Protein 2M4L (pdb70)

Organism: Bacteroides thetaiotaomicron (strain ATCC 29148 / DSM 2079 / JCM 5827 / CCUG 10774 / NCTC 10582 / VPI-5482 / E50) (NCBI:txid226186)

Solvent-accessible surface area: 6222 Å² total; per-residue (Å²): 105,156,122,79,74,149,11,59,55,102,34,0,40,10,98,0,9,82,32,150,133,41,100,20,65,41,4,7,1,71,100,150,46,43,0,28,4,9,49,66,48,98,92,70,91,117,46,117,44,68,6,46,21,106,25,132,94,39,85,2,61,0,79,72,9,104,104,117,139,139,96,74,85,90,7,58,11,62,0,58,33,90,43,0,81,5,81,57,41,68,6,48,40,91,15,125,51,92,195

InterPro domains:
  IPR040984 Domain of unknown function DUF5640 [PF18692] (30-118)

Structure (mmCIF, N/CA/C/O backbone):
data_2M4L
#
_entry.id   2M4L
#
loop_
_atom_site.group_PDB
_atom_site.id
_atom_site.type_symbol
_atom_site.label_atom_id
_atom_site.label_alt_id
_atom_site.label_comp_id
_atom_site.label_asym_id
_atom_site.label_entity_id
_atom_site.label_seq_id
_atom_site.pdbx_PDB_ins_code
_atom_site.Cartn_x
_atom_site.Cartn_y
_atom_site.Cartn_z
_atom_site.occupancy
_atom_site.B_iso_or_equiv
_atom_site.auth_seq_id
_atom_site.auth_comp_id
_atom_site.auth_asym_id
_atom_site.auth_atom_id
_atom_site.pdbx_PDB_model_num
ATOM 1 N N . GLY A 1 1 ? -12.340 -10.769 13.000 1.00 51.32 1 GLY A N 1
ATOM 2 C CA . GLY A 1 1 ? -12.535 -9.349 13.320 1.00 23.54 1 GLY A CA 1
ATOM 3 C C . GLY A 1 1 ? -12.056 -8.491 12.168 1.00 51.10 1 GLY A C 1
ATOM 4 O O . GLY A 1 1 ? -12.702 -8.474 11.120 1.00 11.15 1 GLY A O 1
ATOM 8 N N . GLU A 1 2 ? -10.942 -7.773 12.323 1.00 42.01 2 GLU A N 1
ATOM 9 C CA . GLU A 1 2 ? -10.227 -7.192 11.195 1.00 0.03 2 GLU A CA 1
ATOM 10 C C . GLU A 1 2 ? -9.289 -8.266 10.670 1.00 22.43 2 GLU A C 1
ATOM 11 O O . GLU A 1 2 ? -8.249 -8.548 11.268 1.00 0.32 2 GLU A O 1
ATOM 21 N N . ASP A 1 3 ? -9.707 -8.918 9.593 1.00 4.34 3 ASP A N 1
ATOM 22 C CA . ASP A 1 3 ? -9.016 -10.034 8.972 1.00 23.43 3 ASP A CA 1
ATOM 23 C C . ASP A 1 3 ? -8.378 -9.460 7.719 1.00 12.02 3 ASP A C 1
ATOM 24 O O . ASP A 1 3 ? -9.048 -9.205 6.714 1.00 24.45 3 ASP A O 1
ATOM 32 N N . TRP A 1 4 ? -7.110 -9.092 7.842 1.00 55.33 4 TRP A N 1
ATOM 33 C CA . TRP A 1 4 ? -6.325 -8.467 6.788 1.00 41.22 4 TRP A CA 1
ATOM 34 C C . TRP A 1 4 ? -5.556 -9.542 6.003 1.00 62.32 4 TRP A C 1
ATOM 35 O O . TRP A 1 4 ? -5.379 -10.656 6.504 1.00 2.11 4 TRP A O 1
ATOM 55 N N . THR A 1 5 ? -5.105 -9.241 4.781 1.00 22.53 5 THR A N 1
ATOM 56 C CA . THR A 1 5 ? -4.266 -10.164 4.018 1.00 13.05 5 THR A CA 1
ATOM 57 C C . THR A 1 5 ? -2.795 -9.892 4.296 1.00 72.10 5 THR A C 1
ATOM 58 O O . THR A 1 5 ? -2.440 -8.823 4.798 1.00 3.33 5 THR A O 1
ATOM 69 N N . GLU A 1 6 ? -1.944 -10.820 3.865 1.00 42.43 6 GLU A N 1
ATOM 70 C CA . GLU A 1 6 ? -0.534 -10.550 3.671 1.00 0.03 6 GLU A CA 1
ATOM 71 C C . GLU A 1 6 ? -0.362 -9.417 2.663 1.00 42.10 6 GLU A C 1
ATOM 72 O O . GLU A 1 6 ? -0.671 -9.549 1.473 1.00 63.40 6 GLU A O 1
ATOM 82 N N . LEU A 1 7 ? 0.214 -8.321 3.141 1.00 71.23 7 LEU A N 1
ATOM 83 C CA . LEU A 1 7 ? 0.890 -7.333 2.325 1.00 1.01 7 LEU A CA 1
ATOM 84 C C . LEU A 1 7 ? 1.939 -8.058 1.498 1.00 44.41 7 LEU A C 1
ATOM 85 O O . LEU A 1 7 ? 2.773 -8.785 2.045 1.00 34.21 7 LEU A O 1
ATOM 100 N N . ASN A 1 8 ? 1.893 -7.882 0.185 1.00 74.53 8 ASN A N 1
ATOM 101 C CA . ASN A 1 8 ? 2.861 -8.463 -0.730 1.00 63.53 8 ASN A CA 1
ATOM 102 C C . ASN A 1 8 ? 3.111 -7.521 -1.889 1.00 11.31 8 ASN A C 1
ATOM 103 O O . ASN A 1 8 ? 2.424 -6.515 -2.077 1.00 54.44 8 ASN A O 1
ATOM 113 N N . SER A 1 9 ? 4.092 -7.893 -2.693 1.00 41.22 9 SER A N 1
ATOM 114 C CA . SER A 1 9 ? 4.566 -7.197 -3.855 1.00 0.14 9 SER A CA 1
ATOM 115 C C . SER A 1 9 ? 3.548 -7.036 -4.980 1.00 34.43 9 SER A C 1
ATOM 116 O O . SER A 1 9 ? 3.891 -6.428 -5.987 1.00 43.44 9 SER A O 1
ATOM 123 N N . ASN A 1 10 ? 2.319 -7.546 -4.852 1.00 44.02 10 ASN A N 1
ATOM 124 C CA . ASN A 1 10 ? 1.351 -7.532 -5.938 1.00 71.52 10 ASN A CA 1
ATOM 125 C C . ASN A 1 10 ? 0.050 -6.826 -5.558 1.00 63.44 10 ASN A C 1
ATOM 126 O O . ASN A 1 10 ? -0.510 -6.108 -6.388 1.00 3.12 10 ASN A O 1
ATOM 136 N N . ASN A 1 11 ? -0.432 -6.962 -4.317 1.00 53.21 11 ASN A N 1
ATOM 137 C CA . ASN A 1 11 ? -1.664 -6.276 -3.906 1.00 43.33 11 ASN A CA 1
ATOM 138 C C . ASN A 1 11 ? -1.466 -4.770 -3.695 1.00 40.03 11 ASN A C 1
ATOM 139 O O . ASN A 1 11 ? -2.400 -4.003 -3.954 1.00 2.31 11 ASN A O 1
ATOM 149 N N . ILE A 1 12 ? -0.278 -4.310 -3.279 1.00 23.15 12 ILE A N 1
ATOM 150 C CA . ILE A 1 12 ? -0.029 -2.884 -3.025 1.00 41.34 12 ILE A CA 1
ATOM 151 C C . ILE A 1 12 ? -0.086 -2.028 -4.305 1.00 60.41 12 ILE A C 1
ATOM 152 O O . ILE A 1 12 ? -0.346 -0.822 -4.250 1.00 24.44 12 ILE A O 1
ATOM 167 N N . ILE A 1 13 ? 0.125 -2.651 -5.460 1.00 63.22 13 ILE A N 1
ATOM 168 C CA . ILE A 1 13 ? 0.419 -1.995 -6.722 1.00 23.13 13 ILE A CA 1
ATOM 169 C C . ILE A 1 13 ? -0.771 -1.158 -7.192 1.00 42.13 13 ILE A C 1
ATOM 170 O O . ILE A 1 13 ? -1.884 -1.682 -7.322 1.00 31.23 13 ILE A O 1
ATOM 185 N N . GLY A 1 14 ? -0.508 0.122 -7.468 1.00 25.55 14 GLY A N 1
ATOM 186 C CA . GLY A 1 14 ? -1.453 1.124 -7.944 1.00 42.22 14 GLY A CA 1
ATOM 187 C C . GLY A 1 14 ? -1.341 2.408 -7.114 1.00 32.32 14 GLY A C 1
ATOM 188 O O . GLY A 1 14 ? -0.445 2.540 -6.275 1.00 0.44 14 GLY A O 1
ATOM 192 N N . TYR A 1 15 ? -2.252 3.360 -7.343 1.00 20.11 15 TYR A N 1
ATOM 193 C CA . TYR A 1 15 ? -2.315 4.638 -6.625 1.00 3.33 15 TYR A CA 1
ATOM 194 C C . TYR A 1 15 ? -3.223 4.547 -5.388 1.00 75.41 15 TYR A C 1
ATOM 195 O O . TYR A 1 15 ? -4.046 3.631 -5.301 1.00 0.42 15 TYR A O 1
ATOM 212 N N . TRP A 1 16 ? -3.119 5.495 -4.443 1.00 23.31 16 TRP A N 1
ATOM 213 C CA . TRP A 1 16 ? -3.868 5.467 -3.182 1.00 40.11 16 TRP A CA 1
ATOM 214 C C . TRP A 1 16 ? -4.174 6.895 -2.688 1.00 12.14 16 TRP A C 1
ATOM 215 O O . TRP A 1 16 ? -3.236 7.666 -2.461 1.00 62.42 16 TRP A O 1
ATOM 235 N N . SER A 1 17 ? -5.453 7.253 -2.483 1.00 35.11 17 SER A N 1
ATOM 236 C CA . SER A 1 17 ? -5.903 8.610 -2.126 1.00 32.52 17 SER A CA 1
ATOM 237 C C . SER A 1 17 ? -6.793 8.623 -0.876 1.00 43.13 17 SER A C 1
ATOM 238 O O . SER A 1 17 ? -7.356 7.598 -0.478 1.00 75.23 17 SER A O 1
ATOM 245 N N . THR A 1 18 ? -6.915 9.800 -0.255 1.00 2.33 18 THR A N 1
ATOM 246 C CA . THR A 1 18 ? -7.812 10.109 0.860 1.00 55.43 18 THR A CA 1
ATOM 247 C C . THR A 1 18 ? -9.100 10.682 0.257 1.00 12.25 18 THR A C 1
ATOM 248 O O . THR A 1 18 ? -10.159 10.051 0.340 1.00 35.53 18 THR A O 1
ATOM 259 N N . GLY A 1 19 ? -8.981 11.857 -0.356 1.00 12.41 19 GLY A N 1
ATOM 260 C CA . GLY A 1 19 ? -10.013 12.744 -0.849 1.00 64.53 19 GLY A CA 1
ATOM 261 C C . GLY A 1 19 ? -9.301 13.980 -1.395 1.00 60.43 19 GLY A C 1
ATOM 262 O O . GLY A 1 19 ? -8.072 14.042 -1.351 1.00 22.43 19 GLY A O 1
ATOM 266 N N . ILE A 1 20 ? -10.046 14.958 -1.900 1.00 35.41 20 ILE A N 1
ATOM 267 C CA . ILE A 1 20 ? -9.519 15.950 -2.845 1.00 20.11 20 ILE A CA 1
ATOM 268 C C . ILE A 1 20 ? -9.424 17.373 -2.262 1.00 24.44 20 ILE A C 1
ATOM 269 O O . ILE A 1 20 ? -9.292 18.332 -3.019 1.00 3.12 20 ILE A O 1
ATOM 284 N N . GLU A 1 21 ? -9.490 17.532 -0.937 1.00 13.00 21 GLU A N 1
ATOM 285 C CA . GLU A 1 21 ? -9.699 18.816 -0.260 1.00 43.01 21 GLU A CA 1
ATOM 286 C C . GLU A 1 21 ? -8.507 19.242 0.601 1.00 21.21 21 GLU A C 1
ATOM 287 O O . GLU A 1 21 ? -7.500 18.540 0.679 1.00 0.42 21 GLU A O 1
ATOM 297 N N . GLY A 1 22 ? -8.654 20.398 1.263 1.00 73.23 22 GLY A N 1
ATOM 298 C CA . GLY A 1 22 ? -7.944 20.833 2.458 1.00 52.33 22 GLY A CA 1
ATOM 299 C C . GLY A 1 22 ? -6.433 20.623 2.422 1.00 22.42 22 GLY A C 1
ATOM 300 O O . GLY A 1 22 ? -5.706 21.490 1.940 1.00 53.45 22 GLY A O 1
ATOM 304 N N . THR A 1 23 ? -5.950 19.499 2.943 1.00 21.43 23 THR A N 1
ATOM 305 C CA . THR A 1 23 ? -4.564 19.075 2.831 1.00 41.11 23 THR A CA 1
ATOM 306 C C . THR A 1 23 ? -4.606 17.565 2.611 1.00 3.11 23 THR A C 1
ATOM 307 O O . THR A 1 23 ? -4.696 16.810 3.583 1.00 54.22 23 THR A O 1
ATOM 318 N N . HIS A 1 24 ? -4.606 17.126 1.350 1.00 12.42 24 HIS A N 1
ATOM 319 C CA . HIS A 1 24 ? -4.638 15.715 1.010 1.00 22.34 24 HIS A CA 1
ATOM 320 C C . HIS A 1 24 ? -3.241 15.221 0.652 1.00 3.43 24 HIS A C 1
ATOM 321 O O . HIS A 1 24 ? -2.297 15.995 0.464 1.00 61.42 24 HIS A O 1
ATOM 334 N N . LYS A 1 25 ? -3.119 13.901 0.560 1.00 20.52 25 LYS A N 1
ATOM 335 C CA . LYS A 1 25 ? -1.894 13.171 0.309 1.00 44.43 25 LYS A CA 1
ATOM 336 C C . LYS A 1 25 ? -2.217 12.116 -0.740 1.00 54.12 25 LYS A C 1
ATOM 337 O O . LYS A 1 25 ? -3.330 11.582 -0.736 1.00 52.22 25 LYS A O 1
ATOM 352 N N . LEU A 1 26 ? -1.263 11.824 -1.619 1.00 33.32 26 LEU A N 1
ATOM 353 C CA . LEU A 1 26 ? -1.431 10.880 -2.716 1.00 31.45 26 LEU A CA 1
ATOM 354 C C . LEU A 1 26 ? -0.219 9.953 -2.759 1.00 71.13 26 LEU A C 1
ATOM 355 O O . LEU A 1 26 ? 0.899 10.386 -2.486 1.00 61.23 26 LEU A O 1
ATOM 370 N N . LEU A 1 27 ? -0.408 8.690 -3.138 1.00 62.13 27 LEU A N 1
ATOM 371 C CA . LEU A 1 27 ? 0.639 7.676 -3.228 1.00 72.44 27 LEU A CA 1
ATOM 372 C C . LEU A 1 27 ? 0.502 6.906 -4.532 1.00 4.02 27 LEU A C 1
ATOM 373 O O . LEU A 1 27 ? -0.604 6.794 -5.061 1.00 41.22 27 LEU A O 1
ATOM 388 N N . SER A 1 28 ? 1.595 6.276 -4.958 1.00 22.52 28 SER A N 1
ATOM 389 C CA . SER A 1 28 ? 1.663 5.242 -5.973 1.00 22.51 28 SER A CA 1
ATOM 390 C C . SER A 1 28 ? 2.736 4.238 -5.571 1.00 12.12 28 SER A C 1
ATOM 391 O O . SER A 1 28 ? 3.682 4.595 -4.866 1.00 61.31 28 SER A O 1
ATOM 398 N N . PHE A 1 29 ? 2.594 3.014 -6.077 1.00 64.12 29 PHE A N 1
ATOM 399 C CA . PHE A 1 29 ? 3.567 1.931 -6.046 1.00 55.14 29 PHE A CA 1
ATOM 400 C C . PHE A 1 29 ? 3.434 1.152 -7.355 1.00 51.41 29 PHE A C 1
ATOM 401 O O . PHE A 1 29 ? 2.319 0.759 -7.715 1.00 4.03 29 PHE A O 1
ATOM 417 N N . ASP A 1 30 ? 4.537 0.961 -8.081 1.00 62.52 30 ASP A N 1
ATOM 418 C CA . ASP A 1 30 ? 4.638 0.150 -9.281 1.00 23.11 30 ASP A CA 1
ATOM 419 C C . ASP A 1 30 ? 5.277 -1.180 -8.912 1.00 61.11 30 ASP A C 1
ATOM 420 O O . ASP A 1 30 ? 5.950 -1.285 -7.881 1.00 22.23 30 ASP A O 1
ATOM 428 N N . GLU A 1 31 ? 5.077 -2.197 -9.751 1.00 51.01 31 GLU A N 1
ATOM 429 C CA . GLU A 1 31 ? 5.553 -3.547 -9.458 1.00 14.24 31 GLU A CA 1
ATOM 430 C C . GLU A 1 31 ? 7.033 -3.681 -9.800 1.00 33.45 31 GLU A C 1
ATOM 431 O O . GLU A 1 31 ? 7.784 -4.296 -9.049 1.00 4.33 31 GLU A O 1
ATOM 441 N N . ASP A 1 32 ? 7.464 -3.052 -10.893 1.00 1.44 32 ASP A N 1
ATOM 442 C CA . ASP A 1 32 ? 8.803 -3.245 -11.455 1.00 1.22 32 ASP A CA 1
ATOM 443 C C . ASP A 1 32 ? 9.493 -1.897 -11.694 1.00 32.32 32 ASP A C 1
ATOM 444 O O . ASP A 1 32 ? 10.440 -1.787 -12.479 1.00 21.24 32 ASP A O 1
ATOM 452 N N . GLY A 1 33 ? 9.029 -0.865 -10.981 1.00 25.14 33 GLY A N 1
ATOM 453 C CA . GLY A 1 33 ? 9.613 0.464 -10.933 1.00 44.42 33 GLY A CA 1
ATOM 454 C C . GLY A 1 33 ? 9.789 0.888 -9.479 1.00 24.31 33 GLY A C 1
ATOM 455 O O . GLY A 1 33 ? 10.596 0.302 -8.752 1.00 25.35 33 GLY A O 1
ATOM 459 N N . THR A 1 34 ? 9.035 1.896 -9.055 1.00 73.12 34 THR A N 1
ATOM 460 C CA . THR A 1 34 ? 9.242 2.673 -7.838 1.00 11.14 34 THR A CA 1
ATOM 461 C C . THR A 1 34 ? 7.885 2.989 -7.193 1.00 55.20 34 THR A C 1
ATOM 462 O O . THR A 1 34 ? 6.824 2.685 -7.756 1.00 14.15 34 THR A O 1
ATOM 473 N N . GLY A 1 35 ? 7.892 3.623 -6.022 1.00 40.32 35 GLY A N 1
ATOM 474 C CA . GLY A 1 35 ? 6.747 4.330 -5.476 1.00 51.00 35 GLY A CA 1
ATOM 475 C C . GLY A 1 35 ? 6.864 5.829 -5.742 1.00 22.12 35 GLY A C 1
ATOM 476 O O . GLY A 1 35 ? 7.906 6.325 -6.187 1.00 20.53 35 GLY A O 1
ATOM 480 N N . SER A 1 36 ? 5.793 6.570 -5.479 1.00 1.02 36 SER A N 1
ATOM 481 C CA . SER A 1 36 ? 5.812 8.028 -5.433 1.00 24.12 36 SER A CA 1
ATOM 482 C C . SER A 1 36 ? 4.846 8.509 -4.350 1.00 1.42 36 SER A C 1
ATOM 483 O O . SER A 1 36 ? 3.773 7.926 -4.195 1.00 42.33 36 SER A O 1
ATOM 490 N N . PHE A 1 37 ? 5.181 9.591 -3.643 1.00 54.34 37 PHE A N 1
ATOM 491 C CA . PHE A 1 37 ? 4.379 10.175 -2.571 1.00 40.14 37 PHE A CA 1
ATOM 492 C C . PHE A 1 37 ? 4.269 11.675 -2.838 1.00 12.32 37 PHE A C 1
ATOM 493 O O . PHE A 1 37 ? 5.288 12.348 -3.009 1.00 41.42 37 PHE A O 1
ATOM 509 N N . GLY A 1 38 ? 3.044 12.203 -2.881 1.00 42.23 38 GLY A N 1
ATOM 510 C CA . GLY A 1 38 ? 2.775 13.624 -3.025 1.00 13.32 38 GLY A CA 1
ATOM 511 C C . GLY A 1 38 ? 1.928 14.149 -1.867 1.00 72.23 38 GLY A C 1
ATOM 512 O O . GLY A 1 38 ? 1.217 13.392 -1.199 1.00 64.32 38 GLY A O 1
ATOM 516 N N . ILE A 1 39 ? 1.977 15.463 -1.651 1.00 41.14 39 ILE A N 1
ATOM 517 C CA . ILE A 1 39 ? 1.226 16.183 -0.628 1.00 63.34 39 ILE A CA 1
ATOM 518 C C . ILE A 1 39 ? 0.709 17.440 -1.317 1.00 42.05 39 ILE A C 1
ATOM 519 O O . ILE A 1 39 ? 1.456 18.104 -2.045 1.00 24.24 39 ILE A O 1
ATOM 534 N N . TYR A 1 40 ? -0.555 17.761 -1.071 1.00 31.33 40 TYR A N 1
ATOM 535 C CA . TYR A 1 40 ? -1.276 18.843 -1.707 1.00 72.25 40 TYR A CA 1
ATOM 536 C C . TYR A 1 40 ? -1.809 19.782 -0.633 1.00 44.05 40 TYR A C 1
ATOM 537 O O . TYR A 1 40 ? -1.870 19.437 0.550 1.00 12.22 40 TYR A O 1
ATOM 554 N N . SER A 1 41 ? -2.265 20.956 -1.047 1.00 31.14 41 SER A N 1
ATOM 555 C CA . SER A 1 41 ? -3.163 21.782 -0.264 1.00 73.15 41 SER A CA 1
ATOM 556 C C . SER A 1 41 ? -4.271 22.239 -1.191 1.00 75.35 41 SER A C 1
ATOM 557 O O . SER A 1 41 ? -3.983 22.788 -2.249 1.00 3.24 41 SER A O 1
ATOM 564 N N . ASN A 1 42 ? -5.512 22.011 -0.764 1.00 4.00 42 ASN A N 1
ATOM 565 C CA . ASN A 1 42 ? -6.807 22.247 -1.391 1.00 41.04 42 ASN A CA 1
ATOM 566 C C . ASN A 1 42 ? -6.875 21.815 -2.844 1.00 74.15 42 ASN A C 1
ATOM 567 O O . ASN A 1 42 ? -7.518 20.811 -3.136 1.00 54.32 42 ASN A O 1
ATOM 577 N N . ALA A 1 43 ? -6.231 22.567 -3.729 1.00 4.32 43 ALA A N 1
ATOM 578 C CA . ALA A 1 43 ? -6.105 22.273 -5.149 1.00 42.31 43 ALA A CA 1
ATOM 579 C C . ALA A 1 43 ? -4.737 22.695 -5.721 1.00 3.33 43 ALA A C 1
ATOM 580 O O . ALA A 1 43 ? -4.683 23.307 -6.787 1.00 40.33 43 ALA A O 1
ATOM 587 N N . THR A 1 44 ? -3.634 22.421 -5.016 1.00 11.01 44 THR A N 1
ATOM 588 C CA . THR A 1 44 ? -2.266 22.691 -5.465 1.00 21.44 44 THR A CA 1
ATOM 589 C C . THR A 1 44 ? -1.327 21.573 -4.964 1.00 60.43 44 THR A C 1
ATOM 590 O O . THR A 1 44 ? -1.438 21.210 -3.790 1.00 1.34 44 THR A O 1
ATOM 601 N N . PRO A 1 45 ? -0.406 21.030 -5.788 1.00 60.23 45 PRO A N 1
ATOM 602 C CA . PRO A 1 45 ? 0.679 20.146 -5.347 1.00 34.33 45 PRO A CA 1
ATOM 603 C C . PRO A 1 45 ? 1.783 20.938 -4.629 1.00 73.31 45 PRO A C 1
ATOM 604 O O . PRO A 1 45 ? 2.291 21.918 -5.175 1.00 51.13 45 PRO A O 1
ATOM 612 N N . ILE A 1 46 ? 2.189 20.499 -3.432 1.00 21.21 46 ILE A N 1
ATOM 613 C CA . ILE A 1 46 ? 3.133 21.223 -2.571 1.00 1.23 46 ILE A CA 1
ATOM 614 C C . ILE A 1 46 ? 4.374 20.378 -2.234 1.00 4.11 46 ILE A C 1
ATOM 615 O O . ILE A 1 46 ? 5.436 20.935 -1.936 1.00 12.11 46 ILE A O 1
ATOM 630 N N . SER A 1 47 ? 4.305 19.047 -2.314 1.00 52.32 47 SER A N 1
ATOM 631 C CA . SER A 1 47 ? 5.477 18.176 -2.231 1.00 62.23 47 SER A CA 1
ATOM 632 C C . SER A 1 47 ? 5.446 17.192 -3.387 1.00 15.22 47 SER A C 1
ATOM 633 O O . SER A 1 47 ? 4.441 17.052 -4.080 1.00 43.45 47 SER A O 1
ATOM 640 N N . PHE A 1 48 ? 6.555 16.489 -3.534 1.00 54.05 48 PHE A N 1
ATOM 641 C CA . PHE A 1 48 ? 6.750 15.293 -4.333 1.00 20.52 48 PHE A CA 1
ATOM 642 C C . PHE A 1 48 ? 7.991 14.625 -3.760 1.00 4.41 48 PHE A C 1
ATOM 643 O O . PHE A 1 48 ? 8.919 15.328 -3.339 1.00 32.21 48 PHE A O 1
ATOM 659 N N . GLN A 1 49 ? 8.016 13.299 -3.738 1.00 72.31 49 GLN A N 1
ATOM 660 C CA . GLN A 1 49 ? 9.203 12.474 -3.569 1.00 60.43 49 GLN A CA 1
ATOM 661 C C . GLN A 1 49 ? 8.923 11.152 -4.278 1.00 24.24 49 GLN A C 1
ATOM 662 O O . GLN A 1 49 ? 7.758 10.784 -4.482 1.00 21.43 49 GLN A O 1
ATOM 674 N N . MET A 1 50 ? 9.974 10.391 -4.562 1.00 21.31 50 MET A N 1
ATOM 675 C CA . MET A 1 50 ? 9.874 9.004 -4.995 1.00 34.32 50 MET A CA 1
ATOM 676 C C . MET A 1 50 ? 10.812 8.179 -4.133 1.00 22.52 50 MET A C 1
ATOM 677 O O . MET A 1 50 ? 11.693 8.736 -3.467 1.00 73.13 50 MET A O 1
ATOM 689 N N . PHE A 1 51 ? 10.603 6.865 -4.135 1.00 15.04 51 PHE A N 1
ATOM 690 C CA . PHE A 1 51 ? 11.479 5.918 -3.479 1.00 42.20 51 PHE A CA 1
ATOM 691 C C . PHE A 1 51 ? 11.305 4.544 -4.119 1.00 35.42 51 PHE A C 1
ATOM 692 O O . PHE A 1 51 ? 10.190 4.191 -4.510 1.00 60.22 51 PHE A O 1
ATOM 708 N N . ASP A 1 52 ? 12.382 3.761 -4.201 1.00 75.21 52 ASP A N 1
ATOM 709 C CA . ASP A 1 52 ? 12.274 2.315 -4.412 1.00 13.11 52 ASP A CA 1
ATOM 710 C C . ASP A 1 52 ? 11.672 1.717 -3.140 1.00 35.35 52 ASP A C 1
ATOM 711 O O . ASP A 1 52 ? 11.768 2.301 -2.052 1.00 22.15 52 ASP A O 1
ATOM 719 N N . TYR A 1 53 ? 11.104 0.518 -3.241 1.00 34.33 53 TYR A N 1
ATOM 720 C CA . TYR A 1 53 ? 10.760 -0.263 -2.069 1.00 32.44 53 TYR A CA 1
ATOM 721 C C . TYR A 1 53 ? 10.872 -1.752 -2.376 1.00 31.54 53 TYR A C 1
ATOM 722 O O . TYR A 1 53 ? 10.924 -2.161 -3.536 1.00 0.21 53 TYR A O 1
ATOM 739 N N . LYS A 1 54 ? 10.849 -2.573 -1.324 1.00 34.54 54 LYS A N 1
ATOM 740 C CA . LYS A 1 54 ? 10.675 -4.022 -1.408 1.00 12.35 54 LYS A CA 1
ATOM 741 C C . LYS A 1 54 ? 9.660 -4.449 -0.361 1.00 4.43 54 LYS A C 1
ATOM 742 O O . LYS A 1 54 ? 9.348 -3.672 0.545 1.00 24.35 54 LYS A O 1
ATOM 757 N N . ILE A 1 55 ? 9.176 -5.685 -0.459 1.00 11.33 55 ILE A N 1
ATOM 758 C CA . ILE A 1 55 ? 8.292 -6.311 0.510 1.00 12.21 55 ILE A CA 1
ATOM 759 C C . ILE A 1 55 ? 9.002 -7.576 0.986 1.00 75.44 55 ILE A C 1
ATOM 760 O O . ILE A 1 55 ? 8.832 -8.653 0.420 1.00 14.35 55 ILE A O 1
ATOM 775 N N . GLU A 1 56 ? 9.849 -7.445 2.004 1.00 52.34 56 GLU A N 1
ATOM 776 C CA . GLU A 1 56 ? 10.734 -8.521 2.460 1.00 22.35 56 GLU A CA 1
ATOM 777 C C . GLU A 1 56 ? 10.495 -8.805 3.942 1.00 55.22 56 GLU A C 1
ATOM 778 O O . GLU A 1 56 ? 11.340 -9.375 4.629 1.00 54.32 56 GLU A O 1
ATOM 788 N N . GLU A 1 57 ? 9.303 -8.453 4.421 1.00 61.42 57 GLU A N 1
ATOM 789 C CA . GLU A 1 57 ? 8.902 -8.589 5.805 1.00 53.22 57 GLU A CA 1
ATOM 790 C C . GLU A 1 57 ? 7.398 -8.444 6.052 1.00 34.33 57 GLU A C 1
ATOM 791 O O . GLU A 1 57 ? 6.966 -8.288 7.194 1.00 54.00 57 GLU A O 1
ATOM 801 N N . GLY A 1 58 ? 6.570 -8.496 5.008 1.00 35.22 58 GLY A N 1
ATOM 802 C CA . GLY A 1 58 ? 5.158 -8.115 5.120 1.00 75.14 58 GLY A CA 1
ATOM 803 C C . GLY A 1 58 ? 5.009 -6.659 5.554 1.00 52.33 58 GLY A C 1
ATOM 804 O O . GLY A 1 58 ? 4.029 -6.282 6.189 1.00 71.13 58 GLY A O 1
ATOM 808 N N . ARG A 1 59 ? 6.007 -5.842 5.221 1.00 72.53 59 ARG A N 1
ATOM 809 C CA . ARG A 1 59 ? 6.078 -4.410 5.439 1.00 15.44 59 ARG A CA 1
ATOM 810 C C . ARG A 1 59 ? 6.693 -3.829 4.185 1.00 0.23 59 ARG A C 1
ATOM 811 O O . ARG A 1 59 ? 7.375 -4.544 3.444 1.00 4.02 59 ARG A O 1
ATOM 829 N N . ILE A 1 60 ? 6.516 -2.530 3.981 1.00 43.02 60 ILE A N 1
ATOM 830 C CA . ILE A 1 60 ? 7.319 -1.811 3.007 1.00 23.33 60 ILE A CA 1
ATOM 831 C C . ILE A 1 60 ? 8.724 -1.726 3.608 1.00 75.51 60 ILE A C 1
ATOM 832 O O . ILE A 1 60 ? 8.844 -1.379 4.783 1.00 33.51 60 ILE A O 1
ATOM 847 N N . TYR A 1 61 ? 9.760 -2.029 2.830 1.00 42.13 61 TYR A N 1
ATOM 848 C CA . TYR A 1 61 ? 11.150 -1.691 3.109 1.00 0.11 61 TYR A CA 1
ATOM 849 C C . TYR A 1 61 ? 11.481 -0.483 2.245 1.00 14.42 61 TYR A C 1
ATOM 850 O O . TYR A 1 61 ? 11.357 -0.579 1.023 1.00 73.30 61 TYR A O 1
ATOM 867 N N . ILE A 1 62 ? 11.868 0.633 2.857 1.00 44.32 62 ILE A N 1
ATOM 868 C CA . ILE A 1 62 ? 12.329 1.850 2.202 1.00 1.01 62 ILE A CA 1
ATOM 869 C C . ILE A 1 62 ? 13.844 1.893 2.394 1.00 11.14 62 ILE A C 1
ATOM 870 O O . ILE A 1 62 ? 14.314 1.584 3.489 1.00 24.35 62 ILE A O 1
ATOM 885 N N . TYR A 1 63 ? 14.605 2.256 1.358 1.00 21.52 63 TYR A N 1
ATOM 886 C CA . TYR A 1 63 ? 16.070 2.282 1.402 1.00 75.12 63 TYR A CA 1
ATOM 887 C C . TYR A 1 63 ? 16.698 3.154 0.306 1.00 12.23 63 TYR A C 1
ATOM 888 O O . TYR A 1 63 ? 17.923 3.259 0.231 1.00 12.14 63 TYR A O 1
ATOM 905 N N . ASP A 1 64 ? 15.898 3.805 -0.536 1.00 54.21 64 ASP A N 1
ATOM 906 C CA . ASP A 1 64 ? 16.361 4.796 -1.486 1.00 31.23 64 ASP A CA 1
ATOM 907 C C . ASP A 1 64 ? 15.216 5.774 -1.618 1.00 14.23 64 ASP A C 1
ATOM 908 O O . ASP A 1 64 ? 14.114 5.362 -1.965 1.00 51.32 64 ASP A O 1
ATOM 916 N N . VAL A 1 65 ? 15.445 7.024 -1.245 1.00 14.15 65 VAL A N 1
ATOM 917 C CA . VAL A 1 65 ? 14.505 8.133 -1.333 1.00 13.33 65 VAL A CA 1
ATOM 918 C C . VAL A 1 65 ? 15.253 9.258 -2.055 1.00 51.41 65 VAL A C 1
ATOM 919 O O . VAL A 1 65 ? 16.483 9.308 -2.004 1.00 33.42 65 VAL A O 1
ATOM 932 N N . TYR A 1 66 ? 14.537 10.171 -2.702 1.00 22.44 66 TYR A N 1
ATOM 933 C CA . TYR A 1 66 ? 15.114 11.351 -3.332 1.00 62.24 66 TYR A CA 1
ATOM 934 C C . TYR A 1 66 ? 14.126 12.521 -3.179 1.00 41.13 66 TYR A C 1
ATOM 935 O O . TYR A 1 66 ? 12.942 12.289 -2.905 1.00 74.53 66 TYR A O 1
ATOM 952 N N . PRO A 1 67 ? 14.577 13.777 -3.354 1.00 22.45 67 PRO A N 1
ATOM 953 C CA . PRO A 1 67 ? 15.969 14.198 -3.514 1.00 24.44 67 PRO A CA 1
ATOM 954 C C . PRO A 1 67 ? 16.773 14.196 -2.206 1.00 40.20 67 PRO A C 1
ATOM 955 O O . PRO A 1 67 ? 18.003 14.168 -2.247 1.00 2.03 67 PRO A O 1
ATOM 963 N N . ASP A 1 68 ? 16.112 14.264 -1.051 1.00 3.22 68 ASP A N 1
ATOM 964 C CA . ASP A 1 68 ? 16.779 14.147 0.240 1.00 55.10 68 ASP A CA 1
ATOM 965 C C . ASP A 1 68 ? 16.619 12.692 0.632 1.00 43.44 68 ASP A C 1
ATOM 966 O O . ASP A 1 68 ? 15.579 12.281 1.155 1.00 53.40 68 ASP A O 1
ATOM 974 N N . GLU A 1 69 ? 17.623 11.898 0.288 1.00 4.05 69 GLU A N 1
ATOM 975 C CA . GLU A 1 69 ? 17.710 10.495 0.647 1.00 32.44 69 GLU A CA 1
ATOM 976 C C . GLU A 1 69 ? 17.792 10.359 2.169 1.00 3.31 69 GLU A C 1
ATOM 977 O O . GLU A 1 69 ? 18.476 11.143 2.838 1.00 31.13 69 GLU A O 1
ATOM 987 N N . LYS A 1 70 ? 17.118 9.356 2.723 1.00 72.11 70 LYS A N 1
ATOM 988 C CA . LYS A 1 70 ? 16.978 9.138 4.162 1.00 41.44 70 LYS A CA 1
ATOM 989 C C . LYS A 1 70 ? 17.391 7.713 4.519 1.00 54.02 70 LYS A C 1
ATOM 990 O O . LYS A 1 70 ? 17.541 6.880 3.625 1.00 32.51 70 LYS A O 1
ATOM 1005 N N . THR A 1 71 ? 17.550 7.447 5.817 1.00 75.41 71 THR A N 1
ATOM 1006 C CA . THR A 1 71 ? 17.936 6.134 6.316 1.00 31.31 71 THR A CA 1
ATOM 1007 C C . THR A 1 71 ? 16.948 5.068 5.808 1.00 71.43 71 THR A C 1
ATOM 1008 O O . THR A 1 71 ? 15.753 5.357 5.682 1.00 33.53 71 THR A O 1
ATOM 1019 N N . PRO A 1 72 ? 17.394 3.824 5.571 1.00 33.32 72 PRO A N 1
ATOM 1020 C CA . PRO A 1 72 ? 16.493 2.716 5.314 1.00 51.31 72 PRO A CA 1
ATOM 1021 C C . PRO A 1 72 ? 15.708 2.337 6.570 1.00 62.30 72 PRO A C 1
ATOM 1022 O O . PRO A 1 72 ? 16.285 2.224 7.657 1.00 32.41 72 PRO A O 1
ATOM 1030 N N . TYR A 1 73 ? 14.420 2.022 6.429 1.00 52.23 73 TYR A N 1
ATOM 1031 C CA . TYR A 1 73 ? 13.550 1.553 7.507 1.00 64.21 73 TYR A CA 1
ATOM 1032 C C . TYR A 1 73 ? 12.437 0.673 6.932 1.00 44.41 73 TYR A C 1
ATOM 1033 O O . TYR A 1 73 ? 12.285 0.563 5.713 1.00 4.02 73 TYR A O 1
ATOM 1050 N N . TYR A 1 74 ? 11.630 0.069 7.811 1.00 44.14 74 TYR A N 1
ATOM 1051 C CA . TYR A 1 74 ? 10.434 -0.679 7.428 1.00 74.40 74 TYR A CA 1
ATOM 1052 C C . TYR A 1 74 ? 9.191 0.058 7.928 1.00 33.55 74 TYR A C 1
ATOM 1053 O O . TYR A 1 74 ? 9.286 0.858 8.864 1.00 4.15 74 TYR A O 1
ATOM 1070 N N . LEU A 1 75 ? 8.030 -0.220 7.326 1.00 12.02 75 LEU A N 1
ATOM 1071 C CA . LEU A 1 75 ? 6.758 0.449 7.599 1.00 0.41 75 LEU A CA 1
ATOM 1072 C C . LEU A 1 75 ? 5.669 -0.594 7.835 1.00 14.03 75 LEU A C 1
ATOM 1073 O O . LEU A 1 75 ? 5.288 -1.316 6.910 1.00 32.54 75 LEU A O 1
ATOM 1088 N N . ASP A 1 76 ? 5.175 -0.669 9.073 1.00 13.15 76 ASP A N 1
ATOM 1089 C CA . ASP A 1 76 ? 4.043 -1.503 9.472 1.00 72.10 76 ASP A CA 1
ATOM 1090 C C . ASP A 1 76 ? 2.812 -1.025 8.710 1.00 13.23 76 ASP A C 1
ATOM 1091 O O . ASP A 1 76 ? 2.434 0.152 8.800 1.00 60.51 76 ASP A O 1
ATOM 1099 N N . CYS A 1 77 ? 2.184 -1.913 7.947 1.00 33.25 77 CYS A N 1
ATOM 1100 C CA . CYS A 1 77 ? 0.942 -1.614 7.261 1.00 13.12 77 CYS A CA 1
ATOM 1101 C C . CYS A 1 77 ? 0.151 -2.885 7.002 1.00 11.03 77 CYS A C 1
ATOM 1102 O O . CYS A 1 77 ? 0.693 -3.990 7.065 1.00 14.14 77 CYS A O 1
ATOM 1109 N N . LYS A 1 78 ? -1.135 -2.714 6.692 1.00 14.21 78 LYS A N 1
ATOM 1110 C CA . LYS A 1 78 ? -2.040 -3.800 6.333 1.00 75.51 78 LYS A CA 1
ATOM 1111 C C . LYS A 1 78 ? -2.709 -3.479 5.000 1.00 24.34 78 LYS A C 1
ATOM 1112 O O . LYS A 1 78 ? -2.832 -2.303 4.635 1.00 43.13 78 LYS A O 1
ATOM 1127 N N . ILE A 1 79 ? -3.208 -4.499 4.304 1.00 41.12 79 ILE A N 1
ATOM 1128 C CA . ILE A 1 79 ? -3.938 -4.350 3.051 1.00 52.23 79 ILE A CA 1
ATOM 1129 C C . ILE A 1 79 ? -4.920 -5.522 2.928 1.00 51.10 79 ILE A C 1
ATOM 1130 O O . ILE A 1 79 ? -4.661 -6.591 3.487 1.00 72.51 79 ILE A O 1
ATOM 1145 N N . SER A 1 80 ? -6.014 -5.337 2.187 1.00 23.44 80 SER A N 1
ATOM 1146 C CA . SER A 1 80 ? -6.939 -6.433 1.825 1.00 32.51 80 SER A CA 1
ATOM 1147 C C . SER A 1 80 ? -7.517 -6.379 0.403 1.00 4.45 80 SER A C 1
ATOM 1148 O O . SER A 1 80 ? -8.103 -7.365 -0.052 1.00 33.25 80 SER A O 1
ATOM 1155 N N . GLY A 1 81 ? -7.322 -5.295 -0.339 1.00 75.31 81 GLY A N 1
ATOM 1156 C CA . GLY A 1 81 ? -7.775 -5.106 -1.707 1.00 31.33 81 GLY A CA 1
ATOM 1157 C C . GLY A 1 81 ? -7.777 -3.615 -2.010 1.00 0.31 81 GLY A C 1
ATOM 1158 O O . GLY A 1 81 ? -6.890 -3.118 -2.704 1.00 44.24 81 GLY A O 1
ATOM 1162 N N . THR A 1 82 ? -8.742 -2.883 -1.454 1.00 23.24 82 THR A N 1
ATOM 1163 C CA . THR A 1 82 ? -9.011 -1.496 -1.819 1.00 1.43 82 THR A CA 1
ATOM 1164 C C . THR A 1 82 ? -8.812 -0.498 -0.663 1.00 72.34 82 THR A C 1
ATOM 1165 O O . THR A 1 82 ? -8.944 0.697 -0.906 1.00 0.31 82 THR A O 1
ATOM 1176 N N . THR A 1 83 ? -8.394 -0.933 0.532 1.00 32.41 83 THR A N 1
ATOM 1177 C CA . THR A 1 83 ? -8.074 -0.110 1.707 1.00 33.25 83 THR A CA 1
ATOM 1178 C C . THR A 1 83 ? -6.611 -0.312 2.121 1.00 3.24 83 THR A C 1
ATOM 1179 O O . THR A 1 83 ? -6.252 -1.370 2.645 1.00 44.44 83 THR A O 1
ATOM 1190 N N . LEU A 1 84 ? -5.736 0.653 1.880 1.00 74.44 84 LEU A N 1
ATOM 1191 C CA . LEU A 1 84 ? -4.425 0.686 2.516 1.00 43.03 84 LEU A CA 1
ATOM 1192 C C . LEU A 1 84 ? -4.605 1.126 3.960 1.00 1.13 84 LEU A C 1
ATOM 1193 O O . LEU A 1 84 ? -5.208 2.176 4.195 1.00 72.24 84 LEU A O 1
ATOM 1208 N N . LYS A 1 85 ? -4.060 0.372 4.918 1.00 22.21 85 LYS A N 1
ATOM 1209 C CA . LYS A 1 85 ? -3.889 0.880 6.285 1.00 64.10 85 LYS A CA 1
ATOM 1210 C C . LYS A 1 85 ? -2.413 0.937 6.657 1.00 33.54 85 LYS A C 1
ATOM 1211 O O . LYS A 1 85 ? -1.873 -0.069 7.110 1.00 14.25 85 LYS A O 1
ATOM 1226 N N . VAL A 1 86 ? -1.750 2.081 6.498 1.00 72.34 86 VAL A N 1
ATOM 1227 C CA . VAL A 1 86 ? -0.402 2.243 7.041 1.00 40.24 86 VAL A CA 1
ATOM 1228 C C . VAL A 1 86 ? -0.492 2.699 8.490 1.00 11.11 86 VAL A C 1
ATOM 1229 O O . VAL A 1 86 ? -1.253 3.613 8.822 1.00 23.11 86 VAL A O 1
ATOM 1242 N N . GLU A 1 87 ? 0.274 2.043 9.357 1.00 0.05 87 GLU A N 1
ATOM 1243 C CA . GLU A 1 87 ? 0.270 2.288 10.793 1.00 24.23 87 GLU A CA 1
ATOM 1244 C C . GLU A 1 87 ? 1.316 3.339 11.207 1.00 34.15 87 GLU A C 1
ATOM 1245 O O . GLU A 1 87 ? 1.063 4.084 12.158 1.00 12.31 87 GLU A O 1
ATOM 1255 N N . THR A 1 88 ? 2.455 3.439 10.513 1.00 60.20 88 THR A N 1
ATOM 1256 C CA . THR A 1 88 ? 3.592 4.316 10.847 1.00 31.22 88 THR A CA 1
ATOM 1257 C C . THR A 1 88 ? 4.176 4.948 9.577 1.00 61.43 88 THR A C 1
ATOM 1258 O O . THR A 1 88 ? 3.893 4.475 8.484 1.00 71.42 88 THR A O 1
ATOM 1269 N N . GLY A 1 89 ? 4.979 6.005 9.703 1.00 44.00 89 GLY A N 1
ATOM 1270 C CA . GLY A 1 89 ? 5.571 6.710 8.578 1.00 31.25 89 GLY A CA 1
ATOM 1271 C C . GLY A 1 89 ? 4.815 7.985 8.220 1.00 20.11 89 GLY A C 1
ATOM 1272 O O . GLY A 1 89 ? 3.824 8.370 8.848 1.00 14.35 89 GLY A O 1
ATOM 1276 N N . SER A 1 90 ? 5.308 8.672 7.196 1.00 42.03 90 SER A N 1
ATOM 1277 C CA . SER A 1 90 ? 4.692 9.840 6.581 1.00 34.24 90 SER A CA 1
ATOM 1278 C C . SER A 1 90 ? 3.294 9.553 6.057 1.00 31.15 90 SER A C 1
ATOM 1279 O O . SER A 1 90 ? 2.437 10.444 6.050 1.00 54.23 90 SER A O 1
ATOM 1286 N N . GLU A 1 91 ? 3.044 8.326 5.627 1.00 31.52 91 GLU A N 1
ATOM 1287 C CA . GLU A 1 91 ? 1.852 7.975 4.874 1.00 22.44 91 GLU A CA 1
ATOM 1288 C C . GLU A 1 91 ? 0.851 7.238 5.789 1.00 33.42 91 GLU A C 1
ATOM 1289 O O . GLU A 1 91 ? -0.132 6.658 5.323 1.00 35.13 91 GLU A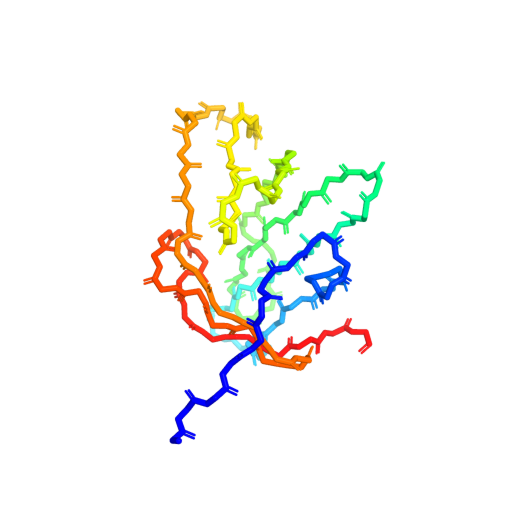 O 1
ATOM 1299 N N . ALA A 1 92 ? 1.100 7.264 7.104 1.00 63.54 92 ALA A N 1
ATOM 1300 C CA . ALA A 1 92 ? 0.314 6.657 8.162 1.00 42.30 92 ALA A CA 1
ATOM 1301 C C . ALA A 1 92 ? -1.093 7.244 8.189 1.00 71.43 92 ALA A C 1
ATOM 1302 O O . ALA A 1 92 ? -1.274 8.435 8.466 1.00 1.44 92 ALA A O 1
ATOM 1309 N N . GLY A 1 93 ? -2.088 6.399 7.946 1.00 74.43 93 GLY A N 1
ATOM 1310 C CA . GLY A 1 93 ? -3.500 6.755 7.994 1.00 3.34 93 GLY A CA 1
ATOM 1311 C C . GLY A 1 93 ? -4.372 5.666 7.393 1.00 62.44 93 GLY A C 1
ATOM 1312 O O . GLY A 1 93 ? -4.383 4.514 7.844 1.00 33.23 93 GLY A O 1
ATOM 1316 N N . THR A 1 94 ? -5.148 6.071 6.400 1.00 63.31 94 THR A N 1
ATOM 1317 C CA . THR A 1 94 ? -6.008 5.229 5.586 1.00 73.54 94 THR A CA 1
ATOM 1318 C C . THR A 1 94 ? -6.007 5.796 4.167 1.00 3.44 94 THR A C 1
ATOM 1319 O O . THR A 1 94 ? -6.021 7.025 4.014 1.00 43.02 94 THR A O 1
ATOM 1330 N N . TYR A 1 95 ? -6.024 4.936 3.144 1.00 55.02 95 TYR A N 1
ATOM 1331 C CA . TYR A 1 95 ? -6.299 5.353 1.768 1.00 24.51 95 TYR A CA 1
ATOM 1332 C C . TYR A 1 95 ? -7.120 4.313 1.016 1.00 75.43 95 TYR A C 1
ATOM 1333 O O . TYR A 1 95 ? -6.978 3.112 1.257 1.00 3.44 95 TYR A O 1
ATOM 1350 N N . LYS A 1 96 ? -7.904 4.751 0.025 1.00 1.23 96 LYS A N 1
ATOM 1351 C CA . LYS A 1 96 ? -8.540 3.859 -0.944 1.00 1.02 96 LYS A CA 1
ATOM 1352 C C . LYS A 1 96 ? -7.627 3.690 -2.156 1.00 24.12 96 LYS A C 1
ATOM 1353 O O . LYS A 1 96 ? -6.936 4.640 -2.528 1.00 44.10 96 LYS A O 1
ATOM 1368 N N . LYS A 1 97 ? -7.649 2.519 -2.804 1.00 11.41 97 LYS A N 1
ATOM 1369 C CA . LYS A 1 97 ? -6.995 2.284 -4.103 1.00 13.15 97 LYS A CA 1
ATOM 1370 C C . LYS A 1 97 ? -7.573 3.267 -5.128 1.00 0.45 97 LYS A C 1
ATOM 1371 O O . LYS A 1 97 ? -8.753 3.613 -5.033 1.00 32.12 97 LYS A O 1
ATOM 1386 N N . GLN A 1 98 ? -6.777 3.711 -6.100 1.00 33.54 98 GLN A N 1
ATOM 1387 C CA . GLN A 1 98 ? -7.162 4.643 -7.165 1.00 72.33 98 GLN A CA 1
ATOM 1388 C C . GLN A 1 98 ? -6.636 4.120 -8.496 1.00 42.42 98 GLN A C 1
ATOM 1389 O O . GLN A 1 98 ? -5.906 4.799 -9.216 1.00 14.04 98 GLN A O 1
ATOM 1401 N N . LYS A 1 99 ? -6.965 2.872 -8.778 1.00 11.11 99 LYS A N 1
ATOM 1402 C CA . LYS A 1 99 ? -7.115 2.340 -10.122 1.00 4.11 99 LYS A CA 1
ATOM 1403 C C . LYS A 1 99 ? -8.252 1.331 -10.047 1.00 11.14 99 LYS A C 1
ATOM 1404 O O . LYS A 1 99 ? -8.903 1.212 -8.980 1.00 34.23 99 LYS A O 1
ATOM 1419 N N . GLY A 1 1 ? -10.416 -6.767 16.178 1.00 51.32 1 GLY A N 2
ATOM 1420 C CA . GLY A 1 1 ? -10.767 -7.601 15.031 1.00 71.01 1 GLY A CA 2
ATOM 1421 C C . GLY A 1 1 ? -10.429 -6.880 13.755 1.00 41.50 1 GLY A C 2
ATOM 1422 O O . GLY A 1 1 ? -11.127 -5.935 13.392 1.00 41.43 1 GLY A O 2
ATOM 1426 N N . GLU A 1 2 ? -9.352 -7.283 13.088 1.00 12.53 2 GLU A N 2
ATOM 1427 C CA . GLU A 1 2 ? -8.975 -6.733 11.799 1.00 4.34 2 GLU A CA 2
ATOM 1428 C C . GLU A 1 2 ? -8.160 -7.785 11.046 1.00 64.02 2 GLU A C 2
ATOM 1429 O O . GLU A 1 2 ? -6.943 -7.873 11.160 1.00 31.04 2 GLU A O 2
ATOM 1439 N N . ASP A 1 3 ? -8.870 -8.650 10.332 1.00 65.00 3 ASP A N 2
ATOM 1440 C CA . ASP A 1 3 ? -8.343 -9.731 9.521 1.00 10.42 3 ASP A CA 2
ATOM 1441 C C . ASP A 1 3 ? -7.854 -9.079 8.236 1.00 31.44 3 ASP A C 2
ATOM 1442 O O . ASP A 1 3 ? -8.652 -8.598 7.424 1.00 44.43 3 ASP A O 2
ATOM 1450 N N . TRP A 1 4 ? -6.546 -8.946 8.111 1.00 41.52 4 TRP A N 2
ATOM 1451 C CA . TRP A 1 4 ? -5.880 -8.373 6.949 1.00 34.04 4 TRP A CA 2
ATOM 1452 C C . TRP A 1 4 ? -5.308 -9.475 6.042 1.00 33.45 4 TRP A C 2
ATOM 1453 O O . TRP A 1 4 ? -5.170 -10.625 6.466 1.00 42.12 4 TRP A O 2
ATOM 1473 N N . THR A 1 5 ? -4.979 -9.135 4.791 1.00 50.53 5 THR A N 2
ATOM 1474 C CA . THR A 1 5 ? -4.269 -10.045 3.894 1.00 24.11 5 THR A CA 2
ATOM 1475 C C . THR A 1 5 ? -2.795 -9.666 3.844 1.00 42.10 5 THR A C 2
ATOM 1476 O O . THR A 1 5 ? -2.420 -8.542 4.186 1.00 21.03 5 THR A O 2
ATOM 1487 N N . GLU A 1 6 ? -1.984 -10.611 3.376 1.00 12.21 6 GLU A N 2
ATOM 1488 C CA . GLU A 1 6 ? -0.556 -10.464 3.192 1.00 71.23 6 GLU A CA 2
ATOM 1489 C C . GLU A 1 6 ? -0.255 -9.305 2.254 1.00 23.04 6 GLU A C 2
ATOM 1490 O O . GLU A 1 6 ? -0.611 -9.307 1.071 1.00 70.22 6 GLU A O 2
ATOM 1500 N N . LEU A 1 7 ? 0.437 -8.317 2.797 1.00 1.43 7 LEU A N 2
ATOM 1501 C CA . LEU A 1 7 ? 1.087 -7.284 2.035 1.00 70.44 7 LEU A CA 2
ATOM 1502 C C . LEU A 1 7 ? 2.211 -7.937 1.236 1.00 11.34 7 LEU A C 2
ATOM 1503 O O . LEU A 1 7 ? 3.271 -8.293 1.756 1.00 61.10 7 LEU A O 2
ATOM 1518 N N . ASN A 1 8 ? 1.970 -8.074 -0.054 1.00 62.11 8 ASN A N 2
ATOM 1519 C CA . ASN A 1 8 ? 2.942 -8.576 -1.008 1.00 13.12 8 ASN A CA 2
ATOM 1520 C C . ASN A 1 8 ? 3.114 -7.617 -2.168 1.00 5.53 8 ASN A C 2
ATOM 1521 O O . ASN A 1 8 ? 2.393 -6.625 -2.315 1.00 14.51 8 ASN A O 2
ATOM 1531 N N . SER A 1 9 ? 4.099 -7.959 -2.985 1.00 50.21 9 SER A N 2
ATOM 1532 C CA . SER A 1 9 ? 4.669 -7.183 -4.060 1.00 65.13 9 SER A CA 2
ATOM 1533 C C . SER A 1 9 ? 3.705 -7.003 -5.237 1.00 13.35 9 SER A C 2
ATOM 1534 O O . SER A 1 9 ? 4.018 -6.248 -6.149 1.00 73.31 9 SER A O 2
ATOM 1541 N N . ASN A 1 10 ? 2.529 -7.644 -5.223 1.00 10.34 10 ASN A N 2
ATOM 1542 C CA . ASN A 1 10 ? 1.474 -7.403 -6.201 1.00 61.00 10 ASN A CA 2
ATOM 1543 C C . ASN A 1 10 ? 0.295 -6.684 -5.545 1.00 2.13 10 ASN A C 2
ATOM 1544 O O . ASN A 1 10 ? -0.428 -5.960 -6.225 1.00 10.35 10 ASN A O 2
ATOM 1554 N N . ASN A 1 11 ? 0.063 -6.876 -4.243 1.00 65.04 11 ASN A N 2
ATOM 1555 C CA . ASN A 1 11 ? -1.144 -6.423 -3.555 1.00 3.55 11 ASN A CA 2
ATOM 1556 C C . ASN A 1 11 ? -1.251 -4.897 -3.492 1.00 30.03 11 ASN A C 2
ATOM 1557 O O . ASN A 1 11 ? -2.348 -4.345 -3.538 1.00 5.35 11 ASN A O 2
ATOM 1567 N N . ILE A 1 12 ? -0.115 -4.205 -3.346 1.00 53.33 12 ILE A N 2
ATOM 1568 C CA . ILE A 1 12 ? -0.080 -2.754 -3.138 1.00 63.31 12 ILE A CA 2
ATOM 1569 C C . ILE A 1 12 ? -0.161 -1.951 -4.453 1.00 33.04 12 ILE A C 2
ATOM 1570 O O . ILE A 1 12 ? -0.440 -0.748 -4.445 1.00 14.41 12 ILE A O 2
ATOM 1585 N N . ILE A 1 13 ? 0.060 -2.603 -5.588 1.00 21.33 13 ILE A N 2
ATOM 1586 C CA . ILE A 1 13 ? 0.406 -1.959 -6.844 1.00 12.13 13 ILE A CA 2
ATOM 1587 C C . ILE A 1 13 ? -0.777 -1.154 -7.400 1.00 5.44 13 ILE A C 2
ATOM 1588 O O . ILE A 1 13 ? -1.846 -1.722 -7.641 1.00 1.24 13 ILE A O 2
ATOM 1603 N N . GLY A 1 14 ? -0.579 0.152 -7.616 1.00 64.23 14 GLY A N 2
ATOM 1604 C CA . GLY A 1 14 ? -1.587 1.099 -8.083 1.00 11.43 14 GLY A CA 2
ATOM 1605 C C . GLY A 1 14 ? -1.501 2.426 -7.320 1.00 4.33 14 GLY A C 2
ATOM 1606 O O . GLY A 1 14 ? -0.524 2.689 -6.606 1.00 1.51 14 GLY A O 2
ATOM 1610 N N . TYR A 1 15 ? -2.507 3.288 -7.492 1.00 70.23 15 TYR A N 2
ATOM 1611 C CA . TYR A 1 15 ? -2.632 4.567 -6.789 1.00 5.41 15 TYR A CA 2
ATOM 1612 C C . TYR A 1 15 ? -3.387 4.375 -5.463 1.00 34.33 15 TYR A C 2
ATOM 1613 O O . TYR A 1 15 ? -4.162 3.427 -5.319 1.00 1.22 15 TYR A O 2
ATOM 1630 N N . TRP A 1 16 ? -3.239 5.317 -4.520 1.00 22.12 16 TRP A N 2
ATOM 1631 C CA . TRP A 1 16 ? -3.930 5.342 -3.229 1.00 44.11 16 TRP A CA 2
ATOM 1632 C C . TRP A 1 16 ? -4.292 6.783 -2.864 1.00 21.33 16 TRP A C 2
ATOM 1633 O O . TRP A 1 16 ? -3.403 7.635 -2.831 1.00 41.41 16 TRP A O 2
ATOM 1653 N N . SER A 1 17 ? -5.571 7.061 -2.570 1.00 50.41 17 SER A N 2
ATOM 1654 C CA . SER A 1 17 ? -6.083 8.411 -2.314 1.00 73.11 17 SER A CA 2
ATOM 1655 C C . SER A 1 17 ? -6.772 8.527 -0.940 1.00 73.22 17 SER A C 2
ATOM 1656 O O . SER A 1 17 ? -7.116 7.522 -0.299 1.00 63.32 17 SER A O 2
ATOM 1663 N N . THR A 1 18 ? -6.971 9.770 -0.481 1.00 1.43 18 THR A N 2
ATOM 1664 C CA . THR A 1 18 ? -7.535 10.122 0.821 1.00 50.14 18 THR A CA 2
ATOM 1665 C C . THR A 1 18 ? -8.684 11.139 0.722 1.00 45.40 18 THR A C 2
ATOM 1666 O O . THR A 1 18 ? -9.326 11.415 1.736 1.00 32.53 18 THR A O 2
ATOM 1677 N N . GLY A 1 19 ? -8.969 11.679 -0.462 1.00 3.33 19 GLY A N 2
ATOM 1678 C CA . GLY A 1 19 ? -9.836 12.831 -0.660 1.00 73.42 19 GLY A CA 2
ATOM 1679 C C . GLY A 1 19 ? -9.042 13.899 -1.401 1.00 25.24 19 GLY A C 2
ATOM 1680 O O . GLY A 1 19 ? -7.856 13.698 -1.671 1.00 25.10 19 GLY A O 2
ATOM 1684 N N . ILE A 1 20 ? -9.695 15.007 -1.749 1.00 53.15 20 ILE A N 2
ATOM 1685 C CA . ILE A 1 20 ? -9.217 15.908 -2.800 1.00 53.43 20 ILE A CA 2
ATOM 1686 C C . ILE A 1 20 ? -9.304 17.391 -2.419 1.00 14.31 20 ILE A C 2
ATOM 1687 O O . ILE A 1 20 ? -9.022 18.251 -3.251 1.00 71.13 20 ILE A O 2
ATOM 1702 N N . GLU A 1 21 ? -9.640 17.729 -1.175 1.00 63.32 21 GLU A N 2
ATOM 1703 C CA . GLU A 1 21 ? -9.869 19.093 -0.687 1.00 22.53 21 GLU A CA 2
ATOM 1704 C C . GLU A 1 21 ? -8.899 19.415 0.441 1.00 22.52 21 GLU A C 2
ATOM 1705 O O . GLU A 1 21 ? -8.293 18.511 1.022 1.00 74.13 21 GLU A O 2
ATOM 1715 N N . GLY A 1 22 ? -8.798 20.710 0.751 1.00 52.22 22 GLY A N 2
ATOM 1716 C CA . GLY A 1 22 ? -8.117 21.236 1.916 1.00 12.10 22 GLY A CA 2
ATOM 1717 C C . GLY A 1 22 ? -6.631 20.890 1.950 1.00 73.24 22 GLY A C 2
ATOM 1718 O O . GLY A 1 22 ? -5.801 21.707 1.550 1.00 54.45 22 GLY A O 2
ATOM 1722 N N . THR A 1 23 ? -6.294 19.705 2.455 1.00 23.50 23 THR A N 2
ATOM 1723 C CA . THR A 1 23 ? -4.934 19.212 2.601 1.00 30.43 23 THR A CA 2
ATOM 1724 C C . THR A 1 23 ? -4.960 17.685 2.435 1.00 74.53 23 THR A C 2
ATOM 1725 O O . THR A 1 23 ? -5.236 16.961 3.401 1.00 14.21 23 THR A O 2
ATOM 1736 N N . HIS A 1 24 ? -4.694 17.163 1.233 1.00 14.40 24 HIS A N 2
ATOM 1737 C CA . HIS A 1 24 ? -4.666 15.737 0.985 1.00 64.42 24 HIS A CA 2
ATOM 1738 C C . HIS A 1 24 ? -3.250 15.295 0.621 1.00 3.33 24 HIS A C 2
ATOM 1739 O O . HIS A 1 24 ? -2.320 16.103 0.546 1.00 23.44 24 HIS A O 2
ATOM 1752 N N . LYS A 1 25 ? -3.078 13.992 0.418 1.00 72.44 25 LYS A N 2
ATOM 1753 C CA . LYS A 1 25 ? -1.831 13.363 0.005 1.00 24.42 25 LYS A CA 2
ATOM 1754 C C . LYS A 1 25 ? -2.159 12.409 -1.135 1.00 2.02 25 LYS A C 2
ATOM 1755 O O . LYS A 1 25 ? -3.341 12.174 -1.393 1.00 52.41 25 LYS A O 2
ATOM 1770 N N . LEU A 1 26 ? -1.166 11.818 -1.790 1.00 51.10 26 LEU A N 2
ATOM 1771 C CA . LEU A 1 26 ? -1.358 10.789 -2.810 1.00 74.23 26 LEU A CA 2
ATOM 1772 C C . LEU A 1 26 ? -0.164 9.838 -2.709 1.00 30.15 26 LEU A C 2
ATOM 1773 O O . LEU A 1 26 ? 0.956 10.321 -2.545 1.00 13.02 26 LEU A O 2
ATOM 1788 N N . LEU A 1 27 ? -0.372 8.516 -2.766 1.00 33.05 27 LEU A N 2
ATOM 1789 C CA . LEU A 1 27 ? 0.703 7.541 -2.984 1.00 43.24 27 LEU A CA 2
ATOM 1790 C C . LEU A 1 27 ? 0.450 6.838 -4.311 1.00 54.41 27 LEU A C 2
ATOM 1791 O O . LEU A 1 27 ? -0.703 6.646 -4.707 1.00 11.23 27 LEU A O 2
ATOM 1806 N N . SER A 1 28 ? 1.518 6.370 -4.939 1.00 45.53 28 SER A N 2
ATOM 1807 C CA . SER A 1 28 ? 1.478 5.556 -6.139 1.00 61.20 28 SER A CA 2
ATOM 1808 C C . SER A 1 28 ? 2.615 4.543 -6.076 1.00 1.23 28 SER A C 2
ATOM 1809 O O . SER A 1 28 ? 3.676 4.883 -5.560 1.00 31.44 28 SER A O 2
ATOM 1816 N N . PHE A 1 29 ? 2.396 3.322 -6.564 1.00 3.55 29 PHE A N 2
ATOM 1817 C CA . PHE A 1 29 ? 3.383 2.249 -6.550 1.00 41.13 29 PHE A CA 2
ATOM 1818 C C . PHE A 1 29 ? 3.321 1.509 -7.880 1.00 52.24 29 PHE A C 2
ATOM 1819 O O . PHE A 1 29 ? 2.241 1.045 -8.260 1.00 1.35 29 PHE A O 2
ATOM 1835 N N . ASP A 1 30 ? 4.450 1.403 -8.583 1.00 14.32 30 ASP A N 2
ATOM 1836 C CA . ASP A 1 30 ? 4.646 0.479 -9.693 1.00 34.05 30 ASP A CA 2
ATOM 1837 C C . ASP A 1 30 ? 5.075 -0.850 -9.099 1.00 71.23 30 ASP A C 2
ATOM 1838 O O . ASP A 1 30 ? 5.688 -0.889 -8.027 1.00 22.42 30 ASP A O 2
ATOM 1846 N N . GLU A 1 31 ? 4.857 -1.939 -9.828 1.00 42.51 31 GLU A N 2
ATOM 1847 C CA . GLU A 1 31 ? 5.492 -3.204 -9.517 1.00 52.32 31 GLU A CA 2
ATOM 1848 C C . GLU A 1 31 ? 6.973 -3.124 -9.877 1.00 4.41 31 GLU A C 2
ATOM 1849 O O . GLU A 1 31 ? 7.852 -3.473 -9.091 1.00 70.02 31 GLU A O 2
ATOM 1859 N N . ASP A 1 32 ? 7.225 -2.627 -11.081 1.00 30.01 32 ASP A N 2
ATOM 1860 C CA . ASP A 1 32 ? 8.455 -2.775 -11.848 1.00 1.15 32 ASP A CA 2
ATOM 1861 C C . ASP A 1 32 ? 9.266 -1.483 -11.856 1.00 61.13 32 ASP A C 2
ATOM 1862 O O . ASP A 1 32 ? 10.370 -1.463 -12.401 1.00 4.21 32 ASP A O 2
ATOM 1870 N N . GLY A 1 33 ? 8.753 -0.435 -11.219 1.00 13.42 33 GLY A N 2
ATOM 1871 C CA . GLY A 1 33 ? 9.401 0.855 -11.059 1.00 34.04 33 GLY A CA 2
ATOM 1872 C C . GLY A 1 33 ? 9.680 1.069 -9.579 1.00 51.40 33 GLY A C 2
ATOM 1873 O O . GLY A 1 33 ? 10.334 0.236 -8.947 1.00 70.11 33 GLY A O 2
ATOM 1877 N N . THR A 1 34 ? 9.154 2.152 -9.026 1.00 22.04 34 THR A N 2
ATOM 1878 C CA . THR A 1 34 ? 9.360 2.644 -7.675 1.00 70.30 34 THR A CA 2
ATOM 1879 C C . THR A 1 34 ? 7.981 2.994 -7.088 1.00 74.14 34 THR A C 2
ATOM 1880 O O . THR A 1 34 ? 6.942 2.759 -7.720 1.00 4.11 34 THR A O 2
ATOM 1891 N N . GLY A 1 35 ? 7.948 3.554 -5.881 1.00 43.43 35 GLY A N 2
ATOM 1892 C CA . GLY A 1 35 ? 6.787 4.230 -5.338 1.00 70.04 35 GLY A CA 2
ATOM 1893 C C . GLY A 1 35 ? 7.017 5.738 -5.323 1.00 11.55 35 GLY A C 2
ATOM 1894 O O . GLY A 1 35 ? 8.143 6.225 -5.475 1.00 30.05 35 GLY A O 2
ATOM 1898 N N . SER A 1 36 ? 5.933 6.487 -5.160 1.00 11.23 36 SER A N 2
ATOM 1899 C CA . SER A 1 36 ? 5.918 7.935 -5.203 1.00 32.12 36 SER A CA 2
ATOM 1900 C C . SER A 1 36 ? 4.925 8.445 -4.166 1.00 31.13 36 SER A C 2
ATOM 1901 O O . SER A 1 36 ? 3.899 7.807 -3.919 1.00 45.24 36 SER A O 2
ATOM 1908 N N . PHE A 1 37 ? 5.207 9.611 -3.582 1.00 23.02 37 PHE A N 2
ATOM 1909 C CA . PHE A 1 37 ? 4.376 10.259 -2.576 1.00 44.12 37 PHE A CA 2
ATOM 1910 C C . PHE A 1 37 ? 4.274 11.735 -2.951 1.00 62.54 37 PHE A C 2
ATOM 1911 O O . PHE A 1 37 ? 5.263 12.343 -3.366 1.00 2.35 37 PHE A O 2
ATOM 1927 N N . GLY A 1 38 ? 3.100 12.341 -2.784 1.00 23.53 38 GLY A N 2
ATOM 1928 C CA . GLY A 1 38 ? 2.980 13.791 -2.802 1.00 63.31 38 GLY A CA 2
ATOM 1929 C C . GLY A 1 38 ? 2.022 14.278 -1.728 1.00 2.02 38 GLY A C 2
ATOM 1930 O O . GLY A 1 38 ? 1.164 13.531 -1.249 1.00 74.20 38 GLY A O 2
ATOM 1934 N N . ILE A 1 39 ? 2.145 15.559 -1.390 1.00 30.30 39 ILE A N 2
ATOM 1935 C CA . ILE A 1 39 ? 1.292 16.278 -0.446 1.00 3.03 39 ILE A CA 2
ATOM 1936 C C . ILE A 1 39 ? 0.726 17.454 -1.231 1.00 71.43 39 ILE A C 2
ATOM 1937 O O . ILE A 1 39 ? 1.409 18.000 -2.105 1.00 43.32 39 ILE A O 2
ATOM 1952 N N . TYR A 1 40 ? -0.512 17.835 -0.940 1.00 24.41 40 TYR A N 2
ATOM 1953 C CA . TYR A 1 40 ? -1.269 18.832 -1.672 1.00 70.21 40 TYR A CA 2
ATOM 1954 C C . TYR A 1 40 ? -1.924 19.782 -0.682 1.00 51.12 40 TYR A C 2
ATOM 1955 O O . TYR A 1 40 ? -2.053 19.471 0.507 1.00 71.12 40 TYR A O 2
ATOM 1972 N N . SER A 1 41 ? -2.417 20.907 -1.186 1.00 3.21 41 SER A N 2
ATOM 1973 C CA . SER A 1 41 ? -3.450 21.684 -0.536 1.00 41.14 41 SER A CA 2
ATOM 1974 C C . SER A 1 41 ? -4.440 22.143 -1.595 1.00 2.00 41 SER A C 2
ATOM 1975 O O . SER A 1 41 ? -4.026 22.551 -2.670 1.00 12.44 41 SER A O 2
ATOM 1982 N N . ASN A 1 42 ? -5.727 22.098 -1.260 1.00 53.11 42 ASN A N 2
ATOM 1983 C CA . ASN A 1 42 ? -6.914 22.539 -1.995 1.00 73.54 42 ASN A CA 2
ATOM 1984 C C . ASN A 1 42 ? -6.962 22.165 -3.471 1.00 54.25 42 ASN A C 2
ATOM 1985 O O . ASN A 1 42 ? -7.680 21.225 -3.817 1.00 72.24 42 ASN A O 2
ATOM 1995 N N . ALA A 1 43 ? -6.200 22.842 -4.324 1.00 61.33 43 ALA A N 2
ATOM 1996 C CA . ALA A 1 43 ? -5.969 22.413 -5.701 1.00 42.13 43 ALA A CA 2
ATOM 1997 C C . ALA A 1 43 ? -4.550 22.755 -6.182 1.00 33.31 43 ALA A C 2
ATOM 1998 O O . ALA A 1 43 ? -4.382 23.319 -7.266 1.00 52.34 43 ALA A O 2
ATOM 2005 N N . THR A 1 44 ? -3.544 22.436 -5.371 1.00 74.35 44 THR A N 2
ATOM 2006 C CA . THR A 1 44 ? -2.140 22.704 -5.625 1.00 65.15 44 THR A CA 2
ATOM 2007 C C . THR A 1 44 ? -1.290 21.539 -5.075 1.00 11.20 44 THR A C 2
ATOM 2008 O O . THR A 1 44 ? -1.489 21.139 -3.922 1.00 31.32 44 THR A O 2
ATOM 2019 N N . PRO A 1 45 ? -0.322 20.995 -5.838 1.00 44.11 45 PRO A N 2
ATOM 2020 C CA . PRO A 1 45 ? 0.720 20.117 -5.316 1.00 65.35 45 PRO A CA 2
ATOM 2021 C C . PRO A 1 45 ? 1.755 20.928 -4.530 1.00 14.43 45 PRO A C 2
ATOM 2022 O O . PRO A 1 45 ? 2.234 21.946 -5.020 1.00 74.32 45 PRO A O 2
ATOM 2030 N N . ILE A 1 46 ? 2.122 20.480 -3.323 1.00 4.11 46 ILE A N 2
ATOM 2031 C CA . ILE A 1 46 ? 3.020 21.210 -2.420 1.00 65.32 46 ILE A CA 2
ATOM 2032 C C . ILE A 1 46 ? 4.246 20.366 -2.026 1.00 5.32 46 ILE A C 2
ATOM 2033 O O . ILE A 1 46 ? 5.299 20.923 -1.696 1.00 25.33 46 ILE A O 2
ATOM 2048 N N . SER A 1 47 ? 4.184 19.032 -2.085 1.00 72.25 47 SER A N 2
ATOM 2049 C CA . SER A 1 47 ? 5.365 18.187 -1.943 1.00 31.13 47 SER A CA 2
ATOM 2050 C C . SER A 1 47 ? 5.277 17.017 -2.896 1.00 12.44 47 SER A C 2
ATOM 2051 O O . SER A 1 47 ? 4.207 16.680 -3.407 1.00 64.45 47 SER A O 2
ATOM 2058 N N . PHE A 1 48 ? 6.443 16.424 -3.086 1.00 23.24 48 PHE A N 2
ATOM 2059 C CA . PHE A 1 48 ? 6.768 15.427 -4.081 1.00 13.00 48 PHE A CA 2
ATOM 2060 C C . PHE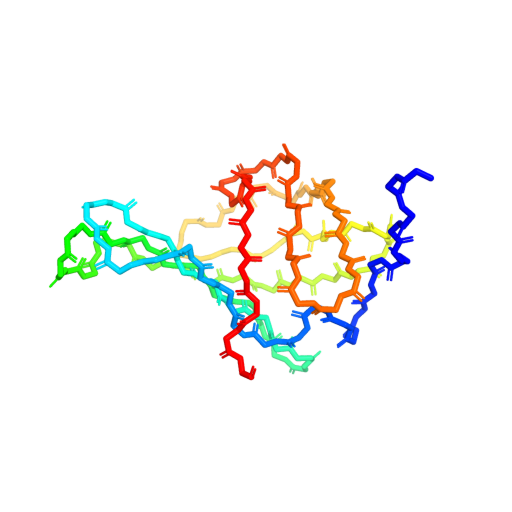 A 1 48 ? 8.032 14.713 -3.616 1.00 30.21 48 PHE A C 2
ATOM 2061 O O . PHE A 1 48 ? 8.968 15.372 -3.146 1.00 64.13 48 PHE A O 2
ATOM 2077 N N . GLN A 1 49 ? 8.067 13.394 -3.754 1.00 14.13 49 GLN A N 2
ATOM 2078 C CA . GLN A 1 49 ? 9.250 12.558 -3.602 1.00 65.50 49 GLN A CA 2
ATOM 2079 C C . GLN A 1 49 ? 8.965 11.222 -4.288 1.00 12.42 49 GLN A C 2
ATOM 2080 O O . GLN A 1 49 ? 7.801 10.874 -4.533 1.00 72.30 49 GLN A O 2
ATOM 2092 N N . MET A 1 50 ? 10.012 10.439 -4.519 1.00 14.31 50 MET A N 2
ATOM 2093 C CA . MET A 1 50 ? 9.921 9.061 -4.971 1.00 3.55 50 MET A CA 2
ATOM 2094 C C . MET A 1 50 ? 10.881 8.226 -4.127 1.00 62.14 50 MET A C 2
ATOM 2095 O O . MET A 1 50 ? 11.723 8.787 -3.414 1.00 31.05 50 MET A O 2
ATOM 2107 N N . PHE A 1 51 ? 10.696 6.908 -4.151 1.00 22.04 51 PHE A N 2
ATOM 2108 C CA . PHE A 1 51 ? 11.545 5.961 -3.453 1.00 54.31 51 PHE A CA 2
ATOM 2109 C C . PHE A 1 51 ? 11.333 4.557 -4.005 1.00 70.22 51 PHE A C 2
ATOM 2110 O O . PHE A 1 51 ? 10.209 4.181 -4.348 1.00 61.43 51 PHE A O 2
ATOM 2126 N N . ASP A 1 52 ? 12.380 3.737 -4.023 1.00 5.24 52 ASP A N 2
ATOM 2127 C CA . ASP A 1 52 ? 12.219 2.292 -4.163 1.00 63.13 52 ASP A CA 2
ATOM 2128 C C . ASP A 1 52 ? 11.655 1.746 -2.854 1.00 65.03 52 ASP A C 2
ATOM 2129 O O . ASP A 1 52 ? 11.820 2.334 -1.779 1.00 24.23 52 ASP A O 2
ATOM 2137 N N . TYR A 1 53 ? 11.083 0.546 -2.916 1.00 65.44 53 TYR A N 2
ATOM 2138 C CA . TYR A 1 53 ? 10.780 -0.249 -1.742 1.00 71.00 53 TYR A CA 2
ATOM 2139 C C . TYR A 1 53 ? 10.997 -1.728 -2.055 1.00 22.45 53 TYR A C 2
ATOM 2140 O O . TYR A 1 53 ? 11.195 -2.102 -3.214 1.00 1.25 53 TYR A O 2
ATOM 2157 N N . LYS A 1 54 ? 10.933 -2.583 -1.031 1.00 45.30 54 LYS A N 2
ATOM 2158 C CA . LYS A 1 54 ? 10.860 -4.031 -1.185 1.00 34.32 54 LYS A CA 2
ATOM 2159 C C . LYS A 1 54 ? 9.836 -4.598 -0.218 1.00 5.35 54 LYS A C 2
ATOM 2160 O O . LYS A 1 54 ? 9.516 -3.958 0.791 1.00 65.13 54 LYS A O 2
ATOM 2175 N N . ILE A 1 55 ? 9.385 -5.823 -0.486 1.00 70.44 55 ILE A N 2
ATOM 2176 C CA . ILE A 1 55 ? 8.644 -6.645 0.454 1.00 43.41 55 ILE A CA 2
ATOM 2177 C C . ILE A 1 55 ? 9.606 -7.727 0.955 1.00 10.21 55 ILE A C 2
ATOM 2178 O O . ILE A 1 55 ? 9.879 -8.696 0.246 1.00 61.11 55 ILE A O 2
ATOM 2193 N N . GLU A 1 56 ? 10.125 -7.593 2.175 1.00 13.14 56 GLU A N 2
ATOM 2194 C CA . GLU A 1 56 ? 10.913 -8.642 2.826 1.00 73.31 56 GLU A CA 2
ATOM 2195 C C . GLU A 1 56 ? 10.513 -8.878 4.295 1.00 50.54 56 GLU A C 2
ATOM 2196 O O . GLU A 1 56 ? 11.294 -9.404 5.077 1.00 30.04 56 GLU A O 2
ATOM 2206 N N . GLU A 1 57 ? 9.278 -8.543 4.669 1.00 4.12 57 GLU A N 2
ATOM 2207 C CA . GLU A 1 57 ? 8.720 -8.636 6.017 1.00 33.34 57 GLU A CA 2
ATOM 2208 C C . GLU A 1 57 ? 7.176 -8.561 6.121 1.00 1.24 57 GLU A C 2
ATOM 2209 O O . GLU A 1 57 ? 6.635 -8.389 7.215 1.00 65.44 57 GLU A O 2
ATOM 2219 N N . GLY A 1 58 ? 6.432 -8.704 5.020 1.00 42.54 58 GLY A N 2
ATOM 2220 C CA . GLY A 1 58 ? 4.985 -8.400 5.011 1.00 44.42 58 GLY A CA 2
ATOM 2221 C C . GLY A 1 58 ? 4.677 -6.924 5.319 1.00 13.25 58 GLY A C 2
ATOM 2222 O O . GLY A 1 58 ? 3.576 -6.567 5.725 1.00 72.31 58 GLY A O 2
ATOM 2226 N N . ARG A 1 59 ? 5.680 -6.057 5.181 1.00 12.11 59 ARG A N 2
ATOM 2227 C CA . ARG A 1 59 ? 5.725 -4.629 5.502 1.00 45.44 59 ARG A CA 2
ATOM 2228 C C . ARG A 1 59 ? 6.377 -3.914 4.306 1.00 10.14 59 ARG A C 2
ATOM 2229 O O . ARG A 1 59 ? 6.581 -4.557 3.273 1.00 54.40 59 ARG A O 2
ATOM 2247 N N . ILE A 1 60 ? 6.710 -2.626 4.369 1.00 3.55 60 ILE A N 2
ATOM 2248 C CA . ILE A 1 60 ? 7.396 -1.958 3.248 1.00 2.22 60 ILE A CA 2
ATOM 2249 C C . ILE A 1 60 ? 8.784 -1.571 3.727 1.00 21.11 60 ILE A C 2
ATOM 2250 O O . ILE A 1 60 ? 8.902 -0.727 4.613 1.00 4.34 60 ILE A O 2
ATOM 2265 N N . TYR A 1 61 ? 9.812 -2.191 3.156 1.00 73.40 61 TYR A N 2
ATOM 2266 C CA . TYR A 1 61 ? 11.202 -1.810 3.359 1.00 52.31 61 TYR A CA 2
ATOM 2267 C C . TYR A 1 61 ? 11.511 -0.654 2.412 1.00 44.22 61 TYR A C 2
ATOM 2268 O O . TYR A 1 61 ? 11.648 -0.882 1.210 1.00 11.44 61 TYR A O 2
ATOM 2285 N N . ILE A 1 62 ? 11.554 0.576 2.921 1.00 4.15 62 ILE A N 2
ATOM 2286 C CA . ILE A 1 62 ? 12.074 1.736 2.200 1.00 50.13 62 ILE A CA 2
ATOM 2287 C C . ILE A 1 62 ? 13.595 1.674 2.348 1.00 12.23 62 ILE A C 2
ATOM 2288 O O . ILE A 1 62 ? 14.070 1.383 3.448 1.00 3.21 62 ILE A O 2
ATOM 2303 N N . TYR A 1 63 ? 14.355 1.941 1.279 1.00 11.34 63 TYR A N 2
ATOM 2304 C CA . TYR A 1 63 ? 15.819 1.921 1.340 1.00 2.52 63 TYR A CA 2
ATOM 2305 C C . TYR A 1 63 ? 16.523 2.860 0.351 1.00 25.24 63 TYR A C 2
ATOM 2306 O O . TYR A 1 63 ? 17.739 3.045 0.456 1.00 71.30 63 TYR A O 2
ATOM 2323 N N . ASP A 1 64 ? 15.799 3.468 -0.587 1.00 73.33 64 ASP A N 2
ATOM 2324 C CA . ASP A 1 64 ? 16.359 4.438 -1.512 1.00 1.24 64 ASP A CA 2
ATOM 2325 C C . ASP A 1 64 ? 15.299 5.481 -1.767 1.00 41.54 64 ASP A C 2
ATOM 2326 O O . ASP A 1 64 ? 14.239 5.146 -2.290 1.00 51.23 64 ASP A O 2
ATOM 2334 N N . VAL A 1 65 ? 15.550 6.699 -1.302 1.00 44.51 65 VAL A N 2
ATOM 2335 C CA . VAL A 1 65 ? 14.659 7.846 -1.396 1.00 50.44 65 VAL A CA 2
ATOM 2336 C C . VAL A 1 65 ? 15.410 8.962 -2.130 1.00 23.05 65 VAL A C 2
ATOM 2337 O O . VAL A 1 65 ? 16.641 9.037 -2.077 1.00 23.22 65 VAL A O 2
ATOM 2350 N N . TYR A 1 66 ? 14.670 9.859 -2.776 1.00 21.42 66 TYR A N 2
ATOM 2351 C CA . TYR A 1 66 ? 15.194 11.069 -3.390 1.00 34.31 66 TYR A CA 2
ATOM 2352 C C . TYR A 1 66 ? 14.210 12.217 -3.116 1.00 23.22 66 TYR A C 2
ATOM 2353 O O . TYR A 1 66 ? 13.042 11.970 -2.789 1.00 1.11 66 TYR A O 2
ATOM 2370 N N . PRO A 1 67 ? 14.636 13.483 -3.262 1.00 30.14 67 PRO A N 2
ATOM 2371 C CA . PRO A 1 67 ? 16.015 13.919 -3.485 1.00 5.02 67 PRO A CA 2
ATOM 2372 C C . PRO A 1 67 ? 16.839 14.052 -2.195 1.00 53.42 67 PRO A C 2
ATOM 2373 O O . PRO A 1 67 ? 18.061 14.204 -2.261 1.00 30.22 67 PRO A O 2
ATOM 2381 N N . ASP A 1 68 ? 16.196 14.054 -1.030 1.00 22.31 68 ASP A N 2
ATOM 2382 C CA . ASP A 1 68 ? 16.889 13.979 0.259 1.00 2.01 68 ASP A CA 2
ATOM 2383 C C . ASP A 1 68 ? 16.738 12.528 0.664 1.00 14.33 68 ASP A C 2
ATOM 2384 O O . ASP A 1 68 ? 15.597 12.067 0.790 1.00 50.22 68 ASP A O 2
ATOM 2392 N N . GLU A 1 69 ? 17.845 11.804 0.759 1.00 21.33 69 GLU A N 2
ATOM 2393 C CA . GLU A 1 69 ? 17.841 10.388 1.085 1.00 61.44 69 GLU A CA 2
ATOM 2394 C C . GLU A 1 69 ? 18.017 10.210 2.586 1.00 70.10 69 GLU A C 2
ATOM 2395 O O . GLU A 1 69 ? 18.755 10.955 3.232 1.00 52.01 69 GLU A O 2
ATOM 2405 N N . LYS A 1 70 ? 17.345 9.208 3.143 1.00 64.03 70 LYS A N 2
ATOM 2406 C CA . LYS A 1 70 ? 17.224 8.969 4.577 1.00 4.11 70 LYS A CA 2
ATOM 2407 C C . LYS A 1 70 ? 17.501 7.502 4.883 1.00 5.34 70 LYS A C 2
ATOM 2408 O O . LYS A 1 70 ? 17.628 6.696 3.956 1.00 13.54 70 LYS A O 2
ATOM 2423 N N . THR A 1 71 ? 17.581 7.164 6.173 1.00 1.13 71 THR A N 2
ATOM 2424 C CA . THR A 1 71 ? 17.860 5.801 6.600 1.00 34.22 71 THR A CA 2
ATOM 2425 C C . THR A 1 71 ? 16.845 4.841 5.955 1.00 23.01 71 THR A C 2
ATOM 2426 O O . THR A 1 71 ? 15.673 5.201 5.813 1.00 62.10 71 THR A O 2
ATOM 2437 N N . PRO A 1 72 ? 17.237 3.605 5.623 1.00 45.51 72 PRO A N 2
ATOM 2438 C CA . PRO A 1 72 ? 16.283 2.554 5.309 1.00 3.42 72 PRO A CA 2
ATOM 2439 C C . PRO A 1 72 ? 15.468 2.202 6.559 1.00 41.42 72 PRO A C 2
ATOM 2440 O O . PRO A 1 72 ? 16.018 2.158 7.666 1.00 52.30 72 PRO A O 2
ATOM 2448 N N . TYR A 1 73 ? 14.186 1.868 6.407 1.00 53.41 73 TYR A N 2
ATOM 2449 C CA . TYR A 1 73 ? 13.315 1.452 7.503 1.00 61.11 73 TYR A CA 2
ATOM 2450 C C . TYR A 1 73 ? 12.175 0.579 6.979 1.00 4.21 73 TYR A C 2
ATOM 2451 O O . TYR A 1 73 ? 11.861 0.581 5.788 1.00 22.42 73 TYR A O 2
ATOM 2468 N N . TYR A 1 74 ? 11.502 -0.125 7.892 1.00 2.51 74 TYR A N 2
ATOM 2469 C CA . TYR A 1 74 ? 10.303 -0.900 7.594 1.00 72.30 74 TYR A CA 2
ATOM 2470 C C . TYR A 1 74 ? 9.073 -0.129 8.065 1.00 32.14 74 TYR A C 2
ATOM 2471 O O . TYR A 1 74 ? 9.004 0.284 9.226 1.00 32.13 74 TYR A O 2
ATOM 2488 N N . LEU A 1 75 ? 8.099 0.060 7.180 1.00 51.44 75 LEU A N 2
ATOM 2489 C CA . LEU A 1 75 ? 6.793 0.627 7.472 1.00 13.13 75 LEU A CA 2
ATOM 2490 C C . LEU A 1 75 ? 5.805 -0.509 7.697 1.00 30.12 75 LEU A C 2
ATOM 2491 O O . LEU A 1 75 ? 5.485 -1.246 6.760 1.00 72.43 75 LEU A O 2
ATOM 2506 N N . ASP A 1 76 ? 5.322 -0.648 8.933 1.00 11.11 76 ASP A N 2
ATOM 2507 C CA . ASP A 1 76 ? 4.203 -1.523 9.266 1.00 61.43 76 ASP A CA 2
ATOM 2508 C C . ASP A 1 76 ? 2.977 -1.018 8.513 1.00 41.12 76 ASP A C 2
ATOM 2509 O O . ASP A 1 76 ? 2.609 0.157 8.635 1.00 34.02 76 ASP A O 2
ATOM 2517 N N . CYS A 1 77 ? 2.356 -1.874 7.703 1.00 73.33 77 CYS A N 2
ATOM 2518 C CA . CYS A 1 77 ? 1.121 -1.557 7.005 1.00 74.02 77 CYS A CA 2
ATOM 2519 C C . CYS A 1 77 ? 0.378 -2.828 6.638 1.00 63.13 77 CYS A C 2
ATOM 2520 O O . CYS A 1 77 ? 0.987 -3.888 6.486 1.00 12.21 77 CYS A O 2
ATOM 2527 N N . LYS A 1 78 ? -0.934 -2.688 6.446 1.00 24.04 78 LYS A N 2
ATOM 2528 C CA . LYS A 1 78 ? -1.856 -3.783 6.169 1.00 45.32 78 LYS A CA 2
ATOM 2529 C C . LYS A 1 78 ? -2.717 -3.478 4.953 1.00 74.20 78 LYS A C 2
ATOM 2530 O O . LYS A 1 78 ? -2.913 -2.303 4.613 1.00 50.13 78 LYS A O 2
ATOM 2545 N N . ILE A 1 79 ? -3.238 -4.519 4.291 1.00 72.34 79 ILE A N 2
ATOM 2546 C CA . ILE A 1 79 ? -3.934 -4.369 3.017 1.00 63.10 79 ILE A CA 2
ATOM 2547 C C . ILE A 1 79 ? -4.991 -5.471 2.838 1.00 52.12 79 ILE A C 2
ATOM 2548 O O . ILE A 1 79 ? -4.807 -6.595 3.308 1.00 10.11 79 ILE A O 2
ATOM 2563 N N . SER A 1 80 ? -6.106 -5.159 2.177 1.00 73.23 80 SER A N 2
ATOM 2564 C CA . SER A 1 80 ? -7.262 -6.041 1.954 1.00 4.22 80 SER A CA 2
ATOM 2565 C C . SER A 1 80 ? -7.970 -5.716 0.625 1.00 1.22 80 SER A C 2
ATOM 2566 O O . SER A 1 80 ? -9.197 -5.604 0.563 1.00 61.23 80 SER A O 2
ATOM 2573 N N . GLY A 1 81 ? -7.211 -5.496 -0.436 1.00 23.05 81 GLY A N 2
ATOM 2574 C CA . GLY A 1 81 ? -7.717 -5.077 -1.736 1.00 72.01 81 GLY A CA 2
ATOM 2575 C C . GLY A 1 81 ? -7.814 -3.562 -1.803 1.00 30.22 81 GLY A C 2
ATOM 2576 O O . GLY A 1 81 ? -6.833 -2.893 -2.141 1.00 42.31 81 GLY A O 2
ATOM 2580 N N . THR A 1 82 ? -8.951 -2.987 -1.415 1.00 50.13 82 THR A N 2
ATOM 2581 C CA . THR A 1 82 ? -9.181 -1.564 -1.616 1.00 21.43 82 THR A CA 2
ATOM 2582 C C . THR A 1 82 ? -8.699 -0.665 -0.469 1.00 72.21 82 THR A C 2
ATOM 2583 O O . THR A 1 82 ? -8.463 0.504 -0.739 1.00 3.35 82 THR A O 2
ATOM 2594 N N . THR A 1 83 ? -8.488 -1.139 0.761 1.00 62.20 83 THR A N 2
ATOM 2595 C CA . THR A 1 83 ? -8.132 -0.328 1.936 1.00 12.54 83 THR A CA 2
ATOM 2596 C C . THR A 1 83 ? -6.635 -0.447 2.263 1.00 21.04 83 THR A C 2
ATOM 2597 O O . THR A 1 83 ? -6.191 -1.508 2.697 1.00 63.00 83 THR A O 2
ATOM 2608 N N . LEU A 1 84 ? -5.817 0.580 2.029 1.00 1.54 84 LEU A N 2
ATOM 2609 C CA . LEU A 1 84 ? -4.438 0.616 2.533 1.00 44.32 84 LEU A CA 2
ATOM 2610 C C . LEU A 1 84 ? -4.450 1.214 3.933 1.00 14.22 84 LEU A C 2
ATOM 2611 O O . LEU A 1 84 ? -4.934 2.337 4.124 1.00 51.53 84 LEU A O 2
ATOM 2626 N N . LYS A 1 85 ? -3.911 0.467 4.899 1.00 61.43 85 LYS A N 2
ATOM 2627 C CA . LYS A 1 85 ? -3.770 0.902 6.285 1.00 2.34 85 LYS A CA 2
ATOM 2628 C C . LYS A 1 85 ? -2.298 0.930 6.673 1.00 50.40 85 LYS A C 2
ATOM 2629 O O . LYS A 1 85 ? -1.773 -0.090 7.114 1.00 30.33 85 LYS A O 2
ATOM 2644 N N . VAL A 1 86 ? -1.620 2.063 6.496 1.00 21.01 86 VAL A N 2
ATOM 2645 C CA . VAL A 1 86 ? -0.243 2.201 6.988 1.00 62.33 86 VAL A CA 2
ATOM 2646 C C . VAL A 1 86 ? -0.307 2.648 8.436 1.00 2.14 86 VAL A C 2
ATOM 2647 O O . VAL A 1 86 ? -1.033 3.589 8.767 1.00 72.03 86 VAL A O 2
ATOM 2660 N N . GLU A 1 87 ? 0.439 1.965 9.298 1.00 10.54 87 GLU A N 2
ATOM 2661 C CA . GLU A 1 87 ? 0.422 2.211 10.728 1.00 42.40 87 GLU A CA 2
ATOM 2662 C C . GLU A 1 87 ? 1.381 3.340 11.127 1.00 70.23 87 GLU A C 2
ATOM 2663 O O . GLU A 1 87 ? 1.082 4.070 12.073 1.00 34.15 87 GLU A O 2
ATOM 2673 N N . THR A 1 88 ? 2.508 3.506 10.430 1.00 51.42 88 THR A N 2
ATOM 2674 C CA . THR A 1 88 ? 3.613 4.385 10.827 1.00 21.12 88 THR A CA 2
ATOM 2675 C C . THR A 1 88 ? 4.244 5.057 9.597 1.00 3.23 88 THR A C 2
ATOM 2676 O O . THR A 1 88 ? 3.959 4.672 8.464 1.00 22.12 88 THR A O 2
ATOM 2687 N N . GLY A 1 89 ? 5.089 6.064 9.810 1.00 62.14 89 GLY A N 2
ATOM 2688 C CA . GLY A 1 89 ? 5.728 6.817 8.752 1.00 52.23 89 GLY A CA 2
ATOM 2689 C C . GLY A 1 89 ? 4.920 8.034 8.330 1.00 13.21 89 GLY A C 2
ATOM 2690 O O . GLY A 1 89 ? 3.819 8.302 8.823 1.00 24.02 89 GLY A O 2
ATOM 2694 N N . SER A 1 90 ? 5.471 8.778 7.376 1.00 14.35 90 SER A N 2
ATOM 2695 C CA . SER A 1 90 ? 4.852 9.928 6.730 1.00 70.53 90 SER A CA 2
ATOM 2696 C C . SER A 1 90 ? 3.453 9.618 6.188 1.00 10.04 90 SER A C 2
ATOM 2697 O O . SER A 1 90 ? 2.606 10.518 6.160 1.00 5.15 90 SER A O 2
ATOM 2704 N N . GLU A 1 91 ? 3.172 8.364 5.827 1.00 64.34 91 GLU A N 2
ATOM 2705 C CA . GLU A 1 91 ? 1.897 7.962 5.222 1.00 54.40 91 GLU A CA 2
ATOM 2706 C C . GLU A 1 91 ? 0.942 7.294 6.215 1.00 22.13 91 GLU A C 2
ATOM 2707 O O . GLU A 1 91 ? -0.073 6.729 5.811 1.00 21.02 91 GLU A O 2
ATOM 2717 N N . ALA A 1 92 ? 1.239 7.342 7.512 1.00 23.13 92 ALA A N 2
ATOM 2718 C CA . ALA A 1 92 ? 0.418 6.735 8.554 1.00 5.22 92 ALA A CA 2
ATOM 2719 C C . ALA A 1 92 ? -0.995 7.328 8.523 1.00 11.55 92 ALA A C 2
ATOM 2720 O O . ALA A 1 92 ? -1.195 8.482 8.918 1.00 5.13 92 ALA A O 2
ATOM 2727 N N . GLY A 1 93 ? -1.982 6.591 8.024 1.00 45.52 93 GLY A N 2
ATOM 2728 C CA . GLY A 1 93 ? -3.317 7.132 7.801 1.00 65.34 93 GLY A CA 2
ATOM 2729 C C . GLY A 1 93 ? -4.294 6.084 7.297 1.00 70.23 93 GLY A C 2
ATOM 2730 O O . GLY A 1 93 ? -4.379 4.988 7.860 1.00 21.21 93 GLY A O 2
ATOM 2734 N N . THR A 1 94 ? -5.102 6.459 6.303 1.00 62.42 94 THR A N 2
ATOM 2735 C CA . THR A 1 94 ? -6.221 5.671 5.815 1.00 3.21 94 THR A CA 2
ATOM 2736 C C . THR A 1 94 ? -6.488 6.022 4.346 1.00 11.23 94 THR A C 2
ATOM 2737 O O . THR A 1 94 ? -6.781 7.180 4.007 1.00 1.42 94 THR A O 2
ATOM 2748 N N . TYR A 1 95 ? -6.329 5.050 3.443 1.00 43.53 95 TYR A N 2
ATOM 2749 C CA . TYR A 1 95 ? -6.295 5.313 2.008 1.00 1.41 95 TYR A CA 2
ATOM 2750 C C . TYR A 1 95 ? -7.057 4.238 1.250 1.00 14.42 95 TYR A C 2
ATOM 2751 O O . TYR A 1 95 ? -7.134 3.099 1.712 1.00 43.22 95 TYR A O 2
ATOM 2768 N N . LYS A 1 96 ? -7.603 4.581 0.076 1.00 30.44 96 LYS A N 2
ATOM 2769 C CA . LYS A 1 96 ? -8.248 3.598 -0.791 1.00 24.12 96 LYS A CA 2
ATOM 2770 C C . LYS A 1 96 ? -7.505 3.486 -2.106 1.00 53.31 96 LYS A C 2
ATOM 2771 O O . LYS A 1 96 ? -7.014 4.505 -2.596 1.00 12.24 96 LYS A O 2
ATOM 2786 N N . LYS A 1 97 ? -7.474 2.280 -2.684 1.00 61.24 97 LYS A N 2
ATOM 2787 C CA . LYS A 1 97 ? -6.928 2.026 -4.015 1.00 45.33 97 LYS A CA 2
ATOM 2788 C C . LYS A 1 97 ? -7.628 2.955 -4.993 1.00 31.44 97 LYS A C 2
ATOM 2789 O O . LYS A 1 97 ? -8.814 3.270 -4.807 1.00 31.25 97 LYS A O 2
ATOM 2804 N N . GLN A 1 98 ? -6.928 3.374 -6.033 1.00 45.53 98 GLN A N 2
ATOM 2805 C CA . GLN A 1 98 ? -7.486 4.024 -7.199 1.00 32.14 98 GLN A CA 2
ATOM 2806 C C . GLN A 1 98 ? -6.939 3.282 -8.407 1.00 11.44 98 GLN A C 2
ATOM 2807 O O . GLN A 1 98 ? -5.781 2.858 -8.393 1.00 12.24 98 GLN A O 2
ATOM 2819 N N . LYS A 1 99 ? -7.759 3.256 -9.455 1.00 23.05 99 LYS A N 2
ATOM 2820 C CA . LYS A 1 99 ? -7.502 2.613 -10.731 1.00 4.32 99 LYS A CA 2
ATOM 2821 C C . LYS A 1 99 ? -7.187 1.137 -10.526 1.00 24.35 99 LYS A C 2
ATOM 2822 O O . LYS A 1 99 ? -7.795 0.523 -9.613 1.00 41.30 99 LYS A O 2
ATOM 2837 N N . GLY A 1 1 ? -11.389 -7.348 16.455 1.00 30.13 1 GLY A N 3
ATOM 2838 C CA . GLY A 1 1 ? -10.845 -8.119 15.337 1.00 42.14 1 GLY A CA 3
ATOM 2839 C C . GLY A 1 1 ? -10.564 -7.225 14.149 1.00 32.51 1 GLY A C 3
ATOM 2840 O O . GLY A 1 1 ? -11.336 -6.312 13.854 1.00 43.42 1 GLY A O 3
ATOM 2844 N N . GLU A 1 2 ? -9.455 -7.467 13.459 1.00 4.03 2 GLU A N 3
ATOM 2845 C CA . GLU A 1 2 ? -9.050 -6.779 12.246 1.00 51.03 2 GLU A CA 3
ATOM 2846 C C . GLU A 1 2 ? -8.602 -7.882 11.289 1.00 44.45 2 GLU A C 3
ATOM 2847 O O . GLU A 1 2 ? -8.036 -8.889 11.730 1.00 31.22 2 GLU A O 3
ATOM 2857 N N . ASP A 1 3 ? -8.888 -7.739 9.997 1.00 53.01 3 ASP A N 3
ATOM 2858 C CA . ASP A 1 3 ? -8.996 -8.872 9.080 1.00 44.44 3 ASP A CA 3
ATOM 2859 C C . ASP A 1 3 ? -8.184 -8.557 7.838 1.00 65.41 3 ASP A C 3
ATOM 2860 O O . ASP A 1 3 ? -8.729 -8.105 6.830 1.00 72.32 3 ASP A O 3
ATOM 2868 N N . TRP A 1 4 ? -6.876 -8.765 7.907 1.00 74.23 4 TRP A N 3
ATOM 2869 C CA . TRP A 1 4 ? -5.955 -8.314 6.868 1.00 54.21 4 TRP A CA 3
ATOM 2870 C C . TRP A 1 4 ? -5.226 -9.487 6.207 1.00 31.11 4 TRP A C 3
ATOM 2871 O O . TRP A 1 4 ? -4.955 -10.498 6.865 1.00 43.02 4 TRP A O 3
ATOM 2891 N N . THR A 1 5 ? -4.910 -9.348 4.917 1.00 3.21 5 THR A N 3
ATOM 2892 C CA . THR A 1 5 ? -4.129 -10.325 4.172 1.00 62.22 5 THR A CA 3
ATOM 2893 C C . THR A 1 5 ? -2.637 -10.097 4.402 1.00 21.40 5 THR A C 3
ATOM 2894 O O . THR A 1 5 ? -2.220 -9.038 4.883 1.00 24.12 5 THR A O 3
ATOM 2905 N N . GLU A 1 6 ? -1.836 -11.044 3.920 1.00 22.52 6 GLU A N 3
ATOM 2906 C CA . GLU A 1 6 ? -0.451 -10.803 3.577 1.00 61.43 6 GLU A CA 3
ATOM 2907 C C . GLU A 1 6 ? -0.362 -9.680 2.558 1.00 70.41 6 GLU A C 3
ATOM 2908 O O . GLU A 1 6 ? -0.895 -9.762 1.451 1.00 71.33 6 GLU A O 3
ATOM 2918 N N . LEU A 1 7 ? 0.392 -8.654 2.909 1.00 14.10 7 LEU A N 3
ATOM 2919 C CA . LEU A 1 7 ? 0.996 -7.735 1.998 1.00 72.31 7 LEU A CA 3
ATOM 2920 C C . LEU A 1 7 ? 2.009 -8.441 1.127 1.00 70.15 7 LEU A C 3
ATOM 2921 O O . LEU A 1 7 ? 2.886 -9.143 1.648 1.00 41.01 7 LEU A O 3
ATOM 2936 N N . ASN A 1 8 ? 1.955 -8.168 -0.175 1.00 64.43 8 ASN A N 3
ATOM 2937 C CA . ASN A 1 8 ? 3.048 -8.472 -1.082 1.00 3.04 8 ASN A CA 3
ATOM 2938 C C . ASN A 1 8 ? 3.186 -7.324 -2.073 1.00 64.14 8 ASN A C 3
ATOM 2939 O O . ASN A 1 8 ? 2.330 -6.438 -2.109 1.00 30.34 8 ASN A O 3
ATOM 2949 N N . SER A 1 9 ? 4.204 -7.355 -2.930 1.00 74.34 9 SER A N 3
ATOM 2950 C CA . SER A 1 9 ? 4.382 -6.469 -4.078 1.00 74.14 9 SER A CA 3
ATOM 2951 C C . SER A 1 9 ? 3.326 -6.779 -5.163 1.00 12.42 9 SER A C 3
ATOM 2952 O O . SER A 1 9 ? 3.630 -6.874 -6.343 1.00 21.53 9 SER A O 3
ATOM 2959 N N . ASN A 1 10 ? 2.067 -7.038 -4.813 1.00 61.45 10 ASN A N 3
ATOM 2960 C CA . ASN A 1 10 ? 1.011 -7.400 -5.764 1.00 23.30 10 ASN A CA 3
ATOM 2961 C C . ASN A 1 10 ? -0.231 -6.585 -5.429 1.00 45.45 10 ASN A C 3
ATOM 2962 O O . ASN A 1 10 ? -0.729 -5.814 -6.248 1.00 32.44 10 ASN A O 3
ATOM 2972 N N . ASN A 1 11 ? -0.734 -6.751 -4.207 1.00 31.30 11 ASN A N 3
ATOM 2973 C CA . ASN A 1 11 ? -1.902 -6.030 -3.710 1.00 44.23 11 ASN A CA 3
ATOM 2974 C C . ASN A 1 11 ? -1.571 -4.565 -3.411 1.00 51.44 11 ASN A C 3
ATOM 2975 O O . ASN A 1 11 ? -2.462 -3.723 -3.495 1.00 10.10 11 ASN A O 3
ATOM 2985 N N . ILE A 1 12 ? -0.314 -4.224 -3.101 1.00 44.05 12 ILE A N 3
ATOM 2986 C CA . ILE A 1 12 ? 0.111 -2.845 -2.842 1.00 1.13 12 ILE A CA 3
ATOM 2987 C C . ILE A 1 12 ? 0.200 -2.004 -4.129 1.00 53.34 12 ILE A C 3
ATOM 2988 O O . ILE A 1 12 ? 0.148 -0.774 -4.074 1.00 2.32 12 ILE A O 3
ATOM 3003 N N . ILE A 1 13 ? 0.301 -2.641 -5.298 1.00 25.42 13 ILE A N 3
ATOM 3004 C CA . ILE A 1 13 ? 0.614 -1.977 -6.556 1.00 10.30 13 ILE A CA 3
ATOM 3005 C C . ILE A 1 13 ? -0.556 -1.087 -6.968 1.00 73.51 13 ILE A C 3
ATOM 3006 O O . ILE A 1 13 ? -1.724 -1.455 -6.794 1.00 11.41 13 ILE A O 3
ATOM 3021 N N . GLY A 1 14 ? -0.262 0.060 -7.575 1.00 64.15 14 GLY A N 3
ATOM 3022 C CA . GLY A 1 14 ? -1.240 1.005 -8.088 1.00 24.31 14 GLY A CA 3
ATOM 3023 C C . GLY A 1 14 ? -1.174 2.309 -7.307 1.00 63.31 14 GLY A C 3
ATOM 3024 O O . GLY A 1 14 ? -0.112 2.683 -6.818 1.00 30.13 14 GLY A O 3
ATOM 3028 N N . TYR A 1 15 ? -2.286 3.041 -7.264 1.00 73.55 15 TYR A N 3
ATOM 3029 C CA . TYR A 1 15 ? -2.372 4.414 -6.782 1.00 50.12 15 TYR A CA 3
ATOM 3030 C C . TYR A 1 15 ? -3.358 4.484 -5.610 1.00 43.21 15 TYR A C 3
ATOM 3031 O O . TYR A 1 15 ? -4.270 3.662 -5.497 1.00 44.43 15 TYR A O 3
ATOM 3048 N N . TRP A 1 16 ? -3.189 5.470 -4.725 1.00 74.42 16 TRP A N 3
ATOM 3049 C CA . TRP A 1 16 ? -3.765 5.471 -3.385 1.00 14.00 16 TRP A CA 3
ATOM 3050 C C . TRP A 1 16 ? -3.986 6.922 -2.919 1.00 74.45 16 TRP A C 3
ATOM 3051 O O . TRP A 1 16 ? -3.012 7.650 -2.759 1.00 24.24 16 TRP A O 3
ATOM 3071 N N . SER A 1 17 ? -5.226 7.368 -2.664 1.00 42.21 17 SER A N 3
ATOM 3072 C CA . SER A 1 17 ? -5.503 8.732 -2.188 1.00 64.14 17 SER A CA 3
ATOM 3073 C C . SER A 1 17 ? -6.266 8.733 -0.861 1.00 13.40 17 SER A C 3
ATOM 3074 O O . SER A 1 17 ? -6.773 7.700 -0.416 1.00 42.33 17 SER A O 3
ATOM 3081 N N . THR A 1 18 ? -6.322 9.900 -0.218 1.00 63.55 18 THR A N 3
ATOM 3082 C CA . THR A 1 18 ? -7.076 10.163 0.999 1.00 3.42 18 THR A CA 3
ATOM 3083 C C . THR A 1 18 ? -8.033 11.352 0.832 1.00 72.55 18 THR A C 3
ATOM 3084 O O . THR A 1 18 ? -8.705 11.697 1.805 1.00 22.11 18 THR A O 3
ATOM 3095 N N . GLY A 1 19 ? -8.141 11.977 -0.347 1.00 10.20 19 GLY A N 3
ATOM 3096 C CA . GLY A 1 19 ? -9.094 13.056 -0.582 1.00 21.54 19 GLY A CA 3
ATOM 3097 C C . GLY A 1 19 ? -8.701 13.901 -1.787 1.00 61.32 19 GLY A C 3
ATOM 3098 O O . GLY A 1 19 ? -7.708 13.617 -2.454 1.00 43.23 19 GLY A O 3
ATOM 3102 N N . ILE A 1 20 ? -9.487 14.946 -2.045 1.00 12.11 20 ILE A N 3
ATOM 3103 C CA . ILE A 1 20 ? -9.362 15.837 -3.202 1.00 34.23 20 ILE A CA 3
ATOM 3104 C C . ILE A 1 20 ? -9.331 17.314 -2.772 1.00 14.34 20 ILE A C 3
ATOM 3105 O O . ILE A 1 20 ? -9.378 18.211 -3.614 1.00 2.30 20 ILE A O 3
ATOM 3120 N N . GLU A 1 21 ? -9.308 17.585 -1.466 1.00 42.14 21 GLU A N 3
ATOM 3121 C CA . GLU A 1 21 ? -9.596 18.881 -0.865 1.00 25.30 21 GLU A CA 3
ATOM 3122 C C . GLU A 1 21 ? -8.752 19.079 0.396 1.00 1.34 21 GLU A C 3
ATOM 3123 O O . GLU A 1 21 ? -7.895 18.239 0.688 1.00 71.11 21 GLU A O 3
ATOM 3133 N N . GLY A 1 22 ? -9.007 20.165 1.137 1.00 4.32 22 GLY A N 3
ATOM 3134 C CA . GLY A 1 22 ? -8.452 20.461 2.452 1.00 24.43 22 GLY A CA 3
ATOM 3135 C C . GLY A 1 22 ? -6.943 20.275 2.482 1.00 14.11 22 GLY A C 3
ATOM 3136 O O . GLY A 1 22 ? -6.212 21.092 1.931 1.00 11.22 22 GLY A O 3
ATOM 3140 N N . THR A 1 23 ? -6.465 19.186 3.077 1.00 1.30 23 THR A N 3
ATOM 3141 C CA . THR A 1 23 ? -5.061 18.816 3.038 1.00 70.31 23 THR A CA 3
ATOM 3142 C C . THR A 1 23 ? -5.014 17.305 2.818 1.00 70.33 23 THR A C 3
ATOM 3143 O O . THR A 1 23 ? -5.198 16.528 3.762 1.00 32.31 23 THR A O 3
ATOM 3154 N N . HIS A 1 24 ? -4.825 16.865 1.572 1.00 10.05 24 HIS A N 3
ATOM 3155 C CA . HIS A 1 24 ? -4.811 15.454 1.204 1.00 71.24 24 HIS A CA 3
ATOM 3156 C C . HIS A 1 24 ? -3.409 15.021 0.775 1.00 13.32 24 HIS A C 3
ATOM 3157 O O . HIS A 1 24 ? -2.473 15.823 0.795 1.00 72.51 24 HIS A O 3
ATOM 3170 N N . LYS A 1 25 ? -3.237 13.736 0.453 1.00 32.52 25 LYS A N 3
ATOM 3171 C CA . LYS A 1 25 ? -1.948 13.145 0.121 1.00 74.41 25 LYS A CA 3
ATOM 3172 C C . LYS A 1 25 ? -2.177 11.923 -0.770 1.00 13.25 25 LYS A C 3
ATOM 3173 O O . LYS A 1 25 ? -3.261 11.331 -0.720 1.00 54.11 25 LYS A O 3
ATOM 3188 N N . LEU A 1 26 ? -1.172 11.558 -1.560 1.00 5.05 26 LEU A N 3
ATOM 3189 C CA . LEU A 1 26 ? -1.250 10.592 -2.651 1.00 50.22 26 LEU A CA 3
ATOM 3190 C C . LEU A 1 26 ? -0.042 9.663 -2.556 1.00 10.04 26 LEU A C 3
ATOM 3191 O O . LEU A 1 26 ? 1.083 10.152 -2.451 1.00 22.51 26 LEU A O 3
ATOM 3206 N N . LEU A 1 27 ? -0.250 8.348 -2.620 1.00 71.12 27 LEU A N 3
ATOM 3207 C CA . LEU A 1 27 ? 0.786 7.324 -2.749 1.00 61.53 27 LEU A CA 3
ATOM 3208 C C . LEU A 1 27 ? 0.615 6.613 -4.092 1.00 50.10 27 LEU A C 3
ATOM 3209 O O . LEU A 1 27 ? -0.509 6.476 -4.584 1.00 53.31 27 LEU A O 3
ATOM 3224 N N . SER A 1 28 ? 1.697 6.066 -4.631 1.00 42.32 28 SER A N 3
ATOM 3225 C CA . SER A 1 28 ? 1.670 5.144 -5.754 1.00 41.33 28 SER A CA 3
ATOM 3226 C C . SER A 1 28 ? 2.814 4.155 -5.588 1.00 63.41 28 SER A C 3
ATOM 3227 O O . SER A 1 28 ? 3.812 4.496 -4.950 1.00 33.43 28 SER A O 3
ATOM 3234 N N . PHE A 1 29 ? 2.667 2.956 -6.149 1.00 25.51 29 PHE A N 3
ATOM 3235 C CA . PHE A 1 29 ? 3.667 1.899 -6.131 1.00 42.21 29 PHE A CA 3
ATOM 3236 C C . PHE A 1 29 ? 3.605 1.139 -7.453 1.00 33.42 29 PHE A C 3
ATOM 3237 O O . PHE A 1 29 ? 2.509 0.894 -7.976 1.00 73.31 29 PHE A O 3
ATOM 3253 N N . ASP A 1 30 ? 4.758 0.736 -7.981 1.00 41.31 30 ASP A N 3
ATOM 3254 C CA . ASP A 1 30 ? 4.893 -0.118 -9.148 1.00 71.34 30 ASP A CA 3
ATOM 3255 C C . ASP A 1 30 ? 5.427 -1.461 -8.691 1.00 45.41 30 ASP A C 3
ATOM 3256 O O . ASP A 1 30 ? 6.017 -1.559 -7.614 1.00 65.34 30 ASP A O 3
ATOM 3264 N N . GLU A 1 31 ? 5.220 -2.500 -9.501 1.00 52.40 31 GLU A N 3
ATOM 3265 C CA . GLU A 1 31 ? 5.655 -3.843 -9.125 1.00 12.12 31 GLU A CA 3
ATOM 3266 C C . GLU A 1 31 ? 7.143 -4.042 -9.373 1.00 32.15 31 GLU A C 3
ATOM 3267 O O . GLU A 1 31 ? 7.799 -4.821 -8.679 1.00 52.12 31 GLU A O 3
ATOM 3277 N N . ASP A 1 32 ? 7.660 -3.329 -10.368 1.00 3.01 32 ASP A N 3
ATOM 3278 C CA . ASP A 1 32 ? 8.957 -3.572 -10.988 1.00 65.30 32 ASP A CA 3
ATOM 3279 C C . ASP A 1 32 ? 9.708 -2.252 -11.173 1.00 5.14 32 ASP A C 3
ATOM 3280 O O . ASP A 1 32 ? 10.708 -2.206 -11.889 1.00 62.44 32 ASP A O 3
ATOM 3288 N N . GLY A 1 33 ? 9.198 -1.173 -10.570 1.00 43.42 33 GLY A N 3
ATOM 3289 C CA . GLY A 1 33 ? 9.636 0.195 -10.797 1.00 10.24 33 GLY A CA 3
ATOM 3290 C C . GLY A 1 33 ? 10.040 0.839 -9.483 1.00 73.43 33 GLY A C 3
ATOM 3291 O O . GLY A 1 33 ? 10.903 0.303 -8.795 1.00 2.05 33 GLY A O 3
ATOM 3295 N N . THR A 1 34 ? 9.431 1.975 -9.145 1.00 13.45 34 THR A N 3
ATOM 3296 C CA . THR A 1 34 ? 9.514 2.597 -7.828 1.00 14.41 34 THR A CA 3
ATOM 3297 C C . THR A 1 34 ? 8.128 3.146 -7.481 1.00 23.24 34 THR A C 3
ATOM 3298 O O . THR A 1 34 ? 7.278 3.296 -8.370 1.00 22.34 34 THR A O 3
ATOM 3309 N N . GLY A 1 35 ? 7.897 3.524 -6.227 1.00 21.31 35 GLY A N 3
ATOM 3310 C CA . GLY A 1 35 ? 6.695 4.242 -5.832 1.00 70.50 35 GLY A CA 3
ATOM 3311 C C . GLY A 1 35 ? 6.899 5.751 -5.848 1.00 44.40 35 GLY A C 3
ATOM 3312 O O . GLY A 1 35 ? 8.010 6.242 -6.086 1.00 33.52 35 GLY A O 3
ATOM 3316 N N . SER A 1 36 ? 5.820 6.482 -5.573 1.00 21.42 36 SER A N 3
ATOM 3317 C CA . SER A 1 36 ? 5.840 7.929 -5.373 1.00 12.25 36 SER A CA 3
ATOM 3318 C C . SER A 1 36 ? 5.048 8.289 -4.121 1.00 63.24 36 SER A C 3
ATOM 3319 O O . SER A 1 36 ? 4.212 7.500 -3.676 1.00 42.34 36 SER A O 3
ATOM 3326 N N . PHE A 1 37 ? 5.259 9.487 -3.574 1.00 53.43 37 PHE A N 3
ATOM 3327 C CA . PHE A 1 37 ? 4.418 10.063 -2.533 1.00 2.41 37 PHE A CA 3
ATOM 3328 C C . PHE A 1 37 ? 4.285 11.569 -2.800 1.00 42.24 37 PHE A C 3
ATOM 3329 O O . PHE A 1 37 ? 5.224 12.190 -3.310 1.00 13.33 37 PHE A O 3
ATOM 3345 N N . GLY A 1 38 ? 3.175 12.190 -2.397 1.00 63.11 38 GLY A N 3
ATOM 3346 C CA . GLY A 1 38 ? 3.090 13.638 -2.281 1.00 1.14 38 GLY A CA 3
ATOM 3347 C C . GLY A 1 38 ? 1.949 14.062 -1.363 1.00 33.42 38 GLY A C 3
ATOM 3348 O O . GLY A 1 38 ? 1.022 13.294 -1.104 1.00 33.15 38 GLY A O 3
ATOM 3352 N N . ILE A 1 39 ? 1.999 15.304 -0.885 1.00 52.21 39 ILE A N 3
ATOM 3353 C CA . ILE A 1 39 ? 1.055 15.931 0.040 1.00 13.05 39 ILE A CA 3
ATOM 3354 C C . ILE A 1 39 ? 0.580 17.210 -0.668 1.00 71.40 39 ILE A C 3
ATOM 3355 O O . ILE A 1 39 ? 1.329 17.818 -1.440 1.00 73.51 39 ILE A O 3
ATOM 3370 N N . TYR A 1 40 ? -0.656 17.630 -0.400 1.00 74.14 40 TYR A N 3
ATOM 3371 C CA . TYR A 1 40 ? -1.357 18.689 -1.112 1.00 21.44 40 TYR A CA 3
ATOM 3372 C C . TYR A 1 40 ? -2.023 19.639 -0.119 1.00 64.52 40 TYR A C 3
ATOM 3373 O O . TYR A 1 40 ? -2.231 19.300 1.048 1.00 74.21 40 TYR A O 3
ATOM 3390 N N . SER A 1 41 ? -2.426 20.808 -0.604 1.00 25.24 41 SER A N 3
ATOM 3391 C CA . SER A 1 41 ? -3.252 21.791 0.066 1.00 54.41 41 SER A CA 3
ATOM 3392 C C . SER A 1 41 ? -4.308 22.216 -0.950 1.00 54.33 41 SER A C 3
ATOM 3393 O O . SER A 1 41 ? -3.973 22.721 -2.016 1.00 42.24 41 SER A O 3
ATOM 3400 N N . ASN A 1 42 ? -5.573 22.010 -0.605 1.00 65.52 42 ASN A N 3
ATOM 3401 C CA . ASN A 1 42 ? -6.795 22.172 -1.383 1.00 50.40 42 ASN A CA 3
ATOM 3402 C C . ASN A 1 42 ? -6.728 21.604 -2.791 1.00 10.24 42 ASN A C 3
ATOM 3403 O O . ASN A 1 42 ? -7.244 20.507 -3.000 1.00 65.32 42 ASN A O 3
ATOM 3413 N N . ALA A 1 43 ? -6.151 22.342 -3.737 1.00 1.12 43 ALA A N 3
ATOM 3414 C CA . ALA A 1 43 ? -5.955 21.947 -5.121 1.00 10.52 43 ALA A CA 3
ATOM 3415 C C . ALA A 1 43 ? -4.593 22.456 -5.606 1.00 42.33 43 ALA A C 3
ATOM 3416 O O . ALA A 1 43 ? -4.488 23.009 -6.703 1.00 74.10 43 ALA A O 3
ATOM 3423 N N . THR A 1 44 ? -3.570 22.303 -4.768 1.00 42.14 44 THR A N 3
ATOM 3424 C CA . THR A 1 44 ? -2.186 22.640 -5.040 1.00 62.34 44 THR A CA 3
ATOM 3425 C C . THR A 1 44 ? -1.313 21.499 -4.494 1.00 24.43 44 THR A C 3
ATOM 3426 O O . THR A 1 44 ? -1.484 21.129 -3.325 1.00 64.40 44 THR A O 3
ATOM 3437 N N . PRO A 1 45 ? -0.380 20.930 -5.277 1.00 11.34 45 PRO A N 3
ATOM 3438 C CA . PRO A 1 45 ? 0.640 20.027 -4.759 1.00 24.05 45 PRO A CA 3
ATOM 3439 C C . PRO A 1 45 ? 1.640 20.819 -3.916 1.00 21.45 45 PRO A C 3
ATOM 3440 O O . PRO A 1 45 ? 2.068 21.900 -4.318 1.00 32.13 45 PRO A O 3
ATOM 3448 N N . ILE A 1 46 ? 2.033 20.279 -2.761 1.00 1.04 46 ILE A N 3
ATOM 3449 C CA . ILE A 1 46 ? 2.928 20.952 -1.821 1.00 1.41 46 ILE A CA 3
ATOM 3450 C C . ILE A 1 46 ? 4.197 20.137 -1.584 1.00 5.01 46 ILE A C 3
ATOM 3451 O O . ILE A 1 46 ? 5.209 20.720 -1.188 1.00 44.33 46 ILE A O 3
ATOM 3466 N N . SER A 1 47 ? 4.198 18.823 -1.822 1.00 12.02 47 SER A N 3
ATOM 3467 C CA . SER A 1 47 ? 5.413 18.028 -1.737 1.00 24.33 47 SER A CA 3
ATOM 3468 C C . SER A 1 47 ? 5.477 17.021 -2.868 1.00 33.43 47 SER A C 3
ATOM 3469 O O . SER A 1 47 ? 4.503 16.805 -3.595 1.00 4.31 47 SER A O 3
ATOM 3476 N N . PHE A 1 48 ? 6.641 16.400 -2.995 1.00 30.24 48 PHE A N 3
ATOM 3477 C CA . PHE A 1 48 ? 6.884 15.294 -3.906 1.00 52.20 48 PHE A CA 3
ATOM 3478 C C . PHE A 1 48 ? 8.107 14.533 -3.418 1.00 45.11 48 PHE A C 3
ATOM 3479 O O . PHE A 1 48 ? 8.995 15.111 -2.780 1.00 1.15 48 PHE A O 3
ATOM 3495 N N . GLN A 1 49 ? 8.160 13.254 -3.750 1.00 74.43 49 GLN A N 3
ATOM 3496 C CA . GLN A 1 49 ? 9.323 12.396 -3.681 1.00 42.23 49 GLN A CA 3
ATOM 3497 C C . GLN A 1 49 ? 8.959 11.143 -4.478 1.00 1.41 49 GLN A C 3
ATOM 3498 O O . GLN A 1 49 ? 7.774 10.837 -4.679 1.00 11.25 49 GLN A O 3
ATOM 3510 N N . MET A 1 50 ? 9.970 10.385 -4.878 1.00 11.01 50 MET A N 3
ATOM 3511 C CA . MET A 1 50 ? 9.812 8.992 -5.258 1.00 13.34 50 MET A CA 3
ATOM 3512 C C . MET A 1 50 ? 10.738 8.195 -4.358 1.00 32.15 50 MET A C 3
ATOM 3513 O O . MET A 1 50 ? 11.635 8.773 -3.728 1.00 74.24 50 MET A O 3
ATOM 3525 N N . PHE A 1 51 ? 10.451 6.907 -4.226 1.00 43.42 51 PHE A N 3
ATOM 3526 C CA . PHE A 1 51 ? 11.293 6.005 -3.475 1.00 61.11 51 PHE A CA 3
ATOM 3527 C C . PHE A 1 51 ? 11.077 4.587 -3.963 1.00 41.30 51 PHE A C 3
ATOM 3528 O O . PHE A 1 51 ? 9.932 4.202 -4.229 1.00 50.30 51 PHE A O 3
ATOM 3544 N N . ASP A 1 52 ? 12.150 3.799 -4.049 1.00 64.54 52 ASP A N 3
ATOM 3545 C CA . ASP A 1 52 ? 11.996 2.359 -4.213 1.00 5.41 52 ASP A CA 3
ATOM 3546 C C . ASP A 1 52 ? 11.659 1.754 -2.856 1.00 65.51 52 ASP A C 3
ATOM 3547 O O . ASP A 1 52 ? 11.953 2.298 -1.780 1.00 72.33 52 ASP A O 3
ATOM 3555 N N . TYR A 1 53 ? 11.029 0.595 -2.922 1.00 22.42 53 TYR A N 3
ATOM 3556 C CA . TYR A 1 53 ? 10.542 -0.135 -1.774 1.00 44.04 53 TYR A CA 3
ATOM 3557 C C . TYR A 1 53 ? 10.519 -1.630 -2.077 1.00 10.25 53 TYR A C 3
ATOM 3558 O O . TYR A 1 53 ? 10.672 -2.034 -3.232 1.00 4.23 53 TYR A O 3
ATOM 3575 N N . LYS A 1 54 ? 10.308 -2.453 -1.043 1.00 65.13 54 LYS A N 3
ATOM 3576 C CA . LYS A 1 54 ? 10.000 -3.874 -1.177 1.00 14.34 54 LYS A CA 3
ATOM 3577 C C . LYS A 1 54 ? 8.966 -4.270 -0.132 1.00 32.34 54 LYS A C 3
ATOM 3578 O O . LYS A 1 54 ? 8.844 -3.576 0.884 1.00 14.13 54 LYS A O 3
ATOM 3593 N N . ILE A 1 55 ? 8.310 -5.419 -0.307 1.00 10.01 55 ILE A N 3
ATOM 3594 C CA . ILE A 1 55 ? 7.435 -6.037 0.686 1.00 1.42 55 ILE A CA 3
ATOM 3595 C C . ILE A 1 55 ? 8.025 -7.415 0.999 1.00 53.21 55 ILE A C 3
ATOM 3596 O O . ILE A 1 55 ? 7.690 -8.408 0.360 1.00 3.10 55 ILE A O 3
ATOM 3611 N N . GLU A 1 56 ? 8.920 -7.483 1.984 1.00 42.01 56 GLU A N 3
ATOM 3612 C CA . GLU A 1 56 ? 9.585 -8.713 2.420 1.00 21.51 56 GLU A CA 3
ATOM 3613 C C . GLU A 1 56 ? 9.345 -8.953 3.915 1.00 65.23 56 GLU A C 3
ATOM 3614 O O . GLU A 1 56 ? 10.130 -9.598 4.601 1.00 12.32 56 GLU A O 3
ATOM 3624 N N . GLU A 1 57 ? 8.250 -8.427 4.447 1.00 65.23 57 GLU A N 3
ATOM 3625 C CA . GLU A 1 57 ? 7.912 -8.471 5.855 1.00 11.11 57 GLU A CA 3
ATOM 3626 C C . GLU A 1 57 ? 6.445 -8.131 6.118 1.00 42.34 57 GLU A C 3
ATOM 3627 O O . GLU A 1 57 ? 6.052 -7.868 7.252 1.00 54.12 57 GLU A O 3
ATOM 3637 N N . GLY A 1 58 ? 5.609 -8.132 5.076 1.00 71.54 58 GLY A N 3
ATOM 3638 C CA . GLY A 1 58 ? 4.239 -7.665 5.229 1.00 72.31 58 GLY A CA 3
ATOM 3639 C C . GLY A 1 58 ? 4.198 -6.181 5.605 1.00 11.14 58 GLY A C 3
ATOM 3640 O O . GLY A 1 58 ? 3.296 -5.735 6.317 1.00 3.23 58 GLY A O 3
ATOM 3644 N N . ARG A 1 59 ? 5.239 -5.441 5.210 1.00 45.45 59 ARG A N 3
ATOM 3645 C CA . ARG A 1 59 ? 5.612 -4.085 5.596 1.00 24.41 59 ARG A CA 3
ATOM 3646 C C . ARG A 1 59 ? 6.358 -3.484 4.421 1.00 62.55 59 ARG A C 3
ATOM 3647 O O . ARG A 1 59 ? 6.823 -4.235 3.557 1.00 5.44 59 ARG A O 3
ATOM 3665 N N . ILE A 1 60 ? 6.529 -2.172 4.395 1.00 52.35 60 ILE A N 3
ATOM 3666 C CA . ILE A 1 60 ? 7.176 -1.489 3.280 1.00 24.53 60 ILE A CA 3
ATOM 3667 C C . ILE A 1 60 ? 8.606 -1.213 3.717 1.00 2.02 60 ILE A C 3
ATOM 3668 O O . ILE A 1 60 ? 8.826 -0.423 4.631 1.00 13.14 60 ILE A O 3
ATOM 3683 N N . TYR A 1 61 ? 9.560 -1.914 3.113 1.00 65.21 61 TYR A N 3
ATOM 3684 C CA . TYR A 1 61 ? 10.987 -1.646 3.274 1.00 10.24 61 TYR A CA 3
ATOM 3685 C C . TYR A 1 61 ? 11.331 -0.487 2.349 1.00 64.33 61 TYR A C 3
ATOM 3686 O O . TYR A 1 61 ? 11.344 -0.699 1.139 1.00 13.25 61 TYR A O 3
ATOM 3703 N N . ILE A 1 62 ? 11.556 0.710 2.879 1.00 30.45 62 ILE A N 3
ATOM 3704 C CA . ILE A 1 62 ? 12.056 1.867 2.139 1.00 51.02 62 ILE A CA 3
ATOM 3705 C C . ILE A 1 62 ? 13.578 1.764 2.127 1.00 30.23 62 ILE A C 3
ATOM 3706 O O . ILE A 1 62 ? 14.147 1.393 3.157 1.00 53.21 62 ILE A O 3
ATOM 3721 N N . TYR A 1 63 ? 14.241 2.090 1.010 1.00 72.14 63 TYR A N 3
ATOM 3722 C CA . TYR A 1 63 ? 15.704 2.021 0.943 1.00 30.32 63 TYR A CA 3
ATOM 3723 C C . TYR A 1 63 ? 16.367 2.907 -0.116 1.00 10.35 63 TYR A C 3
ATOM 3724 O O . TYR A 1 63 ? 17.596 2.955 -0.180 1.00 41.02 63 TYR A O 3
ATOM 3741 N N . ASP A 1 64 ? 15.604 3.627 -0.930 1.00 14.45 64 ASP A N 3
ATOM 3742 C CA . ASP A 1 64 ? 16.104 4.562 -1.914 1.00 10.43 64 ASP A CA 3
ATOM 3743 C C . ASP A 1 64 ? 15.035 5.624 -1.970 1.00 50.34 64 ASP A C 3
ATOM 3744 O O . ASP A 1 64 ? 13.878 5.272 -2.163 1.00 71.32 64 ASP A O 3
ATOM 3752 N N . VAL A 1 65 ? 15.389 6.868 -1.684 1.00 54.00 65 VAL A N 3
ATOM 3753 C CA . VAL A 1 65 ? 14.500 8.024 -1.707 1.00 3.32 65 VAL A CA 3
ATOM 3754 C C . VAL A 1 65 ? 15.226 9.147 -2.457 1.00 61.23 65 VAL A C 3
ATOM 3755 O O . VAL A 1 65 ? 16.460 9.193 -2.447 1.00 12.15 65 VAL A O 3
ATOM 3768 N N . TYR A 1 66 ? 14.484 10.075 -3.060 1.00 72.43 66 TYR A N 3
ATOM 3769 C CA . TYR A 1 66 ? 15.012 11.285 -3.680 1.00 41.02 66 TYR A CA 3
ATOM 3770 C C . TYR A 1 66 ? 14.033 12.446 -3.430 1.00 24.23 66 TYR A C 3
ATOM 3771 O O . TYR A 1 66 ? 12.876 12.205 -3.069 1.00 21.14 66 TYR A O 3
ATOM 3788 N N . PRO A 1 67 ? 14.461 13.708 -3.613 1.00 33.32 67 PRO A N 3
ATOM 3789 C CA . PRO A 1 67 ? 15.836 14.118 -3.893 1.00 45.04 67 PRO A CA 3
ATOM 3790 C C . PRO A 1 67 ? 16.770 14.018 -2.690 1.00 21.44 67 PRO A C 3
ATOM 3791 O O . PRO A 1 67 ? 17.987 13.974 -2.866 1.00 34.34 67 PRO A O 3
ATOM 3799 N N . ASP A 1 68 ? 16.227 14.012 -1.475 1.00 22.55 68 ASP A N 3
ATOM 3800 C CA . ASP A 1 68 ? 16.992 13.873 -0.246 1.00 23.42 68 ASP A CA 3
ATOM 3801 C C . ASP A 1 68 ? 16.827 12.419 0.168 1.00 64.41 68 ASP A C 3
ATOM 3802 O O . ASP A 1 68 ? 15.760 12.033 0.657 1.00 53.32 68 ASP A O 3
ATOM 3810 N N . GLU A 1 69 ? 17.846 11.606 -0.112 1.00 32.51 69 GLU A N 3
ATOM 3811 C CA . GLU A 1 69 ? 17.909 10.198 0.252 1.00 45.02 69 GLU A CA 3
ATOM 3812 C C . GLU A 1 69 ? 17.865 10.037 1.777 1.00 4.34 69 GLU A C 3
ATOM 3813 O O . GLU A 1 69 ? 18.514 10.783 2.520 1.00 61.53 69 GLU A O 3
ATOM 3823 N N . LYS A 1 70 ? 17.121 9.040 2.246 1.00 24.35 70 LYS A N 3
ATOM 3824 C CA . LYS A 1 70 ? 16.890 8.729 3.651 1.00 24.55 70 LYS A CA 3
ATOM 3825 C C . LYS A 1 70 ? 17.516 7.375 3.972 1.00 14.33 70 LYS A C 3
ATOM 3826 O O . LYS A 1 70 ? 17.706 6.561 3.069 1.00 50.44 70 LYS A O 3
ATOM 3841 N N . THR A 1 71 ? 17.797 7.126 5.251 1.00 74.22 71 THR A N 3
ATOM 3842 C CA . THR A 1 71 ? 18.246 5.811 5.690 1.00 63.10 71 THR A CA 3
ATOM 3843 C C . THR A 1 71 ? 17.105 4.800 5.465 1.00 12.42 71 THR A C 3
ATOM 3844 O O . THR A 1 71 ? 15.937 5.185 5.563 1.00 61.22 71 THR A O 3
ATOM 3855 N N . PRO A 1 72 ? 17.402 3.522 5.181 1.00 1.22 72 PRO A N 3
ATOM 3856 C CA . PRO A 1 72 ? 16.378 2.501 4.995 1.00 5.33 72 PRO A CA 3
ATOM 3857 C C . PRO A 1 72 ? 15.675 2.131 6.305 1.00 1.25 72 PRO A C 3
ATOM 3858 O O . PRO A 1 72 ? 16.315 2.020 7.357 1.00 63.52 72 PRO A O 3
ATOM 3866 N N . TYR A 1 73 ? 14.379 1.817 6.240 1.00 4.43 73 TYR A N 3
ATOM 3867 C CA . TYR A 1 73 ? 13.570 1.361 7.372 1.00 11.15 73 TYR A CA 3
ATOM 3868 C C . TYR A 1 73 ? 12.368 0.554 6.875 1.00 24.51 73 TYR A C 3
ATOM 3869 O O . TYR A 1 73 ? 12.057 0.563 5.686 1.00 41.23 73 TYR A O 3
ATOM 3886 N N . TYR A 1 74 ? 11.675 -0.138 7.787 1.00 11.41 74 TYR A N 3
ATOM 3887 C CA . TYR A 1 74 ? 10.446 -0.878 7.507 1.00 30.54 74 TYR A CA 3
ATOM 3888 C C . TYR A 1 74 ? 9.277 -0.093 8.106 1.00 2.34 74 TYR A C 3
ATOM 3889 O O . TYR A 1 74 ? 9.343 0.303 9.273 1.00 73.21 74 TYR A O 3
ATOM 3906 N N . LEU A 1 75 ? 8.224 0.135 7.323 1.00 23.42 75 LEU A N 3
ATOM 3907 C CA . LEU A 1 75 ? 6.992 0.808 7.719 1.00 14.22 75 LEU A CA 3
ATOM 3908 C C . LEU A 1 75 ? 5.890 -0.217 7.854 1.00 21.30 75 LEU A C 3
ATOM 3909 O O . LEU A 1 75 ? 5.672 -1.046 6.968 1.00 1.22 75 LEU A O 3
ATOM 3924 N N . ASP A 1 76 ? 5.171 -0.124 8.961 1.00 70.34 76 ASP A N 3
ATOM 3925 C CA . ASP A 1 76 ? 4.010 -0.929 9.256 1.00 22.50 76 ASP A CA 3
ATOM 3926 C C . ASP A 1 76 ? 2.837 -0.518 8.385 1.00 3.41 76 ASP A C 3
ATOM 3927 O O . ASP A 1 76 ? 2.450 0.651 8.336 1.00 42.02 76 ASP A O 3
ATOM 3935 N N . CYS A 1 77 ? 2.243 -1.510 7.725 1.00 3.22 77 CYS A N 3
ATOM 3936 C CA . CYS A 1 77 ? 0.984 -1.413 7.016 1.00 41.25 77 CYS A CA 3
ATOM 3937 C C . CYS A 1 77 ? 0.285 -2.765 7.036 1.00 31.22 77 CYS A C 3
ATOM 3938 O O . CYS A 1 77 ? 0.936 -3.797 7.199 1.00 62.43 77 CYS A O 3
ATOM 3945 N N . LYS A 1 78 ? -1.001 -2.741 6.700 1.00 51.03 78 LYS A N 3
ATOM 3946 C CA . LYS A 1 78 ? -1.800 -3.856 6.244 1.00 13.21 78 LYS A CA 3
ATOM 3947 C C . LYS A 1 78 ? -2.526 -3.550 4.940 1.00 4.40 78 LYS A C 3
ATOM 3948 O O . LYS A 1 78 ? -2.681 -2.382 4.565 1.00 21.13 78 LYS A O 3
ATOM 3963 N N . ILE A 1 79 ? -3.020 -4.590 4.264 1.00 4.33 79 ILE A N 3
ATOM 3964 C CA . ILE A 1 79 ? -3.836 -4.457 3.066 1.00 14.12 79 ILE A CA 3
ATOM 3965 C C . ILE A 1 79 ? -4.699 -5.728 2.948 1.00 71.31 79 ILE A C 3
ATOM 3966 O O . ILE A 1 79 ? -4.371 -6.760 3.537 1.00 52.12 79 ILE A O 3
ATOM 3981 N N . SER A 1 80 ? -5.785 -5.658 2.183 1.00 41.11 80 SER A N 3
ATOM 3982 C CA . SER A 1 80 ? -6.649 -6.766 1.753 1.00 23.14 80 SER A CA 3
ATOM 3983 C C . SER A 1 80 ? -6.834 -6.724 0.229 1.00 2.11 80 SER A C 3
ATOM 3984 O O . SER A 1 80 ? -6.343 -7.585 -0.505 1.00 55.41 80 SER A O 3
ATOM 3991 N N . GLY A 1 81 ? -7.500 -5.683 -0.264 1.00 22.44 81 GLY A N 3
ATOM 3992 C CA . GLY A 1 81 ? -7.628 -5.330 -1.664 1.00 73.33 81 GLY A CA 3
ATOM 3993 C C . GLY A 1 81 ? -7.532 -3.815 -1.751 1.00 52.44 81 GLY A C 3
ATOM 3994 O O . GLY A 1 81 ? -6.442 -3.268 -1.915 1.00 52.25 81 GLY A O 3
ATOM 3998 N N . THR A 1 82 ? -8.639 -3.112 -1.533 1.00 54.33 82 THR A N 3
ATOM 3999 C CA . THR A 1 82 ? -8.746 -1.690 -1.842 1.00 1.32 82 THR A CA 3
ATOM 4000 C C . THR A 1 82 ? -8.466 -0.722 -0.679 1.00 53.45 82 THR A C 3
ATOM 4001 O O . THR A 1 82 ? -8.346 0.467 -0.934 1.00 24.33 82 THR A O 3
ATOM 4012 N N . THR A 1 83 ? -8.311 -1.163 0.566 1.00 31.23 83 THR A N 3
ATOM 4013 C CA . THR A 1 83 ? -7.949 -0.319 1.704 1.00 14.12 83 THR A CA 3
ATOM 4014 C C . THR A 1 83 ? -6.454 -0.502 2.019 1.00 73.51 83 THR A C 3
ATOM 4015 O O . THR A 1 83 ? -6.081 -1.494 2.645 1.00 5.44 83 THR A O 3
ATOM 4026 N N . LEU A 1 84 ? -5.559 0.381 1.581 1.00 62.54 84 LEU A N 3
ATOM 4027 C CA . LEU A 1 84 ? -4.203 0.392 2.118 1.00 50.44 84 LEU A CA 3
ATOM 4028 C C . LEU A 1 84 ? -4.301 1.035 3.488 1.00 52.03 84 LEU A C 3
ATOM 4029 O O . LEU A 1 84 ? -4.723 2.191 3.594 1.00 1.21 84 LEU A O 3
ATOM 4044 N N . LYS A 1 85 ? -3.932 0.292 4.524 1.00 54.45 85 LYS A N 3
ATOM 4045 C CA . LYS A 1 85 ? -3.838 0.822 5.874 1.00 30.44 85 LYS A CA 3
ATOM 4046 C C . LYS A 1 85 ? -2.371 0.936 6.249 1.00 13.14 85 LYS A C 3
ATOM 4047 O O . LYS A 1 85 ? -1.813 -0.010 6.791 1.00 51.32 85 LYS A O 3
ATOM 4062 N N . VAL A 1 86 ? -1.719 2.053 5.963 1.00 23.31 86 VAL A N 3
ATOM 4063 C CA . VAL A 1 86 ? -0.382 2.323 6.496 1.00 30.32 86 VAL A CA 3
ATOM 4064 C C . VAL A 1 86 ? -0.543 2.830 7.938 1.00 25.12 86 VAL A C 3
ATOM 4065 O O . VAL A 1 86 ? -1.351 3.730 8.192 1.00 52.05 86 VAL A O 3
ATOM 4078 N N . GLU A 1 87 ? 0.171 2.228 8.894 1.00 53.41 87 GLU A N 3
ATOM 4079 C CA . GLU A 1 87 ? 0.202 2.681 10.284 1.00 73.25 87 GLU A CA 3
ATOM 4080 C C . GLU A 1 87 ? 1.143 3.875 10.480 1.00 22.52 87 GLU A C 3
ATOM 4081 O O . GLU A 1 87 ? 0.746 4.829 11.145 1.00 1.31 87 GLU A O 3
ATOM 4091 N N . THR A 1 88 ? 2.368 3.845 9.944 1.00 45.15 88 THR A N 3
ATOM 4092 C CA . THR A 1 88 ? 3.417 4.835 10.238 1.00 64.11 88 THR A CA 3
ATOM 4093 C C . THR A 1 88 ? 3.980 5.466 8.947 1.00 14.24 88 THR A C 3
ATOM 4094 O O . THR A 1 88 ? 3.427 5.272 7.865 1.00 21.52 88 THR A O 3
ATOM 4105 N N . GLY A 1 89 ? 5.039 6.275 9.050 1.00 22.54 89 GLY A N 3
ATOM 4106 C CA . GLY A 1 89 ? 5.581 7.070 7.969 1.00 11.04 89 GLY A CA 3
ATOM 4107 C C . GLY A 1 89 ? 4.765 8.341 7.799 1.00 30.24 89 GLY A C 3
ATOM 4108 O O . GLY A 1 89 ? 3.744 8.553 8.462 1.00 30.34 89 GLY A O 3
ATOM 4112 N N . SER A 1 90 ? 5.178 9.190 6.863 1.00 13.43 90 SER A N 3
ATOM 4113 C CA . SER A 1 90 ? 4.317 10.268 6.378 1.00 65.33 90 SER A CA 3
ATOM 4114 C C . SER A 1 90 ? 3.032 9.729 5.749 1.00 22.53 90 SER A C 3
ATOM 4115 O O . SER A 1 90 ? 2.050 10.466 5.630 1.00 61.10 90 SER A O 3
ATOM 4122 N N . GLU A 1 91 ? 3.020 8.457 5.364 1.00 43.42 91 GLU A N 3
ATOM 4123 C CA . GLU A 1 91 ? 1.950 7.873 4.580 1.00 33.52 91 GLU A CA 3
ATOM 4124 C C . GLU A 1 91 ? 0.836 7.288 5.457 1.00 30.10 91 GLU A C 3
ATOM 4125 O O . GLU A 1 91 ? -0.160 6.775 4.937 1.00 43.21 91 GLU A O 3
ATOM 4135 N N . ALA A 1 92 ? 0.986 7.401 6.775 1.00 70.53 92 ALA A N 3
ATOM 4136 C CA . ALA A 1 92 ? 0.056 6.964 7.804 1.00 41.31 92 ALA A CA 3
ATOM 4137 C C . ALA A 1 92 ? -1.324 7.580 7.567 1.00 34.52 92 ALA A C 3
ATOM 4138 O O . ALA A 1 92 ? -1.512 8.789 7.747 1.00 50.44 92 ALA A O 3
ATOM 4145 N N . GLY A 1 93 ? -2.280 6.755 7.144 1.00 65.33 93 GLY A N 3
ATOM 4146 C CA . GLY A 1 93 ? -3.567 7.207 6.631 1.00 24.50 93 GLY A CA 3
ATOM 4147 C C . GLY A 1 93 ? -4.569 6.066 6.474 1.00 14.33 93 GLY A C 3
ATOM 4148 O O . GLY A 1 93 ? -4.558 5.080 7.222 1.00 72.53 93 GLY A O 3
ATOM 4152 N N . THR A 1 94 ? -5.457 6.235 5.501 1.00 30.54 94 THR A N 3
ATOM 4153 C CA . THR A 1 94 ? -6.316 5.210 4.934 1.00 73.15 94 THR A CA 3
ATOM 4154 C C . THR A 1 94 ? -6.444 5.548 3.444 1.00 64.23 94 THR A C 3
ATOM 4155 O O . THR A 1 94 ? -6.788 6.684 3.099 1.00 74.14 94 THR A O 3
ATOM 4166 N N . TYR A 1 95 ? -6.138 4.604 2.546 1.00 10.00 95 TYR A N 3
ATOM 4167 C CA . TYR A 1 95 ? -6.210 4.843 1.108 1.00 31.52 95 TYR A CA 3
ATOM 4168 C C . TYR A 1 95 ? -7.142 3.839 0.444 1.00 74.44 95 TYR A C 3
ATOM 4169 O O . TYR A 1 95 ? -6.923 2.639 0.565 1.00 11.24 95 TYR A O 3
ATOM 4186 N N . LYS A 1 96 ? -8.155 4.309 -0.288 1.00 43.44 96 LYS A N 3
ATOM 4187 C CA . LYS A 1 96 ? -9.214 3.472 -0.871 1.00 21.51 96 LYS A CA 3
ATOM 4188 C C . LYS A 1 96 ? -8.909 2.902 -2.265 1.00 0.12 96 LYS A C 3
ATOM 4189 O O . LYS A 1 96 ? -9.834 2.447 -2.940 1.00 35.50 96 LYS A O 3
ATOM 4204 N N . LYS A 1 97 ? -7.638 2.874 -2.683 1.00 72.12 97 LYS A N 3
ATOM 4205 C CA . LYS A 1 97 ? -7.155 2.548 -4.028 1.00 24.51 97 LYS A CA 3
ATOM 4206 C C . LYS A 1 97 ? -7.682 3.559 -5.052 1.00 64.13 97 LYS A C 3
ATOM 4207 O O . LYS A 1 97 ? -8.650 4.274 -4.782 1.00 61.43 97 LYS A O 3
ATOM 4222 N N . GLN A 1 98 ? -6.985 3.710 -6.172 1.00 71.45 98 GLN A N 3
ATOM 4223 C CA . GLN A 1 98 ? -7.237 4.674 -7.245 1.00 54.32 98 GLN A CA 3
ATOM 4224 C C . GLN A 1 98 ? -6.910 3.965 -8.563 1.00 1.44 98 GLN A C 3
ATOM 4225 O O . GLN A 1 98 ? -6.105 4.423 -9.374 1.00 40.13 98 GLN A O 3
ATOM 4237 N N . LYS A 1 99 ? -7.423 2.746 -8.696 1.00 42.13 99 LYS A N 3
ATOM 4238 C CA . LYS A 1 99 ? -7.305 1.932 -9.902 1.00 21.33 99 LYS A CA 3
ATOM 4239 C C . LYS A 1 99 ? -8.462 0.956 -10.004 1.00 11.32 99 LYS A C 3
ATOM 4240 O O . LYS A 1 99 ? -9.043 0.585 -8.956 1.00 43.52 99 LYS A O 3
ATOM 4255 N N . GLY A 1 1 ? -11.839 -9.503 14.275 1.00 25.04 1 GLY A N 4
ATOM 4256 C CA . GLY A 1 1 ? -11.041 -8.594 15.107 1.00 12.33 1 GLY A CA 4
ATOM 4257 C C . GLY A 1 1 ? -10.579 -7.423 14.267 1.00 21.23 1 GLY A C 4
ATOM 4258 O O . GLY A 1 1 ? -11.253 -6.394 14.180 1.00 50.12 1 GLY A O 4
ATOM 4262 N N . GLU A 1 2 ? -9.424 -7.562 13.632 1.00 64.03 2 GLU A N 4
ATOM 4263 C CA . GLU A 1 2 ? -8.911 -6.607 12.665 1.00 54.14 2 GLU A CA 4
ATOM 4264 C C . GLU A 1 2 ? -8.254 -7.411 11.552 1.00 14.23 2 GLU A C 4
ATOM 4265 O O . GLU A 1 2 ? -7.042 -7.598 11.516 1.00 10.43 2 GLU A O 4
ATOM 4275 N N . ASP A 1 3 ? -9.089 -7.990 10.699 1.00 45.22 3 ASP A N 4
ATOM 4276 C CA . ASP A 1 3 ? -8.723 -9.080 9.812 1.00 72.15 3 ASP A CA 4
ATOM 4277 C C . ASP A 1 3 ? -8.209 -8.467 8.525 1.00 10.34 3 ASP A C 4
ATOM 4278 O O . ASP A 1 3 ? -8.974 -7.917 7.724 1.00 71.05 3 ASP A O 4
ATOM 4286 N N . TRP A 1 4 ? -6.892 -8.489 8.398 1.00 3.21 4 TRP A N 4
ATOM 4287 C CA . TRP A 1 4 ? -6.115 -7.988 7.277 1.00 33.34 4 TRP A CA 4
ATOM 4288 C C . TRP A 1 4 ? -5.530 -9.164 6.475 1.00 14.52 4 TRP A C 4
ATOM 4289 O O . TRP A 1 4 ? -5.464 -10.278 7.001 1.00 11.40 4 TRP A O 4
ATOM 4309 N N . THR A 1 5 ? -5.116 -8.941 5.221 1.00 54.34 5 THR A N 4
ATOM 4310 C CA . THR A 1 5 ? -4.395 -9.956 4.449 1.00 30.23 5 THR A CA 4
ATOM 4311 C C . THR A 1 5 ? -2.890 -9.805 4.669 1.00 61.13 5 THR A C 4
ATOM 4312 O O . THR A 1 5 ? -2.426 -8.766 5.146 1.00 34.04 5 THR A O 4
ATOM 4323 N N . GLU A 1 6 ? -2.137 -10.816 4.233 1.00 72.05 6 GLU A N 4
ATOM 4324 C CA . GLU A 1 6 ? -0.717 -10.707 3.951 1.00 23.04 6 GLU A CA 4
ATOM 4325 C C . GLU A 1 6 ? -0.491 -9.519 3.022 1.00 43.32 6 GLU A C 4
ATOM 4326 O O . GLU A 1 6 ? -1.069 -9.415 1.938 1.00 54.11 6 GLU A O 4
ATOM 4336 N N . LEU A 1 7 ? 0.377 -8.610 3.439 1.00 14.34 7 LEU A N 4
ATOM 4337 C CA . LEU A 1 7 ? 0.994 -7.655 2.552 1.00 13.22 7 LEU A CA 4
ATOM 4338 C C . LEU A 1 7 ? 1.920 -8.433 1.621 1.00 62.42 7 LEU A C 4
ATOM 4339 O O . LEU A 1 7 ? 2.868 -9.079 2.067 1.00 12.43 7 LEU A O 4
ATOM 4354 N N . ASN A 1 8 ? 1.641 -8.361 0.327 1.00 60.12 8 ASN A N 4
ATOM 4355 C CA . ASN A 1 8 ? 2.502 -8.824 -0.752 1.00 1.31 8 ASN A CA 4
ATOM 4356 C C . ASN A 1 8 ? 2.797 -7.592 -1.584 1.00 4.22 8 ASN A C 4
ATOM 4357 O O . ASN A 1 8 ? 2.014 -6.636 -1.535 1.00 23.02 8 ASN A O 4
ATOM 4367 N N . SER A 1 9 ? 3.827 -7.647 -2.421 1.00 53.25 9 SER A N 4
ATOM 4368 C CA . SER A 1 9 ? 4.104 -6.587 -3.388 1.00 2.32 9 SER A CA 4
ATOM 4369 C C . SER A 1 9 ? 2.908 -6.478 -4.330 1.00 3.23 9 SER A C 4
ATOM 4370 O O . SER A 1 9 ? 2.331 -5.413 -4.522 1.00 13.22 9 SER A O 4
ATOM 4377 N N . ASN A 1 10 ? 2.429 -7.635 -4.782 1.00 75.54 10 ASN A N 4
ATOM 4378 C CA . ASN A 1 10 ? 1.272 -7.796 -5.649 1.00 60.45 10 ASN A CA 4
ATOM 4379 C C . ASN A 1 10 ? 0.000 -7.122 -5.120 1.00 71.22 10 ASN A C 4
ATOM 4380 O O . ASN A 1 10 ? -0.897 -6.838 -5.911 1.00 40.23 10 ASN A O 4
ATOM 4390 N N . ASN A 1 11 ? -0.105 -6.856 -3.810 1.00 22.13 11 ASN A N 4
ATOM 4391 C CA . ASN A 1 11 ? -1.296 -6.239 -3.226 1.00 73.24 11 ASN A CA 4
ATOM 4392 C C . ASN A 1 11 ? -1.226 -4.709 -3.195 1.00 1.32 11 ASN A C 4
ATOM 4393 O O . ASN A 1 11 ? -2.278 -4.066 -3.193 1.00 1.21 11 ASN A O 4
ATOM 4403 N N . ILE A 1 12 ? -0.031 -4.114 -3.088 1.00 64.02 12 ILE A N 4
ATOM 4404 C CA . ILE A 1 12 ? 0.159 -2.679 -2.812 1.00 13.13 12 ILE A CA 4
ATOM 4405 C C . ILE A 1 12 ? 0.166 -1.841 -4.104 1.00 64.52 12 ILE A C 4
ATOM 4406 O O . ILE A 1 12 ? 0.029 -0.621 -4.051 1.00 0.35 12 ILE A O 4
ATOM 4421 N N . ILE A 1 13 ? 0.231 -2.484 -5.269 1.00 51.31 13 ILE A N 4
ATOM 4422 C CA . ILE A 1 13 ? 0.348 -1.827 -6.564 1.00 11.34 13 ILE A CA 4
ATOM 4423 C C . ILE A 1 13 ? -0.846 -0.902 -6.836 1.00 15.34 13 ILE A C 4
ATOM 4424 O O . ILE A 1 13 ? -2.006 -1.300 -6.689 1.00 11.24 13 ILE A O 4
ATOM 4439 N N . GLY A 1 14 ? -0.566 0.300 -7.337 1.00 3.24 14 GLY A N 4
ATOM 4440 C CA . GLY A 1 14 ? -1.528 1.262 -7.863 1.00 24.15 14 GLY A CA 4
ATOM 4441 C C . GLY A 1 14 ? -1.338 2.629 -7.215 1.00 35.34 14 GLY A C 4
ATOM 4442 O O . GLY A 1 14 ? -0.516 2.783 -6.309 1.00 1.01 14 GLY A O 4
ATOM 4446 N N . TYR A 1 15 ? -2.096 3.631 -7.671 1.00 32.45 15 TYR A N 4
ATOM 4447 C CA . TYR A 1 15 ? -2.245 4.885 -6.937 1.00 35.43 15 TYR A CA 4
ATOM 4448 C C . TYR A 1 15 ? -3.239 4.674 -5.784 1.00 52.31 15 TYR A C 4
ATOM 4449 O O . TYR A 1 15 ? -4.085 3.775 -5.841 1.00 31.23 15 TYR A O 4
ATOM 4466 N N . TRP A 1 16 ? -3.198 5.533 -4.759 1.00 64.12 16 TRP A N 4
ATOM 4467 C CA . TRP A 1 16 ? -4.106 5.500 -3.609 1.00 35.15 16 TRP A CA 4
ATOM 4468 C C . TRP A 1 16 ? -4.305 6.937 -3.075 1.00 43.43 16 TRP A C 4
ATOM 4469 O O . TRP A 1 16 ? -3.350 7.715 -3.106 1.00 23.43 16 TRP A O 4
ATOM 4489 N N . SER A 1 17 ? -5.488 7.308 -2.552 1.00 14.33 17 SER A N 4
ATOM 4490 C CA . SER A 1 17 ? -5.789 8.680 -2.094 1.00 73.23 17 SER A CA 4
ATOM 4491 C C . SER A 1 17 ? -6.501 8.712 -0.731 1.00 32.32 17 SER A C 4
ATOM 4492 O O . SER A 1 17 ? -6.863 7.663 -0.182 1.00 31.02 17 SER A O 4
ATOM 4499 N N . THR A 1 18 ? -6.733 9.914 -0.184 1.00 73.42 18 THR A N 4
ATOM 4500 C CA . THR A 1 18 ? -7.374 10.123 1.118 1.00 45.12 18 THR A CA 4
ATOM 4501 C C . THR A 1 18 ? -8.467 11.211 1.090 1.00 3.51 18 THR A C 4
ATOM 4502 O O . THR A 1 18 ? -8.910 11.646 2.153 1.00 25.24 18 THR A O 4
ATOM 4513 N N . GLY A 1 19 ? -8.905 11.650 -0.091 1.00 2.45 19 GLY A N 4
ATOM 4514 C CA . GLY A 1 19 ? -9.859 12.737 -0.292 1.00 52.10 19 GLY A CA 4
ATOM 4515 C C . GLY A 1 19 ? -9.227 13.785 -1.203 1.00 25.22 19 GLY A C 4
ATOM 4516 O O . GLY A 1 19 ? -8.059 13.627 -1.564 1.00 14.44 19 GLY A O 4
ATOM 4520 N N . ILE A 1 20 ? -9.976 14.835 -1.555 1.00 22.53 20 ILE A N 4
ATOM 4521 C CA . ILE A 1 20 ? -9.525 15.892 -2.470 1.00 65.22 20 ILE A CA 4
ATOM 4522 C C . ILE A 1 20 ? -9.775 17.308 -1.910 1.00 52.43 20 ILE A C 4
ATOM 4523 O O . ILE A 1 20 ? -9.716 18.292 -2.650 1.00 34.32 20 ILE A O 4
ATOM 4538 N N . GLU A 1 21 ? -10.053 17.435 -0.608 1.00 33.41 21 GLU A N 4
ATOM 4539 C CA . GLU A 1 21 ? -10.314 18.704 0.079 1.00 43.42 21 GLU A CA 4
ATOM 4540 C C . GLU A 1 21 ? -9.165 19.084 1.002 1.00 45.52 21 GLU A C 4
ATOM 4541 O O . GLU A 1 21 ? -8.380 18.225 1.412 1.00 14.14 21 GLU A O 4
ATOM 4551 N N . GLY A 1 22 ? -9.147 20.346 1.437 1.00 51.22 22 GLY A N 4
ATOM 4552 C CA . GLY A 1 22 ? -8.379 20.791 2.583 1.00 42.41 22 GLY A CA 4
ATOM 4553 C C . GLY A 1 22 ? -6.887 20.715 2.289 1.00 33.13 22 GLY A C 4
ATOM 4554 O O . GLY A 1 22 ? -6.358 21.578 1.588 1.00 53.21 22 GLY A O 4
ATOM 4558 N N . THR A 1 23 ? -6.201 19.687 2.781 1.00 73.22 23 THR A N 4
ATOM 4559 C CA . THR A 1 23 ? -4.893 19.268 2.308 1.00 63.04 23 THR A CA 4
ATOM 4560 C C . THR A 1 23 ? -4.916 17.739 2.347 1.00 65.03 23 THR A C 4
ATOM 4561 O O . THR A 1 23 ? -5.116 17.158 3.416 1.00 14.35 23 THR A O 4
ATOM 4572 N N . HIS A 1 24 ? -4.779 17.093 1.188 1.00 74.23 24 HIS A N 4
ATOM 4573 C CA . HIS A 1 24 ? -4.847 15.661 1.008 1.00 32.13 24 HIS A CA 4
ATOM 4574 C C . HIS A 1 24 ? -3.480 15.143 0.547 1.00 62.41 24 HIS A C 4
ATOM 4575 O O . HIS A 1 24 ? -2.519 15.900 0.388 1.00 62.14 24 HIS A O 4
ATOM 4588 N N . LYS A 1 25 ? -3.386 13.828 0.354 1.00 14.45 25 LYS A N 4
ATOM 4589 C CA . LYS A 1 25 ? -2.152 13.107 0.086 1.00 33.11 25 LYS A CA 4
ATOM 4590 C C . LYS A 1 25 ? -2.437 11.996 -0.913 1.00 45.52 25 LYS A C 4
ATOM 4591 O O . LYS A 1 25 ? -3.490 11.353 -0.838 1.00 45.24 25 LYS A O 4
ATOM 4606 N N . LEU A 1 26 ? -1.513 11.799 -1.852 1.00 23.24 26 LEU A N 4
ATOM 4607 C CA . LEU A 1 26 ? -1.571 10.798 -2.908 1.00 50.22 26 LEU A CA 4
ATOM 4608 C C . LEU A 1 26 ? -0.348 9.886 -2.774 1.00 12.22 26 LEU A C 4
ATOM 4609 O O . LEU A 1 26 ? 0.739 10.352 -2.407 1.00 14.21 26 LEU A O 4
ATOM 4624 N N . LEU A 1 27 ? -0.520 8.599 -3.074 1.00 1.13 27 LEU A N 4
ATOM 4625 C CA . LEU A 1 27 ? 0.520 7.572 -3.115 1.00 11.55 27 LEU A CA 4
ATOM 4626 C C . LEU A 1 27 ? 0.509 6.901 -4.480 1.00 74.51 27 LEU A C 4
ATOM 4627 O O . LEU A 1 27 ? -0.544 6.849 -5.114 1.00 24.45 27 LEU A O 4
ATOM 4642 N N . SER A 1 28 ? 1.638 6.325 -4.890 1.00 21.22 28 SER A N 4
ATOM 4643 C CA . SER A 1 28 ? 1.745 5.364 -5.976 1.00 31.41 28 SER A CA 4
ATOM 4644 C C . SER A 1 28 ? 2.805 4.347 -5.591 1.00 15.42 28 SER A C 4
ATOM 4645 O O . SER A 1 28 ? 3.759 4.680 -4.877 1.00 72.43 28 SER A O 4
ATOM 4652 N N . PHE A 1 29 ? 2.639 3.145 -6.133 1.00 14.23 29 PHE A N 4
ATOM 4653 C CA . PHE A 1 29 ? 3.528 2.002 -6.020 1.00 4.24 29 PHE A CA 4
ATOM 4654 C C . PHE A 1 29 ? 3.392 1.202 -7.311 1.00 51.30 29 PHE A C 4
ATOM 4655 O O . PHE A 1 29 ? 2.264 0.873 -7.698 1.00 73.24 29 PHE A O 4
ATOM 4671 N N . ASP A 1 30 ? 4.504 0.894 -7.979 1.00 31.53 30 ASP A N 4
ATOM 4672 C CA . ASP A 1 30 ? 4.532 -0.006 -9.134 1.00 33.54 30 ASP A CA 4
ATOM 4673 C C . ASP A 1 30 ? 5.101 -1.367 -8.763 1.00 23.52 30 ASP A C 4
ATOM 4674 O O . ASP A 1 30 ? 5.748 -1.520 -7.722 1.00 71.11 30 ASP A O 4
ATOM 4682 N N . GLU A 1 31 ? 4.861 -2.362 -9.623 1.00 3.31 31 GLU A N 4
ATOM 4683 C CA . GLU A 1 31 ? 5.247 -3.739 -9.338 1.00 11.34 31 GLU A CA 4
ATOM 4684 C C . GLU A 1 31 ? 6.716 -4.012 -9.612 1.00 60.55 31 GLU A C 4
ATOM 4685 O O . GLU A 1 31 ? 7.315 -4.831 -8.914 1.00 13.41 31 GLU A O 4
ATOM 4695 N N . ASP A 1 32 ? 7.303 -3.306 -10.576 1.00 41.35 32 ASP A N 4
ATOM 4696 C CA . ASP A 1 32 ? 8.662 -3.594 -11.035 1.00 23.32 32 ASP A CA 4
ATOM 4697 C C . ASP A 1 32 ? 9.476 -2.309 -11.174 1.00 72.21 32 ASP A C 4
ATOM 4698 O O . ASP A 1 32 ? 10.645 -2.343 -11.563 1.00 31.30 32 ASP A O 4
ATOM 4706 N N . GLY A 1 33 ? 8.857 -1.179 -10.822 1.00 24.34 33 GLY A N 4
ATOM 4707 C CA . GLY A 1 33 ? 9.425 0.154 -10.892 1.00 13.42 33 GLY A CA 4
ATOM 4708 C C . GLY A 1 33 ? 9.677 0.684 -9.483 1.00 71.34 33 GLY A C 4
ATOM 4709 O O . GLY A 1 33 ? 10.314 0.018 -8.664 1.00 34.21 33 GLY A O 4
ATOM 4713 N N . THR A 1 34 ? 9.197 1.892 -9.219 1.00 11.43 34 THR A N 4
ATOM 4714 C CA . THR A 1 34 ? 9.340 2.646 -7.987 1.00 33.13 34 THR A CA 4
ATOM 4715 C C . THR A 1 34 ? 7.970 3.301 -7.723 1.00 14.30 34 THR A C 4
ATOM 4716 O O . THR A 1 34 ? 6.982 3.063 -8.435 1.00 74.50 34 THR A O 4
ATOM 4727 N N . GLY A 1 35 ? 7.876 4.127 -6.688 1.00 11.45 35 GLY A N 4
ATOM 4728 C CA . GLY A 1 35 ? 6.632 4.732 -6.249 1.00 60.12 35 GLY A CA 4
ATOM 4729 C C . GLY A 1 35 ? 6.904 6.106 -5.669 1.00 62.54 35 GLY A C 4
ATOM 4730 O O . GLY A 1 35 ? 8.044 6.589 -5.681 1.00 3.05 35 GLY A O 4
ATOM 4734 N N . SER A 1 36 ? 5.842 6.742 -5.190 1.00 42.41 36 SER A N 4
ATOM 4735 C CA . SER A 1 36 ? 5.895 8.177 -4.942 1.00 33.44 36 SER A CA 4
ATOM 4736 C C . SER A 1 36 ? 4.828 8.674 -3.969 1.00 32.22 36 SER A C 4
ATOM 4737 O O . SER A 1 36 ? 3.708 8.156 -3.925 1.00 0.34 36 SER A O 4
ATOM 4744 N N . PHE A 1 37 ? 5.141 9.768 -3.269 1.00 5.31 37 PHE A N 4
ATOM 4745 C CA . PHE A 1 37 ? 4.330 10.390 -2.226 1.00 71.03 37 PHE A CA 4
ATOM 4746 C C . PHE A 1 37 ? 4.222 11.885 -2.562 1.00 10.11 37 PHE A C 4
ATOM 4747 O O . PHE A 1 37 ? 5.235 12.590 -2.527 1.00 25.45 37 PHE A O 4
ATOM 4763 N N . GLY A 1 38 ? 3.028 12.387 -2.911 1.00 1.32 38 GLY A N 4
ATOM 4764 C CA . GLY A 1 38 ? 2.799 13.782 -3.307 1.00 54.52 38 GLY A CA 4
ATOM 4765 C C . GLY A 1 38 ? 1.647 14.416 -2.532 1.00 32.04 38 GLY A C 4
ATOM 4766 O O . GLY A 1 38 ? 0.484 14.061 -2.742 1.00 53.21 38 GLY A O 4
ATOM 4770 N N . ILE A 1 39 ? 1.974 15.346 -1.629 1.00 10.11 39 ILE A N 4
ATOM 4771 C CA . ILE A 1 39 ? 1.008 16.097 -0.827 1.00 5.44 39 ILE A CA 4
ATOM 4772 C C . ILE A 1 39 ? 0.379 17.174 -1.718 1.00 50.23 39 ILE A C 4
ATOM 4773 O O . ILE A 1 39 ? 1.088 17.809 -2.510 1.00 44.12 39 ILE A O 4
ATOM 4788 N N . TYR A 1 40 ? -0.917 17.443 -1.538 1.00 1.35 40 TYR A N 4
ATOM 4789 C CA . TYR A 1 40 ? -1.657 18.494 -2.226 1.00 24.32 40 TYR A CA 4
ATOM 4790 C C . TYR A 1 40 ? -2.455 19.299 -1.206 1.00 52.21 40 TYR A C 4
ATOM 4791 O O . TYR A 1 40 ? -3.257 18.743 -0.462 1.00 25.02 40 TYR A O 4
ATOM 4808 N N . SER A 1 41 ? -2.275 20.613 -1.176 1.00 31.34 41 SER A N 4
ATOM 4809 C CA . SER A 1 41 ? -3.153 21.528 -0.470 1.00 41.40 41 SER A CA 4
ATOM 4810 C C . SER A 1 41 ? -4.264 21.922 -1.421 1.00 24.44 41 SER A C 4
ATOM 4811 O O . SER A 1 41 ? -3.999 22.587 -2.415 1.00 3.43 41 SER A O 4
ATOM 4818 N N . ASN A 1 42 ? -5.488 21.494 -1.118 1.00 23.32 42 ASN A N 4
ATOM 4819 C CA . ASN A 1 42 ? -6.701 21.607 -1.917 1.00 3.03 42 ASN A CA 4
ATOM 4820 C C . ASN A 1 42 ? -6.519 21.056 -3.330 1.00 24.53 42 ASN A C 4
ATOM 4821 O O . ASN A 1 42 ? -6.933 19.927 -3.584 1.00 50.20 42 ASN A O 4
ATOM 4831 N N . ALA A 1 43 ? -5.878 21.811 -4.222 1.00 54.43 43 ALA A N 4
ATOM 4832 C CA . ALA A 1 43 ? -5.559 21.444 -5.599 1.00 14.21 43 ALA A CA 4
ATOM 4833 C C . ALA A 1 43 ? -4.166 21.936 -6.032 1.00 3.04 43 ALA A C 4
ATOM 4834 O O . ALA A 1 43 ? -3.893 22.098 -7.219 1.00 44.44 43 ALA A O 4
ATOM 4841 N N . THR A 1 44 ? -3.275 22.218 -5.085 1.00 42.23 44 THR A N 4
ATOM 4842 C CA . THR A 1 44 ? -1.916 22.682 -5.318 1.00 11.11 44 THR A CA 4
ATOM 4843 C C . THR A 1 44 ? -0.959 21.616 -4.768 1.00 31.42 44 THR A C 4
ATOM 4844 O O . THR A 1 44 ? -1.031 21.344 -3.570 1.00 4.11 44 THR A O 4
ATOM 4855 N N . PRO A 1 45 ? -0.101 20.972 -5.577 1.00 73.11 45 PRO A N 4
ATOM 4856 C CA . PRO A 1 45 ? 0.936 20.084 -5.072 1.00 10.13 45 PRO A CA 4
ATOM 4857 C C . PRO A 1 45 ? 1.943 20.913 -4.264 1.00 41.33 45 PRO A C 4
ATOM 4858 O O . PRO A 1 45 ? 2.485 21.887 -4.778 1.00 4.02 45 PRO A O 4
ATOM 4866 N N . ILE A 1 46 ? 2.205 20.532 -3.007 1.00 54.10 46 ILE A N 4
ATOM 4867 C CA . ILE A 1 46 ? 3.140 21.242 -2.116 1.00 30.13 46 ILE A CA 4
ATOM 4868 C C . ILE A 1 46 ? 4.323 20.338 -1.729 1.00 30.42 46 ILE A C 4
ATOM 4869 O O . ILE A 1 46 ? 5.247 20.783 -1.046 1.00 33.03 46 ILE A O 4
ATOM 4884 N N . SER A 1 47 ? 4.343 19.070 -2.138 1.00 44.54 47 SER A N 4
ATOM 4885 C CA . SER A 1 47 ? 5.504 18.221 -1.936 1.00 62.34 47 SER A CA 4
ATOM 4886 C C . SER A 1 47 ? 5.540 17.171 -3.021 1.00 3.13 47 SER A C 4
ATOM 4887 O O . SER A 1 47 ? 4.548 16.902 -3.697 1.00 34.45 47 SER A O 4
ATOM 4894 N N . PHE A 1 48 ? 6.709 16.568 -3.141 1.00 14.45 48 PHE A N 4
ATOM 4895 C CA . PHE A 1 48 ? 7.017 15.483 -4.045 1.00 70.33 48 PHE A CA 4
ATOM 4896 C C . PHE A 1 48 ? 8.232 14.758 -3.472 1.00 42.54 48 PHE A C 4
ATOM 4897 O O . PHE A 1 48 ? 9.109 15.390 -2.878 1.00 30.03 48 PHE A O 4
ATOM 4913 N N . GLN A 1 49 ? 8.285 13.445 -3.634 1.00 71.21 49 GLN A N 4
ATOM 4914 C CA . GLN A 1 49 ? 9.459 12.609 -3.432 1.00 31.31 49 GLN A CA 4
ATOM 4915 C C . GLN A 1 49 ? 9.105 11.249 -4.035 1.00 43.34 49 GLN A C 4
ATOM 4916 O O . GLN A 1 49 ? 7.920 10.876 -4.073 1.00 13.22 49 GLN A O 4
ATOM 4928 N N . MET A 1 50 ? 10.117 10.501 -4.468 1.00 64.14 50 MET A N 4
ATOM 4929 C CA . MET A 1 50 ? 9.978 9.160 -5.010 1.00 24.43 50 MET A CA 4
ATOM 4930 C C . MET A 1 50 ? 11.009 8.253 -4.349 1.00 1.24 50 MET A C 4
ATOM 4931 O O . MET A 1 50 ? 12.024 8.740 -3.836 1.00 4.51 50 MET A O 4
ATOM 4943 N N . PHE A 1 51 ? 10.704 6.959 -4.298 1.00 4.25 51 PHE A N 4
ATOM 4944 C CA . PHE A 1 51 ? 11.508 5.967 -3.605 1.00 71.45 51 PHE A CA 4
ATOM 4945 C C . PHE A 1 51 ? 11.119 4.566 -4.086 1.00 14.32 51 PHE A C 4
ATOM 4946 O O . PHE A 1 51 ? 9.986 4.347 -4.531 1.00 43.41 51 PHE A O 4
ATOM 4962 N N . ASP A 1 52 ? 12.060 3.629 -3.976 1.00 20.40 52 ASP A N 4
ATOM 4963 C CA . ASP A 1 52 ? 11.910 2.189 -4.220 1.00 71.31 52 ASP A CA 4
ATOM 4964 C C . ASP A 1 52 ? 11.329 1.512 -2.969 1.00 62.43 52 ASP A C 4
ATOM 4965 O O . ASP A 1 52 ? 11.328 2.098 -1.880 1.00 74.44 52 ASP A O 4
ATOM 4973 N N . TYR A 1 53 ? 10.921 0.242 -3.101 1.00 63.02 53 TYR A N 4
ATOM 4974 C CA . TYR A 1 53 ? 10.509 -0.609 -1.988 1.00 40.33 53 TYR A CA 4
ATOM 4975 C C . TYR A 1 53 ? 10.975 -2.034 -2.216 1.00 61.13 53 TYR A C 4
ATOM 4976 O O . TYR A 1 53 ? 11.169 -2.446 -3.361 1.00 60.23 53 TYR A O 4
ATOM 4993 N N . LYS A 1 54 ? 11.000 -2.822 -1.140 1.00 24.04 54 LYS A N 4
ATOM 4994 C CA . LYS A 1 54 ? 11.018 -4.282 -1.191 1.00 51.44 54 LYS A CA 4
ATOM 4995 C C . LYS A 1 54 ? 9.993 -4.789 -0.180 1.00 72.22 54 LYS A C 4
ATOM 4996 O O . LYS A 1 54 ? 10.005 -4.315 0.959 1.00 51.14 54 LYS A O 4
ATOM 5011 N N . ILE A 1 55 ? 9.106 -5.715 -0.543 1.00 2.41 55 ILE A N 4
ATOM 5012 C CA . ILE A 1 55 ? 8.349 -6.491 0.434 1.00 65.11 55 ILE A CA 4
ATOM 5013 C C . ILE A 1 55 ? 9.261 -7.635 0.842 1.00 3.54 55 ILE A C 4
ATOM 5014 O O . ILE A 1 55 ? 9.533 -8.553 0.065 1.00 34.23 55 ILE A O 4
ATOM 5029 N N . GLU A 1 56 ? 9.780 -7.555 2.062 1.00 43.12 56 GLU A N 4
ATOM 5030 C CA . GLU A 1 56 ? 10.781 -8.480 2.570 1.00 12.40 56 GLU A CA 4
ATOM 5031 C C . GLU A 1 56 ? 10.662 -8.561 4.092 1.00 61.33 56 GLU A C 4
ATOM 5032 O O . GLU A 1 56 ? 11.642 -8.366 4.803 1.00 44.12 56 GLU A O 4
ATOM 5042 N N . GLU A 1 57 ? 9.416 -8.695 4.558 1.00 73.14 57 GLU A N 4
ATOM 5043 C CA . GLU A 1 57 ? 8.995 -9.141 5.901 1.00 50.44 57 GLU A CA 4
ATOM 5044 C C . GLU A 1 57 ? 7.460 -9.210 6.031 1.00 53.23 57 GLU A C 4
ATOM 5045 O O . GLU A 1 57 ? 6.917 -9.250 7.138 1.00 32.01 57 GLU A O 4
ATOM 5055 N N . GLY A 1 58 ? 6.723 -9.168 4.918 1.00 12.10 58 GLY A N 4
ATOM 5056 C CA . GLY A 1 58 ? 5.303 -8.798 4.958 1.00 4.23 58 GLY A CA 4
ATOM 5057 C C . GLY A 1 58 ? 5.133 -7.338 5.385 1.00 65.12 58 GLY A C 4
ATOM 5058 O O . GLY A 1 58 ? 4.117 -6.963 5.960 1.00 41.31 58 GLY A O 4
ATOM 5062 N N . ARG A 1 59 ? 6.156 -6.515 5.152 1.00 30.12 59 ARG A N 4
ATOM 5063 C CA . ARG A 1 59 ? 6.197 -5.085 5.409 1.00 32.34 59 ARG A CA 4
ATOM 5064 C C . ARG A 1 59 ? 6.923 -4.459 4.240 1.00 61.04 59 ARG A C 4
ATOM 5065 O O . ARG A 1 59 ? 7.698 -5.135 3.555 1.00 44.34 59 ARG A O 4
ATOM 5083 N N . ILE A 1 60 ? 6.695 -3.167 4.050 1.00 31.12 60 ILE A N 4
ATOM 5084 C CA . ILE A 1 60 ? 7.426 -2.371 3.078 1.00 73.25 60 ILE A CA 4
ATOM 5085 C C . ILE A 1 60 ? 8.801 -2.105 3.693 1.00 50.42 60 ILE A C 4
ATOM 5086 O O . ILE A 1 60 ? 8.872 -1.813 4.885 1.00 11.43 60 ILE A O 4
ATOM 5101 N N . TYR A 1 61 ? 9.867 -2.185 2.898 1.00 42.41 61 TYR A N 4
ATOM 5102 C CA . TYR A 1 61 ? 11.242 -1.839 3.242 1.00 14.12 61 TYR A CA 4
ATOM 5103 C C . TYR A 1 61 ? 11.657 -0.690 2.330 1.00 63.32 61 TYR A C 4
ATOM 5104 O O . TYR A 1 61 ? 11.687 -0.874 1.112 1.00 72.05 61 TYR A O 4
ATOM 5121 N N . ILE A 1 62 ? 11.936 0.480 2.902 1.00 74.03 62 ILE A N 4
ATOM 5122 C CA . ILE A 1 62 ? 12.390 1.674 2.178 1.00 74.23 62 ILE A CA 4
ATOM 5123 C C . ILE A 1 62 ? 13.912 1.721 2.305 1.00 53.13 62 ILE A C 4
ATOM 5124 O O . ILE A 1 62 ? 14.421 1.359 3.367 1.00 33.14 62 ILE A O 4
ATOM 5139 N N . TYR A 1 63 ? 14.654 2.144 1.276 1.00 73.14 63 TYR A N 4
ATOM 5140 C CA . TYR A 1 63 ? 16.117 2.163 1.349 1.00 62.41 63 TYR A CA 4
ATOM 5141 C C . TYR A 1 63 ? 16.804 3.097 0.350 1.00 34.12 63 TYR A C 4
ATOM 5142 O O . TYR A 1 63 ? 18.020 3.230 0.422 1.00 50.43 63 TYR A O 4
ATOM 5159 N N . ASP A 1 64 ? 16.068 3.774 -0.533 1.00 14.23 64 ASP A N 4
ATOM 5160 C CA . ASP A 1 64 ? 16.586 4.780 -1.439 1.00 62.45 64 ASP A CA 4
ATOM 5161 C C . ASP A 1 64 ? 15.435 5.752 -1.608 1.00 63.04 64 ASP A C 4
ATOM 5162 O O . ASP A 1 64 ? 14.303 5.324 -1.850 1.00 52.43 64 ASP A O 4
ATOM 5170 N N . VAL A 1 65 ? 15.695 7.022 -1.339 1.00 51.14 65 VAL A N 4
ATOM 5171 C CA . VAL A 1 65 ? 14.738 8.108 -1.426 1.00 31.23 65 VAL A CA 4
ATOM 5172 C C . VAL A 1 65 ? 15.396 9.249 -2.200 1.00 52.22 65 VAL A C 4
ATOM 5173 O O . VAL A 1 65 ? 16.621 9.398 -2.195 1.00 63.12 65 VAL A O 4
ATOM 5186 N N . TYR A 1 66 ? 14.586 10.060 -2.869 1.00 72.42 66 TYR A N 4
ATOM 5187 C CA . TYR A 1 66 ? 14.981 11.271 -3.565 1.00 70.24 66 TYR A CA 4
ATOM 5188 C C . TYR A 1 66 ? 13.821 12.264 -3.414 1.00 43.50 66 TYR A C 4
ATOM 5189 O O . TYR A 1 66 ? 12.671 11.832 -3.273 1.00 12.21 66 TYR A O 4
ATOM 5206 N N . PRO A 1 67 ? 14.076 13.584 -3.433 1.00 21.02 67 PRO A N 4
ATOM 5207 C CA . PRO A 1 67 ? 15.369 14.226 -3.669 1.00 51.54 67 PRO A CA 4
ATOM 5208 C C . PRO A 1 67 ? 16.253 14.326 -2.419 1.00 61.01 67 PRO A C 4
ATOM 5209 O O . PRO A 1 67 ? 17.397 14.767 -2.522 1.00 25.04 67 PRO A O 4
ATOM 5217 N N . ASP A 1 68 ? 15.721 13.961 -1.254 1.00 2.55 68 ASP A N 4
ATOM 5218 C CA . ASP A 1 68 ? 16.462 13.844 0.001 1.00 64.11 68 ASP A CA 4
ATOM 5219 C C . ASP A 1 68 ? 16.523 12.349 0.310 1.00 22.04 68 ASP A C 4
ATOM 5220 O O . ASP A 1 68 ? 15.495 11.743 0.628 1.00 14.51 68 ASP A O 4
ATOM 5228 N N . GLU A 1 69 ? 17.699 11.751 0.174 1.00 34.34 69 GLU A N 4
ATOM 5229 C CA . GLU A 1 69 ? 18.010 10.405 0.628 1.00 52.31 69 GLU A CA 4
ATOM 5230 C C . GLU A 1 69 ? 17.812 10.356 2.139 1.00 24.12 69 GLU A C 4
ATOM 5231 O O . GLU A 1 69 ? 18.409 11.176 2.850 1.00 65.21 69 GLU A O 4
ATOM 5241 N N . LYS A 1 70 ? 17.038 9.392 2.646 1.00 65.24 70 LYS A N 4
ATOM 5242 C CA . LYS A 1 70 ? 16.792 9.219 4.079 1.00 64.24 70 LYS A CA 4
ATOM 5243 C C . LYS A 1 70 ? 17.152 7.801 4.504 1.00 61.15 70 LYS A C 4
ATOM 5244 O O . LYS A 1 70 ? 17.258 6.913 3.655 1.00 32.22 70 LYS A O 4
ATOM 5259 N N . THR A 1 71 ? 17.367 7.615 5.804 1.00 50.43 71 THR A N 4
ATOM 5260 C CA . THR A 1 71 ? 17.794 6.349 6.388 1.00 23.23 71 THR A CA 4
ATOM 5261 C C . THR A 1 71 ? 16.782 5.246 6.018 1.00 63.11 71 THR A C 4
ATOM 5262 O O . THR A 1 71 ? 15.589 5.540 5.919 1.00 14.50 71 THR A O 4
ATOM 5273 N N . PRO A 1 72 ? 17.203 3.983 5.831 1.00 23.22 72 PRO A N 4
ATOM 5274 C CA . PRO A 1 72 ? 16.271 2.882 5.616 1.00 31.04 72 PRO A CA 4
ATOM 5275 C C . PRO A 1 72 ? 15.401 2.645 6.858 1.00 70.31 72 PRO A C 4
ATOM 5276 O O . PRO A 1 72 ? 15.859 2.775 7.999 1.00 12.52 72 PRO A O 4
ATOM 5284 N N . TYR A 1 73 ? 14.159 2.219 6.654 1.00 41.35 73 TYR A N 4
ATOM 5285 C CA . TYR A 1 73 ? 13.241 1.719 7.670 1.00 50.33 73 TYR A CA 4
ATOM 5286 C C . TYR A 1 73 ? 12.197 0.847 6.980 1.00 30.04 73 TYR A C 4
ATOM 5287 O O . TYR A 1 73 ? 11.835 1.043 5.815 1.00 52.55 73 TYR A O 4
ATOM 5304 N N . TYR A 1 74 ? 11.690 -0.117 7.741 1.00 34.31 74 TYR A N 4
ATOM 5305 C CA . TYR A 1 74 ? 10.493 -0.846 7.371 1.00 44.51 74 TYR A CA 4
ATOM 5306 C C . TYR A 1 74 ? 9.287 0.005 7.756 1.00 11.11 74 TYR A C 4
ATOM 5307 O O . TYR A 1 74 ? 9.391 0.872 8.630 1.00 31.11 74 TYR A O 4
ATOM 5324 N N . LEU A 1 75 ? 8.134 -0.277 7.156 1.00 32.31 75 LEU A N 4
ATOM 5325 C CA . LEU A 1 75 ? 6.872 0.381 7.449 1.00 33.03 75 LEU A CA 4
ATOM 5326 C C . LEU A 1 75 ? 5.811 -0.677 7.663 1.00 30.12 75 LEU A C 4
ATOM 5327 O O . LEU A 1 75 ? 5.601 -1.562 6.827 1.00 73.01 75 LEU A O 4
ATOM 5342 N N . ASP A 1 76 ? 5.135 -0.560 8.798 1.00 2.34 76 ASP A N 4
ATOM 5343 C CA . ASP A 1 76 ? 4.006 -1.391 9.173 1.00 13.41 76 ASP A CA 4
ATOM 5344 C C . ASP A 1 76 ? 2.790 -0.818 8.464 1.00 51.51 76 ASP A C 4
ATOM 5345 O O . ASP A 1 76 ? 2.406 0.337 8.674 1.00 31.42 76 ASP A O 4
ATOM 5353 N N . CYS A 1 77 ? 2.229 -1.604 7.556 1.00 63.42 77 CYS A N 4
ATOM 5354 C CA . CYS A 1 77 ? 1.048 -1.267 6.791 1.00 32.41 77 CYS A CA 4
ATOM 5355 C C . CYS A 1 77 ? 0.266 -2.548 6.557 1.00 45.52 77 CYS A C 4
ATOM 5356 O O . CYS A 1 77 ? 0.837 -3.643 6.513 1.00 54.51 77 CYS A O 4
ATOM 5363 N N . LYS A 1 78 ? -1.046 -2.395 6.418 1.00 72.33 78 LYS A N 4
ATOM 5364 C CA . LYS A 1 78 ? -1.986 -3.495 6.238 1.00 73.32 78 LYS A CA 4
ATOM 5365 C C . LYS A 1 78 ? -2.674 -3.355 4.889 1.00 45.33 78 LYS A C 4
ATOM 5366 O O . LYS A 1 78 ? -2.777 -2.238 4.373 1.00 71.35 78 LYS A O 4
ATOM 5381 N N . ILE A 1 79 ? -3.216 -4.440 4.332 1.00 10.41 79 ILE A N 4
ATOM 5382 C CA . ILE A 1 79 ? -3.936 -4.340 3.071 1.00 34.42 79 ILE A CA 4
ATOM 5383 C C . ILE A 1 79 ? -5.000 -5.437 3.001 1.00 53.21 79 ILE A C 4
ATOM 5384 O O . ILE A 1 79 ? -4.801 -6.494 3.604 1.00 53.52 79 ILE A O 4
ATOM 5399 N N . SER A 1 80 ? -6.101 -5.215 2.274 1.00 31.42 80 SER A N 4
ATOM 5400 C CA . SER A 1 80 ? -7.162 -6.223 2.101 1.00 61.01 80 SER A CA 4
ATOM 5401 C C . SER A 1 80 ? -7.795 -6.278 0.702 1.00 73.12 80 SER A C 4
ATOM 5402 O O . SER A 1 80 ? -8.621 -7.152 0.446 1.00 61.11 80 SER A O 4
ATOM 5409 N N . GLY A 1 81 ? -7.479 -5.363 -0.211 1.00 43.52 81 GLY A N 4
ATOM 5410 C CA . GLY A 1 81 ? -8.034 -5.350 -1.562 1.00 63.12 81 GLY A CA 4
ATOM 5411 C C . GLY A 1 81 ? -8.007 -3.936 -2.108 1.00 34.31 81 GLY A C 4
ATOM 5412 O O . GLY A 1 81 ? -7.023 -3.532 -2.735 1.00 63.31 81 GLY A O 4
ATOM 5416 N N . THR A 1 82 ? -9.002 -3.127 -1.751 1.00 24.14 82 THR A N 4
ATOM 5417 C CA . THR A 1 82 ? -9.008 -1.695 -2.028 1.00 22.33 82 THR A CA 4
ATOM 5418 C C . THR A 1 82 ? -8.699 -0.863 -0.773 1.00 33.41 82 THR A C 4
ATOM 5419 O O . THR A 1 82 ? -8.377 0.315 -0.914 1.00 31.44 82 THR A O 4
ATOM 5430 N N . THR A 1 83 ? -8.730 -1.428 0.440 1.00 23.02 83 THR A N 4
ATOM 5431 C CA . THR A 1 83 ? -8.343 -0.719 1.661 1.00 22.04 83 THR A CA 4
ATOM 5432 C C . THR A 1 83 ? -6.840 -0.914 1.922 1.00 43.33 83 THR A C 4
ATOM 5433 O O . THR A 1 83 ? -6.424 -1.966 2.408 1.00 32.11 83 THR A O 4
ATOM 5444 N N . LEU A 1 84 ? -6.007 0.081 1.605 1.00 64.33 84 LEU A N 4
ATOM 5445 C CA . LEU A 1 84 ? -4.662 0.204 2.178 1.00 33.12 84 LEU A CA 4
ATOM 5446 C C . LEU A 1 84 ? -4.808 0.855 3.551 1.00 5.41 84 LEU A C 4
ATOM 5447 O O . LEU A 1 84 ? -5.534 1.843 3.700 1.00 53.14 84 LEU A O 4
ATOM 5462 N N . LYS A 1 85 ? -4.060 0.377 4.541 1.00 14.55 85 LYS A N 4
ATOM 5463 C CA . LYS A 1 85 ? -3.847 1.107 5.785 1.00 3.25 85 LYS A CA 4
ATOM 5464 C C . LYS A 1 85 ? -2.350 1.196 6.046 1.00 73.44 85 LYS A C 4
ATOM 5465 O O . LYS A 1 85 ? -1.627 0.247 5.768 1.00 21.04 85 LYS A O 4
ATOM 5480 N N . VAL A 1 86 ? -1.889 2.306 6.608 1.00 62.12 86 VAL A N 4
ATOM 5481 C CA . VAL A 1 86 ? -0.488 2.519 6.955 1.00 64.12 86 VAL A CA 4
ATOM 5482 C C . VAL A 1 86 ? -0.457 2.952 8.419 1.00 73.12 86 VAL A C 4
ATOM 5483 O O . VAL A 1 86 ? -1.222 3.842 8.803 1.00 23.42 86 VAL A O 4
ATOM 5496 N N . GLU A 1 87 ? 0.340 2.273 9.244 1.00 64.43 87 GLU A N 4
ATOM 5497 C CA . GLU A 1 87 ? 0.324 2.439 10.700 1.00 10.14 87 GLU A CA 4
ATOM 5498 C C . GLU A 1 87 ? 1.400 3.409 11.217 1.00 63.40 87 GLU A C 4
ATOM 5499 O O . GLU A 1 87 ? 1.305 3.912 12.341 1.00 70.02 87 GLU A O 4
ATOM 5509 N N . THR A 1 88 ? 2.448 3.645 10.433 1.00 50.34 88 THR A N 4
ATOM 5510 C CA . THR A 1 88 ? 3.616 4.451 10.791 1.00 23.34 88 THR A CA 4
ATOM 5511 C C . THR A 1 88 ? 4.260 4.980 9.504 1.00 70.24 88 THR A C 4
ATOM 5512 O O . THR A 1 88 ? 3.855 4.579 8.411 1.00 33.33 88 THR A O 4
ATOM 5523 N N . GLY A 1 89 ? 5.255 5.856 9.622 1.00 45.34 89 GLY A N 4
ATOM 5524 C CA . GLY A 1 89 ? 5.859 6.536 8.495 1.00 4.35 89 GLY A CA 4
ATOM 5525 C C . GLY A 1 89 ? 5.104 7.809 8.146 1.00 63.20 89 GLY A C 4
ATOM 5526 O O . GLY A 1 89 ? 4.086 8.164 8.758 1.00 43.40 89 GLY A O 4
ATOM 5530 N N . SER A 1 90 ? 5.616 8.522 7.147 1.00 42.13 90 SER A N 4
ATOM 5531 C CA . SER A 1 90 ? 4.999 9.742 6.656 1.00 72.10 90 SER A CA 4
ATOM 5532 C C . SER A 1 90 ? 3.593 9.488 6.121 1.00 5.52 90 SER A C 4
ATOM 5533 O O . SER A 1 90 ? 2.741 10.374 6.214 1.00 54.50 90 SER A O 4
ATOM 5540 N N . GLU A 1 91 ? 3.302 8.277 5.649 1.00 34.23 91 GLU A N 4
ATOM 5541 C CA . GLU A 1 91 ? 2.044 7.991 4.966 1.00 25.41 91 GLU A CA 4
ATOM 5542 C C . GLU A 1 91 ? 0.990 7.381 5.886 1.00 34.14 91 GLU A C 4
ATOM 5543 O O . GLU A 1 91 ? -0.077 7.020 5.394 1.00 21.45 91 GLU A O 4
ATOM 5553 N N . ALA A 1 92 ? 1.254 7.292 7.192 1.00 74.22 92 ALA A N 4
ATOM 5554 C CA . ALA A 1 92 ? 0.381 6.703 8.205 1.00 44.52 92 ALA A CA 4
ATOM 5555 C C . ALA A 1 92 ? -1.061 7.204 8.035 1.00 42.32 92 ALA A C 4
ATOM 5556 O O . ALA A 1 92 ? -1.362 8.349 8.385 1.00 4.52 92 ALA A O 4
ATOM 5563 N N . GLY A 1 93 ? -1.935 6.389 7.444 1.00 70.03 93 GLY A N 4
ATOM 5564 C CA . GLY A 1 93 ? -3.163 6.837 6.802 1.00 64.13 93 GLY A CA 4
ATOM 5565 C C . GLY A 1 93 ? -4.047 5.674 6.364 1.00 10.52 93 GLY A C 4
ATOM 5566 O O . GLY A 1 93 ? -3.775 4.510 6.677 1.00 23.45 93 GLY A O 4
ATOM 5570 N N . THR A 1 94 ? -5.129 5.988 5.663 1.00 71.33 94 THR A N 4
ATOM 5571 C CA . THR A 1 94 ? -6.220 5.081 5.339 1.00 41.44 94 THR A CA 4
ATOM 5572 C C . THR A 1 94 ? -6.657 5.373 3.903 1.00 70.40 94 THR A C 4
ATOM 5573 O O . THR A 1 94 ? -7.358 6.362 3.656 1.00 2.53 94 THR A O 4
ATOM 5584 N N . TYR A 1 95 ? -6.222 4.553 2.945 1.00 73.42 95 TYR A N 4
ATOM 5585 C CA . TYR A 1 95 ? -6.371 4.851 1.523 1.00 41.42 95 TYR A CA 4
ATOM 5586 C C . TYR A 1 95 ? -7.286 3.825 0.850 1.00 14.22 95 TYR A C 4
ATOM 5587 O O . TYR A 1 95 ? -7.329 2.666 1.269 1.00 4.13 95 TYR A O 4
ATOM 5604 N N . LYS A 1 96 ? -7.994 4.229 -0.214 1.00 4.55 96 LYS A N 4
ATOM 5605 C CA . LYS A 1 96 ? -9.093 3.441 -0.790 1.00 52.54 96 LYS A CA 4
ATOM 5606 C C . LYS A 1 96 ? -8.888 3.050 -2.262 1.00 33.24 96 LYS A C 4
ATOM 5607 O O . LYS A 1 96 ? -9.838 2.587 -2.893 1.00 42.21 96 LYS A O 4
ATOM 5622 N N . LYS A 1 97 ? -7.646 3.141 -2.756 1.00 71.12 97 LYS A N 4
ATOM 5623 C CA . LYS A 1 97 ? -7.132 2.772 -4.073 1.00 23.31 97 LYS A CA 4
ATOM 5624 C C . LYS A 1 97 ? -7.683 3.686 -5.170 1.00 24.13 97 LYS A C 4
ATOM 5625 O O . LYS A 1 97 ? -8.831 4.124 -5.114 1.00 71.24 97 LYS A O 4
ATOM 5640 N N . GLN A 1 98 ? -6.839 4.009 -6.148 1.00 22.54 98 GLN A N 4
ATOM 5641 C CA . GLN A 1 98 ? -7.099 4.859 -7.310 1.00 71.22 98 GLN A CA 4
ATOM 5642 C C . GLN A 1 98 ? -6.568 4.127 -8.547 1.00 61.43 98 GLN A C 4
ATOM 5643 O O . GLN A 1 98 ? -5.774 4.632 -9.347 1.00 1.13 98 GLN A O 4
ATOM 5655 N N . LYS A 1 99 ? -6.939 2.857 -8.616 1.00 43.12 99 LYS A N 4
ATOM 5656 C CA . LYS A 1 99 ? -6.757 1.960 -9.737 1.00 74.11 99 LYS A CA 4
ATOM 5657 C C . LYS A 1 99 ? -7.922 0.996 -9.663 1.00 55.22 99 LYS A C 4
ATOM 5658 O O . LYS A 1 99 ? -8.572 0.736 -10.693 1.00 75.12 99 LYS A O 4
ATOM 5673 N N . GLY A 1 1 ? -12.680 -10.449 11.696 1.00 71.52 1 GLY A N 5
ATOM 5674 C CA . GLY A 1 1 ? -12.777 -9.178 12.434 1.00 10.20 1 GLY A CA 5
ATOM 5675 C C . GLY A 1 1 ? -11.803 -8.136 11.899 1.00 41.25 1 GLY A C 5
ATOM 5676 O O . GLY A 1 1 ? -11.926 -7.728 10.744 1.00 51.43 1 GLY A O 5
ATOM 5680 N N . GLU A 1 2 ? -10.839 -7.691 12.716 1.00 53.02 2 GLU A N 5
ATOM 5681 C CA . GLU A 1 2 ? -9.669 -6.903 12.317 1.00 52.21 2 GLU A CA 5
ATOM 5682 C C . GLU A 1 2 ? -8.747 -7.808 11.507 1.00 62.33 2 GLU A C 5
ATOM 5683 O O . GLU A 1 2 ? -7.733 -8.337 11.965 1.00 2.12 2 GLU A O 5
ATOM 5693 N N . ASP A 1 3 ? -9.180 -8.025 10.280 1.00 50.15 3 ASP A N 5
ATOM 5694 C CA . ASP A 1 3 ? -8.822 -9.135 9.436 1.00 11.44 3 ASP A CA 5
ATOM 5695 C C . ASP A 1 3 ? -8.603 -8.547 8.057 1.00 11.40 3 ASP A C 5
ATOM 5696 O O . ASP A 1 3 ? -9.497 -7.930 7.464 1.00 72.24 3 ASP A O 5
ATOM 5704 N N . TRP A 1 4 ? -7.342 -8.600 7.670 1.00 2.13 4 TRP A N 5
ATOM 5705 C CA . TRP A 1 4 ? -6.733 -7.986 6.512 1.00 53.45 4 TRP A CA 5
ATOM 5706 C C . TRP A 1 4 ? -5.819 -9.020 5.852 1.00 72.55 4 TRP A C 5
ATOM 5707 O O . TRP A 1 4 ? -5.341 -9.930 6.534 1.00 43.05 4 TRP A O 5
ATOM 5727 N N . THR A 1 5 ? -5.536 -8.869 4.561 1.00 61.14 5 THR A N 5
ATOM 5728 C CA . THR A 1 5 ? -4.626 -9.760 3.857 1.00 20.10 5 THR A CA 5
ATOM 5729 C C . THR A 1 5 ? -3.168 -9.443 4.192 1.00 61.52 5 THR A C 5
ATOM 5730 O O . THR A 1 5 ? -2.856 -8.385 4.744 1.00 3.41 5 THR A O 5
ATOM 5741 N N . GLU A 1 6 ? -2.291 -10.357 3.782 1.00 44.35 6 GLU A N 5
ATOM 5742 C CA . GLU A 1 6 ? -0.858 -10.151 3.686 1.00 4.23 6 GLU A CA 5
ATOM 5743 C C . GLU A 1 6 ? -0.589 -8.943 2.809 1.00 2.21 6 GLU A C 5
ATOM 5744 O O . GLU A 1 6 ? -1.247 -8.729 1.786 1.00 74.52 6 GLU A O 5
ATOM 5754 N N . LEU A 1 7 ? 0.442 -8.199 3.178 1.00 73.53 7 LEU A N 5
ATOM 5755 C CA . LEU A 1 7 ? 1.063 -7.211 2.326 1.00 3.03 7 LEU A CA 5
ATOM 5756 C C . LEU A 1 7 ? 2.066 -7.947 1.434 1.00 33.24 7 LEU A C 5
ATOM 5757 O O . LEU A 1 7 ? 2.975 -8.620 1.933 1.00 23.54 7 LEU A O 5
ATOM 5772 N N . ASN A 1 8 ? 1.907 -7.844 0.117 1.00 55.23 8 ASN A N 5
ATOM 5773 C CA . ASN A 1 8 ? 2.785 -8.469 -0.872 1.00 75.11 8 ASN A CA 5
ATOM 5774 C C . ASN A 1 8 ? 3.191 -7.444 -1.920 1.00 15.11 8 ASN A C 5
ATOM 5775 O O . ASN A 1 8 ? 2.642 -6.338 -1.959 1.00 15.21 8 ASN A O 5
ATOM 5785 N N . SER A 1 9 ? 4.112 -7.827 -2.805 1.00 0.12 9 SER A N 5
ATOM 5786 C CA . SER A 1 9 ? 4.512 -7.010 -3.942 1.00 72.15 9 SER A CA 5
ATOM 5787 C C . SER A 1 9 ? 3.381 -6.780 -4.942 1.00 52.41 9 SER A C 5
ATOM 5788 O O . SER A 1 9 ? 3.559 -5.961 -5.826 1.00 3.14 9 SER A O 5
ATOM 5795 N N . ASN A 1 10 ? 2.234 -7.460 -4.855 1.00 62.23 10 ASN A N 5
ATOM 5796 C CA . ASN A 1 10 ? 1.254 -7.418 -5.942 1.00 22.42 10 ASN A CA 5
ATOM 5797 C C . ASN A 1 10 ? 0.019 -6.598 -5.600 1.00 61.44 10 ASN A C 5
ATOM 5798 O O . ASN A 1 10 ? -0.573 -5.978 -6.482 1.00 75.12 10 ASN A O 5
ATOM 5808 N N . ASN A 1 11 ? -0.378 -6.568 -4.326 1.00 22.30 11 ASN A N 5
ATOM 5809 C CA . ASN A 1 11 ? -1.592 -5.881 -3.899 1.00 22.13 11 ASN A CA 5
ATOM 5810 C C . ASN A 1 11 ? -1.354 -4.397 -3.614 1.00 20.13 11 ASN A C 5
ATOM 5811 O O . ASN A 1 11 ? -2.284 -3.613 -3.813 1.00 33.41 11 ASN A O 5
ATOM 5821 N N . ILE A 1 12 ? -0.149 -3.958 -3.219 1.00 21.01 12 ILE A N 5
ATOM 5822 C CA . ILE A 1 12 ? 0.118 -2.524 -3.022 1.00 22.21 12 ILE A CA 5
ATOM 5823 C C . ILE A 1 12 ? 0.039 -1.748 -4.347 1.00 40.14 12 ILE A C 5
ATOM 5824 O O . ILE A 1 12 ? -0.326 -0.574 -4.343 1.00 32.22 12 ILE A O 5
ATOM 5839 N N . ILE A 1 13 ? 0.318 -2.411 -5.475 1.00 14.10 13 ILE A N 5
ATOM 5840 C CA . ILE A 1 13 ? 0.509 -1.813 -6.794 1.00 60.05 13 ILE A CA 5
ATOM 5841 C C . ILE A 1 13 ? -0.685 -0.945 -7.171 1.00 51.12 13 ILE A C 5
ATOM 5842 O O . ILE A 1 13 ? -1.808 -1.444 -7.228 1.00 35.11 13 ILE A O 5
ATOM 5857 N N . GLY A 1 14 ? -0.453 0.336 -7.441 1.00 52.15 14 GLY A N 5
ATOM 5858 C CA . GLY A 1 14 ? -1.477 1.274 -7.865 1.00 52.35 14 GLY A CA 5
ATOM 5859 C C . GLY A 1 14 ? -1.316 2.619 -7.169 1.00 72.44 14 GLY A C 5
ATOM 5860 O O . GLY A 1 14 ? -0.445 2.809 -6.316 1.00 54.21 14 GLY A O 5
ATOM 5864 N N . TYR A 1 15 ? -2.171 3.563 -7.560 1.00 3.12 15 TYR A N 5
ATOM 5865 C CA . TYR A 1 15 ? -2.279 4.868 -6.925 1.00 61.21 15 TYR A CA 5
ATOM 5866 C C . TYR A 1 15 ? -3.147 4.752 -5.663 1.00 75.21 15 TYR A C 5
ATOM 5867 O O . TYR A 1 15 ? -3.987 3.852 -5.567 1.00 2.23 15 TYR A O 5
ATOM 5884 N N . TRP A 1 16 ? -3.009 5.688 -4.714 1.00 33.40 16 TRP A N 5
ATOM 5885 C CA . TRP A 1 16 ? -3.772 5.701 -3.462 1.00 42.22 16 TRP A CA 5
ATOM 5886 C C . TRP A 1 16 ? -4.020 7.143 -3.037 1.00 33.32 16 TRP A C 5
ATOM 5887 O O . TRP A 1 16 ? -3.106 7.963 -3.144 1.00 73.15 16 TRP A O 5
ATOM 5907 N N . SER A 1 17 ? -5.184 7.451 -2.457 1.00 62.15 17 SER A N 5
ATOM 5908 C CA . SER A 1 17 ? -5.482 8.767 -1.892 1.00 55.13 17 SER A CA 5
ATOM 5909 C C . SER A 1 17 ? -6.255 8.633 -0.584 1.00 62.53 17 SER A C 5
ATOM 5910 O O . SER A 1 17 ? -6.810 7.571 -0.296 1.00 42.42 17 SER A O 5
ATOM 5917 N N . THR A 1 18 ? -6.332 9.732 0.167 1.00 73.55 18 THR A N 5
ATOM 5918 C CA . THR A 1 18 ? -7.064 9.889 1.420 1.00 55.41 18 THR A CA 5
ATOM 5919 C C . THR A 1 18 ? -8.142 10.980 1.307 1.00 41.42 18 THR A C 5
ATOM 5920 O O . THR A 1 18 ? -8.932 11.150 2.236 1.00 61.52 18 THR A O 5
ATOM 5931 N N . GLY A 1 19 ? -8.220 11.731 0.204 1.00 55.42 19 GLY A N 5
ATOM 5932 C CA . GLY A 1 19 ? -9.201 12.796 0.073 1.00 32.53 19 GLY A CA 5
ATOM 5933 C C . GLY A 1 19 ? -9.006 13.558 -1.226 1.00 3.42 19 GLY A C 5
ATOM 5934 O O . GLY A 1 19 ? -8.068 13.294 -1.976 1.00 33.52 19 GLY A O 5
ATOM 5938 N N . ILE A 1 20 ? -9.906 14.499 -1.486 1.00 11.33 20 ILE A N 5
ATOM 5939 C CA . ILE A 1 20 ? -9.990 15.263 -2.729 1.00 40.05 20 ILE A CA 5
ATOM 5940 C C . ILE A 1 20 ? -10.162 16.757 -2.418 1.00 20.53 20 ILE A C 5
ATOM 5941 O O . ILE A 1 20 ? -10.591 17.529 -3.277 1.00 34.14 20 ILE A O 5
ATOM 5956 N N . GLU A 1 21 ? -9.904 17.162 -1.176 1.00 15.32 21 GLU A N 5
ATOM 5957 C CA . GLU A 1 21 ? -10.275 18.444 -0.597 1.00 54.21 21 GLU A CA 5
ATOM 5958 C C . GLU A 1 21 ? -9.233 18.860 0.449 1.00 60.31 21 GLU A C 5
ATOM 5959 O O . GLU A 1 21 ? -8.239 18.153 0.639 1.00 21.12 21 GLU A O 5
ATOM 5969 N N . GLY A 1 22 ? -9.485 19.981 1.132 1.00 23.24 22 GLY A N 5
ATOM 5970 C CA . GLY A 1 22 ? -8.834 20.420 2.357 1.00 32.34 22 GLY A CA 5
ATOM 5971 C C . GLY A 1 22 ? -7.318 20.393 2.261 1.00 33.30 22 GLY A C 5
ATOM 5972 O O . GLY A 1 22 ? -6.703 21.298 1.703 1.00 63.33 22 GLY A O 5
ATOM 5976 N N . THR A 1 23 ? -6.680 19.362 2.798 1.00 74.22 23 THR A N 5
ATOM 5977 C CA . THR A 1 23 ? -5.277 19.057 2.580 1.00 65.45 23 THR A CA 5
ATOM 5978 C C . THR A 1 23 ? -5.204 17.523 2.655 1.00 34.52 23 THR A C 5
ATOM 5979 O O . THR A 1 23 ? -5.784 16.919 3.562 1.00 23.43 23 THR A O 5
ATOM 5990 N N . HIS A 1 24 ? -4.594 16.868 1.669 1.00 33.11 24 HIS A N 5
ATOM 5991 C CA . HIS A 1 24 ? -4.536 15.414 1.558 1.00 11.44 24 HIS A CA 5
ATOM 5992 C C . HIS A 1 24 ? -3.172 15.002 0.993 1.00 33.31 24 HIS A C 5
ATOM 5993 O O . HIS A 1 24 ? -2.277 15.841 0.842 1.00 20.44 24 HIS A O 5
ATOM 6006 N N . LYS A 1 25 ? -2.981 13.709 0.723 1.00 24.41 25 LYS A N 5
ATOM 6007 C CA . LYS A 1 25 ? -1.754 13.133 0.178 1.00 31.32 25 LYS A CA 5
ATOM 6008 C C . LYS A 1 25 ? -2.104 12.127 -0.917 1.00 75.11 25 LYS A C 5
ATOM 6009 O O . LYS A 1 25 ? -3.261 11.700 -1.002 1.00 41.31 25 LYS A O 5
ATOM 6024 N N . LEU A 1 26 ? -1.115 11.744 -1.730 1.00 15.03 26 LEU A N 5
ATOM 6025 C CA . LEU A 1 26 ? -1.268 10.871 -2.888 1.00 64.32 26 LEU A CA 5
ATOM 6026 C C . LEU A 1 26 ? -0.038 9.974 -2.988 1.00 62.53 26 LEU A C 5
ATOM 6027 O O . LEU A 1 26 ? 1.085 10.476 -2.938 1.00 61.31 26 LEU A O 5
ATOM 6042 N N . LEU A 1 27 ? -0.219 8.667 -3.191 1.00 62.22 27 LEU A N 5
ATOM 6043 C CA . LEU A 1 27 ? 0.872 7.712 -3.391 1.00 60.14 27 LEU A CA 5
ATOM 6044 C C . LEU A 1 27 ? 0.715 7.023 -4.737 1.00 51.32 27 LEU A C 5
ATOM 6045 O O . LEU A 1 27 ? -0.401 6.928 -5.249 1.00 74.34 27 LEU A O 5
ATOM 6060 N N . SER A 1 28 ? 1.807 6.450 -5.229 1.00 34.21 28 SER A N 5
ATOM 6061 C CA . SER A 1 28 ? 1.844 5.414 -6.245 1.00 1.34 28 SER A CA 5
ATOM 6062 C C . SER A 1 28 ? 2.875 4.394 -5.789 1.00 61.03 28 SER A C 5
ATOM 6063 O O . SER A 1 28 ? 3.813 4.748 -5.073 1.00 62.45 28 SER A O 5
ATOM 6070 N N . PHE A 1 29 ? 2.703 3.158 -6.245 1.00 60.32 29 PHE A N 5
ATOM 6071 C CA . PHE A 1 29 ? 3.656 2.065 -6.110 1.00 74.01 29 PHE A CA 5
ATOM 6072 C C . PHE A 1 29 ? 3.575 1.203 -7.366 1.00 13.34 29 PHE A C 5
ATOM 6073 O O . PHE A 1 29 ? 2.473 0.818 -7.772 1.00 32.12 29 PHE A O 5
ATOM 6089 N N . ASP A 1 30 ? 4.725 0.907 -7.972 1.00 63.04 30 ASP A N 5
ATOM 6090 C CA . ASP A 1 30 ? 4.840 0.078 -9.162 1.00 62.41 30 ASP A CA 5
ATOM 6091 C C . ASP A 1 30 ? 5.397 -1.283 -8.789 1.00 12.51 30 ASP A C 5
ATOM 6092 O O . ASP A 1 30 ? 6.178 -1.427 -7.842 1.00 41.45 30 ASP A O 5
ATOM 6100 N N . GLU A 1 31 ? 5.032 -2.280 -9.586 1.00 2.31 31 GLU A N 5
ATOM 6101 C CA . GLU A 1 31 ? 5.429 -3.665 -9.418 1.00 44.35 31 GLU A CA 5
ATOM 6102 C C . GLU A 1 31 ? 6.905 -3.840 -9.744 1.00 21.03 31 GLU A C 5
ATOM 6103 O O . GLU A 1 31 ? 7.608 -4.556 -9.026 1.00 15.20 31 GLU A O 5
ATOM 6113 N N . ASP A 1 32 ? 7.377 -3.115 -10.758 1.00 0.12 32 ASP A N 5
ATOM 6114 C CA . ASP A 1 32 ? 8.710 -3.271 -11.330 1.00 23.13 32 ASP A CA 5
ATOM 6115 C C . ASP A 1 32 ? 9.401 -1.914 -11.472 1.00 35.11 32 ASP A C 5
ATOM 6116 O O . ASP A 1 32 ? 10.342 -1.759 -12.255 1.00 64.05 32 ASP A O 5
ATOM 6124 N N . GLY A 1 33 ? 8.944 -0.922 -10.705 1.00 34.12 33 GLY A N 5
ATOM 6125 C CA . GLY A 1 33 ? 9.463 0.439 -10.721 1.00 71.23 33 GLY A CA 5
ATOM 6126 C C . GLY A 1 33 ? 9.763 0.915 -9.305 1.00 2.51 33 GLY A C 5
ATOM 6127 O O . GLY A 1 33 ? 10.458 0.244 -8.541 1.00 62.04 33 GLY A O 5
ATOM 6131 N N . THR A 1 34 ? 9.249 2.088 -8.957 1.00 4.50 34 THR A N 5
ATOM 6132 C CA . THR A 1 34 ? 9.431 2.766 -7.686 1.00 34.31 34 THR A CA 5
ATOM 6133 C C . THR A 1 34 ? 8.047 3.053 -7.086 1.00 51.51 34 THR A C 5
ATOM 6134 O O . THR A 1 34 ? 7.014 2.649 -7.634 1.00 15.44 34 THR A O 5
ATOM 6145 N N . GLY A 1 35 ? 7.996 3.761 -5.965 1.00 13.23 35 GLY A N 5
ATOM 6146 C CA . GLY A 1 35 ? 6.796 4.422 -5.481 1.00 21.20 35 GLY A CA 5
ATOM 6147 C C . GLY A 1 35 ? 7.044 5.917 -5.406 1.00 33.30 35 GLY A C 5
ATOM 6148 O O . GLY A 1 35 ? 8.185 6.378 -5.533 1.00 73.32 35 GLY A O 5
ATOM 6152 N N . SER A 1 36 ? 5.976 6.687 -5.237 1.00 31.22 36 SER A N 5
ATOM 6153 C CA . SER A 1 36 ? 6.038 8.142 -5.099 1.00 33.34 36 SER A CA 5
ATOM 6154 C C . SER A 1 36 ? 5.075 8.574 -4.000 1.00 11.14 36 SER A C 5
ATOM 6155 O O . SER A 1 36 ? 4.067 7.900 -3.802 1.00 62.24 36 SER A O 5
ATOM 6162 N N . PHE A 1 37 ? 5.339 9.709 -3.339 1.00 43.05 37 PHE A N 5
ATOM 6163 C CA . PHE A 1 37 ? 4.497 10.289 -2.292 1.00 21.11 37 PHE A CA 5
ATOM 6164 C C . PHE A 1 37 ? 4.433 11.793 -2.527 1.00 3.30 37 PHE A C 5
ATOM 6165 O O . PHE A 1 37 ? 5.476 12.450 -2.554 1.00 54.40 37 PHE A O 5
ATOM 6181 N N . GLY A 1 38 ? 3.236 12.346 -2.711 1.00 63.45 38 GLY A N 5
ATOM 6182 C CA . GLY A 1 38 ? 3.021 13.778 -2.821 1.00 74.23 38 GLY A CA 5
ATOM 6183 C C . GLY A 1 38 ? 1.984 14.234 -1.810 1.00 1.03 38 GLY A C 5
ATOM 6184 O O . GLY A 1 38 ? 1.192 13.435 -1.300 1.00 14.24 38 GLY A O 5
ATOM 6188 N N . ILE A 1 39 ? 1.956 15.539 -1.556 1.00 42.44 39 ILE A N 5
ATOM 6189 C CA . ILE A 1 39 ? 1.049 16.187 -0.618 1.00 73.31 39 ILE A CA 5
ATOM 6190 C C . ILE A 1 39 ? 0.371 17.308 -1.397 1.00 1.24 39 ILE A C 5
ATOM 6191 O O . ILE A 1 39 ? 0.991 17.929 -2.269 1.00 63.12 39 ILE A O 5
ATOM 6206 N N . TYR A 1 40 ? -0.908 17.530 -1.105 1.00 74.14 40 TYR A N 5
ATOM 6207 C CA . TYR A 1 40 ? -1.799 18.347 -1.901 1.00 0.42 40 TYR A CA 5
ATOM 6208 C C . TYR A 1 40 ? -2.609 19.237 -0.968 1.00 2.11 40 TYR A C 5
ATOM 6209 O O . TYR A 1 40 ? -3.275 18.748 -0.053 1.00 51.04 40 TYR A O 5
ATOM 6226 N N . SER A 1 41 ? -2.555 20.543 -1.196 1.00 54.11 41 SER A N 5
ATOM 6227 C CA . SER A 1 41 ? -3.467 21.516 -0.615 1.00 11.13 41 SER A CA 5
ATOM 6228 C C . SER A 1 41 ? -4.699 21.551 -1.505 1.00 33.44 41 SER A C 5
ATOM 6229 O O . SER A 1 41 ? -4.540 21.801 -2.691 1.00 34.13 41 SER A O 5
ATOM 6236 N N . ASN A 1 42 ? -5.892 21.324 -0.956 1.00 71.23 42 ASN A N 5
ATOM 6237 C CA . ASN A 1 42 ? -7.217 21.366 -1.578 1.00 13.33 42 ASN A CA 5
ATOM 6238 C C . ASN A 1 42 ? -7.316 20.683 -2.936 1.00 31.21 42 ASN A C 5
ATOM 6239 O O . ASN A 1 42 ? -7.878 19.595 -3.011 1.00 51.23 42 ASN A O 5
ATOM 6249 N N . ALA A 1 43 ? -6.854 21.331 -4.004 1.00 35.13 43 ALA A N 5
ATOM 6250 C CA . ALA A 1 43 ? -6.600 20.743 -5.304 1.00 24.11 43 ALA A CA 5
ATOM 6251 C C . ALA A 1 43 ? -5.426 21.496 -5.931 1.00 4.23 43 ALA A C 5
ATOM 6252 O O . ALA A 1 43 ? -5.597 22.282 -6.863 1.00 13.43 43 ALA A O 5
ATOM 6259 N N . THR A 1 44 ? -4.236 21.341 -5.362 1.00 12.33 44 THR A N 5
ATOM 6260 C CA . THR A 1 44 ? -2.958 21.798 -5.886 1.00 62.31 44 THR A CA 5
ATOM 6261 C C . THR A 1 44 ? -1.876 20.862 -5.319 1.00 1.33 44 THR A C 5
ATOM 6262 O O . THR A 1 44 ? -1.883 20.625 -4.108 1.00 2.12 44 THR A O 5
ATOM 6273 N N . PRO A 1 45 ? -0.961 20.315 -6.139 1.00 51.42 45 PRO A N 5
ATOM 6274 C CA . PRO A 1 45 ? 0.204 19.570 -5.667 1.00 64.43 45 PRO A CA 5
ATOM 6275 C C . PRO A 1 45 ? 1.228 20.518 -5.038 1.00 23.52 45 PRO A C 5
ATOM 6276 O O . PRO A 1 45 ? 1.520 21.563 -5.612 1.00 62.40 45 PRO A O 5
ATOM 6284 N N . ILE A 1 46 ? 1.793 20.144 -3.885 1.00 60.23 46 ILE A N 5
ATOM 6285 C CA . ILE A 1 46 ? 2.676 21.001 -3.089 1.00 32.34 46 ILE A CA 5
ATOM 6286 C C . ILE A 1 46 ? 3.968 20.273 -2.692 1.00 12.44 46 ILE A C 5
ATOM 6287 O O . ILE A 1 46 ? 4.972 20.931 -2.398 1.00 12.32 46 ILE A O 5
ATOM 6302 N N . SER A 1 47 ? 4.006 18.941 -2.688 1.00 71.24 47 SER A N 5
ATOM 6303 C CA . SER A 1 47 ? 5.174 18.174 -2.256 1.00 23.11 47 SER A CA 5
ATOM 6304 C C . SER A 1 47 ? 5.329 16.950 -3.156 1.00 21.55 47 SER A C 5
ATOM 6305 O O . SER A 1 47 ? 4.343 16.505 -3.755 1.00 60.34 47 SER A O 5
ATOM 6312 N N . PHE A 1 48 ? 6.553 16.429 -3.255 1.00 24.41 48 PHE A N 5
ATOM 6313 C CA . PHE A 1 48 ? 6.926 15.354 -4.162 1.00 64.41 48 PHE A CA 5
ATOM 6314 C C . PHE A 1 48 ? 8.158 14.629 -3.620 1.00 35.41 48 PHE A C 5
ATOM 6315 O O . PHE A 1 48 ? 9.059 15.272 -3.071 1.00 51.12 48 PHE A O 5
ATOM 6331 N N . GLN A 1 49 ? 8.214 13.313 -3.796 1.00 32.45 49 GLN A N 5
ATOM 6332 C CA . GLN A 1 49 ? 9.388 12.471 -3.608 1.00 4.05 49 GLN A CA 5
ATOM 6333 C C . GLN A 1 49 ? 9.140 11.179 -4.390 1.00 42.43 49 GLN A C 5
ATOM 6334 O O . GLN A 1 49 ? 7.981 10.815 -4.634 1.00 34.52 49 GLN A O 5
ATOM 6346 N N . MET A 1 50 ? 10.206 10.448 -4.713 1.00 53.10 50 MET A N 5
ATOM 6347 C CA . MET A 1 50 ? 10.166 9.118 -5.317 1.00 2.32 50 MET A CA 5
ATOM 6348 C C . MET A 1 50 ? 11.154 8.254 -4.534 1.00 71.33 50 MET A C 5
ATOM 6349 O O . MET A 1 50 ? 12.102 8.789 -3.953 1.00 61.50 50 MET A O 5
ATOM 6361 N N . PHE A 1 51 ? 10.880 6.957 -4.416 1.00 40.20 51 PHE A N 5
ATOM 6362 C CA . PHE A 1 51 ? 11.663 6.056 -3.586 1.00 32.12 51 PHE A CA 5
ATOM 6363 C C . PHE A 1 51 ? 11.457 4.623 -4.058 1.00 11.12 51 PHE A C 5
ATOM 6364 O O . PHE A 1 51 ? 10.337 4.236 -4.410 1.00 63.41 51 PHE A O 5
ATOM 6380 N N . ASP A 1 52 ? 12.516 3.822 -4.023 1.00 0.32 52 ASP A N 5
ATOM 6381 C CA . ASP A 1 52 ? 12.453 2.385 -4.254 1.00 41.21 52 ASP A CA 5
ATOM 6382 C C . ASP A 1 52 ? 11.912 1.735 -2.979 1.00 21.23 52 ASP A C 5
ATOM 6383 O O . ASP A 1 52 ? 12.032 2.283 -1.874 1.00 1.02 52 ASP A O 5
ATOM 6391 N N . TYR A 1 53 ? 11.341 0.537 -3.107 1.00 11.34 53 TYR A N 5
ATOM 6392 C CA . TYR A 1 53 ? 10.856 -0.226 -1.968 1.00 21.21 53 TYR A CA 5
ATOM 6393 C C . TYR A 1 53 ? 10.933 -1.720 -2.271 1.00 22.21 53 TYR A C 5
ATOM 6394 O O . TYR A 1 53 ? 11.049 -2.118 -3.433 1.00 33.42 53 TYR A O 5
ATOM 6411 N N . LYS A 1 54 ? 10.829 -2.549 -1.229 1.00 13.41 54 LYS A N 5
ATOM 6412 C CA . LYS A 1 54 ? 10.551 -3.977 -1.331 1.00 43.31 54 LYS A CA 5
ATOM 6413 C C . LYS A 1 54 ? 9.445 -4.318 -0.345 1.00 13.11 54 LYS A C 5
ATOM 6414 O O . LYS A 1 54 ? 9.268 -3.618 0.654 1.00 14.34 54 LYS A O 5
ATOM 6429 N N . ILE A 1 55 ? 8.752 -5.425 -0.581 1.00 35.11 55 ILE A N 5
ATOM 6430 C CA . ILE A 1 55 ? 7.853 -6.063 0.369 1.00 12.33 55 ILE A CA 5
ATOM 6431 C C . ILE A 1 55 ? 8.499 -7.397 0.709 1.00 32.31 55 ILE A C 5
ATOM 6432 O O . ILE A 1 55 ? 8.236 -8.404 0.053 1.00 61.43 55 ILE A O 5
ATOM 6447 N N . GLU A 1 56 ? 9.382 -7.395 1.702 1.00 13.20 56 GLU A N 5
ATOM 6448 C CA . GLU A 1 56 ? 10.224 -8.551 2.009 1.00 61.33 56 GLU A CA 5
ATOM 6449 C C . GLU A 1 56 ? 10.083 -8.950 3.483 1.00 44.45 56 GLU A C 5
ATOM 6450 O O . GLU A 1 56 ? 10.937 -9.612 4.072 1.00 73.33 56 GLU A O 5
ATOM 6460 N N . GLU A 1 57 ? 8.958 -8.560 4.069 1.00 32.41 57 GLU A N 5
ATOM 6461 C CA . GLU A 1 57 ? 8.660 -8.630 5.480 1.00 22.40 57 GLU A CA 5
ATOM 6462 C C . GLU A 1 57 ? 7.177 -8.431 5.804 1.00 54.14 57 GLU A C 5
ATOM 6463 O O . GLU A 1 57 ? 6.827 -8.157 6.951 1.00 71.42 57 GLU A O 5
ATOM 6473 N N . GLY A 1 58 ? 6.291 -8.509 4.806 1.00 52.15 58 GLY A N 5
ATOM 6474 C CA . GLY A 1 58 ? 4.880 -8.177 5.018 1.00 3.11 58 GLY A CA 5
ATOM 6475 C C . GLY A 1 58 ? 4.701 -6.696 5.350 1.00 54.13 58 GLY A C 5
ATOM 6476 O O . GLY A 1 58 ? 3.669 -6.277 5.869 1.00 54.13 58 GLY A O 5
ATOM 6480 N N . ARG A 1 59 ? 5.735 -5.899 5.087 1.00 35.22 59 ARG A N 5
ATOM 6481 C CA . ARG A 1 59 ? 5.933 -4.511 5.462 1.00 21.51 59 ARG A CA 5
ATOM 6482 C C . ARG A 1 59 ? 6.689 -3.875 4.314 1.00 42.41 59 ARG A C 5
ATOM 6483 O O . ARG A 1 59 ? 7.302 -4.587 3.510 1.00 4.14 59 ARG A O 5
ATOM 6501 N N . ILE A 1 60 ? 6.669 -2.552 4.250 1.00 63.55 60 ILE A N 5
ATOM 6502 C CA . ILE A 1 60 ? 7.324 -1.826 3.174 1.00 41.05 60 ILE A CA 5
ATOM 6503 C C . ILE A 1 60 ? 8.734 -1.525 3.649 1.00 51.14 60 ILE A C 5
ATOM 6504 O O . ILE A 1 60 ? 8.910 -0.732 4.568 1.00 51.13 60 ILE A O 5
ATOM 6519 N N . TYR A 1 61 ? 9.720 -2.188 3.060 1.00 43.14 61 TYR A N 5
ATOM 6520 C CA . TYR A 1 61 ? 11.126 -1.857 3.226 1.00 23.44 61 TYR A CA 5
ATOM 6521 C C . TYR A 1 61 ? 11.405 -0.661 2.326 1.00 55.14 61 TYR A C 5
ATOM 6522 O O . TYR A 1 61 ? 11.436 -0.814 1.104 1.00 74.44 61 TYR A O 5
ATOM 6539 N N . ILE A 1 62 ? 11.537 0.524 2.910 1.00 3.44 62 ILE A N 5
ATOM 6540 C CA . ILE A 1 62 ? 11.993 1.739 2.248 1.00 2.34 62 ILE A CA 5
ATOM 6541 C C . ILE A 1 62 ? 13.510 1.728 2.396 1.00 3.21 62 ILE A C 5
ATOM 6542 O O . ILE A 1 62 ? 13.990 1.482 3.507 1.00 35.22 62 ILE A O 5
ATOM 6557 N N . TYR A 1 63 ? 14.270 1.954 1.319 1.00 43.25 63 TYR A N 5
ATOM 6558 C CA . TYR A 1 63 ? 15.730 1.860 1.411 1.00 34.53 63 TYR A CA 5
ATOM 6559 C C . TYR A 1 63 ? 16.518 2.676 0.387 1.00 23.53 63 TYR A C 5
ATOM 6560 O O . TYR A 1 63 ? 17.747 2.677 0.473 1.00 14.03 63 TYR A O 5
ATOM 6577 N N . ASP A 1 64 ? 15.869 3.394 -0.528 1.00 52.45 64 ASP A N 5
ATOM 6578 C CA . ASP A 1 64 ? 16.502 4.458 -1.285 1.00 72.22 64 ASP A CA 5
ATOM 6579 C C . ASP A 1 64 ? 15.405 5.471 -1.570 1.00 44.22 64 ASP A C 5
ATOM 6580 O O . ASP A 1 64 ? 14.340 5.091 -2.063 1.00 55.40 64 ASP A O 5
ATOM 6588 N N . VAL A 1 65 ? 15.616 6.714 -1.162 1.00 52.00 65 VAL A N 5
ATOM 6589 C CA . VAL A 1 65 ? 14.658 7.806 -1.229 1.00 55.40 65 VAL A CA 5
ATOM 6590 C C . VAL A 1 65 ? 15.347 8.991 -1.896 1.00 42.24 65 VAL A C 5
ATOM 6591 O O . VAL A 1 65 ? 16.517 9.273 -1.638 1.00 12.14 65 VAL A O 5
ATOM 6604 N N . TYR A 1 66 ? 14.609 9.712 -2.732 1.00 60.44 66 TYR A N 5
ATOM 6605 C CA . TYR A 1 66 ? 15.049 10.946 -3.356 1.00 74.33 66 TYR A CA 5
ATOM 6606 C C . TYR A 1 66 ? 13.913 11.978 -3.237 1.00 4.04 66 TYR A C 5
ATOM 6607 O O . TYR A 1 66 ? 12.765 11.614 -2.950 1.00 55.42 66 TYR A O 5
ATOM 6624 N N . PRO A 1 67 ? 14.181 13.274 -3.443 1.00 55.10 67 PRO A N 5
ATOM 6625 C CA . PRO A 1 67 ? 15.512 13.857 -3.486 1.00 43.03 67 PRO A CA 5
ATOM 6626 C C . PRO A 1 67 ? 16.145 13.942 -2.096 1.00 63.32 67 PRO A C 5
ATOM 6627 O O . PRO A 1 67 ? 17.362 14.088 -1.993 1.00 2.02 67 PRO A O 5
ATOM 6635 N N . ASP A 1 68 ? 15.350 13.886 -1.029 1.00 34.24 68 ASP A N 5
ATOM 6636 C CA . ASP A 1 68 ? 15.819 14.036 0.340 1.00 35.24 68 ASP A CA 5
ATOM 6637 C C . ASP A 1 68 ? 15.978 12.633 0.910 1.00 24.54 68 ASP A C 5
ATOM 6638 O O . ASP A 1 68 ? 14.994 11.939 1.193 1.00 23.14 68 ASP A O 5
ATOM 6646 N N . GLU A 1 69 ? 17.221 12.189 0.963 1.00 11.45 69 GLU A N 5
ATOM 6647 C CA . GLU A 1 69 ? 17.573 10.805 1.258 1.00 52.24 69 GLU A CA 5
ATOM 6648 C C . GLU A 1 69 ? 17.715 10.599 2.764 1.00 24.35 69 GLU A C 5
ATOM 6649 O O . GLU A 1 69 ? 18.385 11.382 3.447 1.00 71.53 69 GLU A O 5
ATOM 6659 N N . LYS A 1 70 ? 17.087 9.547 3.287 1.00 61.22 70 LYS A N 5
ATOM 6660 C CA . LYS A 1 70 ? 17.217 9.107 4.671 1.00 74.20 70 LYS A CA 5
ATOM 6661 C C . LYS A 1 70 ? 17.586 7.623 4.726 1.00 74.40 70 LYS A C 5
ATOM 6662 O O . LYS A 1 70 ? 17.653 6.947 3.702 1.00 65.53 70 LYS A O 5
ATOM 6677 N N . THR A 1 71 ? 17.840 7.132 5.936 1.00 62.50 71 THR A N 5
ATOM 6678 C CA . THR A 1 71 ? 18.199 5.748 6.222 1.00 5.33 71 THR A CA 5
ATOM 6679 C C . THR A 1 71 ? 17.083 4.771 5.795 1.00 12.04 71 THR A C 5
ATOM 6680 O O . THR A 1 71 ? 15.910 5.154 5.809 1.00 25.44 71 THR A O 5
ATOM 6691 N N . PRO A 1 72 ? 17.407 3.498 5.504 1.00 25.44 72 PRO A N 5
ATOM 6692 C CA . PRO A 1 72 ? 16.418 2.453 5.267 1.00 50.01 72 PRO A CA 5
ATOM 6693 C C . PRO A 1 72 ? 15.677 2.048 6.538 1.00 53.03 72 PRO A C 5
ATOM 6694 O O . PRO A 1 72 ? 16.284 1.952 7.609 1.00 71.13 72 PRO A O 5
ATOM 6702 N N . TYR A 1 73 ? 14.406 1.668 6.413 1.00 62.33 73 TYR A N 5
ATOM 6703 C CA . TYR A 1 73 ? 13.607 1.078 7.483 1.00 71.32 73 TYR A CA 5
ATOM 6704 C C . TYR A 1 73 ? 12.397 0.346 6.904 1.00 45.24 73 TYR A C 5
ATOM 6705 O O . TYR A 1 73 ? 12.020 0.555 5.751 1.00 12.04 73 TYR A O 5
ATOM 6722 N N . TYR A 1 74 ? 11.759 -0.499 7.718 1.00 74.14 74 TYR A N 5
ATOM 6723 C CA . TYR A 1 74 ? 10.477 -1.103 7.384 1.00 53.45 74 TYR A CA 5
ATOM 6724 C C . TYR A 1 74 ? 9.357 -0.219 7.924 1.00 25.10 74 TYR A C 5
ATOM 6725 O O . TYR A 1 74 ? 9.498 0.390 8.991 1.00 63.13 74 TYR A O 5
ATOM 6742 N N . LEU A 1 75 ? 8.223 -0.206 7.231 1.00 24.13 75 LEU A N 5
ATOM 6743 C CA . LEU A 1 75 ? 6.997 0.476 7.606 1.00 74.43 75 LEU A CA 5
ATOM 6744 C C . LEU A 1 75 ? 5.869 -0.540 7.629 1.00 2.41 75 LEU A C 5
ATOM 6745 O O . LEU A 1 75 ? 5.746 -1.356 6.712 1.00 31.33 75 LEU A O 5
ATOM 6760 N N . ASP A 1 76 ? 5.024 -0.452 8.650 1.00 32.14 76 ASP A N 5
ATOM 6761 C CA . ASP A 1 76 ? 3.960 -1.416 8.886 1.00 54.45 76 ASP A CA 5
ATOM 6762 C C . ASP A 1 76 ? 2.657 -0.849 8.344 1.00 44.02 76 ASP A C 5
ATOM 6763 O O . ASP A 1 76 ? 2.316 0.323 8.561 1.00 34.52 76 ASP A O 5
ATOM 6771 N N . CYS A 1 77 ? 1.929 -1.678 7.604 1.00 63.45 77 CYS A N 5
ATOM 6772 C CA . CYS A 1 77 ? 0.588 -1.404 7.117 1.00 65.13 77 CYS A CA 5
ATOM 6773 C C . CYS A 1 77 ? -0.168 -2.715 6.950 1.00 15.03 77 CYS A C 5
ATOM 6774 O O . CYS A 1 77 ? 0.433 -3.786 6.866 1.00 41.12 77 CYS A O 5
ATOM 6781 N N . LYS A 1 78 ? -1.487 -2.618 6.798 1.00 64.54 78 LYS A N 5
ATOM 6782 C CA . LYS A 1 78 ? -2.275 -3.701 6.216 1.00 52.21 78 LYS A CA 5
ATOM 6783 C C . LYS A 1 78 ? -2.905 -3.226 4.921 1.00 21.20 78 LYS A C 5
ATOM 6784 O O . LYS A 1 78 ? -3.081 -2.020 4.717 1.00 24.32 78 LYS A O 5
ATOM 6799 N N . ILE A 1 79 ? -3.322 -4.169 4.084 1.00 53.12 79 ILE A N 5
ATOM 6800 C CA . ILE A 1 79 ? -4.055 -3.900 2.859 1.00 32.52 79 ILE A CA 5
ATOM 6801 C C . ILE A 1 79 ? -5.174 -4.928 2.761 1.00 44.22 79 ILE A C 5
ATOM 6802 O O . ILE A 1 79 ? -5.012 -6.059 3.225 1.00 44.31 79 ILE A O 5
ATOM 6817 N N . SER A 1 80 ? -6.306 -4.540 2.190 1.00 15.04 80 SER A N 5
ATOM 6818 C CA . SER A 1 80 ? -7.439 -5.430 1.957 1.00 22.40 80 SER A CA 5
ATOM 6819 C C . SER A 1 80 ? -7.662 -5.696 0.471 1.00 64.34 80 SER A C 5
ATOM 6820 O O . SER A 1 80 ? -8.460 -6.556 0.109 1.00 60.32 80 SER A O 5
ATOM 6827 N N . GLY A 1 81 ? -6.979 -4.943 -0.389 1.00 40.22 81 GLY A N 5
ATOM 6828 C CA . GLY A 1 81 ? -7.206 -4.877 -1.817 1.00 51.12 81 GLY A CA 5
ATOM 6829 C C . GLY A 1 81 ? -7.414 -3.417 -2.178 1.00 0.43 81 GLY A C 5
ATOM 6830 O O . GLY A 1 81 ? -6.575 -2.833 -2.868 1.00 0.34 81 GLY A O 5
ATOM 6834 N N . THR A 1 82 ? -8.474 -2.804 -1.646 1.00 33.14 82 THR A N 5
ATOM 6835 C CA . THR A 1 82 ? -8.874 -1.442 -1.983 1.00 4.21 82 THR A CA 5
ATOM 6836 C C . THR A 1 82 ? -8.718 -0.441 -0.835 1.00 43.32 82 THR A C 5
ATOM 6837 O O . THR A 1 82 ? -8.661 0.755 -1.125 1.00 11.23 82 THR A O 5
ATOM 6848 N N . THR A 1 83 ? -8.553 -0.867 0.422 1.00 33.11 83 THR A N 5
ATOM 6849 C CA . THR A 1 83 ? -8.166 0.013 1.527 1.00 4.20 83 THR A CA 5
ATOM 6850 C C . THR A 1 83 ? -6.689 -0.250 1.843 1.00 44.25 83 THR A C 5
ATOM 6851 O O . THR A 1 83 ? -6.255 -1.405 1.881 1.00 15.21 83 THR A O 5
ATOM 6862 N N . LEU A 1 84 ? -5.917 0.816 2.068 1.00 51.11 84 LEU A N 5
ATOM 6863 C CA . LEU A 1 84 ? -4.620 0.782 2.742 1.00 41.13 84 LEU A CA 5
ATOM 6864 C C . LEU A 1 84 ? -4.862 1.198 4.192 1.00 31.52 84 LEU A C 5
ATOM 6865 O O . LEU A 1 84 ? -5.665 2.104 4.457 1.00 53.13 84 LEU A O 5
ATOM 6880 N N . LYS A 1 85 ? -4.149 0.597 5.139 1.00 13.33 85 LYS A N 5
ATOM 6881 C CA . LYS A 1 85 ? -4.129 1.016 6.534 1.00 1.12 85 LYS A CA 5
ATOM 6882 C C . LYS A 1 85 ? -2.682 1.064 6.993 1.00 5.33 85 LYS A C 5
ATOM 6883 O O . LYS A 1 85 ? -2.162 0.074 7.500 1.00 10.12 85 LYS A O 5
ATOM 6898 N N . VAL A 1 86 ? -2.016 2.185 6.752 1.00 71.32 86 VAL A N 5
ATOM 6899 C CA . VAL A 1 86 ? -0.668 2.428 7.240 1.00 21.52 86 VAL A CA 5
ATOM 6900 C C . VAL A 1 86 ? -0.722 2.753 8.733 1.00 32.50 86 VAL A C 5
ATOM 6901 O O . VAL A 1 86 ? -1.466 3.655 9.129 1.00 73.34 86 VAL A O 5
ATOM 6914 N N . GLU A 1 87 ? 0.031 1.995 9.540 1.00 34.32 87 GLU A N 5
ATOM 6915 C CA . GLU A 1 87 ? 0.124 2.179 10.991 1.00 42.04 87 GLU A CA 5
ATOM 6916 C C . GLU A 1 87 ? 1.297 3.085 11.396 1.00 42.45 87 GLU A C 5
ATOM 6917 O O . GLU A 1 87 ? 1.262 3.678 12.479 1.00 65.21 87 GLU A O 5
ATOM 6927 N N . THR A 1 88 ? 2.349 3.188 10.578 1.00 13.34 88 THR A N 5
ATOM 6928 C CA . THR A 1 88 ? 3.529 3.996 10.891 1.00 32.50 88 THR A CA 5
ATOM 6929 C C . THR A 1 88 ? 4.204 4.471 9.602 1.00 4.04 88 THR A C 5
ATOM 6930 O O . THR A 1 88 ? 3.986 3.892 8.534 1.00 61.24 88 THR A O 5
ATOM 6941 N N . GLY A 1 89 ? 5.025 5.511 9.729 1.00 42.31 89 GLY A N 5
ATOM 6942 C CA . GLY A 1 89 ? 5.735 6.173 8.650 1.00 65.24 89 GLY A CA 5
ATOM 6943 C C . GLY A 1 89 ? 5.226 7.592 8.448 1.00 23.23 89 GLY A C 5
ATOM 6944 O O . GLY A 1 89 ? 4.230 8.021 9.044 1.00 63.22 89 GLY A O 5
ATOM 6948 N N . SER A 1 90 ? 5.873 8.307 7.530 1.00 41.22 90 SER A N 5
ATOM 6949 C CA . SER A 1 90 ? 5.409 9.595 7.038 1.00 33.42 90 SER A CA 5
ATOM 6950 C C . SER A 1 90 ? 3.980 9.505 6.482 1.00 14.04 90 SER A C 5
ATOM 6951 O O . SER A 1 90 ? 3.225 10.480 6.558 1.00 53.35 90 SER A O 5
ATOM 6958 N N . GLU A 1 91 ? 3.567 8.331 6.003 1.00 64.12 91 GLU A N 5
ATOM 6959 C CA . GLU A 1 91 ? 2.287 8.127 5.336 1.00 70.31 91 GLU A CA 5
ATOM 6960 C C . GLU A 1 91 ? 1.236 7.472 6.241 1.00 24.54 91 GLU A C 5
ATOM 6961 O O . GLU A 1 91 ? 0.190 7.057 5.745 1.00 3.04 91 GLU A O 5
ATOM 6971 N N . ALA A 1 92 ? 1.475 7.376 7.551 1.00 33.43 92 ALA A N 5
ATOM 6972 C CA . ALA A 1 92 ? 0.569 6.779 8.532 1.00 32.23 92 ALA A CA 5
ATOM 6973 C C . ALA A 1 92 ? -0.822 7.411 8.447 1.00 52.23 92 ALA A C 5
ATOM 6974 O O . ALA A 1 92 ? -1.012 8.576 8.804 1.00 42.02 92 ALA A O 5
ATOM 6981 N N . GLY A 1 93 ? -1.794 6.657 7.941 1.00 22.31 93 GLY A N 5
ATOM 6982 C CA . GLY A 1 93 ? -3.111 7.173 7.593 1.00 34.11 93 GLY A CA 5
ATOM 6983 C C . GLY A 1 93 ? -4.031 6.110 7.000 1.00 5.33 93 GLY A C 5
ATOM 6984 O O . GLY A 1 93 ? -3.753 4.904 7.037 1.00 70.21 93 GLY A O 5
ATOM 6988 N N . THR A 1 94 ? -5.163 6.559 6.471 1.00 30.42 94 THR A N 5
ATOM 6989 C CA . THR A 1 94 ? -6.225 5.765 5.881 1.00 15.12 94 THR A CA 5
ATOM 6990 C C . THR A 1 94 ? -6.353 6.185 4.418 1.00 13.24 94 THR A C 5
ATOM 6991 O O . THR A 1 94 ? -6.461 7.382 4.130 1.00 60.41 94 THR A O 5
ATOM 7002 N N . TYR A 1 95 ? -6.287 5.220 3.494 1.00 3.11 95 TYR A N 5
ATOM 7003 C CA . TYR A 1 95 ? -6.301 5.504 2.061 1.00 73.12 95 TYR A CA 5
ATOM 7004 C C . TYR A 1 95 ? -7.147 4.480 1.324 1.00 14.10 95 TYR A C 5
ATOM 7005 O O . TYR A 1 95 ? -7.324 3.350 1.793 1.00 23.33 95 TYR A O 5
ATOM 7022 N N . LYS A 1 96 ? -7.589 4.850 0.123 1.00 13.34 96 LYS A N 5
ATOM 7023 C CA . LYS A 1 96 ? -8.239 3.960 -0.825 1.00 64.33 96 LYS A CA 5
ATOM 7024 C C . LYS A 1 96 ? -7.437 3.928 -2.105 1.00 1.31 96 LYS A C 5
ATOM 7025 O O . LYS A 1 96 ? -6.796 4.922 -2.461 1.00 22.12 96 LYS A O 5
ATOM 7040 N N . LYS A 1 97 ? -7.482 2.790 -2.792 1.00 2.44 97 LYS A N 5
ATOM 7041 C CA . LYS A 1 97 ? -6.862 2.621 -4.095 1.00 21.31 97 LYS A CA 5
ATOM 7042 C C . LYS A 1 97 ? -7.512 3.610 -5.058 1.00 54.42 97 LYS A C 5
ATOM 7043 O O . LYS A 1 97 ? -8.715 3.859 -4.945 1.00 54.34 97 LYS A O 5
ATOM 7058 N N . GLN A 1 98 ? -6.751 4.187 -5.979 1.00 1.23 98 GLN A N 5
ATOM 7059 C CA . GLN A 1 98 ? -7.226 5.077 -7.040 1.00 34.42 98 GLN A CA 5
ATOM 7060 C C . GLN A 1 98 ? -6.919 4.359 -8.348 1.00 74.12 98 GLN A C 5
ATOM 7061 O O . GLN A 1 98 ? -6.112 4.782 -9.174 1.00 62.11 98 GLN A O 5
ATOM 7073 N N . LYS A 1 99 ? -7.466 3.156 -8.413 1.00 20.31 99 LYS A N 5
ATOM 7074 C CA . LYS A 1 99 ? -7.333 2.166 -9.456 1.00 55.51 99 LYS A CA 5
ATOM 7075 C C . LYS A 1 99 ? -8.515 1.227 -9.284 1.00 44.25 99 LYS A C 5
ATOM 7076 O O . LYS A 1 99 ? -8.993 0.650 -10.282 1.00 32.23 99 LYS A O 5
ATOM 7091 N N . GLY A 1 1 ? -12.360 -7.593 15.229 1.00 0.45 1 GLY A N 6
ATOM 7092 C CA . GLY A 1 1 ? -12.558 -7.347 13.798 1.00 35.14 1 GLY A CA 6
ATOM 7093 C C . GLY A 1 1 ? -11.538 -6.329 13.341 1.00 32.33 1 GLY A C 6
ATOM 7094 O O . GLY A 1 1 ? -11.760 -5.130 13.496 1.00 20.22 1 GLY A O 6
ATOM 7098 N N . GLU A 1 2 ? -10.401 -6.788 12.823 1.00 61.43 2 GLU A N 6
ATOM 7099 C CA . GLU A 1 2 ? -9.367 -6.010 12.153 1.00 0.32 2 GLU A CA 6
ATOM 7100 C C . GLU A 1 2 ? -8.698 -7.008 11.211 1.00 15.23 2 GLU A C 6
ATOM 7101 O O . GLU A 1 2 ? -7.625 -7.546 11.490 1.00 74.01 2 GLU A O 6
ATOM 7111 N N . ASP A 1 3 ? -9.379 -7.321 10.117 1.00 42.24 3 ASP A N 6
ATOM 7112 C CA . ASP A 1 3 ? -9.265 -8.632 9.494 1.00 3.11 3 ASP A CA 6
ATOM 7113 C C . ASP A 1 3 ? -8.698 -8.425 8.108 1.00 2.11 3 ASP A C 6
ATOM 7114 O O . ASP A 1 3 ? -9.373 -8.564 7.087 1.00 74.03 3 ASP A O 6
ATOM 7122 N N . TRP A 1 4 ? -7.455 -7.959 8.116 1.00 51.32 4 TRP A N 6
ATOM 7123 C CA . TRP A 1 4 ? -6.698 -7.553 6.950 1.00 11.52 4 TRP A CA 6
ATOM 7124 C C . TRP A 1 4 ? -5.969 -8.761 6.354 1.00 35.12 4 TRP A C 6
ATOM 7125 O O . TRP A 1 4 ? -5.552 -9.653 7.098 1.00 64.30 4 TRP A O 6
ATOM 7145 N N . THR A 1 5 ? -5.802 -8.762 5.029 1.00 2.44 5 THR A N 6
ATOM 7146 C CA . THR A 1 5 ? -4.934 -9.690 4.322 1.00 55.23 5 THR A CA 6
ATOM 7147 C C . THR A 1 5 ? -3.466 -9.377 4.611 1.00 71.31 5 THR A C 6
ATOM 7148 O O . THR A 1 5 ? -3.117 -8.275 5.046 1.00 55.21 5 THR A O 6
ATOM 7159 N N . GLU A 1 6 ? -2.606 -10.319 4.224 1.00 73.00 6 GLU A N 6
ATOM 7160 C CA . GLU A 1 6 ? -1.209 -10.036 3.972 1.00 35.30 6 GLU A CA 6
ATOM 7161 C C . GLU A 1 6 ? -1.090 -8.921 2.939 1.00 14.42 6 GLU A C 6
ATOM 7162 O O . GLU A 1 6 ? -1.739 -8.909 1.886 1.00 34.11 6 GLU A O 6
ATOM 7172 N N . LEU A 1 7 ? -0.187 -7.996 3.219 1.00 31.04 7 LEU A N 6
ATOM 7173 C CA . LEU A 1 7 ? 0.447 -7.200 2.192 1.00 31.21 7 LEU A CA 6
ATOM 7174 C C . LEU A 1 7 ? 1.318 -8.140 1.359 1.00 54.41 7 LEU A C 6
ATOM 7175 O O . LEU A 1 7 ? 2.054 -8.944 1.931 1.00 52.12 7 LEU A O 6
ATOM 7190 N N . ASN A 1 8 ? 1.344 -7.987 0.035 1.00 22.23 8 ASN A N 6
ATOM 7191 C CA . ASN A 1 8 ? 2.353 -8.565 -0.846 1.00 44.41 8 ASN A CA 6
ATOM 7192 C C . ASN A 1 8 ? 2.674 -7.511 -1.894 1.00 23.44 8 ASN A C 6
ATOM 7193 O O . ASN A 1 8 ? 1.911 -6.551 -2.043 1.00 41.32 8 ASN A O 6
ATOM 7203 N N . SER A 1 9 ? 3.718 -7.774 -2.674 1.00 32.03 9 SER A N 6
ATOM 7204 C CA . SER A 1 9 ? 4.167 -7.048 -3.858 1.00 74.05 9 SER A CA 6
ATOM 7205 C C . SER A 1 9 ? 2.971 -6.711 -4.742 1.00 2.11 9 SER A C 6
ATOM 7206 O O . SER A 1 9 ? 2.595 -5.558 -4.950 1.00 60.02 9 SER A O 6
ATOM 7213 N N . ASN A 1 10 ? 2.303 -7.771 -5.184 1.00 35.32 10 ASN A N 6
ATOM 7214 C CA . ASN A 1 10 ? 1.262 -7.683 -6.187 1.00 20.12 10 ASN A CA 6
ATOM 7215 C C . ASN A 1 10 ? 0.015 -7.029 -5.598 1.00 43.04 10 ASN A C 6
ATOM 7216 O O . ASN A 1 10 ? -0.846 -6.594 -6.364 1.00 52.35 10 ASN A O 6
ATOM 7226 N N . ASN A 1 11 ? -0.111 -6.960 -4.265 1.00 23.34 11 ASN A N 6
ATOM 7227 C CA . ASN A 1 11 ? -1.261 -6.349 -3.619 1.00 53.23 11 ASN A CA 6
ATOM 7228 C C . ASN A 1 11 ? -1.093 -4.827 -3.546 1.00 15.31 11 ASN A C 6
ATOM 7229 O O . ASN A 1 11 ? -2.093 -4.137 -3.677 1.00 1.55 11 ASN A O 6
ATOM 7239 N N . ILE A 1 12 ? 0.105 -4.266 -3.315 1.00 13.13 12 ILE A N 6
ATOM 7240 C CA . ILE A 1 12 ? 0.281 -2.822 -3.043 1.00 52.40 12 ILE A CA 6
ATOM 7241 C C . ILE A 1 12 ? 0.141 -1.946 -4.294 1.00 44.22 12 ILE A C 6
ATOM 7242 O O . ILE A 1 12 ? -0.078 -0.742 -4.172 1.00 32.24 12 ILE A O 6
ATOM 7257 N N . ILE A 1 13 ? 0.207 -2.530 -5.487 1.00 12.54 13 ILE A N 6
ATOM 7258 C CA . ILE A 1 13 ? 0.236 -1.812 -6.757 1.00 62.13 13 ILE A CA 6
ATOM 7259 C C . ILE A 1 13 ? -0.981 -0.891 -6.888 1.00 54.13 13 ILE A C 6
ATOM 7260 O O . ILE A 1 13 ? -2.108 -1.315 -6.609 1.00 35.02 13 ILE A O 6
ATOM 7275 N N . GLY A 1 14 ? -0.756 0.340 -7.360 1.00 74.22 14 GLY A N 6
ATOM 7276 C CA . GLY A 1 14 ? -1.798 1.287 -7.747 1.00 43.40 14 GLY A CA 6
ATOM 7277 C C . GLY A 1 14 ? -1.586 2.671 -7.150 1.00 33.13 14 GLY A C 6
ATOM 7278 O O . GLY A 1 14 ? -0.557 2.963 -6.528 1.00 51.44 14 GLY A O 6
ATOM 7282 N N . TYR A 1 15 ? -2.569 3.535 -7.395 1.00 71.41 15 TYR A N 6
ATOM 7283 C CA . TYR A 1 15 ? -2.676 4.885 -6.863 1.00 53.52 15 TYR A CA 6
ATOM 7284 C C . TYR A 1 15 ? -3.411 4.825 -5.525 1.00 63.21 15 TYR A C 6
ATOM 7285 O O . TYR A 1 15 ? -4.350 4.042 -5.376 1.00 13.54 15 TYR A O 6
ATOM 7302 N N . TRP A 1 16 ? -3.062 5.689 -4.572 1.00 31.04 16 TRP A N 6
ATOM 7303 C CA . TRP A 1 16 ? -3.584 5.650 -3.212 1.00 74.10 16 TRP A CA 6
ATOM 7304 C C . TRP A 1 16 ? -3.849 7.068 -2.707 1.00 75.10 16 TRP A C 6
ATOM 7305 O O . TRP A 1 16 ? -2.912 7.829 -2.461 1.00 72.41 16 TRP A O 6
ATOM 7325 N N . SER A 1 17 ? -5.117 7.434 -2.516 1.00 31.22 17 SER A N 6
ATOM 7326 C CA . SER A 1 17 ? -5.535 8.778 -2.120 1.00 34.01 17 SER A CA 6
ATOM 7327 C C . SER A 1 17 ? -6.243 8.700 -0.763 1.00 61.42 17 SER A C 6
ATOM 7328 O O . SER A 1 17 ? -6.951 7.727 -0.492 1.00 22.24 17 SER A O 6
ATOM 7335 N N . THR A 1 18 ? -6.060 9.698 0.103 1.00 52.24 18 THR A N 6
ATOM 7336 C CA . THR A 1 18 ? -6.775 9.797 1.376 1.00 73.03 18 THR A CA 6
ATOM 7337 C C . THR A 1 18 ? -8.160 10.417 1.137 1.00 33.42 18 THR A C 6
ATOM 7338 O O . THR A 1 18 ? -9.154 9.900 1.656 1.00 43.34 18 THR A O 6
ATOM 7349 N N . GLY A 1 19 ? -8.252 11.479 0.329 1.00 20.15 19 GLY A N 6
ATOM 7350 C CA . GLY A 1 19 ? -9.471 12.224 0.037 1.00 32.31 19 GLY A CA 6
ATOM 7351 C C . GLY A 1 19 ? -9.176 13.365 -0.941 1.00 23.04 19 GLY A C 6
ATOM 7352 O O . GLY A 1 19 ? -8.021 13.638 -1.256 1.00 4.34 19 GLY A O 6
ATOM 7356 N N . ILE A 1 20 ? -10.206 14.051 -1.424 1.00 35.01 20 ILE A N 6
ATOM 7357 C CA . ILE A 1 20 ? -10.144 14.941 -2.591 1.00 42.21 20 ILE A CA 6
ATOM 7358 C C . ILE A 1 20 ? -10.436 16.386 -2.161 1.00 43.13 20 ILE A C 6
ATOM 7359 O O . ILE A 1 20 ? -11.252 17.106 -2.741 1.00 33.34 20 ILE A O 6
ATOM 7374 N N . GLU A 1 21 ? -9.800 16.777 -1.062 1.00 52.52 21 GLU A N 6
ATOM 7375 C CA . GLU A 1 21 ? -10.228 17.855 -0.182 1.00 1.33 21 GLU A CA 6
ATOM 7376 C C . GLU A 1 21 ? -9.077 18.823 0.128 1.00 32.02 21 GLU A C 6
ATOM 7377 O O . GLU A 1 21 ? -7.963 18.657 -0.377 1.00 15.42 21 GLU A O 6
ATOM 7387 N N . GLY A 1 22 ? -9.362 19.869 0.910 1.00 15.12 22 GLY A N 6
ATOM 7388 C CA . GLY A 1 22 ? -8.572 21.084 1.082 1.00 12.31 22 GLY A CA 6
ATOM 7389 C C . GLY A 1 22 ? -7.107 20.871 1.450 1.00 14.32 22 GLY A C 6
ATOM 7390 O O . GLY A 1 22 ? -6.279 21.744 1.176 1.00 22.02 22 GLY A O 6
ATOM 7394 N N . THR A 1 23 ? -6.750 19.741 2.055 1.00 3.44 23 THR A N 6
ATOM 7395 C CA . THR A 1 23 ? -5.374 19.319 2.293 1.00 14.22 23 THR A CA 6
ATOM 7396 C C . THR A 1 23 ? -5.378 17.791 2.282 1.00 34.23 23 THR A C 6
ATOM 7397 O O . THR A 1 23 ? -6.108 17.190 3.073 1.00 22.22 23 THR A O 6
ATOM 7408 N N . HIS A 1 24 ? -4.631 17.147 1.381 1.00 15.12 24 HIS A N 6
ATOM 7409 C CA . HIS A 1 24 ? -4.632 15.700 1.235 1.00 35.02 24 HIS A CA 6
ATOM 7410 C C . HIS A 1 24 ? -3.242 15.189 0.823 1.00 72.20 24 HIS A C 6
ATOM 7411 O O . HIS A 1 24 ? -2.292 15.970 0.737 1.00 72.10 24 HIS A O 6
ATOM 7424 N N . LYS A 1 25 ? -3.088 13.876 0.628 1.00 32.02 25 LYS A N 6
ATOM 7425 C CA . LYS A 1 25 ? -1.808 13.197 0.410 1.00 73.44 25 LYS A CA 6
ATOM 7426 C C . LYS A 1 25 ? -2.024 12.077 -0.599 1.00 72.42 25 LYS A C 6
ATOM 7427 O O . LYS A 1 25 ? -3.077 11.442 -0.583 1.00 51.40 25 LYS A O 6
ATOM 7442 N N . LEU A 1 26 ? -1.030 11.799 -1.437 1.00 41.42 26 LEU A N 6
ATOM 7443 C CA . LEU A 1 26 ? -1.143 10.871 -2.557 1.00 72.03 26 LEU A CA 6
ATOM 7444 C C . LEU A 1 26 ? 0.064 9.943 -2.513 1.00 22.23 26 LEU A C 6
ATOM 7445 O O . LEU A 1 26 ? 1.184 10.410 -2.309 1.00 54.34 26 LEU A O 6
ATOM 7460 N N . LEU A 1 27 ? -0.147 8.644 -2.692 1.00 14.24 27 LEU A N 6
ATOM 7461 C CA . LEU A 1 27 ? 0.896 7.635 -2.837 1.00 60.44 27 LEU A CA 6
ATOM 7462 C C . LEU A 1 27 ? 0.679 6.910 -4.160 1.00 24.14 27 LEU A C 6
ATOM 7463 O O . LEU A 1 27 ? -0.459 6.791 -4.622 1.00 53.10 27 LEU A O 6
ATOM 7478 N N . SER A 1 28 ? 1.740 6.333 -4.709 1.00 44.50 28 SER A N 6
ATOM 7479 C CA . SER A 1 28 ? 1.665 5.396 -5.812 1.00 35.15 28 SER A CA 6
ATOM 7480 C C . SER A 1 28 ? 2.776 4.361 -5.679 1.00 21.11 28 SER A C 6
ATOM 7481 O O . SER A 1 28 ? 3.827 4.656 -5.103 1.00 52.34 28 SER A O 6
ATOM 7488 N N . PHE A 1 29 ? 2.544 3.164 -6.216 1.00 11.31 29 PHE A N 6
ATOM 7489 C CA . PHE A 1 29 ? 3.492 2.058 -6.238 1.00 35.12 29 PHE A CA 6
ATOM 7490 C C . PHE A 1 29 ? 3.333 1.377 -7.586 1.00 51.11 29 PHE A C 6
ATOM 7491 O O . PHE A 1 29 ? 2.224 0.957 -7.928 1.00 64.23 29 PHE A O 6
ATOM 7507 N N . ASP A 1 30 ? 4.404 1.337 -8.378 1.00 61.14 30 ASP A N 6
ATOM 7508 C CA . ASP A 1 30 ? 4.471 0.527 -9.589 1.00 23.30 30 ASP A CA 6
ATOM 7509 C C . ASP A 1 30 ? 4.899 -0.885 -9.209 1.00 54.44 30 ASP A C 6
ATOM 7510 O O . ASP A 1 30 ? 5.322 -1.137 -8.075 1.00 61.01 30 ASP A O 6
ATOM 7518 N N . GLU A 1 31 ? 4.802 -1.808 -10.163 1.00 53.34 31 GLU A N 6
ATOM 7519 C CA . GLU A 1 31 ? 5.016 -3.233 -9.959 1.00 62.54 31 GLU A CA 6
ATOM 7520 C C . GLU A 1 31 ? 6.444 -3.666 -10.255 1.00 35.23 31 GLU A C 6
ATOM 7521 O O . GLU A 1 31 ? 6.890 -4.656 -9.676 1.00 2.30 31 GLU A O 6
ATOM 7531 N N . ASP A 1 32 ? 7.156 -2.935 -11.108 1.00 32.10 32 ASP A N 6
ATOM 7532 C CA . ASP A 1 32 ? 8.494 -3.286 -11.580 1.00 75.51 32 ASP A CA 6
ATOM 7533 C C . ASP A 1 32 ? 9.313 -1.998 -11.741 1.00 20.50 32 ASP A C 6
ATOM 7534 O O . ASP A 1 32 ? 10.142 -1.867 -12.639 1.00 71.25 32 ASP A O 6
ATOM 7542 N N . GLY A 1 33 ? 9.031 -1.004 -10.890 1.00 42.41 33 GLY A N 6
ATOM 7543 C CA . GLY A 1 33 ? 9.709 0.283 -10.840 1.00 31.50 33 GLY A CA 6
ATOM 7544 C C . GLY A 1 33 ? 9.939 0.667 -9.383 1.00 22.44 33 GLY A C 6
ATOM 7545 O O . GLY A 1 33 ? 10.702 -0.000 -8.689 1.00 64.14 33 GLY A O 6
ATOM 7549 N N . THR A 1 34 ? 9.272 1.713 -8.897 1.00 51.33 34 THR A N 6
ATOM 7550 C CA . THR A 1 34 ? 9.496 2.305 -7.577 1.00 72.21 34 THR A CA 6
ATOM 7551 C C . THR A 1 34 ? 8.138 2.685 -6.950 1.00 62.03 34 THR A C 6
ATOM 7552 O O . THR A 1 34 ? 7.084 2.228 -7.418 1.00 74.21 34 THR A O 6
ATOM 7563 N N . GLY A 1 35 ? 8.141 3.496 -5.887 1.00 54.44 35 GLY A N 6
ATOM 7564 C CA . GLY A 1 35 ? 6.962 4.172 -5.364 1.00 12.13 35 GLY A CA 6
ATOM 7565 C C . GLY A 1 35 ? 7.157 5.688 -5.369 1.00 3.20 35 GLY A C 6
ATOM 7566 O O . GLY A 1 35 ? 8.255 6.196 -5.626 1.00 55.23 35 GLY A O 6
ATOM 7570 N N . SER A 1 36 ? 6.083 6.423 -5.085 1.00 13.40 36 SER A N 6
ATOM 7571 C CA . SER A 1 36 ? 6.093 7.884 -5.042 1.00 11.40 36 SER A CA 6
ATOM 7572 C C . SER A 1 36 ? 5.151 8.353 -3.935 1.00 15.50 36 SER A C 6
ATOM 7573 O O . SER A 1 36 ? 4.141 7.702 -3.682 1.00 20.24 36 SER A O 6
ATOM 7580 N N . PHE A 1 37 ? 5.451 9.494 -3.305 1.00 61.33 37 PHE A N 6
ATOM 7581 C CA . PHE A 1 37 ? 4.648 10.085 -2.240 1.00 54.43 37 PHE A CA 6
ATOM 7582 C C . PHE A 1 37 ? 4.589 11.600 -2.457 1.00 31.13 37 PHE A C 6
ATOM 7583 O O . PHE A 1 37 ? 5.626 12.263 -2.533 1.00 34.11 37 PHE A O 6
ATOM 7599 N N . GLY A 1 38 ? 3.392 12.175 -2.547 1.00 1.11 38 GLY A N 6
ATOM 7600 C CA . GLY A 1 38 ? 3.184 13.612 -2.655 1.00 4.25 38 GLY A CA 6
ATOM 7601 C C . GLY A 1 38 ? 2.182 14.093 -1.615 1.00 15.15 38 GLY A C 6
ATOM 7602 O O . GLY A 1 38 ? 1.428 13.304 -1.042 1.00 71.20 38 GLY A O 6
ATOM 7606 N N . ILE A 1 39 ? 2.134 15.407 -1.415 1.00 12.34 39 ILE A N 6
ATOM 7607 C CA . ILE A 1 39 ? 1.201 16.105 -0.537 1.00 35.03 39 ILE A CA 6
ATOM 7608 C C . ILE A 1 39 ? 0.516 17.133 -1.432 1.00 20.12 39 ILE A C 6
ATOM 7609 O O . ILE A 1 39 ? 1.124 17.605 -2.393 1.00 4.42 39 ILE A O 6
ATOM 7624 N N . TYR A 1 40 ? -0.742 17.458 -1.154 1.00 71.32 40 TYR A N 6
ATOM 7625 C CA . TYR A 1 40 ? -1.577 18.304 -1.991 1.00 15.45 40 TYR A CA 6
ATOM 7626 C C . TYR A 1 40 ? -2.434 19.196 -1.088 1.00 74.32 40 TYR A C 6
ATOM 7627 O O . TYR A 1 40 ? -2.599 18.935 0.109 1.00 22.44 40 TYR A O 6
ATOM 7644 N N . SER A 1 41 ? -3.019 20.229 -1.682 1.00 13.52 41 SER A N 6
ATOM 7645 C CA . SER A 1 41 ? -4.005 21.121 -1.105 1.00 4.12 41 SER A CA 6
ATOM 7646 C C . SER A 1 41 ? -5.099 21.342 -2.142 1.00 20.34 41 SER A C 6
ATOM 7647 O O . SER A 1 41 ? -4.832 21.962 -3.168 1.00 31.22 41 SER A O 6
ATOM 7654 N N . ASN A 1 42 ? -6.313 20.842 -1.871 1.00 71.00 42 ASN A N 6
ATOM 7655 C CA . ASN A 1 42 ? -7.523 20.946 -2.689 1.00 34.22 42 ASN A CA 6
ATOM 7656 C C . ASN A 1 42 ? -7.355 20.463 -4.125 1.00 51.51 42 ASN A C 6
ATOM 7657 O O . ASN A 1 42 ? -7.802 19.366 -4.456 1.00 0.11 42 ASN A O 6
ATOM 7667 N N . ALA A 1 43 ? -6.751 21.292 -4.969 1.00 32.42 43 ALA A N 6
ATOM 7668 C CA . ALA A 1 43 ? -6.461 21.031 -6.367 1.00 43.30 43 ALA A CA 6
ATOM 7669 C C . ALA A 1 43 ? -5.107 21.646 -6.759 1.00 14.15 43 ALA A C 6
ATOM 7670 O O . ALA A 1 43 ? -5.017 22.386 -7.744 1.00 75.33 43 ALA A O 6
ATOM 7677 N N . THR A 1 44 ? -4.057 21.426 -5.966 1.00 35.24 44 THR A N 6
ATOM 7678 C CA . THR A 1 44 ? -2.675 21.814 -6.242 1.00 0.34 44 THR A CA 6
ATOM 7679 C C . THR A 1 44 ? -1.732 20.873 -5.461 1.00 60.42 44 THR A C 6
ATOM 7680 O O . THR A 1 44 ? -2.018 20.575 -4.299 1.00 40.44 44 THR A O 6
ATOM 7691 N N . PRO A 1 45 ? -0.622 20.389 -6.051 1.00 43.50 45 PRO A N 6
ATOM 7692 C CA . PRO A 1 45 ? 0.415 19.636 -5.350 1.00 0.25 45 PRO A CA 6
ATOM 7693 C C . PRO A 1 45 ? 1.298 20.576 -4.524 1.00 71.41 45 PRO A C 6
ATOM 7694 O O . PRO A 1 45 ? 1.649 21.665 -4.973 1.00 20.23 45 PRO A O 6
ATOM 7702 N N . ILE A 1 46 ? 1.702 20.120 -3.342 1.00 55.24 46 ILE A N 6
ATOM 7703 C CA . ILE A 1 46 ? 2.467 20.868 -2.349 1.00 4.14 46 ILE A CA 6
ATOM 7704 C C . ILE A 1 46 ? 3.685 20.047 -1.859 1.00 40.34 46 ILE A C 6
ATOM 7705 O O . ILE A 1 46 ? 4.528 20.571 -1.133 1.00 51.24 46 ILE A O 6
ATOM 7720 N N . SER A 1 47 ? 3.832 18.770 -2.232 1.00 11.31 47 SER A N 6
ATOM 7721 C CA . SER A 1 47 ? 5.103 18.060 -2.106 1.00 72.41 47 SER A CA 6
ATOM 7722 C C . SER A 1 47 ? 5.158 16.951 -3.142 1.00 42.51 47 SER A C 6
ATOM 7723 O O . SER A 1 47 ? 4.137 16.534 -3.699 1.00 11.15 47 SER A O 6
ATOM 7730 N N . PHE A 1 48 ? 6.372 16.452 -3.336 1.00 32.03 48 PHE A N 6
ATOM 7731 C CA . PHE A 1 48 ? 6.760 15.394 -4.246 1.00 71.41 48 PHE A CA 6
ATOM 7732 C C . PHE A 1 48 ? 8.068 14.809 -3.713 1.00 3.54 48 PHE A C 6
ATOM 7733 O O . PHE A 1 48 ? 9.029 15.552 -3.516 1.00 71.21 48 PHE A O 6
ATOM 7749 N N . GLN A 1 49 ? 8.101 13.506 -3.448 1.00 4.53 49 GLN A N 6
ATOM 7750 C CA . GLN A 1 49 ? 9.316 12.713 -3.238 1.00 52.24 49 GLN A CA 6
ATOM 7751 C C . GLN A 1 49 ? 9.112 11.374 -3.957 1.00 15.53 49 GLN A C 6
ATOM 7752 O O . GLN A 1 49 ? 7.969 11.006 -4.275 1.00 61.22 49 GLN A O 6
ATOM 7764 N N . MET A 1 50 ? 10.184 10.620 -4.181 1.00 35.34 50 MET A N 6
ATOM 7765 C CA . MET A 1 50 ? 10.161 9.297 -4.783 1.00 55.32 50 MET A CA 6
ATOM 7766 C C . MET A 1 50 ? 11.092 8.401 -3.969 1.00 72.25 50 MET A C 6
ATOM 7767 O O . MET A 1 50 ? 11.987 8.918 -3.288 1.00 2.14 50 MET A O 6
ATOM 7779 N N . PHE A 1 51 ? 10.869 7.088 -4.019 1.00 21.43 51 PHE A N 6
ATOM 7780 C CA . PHE A 1 51 ? 11.685 6.106 -3.321 1.00 22.31 51 PHE A CA 6
ATOM 7781 C C . PHE A 1 51 ? 11.515 4.731 -3.956 1.00 54.42 51 PHE A C 6
ATOM 7782 O O . PHE A 1 51 ? 10.444 4.433 -4.487 1.00 73.23 51 PHE A O 6
ATOM 7798 N N . ASP A 1 52 ? 12.532 3.874 -3.867 1.00 72.41 52 ASP A N 6
ATOM 7799 C CA . ASP A 1 52 ? 12.363 2.456 -4.187 1.00 55.21 52 ASP A CA 6
ATOM 7800 C C . ASP A 1 52 ? 11.778 1.731 -2.978 1.00 0.13 52 ASP A C 6
ATOM 7801 O O . ASP A 1 52 ? 11.774 2.251 -1.854 1.00 75.25 52 ASP A O 6
ATOM 7809 N N . TYR A 1 53 ? 11.316 0.504 -3.193 1.00 13.31 53 TYR A N 6
ATOM 7810 C CA . TYR A 1 53 ? 10.875 -0.378 -2.128 1.00 21.22 53 TYR A CA 6
ATOM 7811 C C . TYR A 1 53 ? 11.134 -1.844 -2.463 1.00 61.31 53 TYR A C 6
ATOM 7812 O O . TYR A 1 53 ? 11.271 -2.210 -3.632 1.00 74.44 53 TYR A O 6
ATOM 7829 N N . LYS A 1 54 ? 11.144 -2.707 -1.440 1.00 14.20 54 LYS A N 6
ATOM 7830 C CA . LYS A 1 54 ? 11.059 -4.149 -1.597 1.00 4.42 54 LYS A CA 6
ATOM 7831 C C . LYS A 1 54 ? 9.998 -4.642 -0.638 1.00 44.12 54 LYS A C 6
ATOM 7832 O O . LYS A 1 54 ? 9.755 -4.025 0.409 1.00 64.45 54 LYS A O 6
ATOM 7847 N N . ILE A 1 55 ? 9.415 -5.786 -0.971 1.00 35.10 55 ILE A N 6
ATOM 7848 C CA . ILE A 1 55 ? 8.626 -6.564 -0.050 1.00 43.14 55 ILE A CA 6
ATOM 7849 C C . ILE A 1 55 ? 9.499 -7.742 0.360 1.00 40.55 55 ILE A C 6
ATOM 7850 O O . ILE A 1 55 ? 9.708 -8.654 -0.437 1.00 74.33 55 ILE A O 6
ATOM 7865 N N . GLU A 1 56 ? 9.999 -7.742 1.596 1.00 23.40 56 GLU A N 6
ATOM 7866 C CA . GLU A 1 56 ? 10.686 -8.921 2.129 1.00 21.12 56 GLU A CA 6
ATOM 7867 C C . GLU A 1 56 ? 10.337 -9.272 3.584 1.00 73.35 56 GLU A C 6
ATOM 7868 O O . GLU A 1 56 ? 11.097 -9.958 4.255 1.00 63.01 56 GLU A O 6
ATOM 7878 N N . GLU A 1 57 ? 9.160 -8.861 4.056 1.00 21.44 57 GLU A N 6
ATOM 7879 C CA . GLU A 1 57 ? 8.610 -9.186 5.367 1.00 60.41 57 GLU A CA 6
ATOM 7880 C C . GLU A 1 57 ? 7.100 -8.898 5.527 1.00 43.15 57 GLU A C 6
ATOM 7881 O O . GLU A 1 57 ? 6.582 -8.918 6.645 1.00 23.23 57 GLU A O 6
ATOM 7891 N N . GLY A 1 58 ? 6.348 -8.673 4.442 1.00 1.54 58 GLY A N 6
ATOM 7892 C CA . GLY A 1 58 ? 4.945 -8.259 4.578 1.00 21.43 58 GLY A CA 6
ATOM 7893 C C . GLY A 1 58 ? 4.735 -6.799 4.989 1.00 11.22 58 GLY A C 6
ATOM 7894 O O . GLY A 1 58 ? 3.620 -6.405 5.320 1.00 74.05 58 GLY A O 6
ATOM 7898 N N . ARG A 1 59 ? 5.778 -5.975 4.955 1.00 74.44 59 ARG A N 6
ATOM 7899 C CA . ARG A 1 59 ? 5.749 -4.527 5.191 1.00 12.44 59 ARG A CA 6
ATOM 7900 C C . ARG A 1 59 ? 6.296 -3.839 3.939 1.00 13.20 59 ARG A C 6
ATOM 7901 O O . ARG A 1 59 ? 6.419 -4.498 2.908 1.00 42.21 59 ARG A O 6
ATOM 7919 N N . ILE A 1 60 ? 6.650 -2.556 3.967 1.00 41.53 60 ILE A N 6
ATOM 7920 C CA . ILE A 1 60 ? 7.332 -1.935 2.828 1.00 55.15 60 ILE A CA 6
ATOM 7921 C C . ILE A 1 60 ? 8.725 -1.547 3.296 1.00 34.34 60 ILE A C 6
ATOM 7922 O O . ILE A 1 60 ? 8.857 -0.671 4.149 1.00 44.51 60 ILE A O 6
ATOM 7937 N N . TYR A 1 61 ? 9.744 -2.243 2.794 1.00 73.04 61 TYR A N 6
ATOM 7938 C CA . TYR A 1 61 ? 11.137 -1.892 3.035 1.00 75.25 61 TYR A CA 6
ATOM 7939 C C . TYR A 1 61 ? 11.468 -0.704 2.140 1.00 62.04 61 TYR A C 6
ATOM 7940 O O . TYR A 1 61 ? 11.606 -0.897 0.932 1.00 21.44 61 TYR A O 6
ATOM 7957 N N . ILE A 1 62 ? 11.530 0.505 2.699 1.00 4.52 62 ILE A N 6
ATOM 7958 C CA . ILE A 1 62 ? 12.032 1.707 2.035 1.00 72.02 62 ILE A CA 6
ATOM 7959 C C . ILE A 1 62 ? 13.532 1.758 2.348 1.00 5.22 62 ILE A C 6
ATOM 7960 O O . ILE A 1 62 ? 13.918 1.430 3.476 1.00 64.13 62 ILE A O 6
ATOM 7975 N N . TYR A 1 63 ? 14.375 2.139 1.379 1.00 61.05 63 TYR A N 6
ATOM 7976 C CA . TYR A 1 63 ? 15.834 2.129 1.543 1.00 53.24 63 TYR A CA 6
ATOM 7977 C C . TYR A 1 63 ? 16.604 3.050 0.586 1.00 63.23 63 TYR A C 6
ATOM 7978 O O . TYR A 1 63 ? 17.824 3.156 0.718 1.00 64.31 63 TYR A O 6
ATOM 7995 N N . ASP A 1 64 ? 15.932 3.696 -0.366 1.00 41.43 64 ASP A N 6
ATOM 7996 C CA . ASP A 1 64 ? 16.498 4.607 -1.352 1.00 3.44 64 ASP A CA 6
ATOM 7997 C C . ASP A 1 64 ? 15.411 5.647 -1.527 1.00 62.13 64 ASP A C 6
ATOM 7998 O O . ASP A 1 64 ? 14.311 5.290 -1.943 1.00 44.33 64 ASP A O 6
ATOM 8006 N N . VAL A 1 65 ? 15.667 6.879 -1.104 1.00 22.12 65 VAL A N 6
ATOM 8007 C CA . VAL A 1 65 ? 14.728 7.991 -1.155 1.00 21.31 65 VAL A CA 6
ATOM 8008 C C . VAL A 1 65 ? 15.481 9.184 -1.749 1.00 23.13 65 VAL A C 6
ATOM 8009 O O . VAL A 1 65 ? 16.699 9.304 -1.599 1.00 54.25 65 VAL A O 6
ATOM 8022 N N . TYR A 1 66 ? 14.753 10.086 -2.393 1.00 45.21 66 TYR A N 6
ATOM 8023 C CA . TYR A 1 66 ? 15.263 11.304 -3.001 1.00 1.21 66 TYR A CA 6
ATOM 8024 C C . TYR A 1 66 ? 14.163 12.374 -2.868 1.00 24.43 66 TYR A C 6
ATOM 8025 O O . TYR A 1 66 ? 13.001 12.026 -2.619 1.00 63.05 66 TYR A O 6
ATOM 8042 N N . PRO A 1 67 ? 14.474 13.674 -3.010 1.00 23.21 67 PRO A N 6
ATOM 8043 C CA . PRO A 1 67 ? 15.821 14.229 -3.087 1.00 13.30 67 PRO A CA 6
ATOM 8044 C C . PRO A 1 67 ? 16.500 14.300 -1.721 1.00 42.53 67 PRO A C 6
ATOM 8045 O O . PRO A 1 67 ? 17.728 14.286 -1.642 1.00 5.32 67 PRO A O 6
ATOM 8053 N N . ASP A 1 68 ? 15.710 14.397 -0.657 1.00 21.41 68 ASP A N 6
ATOM 8054 C CA . ASP A 1 68 ? 16.182 14.219 0.699 1.00 1.12 68 ASP A CA 6
ATOM 8055 C C . ASP A 1 68 ? 16.083 12.724 0.951 1.00 50.11 68 ASP A C 6
ATOM 8056 O O . ASP A 1 68 ? 14.966 12.197 1.050 1.00 34.22 68 ASP A O 6
ATOM 8064 N N . GLU A 1 69 ? 17.216 12.036 1.002 1.00 74.35 69 GLU A N 6
ATOM 8065 C CA . GLU A 1 69 ? 17.254 10.631 1.361 1.00 52.55 69 GLU A CA 6
ATOM 8066 C C . GLU A 1 69 ? 16.944 10.450 2.848 1.00 42.32 69 GLU A C 6
ATOM 8067 O O . GLU A 1 69 ? 17.063 11.390 3.641 1.00 51.41 69 GLU A O 6
ATOM 8077 N N . LYS A 1 70 ? 16.535 9.242 3.235 1.00 12.23 70 LYS A N 6
ATOM 8078 C CA . LYS A 1 70 ? 16.362 8.826 4.622 1.00 23.12 70 LYS A CA 6
ATOM 8079 C C . LYS A 1 70 ? 16.888 7.400 4.777 1.00 73.14 70 LYS A C 6
ATOM 8080 O O . LYS A 1 70 ? 16.793 6.613 3.833 1.00 61.35 70 LYS A O 6
ATOM 8095 N N . THR A 1 71 ? 17.311 7.058 5.992 1.00 45.15 71 THR A N 6
ATOM 8096 C CA . THR A 1 71 ? 17.738 5.728 6.423 1.00 13.52 71 THR A CA 6
ATOM 8097 C C . THR A 1 71 ? 16.699 4.652 6.058 1.00 1.32 71 THR A C 6
ATOM 8098 O O . THR A 1 71 ? 15.507 4.960 6.017 1.00 23.21 71 THR A O 6
ATOM 8109 N N . PRO A 1 72 ? 17.096 3.391 5.824 1.00 11.43 72 PRO A N 6
ATOM 8110 C CA . PRO A 1 72 ? 16.157 2.316 5.527 1.00 25.42 72 PRO A CA 6
ATOM 8111 C C . PRO A 1 72 ? 15.303 1.908 6.729 1.00 62.22 72 PRO A C 6
ATOM 8112 O O . PRO A 1 72 ? 15.732 2.015 7.881 1.00 74.13 72 PRO A O 6
ATOM 8120 N N . TYR A 1 73 ? 14.111 1.361 6.477 1.00 51.21 73 TYR A N 6
ATOM 8121 C CA . TYR A 1 73 ? 13.204 0.814 7.488 1.00 74.23 73 TYR A CA 6
ATOM 8122 C C . TYR A 1 73 ? 12.081 0.025 6.807 1.00 73.14 73 TYR A C 6
ATOM 8123 O O . TYR A 1 73 ? 11.857 0.161 5.605 1.00 32.42 73 TYR A O 6
ATOM 8140 N N . TYR A 1 74 ? 11.340 -0.770 7.583 1.00 25.11 74 TYR A N 6
ATOM 8141 C CA . TYR A 1 74 ? 10.148 -1.486 7.138 1.00 11.40 74 TYR A CA 6
ATOM 8142 C C . TYR A 1 74 ? 8.930 -0.727 7.670 1.00 30.44 74 TYR A C 6
ATOM 8143 O O . TYR A 1 74 ? 8.734 -0.669 8.885 1.00 4.32 74 TYR A O 6
ATOM 8160 N N . LEU A 1 75 ? 8.144 -0.095 6.796 1.00 62.42 75 LEU A N 6
ATOM 8161 C CA . LEU A 1 75 ? 6.897 0.571 7.155 1.00 70.41 75 LEU A CA 6
ATOM 8162 C C . LEU A 1 75 ? 5.812 -0.482 7.341 1.00 31.40 75 LEU A C 6
ATOM 8163 O O . LEU A 1 75 ? 5.427 -1.150 6.380 1.00 22.31 75 LEU A O 6
ATOM 8178 N N . ASP A 1 76 ? 5.331 -0.624 8.573 1.00 33.12 76 ASP A N 6
ATOM 8179 C CA . ASP A 1 76 ? 4.215 -1.472 8.966 1.00 20.42 76 ASP A CA 6
ATOM 8180 C C . ASP A 1 76 ? 2.954 -0.981 8.258 1.00 15.52 76 ASP A C 6
ATOM 8181 O O . ASP A 1 76 ? 2.514 0.152 8.493 1.00 3.23 76 ASP A O 6
ATOM 8189 N N . CYS A 1 77 ? 2.359 -1.796 7.386 1.00 74.44 77 CYS A N 6
ATOM 8190 C CA . CYS A 1 77 ? 1.062 -1.480 6.805 1.00 20.12 77 CYS A CA 6
ATOM 8191 C C . CYS A 1 77 ? 0.266 -2.722 6.441 1.00 35.34 77 CYS A C 6
ATOM 8192 O O . CYS A 1 77 ? 0.829 -3.787 6.196 1.00 72.02 77 CYS A O 6
ATOM 8199 N N . LYS A 1 78 ? -1.050 -2.543 6.329 1.00 21.12 78 LYS A N 6
ATOM 8200 C CA . LYS A 1 78 ? -1.976 -3.584 5.876 1.00 60.13 78 LYS A CA 6
ATOM 8201 C C . LYS A 1 78 ? -2.661 -3.177 4.578 1.00 44.14 78 LYS A C 6
ATOM 8202 O O . LYS A 1 78 ? -2.720 -1.986 4.251 1.00 1.35 78 LYS A O 6
ATOM 8217 N N . ILE A 1 79 ? -3.247 -4.157 3.885 1.00 22.05 79 ILE A N 6
ATOM 8218 C CA . ILE A 1 79 ? -4.112 -3.949 2.730 1.00 11.44 79 ILE A CA 6
ATOM 8219 C C . ILE A 1 79 ? -5.261 -4.956 2.799 1.00 0.34 79 ILE A C 6
ATOM 8220 O O . ILE A 1 79 ? -5.089 -6.055 3.334 1.00 72.33 79 ILE A O 6
ATOM 8235 N N . SER A 1 80 ? -6.423 -4.591 2.267 1.00 74.42 80 SER A N 6
ATOM 8236 C CA . SER A 1 80 ? -7.627 -5.424 2.266 1.00 40.13 80 SER A CA 6
ATOM 8237 C C . SER A 1 80 ? -8.285 -5.582 0.891 1.00 54.53 80 SER A C 6
ATOM 8238 O O . SER A 1 80 ? -9.257 -6.328 0.761 1.00 14.45 80 SER A O 6
ATOM 8245 N N . GLY A 1 81 ? -7.810 -4.865 -0.127 1.00 0.22 81 GLY A N 6
ATOM 8246 C CA . GLY A 1 81 ? -8.368 -4.876 -1.471 1.00 73.01 81 GLY A CA 6
ATOM 8247 C C . GLY A 1 81 ? -8.255 -3.486 -2.073 1.00 53.20 81 GLY A C 6
ATOM 8248 O O . GLY A 1 81 ? -7.393 -3.250 -2.922 1.00 33.44 81 GLY A O 6
ATOM 8252 N N . THR A 1 82 ? -9.061 -2.539 -1.579 1.00 34.44 82 THR A N 6
ATOM 8253 C CA . THR A 1 82 ? -8.997 -1.142 -1.998 1.00 13.55 82 THR A CA 6
ATOM 8254 C C . THR A 1 82 ? -8.721 -0.182 -0.838 1.00 20.42 82 THR A C 6
ATOM 8255 O O . THR A 1 82 ? -8.674 1.023 -1.072 1.00 33.02 82 THR A O 6
ATOM 8266 N N . THR A 1 83 ? -8.486 -0.666 0.384 1.00 52.53 83 THR A N 6
ATOM 8267 C CA . THR A 1 83 ? -8.024 0.156 1.496 1.00 21.35 83 THR A CA 6
ATOM 8268 C C . THR A 1 83 ? -6.553 -0.204 1.749 1.00 51.44 83 THR A C 6
ATOM 8269 O O . THR A 1 83 ? -6.201 -1.387 1.794 1.00 20.23 83 THR A O 6
ATOM 8280 N N . LEU A 1 84 ? -5.703 0.811 1.901 1.00 41.30 84 LEU A N 6
ATOM 8281 C CA . LEU A 1 84 ? -4.338 0.752 2.421 1.00 64.12 84 LEU A CA 6
ATOM 8282 C C . LEU A 1 84 ? -4.350 1.402 3.803 1.00 14.23 84 LEU A C 6
ATOM 8283 O O . LEU A 1 84 ? -4.872 2.511 3.964 1.00 32.11 84 LEU A O 6
ATOM 8298 N N . LYS A 1 85 ? -3.774 0.720 4.793 1.00 0.43 85 LYS A N 6
ATOM 8299 C CA . LYS A 1 85 ? -3.677 1.174 6.177 1.00 52.11 85 LYS A CA 6
ATOM 8300 C C . LYS A 1 85 ? -2.227 1.144 6.634 1.00 15.23 85 LYS A C 6
ATOM 8301 O O . LYS A 1 85 ? -1.729 0.073 6.969 1.00 13.44 85 LYS A O 6
ATOM 8316 N N . VAL A 1 86 ? -1.537 2.279 6.638 1.00 4.23 86 VAL A N 6
ATOM 8317 C CA . VAL A 1 86 ? -0.163 2.342 7.133 1.00 61.20 86 VAL A CA 6
ATOM 8318 C C . VAL A 1 86 ? -0.187 2.746 8.606 1.00 42.43 86 VAL A C 6
ATOM 8319 O O . VAL A 1 86 ? -0.889 3.689 8.976 1.00 4.25 86 VAL A O 6
ATOM 8332 N N . GLU A 1 87 ? 0.553 2.011 9.437 1.00 53.30 87 GLU A N 6
ATOM 8333 C CA . GLU A 1 87 ? 0.623 2.203 10.888 1.00 75.42 87 GLU A CA 6
ATOM 8334 C C . GLU A 1 87 ? 1.693 3.223 11.317 1.00 2.54 87 GLU A C 6
ATOM 8335 O O . GLU A 1 87 ? 1.622 3.761 12.426 1.00 44.30 87 GLU A O 6
ATOM 8345 N N . THR A 1 88 ? 2.721 3.462 10.498 1.00 41.11 88 THR A N 6
ATOM 8346 C CA . THR A 1 88 ? 3.877 4.294 10.849 1.00 52.45 88 THR A CA 6
ATOM 8347 C C . THR A 1 88 ? 4.486 4.896 9.584 1.00 63.42 88 THR A C 6
ATOM 8348 O O . THR A 1 88 ? 4.205 4.439 8.479 1.00 14.51 88 THR A O 6
ATOM 8359 N N . GLY A 1 89 ? 5.356 5.883 9.744 1.00 54.42 89 GLY A N 6
ATOM 8360 C CA . GLY A 1 89 ? 5.949 6.601 8.625 1.00 44.24 89 GLY A CA 6
ATOM 8361 C C . GLY A 1 89 ? 5.177 7.878 8.336 1.00 5.54 89 GLY A C 6
ATOM 8362 O O . GLY A 1 89 ? 4.121 8.150 8.918 1.00 11.42 89 GLY A O 6
ATOM 8366 N N . SER A 1 90 ? 5.689 8.660 7.392 1.00 31.20 90 SER A N 6
ATOM 8367 C CA . SER A 1 90 ? 5.073 9.897 6.928 1.00 70.21 90 SER A CA 6
ATOM 8368 C C . SER A 1 90 ? 3.663 9.657 6.338 1.00 12.14 90 SER A C 6
ATOM 8369 O O . SER A 1 90 ? 2.816 10.558 6.322 1.00 75.22 90 SER A O 6
ATOM 8376 N N . GLU A 1 91 ? 3.374 8.424 5.917 1.00 32.03 91 GLU A N 6
ATOM 8377 C CA . GLU A 1 91 ? 2.174 8.028 5.187 1.00 1.25 91 GLU A CA 6
ATOM 8378 C C . GLU A 1 91 ? 1.134 7.332 6.083 1.00 52.40 91 GLU A C 6
ATOM 8379 O O . GLU A 1 91 ? 0.109 6.837 5.603 1.00 20.24 91 GLU A O 6
ATOM 8389 N N . ALA A 1 92 ? 1.394 7.301 7.390 1.00 55.11 92 ALA A N 6
ATOM 8390 C CA . ALA A 1 92 ? 0.538 6.754 8.429 1.00 4.13 92 ALA A CA 6
ATOM 8391 C C . ALA A 1 92 ? -0.824 7.439 8.374 1.00 32.03 92 ALA A C 6
ATOM 8392 O O . ALA A 1 92 ? -0.929 8.632 8.665 1.00 52.20 92 ALA A O 6
ATOM 8399 N N . GLY A 1 93 ? -1.859 6.710 7.970 1.00 0.25 93 GLY A N 6
ATOM 8400 C CA . GLY A 1 93 ? -3.185 7.262 7.731 1.00 73.01 93 GLY A CA 6
ATOM 8401 C C . GLY A 1 93 ? -4.185 6.205 7.287 1.00 43.13 93 GLY A C 6
ATOM 8402 O O . GLY A 1 93 ? -4.290 5.140 7.901 1.00 1.25 93 GLY A O 6
ATOM 8406 N N . THR A 1 94 ? -4.987 6.538 6.280 1.00 34.31 94 THR A N 6
ATOM 8407 C CA . THR A 1 94 ? -6.098 5.735 5.802 1.00 64.20 94 THR A CA 6
ATOM 8408 C C . THR A 1 94 ? -6.314 6.129 4.336 1.00 42.21 94 THR A C 6
ATOM 8409 O O . THR A 1 94 ? -6.577 7.295 4.040 1.00 52.54 94 THR A O 6
ATOM 8420 N N . TYR A 1 95 ? -6.067 5.215 3.393 1.00 34.04 95 TYR A N 6
ATOM 8421 C CA . TYR A 1 95 ? -6.002 5.548 1.970 1.00 51.42 95 TYR A CA 6
ATOM 8422 C C . TYR A 1 95 ? -6.817 4.544 1.179 1.00 74.42 95 TYR A C 6
ATOM 8423 O O . TYR A 1 95 ? -6.963 3.388 1.583 1.00 31.31 95 TYR A O 6
ATOM 8440 N N . LYS A 1 96 ? -7.324 4.976 0.026 1.00 12.14 96 LYS A N 6
ATOM 8441 C CA . LYS A 1 96 ? -8.135 4.168 -0.863 1.00 55.40 96 LYS A CA 6
ATOM 8442 C C . LYS A 1 96 ? -7.421 4.059 -2.190 1.00 1.35 96 LYS A C 6
ATOM 8443 O O . LYS A 1 96 ? -6.822 5.036 -2.643 1.00 12.53 96 LYS A O 6
ATOM 8458 N N . LYS A 1 97 ? -7.492 2.877 -2.797 1.00 34.25 97 LYS A N 6
ATOM 8459 C CA . LYS A 1 97 ? -7.027 2.638 -4.150 1.00 33.12 97 LYS A CA 6
ATOM 8460 C C . LYS A 1 97 ? -7.791 3.585 -5.064 1.00 43.30 97 LYS A C 6
ATOM 8461 O O . LYS A 1 97 ? -9.014 3.684 -4.915 1.00 44.33 97 LYS A O 6
ATOM 8476 N N . GLN A 1 98 ? -7.114 4.250 -5.990 1.00 52.13 98 GLN A N 6
ATOM 8477 C CA . GLN A 1 98 ? -7.736 5.113 -6.982 1.00 3.21 98 GLN A CA 6
ATOM 8478 C C . GLN A 1 98 ? -7.105 4.802 -8.326 1.00 34.22 98 GLN A C 6
ATOM 8479 O O . GLN A 1 98 ? -6.347 5.617 -8.844 1.00 4.54 98 GLN A O 6
ATOM 8491 N N . LYS A 1 99 ? -7.414 3.620 -8.870 1.00 23.14 99 LYS A N 6
ATOM 8492 C CA . LYS A 1 99 ? -6.696 3.055 -10.011 1.00 20.24 99 LYS A CA 6
ATOM 8493 C C . LYS A 1 99 ? -5.274 2.700 -9.569 1.00 43.30 99 LYS A C 6
ATOM 8494 O O . LYS A 1 99 ? -5.126 2.239 -8.417 1.00 61.14 99 LYS A O 6
ATOM 8509 N N . GLY A 1 1 ? -12.781 -7.649 14.515 1.00 40.02 1 GLY A N 7
ATOM 8510 C CA . GLY A 1 1 ? -11.462 -6.992 14.531 1.00 52.03 1 GLY A CA 7
ATOM 8511 C C . GLY A 1 1 ? -11.117 -6.501 13.133 1.00 52.33 1 GLY A C 7
ATOM 8512 O O . GLY A 1 1 ? -12.020 -6.197 12.359 1.00 60.41 1 GLY A O 7
ATOM 8516 N N . GLU A 1 2 ? -9.835 -6.395 12.785 1.00 12.01 2 GLU A N 7
ATOM 8517 C CA . GLU A 1 2 ? -9.417 -6.000 11.443 1.00 1.24 2 GLU A CA 7
ATOM 8518 C C . GLU A 1 2 ? -8.430 -7.030 10.945 1.00 31.33 2 GLU A C 7
ATOM 8519 O O . GLU A 1 2 ? -7.252 -7.020 11.300 1.00 61.41 2 GLU A O 7
ATOM 8529 N N . ASP A 1 3 ? -8.940 -7.951 10.141 1.00 45.23 3 ASP A N 7
ATOM 8530 C CA . ASP A 1 3 ? -8.192 -9.048 9.580 1.00 52.24 3 ASP A CA 7
ATOM 8531 C C . ASP A 1 3 ? -7.837 -8.609 8.175 1.00 34.33 3 ASP A C 7
ATOM 8532 O O . ASP A 1 3 ? -8.686 -8.169 7.383 1.00 3.22 3 ASP A O 7
ATOM 8540 N N . TRP A 1 4 ? -6.550 -8.654 7.928 1.00 4.04 4 TRP A N 7
ATOM 8541 C CA . TRP A 1 4 ? -5.897 -8.167 6.735 1.00 22.34 4 TRP A CA 7
ATOM 8542 C C . TRP A 1 4 ? -5.346 -9.335 5.905 1.00 50.12 4 TRP A C 7
ATOM 8543 O O . TRP A 1 4 ? -5.317 -10.473 6.382 1.00 45.02 4 TRP A O 7
ATOM 8563 N N . THR A 1 5 ? -4.961 -9.085 4.651 1.00 53.03 5 THR A N 7
ATOM 8564 C CA . THR A 1 5 ? -4.208 -10.067 3.878 1.00 11.21 5 THR A CA 7
ATOM 8565 C C . THR A 1 5 ? -2.726 -9.929 4.207 1.00 41.13 5 THR A C 7
ATOM 8566 O O . THR A 1 5 ? -2.272 -8.881 4.680 1.00 24.22 5 THR A O 7
ATOM 8577 N N . GLU A 1 6 ? -1.958 -10.953 3.846 1.00 34.24 6 GLU A N 7
ATOM 8578 C CA . GLU A 1 6 ? -0.554 -10.796 3.547 1.00 4.05 6 GLU A CA 7
ATOM 8579 C C . GLU A 1 6 ? -0.379 -9.679 2.532 1.00 13.21 6 GLU A C 7
ATOM 8580 O O . GLU A 1 6 ? -0.939 -9.698 1.433 1.00 70.12 6 GLU A O 7
ATOM 8590 N N . LEU A 1 7 ? 0.433 -8.695 2.880 1.00 2.12 7 LEU A N 7
ATOM 8591 C CA . LEU A 1 7 ? 1.069 -7.850 1.932 1.00 5.11 7 LEU A CA 7
ATOM 8592 C C . LEU A 1 7 ? 1.997 -8.668 1.070 1.00 41.40 7 LEU A C 7
ATOM 8593 O O . LEU A 1 7 ? 2.827 -9.437 1.564 1.00 25.51 7 LEU A O 7
ATOM 8608 N N . ASN A 1 8 ? 1.904 -8.410 -0.225 1.00 3.05 8 ASN A N 7
ATOM 8609 C CA . ASN A 1 8 ? 2.895 -8.803 -1.196 1.00 12.41 8 ASN A CA 7
ATOM 8610 C C . ASN A 1 8 ? 3.051 -7.636 -2.154 1.00 71.32 8 ASN A C 7
ATOM 8611 O O . ASN A 1 8 ? 2.178 -6.757 -2.175 1.00 2.04 8 ASN A O 7
ATOM 8621 N N . SER A 1 9 ? 4.074 -7.675 -3.012 1.00 21.33 9 SER A N 7
ATOM 8622 C CA . SER A 1 9 ? 4.259 -6.690 -4.070 1.00 1.15 9 SER A CA 7
ATOM 8623 C C . SER A 1 9 ? 2.956 -6.525 -4.854 1.00 14.03 9 SER A C 7
ATOM 8624 O O . SER A 1 9 ? 2.384 -5.436 -4.866 1.00 24.55 9 SER A O 7
ATOM 8631 N N . ASN A 1 10 ? 2.414 -7.610 -5.426 1.00 2.41 10 ASN A N 7
ATOM 8632 C CA . ASN A 1 10 ? 1.295 -7.503 -6.373 1.00 5.24 10 ASN A CA 7
ATOM 8633 C C . ASN A 1 10 ? 0.017 -6.946 -5.726 1.00 30.44 10 ASN A C 7
ATOM 8634 O O . ASN A 1 10 ? -0.879 -6.501 -6.445 1.00 51.30 10 ASN A O 7
ATOM 8644 N N . ASN A 1 11 ? -0.079 -6.958 -4.390 1.00 30.15 11 ASN A N 7
ATOM 8645 C CA . ASN A 1 11 ? -1.208 -6.402 -3.651 1.00 65.12 11 ASN A CA 7
ATOM 8646 C C . ASN A 1 11 ? -1.091 -4.879 -3.560 1.00 43.41 11 ASN A C 7
ATOM 8647 O O . ASN A 1 11 ? -2.080 -4.160 -3.706 1.00 71.22 11 ASN A O 7
ATOM 8657 N N . ILE A 1 12 ? 0.093 -4.343 -3.257 1.00 1.05 12 ILE A N 7
ATOM 8658 C CA . ILE A 1 12 ? 0.244 -2.916 -2.949 1.00 70.42 12 ILE A CA 7
ATOM 8659 C C . ILE A 1 12 ? 0.162 -2.032 -4.216 1.00 10.14 12 ILE A C 7
ATOM 8660 O O . ILE A 1 12 ? -0.272 -0.885 -4.124 1.00 23.55 12 ILE A O 7
ATOM 8675 N N . ILE A 1 13 ? 0.470 -2.581 -5.396 1.00 51.22 13 ILE A N 7
ATOM 8676 C CA . ILE A 1 13 ? 0.534 -1.891 -6.694 1.00 53.41 13 ILE A CA 7
ATOM 8677 C C . ILE A 1 13 ? -0.697 -1.015 -6.955 1.00 51.12 13 ILE A C 7
ATOM 8678 O O . ILE A 1 13 ? -1.817 -1.531 -6.951 1.00 50.03 13 ILE A O 7
ATOM 8693 N N . GLY A 1 14 ? -0.503 0.270 -7.249 1.00 43.43 14 GLY A N 7
ATOM 8694 C CA . GLY A 1 14 ? -1.540 1.157 -7.757 1.00 54.41 14 GLY A CA 7
ATOM 8695 C C . GLY A 1 14 ? -1.516 2.534 -7.099 1.00 64.54 14 GLY A C 7
ATOM 8696 O O . GLY A 1 14 ? -0.657 2.831 -6.266 1.00 65.25 14 GLY A O 7
ATOM 8700 N N . TYR A 1 15 ? -2.459 3.383 -7.499 1.00 73.55 15 TYR A N 7
ATOM 8701 C CA . TYR A 1 15 ? -2.744 4.680 -6.900 1.00 31.40 15 TYR A CA 7
ATOM 8702 C C . TYR A 1 15 ? -3.426 4.507 -5.555 1.00 32.14 15 TYR A C 7
ATOM 8703 O O . TYR A 1 15 ? -4.284 3.638 -5.408 1.00 65.25 15 TYR A O 7
ATOM 8720 N N . TRP A 1 16 ? -3.167 5.436 -4.636 1.00 45.41 16 TRP A N 7
ATOM 8721 C CA . TRP A 1 16 ? -3.775 5.505 -3.320 1.00 74.31 16 TRP A CA 7
ATOM 8722 C C . TRP A 1 16 ? -4.122 6.963 -3.017 1.00 14.11 16 TRP A C 7
ATOM 8723 O O . TRP A 1 16 ? -3.220 7.797 -2.956 1.00 73.53 16 TRP A O 7
ATOM 8743 N N . SER A 1 17 ? -5.404 7.285 -2.829 1.00 2.24 17 SER A N 7
ATOM 8744 C CA . SER A 1 17 ? -5.887 8.623 -2.484 1.00 71.31 17 SER A CA 7
ATOM 8745 C C . SER A 1 17 ? -6.554 8.601 -1.104 1.00 64.13 17 SER A C 7
ATOM 8746 O O . SER A 1 17 ? -6.698 7.547 -0.475 1.00 32.32 17 SER A O 7
ATOM 8753 N N . THR A 1 18 ? -6.934 9.777 -0.611 1.00 54.04 18 THR A N 7
ATOM 8754 C CA . THR A 1 18 ? -7.520 9.989 0.709 1.00 72.45 18 THR A CA 7
ATOM 8755 C C . THR A 1 18 ? -8.612 11.080 0.671 1.00 14.30 18 THR A C 7
ATOM 8756 O O . THR A 1 18 ? -9.201 11.404 1.708 1.00 22.33 18 THR A O 7
ATOM 8767 N N . GLY A 1 19 ? -8.894 11.648 -0.505 1.00 30.34 19 GLY A N 7
ATOM 8768 C CA . GLY A 1 19 ? -9.740 12.813 -0.723 1.00 74.24 19 GLY A CA 7
ATOM 8769 C C . GLY A 1 19 ? -9.041 13.739 -1.711 1.00 33.23 19 GLY A C 7
ATOM 8770 O O . GLY A 1 19 ? -7.910 13.459 -2.103 1.00 64.43 19 GLY A O 7
ATOM 8774 N N . ILE A 1 20 ? -9.692 14.841 -2.090 1.00 11.31 20 ILE A N 7
ATOM 8775 C CA . ILE A 1 20 ? -9.181 15.776 -3.101 1.00 42.23 20 ILE A CA 7
ATOM 8776 C C . ILE A 1 20 ? -9.315 17.247 -2.684 1.00 30.32 20 ILE A C 7
ATOM 8777 O O . ILE A 1 20 ? -9.118 18.139 -3.508 1.00 65.34 20 ILE A O 7
ATOM 8792 N N . GLU A 1 21 ? -9.645 17.512 -1.420 1.00 3.23 21 GLU A N 7
ATOM 8793 C CA . GLU A 1 21 ? -9.885 18.843 -0.869 1.00 73.01 21 GLU A CA 7
ATOM 8794 C C . GLU A 1 21 ? -8.800 19.197 0.144 1.00 73.44 21 GLU A C 7
ATOM 8795 O O . GLU A 1 21 ? -7.818 18.468 0.288 1.00 25.23 21 GLU A O 7
ATOM 8805 N N . GLY A 1 22 ? -9.003 20.313 0.852 1.00 70.23 22 GLY A N 7
ATOM 8806 C CA . GLY A 1 22 ? -8.475 20.606 2.171 1.00 50.31 22 GLY A CA 7
ATOM 8807 C C . GLY A 1 22 ? -6.984 20.343 2.327 1.00 41.04 22 GLY A C 7
ATOM 8808 O O . GLY A 1 22 ? -6.184 21.250 2.094 1.00 42.14 22 GLY A O 7
ATOM 8812 N N . THR A 1 23 ? -6.599 19.139 2.735 1.00 25.32 23 THR A N 7
ATOM 8813 C CA . THR A 1 23 ? -5.224 18.675 2.731 1.00 54.24 23 THR A CA 7
ATOM 8814 C C . THR A 1 23 ? -5.290 17.191 2.397 1.00 54.41 23 THR A C 7
ATOM 8815 O O . THR A 1 23 ? -5.625 16.378 3.264 1.00 70.12 23 THR A O 7
ATOM 8826 N N . HIS A 1 24 ? -5.021 16.835 1.145 1.00 13.44 24 HIS A N 7
ATOM 8827 C CA . HIS A 1 24 ? -5.021 15.458 0.704 1.00 21.32 24 HIS A CA 7
ATOM 8828 C C . HIS A 1 24 ? -3.616 15.071 0.280 1.00 42.24 24 HIS A C 7
ATOM 8829 O O . HIS A 1 24 ? -2.704 15.900 0.242 1.00 45.15 24 HIS A O 7
ATOM 8842 N N . LYS A 1 25 ? -3.422 13.787 0.012 1.00 45.24 25 LYS A N 7
ATOM 8843 C CA . LYS A 1 25 ? -2.140 13.202 -0.323 1.00 54.22 25 LYS A CA 7
ATOM 8844 C C . LYS A 1 25 ? -2.432 12.078 -1.310 1.00 21.10 25 LYS A C 7
ATOM 8845 O O . LYS A 1 25 ? -3.537 11.523 -1.290 1.00 44.15 25 LYS A O 7
ATOM 8860 N N . LEU A 1 26 ? -1.468 11.785 -2.176 1.00 32.53 26 LEU A N 7
ATOM 8861 C CA . LEU A 1 26 ? -1.552 10.755 -3.205 1.00 33.13 26 LEU A CA 7
ATOM 8862 C C . LEU A 1 26 ? -0.301 9.900 -3.040 1.00 2.03 26 LEU A C 7
ATOM 8863 O O . LEU A 1 26 ? 0.749 10.425 -2.659 1.00 44.13 26 LEU A O 7
ATOM 8878 N N . LEU A 1 27 ? -0.385 8.602 -3.313 1.00 63.51 27 LEU A N 7
ATOM 8879 C CA . LEU A 1 27 ? 0.780 7.766 -3.567 1.00 24.40 27 LEU A CA 7
ATOM 8880 C C . LEU A 1 27 ? 0.533 6.969 -4.835 1.00 44.13 27 LEU A C 7
ATOM 8881 O O . LEU A 1 27 ? -0.619 6.684 -5.181 1.00 25.23 27 LEU A O 7
ATOM 8896 N N . SER A 1 28 ? 1.608 6.480 -5.439 1.00 5.42 28 SER A N 7
ATOM 8897 C CA . SER A 1 28 ? 1.555 5.444 -6.452 1.00 1.32 28 SER A CA 7
ATOM 8898 C C . SER A 1 28 ? 2.597 4.382 -6.155 1.00 53.32 28 SER A C 7
ATOM 8899 O O . SER A 1 28 ? 3.573 4.662 -5.467 1.00 41.24 28 SER A O 7
ATOM 8906 N N . PHE A 1 29 ? 2.354 3.167 -6.632 1.00 22.42 29 PHE A N 7
ATOM 8907 C CA . PHE A 1 29 ? 3.196 1.989 -6.459 1.00 21.12 29 PHE A CA 7
ATOM 8908 C C . PHE A 1 29 ? 3.172 1.276 -7.797 1.00 23.42 29 PHE A C 7
ATOM 8909 O O . PHE A 1 29 ? 2.080 0.975 -8.290 1.00 23.34 29 PHE A O 7
ATOM 8925 N N . ASP A 1 30 ? 4.332 1.010 -8.384 1.00 5.01 30 ASP A N 7
ATOM 8926 C CA . ASP A 1 30 ? 4.478 0.250 -9.606 1.00 21.51 30 ASP A CA 7
ATOM 8927 C C . ASP A 1 30 ? 5.121 -1.078 -9.234 1.00 51.42 30 ASP A C 7
ATOM 8928 O O . ASP A 1 30 ? 5.707 -1.209 -8.152 1.00 1.44 30 ASP A O 7
ATOM 8936 N N . GLU A 1 31 ? 5.018 -2.084 -10.096 1.00 42.44 31 GLU A N 7
ATOM 8937 C CA . GLU A 1 31 ? 5.396 -3.441 -9.704 1.00 2.35 31 GLU A CA 7
ATOM 8938 C C . GLU A 1 31 ? 6.810 -3.802 -10.141 1.00 54.04 31 GLU A C 7
ATOM 8939 O O . GLU A 1 31 ? 7.420 -4.675 -9.523 1.00 1.41 31 GLU A O 7
ATOM 8949 N N . ASP A 1 32 ? 7.358 -3.103 -11.137 1.00 45.13 32 ASP A N 7
ATOM 8950 C CA . ASP A 1 32 ? 8.693 -3.389 -11.668 1.00 11.33 32 ASP A CA 7
ATOM 8951 C C . ASP A 1 32 ? 9.597 -2.161 -11.622 1.00 74.50 32 ASP A C 7
ATOM 8952 O O . ASP A 1 32 ? 10.790 -2.275 -11.906 1.00 4.15 32 ASP A O 7
ATOM 8960 N N . GLY A 1 33 ? 9.041 -1.009 -11.237 1.00 34.25 33 GLY A N 7
ATOM 8961 C CA . GLY A 1 33 ? 9.735 0.252 -11.046 1.00 43.10 33 GLY A CA 7
ATOM 8962 C C . GLY A 1 33 ? 9.810 0.581 -9.558 1.00 1.03 33 GLY A C 7
ATOM 8963 O O . GLY A 1 33 ? 10.390 -0.182 -8.784 1.00 23.11 33 GLY A O 7
ATOM 8967 N N . THR A 1 34 ? 9.241 1.719 -9.174 1.00 12.04 34 THR A N 7
ATOM 8968 C CA . THR A 1 34 ? 9.289 2.362 -7.864 1.00 50.22 34 THR A CA 7
ATOM 8969 C C . THR A 1 34 ? 7.949 3.098 -7.688 1.00 73.43 34 THR A C 7
ATOM 8970 O O . THR A 1 34 ? 7.154 3.150 -8.638 1.00 30.51 34 THR A O 7
ATOM 8981 N N . GLY A 1 35 ? 7.681 3.702 -6.529 1.00 24.41 35 GLY A N 7
ATOM 8982 C CA . GLY A 1 35 ? 6.418 4.382 -6.263 1.00 72.23 35 GLY A CA 7
ATOM 8983 C C . GLY A 1 35 ? 6.561 5.895 -6.286 1.00 24.23 35 GLY A C 7
ATOM 8984 O O . GLY A 1 35 ? 7.561 6.439 -6.774 1.00 64.24 35 GLY A O 7
ATOM 8988 N N . SER A 1 36 ? 5.551 6.616 -5.798 1.00 34.12 36 SER A N 7
ATOM 8989 C CA . SER A 1 36 ? 5.688 8.048 -5.545 1.00 71.51 36 SER A CA 7
ATOM 8990 C C . SER A 1 36 ? 4.808 8.447 -4.370 1.00 4.03 36 SER A C 7
ATOM 8991 O O . SER A 1 36 ? 3.914 7.695 -3.981 1.00 11.40 36 SER A O 7
ATOM 8998 N N . PHE A 1 37 ? 5.048 9.635 -3.819 1.00 12.44 37 PHE A N 7
ATOM 8999 C CA . PHE A 1 37 ? 4.263 10.220 -2.744 1.00 34.54 37 PHE A CA 7
ATOM 9000 C C . PHE A 1 37 ? 4.181 11.722 -3.001 1.00 22.50 37 PHE A C 7
ATOM 9001 O O . PHE A 1 37 ? 5.218 12.381 -3.133 1.00 22.31 37 PHE A O 7
ATOM 9017 N N . GLY A 1 38 ? 2.968 12.273 -3.054 1.00 14.02 38 GLY A N 7
ATOM 9018 C CA . GLY A 1 38 ? 2.752 13.710 -3.093 1.00 62.22 38 GLY A CA 7
ATOM 9019 C C . GLY A 1 38 ? 1.802 14.152 -1.984 1.00 33.34 38 GLY A C 7
ATOM 9020 O O . GLY A 1 38 ? 1.018 13.356 -1.461 1.00 72.53 38 GLY A O 7
ATOM 9024 N N . ILE A 1 39 ? 1.853 15.438 -1.633 1.00 64.21 39 ILE A N 7
ATOM 9025 C CA . ILE A 1 39 ? 1.065 16.060 -0.571 1.00 25.10 39 ILE A CA 7
ATOM 9026 C C . ILE A 1 39 ? 0.506 17.339 -1.165 1.00 63.45 39 ILE A C 7
ATOM 9027 O O . ILE A 1 39 ? 1.225 18.047 -1.870 1.00 50.12 39 ILE A O 7
ATOM 9042 N N . TYR A 1 40 ? -0.743 17.651 -0.835 1.00 71.55 40 TYR A N 7
ATOM 9043 C CA . TYR A 1 40 ? -1.488 18.743 -1.419 1.00 65.33 40 TYR A CA 7
ATOM 9044 C C . TYR A 1 40 ? -2.146 19.569 -0.324 1.00 10.20 40 TYR A C 7
ATOM 9045 O O . TYR A 1 40 ? -2.429 19.078 0.772 1.00 14.31 40 TYR A O 7
ATOM 9062 N N . SER A 1 41 ? -2.446 20.816 -0.651 1.00 51.55 41 SER A N 7
ATOM 9063 C CA . SER A 1 41 ? -3.278 21.738 0.090 1.00 41.31 41 SER A CA 7
ATOM 9064 C C . SER A 1 41 ? -4.340 22.221 -0.879 1.00 53.32 41 SER A C 7
ATOM 9065 O O . SER A 1 41 ? -3.999 22.843 -1.880 1.00 30.01 41 SER A O 7
ATOM 9072 N N . ASN A 1 42 ? -5.601 21.916 -0.583 1.00 2.32 42 ASN A N 7
ATOM 9073 C CA . ASN A 1 42 ? -6.815 22.174 -1.348 1.00 71.02 42 ASN A CA 7
ATOM 9074 C C . ASN A 1 42 ? -6.727 21.768 -2.812 1.00 13.21 42 ASN A C 7
ATOM 9075 O O . ASN A 1 42 ? -7.298 20.746 -3.176 1.00 62.42 42 ASN A O 7
ATOM 9085 N N . ALA A 1 43 ? -6.042 22.560 -3.629 1.00 24.23 43 ALA A N 7
ATOM 9086 C CA . ALA A 1 43 ? -5.827 22.334 -5.056 1.00 61.01 43 ALA A CA 7
ATOM 9087 C C . ALA A 1 43 ? -4.387 22.655 -5.506 1.00 72.13 43 ALA A C 7
ATOM 9088 O O . ALA A 1 43 ? -4.188 23.063 -6.652 1.00 65.11 43 ALA A O 7
ATOM 9095 N N . THR A 1 44 ? -3.395 22.502 -4.626 1.00 51.43 44 THR A N 7
ATOM 9096 C CA . THR A 1 44 ? -1.999 22.865 -4.867 1.00 70.13 44 THR A CA 7
ATOM 9097 C C . THR A 1 44 ? -1.077 21.755 -4.326 1.00 54.14 44 THR A C 7
ATOM 9098 O O . THR A 1 44 ? -1.263 21.365 -3.171 1.00 53.53 44 THR A O 7
ATOM 9109 N N . PRO A 1 45 ? -0.090 21.240 -5.089 1.00 5.21 45 PRO A N 7
ATOM 9110 C CA . PRO A 1 45 ? 0.950 20.340 -4.585 1.00 25.20 45 PRO A CA 7
ATOM 9111 C C . PRO A 1 45 ? 1.951 21.100 -3.707 1.00 61.12 45 PRO A C 7
ATOM 9112 O O . PRO A 1 45 ? 2.445 22.154 -4.104 1.00 70.41 45 PRO A O 7
ATOM 9120 N N . ILE A 1 46 ? 2.287 20.540 -2.541 1.00 70.22 46 ILE A N 7
ATOM 9121 C CA . ILE A 1 46 ? 3.168 21.128 -1.527 1.00 14.40 46 ILE A CA 7
ATOM 9122 C C . ILE A 1 46 ? 4.284 20.142 -1.114 1.00 61.42 46 ILE A C 7
ATOM 9123 O O . ILE A 1 46 ? 5.162 20.492 -0.329 1.00 10.00 46 ILE A O 7
ATOM 9138 N N . SER A 1 47 ? 4.313 18.906 -1.617 1.00 13.32 47 SER A N 7
ATOM 9139 C CA . SER A 1 47 ? 5.484 18.032 -1.516 1.00 14.14 47 SER A CA 7
ATOM 9140 C C . SER A 1 47 ? 5.549 17.196 -2.777 1.00 2.44 47 SER A C 7
ATOM 9141 O O . SER A 1 47 ? 4.600 17.169 -3.561 1.00 65.13 47 SER A O 7
ATOM 9148 N N . PHE A 1 48 ? 6.653 16.481 -2.922 1.00 73.41 48 PHE A N 7
ATOM 9149 C CA . PHE A 1 48 ? 6.862 15.432 -3.907 1.00 3.21 48 PHE A CA 7
ATOM 9150 C C . PHE A 1 48 ? 8.117 14.659 -3.498 1.00 30.11 48 PHE A C 7
ATOM 9151 O O . PHE A 1 48 ? 9.090 15.264 -3.037 1.00 32.50 48 PHE A O 7
ATOM 9167 N N . GLN A 1 49 ? 8.099 13.339 -3.658 1.00 33.12 49 GLN A N 7
ATOM 9168 C CA . GLN A 1 49 ? 9.250 12.454 -3.544 1.00 43.02 49 GLN A CA 7
ATOM 9169 C C . GLN A 1 49 ? 8.916 11.178 -4.326 1.00 10.33 49 GLN A C 7
ATOM 9170 O O . GLN A 1 49 ? 7.738 10.863 -4.543 1.00 50.22 49 GLN A O 7
ATOM 9182 N N . MET A 1 50 ? 9.931 10.387 -4.666 1.00 31.44 50 MET A N 7
ATOM 9183 C CA . MET A 1 50 ? 9.793 9.025 -5.145 1.00 42.35 50 MET A CA 7
ATOM 9184 C C . MET A 1 50 ? 10.748 8.160 -4.329 1.00 53.44 50 MET A C 7
ATOM 9185 O O . MET A 1 50 ? 11.694 8.685 -3.729 1.00 61.11 50 MET A O 7
ATOM 9197 N N . PHE A 1 51 ? 10.439 6.869 -4.236 1.00 32.52 51 PHE A N 7
ATOM 9198 C CA . PHE A 1 51 ? 11.229 5.892 -3.513 1.00 42.44 51 PHE A CA 7
ATOM 9199 C C . PHE A 1 51 ? 10.826 4.485 -3.952 1.00 34.42 51 PHE A C 7
ATOM 9200 O O . PHE A 1 51 ? 9.702 4.287 -4.427 1.00 74.11 51 PHE A O 7
ATOM 9216 N N . ASP A 1 52 ? 11.731 3.519 -3.784 1.00 24.21 52 ASP A N 7
ATOM 9217 C CA . ASP A 1 52 ? 11.437 2.095 -3.954 1.00 43.44 52 ASP A CA 7
ATOM 9218 C C . ASP A 1 52 ? 11.022 1.497 -2.606 1.00 72.22 52 ASP A C 7
ATOM 9219 O O . ASP A 1 52 ? 11.257 2.088 -1.542 1.00 33.55 52 ASP A O 7
ATOM 9227 N N . TYR A 1 53 ? 10.481 0.281 -2.638 1.00 5.03 53 TYR A N 7
ATOM 9228 C CA . TYR A 1 53 ? 10.103 -0.487 -1.462 1.00 51.12 53 TYR A CA 7
ATOM 9229 C C . TYR A 1 53 ? 10.551 -1.937 -1.614 1.00 11.34 53 TYR A C 7
ATOM 9230 O O . TYR A 1 53 ? 10.777 -2.420 -2.725 1.00 10.25 53 TYR A O 7
ATOM 9247 N N . LYS A 1 54 ? 10.561 -2.684 -0.509 1.00 5.42 54 LYS A N 7
ATOM 9248 C CA . LYS A 1 54 ? 10.546 -4.144 -0.516 1.00 65.54 54 LYS A CA 7
ATOM 9249 C C . LYS A 1 54 ? 9.442 -4.573 0.438 1.00 71.41 54 LYS A C 7
ATOM 9250 O O . LYS A 1 54 ? 9.417 -4.136 1.592 1.00 51.41 54 LYS A O 7
ATOM 9265 N N . ILE A 1 55 ? 8.524 -5.407 -0.039 1.00 65.31 55 ILE A N 7
ATOM 9266 C CA . ILE A 1 55 ? 7.529 -6.069 0.801 1.00 31.52 55 ILE A CA 7
ATOM 9267 C C . ILE A 1 55 ? 8.160 -7.406 1.164 1.00 12.25 55 ILE A C 7
ATOM 9268 O O . ILE A 1 55 ? 8.161 -8.330 0.350 1.00 73.24 55 ILE A O 7
ATOM 9283 N N . GLU A 1 56 ? 8.821 -7.475 2.320 1.00 22.23 56 GLU A N 7
ATOM 9284 C CA . GLU A 1 56 ? 9.672 -8.616 2.674 1.00 72.23 56 GLU A CA 7
ATOM 9285 C C . GLU A 1 56 ? 9.450 -9.079 4.117 1.00 41.44 56 GLU A C 7
ATOM 9286 O O . GLU A 1 56 ? 10.274 -9.770 4.708 1.00 22.45 56 GLU A O 7
ATOM 9296 N N . GLU A 1 57 ? 8.279 -8.758 4.652 1.00 23.42 57 GLU A N 7
ATOM 9297 C CA . GLU A 1 57 ? 7.788 -9.253 5.932 1.00 32.35 57 GLU A CA 7
ATOM 9298 C C . GLU A 1 57 ? 6.320 -8.899 6.178 1.00 44.10 57 GLU A C 7
ATOM 9299 O O . GLU A 1 57 ? 5.821 -9.054 7.293 1.00 30.43 57 GLU A O 7
ATOM 9309 N N . GLY A 1 58 ? 5.599 -8.461 5.144 1.00 70.12 58 GLY A N 7
ATOM 9310 C CA . GLY A 1 58 ? 4.272 -7.894 5.339 1.00 13.42 58 GLY A CA 7
ATOM 9311 C C . GLY A 1 58 ? 4.325 -6.443 5.823 1.00 72.23 58 GLY A C 7
ATOM 9312 O O . GLY A 1 58 ? 3.319 -5.887 6.258 1.00 4.12 58 GLY A O 7
ATOM 9316 N N . ARG A 1 59 ? 5.503 -5.822 5.734 1.00 31.55 59 ARG A N 7
ATOM 9317 C CA . ARG A 1 59 ? 5.799 -4.439 6.074 1.00 31.43 59 ARG A CA 7
ATOM 9318 C C . ARG A 1 59 ? 6.560 -3.849 4.896 1.00 74.24 59 ARG A C 7
ATOM 9319 O O . ARG A 1 59 ? 7.007 -4.590 4.016 1.00 1.03 59 ARG A O 7
ATOM 9337 N N . ILE A 1 60 ? 6.691 -2.529 4.869 1.00 74.52 60 ILE A N 7
ATOM 9338 C CA . ILE A 1 60 ? 7.246 -1.788 3.746 1.00 23.33 60 ILE A CA 7
ATOM 9339 C C . ILE A 1 60 ? 8.646 -1.351 4.159 1.00 12.11 60 ILE A C 7
ATOM 9340 O O . ILE A 1 60 ? 8.795 -0.460 4.990 1.00 41.32 60 ILE A O 7
ATOM 9355 N N . TYR A 1 61 ? 9.657 -2.027 3.626 1.00 1.33 61 TYR A N 7
ATOM 9356 C CA . TYR A 1 61 ? 11.072 -1.712 3.817 1.00 63.42 61 TYR A CA 7
ATOM 9357 C C . TYR A 1 61 ? 11.456 -0.636 2.796 1.00 74.13 61 TYR A C 7
ATOM 9358 O O . TYR A 1 61 ? 11.260 -0.849 1.598 1.00 41.11 61 TYR A O 7
ATOM 9375 N N . ILE A 1 62 ? 11.971 0.507 3.249 1.00 4.23 62 ILE A N 7
ATOM 9376 C CA . ILE A 1 62 ? 12.410 1.643 2.422 1.00 63.13 62 ILE A CA 7
ATOM 9377 C C . ILE A 1 62 ? 13.934 1.562 2.285 1.00 74.43 62 ILE A C 7
ATOM 9378 O O . ILE A 1 62 ? 14.578 1.053 3.198 1.00 23.33 62 ILE A O 7
ATOM 9393 N N . TYR A 1 63 ? 14.547 2.048 1.196 1.00 73.53 63 TYR A N 7
ATOM 9394 C CA . TYR A 1 63 ? 16.014 2.041 1.087 1.00 51.22 63 TYR A CA 7
ATOM 9395 C C . TYR A 1 63 ? 16.624 2.995 0.055 1.00 43.00 63 TYR A C 7
ATOM 9396 O O . TYR A 1 63 ? 17.807 3.330 0.163 1.00 45.21 63 TYR A O 7
ATOM 9413 N N . ASP A 1 64 ? 15.839 3.488 -0.896 1.00 3.13 64 ASP A N 7
ATOM 9414 C CA . ASP A 1 64 ? 16.232 4.411 -1.956 1.00 21.32 64 ASP A CA 7
ATOM 9415 C C . ASP A 1 64 ? 15.130 5.447 -2.013 1.00 13.31 64 ASP A C 7
ATOM 9416 O O . ASP A 1 64 ? 14.000 5.111 -2.362 1.00 62.11 64 ASP A O 7
ATOM 9424 N N . VAL A 1 65 ? 15.444 6.661 -1.578 1.00 23.24 65 VAL A N 7
ATOM 9425 C CA . VAL A 1 65 ? 14.581 7.832 -1.615 1.00 12.04 65 VAL A CA 7
ATOM 9426 C C . VAL A 1 65 ? 15.303 8.912 -2.426 1.00 45.14 65 VAL A C 7
ATOM 9427 O O . VAL A 1 65 ? 16.538 8.972 -2.432 1.00 32.42 65 VAL A O 7
ATOM 9440 N N . TYR A 1 66 ? 14.552 9.779 -3.102 1.00 65.23 66 TYR A N 7
ATOM 9441 C CA . TYR A 1 66 ? 15.072 10.943 -3.805 1.00 12.41 66 TYR A CA 7
ATOM 9442 C C . TYR A 1 66 ? 14.150 12.138 -3.504 1.00 45.15 66 TYR A C 7
ATOM 9443 O O . TYR A 1 66 ? 13.002 11.946 -3.090 1.00 23.12 66 TYR A O 7
ATOM 9460 N N . PRO A 1 67 ? 14.619 13.382 -3.707 1.00 65.24 67 PRO A N 7
ATOM 9461 C CA . PRO A 1 67 ? 15.968 13.741 -4.146 1.00 64.45 67 PRO A CA 7
ATOM 9462 C C . PRO A 1 67 ? 17.005 13.777 -3.022 1.00 44.42 67 PRO A C 7
ATOM 9463 O O . PRO A 1 67 ? 18.197 13.906 -3.302 1.00 44.42 67 PRO A O 7
ATOM 9471 N N . ASP A 1 68 ? 16.574 13.711 -1.766 1.00 74.25 68 ASP A N 7
ATOM 9472 C CA . ASP A 1 68 ? 17.440 13.611 -0.598 1.00 52.32 68 ASP A CA 7
ATOM 9473 C C . ASP A 1 68 ? 17.265 12.188 -0.098 1.00 45.31 68 ASP A C 7
ATOM 9474 O O . ASP A 1 68 ? 16.179 11.849 0.378 1.00 3.22 68 ASP A O 7
ATOM 9482 N N . GLU A 1 69 ? 18.289 11.351 -0.257 1.00 3.22 69 GLU A N 7
ATOM 9483 C CA . GLU A 1 69 ? 18.247 9.969 0.198 1.00 22.12 69 GLU A CA 7
ATOM 9484 C C . GLU A 1 69 ? 18.180 9.920 1.728 1.00 33.53 69 GLU A C 7
ATOM 9485 O O . GLU A 1 69 ? 18.773 10.760 2.419 1.00 4.24 69 GLU A O 7
ATOM 9495 N N . LYS A 1 70 ? 17.467 8.929 2.267 1.00 1.22 70 LYS A N 7
ATOM 9496 C CA . LYS A 1 70 ? 17.227 8.760 3.702 1.00 31.32 70 LYS A CA 7
ATOM 9497 C C . LYS A 1 70 ? 17.561 7.336 4.137 1.00 4.22 70 LYS A C 7
ATOM 9498 O O . LYS A 1 70 ? 17.683 6.433 3.308 1.00 72.12 70 LYS A O 7
ATOM 9513 N N . THR A 1 71 ? 17.695 7.150 5.446 1.00 23.44 71 THR A N 7
ATOM 9514 C CA . THR A 1 71 ? 18.037 5.871 6.049 1.00 70.51 71 THR A CA 7
ATOM 9515 C C . THR A 1 71 ? 16.937 4.832 5.740 1.00 14.41 71 THR A C 7
ATOM 9516 O O . THR A 1 71 ? 15.770 5.212 5.618 1.00 21.23 71 THR A O 7
ATOM 9527 N N . PRO A 1 72 ? 17.270 3.534 5.636 1.00 22.14 72 PRO A N 7
ATOM 9528 C CA . PRO A 1 72 ? 16.285 2.463 5.526 1.00 61.51 72 PRO A CA 7
ATOM 9529 C C . PRO A 1 72 ? 15.551 2.230 6.856 1.00 62.11 72 PRO A C 7
ATOM 9530 O O . PRO A 1 72 ? 16.149 2.331 7.933 1.00 30.12 72 PRO A O 7
ATOM 9538 N N . TYR A 1 73 ? 14.277 1.835 6.793 1.00 50.34 73 TYR A N 7
ATOM 9539 C CA . TYR A 1 73 ? 13.415 1.445 7.907 1.00 65.10 73 TYR A CA 7
ATOM 9540 C C . TYR A 1 73 ? 12.205 0.650 7.389 1.00 45.32 73 TYR A C 7
ATOM 9541 O O . TYR A 1 73 ? 11.771 0.805 6.244 1.00 12.45 73 TYR A O 7
ATOM 9558 N N . TYR A 1 74 ? 11.610 -0.157 8.276 1.00 72.14 74 TYR A N 7
ATOM 9559 C CA . TYR A 1 74 ? 10.374 -0.897 8.010 1.00 21.23 74 TYR A CA 7
ATOM 9560 C C . TYR A 1 74 ? 9.184 -0.084 8.523 1.00 24.32 74 TYR A C 7
ATOM 9561 O O . TYR A 1 74 ? 9.081 0.170 9.730 1.00 1.33 74 TYR A O 7
ATOM 9578 N N . LEU A 1 75 ? 8.269 0.282 7.629 1.00 62.22 75 LEU A N 7
ATOM 9579 C CA . LEU A 1 75 ? 6.995 0.896 7.958 1.00 5.25 75 LEU A CA 7
ATOM 9580 C C . LEU A 1 75 ? 5.938 -0.176 8.133 1.00 4.01 75 LEU A C 7
ATOM 9581 O O . LEU A 1 75 ? 5.840 -1.123 7.349 1.00 30.21 75 LEU A O 7
ATOM 9596 N N . ASP A 1 76 ? 5.112 0.023 9.150 1.00 1.42 76 ASP A N 7
ATOM 9597 C CA . ASP A 1 76 ? 3.994 -0.838 9.488 1.00 54.21 76 ASP A CA 7
ATOM 9598 C C . ASP A 1 76 ? 2.824 -0.454 8.587 1.00 42.00 76 ASP A C 7
ATOM 9599 O O . ASP A 1 76 ? 2.384 0.699 8.595 1.00 13.05 76 ASP A O 7
ATOM 9607 N N . CYS A 1 77 ? 2.287 -1.407 7.829 1.00 13.44 77 CYS A N 7
ATOM 9608 C CA . CYS A 1 77 ? 1.002 -1.271 7.163 1.00 23.55 77 CYS A CA 7
ATOM 9609 C C . CYS A 1 77 ? 0.334 -2.630 7.068 1.00 61.53 77 CYS A C 7
ATOM 9610 O O . CYS A 1 77 ? 1.000 -3.660 7.157 1.00 3.01 77 CYS A O 7
ATOM 9617 N N . LYS A 1 78 ? -0.942 -2.596 6.696 1.00 22.33 78 LYS A N 7
ATOM 9618 C CA . LYS A 1 78 ? -1.688 -3.698 6.124 1.00 13.14 78 LYS A CA 7
ATOM 9619 C C . LYS A 1 78 ? -2.418 -3.310 4.852 1.00 10.25 78 LYS A C 7
ATOM 9620 O O . LYS A 1 78 ? -2.669 -2.132 4.596 1.00 33.32 78 LYS A O 7
ATOM 9635 N N . ILE A 1 79 ? -2.838 -4.320 4.096 1.00 30.32 79 ILE A N 7
ATOM 9636 C CA . ILE A 1 79 ? -3.722 -4.204 2.950 1.00 12.03 79 ILE A CA 7
ATOM 9637 C C . ILE A 1 79 ? -4.597 -5.467 2.926 1.00 32.11 79 ILE A C 7
ATOM 9638 O O . ILE A 1 79 ? -4.247 -6.487 3.519 1.00 11.33 79 ILE A O 7
ATOM 9653 N N . SER A 1 80 ? -5.724 -5.396 2.232 1.00 53.12 80 SER A N 7
ATOM 9654 C CA . SER A 1 80 ? -6.700 -6.452 1.931 1.00 45.41 80 SER A CA 7
ATOM 9655 C C . SER A 1 80 ? -6.939 -6.510 0.410 1.00 42.00 80 SER A C 7
ATOM 9656 O O . SER A 1 80 ? -7.055 -7.593 -0.168 1.00 42.43 80 SER A O 7
ATOM 9663 N N . GLY A 1 81 ? -6.921 -5.353 -0.260 1.00 25.55 81 GLY A N 7
ATOM 9664 C CA . GLY A 1 81 ? -6.995 -5.168 -1.695 1.00 72.33 81 GLY A CA 7
ATOM 9665 C C . GLY A 1 81 ? -6.947 -3.674 -2.039 1.00 21.14 81 GLY A C 7
ATOM 9666 O O . GLY A 1 81 ? -6.127 -3.258 -2.862 1.00 32.23 81 GLY A O 7
ATOM 9670 N N . THR A 1 82 ? -7.817 -2.859 -1.431 1.00 42.01 82 THR A N 7
ATOM 9671 C CA . THR A 1 82 ? -8.222 -1.545 -1.941 1.00 2.35 82 THR A CA 7
ATOM 9672 C C . THR A 1 82 ? -8.336 -0.441 -0.859 1.00 25.42 82 THR A C 7
ATOM 9673 O O . THR A 1 82 ? -8.692 0.699 -1.167 1.00 10.31 82 THR A O 7
ATOM 9684 N N . THR A 1 83 ? -7.914 -0.730 0.371 1.00 52.43 83 THR A N 7
ATOM 9685 C CA . THR A 1 83 ? -7.783 0.147 1.535 1.00 42.40 83 THR A CA 7
ATOM 9686 C C . THR A 1 83 ? -6.387 -0.075 2.132 1.00 41.20 83 THR A C 7
ATOM 9687 O O . THR A 1 83 ? -6.131 -1.131 2.714 1.00 12.43 83 THR A O 7
ATOM 9698 N N . LEU A 1 84 ? -5.456 0.860 1.939 1.00 45.11 84 LEU A N 7
ATOM 9699 C CA . LEU A 1 84 ? -4.149 0.806 2.583 1.00 10.33 84 LEU A CA 7
ATOM 9700 C C . LEU A 1 84 ? -4.377 1.261 4.015 1.00 12.23 84 LEU A C 7
ATOM 9701 O O . LEU A 1 84 ? -4.838 2.388 4.236 1.00 71.23 84 LEU A O 7
ATOM 9716 N N . LYS A 1 85 ? -4.041 0.407 4.974 1.00 25.23 85 LYS A N 7
ATOM 9717 C CA . LYS A 1 85 ? -3.910 0.828 6.363 1.00 63.14 85 LYS A CA 7
ATOM 9718 C C . LYS A 1 85 ? -2.429 0.978 6.667 1.00 65.13 85 LYS A C 7
ATOM 9719 O O . LYS A 1 85 ? -1.811 0.020 7.117 1.00 12.13 85 LYS A O 7
ATOM 9734 N N . VAL A 1 86 ? -1.841 2.138 6.395 1.00 73.10 86 VAL A N 7
ATOM 9735 C CA . VAL A 1 86 ? -0.507 2.441 6.905 1.00 64.50 86 VAL A CA 7
ATOM 9736 C C . VAL A 1 86 ? -0.663 2.860 8.362 1.00 10.31 86 VAL A C 7
ATOM 9737 O O . VAL A 1 86 ? -1.515 3.691 8.686 1.00 43.34 86 VAL A O 7
ATOM 9750 N N . GLU A 1 87 ? 0.127 2.257 9.239 1.00 41.42 87 GLU A N 7
ATOM 9751 C CA . GLU A 1 87 ? 0.063 2.476 10.673 1.00 11.02 87 GLU A CA 7
ATOM 9752 C C . GLU A 1 87 ? 1.095 3.503 11.144 1.00 3.32 87 GLU A C 7
ATOM 9753 O O . GLU A 1 87 ? 0.835 4.202 12.124 1.00 2.31 87 GLU A O 7
ATOM 9763 N N . THR A 1 88 ? 2.249 3.613 10.483 1.00 1.01 88 THR A N 7
ATOM 9764 C CA . THR A 1 88 ? 3.324 4.547 10.844 1.00 71.11 88 THR A CA 7
ATOM 9765 C C . THR A 1 88 ? 4.120 4.951 9.595 1.00 62.23 88 THR A C 7
ATOM 9766 O O . THR A 1 88 ? 3.899 4.403 8.514 1.00 70.41 88 THR A O 7
ATOM 9777 N N . GLY A 1 89 ? 5.042 5.898 9.746 1.00 52.20 89 GLY A N 7
ATOM 9778 C CA . GLY A 1 89 ? 5.777 6.521 8.666 1.00 14.44 89 GLY A CA 7
ATOM 9779 C C . GLY A 1 89 ? 5.220 7.903 8.395 1.00 5.20 89 GLY A C 7
ATOM 9780 O O . GLY A 1 89 ? 4.268 8.366 9.037 1.00 10.12 89 GLY A O 7
ATOM 9784 N N . SER A 1 90 ? 5.794 8.572 7.403 1.00 71.53 90 SER A N 7
ATOM 9785 C CA . SER A 1 90 ? 5.257 9.834 6.935 1.00 21.50 90 SER A CA 7
ATOM 9786 C C . SER A 1 90 ? 3.862 9.639 6.331 1.00 63.34 90 SER A C 7
ATOM 9787 O O . SER A 1 90 ? 3.050 10.560 6.383 1.00 24.32 90 SER A O 7
ATOM 9794 N N . GLU A 1 91 ? 3.533 8.443 5.839 1.00 3.23 91 GLU A N 7
ATOM 9795 C CA . GLU A 1 91 ? 2.350 8.161 5.027 1.00 33.32 91 GLU A CA 7
ATOM 9796 C C . GLU A 1 91 ? 1.224 7.500 5.847 1.00 24.20 91 GLU A C 7
ATOM 9797 O O . GLU A 1 91 ? 0.248 7.000 5.285 1.00 4.31 91 GLU A O 7
ATOM 9807 N N . ALA A 1 92 ? 1.373 7.468 7.174 1.00 72.14 92 ALA A N 7
ATOM 9808 C CA . ALA A 1 92 ? 0.514 6.793 8.136 1.00 10.31 92 ALA A CA 7
ATOM 9809 C C . ALA A 1 92 ? -0.932 7.281 8.058 1.00 61.23 92 ALA A C 7
ATOM 9810 O O . ALA A 1 92 ? -1.249 8.368 8.550 1.00 5.31 92 ALA A O 7
ATOM 9817 N N . GLY A 1 93 ? -1.832 6.484 7.490 1.00 10.31 93 GLY A N 7
ATOM 9818 C CA . GLY A 1 93 ? -3.240 6.834 7.358 1.00 22.30 93 GLY A CA 7
ATOM 9819 C C . GLY A 1 93 ? -4.041 5.769 6.617 1.00 23.32 93 GLY A C 7
ATOM 9820 O O . GLY A 1 93 ? -3.631 4.609 6.530 1.00 22.34 93 GLY A O 7
ATOM 9824 N N . THR A 1 94 ? -5.227 6.153 6.148 1.00 53.32 94 THR A N 7
ATOM 9825 C CA . THR A 1 94 ? -6.247 5.271 5.600 1.00 22.20 94 THR A CA 7
ATOM 9826 C C . THR A 1 94 ? -6.497 5.683 4.148 1.00 65.15 94 THR A C 7
ATOM 9827 O O . THR A 1 94 ? -7.100 6.738 3.913 1.00 10.02 94 THR A O 7
ATOM 9838 N N . TYR A 1 95 ? -6.027 4.906 3.167 1.00 33.44 95 TYR A N 7
ATOM 9839 C CA . TYR A 1 95 ? -5.994 5.334 1.765 1.00 50.01 95 TYR A CA 7
ATOM 9840 C C . TYR A 1 95 ? -6.804 4.395 0.876 1.00 10.32 95 TYR A C 7
ATOM 9841 O O . TYR A 1 95 ? -6.640 3.180 0.937 1.00 64.51 95 TYR A O 7
ATOM 9858 N N . LYS A 1 96 ? -7.682 4.939 0.034 1.00 41.31 96 LYS A N 7
ATOM 9859 C CA . LYS A 1 96 ? -8.438 4.180 -0.961 1.00 70.22 96 LYS A CA 7
ATOM 9860 C C . LYS A 1 96 ? -7.556 3.951 -2.182 1.00 33.31 96 LYS A C 7
ATOM 9861 O O . LYS A 1 96 ? -7.015 4.913 -2.728 1.00 73.42 96 LYS A O 7
ATOM 9876 N N . LYS A 1 97 ? -7.422 2.703 -2.639 1.00 32.22 97 LYS A N 7
ATOM 9877 C CA . LYS A 1 97 ? -6.858 2.412 -3.953 1.00 51.25 97 LYS A CA 7
ATOM 9878 C C . LYS A 1 97 ? -7.746 3.070 -5.000 1.00 65.51 97 LYS A C 7
ATOM 9879 O O . LYS A 1 97 ? -8.970 2.914 -4.907 1.00 21.13 97 LYS A O 7
ATOM 9894 N N . GLN A 1 98 ? -7.163 3.736 -5.991 1.00 43.41 98 GLN A N 7
ATOM 9895 C CA . GLN A 1 98 ? -7.884 4.371 -7.090 1.00 70.11 98 GLN A CA 7
ATOM 9896 C C . GLN A 1 98 ? -7.543 3.654 -8.391 1.00 71.53 98 GLN A C 7
ATOM 9897 O O . GLN A 1 98 ? -6.901 4.195 -9.291 1.00 11.43 98 GLN A O 7
ATOM 9909 N N . LYS A 1 99 ? -7.952 2.391 -8.462 1.00 33.13 99 LYS A N 7
ATOM 9910 C CA . LYS A 1 99 ? -8.051 1.603 -9.671 1.00 62.43 99 LYS A CA 7
ATOM 9911 C C . LYS A 1 99 ? -9.137 0.567 -9.427 1.00 63.41 99 LYS A C 7
ATOM 9912 O O . LYS A 1 99 ? -9.738 0.576 -8.325 1.00 73.24 99 LYS A O 7
ATOM 9927 N N . GLY A 1 1 ? -12.605 -6.668 15.079 1.00 60.40 1 GLY A N 8
ATOM 9928 C CA . GLY A 1 1 ? -11.283 -7.201 14.737 1.00 63.11 1 GLY A CA 8
ATOM 9929 C C . GLY A 1 1 ? -10.511 -6.220 13.870 1.00 40.54 1 GLY A C 8
ATOM 9930 O O . GLY A 1 1 ? -11.041 -5.198 13.426 1.00 12.23 1 GLY A O 8
ATOM 9934 N N . GLU A 1 2 ? -9.242 -6.519 13.610 1.00 44.53 2 GLU A N 8
ATOM 9935 C CA . GLU A 1 2 ? -8.376 -5.827 12.666 1.00 52.32 2 GLU A CA 8
ATOM 9936 C C . GLU A 1 2 ? -7.890 -6.903 11.707 1.00 73.24 2 GLU A C 8
ATOM 9937 O O . GLU A 1 2 ? -6.782 -7.419 11.830 1.00 11.52 2 GLU A O 8
ATOM 9947 N N . ASP A 1 3 ? -8.759 -7.326 10.795 1.00 13.54 3 ASP A N 8
ATOM 9948 C CA . ASP A 1 3 ? -8.653 -8.655 10.196 1.00 1.35 3 ASP A CA 8
ATOM 9949 C C . ASP A 1 3 ? -8.200 -8.518 8.757 1.00 3.14 3 ASP A C 8
ATOM 9950 O O . ASP A 1 3 ? -8.920 -8.848 7.813 1.00 24.22 3 ASP A O 8
ATOM 9958 N N . TRP A 1 4 ? -7.017 -7.940 8.608 1.00 51.43 4 TRP A N 8
ATOM 9959 C CA . TRP A 1 4 ? -6.401 -7.578 7.344 1.00 23.33 4 TRP A CA 8
ATOM 9960 C C . TRP A 1 4 ? -5.645 -8.769 6.738 1.00 24.25 4 TRP A C 8
ATOM 9961 O O . TRP A 1 4 ? -5.233 -9.661 7.480 1.00 24.04 4 TRP A O 8
ATOM 9981 N N . THR A 1 5 ? -5.409 -8.778 5.424 1.00 33.01 5 THR A N 8
ATOM 9982 C CA . THR A 1 5 ? -4.660 -9.829 4.743 1.00 51.42 5 THR A CA 8
ATOM 9983 C C . THR A 1 5 ? -3.151 -9.693 4.984 1.00 63.04 5 THR A C 8
ATOM 9984 O O . THR A 1 5 ? -2.675 -8.708 5.557 1.00 1.35 5 THR A O 8
ATOM 9995 N N . GLU A 1 6 ? -2.388 -10.656 4.463 1.00 22.23 6 GLU A N 8
ATOM 9996 C CA . GLU A 1 6 ? -0.982 -10.493 4.146 1.00 53.14 6 GLU A CA 8
ATOM 9997 C C . GLU A 1 6 ? -0.801 -9.315 3.176 1.00 14.43 6 GLU A C 8
ATOM 9998 O O . GLU A 1 6 ? -1.491 -9.196 2.157 1.00 74.11 6 GLU A O 8
ATOM 10008 N N . LEU A 1 7 ? 0.177 -8.459 3.463 1.00 20.23 7 LEU A N 8
ATOM 10009 C CA . LEU A 1 7 ? 0.756 -7.567 2.473 1.00 62.40 7 LEU A CA 8
ATOM 10010 C C . LEU A 1 7 ? 1.649 -8.412 1.566 1.00 31.44 7 LEU A C 8
ATOM 10011 O O . LEU A 1 7 ? 2.401 -9.258 2.049 1.00 74.30 7 LEU A O 8
ATOM 10026 N N . ASN A 1 8 ? 1.614 -8.178 0.258 1.00 73.40 8 ASN A N 8
ATOM 10027 C CA . ASN A 1 8 ? 2.486 -8.822 -0.724 1.00 31.52 8 ASN A CA 8
ATOM 10028 C C . ASN A 1 8 ? 2.803 -7.770 -1.768 1.00 61.24 8 ASN A C 8
ATOM 10029 O O . ASN A 1 8 ? 2.052 -6.793 -1.868 1.00 60.10 8 ASN A O 8
ATOM 10039 N N . SER A 1 9 ? 3.835 -7.999 -2.584 1.00 32.12 9 SER A N 8
ATOM 10040 C CA . SER A 1 9 ? 4.243 -7.064 -3.631 1.00 51.11 9 SER A CA 8
ATOM 10041 C C . SER A 1 9 ? 3.030 -6.690 -4.482 1.00 42.04 9 SER A C 8
ATOM 10042 O O . SER A 1 9 ? 2.705 -5.513 -4.605 1.00 24.34 9 SER A O 8
ATOM 10049 N N . ASN A 1 10 ? 2.295 -7.692 -4.971 1.00 73.22 10 ASN A N 8
ATOM 10050 C CA . ASN A 1 10 ? 1.231 -7.500 -5.952 1.00 52.44 10 ASN A CA 8
ATOM 10051 C C . ASN A 1 10 ? -0.008 -6.815 -5.376 1.00 51.03 10 ASN A C 8
ATOM 10052 O O . ASN A 1 10 ? -0.838 -6.358 -6.169 1.00 43.01 10 ASN A O 8
ATOM 10062 N N . ASN A 1 11 ? -0.170 -6.754 -4.043 1.00 3.22 11 ASN A N 8
ATOM 10063 C CA . ASN A 1 11 ? -1.324 -6.067 -3.458 1.00 55.21 11 ASN A CA 8
ATOM 10064 C C . ASN A 1 11 ? -1.073 -4.561 -3.444 1.00 71.14 11 ASN A C 8
ATOM 10065 O O . ASN A 1 11 ? -1.977 -3.790 -3.755 1.00 24.24 11 ASN A O 8
ATOM 10075 N N . ILE A 1 12 ? 0.142 -4.127 -3.094 1.00 61.10 12 ILE A N 8
ATOM 10076 C CA . ILE A 1 12 ? 0.497 -2.713 -2.974 1.00 73.53 12 ILE A CA 8
ATOM 10077 C C . ILE A 1 12 ? 0.889 -2.136 -4.345 1.00 53.00 12 ILE A C 8
ATOM 10078 O O . ILE A 1 12 ? 1.824 -1.352 -4.436 1.00 1.23 12 ILE A O 8
ATOM 10093 N N . ILE A 1 13 ? 0.186 -2.463 -5.431 1.00 14.13 13 ILE A N 8
ATOM 10094 C CA . ILE A 1 13 ? 0.471 -1.895 -6.747 1.00 11.43 13 ILE A CA 8
ATOM 10095 C C . ILE A 1 13 ? -0.690 -1.000 -7.147 1.00 61.33 13 ILE A C 8
ATOM 10096 O O . ILE A 1 13 ? -1.843 -1.446 -7.096 1.00 52.12 13 ILE A O 8
ATOM 10111 N N . GLY A 1 14 ? -0.401 0.257 -7.481 1.00 71.23 14 GLY A N 8
ATOM 10112 C CA . GLY A 1 14 ? -1.381 1.247 -7.907 1.00 75.40 14 GLY A CA 8
ATOM 10113 C C . GLY A 1 14 ? -1.201 2.576 -7.178 1.00 13.01 14 GLY A C 8
ATOM 10114 O O . GLY A 1 14 ? -0.321 2.712 -6.320 1.00 64.40 14 GLY A O 8
ATOM 10118 N N . TYR A 1 15 ? -2.053 3.547 -7.510 1.00 43.20 15 TYR A N 8
ATOM 10119 C CA . TYR A 1 15 ? -2.165 4.829 -6.825 1.00 55.20 15 TYR A CA 8
ATOM 10120 C C . TYR A 1 15 ? -2.996 4.655 -5.546 1.00 64.53 15 TYR A C 8
ATOM 10121 O O . TYR A 1 15 ? -3.797 3.719 -5.428 1.00 33.52 15 TYR A O 8
ATOM 10138 N N . TRP A 1 16 ? -2.940 5.640 -4.644 1.00 60.50 16 TRP A N 8
ATOM 10139 C CA . TRP A 1 16 ? -3.797 5.722 -3.465 1.00 52.21 16 TRP A CA 8
ATOM 10140 C C . TRP A 1 16 ? -4.191 7.175 -3.190 1.00 63.42 16 TRP A C 8
ATOM 10141 O O . TRP A 1 16 ? -3.343 8.055 -3.294 1.00 20.11 16 TRP A O 8
ATOM 10161 N N . SER A 1 17 ? -5.400 7.454 -2.688 1.00 40.13 17 SER A N 8
ATOM 10162 C CA . SER A 1 17 ? -5.742 8.759 -2.101 1.00 13.41 17 SER A CA 8
ATOM 10163 C C . SER A 1 17 ? -6.482 8.566 -0.779 1.00 3.32 17 SER A C 8
ATOM 10164 O O . SER A 1 17 ? -6.938 7.466 -0.482 1.00 35.21 17 SER A O 8
ATOM 10171 N N . THR A 1 18 ? -6.599 9.622 0.024 1.00 54.42 18 THR A N 8
ATOM 10172 C CA . THR A 1 18 ? -7.218 9.619 1.351 1.00 55.21 18 THR A CA 8
ATOM 10173 C C . THR A 1 18 ? -8.515 10.439 1.370 1.00 62.40 18 THR A C 8
ATOM 10174 O O . THR A 1 18 ? -9.273 10.366 2.338 1.00 0.43 18 THR A O 8
ATOM 10185 N N . GLY A 1 19 ? -8.776 11.221 0.326 1.00 13.55 19 GLY A N 8
ATOM 10186 C CA . GLY A 1 19 ? -9.795 12.248 0.298 1.00 75.31 19 GLY A CA 8
ATOM 10187 C C . GLY A 1 19 ? -9.311 13.363 -0.616 1.00 12.23 19 GLY A C 8
ATOM 10188 O O . GLY A 1 19 ? -8.206 13.292 -1.158 1.00 73.22 19 GLY A O 8
ATOM 10192 N N . ILE A 1 20 ? -10.145 14.382 -0.794 1.00 13.31 20 ILE A N 8
ATOM 10193 C CA . ILE A 1 20 ? -9.986 15.415 -1.819 1.00 4.23 20 ILE A CA 8
ATOM 10194 C C . ILE A 1 20 ? -10.216 16.808 -1.228 1.00 61.24 20 ILE A C 8
ATOM 10195 O O . ILE A 1 20 ? -10.587 17.743 -1.941 1.00 41.51 20 ILE A O 8
ATOM 10210 N N . GLU A 1 21 ? -10.050 16.954 0.080 1.00 62.02 21 GLU A N 8
ATOM 10211 C CA . GLU A 1 21 ? -10.252 18.186 0.821 1.00 41.12 21 GLU A CA 8
ATOM 10212 C C . GLU A 1 21 ? -9.104 18.308 1.816 1.00 32.34 21 GLU A C 8
ATOM 10213 O O . GLU A 1 21 ? -8.488 17.303 2.191 1.00 64.42 21 GLU A O 8
ATOM 10223 N N . GLY A 1 22 ? -8.799 19.540 2.209 1.00 4.33 22 GLY A N 8
ATOM 10224 C CA . GLY A 1 22 ? -7.630 19.848 3.018 1.00 11.44 22 GLY A CA 8
ATOM 10225 C C . GLY A 1 22 ? -6.327 19.394 2.362 1.00 75.24 22 GLY A C 8
ATOM 10226 O O . GLY A 1 22 ? -6.257 19.216 1.140 1.00 12.52 22 GLY A O 8
ATOM 10230 N N . THR A 1 23 ? -5.284 19.256 3.178 1.00 21.03 23 THR A N 8
ATOM 10231 C CA . THR A 1 23 ? -3.982 18.761 2.776 1.00 51.23 23 THR A CA 8
ATOM 10232 C C . THR A 1 23 ? -4.033 17.230 2.704 1.00 15.54 23 THR A C 8
ATOM 10233 O O . THR A 1 23 ? -3.764 16.524 3.685 1.00 14.31 23 THR A O 8
ATOM 10244 N N . HIS A 1 24 ? -4.409 16.706 1.542 1.00 22.32 24 HIS A N 8
ATOM 10245 C CA . HIS A 1 24 ? -4.510 15.281 1.292 1.00 41.22 24 HIS A CA 8
ATOM 10246 C C . HIS A 1 24 ? -3.243 14.756 0.623 1.00 71.03 24 HIS A C 8
ATOM 10247 O O . HIS A 1 24 ? -2.300 15.488 0.335 1.00 40.12 24 HIS A O 8
ATOM 10260 N N . LYS A 1 25 ? -3.159 13.436 0.497 1.00 32.21 25 LYS A N 8
ATOM 10261 C CA . LYS A 1 25 ? -1.892 12.725 0.470 1.00 35.11 25 LYS A CA 8
ATOM 10262 C C . LYS A 1 25 ? -2.023 11.610 -0.562 1.00 35.15 25 LYS A C 8
ATOM 10263 O O . LYS A 1 25 ? -2.942 10.788 -0.450 1.00 64.00 25 LYS A O 8
ATOM 10278 N N . LEU A 1 26 ? -1.198 11.653 -1.612 1.00 32.23 26 LEU A N 8
ATOM 10279 C CA . LEU A 1 26 ? -1.220 10.772 -2.780 1.00 24.14 26 LEU A CA 8
ATOM 10280 C C . LEU A 1 26 ? 0.048 9.902 -2.782 1.00 55.13 26 LEU A C 8
ATOM 10281 O O . LEU A 1 26 ? 1.141 10.402 -3.040 1.00 22.45 26 LEU A O 8
ATOM 10296 N N . LEU A 1 27 ? -0.070 8.613 -2.465 1.00 52.40 27 LEU A N 8
ATOM 10297 C CA . LEU A 1 27 ? 0.979 7.610 -2.664 1.00 31.24 27 LEU A CA 8
ATOM 10298 C C . LEU A 1 27 ? 0.802 6.982 -4.044 1.00 72.22 27 LEU A C 8
ATOM 10299 O O . LEU A 1 27 ? -0.323 6.902 -4.547 1.00 71.11 27 LEU A O 8
ATOM 10314 N N . SER A 1 28 ? 1.872 6.400 -4.579 1.00 23.43 28 SER A N 8
ATOM 10315 C CA . SER A 1 28 ? 1.792 5.351 -5.581 1.00 55.40 28 SER A CA 8
ATOM 10316 C C . SER A 1 28 ? 2.904 4.345 -5.328 1.00 41.31 28 SER A C 8
ATOM 10317 O O . SER A 1 28 ? 3.869 4.652 -4.623 1.00 61.31 28 SER A O 8
ATOM 10324 N N . PHE A 1 29 ? 2.750 3.169 -5.932 1.00 22.21 29 PHE A N 8
ATOM 10325 C CA . PHE A 1 29 ? 3.736 2.099 -5.992 1.00 64.31 29 PHE A CA 8
ATOM 10326 C C . PHE A 1 29 ? 3.564 1.326 -7.296 1.00 13.12 29 PHE A C 8
ATOM 10327 O O . PHE A 1 29 ? 2.445 0.893 -7.592 1.00 62.20 29 PHE A O 8
ATOM 10343 N N . ASP A 1 30 ? 4.651 1.144 -8.052 1.00 44.22 30 ASP A N 8
ATOM 10344 C CA . ASP A 1 30 ? 4.720 0.286 -9.223 1.00 54.14 30 ASP A CA 8
ATOM 10345 C C . ASP A 1 30 ? 5.464 -0.989 -8.877 1.00 32.51 30 ASP A C 8
ATOM 10346 O O . ASP A 1 30 ? 6.473 -0.978 -8.169 1.00 34.14 30 ASP A O 8
ATOM 10354 N N . GLU A 1 31 ? 5.020 -2.080 -9.484 1.00 55.22 31 GLU A N 8
ATOM 10355 C CA . GLU A 1 31 ? 5.503 -3.426 -9.212 1.00 64.51 31 GLU A CA 8
ATOM 10356 C C . GLU A 1 31 ? 6.925 -3.640 -9.730 1.00 22.51 31 GLU A C 8
ATOM 10357 O O . GLU A 1 31 ? 7.715 -4.387 -9.153 1.00 22.31 31 GLU A O 8
ATOM 10367 N N . ASP A 1 32 ? 7.269 -2.889 -10.766 1.00 4.02 32 ASP A N 8
ATOM 10368 C CA . ASP A 1 32 ? 8.390 -3.037 -11.675 1.00 12.41 32 ASP A CA 8
ATOM 10369 C C . ASP A 1 32 ? 9.183 -1.731 -11.783 1.00 42.22 32 ASP A C 8
ATOM 10370 O O . ASP A 1 32 ? 10.199 -1.697 -12.478 1.00 43.05 32 ASP A O 8
ATOM 10378 N N . GLY A 1 33 ? 8.777 -0.686 -11.059 1.00 33.13 33 GLY A N 8
ATOM 10379 C CA . GLY A 1 33 ? 9.402 0.624 -11.056 1.00 1.22 33 GLY A CA 8
ATOM 10380 C C . GLY A 1 33 ? 9.773 1.022 -9.634 1.00 24.33 33 GLY A C 8
ATOM 10381 O O . GLY A 1 33 ? 10.613 0.378 -9.008 1.00 43.11 33 GLY A O 8
ATOM 10385 N N . THR A 1 34 ? 9.163 2.091 -9.137 1.00 43.12 34 THR A N 8
ATOM 10386 C CA . THR A 1 34 ? 9.395 2.718 -7.848 1.00 62.51 34 THR A CA 8
ATOM 10387 C C . THR A 1 34 ? 8.023 3.133 -7.291 1.00 52.11 34 THR A C 8
ATOM 10388 O O . THR A 1 34 ? 6.988 2.971 -7.948 1.00 20.41 34 THR A O 8
ATOM 10399 N N . GLY A 1 35 ? 8.001 3.690 -6.087 1.00 51.00 35 GLY A N 8
ATOM 10400 C CA . GLY A 1 35 ? 6.842 4.344 -5.517 1.00 73.53 35 GLY A CA 8
ATOM 10401 C C . GLY A 1 35 ? 6.987 5.859 -5.563 1.00 43.02 35 GLY A C 8
ATOM 10402 O O . GLY A 1 35 ? 8.018 6.408 -5.978 1.00 3.01 35 GLY A O 8
ATOM 10406 N N . SER A 1 36 ? 5.938 6.540 -5.122 1.00 23.55 36 SER A N 8
ATOM 10407 C CA . SER A 1 36 ? 5.867 7.978 -4.990 1.00 43.11 36 SER A CA 8
ATOM 10408 C C . SER A 1 36 ? 5.116 8.316 -3.715 1.00 60.11 36 SER A C 8
ATOM 10409 O O . SER A 1 36 ? 4.330 7.516 -3.203 1.00 14.23 36 SER A O 8
ATOM 10416 N N . PHE A 1 37 ? 5.351 9.536 -3.238 1.00 64.01 37 PHE A N 8
ATOM 10417 C CA . PHE A 1 37 ? 4.541 10.216 -2.242 1.00 11.32 37 PHE A CA 8
ATOM 10418 C C . PHE A 1 37 ? 4.473 11.691 -2.642 1.00 2.15 37 PHE A C 8
ATOM 10419 O O . PHE A 1 37 ? 5.512 12.358 -2.707 1.00 75.22 37 PHE A O 8
ATOM 10435 N N . GLY A 1 38 ? 3.275 12.218 -2.885 1.00 62.44 38 GLY A N 8
ATOM 10436 C CA . GLY A 1 38 ? 3.006 13.610 -3.214 1.00 75.31 38 GLY A CA 8
ATOM 10437 C C . GLY A 1 38 ? 1.848 14.133 -2.372 1.00 24.32 38 GLY A C 8
ATOM 10438 O O . GLY A 1 38 ? 0.718 13.657 -2.496 1.00 32.24 38 GLY A O 8
ATOM 10442 N N . ILE A 1 39 ? 2.106 15.095 -1.487 1.00 24.04 39 ILE A N 8
ATOM 10443 C CA . ILE A 1 39 ? 1.056 15.807 -0.761 1.00 1.32 39 ILE A CA 8
ATOM 10444 C C . ILE A 1 39 ? 0.460 16.845 -1.716 1.00 35.35 39 ILE A C 8
ATOM 10445 O O . ILE A 1 39 ? 1.189 17.521 -2.448 1.00 31.32 39 ILE A O 8
ATOM 10460 N N . TYR A 1 40 ? -0.857 17.019 -1.669 1.00 2.23 40 TYR A N 8
ATOM 10461 C CA . TYR A 1 40 ? -1.580 18.080 -2.346 1.00 20.21 40 TYR A CA 8
ATOM 10462 C C . TYR A 1 40 ? -2.396 18.813 -1.281 1.00 3.32 40 TYR A C 8
ATOM 10463 O O . TYR A 1 40 ? -2.757 18.240 -0.253 1.00 43.24 40 TYR A O 8
ATOM 10480 N N . SER A 1 41 ? -2.716 20.075 -1.514 1.00 35.33 41 SER A N 8
ATOM 10481 C CA . SER A 1 41 ? -3.570 20.873 -0.666 1.00 1.51 41 SER A CA 8
ATOM 10482 C C . SER A 1 41 ? -4.663 21.445 -1.540 1.00 22.45 41 SER A C 8
ATOM 10483 O O . SER A 1 41 ? -4.379 22.238 -2.437 1.00 75.11 41 SER A O 8
ATOM 10490 N N . ASN A 1 42 ? -5.903 21.071 -1.225 1.00 64.44 42 ASN A N 8
ATOM 10491 C CA . ASN A 1 42 ? -7.136 21.726 -1.641 1.00 55.32 42 ASN A CA 8
ATOM 10492 C C . ASN A 1 42 ? -7.426 21.595 -3.133 1.00 40.34 42 ASN A C 8
ATOM 10493 O O . ASN A 1 42 ? -8.448 20.994 -3.469 1.00 40.50 42 ASN A O 8
ATOM 10503 N N . ALA A 1 43 ? -6.609 22.158 -4.024 1.00 11.12 43 ALA A N 8
ATOM 10504 C CA . ALA A 1 43 ? -6.512 21.746 -5.426 1.00 32.45 43 ALA A CA 8
ATOM 10505 C C . ALA A 1 43 ? -5.164 22.174 -6.033 1.00 23.21 43 ALA A C 8
ATOM 10506 O O . ALA A 1 43 ? -5.143 22.802 -7.099 1.00 40.20 43 ALA A O 8
ATOM 10513 N N . THR A 1 44 ? -4.054 21.872 -5.352 1.00 44.30 44 THR A N 8
ATOM 10514 C CA . THR A 1 44 ? -2.690 22.181 -5.784 1.00 24.42 44 THR A CA 8
ATOM 10515 C C . THR A 1 44 ? -1.724 21.119 -5.209 1.00 35.45 44 THR A C 8
ATOM 10516 O O . THR A 1 44 ? -1.814 20.830 -4.017 1.00 63.32 44 THR A O 8
ATOM 10527 N N . PRO A 1 45 ? -0.771 20.550 -5.969 1.00 73.40 45 PRO A N 8
ATOM 10528 C CA . PRO A 1 45 ? 0.313 19.735 -5.416 1.00 14.24 45 PRO A CA 8
ATOM 10529 C C . PRO A 1 45 ? 1.286 20.607 -4.613 1.00 61.21 45 PRO A C 8
ATOM 10530 O O . PRO A 1 45 ? 1.743 21.622 -5.127 1.00 73.24 45 PRO A O 8
ATOM 10538 N N . ILE A 1 46 ? 1.644 20.209 -3.386 1.00 12.24 46 ILE A N 8
ATOM 10539 C CA . ILE A 1 46 ? 2.556 20.959 -2.512 1.00 74.00 46 ILE A CA 8
ATOM 10540 C C . ILE A 1 46 ? 3.708 20.062 -2.025 1.00 21.45 46 ILE A C 8
ATOM 10541 O O . ILE A 1 46 ? 4.500 20.490 -1.187 1.00 63.20 46 ILE A O 8
ATOM 10556 N N . SER A 1 47 ? 3.830 18.813 -2.478 1.00 54.40 47 SER A N 8
ATOM 10557 C CA . SER A 1 47 ? 5.039 18.032 -2.270 1.00 54.30 47 SER A CA 8
ATOM 10558 C C . SER A 1 47 ? 5.194 17.008 -3.387 1.00 75.24 47 SER A C 8
ATOM 10559 O O . SER A 1 47 ? 4.319 16.855 -4.249 1.00 42.54 47 SER A O 8
ATOM 10566 N N . PHE A 1 48 ? 6.346 16.343 -3.372 1.00 75.02 48 PHE A N 8
ATOM 10567 C CA . PHE A 1 48 ? 6.791 15.354 -4.342 1.00 2.32 48 PHE A CA 8
ATOM 10568 C C . PHE A 1 48 ? 8.110 14.766 -3.849 1.00 52.52 48 PHE A C 8
ATOM 10569 O O . PHE A 1 48 ? 9.098 15.491 -3.715 1.00 2.45 48 PHE A O 8
ATOM 10585 N N . GLN A 1 49 ? 8.127 13.469 -3.591 1.00 3.22 49 GLN A N 8
ATOM 10586 C CA . GLN A 1 49 ? 9.332 12.662 -3.394 1.00 61.21 49 GLN A CA 8
ATOM 10587 C C . GLN A 1 49 ? 9.086 11.294 -4.036 1.00 3.54 49 GLN A C 8
ATOM 10588 O O . GLN A 1 49 ? 7.927 10.898 -4.218 1.00 54.20 49 GLN A O 8
ATOM 10600 N N . MET A 1 50 ? 10.146 10.566 -4.378 1.00 63.04 50 MET A N 8
ATOM 10601 C CA . MET A 1 50 ? 10.068 9.259 -5.031 1.00 72.03 50 MET A CA 8
ATOM 10602 C C . MET A 1 50 ? 11.041 8.330 -4.299 1.00 61.04 50 MET A C 8
ATOM 10603 O O . MET A 1 50 ? 12.015 8.817 -3.716 1.00 74.42 50 MET A O 8
ATOM 10615 N N . PHE A 1 51 ? 10.754 7.027 -4.260 1.00 21.45 51 PHE A N 8
ATOM 10616 C CA . PHE A 1 51 ? 11.601 6.048 -3.583 1.00 21.42 51 PHE A CA 8
ATOM 10617 C C . PHE A 1 51 ? 11.333 4.640 -4.105 1.00 12.14 51 PHE A C 8
ATOM 10618 O O . PHE A 1 51 ? 10.206 4.332 -4.492 1.00 74.14 51 PHE A O 8
ATOM 10634 N N . ASP A 1 52 ? 12.334 3.764 -4.062 1.00 62.35 52 ASP A N 8
ATOM 10635 C CA . ASP A 1 52 ? 12.157 2.321 -4.263 1.00 2.44 52 ASP A CA 8
ATOM 10636 C C . ASP A 1 52 ? 11.566 1.714 -2.990 1.00 3.34 52 ASP A C 8
ATOM 10637 O O . ASP A 1 52 ? 11.625 2.307 -1.907 1.00 34.12 52 ASP A O 8
ATOM 10645 N N . TYR A 1 53 ? 11.100 0.470 -3.094 1.00 44.32 53 TYR A N 8
ATOM 10646 C CA . TYR A 1 53 ? 10.748 -0.355 -1.954 1.00 0.24 53 TYR A CA 8
ATOM 10647 C C . TYR A 1 53 ? 11.047 -1.822 -2.262 1.00 11.33 53 TYR A C 8
ATOM 10648 O O . TYR A 1 53 ? 11.221 -2.177 -3.428 1.00 14.42 53 TYR A O 8
ATOM 10665 N N . LYS A 1 54 ? 11.040 -2.692 -1.246 1.00 64.13 54 LYS A N 8
ATOM 10666 C CA . LYS A 1 54 ? 10.917 -4.143 -1.403 1.00 11.31 54 LYS A CA 8
ATOM 10667 C C . LYS A 1 54 ? 9.876 -4.601 -0.385 1.00 54.54 54 LYS A C 8
ATOM 10668 O O . LYS A 1 54 ? 9.682 -3.939 0.639 1.00 13.10 54 LYS A O 8
ATOM 10683 N N . ILE A 1 55 ? 9.228 -5.733 -0.630 1.00 62.23 55 ILE A N 8
ATOM 10684 C CA . ILE A 1 55 ? 8.319 -6.386 0.307 1.00 41.22 55 ILE A CA 8
ATOM 10685 C C . ILE A 1 55 ? 8.983 -7.696 0.683 1.00 4.23 55 ILE A C 8
ATOM 10686 O O . ILE A 1 55 ? 8.921 -8.658 -0.080 1.00 1.22 55 ILE A O 8
ATOM 10701 N N . GLU A 1 56 ? 9.655 -7.734 1.833 1.00 12.21 56 GLU A N 8
ATOM 10702 C CA . GLU A 1 56 ? 10.440 -8.909 2.214 1.00 72.33 56 GLU A CA 8
ATOM 10703 C C . GLU A 1 56 ? 10.137 -9.397 3.631 1.00 63.32 56 GLU A C 8
ATOM 10704 O O . GLU A 1 56 ? 10.913 -10.136 4.228 1.00 43.34 56 GLU A O 8
ATOM 10714 N N . GLU A 1 57 ? 8.955 -9.060 4.136 1.00 0.10 57 GLU A N 8
ATOM 10715 C CA . GLU A 1 57 ? 8.522 -9.325 5.498 1.00 35.02 57 GLU A CA 8
ATOM 10716 C C . GLU A 1 57 ? 7.029 -9.048 5.747 1.00 2.53 57 GLU A C 8
ATOM 10717 O O . GLU A 1 57 ? 6.580 -9.004 6.898 1.00 52.53 57 GLU A O 8
ATOM 10727 N N . GLY A 1 58 ? 6.231 -8.891 4.683 1.00 64.24 58 GLY A N 8
ATOM 10728 C CA . GLY A 1 58 ? 4.827 -8.496 4.828 1.00 62.31 58 GLY A CA 8
ATOM 10729 C C . GLY A 1 58 ? 4.672 -7.039 5.282 1.00 24.33 58 GLY A C 8
ATOM 10730 O O . GLY A 1 58 ? 3.621 -6.640 5.786 1.00 20.35 58 GLY A O 8
ATOM 10734 N N . ARG A 1 59 ? 5.729 -6.245 5.113 1.00 11.12 59 ARG A N 8
ATOM 10735 C CA . ARG A 1 59 ? 5.847 -4.819 5.386 1.00 31.14 59 ARG A CA 8
ATOM 10736 C C . ARG A 1 59 ? 6.671 -4.240 4.242 1.00 74.44 59 ARG A C 8
ATOM 10737 O O . ARG A 1 59 ? 7.180 -4.998 3.407 1.00 74.41 59 ARG A O 8
ATOM 10755 N N . ILE A 1 60 ? 6.804 -2.919 4.191 1.00 34.33 60 ILE A N 8
ATOM 10756 C CA . ILE A 1 60 ? 7.501 -2.246 3.101 1.00 75.01 60 ILE A CA 8
ATOM 10757 C C . ILE A 1 60 ? 8.878 -1.843 3.606 1.00 2.54 60 ILE A C 8
ATOM 10758 O O . ILE A 1 60 ? 8.959 -1.070 4.555 1.00 61.22 60 ILE A O 8
ATOM 10773 N N . TYR A 1 61 ? 9.941 -2.371 3.006 1.00 55.21 61 TYR A N 8
ATOM 10774 C CA . TYR A 1 61 ? 11.317 -1.943 3.228 1.00 23.34 61 TYR A CA 8
ATOM 10775 C C . TYR A 1 61 ? 11.595 -0.748 2.322 1.00 43.33 61 TYR A C 8
ATOM 10776 O O . TYR A 1 61 ? 11.446 -0.875 1.105 1.00 11.11 61 TYR A O 8
ATOM 10793 N N . ILE A 1 62 ? 11.986 0.392 2.890 1.00 64.02 62 ILE A N 8
ATOM 10794 C CA . ILE A 1 62 ? 12.360 1.616 2.186 1.00 0.41 62 ILE A CA 8
ATOM 10795 C C . ILE A 1 62 ? 13.868 1.781 2.367 1.00 35.03 62 ILE A C 8
ATOM 10796 O O . ILE A 1 62 ? 14.354 1.605 3.487 1.00 12.53 62 ILE A O 8
ATOM 10811 N N . TYR A 1 63 ? 14.607 2.069 1.288 1.00 73.02 63 TYR A N 8
ATOM 10812 C CA . TYR A 1 63 ? 16.073 2.026 1.311 1.00 72.25 63 TYR A CA 8
ATOM 10813 C C . TYR A 1 63 ? 16.758 2.806 0.178 1.00 52.55 63 TYR A C 8
ATOM 10814 O O . TYR A 1 63 ? 17.982 2.755 0.075 1.00 2.13 63 TYR A O 8
ATOM 10831 N N . ASP A 1 64 ? 16.031 3.550 -0.656 1.00 11.24 64 ASP A N 8
ATOM 10832 C CA . ASP A 1 64 ? 16.569 4.580 -1.541 1.00 64.03 64 ASP A CA 8
ATOM 10833 C C . ASP A 1 64 ? 15.455 5.595 -1.641 1.00 73.33 64 ASP A C 8
ATOM 10834 O O . ASP A 1 64 ? 14.323 5.207 -1.940 1.00 21.14 64 ASP A O 8
ATOM 10842 N N . VAL A 1 65 ? 15.740 6.840 -1.292 1.00 11.50 65 VAL A N 8
ATOM 10843 C CA . VAL A 1 65 ? 14.799 7.937 -1.347 1.00 33.44 65 VAL A CA 8
ATOM 10844 C C . VAL A 1 65 ? 15.528 9.136 -1.945 1.00 71.25 65 VAL A C 8
ATOM 10845 O O . VAL A 1 65 ? 16.739 9.302 -1.770 1.00 22.44 65 VAL A O 8
ATOM 10858 N N . TYR A 1 66 ? 14.779 9.974 -2.653 1.00 71.23 66 TYR A N 8
ATOM 10859 C CA . TYR A 1 66 ? 15.255 11.232 -3.188 1.00 75.35 66 TYR A CA 8
ATOM 10860 C C . TYR A 1 66 ? 14.081 12.226 -3.138 1.00 1.54 66 TYR A C 8
ATOM 10861 O O . TYR A 1 66 ? 12.918 11.819 -3.014 1.00 35.15 66 TYR A O 8
ATOM 10878 N N . PRO A 1 67 ? 14.341 13.537 -3.255 1.00 60.30 67 PRO A N 8
ATOM 10879 C CA . PRO A 1 67 ? 15.662 14.149 -3.369 1.00 20.03 67 PRO A CA 8
ATOM 10880 C C . PRO A 1 67 ? 16.408 14.240 -2.032 1.00 62.02 67 PRO A C 8
ATOM 10881 O O . PRO A 1 67 ? 17.588 14.594 -2.011 1.00 73.14 67 PRO A O 8
ATOM 10889 N N . ASP A 1 68 ? 15.735 13.988 -0.914 1.00 52.24 68 ASP A N 8
ATOM 10890 C CA . ASP A 1 68 ? 16.375 13.791 0.381 1.00 32.44 68 ASP A CA 8
ATOM 10891 C C . ASP A 1 68 ? 16.627 12.294 0.510 1.00 23.22 68 ASP A C 8
ATOM 10892 O O . ASP A 1 68 ? 15.691 11.524 0.274 1.00 2.21 68 ASP A O 8
ATOM 10900 N N . GLU A 1 69 ? 17.829 11.878 0.910 1.00 42.55 69 GLU A N 8
ATOM 10901 C CA . GLU A 1 69 ? 18.107 10.498 1.296 1.00 63.42 69 GLU A CA 8
ATOM 10902 C C . GLU A 1 69 ? 18.037 10.374 2.822 1.00 13.14 69 GLU A C 8
ATOM 10903 O O . GLU A 1 69 ? 18.578 11.227 3.542 1.00 73.32 69 GLU A O 8
ATOM 10913 N N . LYS A 1 70 ? 17.385 9.317 3.320 1.00 1.32 70 LYS A N 8
ATOM 10914 C CA . LYS A 1 70 ? 17.423 8.917 4.723 1.00 14.22 70 LYS A CA 8
ATOM 10915 C C . LYS A 1 70 ? 17.889 7.473 4.860 1.00 51.51 70 LYS A C 8
ATOM 10916 O O . LYS A 1 70 ? 17.908 6.699 3.904 1.00 32.34 70 LYS A O 8
ATOM 10931 N N . THR A 1 71 ? 18.180 7.120 6.109 1.00 63.41 71 THR A N 8
ATOM 10932 C CA . THR A 1 71 ? 18.377 5.773 6.608 1.00 0.12 71 THR A CA 8
ATOM 10933 C C . THR A 1 71 ? 17.243 4.846 6.133 1.00 43.14 71 THR A C 8
ATOM 10934 O O . THR A 1 71 ? 16.085 5.276 6.093 1.00 15.21 71 THR A O 8
ATOM 10945 N N . PRO A 1 72 ? 17.543 3.574 5.818 1.00 35.41 72 PRO A N 8
ATOM 10946 C CA . PRO A 1 72 ? 16.522 2.589 5.523 1.00 54.32 72 PRO A CA 8
ATOM 10947 C C . PRO A 1 72 ? 15.754 2.201 6.788 1.00 73.22 72 PRO A C 8
ATOM 10948 O O . PRO A 1 72 ? 16.256 2.326 7.911 1.00 2.13 72 PRO A O 8
ATOM 10956 N N . TYR A 1 73 ? 14.550 1.662 6.608 1.00 74.11 73 TYR A N 8
ATOM 10957 C CA . TYR A 1 73 ? 13.715 1.084 7.656 1.00 52.12 73 TYR A CA 8
ATOM 10958 C C . TYR A 1 73 ? 12.568 0.322 6.992 1.00 64.35 73 TYR A C 8
ATOM 10959 O O . TYR A 1 73 ? 12.423 0.343 5.767 1.00 43.24 73 TYR A O 8
ATOM 10976 N N . TYR A 1 74 ? 11.725 -0.329 7.796 1.00 64.25 74 TYR A N 8
ATOM 10977 C CA . TYR A 1 74 ? 10.497 -0.952 7.322 1.00 35.22 74 TYR A CA 8
ATOM 10978 C C . TYR A 1 74 ? 9.304 -0.108 7.791 1.00 4.23 74 TYR A C 8
ATOM 10979 O O . TYR A 1 74 ? 9.411 0.639 8.770 1.00 1.44 74 TYR A O 8
ATOM 10996 N N . LEU A 1 75 ? 8.181 -0.210 7.080 1.00 33.02 75 LEU A N 8
ATOM 10997 C CA . LEU A 1 75 ? 6.945 0.523 7.316 1.00 73.32 75 LEU A CA 8
ATOM 10998 C C . LEU A 1 75 ? 5.808 -0.460 7.503 1.00 15.55 75 LEU A C 8
ATOM 10999 O O . LEU A 1 75 ? 5.573 -1.348 6.677 1.00 20.15 75 LEU A O 8
ATOM 11014 N N . ASP A 1 76 ? 5.075 -0.244 8.587 1.00 4.25 76 ASP A N 8
ATOM 11015 C CA . ASP A 1 76 ? 3.876 -0.969 8.939 1.00 55.31 76 ASP A CA 8
ATOM 11016 C C . ASP A 1 76 ? 2.687 -0.373 8.202 1.00 1.12 76 ASP A C 8
ATOM 11017 O O . ASP A 1 76 ? 2.382 0.816 8.307 1.00 32.12 76 ASP A O 8
ATOM 11025 N N . CYS A 1 77 ? 2.005 -1.227 7.446 1.00 3.33 77 CYS A N 8
ATOM 11026 C CA . CYS A 1 77 ? 0.725 -0.986 6.810 1.00 72.10 77 CYS A CA 8
ATOM 11027 C C . CYS A 1 77 ? -0.022 -2.310 6.738 1.00 35.41 77 CYS A C 8
ATOM 11028 O O . CYS A 1 77 ? 0.555 -3.375 6.962 1.00 12.23 77 CYS A O 8
ATOM 11035 N N . LYS A 1 78 ? -1.307 -2.232 6.403 1.00 12.51 78 LYS A N 8
ATOM 11036 C CA . LYS A 1 78 ? -2.148 -3.365 6.075 1.00 21.23 78 LYS A CA 8
ATOM 11037 C C . LYS A 1 78 ? -2.939 -3.031 4.817 1.00 72.04 78 LYS A C 8
ATOM 11038 O O . LYS A 1 78 ? -3.211 -1.855 4.569 1.00 73.10 78 LYS A O 8
ATOM 11053 N N . ILE A 1 79 ? -3.369 -4.031 4.053 1.00 43.24 79 ILE A N 8
ATOM 11054 C CA . ILE A 1 79 ? -4.247 -3.848 2.902 1.00 62.42 79 ILE A CA 8
ATOM 11055 C C . ILE A 1 79 ? -5.303 -4.949 2.955 1.00 55.23 79 ILE A C 8
ATOM 11056 O O . ILE A 1 79 ? -5.065 -5.988 3.575 1.00 75.34 79 ILE A O 8
ATOM 11071 N N . SER A 1 80 ? -6.458 -4.732 2.327 1.00 52.34 80 SER A N 8
ATOM 11072 C CA . SER A 1 80 ? -7.402 -5.820 2.074 1.00 44.33 80 SER A CA 8
ATOM 11073 C C . SER A 1 80 ? -8.269 -5.606 0.828 1.00 42.22 80 SER A C 8
ATOM 11074 O O . SER A 1 80 ? -9.393 -6.108 0.735 1.00 20.13 80 SER A O 8
ATOM 11081 N N . GLY A 1 81 ? -7.771 -4.837 -0.131 1.00 74.11 81 GLY A N 8
ATOM 11082 C CA . GLY A 1 81 ? -8.353 -4.712 -1.456 1.00 11.13 81 GLY A CA 8
ATOM 11083 C C . GLY A 1 81 ? -8.207 -3.273 -1.892 1.00 2.04 81 GLY A C 8
ATOM 11084 O O . GLY A 1 81 ? -7.139 -2.882 -2.356 1.00 1.25 81 GLY A O 8
ATOM 11088 N N . THR A 1 82 ? -9.236 -2.452 -1.662 1.00 71.31 82 THR A N 8
ATOM 11089 C CA . THR A 1 82 ? -9.173 -1.046 -2.042 1.00 11.03 82 THR A CA 8
ATOM 11090 C C . THR A 1 82 ? -8.988 -0.121 -0.838 1.00 21.04 82 THR A C 8
ATOM 11091 O O . THR A 1 82 ? -8.884 1.084 -1.039 1.00 13.32 82 THR A O 8
ATOM 11102 N N . THR A 1 83 ? -8.878 -0.638 0.389 1.00 75.02 83 THR A N 8
ATOM 11103 C CA . THR A 1 83 ? -8.453 0.132 1.556 1.00 3.22 83 THR A CA 8
ATOM 11104 C C . THR A 1 83 ? -6.959 -0.116 1.808 1.00 74.21 83 THR A C 8
ATOM 11105 O O . THR A 1 83 ? -6.517 -1.269 1.787 1.00 42.31 83 THR A O 8
ATOM 11116 N N . LEU A 1 84 ? -6.196 0.947 2.088 1.00 74.03 84 LEU A N 8
ATOM 11117 C CA . LEU A 1 84 ? -4.872 0.883 2.712 1.00 32.33 84 LEU A CA 8
ATOM 11118 C C . LEU A 1 84 ? -5.037 1.366 4.146 1.00 31.34 84 LEU A C 8
ATOM 11119 O O . LEU A 1 84 ? -5.667 2.410 4.357 1.00 74.23 84 LEU A O 8
ATOM 11134 N N . LYS A 1 85 ? -4.407 0.681 5.096 1.00 13.41 85 LYS A N 8
ATOM 11135 C CA . LYS A 1 85 ? -4.280 1.120 6.479 1.00 51.41 85 LYS A CA 8
ATOM 11136 C C . LYS A 1 85 ? -2.799 1.222 6.825 1.00 1.51 85 LYS A C 8
ATOM 11137 O O . LYS A 1 85 ? -2.210 0.250 7.293 1.00 14.51 85 LYS A O 8
ATOM 11152 N N . VAL A 1 86 ? -2.171 2.354 6.514 1.00 63.02 86 VAL A N 8
ATOM 11153 C CA . VAL A 1 86 ? -0.782 2.606 6.894 1.00 44.50 86 VAL A CA 8
ATOM 11154 C C . VAL A 1 86 ? -0.753 2.966 8.379 1.00 4.53 86 VAL A C 8
ATOM 11155 O O . VAL A 1 86 ? -1.466 3.886 8.788 1.00 75.22 86 VAL A O 8
ATOM 11168 N N . GLU A 1 87 ? 0.053 2.261 9.176 1.00 23.11 87 GLU A N 8
ATOM 11169 C CA . GLU A 1 87 ? 0.202 2.532 10.596 1.00 73.10 87 GLU A CA 8
ATOM 11170 C C . GLU A 1 87 ? 1.164 3.707 10.834 1.00 24.05 87 GLU A C 8
ATOM 11171 O O . GLU A 1 87 ? 0.789 4.653 11.527 1.00 40.33 87 GLU A O 8
ATOM 11181 N N . THR A 1 88 ? 2.386 3.678 10.285 1.00 3.13 88 THR A N 8
ATOM 11182 C CA . THR A 1 88 ? 3.468 4.616 10.627 1.00 24.21 88 THR A CA 8
ATOM 11183 C C . THR A 1 88 ? 4.092 5.265 9.380 1.00 12.12 88 THR A C 8
ATOM 11184 O O . THR A 1 88 ? 3.741 4.924 8.246 1.00 40.11 88 THR A O 8
ATOM 11195 N N . GLY A 1 89 ? 5.032 6.188 9.600 1.00 72.44 89 GLY A N 8
ATOM 11196 C CA . GLY A 1 89 ? 5.743 6.921 8.583 1.00 13.51 89 GLY A CA 8
ATOM 11197 C C . GLY A 1 89 ? 4.989 8.182 8.200 1.00 11.44 89 GLY A C 8
ATOM 11198 O O . GLY A 1 89 ? 3.962 8.544 8.788 1.00 63.43 89 GLY A O 8
ATOM 11202 N N . SER A 1 90 ? 5.518 8.886 7.206 1.00 11.52 90 SER A N 8
ATOM 11203 C CA . SER A 1 90 ? 4.881 10.085 6.673 1.00 41.12 90 SER A CA 8
ATOM 11204 C C . SER A 1 90 ? 3.482 9.791 6.152 1.00 44.23 90 SER A C 8
ATOM 11205 O O . SER A 1 90 ? 2.609 10.662 6.223 1.00 33.01 90 SER A O 8
ATOM 11212 N N . GLU A 1 91 ? 3.242 8.557 5.712 1.00 33.03 91 GLU A N 8
ATOM 11213 C CA . GLU A 1 91 ? 2.025 8.199 5.011 1.00 40.10 91 GLU A CA 8
ATOM 11214 C C . GLU A 1 91 ? 1.024 7.483 5.922 1.00 72.44 91 GLU A C 8
ATOM 11215 O O . GLU A 1 91 ? 0.054 6.927 5.418 1.00 1.24 91 GLU A O 8
ATOM 11225 N N . ALA A 1 92 ? 1.199 7.513 7.244 1.00 42.24 92 ALA A N 8
ATOM 11226 C CA . ALA A 1 92 ? 0.238 7.016 8.221 1.00 35.22 92 ALA A CA 8
ATOM 11227 C C . ALA A 1 92 ? -1.146 7.632 7.971 1.00 24.12 92 ALA A C 8
ATOM 11228 O O . ALA A 1 92 ? -1.337 8.835 8.157 1.00 55.50 92 ALA A O 8
ATOM 11235 N N . GLY A 1 93 ? -2.102 6.816 7.528 1.00 33.42 93 GLY A N 8
ATOM 11236 C CA . GLY A 1 93 ? -3.474 7.245 7.271 1.00 32.35 93 GLY A CA 8
ATOM 11237 C C . GLY A 1 93 ? -4.353 6.164 6.643 1.00 0.43 93 GLY A C 8
ATOM 11238 O O . GLY A 1 93 ? -3.996 4.979 6.611 1.00 42.23 93 GLY A O 8
ATOM 11242 N N . THR A 1 94 ? -5.537 6.577 6.192 1.00 73.30 94 THR A N 8
ATOM 11243 C CA . THR A 1 94 ? -6.606 5.735 5.662 1.00 62.03 94 THR A CA 8
ATOM 11244 C C . THR A 1 94 ? -6.777 6.059 4.179 1.00 72.42 94 THR A C 8
ATOM 11245 O O . THR A 1 94 ? -7.130 7.195 3.839 1.00 74.22 94 THR A O 8
ATOM 11256 N N . TYR A 1 95 ? -6.562 5.092 3.279 1.00 15.31 95 TYR A N 8
ATOM 11257 C CA . TYR A 1 95 ? -6.531 5.375 1.840 1.00 34.12 95 TYR A CA 8
ATOM 11258 C C . TYR A 1 95 ? -7.459 4.472 1.039 1.00 34.31 95 TYR A C 8
ATOM 11259 O O . TYR A 1 95 ? -7.970 3.476 1.554 1.00 55.14 95 TYR A O 8
ATOM 11276 N N . LYS A 1 96 ? -7.669 4.850 -0.221 1.00 43.34 96 LYS A N 8
ATOM 11277 C CA . LYS A 1 96 ? -8.548 4.281 -1.229 1.00 74.00 96 LYS A CA 8
ATOM 11278 C C . LYS A 1 96 ? -7.691 3.988 -2.449 1.00 13.41 96 LYS A C 8
ATOM 11279 O O . LYS A 1 96 ? -6.952 4.877 -2.877 1.00 53.33 96 LYS A O 8
ATOM 11294 N N . LYS A 1 97 ? -7.754 2.772 -2.990 1.00 24.25 97 LYS A N 8
ATOM 11295 C CA . LYS A 1 97 ? -7.021 2.408 -4.198 1.00 15.05 97 LYS A CA 8
ATOM 11296 C C . LYS A 1 97 ? -7.502 3.281 -5.348 1.00 12.31 97 LYS A C 8
ATOM 11297 O O . LYS A 1 97 ? -8.656 3.730 -5.368 1.00 0.31 97 LYS A O 8
ATOM 11312 N N . GLN A 1 98 ? -6.615 3.503 -6.305 1.00 40.00 98 GLN A N 8
ATOM 11313 C CA . GLN A 1 98 ? -6.812 4.144 -7.588 1.00 42.33 98 GLN A CA 8
ATOM 11314 C C . GLN A 1 98 ? -5.865 3.526 -8.623 1.00 32.13 98 GLN A C 8
ATOM 11315 O O . GLN A 1 98 ? -4.798 3.019 -8.272 1.00 21.12 98 GLN A O 8
ATOM 11327 N N . LYS A 1 99 ? -6.286 3.621 -9.888 1.00 13.03 99 LYS A N 8
ATOM 11328 C CA . LYS A 1 99 ? -5.599 3.152 -11.087 1.00 1.42 99 LYS A CA 8
ATOM 11329 C C . LYS A 1 99 ? -5.082 1.733 -10.909 1.00 24.22 99 LYS A C 8
ATOM 11330 O O . LYS A 1 99 ? -5.980 0.873 -10.749 1.00 33.12 99 LYS A O 8
ATOM 11345 N N . GLY A 1 1 ? -7.794 -6.437 16.864 1.00 73.33 1 GLY A N 9
ATOM 11346 C CA . GLY A 1 1 ? -7.456 -5.817 15.586 1.00 10.13 1 GLY A CA 9
ATOM 11347 C C . GLY A 1 1 ? -8.465 -6.221 14.540 1.00 12.10 1 GLY A C 9
ATOM 11348 O O . GLY A 1 1 ? -9.639 -6.439 14.841 1.00 5.32 1 GLY A O 9
ATOM 11352 N N . GLU A 1 2 ? -7.997 -6.290 13.302 1.00 71.14 2 GLU A N 9
ATOM 11353 C CA . GLU A 1 2 ? -8.780 -6.497 12.102 1.00 70.11 2 GLU A CA 9
ATOM 11354 C C . GLU A 1 2 ? -8.073 -7.563 11.264 1.00 3.40 2 GLU A C 9
ATOM 11355 O O . GLU A 1 2 ? -6.963 -7.998 11.584 1.00 1.20 2 GLU A O 9
ATOM 11365 N N . ASP A 1 3 ? -8.693 -7.976 10.166 1.00 65.13 3 ASP A N 9
ATOM 11366 C CA . ASP A 1 3 ? -8.498 -9.316 9.618 1.00 53.42 3 ASP A CA 9
ATOM 11367 C C . ASP A 1 3 ? -7.864 -9.204 8.240 1.00 71.05 3 ASP A C 9
ATOM 11368 O O . ASP A 1 3 ? -8.382 -9.681 7.224 1.00 42.14 3 ASP A O 9
ATOM 11376 N N . TRP A 1 4 ? -6.776 -8.453 8.206 1.00 33.20 4 TRP A N 9
ATOM 11377 C CA . TRP A 1 4 ? -6.105 -8.038 6.991 1.00 72.22 4 TRP A CA 9
ATOM 11378 C C . TRP A 1 4 ? -5.295 -9.193 6.391 1.00 24.10 4 TRP A C 9
ATOM 11379 O O . TRP A 1 4 ? -4.833 -10.072 7.131 1.00 62.05 4 TRP A O 9
ATOM 11399 N N . THR A 1 5 ? -5.106 -9.175 5.065 1.00 33.10 5 THR A N 9
ATOM 11400 C CA . THR A 1 5 ? -4.245 -10.128 4.378 1.00 3.50 5 THR A CA 9
ATOM 11401 C C . THR A 1 5 ? -2.774 -9.815 4.646 1.00 50.25 5 THR A C 9
ATOM 11402 O O . THR A 1 5 ? -2.420 -8.748 5.156 1.00 50.53 5 THR A O 9
ATOM 11413 N N . GLU A 1 6 ? -1.926 -10.726 4.172 1.00 63.34 6 GLU A N 9
ATOM 11414 C CA . GLU A 1 6 ? -0.519 -10.490 3.938 1.00 72.05 6 GLU A CA 9
ATOM 11415 C C . GLU A 1 6 ? -0.341 -9.211 3.135 1.00 4.23 6 GLU A C 9
ATOM 11416 O O . GLU A 1 6 ? -0.986 -8.993 2.108 1.00 30.34 6 GLU A O 9
ATOM 11426 N N . LEU A 1 7 ? 0.586 -8.375 3.573 1.00 4.54 7 LEU A N 9
ATOM 11427 C CA . LEU A 1 7 ? 1.210 -7.425 2.686 1.00 64.03 7 LEU A CA 9
ATOM 11428 C C . LEU A 1 7 ? 2.189 -8.203 1.815 1.00 53.55 7 LEU A C 9
ATOM 11429 O O . LEU A 1 7 ? 3.042 -8.928 2.324 1.00 43.42 7 LEU A O 9
ATOM 11444 N N . ASN A 1 8 ? 2.072 -8.028 0.500 1.00 24.43 8 ASN A N 9
ATOM 11445 C CA . ASN A 1 8 ? 2.988 -8.572 -0.493 1.00 30.01 8 ASN A CA 9
ATOM 11446 C C . ASN A 1 8 ? 3.241 -7.481 -1.513 1.00 52.43 8 ASN A C 9
ATOM 11447 O O . ASN A 1 8 ? 2.431 -6.556 -1.638 1.00 22.44 8 ASN A O 9
ATOM 11457 N N . SER A 1 9 ? 4.313 -7.637 -2.285 1.00 13.10 9 SER A N 9
ATOM 11458 C CA . SER A 1 9 ? 4.774 -6.669 -3.274 1.00 12.15 9 SER A CA 9
ATOM 11459 C C . SER A 1 9 ? 3.631 -6.325 -4.230 1.00 53.30 9 SER A C 9
ATOM 11460 O O . SER A 1 9 ? 3.307 -5.160 -4.444 1.00 11.32 9 SER A O 9
ATOM 11467 N N . ASN A 1 10 ? 2.965 -7.360 -4.741 1.00 65.25 10 ASN A N 9
ATOM 11468 C CA . ASN A 1 10 ? 1.929 -7.285 -5.766 1.00 21.20 10 ASN A CA 9
ATOM 11469 C C . ASN A 1 10 ? 0.636 -6.695 -5.201 1.00 52.25 10 ASN A C 9
ATOM 11470 O O . ASN A 1 10 ? -0.149 -6.121 -5.958 1.00 62.13 10 ASN A O 9
ATOM 11480 N N . ASN A 1 11 ? 0.382 -6.824 -3.891 1.00 13.31 11 ASN A N 9
ATOM 11481 C CA . ASN A 1 11 ? -0.894 -6.392 -3.324 1.00 42.14 11 ASN A CA 9
ATOM 11482 C C . ASN A 1 11 ? -1.030 -4.876 -3.378 1.00 73.32 11 ASN A C 9
ATOM 11483 O O . ASN A 1 11 ? -2.133 -4.371 -3.588 1.00 43.24 11 ASN A O 9
ATOM 11493 N N . ILE A 1 12 ? 0.065 -4.146 -3.156 1.00 73.42 12 ILE A N 9
ATOM 11494 C CA . ILE A 1 12 ? 0.035 -2.694 -2.994 1.00 13.12 12 ILE A CA 9
ATOM 11495 C C . ILE A 1 12 ? 0.083 -1.942 -4.336 1.00 24.31 12 ILE A C 9
ATOM 11496 O O . ILE A 1 12 ? -0.195 -0.744 -4.383 1.00 74.11 12 ILE A O 9
ATOM 11511 N N . ILE A 1 13 ? 0.342 -2.647 -5.435 1.00 33.45 13 ILE A N 9
ATOM 11512 C CA . ILE A 1 13 ? 0.484 -2.083 -6.769 1.00 21.23 13 ILE A CA 9
ATOM 11513 C C . ILE A 1 13 ? -0.815 -1.404 -7.204 1.00 30.35 13 ILE A C 9
ATOM 11514 O O . ILE A 1 13 ? -1.885 -2.025 -7.206 1.00 72.31 13 ILE A O 9
ATOM 11529 N N . GLY A 1 14 ? -0.718 -0.130 -7.575 1.00 62.11 14 GLY A N 9
ATOM 11530 C CA . GLY A 1 14 ? -1.838 0.694 -7.994 1.00 54.20 14 GLY A CA 9
ATOM 11531 C C . GLY A 1 14 ? -1.601 2.155 -7.614 1.00 4.44 14 GLY A C 9
ATOM 11532 O O . GLY A 1 14 ? -0.567 2.507 -7.043 1.00 43.44 14 GLY A O 9
ATOM 11536 N N . TYR A 1 15 ? -2.586 3.005 -7.895 1.00 43.33 15 TYR A N 9
ATOM 11537 C CA . TYR A 1 15 ? -2.701 4.339 -7.312 1.00 43.10 15 TYR A CA 9
ATOM 11538 C C . TYR A 1 15 ? -3.587 4.247 -6.058 1.00 53.42 15 TYR A C 9
ATOM 11539 O O . TYR A 1 15 ? -4.478 3.396 -5.975 1.00 73.50 15 TYR A O 9
ATOM 11556 N N . TRP A 1 16 ? -3.427 5.194 -5.139 1.00 11.23 16 TRP A N 9
ATOM 11557 C CA . TRP A 1 16 ? -4.155 5.358 -3.882 1.00 63.34 16 TRP A CA 9
ATOM 11558 C C . TRP A 1 16 ? -4.722 6.787 -3.830 1.00 30.55 16 TRP A C 9
ATOM 11559 O O . TRP A 1 16 ? -4.494 7.569 -4.752 1.00 41.41 16 TRP A O 9
ATOM 11579 N N . SER A 1 17 ? -5.455 7.143 -2.770 1.00 71.42 17 SER A N 9
ATOM 11580 C CA . SER A 1 17 ? -5.735 8.514 -2.338 1.00 3.35 17 SER A CA 9
ATOM 11581 C C . SER A 1 17 ? -6.342 8.469 -0.925 1.00 24.43 17 SER A C 9
ATOM 11582 O O . SER A 1 17 ? -6.724 7.399 -0.431 1.00 52.22 17 SER A O 9
ATOM 11589 N N . THR A 1 18 ? -6.462 9.631 -0.278 1.00 41.31 18 THR A N 9
ATOM 11590 C CA . THR A 1 18 ? -7.141 9.839 1.000 1.00 74.42 18 THR A CA 9
ATOM 11591 C C . THR A 1 18 ? -8.097 11.047 0.969 1.00 65.23 18 THR A C 9
ATOM 11592 O O . THR A 1 18 ? -8.771 11.321 1.966 1.00 74.24 18 THR A O 9
ATOM 11603 N N . GLY A 1 19 ? -8.197 11.773 -0.148 1.00 12.04 19 GLY A N 9
ATOM 11604 C CA . GLY A 1 19 ? -9.059 12.938 -0.250 1.00 31.21 19 GLY A CA 9
ATOM 11605 C C . GLY A 1 19 ? -8.533 13.900 -1.300 1.00 50.10 19 GLY A C 9
ATOM 11606 O O . GLY A 1 19 ? -7.535 13.627 -1.974 1.00 30.41 19 GLY A O 9
ATOM 11610 N N . ILE A 1 20 ? -9.236 15.020 -1.441 1.00 1.13 20 ILE A N 9
ATOM 11611 C CA . ILE A 1 20 ? -9.120 15.958 -2.554 1.00 45.41 20 ILE A CA 9
ATOM 11612 C C . ILE A 1 20 ? -9.208 17.412 -2.065 1.00 14.32 20 ILE A C 9
ATOM 11613 O O . ILE A 1 20 ? -9.413 18.322 -2.866 1.00 70.43 20 ILE A O 9
ATOM 11628 N N . GLU A 1 21 ? -9.090 17.656 -0.759 1.00 34.54 21 GLU A N 9
ATOM 11629 C CA . GLU A 1 21 ? -9.380 18.937 -0.115 1.00 64.30 21 GLU A CA 9
ATOM 11630 C C . GLU A 1 21 ? -8.201 19.420 0.728 1.00 2.44 21 GLU A C 9
ATOM 11631 O O . GLU A 1 21 ? -7.201 18.714 0.845 1.00 30.24 21 GLU A O 9
ATOM 11641 N N . GLY A 1 22 ? -8.345 20.593 1.355 1.00 3.44 22 GLY A N 9
ATOM 11642 C CA . GLY A 1 22 ? -7.665 20.991 2.584 1.00 31.22 22 GLY A CA 9
ATOM 11643 C C . GLY A 1 22 ? -6.175 20.669 2.626 1.00 44.32 22 GLY A C 9
ATOM 11644 O O . GLY A 1 22 ? -5.374 21.441 2.102 1.00 21.34 22 GLY A O 9
ATOM 11648 N N . THR A 1 23 ? -5.807 19.517 3.189 1.00 22.45 23 THR A N 9
ATOM 11649 C CA . THR A 1 23 ? -4.542 18.851 2.915 1.00 34.35 23 THR A CA 9
ATOM 11650 C C . THR A 1 23 ? -4.848 17.366 2.700 1.00 34.54 23 THR A C 9
ATOM 11651 O O . THR A 1 23 ? -5.512 16.743 3.538 1.00 41.40 23 THR A O 9
ATOM 11662 N N . HIS A 1 24 ? -4.385 16.807 1.581 1.00 61.44 24 HIS A N 9
ATOM 11663 C CA . HIS A 1 24 ? -4.519 15.413 1.200 1.00 1.04 24 HIS A CA 9
ATOM 11664 C C . HIS A 1 24 ? -3.183 14.925 0.636 1.00 42.12 24 HIS A C 9
ATOM 11665 O O . HIS A 1 24 ? -2.193 15.655 0.627 1.00 5.45 24 HIS A O 9
ATOM 11678 N N . LYS A 1 25 ? -3.116 13.662 0.227 1.00 32.24 25 LYS A N 9
ATOM 11679 C CA . LYS A 1 25 ? -1.897 12.976 -0.179 1.00 71.14 25 LYS A CA 9
ATOM 11680 C C . LYS A 1 25 ? -2.258 11.852 -1.149 1.00 30.44 25 LYS A C 9
ATOM 11681 O O . LYS A 1 25 ? -3.398 11.378 -1.146 1.00 13.23 25 LYS A O 9
ATOM 11696 N N . LEU A 1 26 ? -1.299 11.503 -2.004 1.00 61.51 26 LEU A N 9
ATOM 11697 C CA . LEU A 1 26 ? -1.442 10.593 -3.132 1.00 21.15 26 LEU A CA 9
ATOM 11698 C C . LEU A 1 26 ? -0.240 9.654 -3.157 1.00 43.00 26 LEU A C 9
ATOM 11699 O O . LEU A 1 26 ? 0.909 10.105 -3.250 1.00 70.43 26 LEU A O 9
ATOM 11714 N N . LEU A 1 27 ? -0.500 8.350 -3.141 1.00 52.03 27 LEU A N 9
ATOM 11715 C CA . LEU A 1 27 ? 0.493 7.288 -3.232 1.00 71.12 27 LEU A CA 9
ATOM 11716 C C . LEU A 1 27 ? 0.291 6.519 -4.530 1.00 62.23 27 LEU A C 9
ATOM 11717 O O . LEU A 1 27 ? -0.847 6.207 -4.886 1.00 30.13 27 LEU A O 9
ATOM 11732 N N . SER A 1 28 ? 1.376 6.181 -5.219 1.00 30.14 28 SER A N 9
ATOM 11733 C CA . SER A 1 28 ? 1.334 5.452 -6.478 1.00 44.12 28 SER A CA 9
ATOM 11734 C C . SER A 1 28 ? 2.469 4.430 -6.476 1.00 51.30 28 SER A C 9
ATOM 11735 O O . SER A 1 28 ? 3.556 4.776 -6.026 1.00 24.22 28 SER A O 9
ATOM 11742 N N . PHE A 1 29 ? 2.201 3.187 -6.883 1.00 50.30 29 PHE A N 9
ATOM 11743 C CA . PHE A 1 29 ? 3.099 2.036 -6.776 1.00 1.31 29 PHE A CA 9
ATOM 11744 C C . PHE A 1 29 ? 3.093 1.326 -8.129 1.00 63.52 29 PHE A C 9
ATOM 11745 O O . PHE A 1 29 ? 2.080 0.700 -8.466 1.00 33.04 29 PHE A O 9
ATOM 11761 N N . ASP A 1 30 ? 4.172 1.442 -8.912 1.00 41.23 30 ASP A N 9
ATOM 11762 C CA . ASP A 1 30 ? 4.371 0.641 -10.119 1.00 71.44 30 ASP A CA 9
ATOM 11763 C C . ASP A 1 30 ? 4.812 -0.756 -9.697 1.00 32.15 30 ASP A C 9
ATOM 11764 O O . ASP A 1 30 ? 5.440 -0.929 -8.648 1.00 51.32 30 ASP A O 9
ATOM 11772 N N . GLU A 1 31 ? 4.512 -1.753 -10.524 1.00 64.24 31 GLU A N 9
ATOM 11773 C CA . GLU A 1 31 ? 4.763 -3.149 -10.200 1.00 21.44 31 GLU A CA 9
ATOM 11774 C C . GLU A 1 31 ? 6.224 -3.548 -10.332 1.00 71.31 31 GLU A C 9
ATOM 11775 O O . GLU A 1 31 ? 6.670 -4.485 -9.665 1.00 42.54 31 GLU A O 9
ATOM 11785 N N . ASP A 1 32 ? 6.961 -2.868 -11.203 1.00 33.34 32 ASP A N 9
ATOM 11786 C CA . ASP A 1 32 ? 8.275 -3.316 -11.645 1.00 22.05 32 ASP A CA 9
ATOM 11787 C C . ASP A 1 32 ? 9.279 -2.163 -11.648 1.00 32.12 32 ASP A C 9
ATOM 11788 O O . ASP A 1 32 ? 10.373 -2.280 -12.215 1.00 31.42 32 ASP A O 9
ATOM 11796 N N . GLY A 1 33 ? 8.909 -1.051 -11.004 1.00 51.52 33 GLY A N 9
ATOM 11797 C CA . GLY A 1 33 ? 9.664 0.190 -10.972 1.00 43.24 33 GLY A CA 9
ATOM 11798 C C . GLY A 1 33 ? 9.843 0.690 -9.543 1.00 52.34 33 GLY A C 9
ATOM 11799 O O . GLY A 1 33 ? 10.588 0.089 -8.775 1.00 4.44 33 GLY A O 9
ATOM 11803 N N . THR A 1 34 ? 9.214 1.811 -9.200 1.00 45.43 34 THR A N 9
ATOM 11804 C CA . THR A 1 34 ? 9.261 2.443 -7.883 1.00 22.33 34 THR A CA 9
ATOM 11805 C C . THR A 1 34 ? 7.851 2.944 -7.547 1.00 74.30 34 THR A C 9
ATOM 11806 O O . THR A 1 34 ? 6.903 2.722 -8.314 1.00 4.41 34 THR A O 9
ATOM 11817 N N . GLY A 1 35 ? 7.679 3.666 -6.440 1.00 44.24 35 GLY A N 9
ATOM 11818 C CA . GLY A 1 35 ? 6.454 4.402 -6.193 1.00 71.40 35 GLY A CA 9
ATOM 11819 C C . GLY A 1 35 ? 6.741 5.792 -5.652 1.00 50.44 35 GLY A C 9
ATOM 11820 O O . GLY A 1 35 ? 7.896 6.170 -5.410 1.00 10.34 35 GLY A O 9
ATOM 11824 N N . SER A 1 36 ? 5.686 6.579 -5.463 1.00 63.20 36 SER A N 9
ATOM 11825 C CA . SER A 1 36 ? 5.800 8.007 -5.239 1.00 25.52 36 SER A CA 9
ATOM 11826 C C . SER A 1 36 ? 4.876 8.475 -4.125 1.00 72.12 36 SER A C 9
ATOM 11827 O O . SER A 1 36 ? 3.863 7.838 -3.823 1.00 22.14 36 SER A O 9
ATOM 11834 N N . PHE A 1 37 ? 5.210 9.636 -3.560 1.00 23.33 37 PHE A N 9
ATOM 11835 C CA . PHE A 1 37 ? 4.480 10.270 -2.484 1.00 30.22 37 PHE A CA 9
ATOM 11836 C C . PHE A 1 37 ? 4.322 11.754 -2.803 1.00 43.31 37 PHE A C 9
ATOM 11837 O O . PHE A 1 37 ? 5.320 12.478 -2.830 1.00 13.45 37 PHE A O 9
ATOM 11853 N N . GLY A 1 38 ? 3.088 12.212 -3.047 1.00 71.54 38 GLY A N 9
ATOM 11854 C CA . GLY A 1 38 ? 2.785 13.616 -3.289 1.00 65.30 38 GLY A CA 9
ATOM 11855 C C . GLY A 1 38 ? 1.719 14.087 -2.306 1.00 41.44 38 GLY A C 9
ATOM 11856 O O . GLY A 1 38 ? 0.584 13.618 -2.364 1.00 53.22 38 GLY A O 9
ATOM 11860 N N . ILE A 1 39 ? 2.068 14.983 -1.381 1.00 70.42 39 ILE A N 9
ATOM 11861 C CA . ILE A 1 39 ? 1.103 15.664 -0.512 1.00 13.24 39 ILE A CA 9
ATOM 11862 C C . ILE A 1 39 ? 0.633 16.889 -1.308 1.00 33.33 39 ILE A C 9
ATOM 11863 O O . ILE A 1 39 ? 1.430 17.532 -2.009 1.00 33.14 39 ILE A O 9
ATOM 11878 N N . TYR A 1 40 ? -0.633 17.256 -1.169 1.00 64.40 40 TYR A N 9
ATOM 11879 C CA . TYR A 1 40 ? -1.241 18.434 -1.761 1.00 62.42 40 TYR A CA 9
ATOM 11880 C C . TYR A 1 40 ? -2.019 19.167 -0.665 1.00 12.44 40 TYR A C 9
ATOM 11881 O O . TYR A 1 40 ? -2.439 18.564 0.324 1.00 50.33 40 TYR A O 9
ATOM 11898 N N . SER A 1 41 ? -2.277 20.453 -0.859 1.00 52.00 41 SER A N 9
ATOM 11899 C CA . SER A 1 41 ? -3.209 21.245 -0.088 1.00 22.13 41 SER A CA 9
ATOM 11900 C C . SER A 1 41 ? -4.240 21.799 -1.046 1.00 44.01 41 SER A C 9
ATOM 11901 O O . SER A 1 41 ? -3.868 22.443 -2.020 1.00 11.04 41 SER A O 9
ATOM 11908 N N . ASN A 1 42 ? -5.514 21.568 -0.738 1.00 63.11 42 ASN A N 9
ATOM 11909 C CA . ASN A 1 42 ? -6.705 22.023 -1.444 1.00 10.33 42 ASN A CA 9
ATOM 11910 C C . ASN A 1 42 ? -6.693 21.664 -2.930 1.00 73.44 42 ASN A C 9
ATOM 11911 O O . ASN A 1 42 ? -7.334 20.684 -3.307 1.00 14.11 42 ASN A O 9
ATOM 11921 N N . ALA A 1 43 ? -5.953 22.410 -3.752 1.00 13.12 43 ALA A N 9
ATOM 11922 C CA . ALA A 1 43 ? -5.749 22.163 -5.171 1.00 61.13 43 ALA A CA 9
ATOM 11923 C C . ALA A 1 43 ? -4.334 22.589 -5.633 1.00 24.53 43 ALA A C 9
ATOM 11924 O O . ALA A 1 43 ? -4.166 23.112 -6.742 1.00 33.24 43 ALA A O 9
ATOM 11931 N N . THR A 1 44 ? -3.331 22.423 -4.766 1.00 32.51 44 THR A N 9
ATOM 11932 C CA . THR A 1 44 ? -1.963 22.920 -4.888 1.00 5.25 44 THR A CA 9
ATOM 11933 C C . THR A 1 44 ? -0.984 21.857 -4.347 1.00 64.33 44 THR A C 9
ATOM 11934 O O . THR A 1 44 ? -1.203 21.318 -3.263 1.00 11.02 44 THR A O 9
ATOM 11945 N N . PRO A 1 45 ? 0.095 21.509 -5.069 1.00 14.05 45 PRO A N 9
ATOM 11946 C CA . PRO A 1 45 ? 1.074 20.508 -4.646 1.00 32.51 45 PRO A CA 9
ATOM 11947 C C . PRO A 1 45 ? 2.059 21.085 -3.624 1.00 3.33 45 PRO A C 9
ATOM 11948 O O . PRO A 1 45 ? 2.642 22.146 -3.868 1.00 43.22 45 PRO A O 9
ATOM 11956 N N . ILE A 1 46 ? 2.320 20.372 -2.517 1.00 33.52 46 ILE A N 9
ATOM 11957 C CA . ILE A 1 46 ? 3.142 20.882 -1.410 1.00 5.04 46 ILE A CA 9
ATOM 11958 C C . ILE A 1 46 ? 4.329 19.958 -1.072 1.00 64.41 46 ILE A C 9
ATOM 11959 O O . ILE A 1 46 ? 5.303 20.428 -0.494 1.00 43.40 46 ILE A O 9
ATOM 11974 N N . SER A 1 47 ? 4.317 18.671 -1.422 1.00 44.32 47 SER A N 9
ATOM 11975 C CA . SER A 1 47 ? 5.489 17.809 -1.230 1.00 51.30 47 SER A CA 9
ATOM 11976 C C . SER A 1 47 ? 5.477 16.744 -2.305 1.00 43.13 47 SER A C 9
ATOM 11977 O O . SER A 1 47 ? 4.414 16.423 -2.844 1.00 14.13 47 SER A O 9
ATOM 11984 N N . PHE A 1 48 ? 6.660 16.229 -2.627 1.00 65.10 48 PHE A N 9
ATOM 11985 C CA . PHE A 1 48 ? 6.902 15.355 -3.768 1.00 74.41 48 PHE A CA 9
ATOM 11986 C C . PHE A 1 48 ? 8.210 14.614 -3.525 1.00 41.22 48 PHE A C 9
ATOM 11987 O O . PHE A 1 48 ? 9.221 15.250 -3.230 1.00 73.34 48 PHE A O 9
ATOM 12003 N N . GLN A 1 49 ? 8.208 13.297 -3.653 1.00 33.23 49 GLN A N 9
ATOM 12004 C CA . GLN A 1 49 ? 9.398 12.453 -3.595 1.00 64.31 49 GLN A CA 9
ATOM 12005 C C . GLN A 1 49 ? 9.027 11.103 -4.222 1.00 32.43 49 GLN A C 9
ATOM 12006 O O . GLN A 1 49 ? 7.840 10.753 -4.276 1.00 62.12 49 GLN A O 9
ATOM 12018 N N . MET A 1 50 ? 10.018 10.322 -4.652 1.00 14.44 50 MET A N 9
ATOM 12019 C CA . MET A 1 50 ? 9.828 8.960 -5.144 1.00 4.21 50 MET A CA 9
ATOM 12020 C C . MET A 1 50 ? 10.884 8.061 -4.509 1.00 62.11 50 MET A C 9
ATOM 12021 O O . MET A 1 50 ? 11.926 8.565 -4.073 1.00 10.34 50 MET A O 9
ATOM 12033 N N . PHE A 1 51 ? 10.582 6.766 -4.391 1.00 54.13 51 PHE A N 9
ATOM 12034 C CA . PHE A 1 51 ? 11.445 5.791 -3.745 1.00 52.24 51 PHE A CA 9
ATOM 12035 C C . PHE A 1 51 ? 11.038 4.366 -4.114 1.00 11.13 51 PHE A C 9
ATOM 12036 O O . PHE A 1 51 ? 9.866 4.113 -4.414 1.00 71.10 51 PHE A O 9
ATOM 12052 N N . ASP A 1 52 ? 11.998 3.438 -4.062 1.00 61.43 52 ASP A N 9
ATOM 12053 C CA . ASP A 1 52 ? 11.740 2.004 -4.204 1.00 30.13 52 ASP A CA 9
ATOM 12054 C C . ASP A 1 52 ? 11.335 1.412 -2.852 1.00 43.33 52 ASP A C 9
ATOM 12055 O O . ASP A 1 52 ? 11.502 2.028 -1.790 1.00 63.52 52 ASP A O 9
ATOM 12063 N N . TYR A 1 53 ? 10.866 0.169 -2.891 1.00 25.32 53 TYR A N 9
ATOM 12064 C CA . TYR A 1 53 ? 10.426 -0.601 -1.739 1.00 71.54 53 TYR A CA 9
ATOM 12065 C C . TYR A 1 53 ? 10.932 -2.035 -1.830 1.00 72.44 53 TYR A C 9
ATOM 12066 O O . TYR A 1 53 ? 11.188 -2.520 -2.929 1.00 32.41 53 TYR A O 9
ATOM 12083 N N . LYS A 1 54 ? 10.974 -2.768 -0.716 1.00 31.11 54 LYS A N 9
ATOM 12084 C CA . LYS A 1 54 ? 10.910 -4.229 -0.729 1.00 4.12 54 LYS A CA 9
ATOM 12085 C C . LYS A 1 54 ? 9.895 -4.632 0.326 1.00 53.12 54 LYS A C 9
ATOM 12086 O O . LYS A 1 54 ? 9.718 -3.913 1.313 1.00 63.12 54 LYS A O 9
ATOM 12101 N N . ILE A 1 55 ? 9.276 -5.793 0.160 1.00 12.14 55 ILE A N 9
ATOM 12102 C CA . ILE A 1 55 ? 8.430 -6.411 1.172 1.00 34.02 55 ILE A CA 9
ATOM 12103 C C . ILE A 1 55 ? 9.209 -7.610 1.684 1.00 14.21 55 ILE A C 9
ATOM 12104 O O . ILE A 1 55 ? 9.272 -8.637 1.011 1.00 73.14 55 ILE A O 9
ATOM 12119 N N . GLU A 1 56 ? 9.858 -7.471 2.836 1.00 1.15 56 GLU A N 9
ATOM 12120 C CA . GLU A 1 56 ? 10.789 -8.492 3.316 1.00 10.21 56 GLU A CA 9
ATOM 12121 C C . GLU A 1 56 ? 10.529 -8.865 4.777 1.00 4.45 56 GLU A C 9
ATOM 12122 O O . GLU A 1 56 ? 11.404 -9.378 5.469 1.00 1.44 56 GLU A O 9
ATOM 12132 N N . GLU A 1 57 ? 9.303 -8.639 5.241 1.00 34.33 57 GLU A N 9
ATOM 12133 C CA . GLU A 1 57 ? 8.878 -8.732 6.633 1.00 24.22 57 GLU A CA 9
ATOM 12134 C C . GLU A 1 57 ? 7.360 -8.545 6.822 1.00 74.01 57 GLU A C 9
ATOM 12135 O O . GLU A 1 57 ? 6.900 -8.298 7.932 1.00 43.12 57 GLU A O 9
ATOM 12145 N N . GLY A 1 58 ? 6.553 -8.625 5.754 1.00 4.42 58 GLY A N 9
ATOM 12146 C CA . GLY A 1 58 ? 5.116 -8.326 5.838 1.00 11.50 58 GLY A CA 9
ATOM 12147 C C . GLY A 1 58 ? 4.882 -6.832 6.100 1.00 42.53 58 GLY A C 9
ATOM 12148 O O . GLY A 1 58 ? 3.810 -6.426 6.550 1.00 43.45 58 GLY A O 9
ATOM 12152 N N . ARG A 1 59 ? 5.909 -6.013 5.842 1.00 65.14 59 ARG A N 9
ATOM 12153 C CA . ARG A 1 59 ? 6.014 -4.573 6.037 1.00 14.24 59 ARG A CA 9
ATOM 12154 C C . ARG A 1 59 ? 6.847 -4.040 4.879 1.00 50.23 59 ARG A C 9
ATOM 12155 O O . ARG A 1 59 ? 7.513 -4.825 4.197 1.00 12.33 59 ARG A O 9
ATOM 12173 N N . ILE A 1 60 ? 6.819 -2.730 4.658 1.00 12.13 60 ILE A N 9
ATOM 12174 C CA . ILE A 1 60 ? 7.516 -2.111 3.533 1.00 13.02 60 ILE A CA 9
ATOM 12175 C C . ILE A 1 60 ? 8.864 -1.634 4.054 1.00 65.43 60 ILE A C 9
ATOM 12176 O O . ILE A 1 60 ? 8.898 -0.848 4.994 1.00 4.34 60 ILE A O 9
ATOM 12191 N N . TYR A 1 61 ? 9.953 -2.119 3.471 1.00 54.00 61 TYR A N 9
ATOM 12192 C CA . TYR A 1 61 ? 11.297 -1.602 3.659 1.00 43.40 61 TYR A CA 9
ATOM 12193 C C . TYR A 1 61 ? 11.505 -0.477 2.647 1.00 1.15 61 TYR A C 9
ATOM 12194 O O . TYR A 1 61 ? 11.527 -0.740 1.441 1.00 72.43 61 TYR A O 9
ATOM 12211 N N . ILE A 1 62 ? 11.610 0.764 3.116 1.00 32.44 62 ILE A N 9
ATOM 12212 C CA . ILE A 1 62 ? 12.069 1.893 2.314 1.00 63.30 62 ILE A CA 9
ATOM 12213 C C . ILE A 1 62 ? 13.596 1.888 2.413 1.00 64.23 62 ILE A C 9
ATOM 12214 O O . ILE A 1 62 ? 14.128 1.611 3.493 1.00 44.01 62 ILE A O 9
ATOM 12229 N N . TYR A 1 63 ? 14.302 2.179 1.316 1.00 71.22 63 TYR A N 9
ATOM 12230 C CA . TYR A 1 63 ? 15.763 2.122 1.310 1.00 64.34 63 TYR A CA 9
ATOM 12231 C C . TYR A 1 63 ? 16.456 2.973 0.251 1.00 10.11 63 TYR A C 9
ATOM 12232 O O . TYR A 1 63 ? 17.689 3.008 0.221 1.00 54.21 63 TYR A O 9
ATOM 12249 N N . ASP A 1 64 ? 15.713 3.612 -0.646 1.00 73.42 64 ASP A N 9
ATOM 12250 C CA . ASP A 1 64 ? 16.301 4.298 -1.780 1.00 3.25 64 ASP A CA 9
ATOM 12251 C C . ASP A 1 64 ? 15.382 5.437 -2.163 1.00 43.32 64 ASP A C 9
ATOM 12252 O O . ASP A 1 64 ? 14.303 5.175 -2.690 1.00 33.41 64 ASP A O 9
ATOM 12260 N N . VAL A 1 65 ? 15.751 6.664 -1.799 1.00 53.10 65 VAL A N 9
ATOM 12261 C CA . VAL A 1 65 ? 14.881 7.825 -1.858 1.00 30.15 65 VAL A CA 9
ATOM 12262 C C . VAL A 1 65 ? 15.587 8.960 -2.596 1.00 63.54 65 VAL A C 9
ATOM 12263 O O . VAL A 1 65 ? 16.783 9.198 -2.424 1.00 1.22 65 VAL A O 9
ATOM 12276 N N . TYR A 1 66 ? 14.803 9.685 -3.387 1.00 42.34 66 TYR A N 9
ATOM 12277 C CA . TYR A 1 66 ? 15.196 10.869 -4.129 1.00 12.43 66 TYR A CA 9
ATOM 12278 C C . TYR A 1 66 ? 14.088 11.920 -3.933 1.00 22.45 66 TYR A C 9
ATOM 12279 O O . TYR A 1 66 ? 12.995 11.592 -3.448 1.00 1.34 66 TYR A O 9
ATOM 12296 N N . PRO A 1 67 ? 14.344 13.201 -4.234 1.00 1.42 67 PRO A N 9
ATOM 12297 C CA . PRO A 1 67 ? 15.632 13.731 -4.663 1.00 34.31 67 PRO A CA 9
ATOM 12298 C C . PRO A 1 67 ? 16.645 13.866 -3.525 1.00 42.32 67 PRO A C 9
ATOM 12299 O O . PRO A 1 67 ? 17.841 13.979 -3.802 1.00 20.25 67 PRO A O 9
ATOM 12307 N N . ASP A 1 68 ? 16.186 13.854 -2.275 1.00 61.44 68 ASP A N 9
ATOM 12308 C CA . ASP A 1 68 ? 17.016 13.886 -1.080 1.00 53.41 68 ASP A CA 9
ATOM 12309 C C . ASP A 1 68 ? 17.068 12.472 -0.534 1.00 52.00 68 ASP A C 9
ATOM 12310 O O . ASP A 1 68 ? 16.020 11.840 -0.374 1.00 64.32 68 ASP A O 9
ATOM 12318 N N . GLU A 1 69 ? 18.271 11.987 -0.244 1.00 72.33 69 GLU A N 9
ATOM 12319 C CA . GLU A 1 69 ? 18.465 10.663 0.317 1.00 74.14 69 GLU A CA 9
ATOM 12320 C C . GLU A 1 69 ? 18.023 10.634 1.781 1.00 5.42 69 GLU A C 9
ATOM 12321 O O . GLU A 1 69 ? 18.216 11.606 2.527 1.00 72.11 69 GLU A O 9
ATOM 12331 N N . LYS A 1 70 ? 17.465 9.499 2.212 1.00 14.05 70 LYS A N 9
ATOM 12332 C CA . LYS A 1 70 ? 17.028 9.256 3.584 1.00 34.13 70 LYS A CA 9
ATOM 12333 C C . LYS A 1 70 ? 17.445 7.842 3.989 1.00 12.01 70 LYS A C 9
ATOM 12334 O O . LYS A 1 70 ? 17.338 6.928 3.170 1.00 30.33 70 LYS A O 9
ATOM 12349 N N . THR A 1 71 ? 17.817 7.657 5.259 1.00 4.35 71 THR A N 9
ATOM 12350 C CA . THR A 1 71 ? 18.160 6.348 5.829 1.00 41.22 71 THR A CA 9
ATOM 12351 C C . THR A 1 71 ? 17.037 5.337 5.548 1.00 31.51 71 THR A C 9
ATOM 12352 O O . THR A 1 71 ? 15.869 5.747 5.541 1.00 65.24 71 THR A O 9
ATOM 12363 N N . PRO A 1 72 ? 17.344 4.038 5.379 1.00 1.21 72 PRO A N 9
ATOM 12364 C CA . PRO A 1 72 ? 16.339 2.990 5.270 1.00 41.21 72 PRO A CA 9
ATOM 12365 C C . PRO A 1 72 ? 15.537 2.845 6.567 1.00 42.11 72 PRO A C 9
ATOM 12366 O O . PRO A 1 72 ? 16.041 3.120 7.662 1.00 54.20 72 PRO A O 9
ATOM 12374 N N . TYR A 1 73 ? 14.303 2.355 6.459 1.00 3.32 73 TYR A N 9
ATOM 12375 C CA . TYR A 1 73 ? 13.436 2.019 7.583 1.00 11.25 73 TYR A CA 9
ATOM 12376 C C . TYR A 1 73 ? 12.346 1.058 7.113 1.00 11.01 73 TYR A C 9
ATOM 12377 O O . TYR A 1 73 ? 12.106 0.925 5.914 1.00 50.00 73 TYR A O 9
ATOM 12394 N N . TYR A 1 74 ? 11.667 0.407 8.060 1.00 61.33 74 TYR A N 9
ATOM 12395 C CA . TYR A 1 74 ? 10.456 -0.359 7.771 1.00 2.33 74 TYR A CA 9
ATOM 12396 C C . TYR A 1 74 ? 9.230 0.504 8.087 1.00 42.30 74 TYR A C 9
ATOM 12397 O O . TYR A 1 74 ? 9.312 1.451 8.873 1.00 30.51 74 TYR A O 9
ATOM 12414 N N . LEU A 1 75 ? 8.097 0.156 7.478 1.00 71.14 75 LEU A N 9
ATOM 12415 C CA . LEU A 1 75 ? 6.818 0.843 7.557 1.00 42.21 75 LEU A CA 9
ATOM 12416 C C . LEU A 1 75 ? 5.726 -0.193 7.785 1.00 14.35 75 LEU A C 9
ATOM 12417 O O . LEU A 1 75 ? 5.494 -1.076 6.952 1.00 32.32 75 LEU A O 9
ATOM 12432 N N . ASP A 1 76 ? 5.071 -0.074 8.935 1.00 41.10 76 ASP A N 9
ATOM 12433 C CA . ASP A 1 76 ? 3.971 -0.915 9.377 1.00 24.13 76 ASP A CA 9
ATOM 12434 C C . ASP A 1 76 ? 2.740 -0.531 8.560 1.00 42.02 76 ASP A C 9
ATOM 12435 O O . ASP A 1 76 ? 2.274 0.615 8.624 1.00 4.42 76 ASP A O 9
ATOM 12443 N N . CYS A 1 77 ? 2.194 -1.455 7.773 1.00 21.43 77 CYS A N 9
ATOM 12444 C CA . CYS A 1 77 ? 0.894 -1.279 7.140 1.00 63.34 77 CYS A CA 9
ATOM 12445 C C . CYS A 1 77 ? 0.193 -2.624 7.034 1.00 43.15 77 CYS A C 9
ATOM 12446 O O . CYS A 1 77 ? 0.826 -3.682 7.052 1.00 3.23 77 CYS A O 9
ATOM 12453 N N . LYS A 1 78 ? -1.118 -2.555 6.830 1.00 43.45 78 LYS A N 9
ATOM 12454 C CA . LYS A 1 78 ? -1.905 -3.657 6.312 1.00 74.13 78 LYS A CA 9
ATOM 12455 C C . LYS A 1 78 ? -2.487 -3.291 4.960 1.00 62.34 78 LYS A C 9
ATOM 12456 O O . LYS A 1 78 ? -2.618 -2.105 4.643 1.00 22.43 78 LYS A O 9
ATOM 12471 N N . ILE A 1 79 ? -2.905 -4.295 4.190 1.00 4.13 79 ILE A N 9
ATOM 12472 C CA . ILE A 1 79 ? -3.654 -4.104 2.960 1.00 73.23 79 ILE A CA 9
ATOM 12473 C C . ILE A 1 79 ? -4.605 -5.292 2.796 1.00 23.43 79 ILE A C 9
ATOM 12474 O O . ILE A 1 79 ? -4.294 -6.386 3.270 1.00 3.32 79 ILE A O 9
ATOM 12489 N N . SER A 1 80 ? -5.739 -5.091 2.121 1.00 24.40 80 SER A N 9
ATOM 12490 C CA . SER A 1 80 ? -6.670 -6.158 1.720 1.00 45.25 80 SER A CA 9
ATOM 12491 C C . SER A 1 80 ? -7.011 -6.106 0.225 1.00 42.21 80 SER A C 9
ATOM 12492 O O . SER A 1 80 ? -7.713 -6.979 -0.278 1.00 73.24 80 SER A O 9
ATOM 12499 N N . GLY A 1 81 ? -6.479 -5.118 -0.493 1.00 41.43 81 GLY A N 9
ATOM 12500 C CA . GLY A 1 81 ? -6.611 -4.957 -1.931 1.00 1.11 81 GLY A CA 9
ATOM 12501 C C . GLY A 1 81 ? -6.940 -3.504 -2.220 1.00 25.24 81 GLY A C 9
ATOM 12502 O O . GLY A 1 81 ? -6.072 -2.736 -2.632 1.00 2.54 81 GLY A O 9
ATOM 12506 N N . THR A 1 82 ? -8.180 -3.101 -1.952 1.00 51.24 82 THR A N 9
ATOM 12507 C CA . THR A 1 82 ? -8.673 -1.772 -2.284 1.00 54.34 82 THR A CA 9
ATOM 12508 C C . THR A 1 82 ? -8.539 -0.761 -1.137 1.00 65.32 82 THR A C 9
ATOM 12509 O O . THR A 1 82 ? -8.825 0.415 -1.352 1.00 61.15 82 THR A O 9
ATOM 12520 N N . THR A 1 83 ? -8.036 -1.153 0.039 1.00 65.51 83 THR A N 9
ATOM 12521 C CA . THR A 1 83 ? -7.759 -0.265 1.169 1.00 70.21 83 THR A CA 9
ATOM 12522 C C . THR A 1 83 ? -6.294 -0.450 1.583 1.00 4.10 83 THR A C 9
ATOM 12523 O O . THR A 1 83 ? -5.842 -1.594 1.702 1.00 3.11 83 THR A O 9
ATOM 12534 N N . LEU A 1 84 ? -5.569 0.651 1.818 1.00 31.52 84 LEU A N 9
ATOM 12535 C CA . LEU A 1 84 ? -4.269 0.680 2.488 1.00 32.50 84 LEU A CA 9
ATOM 12536 C C . LEU A 1 84 ? -4.535 1.166 3.910 1.00 3.01 84 LEU A C 9
ATOM 12537 O O . LEU A 1 84 ? -5.193 2.196 4.095 1.00 74.24 84 LEU A O 9
ATOM 12552 N N . LYS A 1 85 ? -3.994 0.473 4.910 1.00 32.14 85 LYS A N 9
ATOM 12553 C CA . LYS A 1 85 ? -4.022 0.918 6.298 1.00 14.34 85 LYS A CA 9
ATOM 12554 C C . LYS A 1 85 ? -2.585 1.061 6.784 1.00 45.05 85 LYS A C 9
ATOM 12555 O O . LYS A 1 85 ? -2.009 0.125 7.335 1.00 31.30 85 LYS A O 9
ATOM 12570 N N . VAL A 1 86 ? -1.975 2.208 6.509 1.00 50.05 86 VAL A N 9
ATOM 12571 C CA . VAL A 1 86 ? -0.634 2.541 6.965 1.00 32.23 86 VAL A CA 9
ATOM 12572 C C . VAL A 1 86 ? -0.712 2.942 8.441 1.00 45.00 86 VAL A C 9
ATOM 12573 O O . VAL A 1 86 ? -1.525 3.797 8.790 1.00 11.15 86 VAL A O 9
ATOM 12586 N N . GLU A 1 87 ? 0.119 2.347 9.298 1.00 5.12 87 GLU A N 9
ATOM 12587 C CA . GLU A 1 87 ? 0.086 2.550 10.747 1.00 43.04 87 GLU A CA 9
ATOM 12588 C C . GLU A 1 87 ? 1.083 3.605 11.260 1.00 70.54 87 GLU A C 9
ATOM 12589 O O . GLU A 1 87 ? 0.888 4.136 12.356 1.00 23.22 87 GLU A O 9
ATOM 12599 N N . THR A 1 88 ? 2.153 3.904 10.521 1.00 2.04 88 THR A N 9
ATOM 12600 C CA . THR A 1 88 ? 3.211 4.850 10.902 1.00 11.33 88 THR A CA 9
ATOM 12601 C C . THR A 1 88 ? 3.813 5.491 9.637 1.00 4.23 88 THR A C 9
ATOM 12602 O O . THR A 1 88 ? 3.397 5.152 8.527 1.00 71.53 88 THR A O 9
ATOM 12613 N N . GLY A 1 89 ? 4.779 6.397 9.777 1.00 3.11 89 GLY A N 9
ATOM 12614 C CA . GLY A 1 89 ? 5.333 7.158 8.683 1.00 63.14 89 GLY A CA 9
ATOM 12615 C C . GLY A 1 89 ? 4.393 8.284 8.286 1.00 71.31 89 GLY A C 9
ATOM 12616 O O . GLY A 1 89 ? 3.361 8.546 8.915 1.00 23.53 89 GLY A O 9
ATOM 12620 N N . SER A 1 90 ? 4.807 9.008 7.258 1.00 1.25 90 SER A N 9
ATOM 12621 C CA . SER A 1 90 ? 4.134 10.171 6.701 1.00 24.35 90 SER A CA 9
ATOM 12622 C C . SER A 1 90 ? 2.761 9.870 6.104 1.00 2.02 90 SER A C 9
ATOM 12623 O O . SER A 1 90 ? 2.010 10.805 5.817 1.00 54.21 90 SER A O 9
ATOM 12630 N N . GLU A 1 91 ? 2.433 8.595 5.932 1.00 62.30 91 GLU A N 9
ATOM 12631 C CA . GLU A 1 91 ? 1.160 8.135 5.390 1.00 22.34 91 GLU A CA 9
ATOM 12632 C C . GLU A 1 91 ? 0.253 7.500 6.442 1.00 50.12 91 GLU A C 9
ATOM 12633 O O . GLU A 1 91 ? -0.779 6.950 6.087 1.00 10.41 91 GLU A O 9
ATOM 12643 N N . ALA A 1 92 ? 0.562 7.568 7.730 1.00 24.33 92 ALA A N 9
ATOM 12644 C CA . ALA A 1 92 ? -0.247 6.945 8.776 1.00 64.33 92 ALA A CA 9
ATOM 12645 C C . ALA A 1 92 ? -1.699 7.448 8.710 1.00 74.31 92 ALA A C 9
ATOM 12646 O O . ALA A 1 92 ? -1.970 8.607 9.050 1.00 34.11 92 ALA A O 9
ATOM 12653 N N . GLY A 1 93 ? -2.624 6.619 8.228 1.00 42.44 93 GLY A N 9
ATOM 12654 C CA . GLY A 1 93 ? -3.949 7.048 7.785 1.00 13.01 93 GLY A CA 9
ATOM 12655 C C . GLY A 1 93 ? -4.751 5.928 7.129 1.00 24.55 93 GLY A C 9
ATOM 12656 O O . GLY A 1 93 ? -4.500 4.741 7.366 1.00 30.51 93 GLY A O 9
ATOM 12660 N N . THR A 1 94 ? -5.751 6.301 6.336 1.00 72.41 94 THR A N 9
ATOM 12661 C CA . THR A 1 94 ? -6.656 5.395 5.636 1.00 61.21 94 THR A CA 9
ATOM 12662 C C . THR A 1 94 ? -6.790 5.851 4.178 1.00 52.41 94 THR A C 9
ATOM 12663 O O . THR A 1 94 ? -7.056 7.030 3.896 1.00 61.50 94 THR A O 9
ATOM 12674 N N . TYR A 1 95 ? -6.589 4.912 3.250 1.00 14.23 95 TYR A N 9
ATOM 12675 C CA . TYR A 1 95 ? -6.533 5.183 1.819 1.00 53.40 95 TYR A CA 9
ATOM 12676 C C . TYR A 1 95 ? -7.353 4.152 1.093 1.00 61.14 95 TYR A C 9
ATOM 12677 O O . TYR A 1 95 ? -7.404 2.993 1.515 1.00 52.01 95 TYR A O 9
ATOM 12694 N N . LYS A 1 96 ? -7.927 4.552 -0.036 1.00 53.43 96 LYS A N 9
ATOM 12695 C CA . LYS A 1 96 ? -8.604 3.642 -0.939 1.00 71.42 96 LYS A CA 9
ATOM 12696 C C . LYS A 1 96 ? -7.885 3.680 -2.272 1.00 21.12 96 LYS A C 9
ATOM 12697 O O . LYS A 1 96 ? -7.198 4.645 -2.611 1.00 70.53 96 LYS A O 9
ATOM 12712 N N . LYS A 1 97 ? -7.953 2.559 -2.973 1.00 4.41 97 LYS A N 9
ATOM 12713 C CA . LYS A 1 97 ? -7.306 2.364 -4.255 1.00 21.34 97 LYS A CA 9
ATOM 12714 C C . LYS A 1 97 ? -8.008 3.253 -5.281 1.00 62.35 97 LYS A C 9
ATOM 12715 O O . LYS A 1 97 ? -9.201 3.535 -5.144 1.00 62.42 97 LYS A O 9
ATOM 12730 N N . GLN A 1 98 ? -7.285 3.679 -6.313 1.00 31.33 98 GLN A N 9
ATOM 12731 C CA . GLN A 1 98 ? -7.802 4.474 -7.420 1.00 41.22 98 GLN A CA 9
ATOM 12732 C C . GLN A 1 98 ? -7.379 3.770 -8.710 1.00 31.24 98 GLN A C 9
ATOM 12733 O O . GLN A 1 98 ? -6.509 4.204 -9.466 1.00 33.44 98 GLN A O 9
ATOM 12745 N N . LYS A 1 99 ? -7.944 2.585 -8.891 1.00 14.34 99 LYS A N 9
ATOM 12746 C CA . LYS A 1 99 ? -7.870 1.775 -10.103 1.00 72.52 99 LYS A CA 9
ATOM 12747 C C . LYS A 1 99 ? -9.116 0.920 -10.181 1.00 42.32 99 LYS A C 9
ATOM 12748 O O . LYS A 1 99 ? -9.743 0.671 -9.125 1.00 70.14 99 LYS A O 9
ATOM 12763 N N . GLY A 1 1 ? -12.841 -6.274 14.808 1.00 3.34 1 GLY A N 10
ATOM 12764 C CA . GLY A 1 1 ? -11.468 -6.778 14.719 1.00 50.33 1 GLY A CA 10
ATOM 12765 C C . GLY A 1 1 ? -10.656 -5.879 13.809 1.00 32.35 1 GLY A C 10
ATOM 12766 O O . GLY A 1 1 ? -11.007 -4.719 13.581 1.00 5.22 1 GLY A O 10
ATOM 12770 N N . GLU A 1 2 ? -9.547 -6.382 13.288 1.00 54.33 2 GLU A N 10
ATOM 12771 C CA . GLU A 1 2 ? -8.742 -5.740 12.263 1.00 42.33 2 GLU A CA 10
ATOM 12772 C C . GLU A 1 2 ? -8.222 -6.854 11.350 1.00 54.50 2 GLU A C 10
ATOM 12773 O O . GLU A 1 2 ? -7.049 -7.225 11.333 1.00 2.55 2 GLU A O 10
ATOM 12783 N N . ASP A 1 3 ? -9.176 -7.415 10.620 1.00 45.52 3 ASP A N 10
ATOM 12784 C CA . ASP A 1 3 ? -9.062 -8.419 9.579 1.00 44.54 3 ASP A CA 10
ATOM 12785 C C . ASP A 1 3 ? -8.442 -7.776 8.342 1.00 64.04 3 ASP A C 10
ATOM 12786 O O . ASP A 1 3 ? -9.090 -7.031 7.602 1.00 34.23 3 ASP A O 10
ATOM 12794 N N . TRP A 1 4 ? -7.157 -8.038 8.139 1.00 31.02 4 TRP A N 10
ATOM 12795 C CA . TRP A 1 4 ? -6.365 -7.607 6.988 1.00 64.43 4 TRP A CA 10
ATOM 12796 C C . TRP A 1 4 ? -5.664 -8.809 6.331 1.00 41.11 4 TRP A C 10
ATOM 12797 O O . TRP A 1 4 ? -5.431 -9.809 7.014 1.00 31.45 4 TRP A O 10
ATOM 12817 N N . THR A 1 5 ? -5.288 -8.721 5.048 1.00 33.42 5 THR A N 10
ATOM 12818 C CA . THR A 1 5 ? -4.409 -9.709 4.417 1.00 12.21 5 THR A CA 10
ATOM 12819 C C . THR A 1 5 ? -2.938 -9.405 4.723 1.00 63.14 5 THR A C 10
ATOM 12820 O O . THR A 1 5 ? -2.603 -8.363 5.301 1.00 60.02 5 THR A O 10
ATOM 12831 N N . GLU A 1 6 ? -2.071 -10.312 4.270 1.00 75.04 6 GLU A N 10
ATOM 12832 C CA . GLU A 1 6 ? -0.647 -10.104 4.125 1.00 42.12 6 GLU A CA 10
ATOM 12833 C C . GLU A 1 6 ? -0.376 -8.857 3.294 1.00 23.11 6 GLU A C 10
ATOM 12834 O O . GLU A 1 6 ? -1.161 -8.451 2.424 1.00 34.24 6 GLU A O 10
ATOM 12844 N N . LEU A 1 7 ? 0.815 -8.323 3.508 1.00 1.24 7 LEU A N 10
ATOM 12845 C CA . LEU A 1 7 ? 1.447 -7.385 2.623 1.00 75.01 7 LEU A CA 10
ATOM 12846 C C . LEU A 1 7 ? 2.521 -8.144 1.853 1.00 41.54 7 LEU A C 10
ATOM 12847 O O . LEU A 1 7 ? 3.296 -8.913 2.410 1.00 42.30 7 LEU A O 10
ATOM 12862 N N . ASN A 1 8 ? 2.543 -7.953 0.547 1.00 74.31 8 ASN A N 10
ATOM 12863 C CA . ASN A 1 8 ? 3.406 -8.612 -0.430 1.00 32.25 8 ASN A CA 10
ATOM 12864 C C . ASN A 1 8 ? 3.780 -7.598 -1.512 1.00 11.55 8 ASN A C 10
ATOM 12865 O O . ASN A 1 8 ? 3.410 -6.423 -1.447 1.00 42.22 8 ASN A O 10
ATOM 12875 N N . SER A 1 9 ? 4.485 -8.044 -2.539 1.00 2.12 9 SER A N 10
ATOM 12876 C CA . SER A 1 9 ? 4.880 -7.232 -3.681 1.00 12.53 9 SER A CA 10
ATOM 12877 C C . SER A 1 9 ? 3.755 -7.016 -4.702 1.00 21.32 9 SER A C 10
ATOM 12878 O O . SER A 1 9 ? 4.026 -6.514 -5.783 1.00 61.34 9 SER A O 10
ATOM 12885 N N . ASN A 1 10 ? 2.498 -7.390 -4.421 1.00 21.21 10 ASN A N 10
ATOM 12886 C CA . ASN A 1 10 ? 1.487 -7.564 -5.471 1.00 34.44 10 ASN A CA 10
ATOM 12887 C C . ASN A 1 10 ? 0.185 -6.831 -5.146 1.00 31.42 10 ASN A C 10
ATOM 12888 O O . ASN A 1 10 ? -0.435 -6.241 -6.031 1.00 31.35 10 ASN A O 10
ATOM 12898 N N . ASN A 1 11 ? -0.251 -6.863 -3.885 1.00 14.12 11 ASN A N 10
ATOM 12899 C CA . ASN A 1 11 ? -1.450 -6.187 -3.397 1.00 20.13 11 ASN A CA 10
ATOM 12900 C C . ASN A 1 11 ? -1.219 -4.677 -3.336 1.00 12.52 11 ASN A C 10
ATOM 12901 O O . ASN A 1 11 ? -2.178 -3.920 -3.472 1.00 14.35 11 ASN A O 10
ATOM 12911 N N . ILE A 1 12 ? 0.008 -4.199 -3.074 1.00 54.12 12 ILE A N 10
ATOM 12912 C CA . ILE A 1 12 ? 0.262 -2.766 -2.876 1.00 11.32 12 ILE A CA 10
ATOM 12913 C C . ILE A 1 12 ? 0.253 -1.993 -4.207 1.00 73.20 12 ILE A C 10
ATOM 12914 O O . ILE A 1 12 ? -0.129 -0.821 -4.228 1.00 22.42 12 ILE A O 10
ATOM 12929 N N . ILE A 1 13 ? 0.536 -2.682 -5.317 1.00 74.24 13 ILE A N 10
ATOM 12930 C CA . ILE A 1 13 ? 0.697 -2.166 -6.678 1.00 0.44 13 ILE A CA 10
ATOM 12931 C C . ILE A 1 13 ? -0.535 -1.379 -7.143 1.00 21.25 13 ILE A C 10
ATOM 12932 O O . ILE A 1 13 ? -1.521 -1.966 -7.607 1.00 60.14 13 ILE A O 10
ATOM 12947 N N . GLY A 1 14 ? -0.485 -0.053 -7.030 1.00 14.15 14 GLY A N 10
ATOM 12948 C CA . GLY A 1 14 ? -1.600 0.788 -7.401 1.00 15.13 14 GLY A CA 10
ATOM 12949 C C . GLY A 1 14 ? -1.386 2.251 -7.049 1.00 52.42 14 GLY A C 10
ATOM 12950 O O . GLY A 1 14 ? -0.342 2.631 -6.519 1.00 0.01 14 GLY A O 10
ATOM 12954 N N . TYR A 1 15 ? -2.390 3.061 -7.376 1.00 73.21 15 TYR A N 10
ATOM 12955 C CA . TYR A 1 15 ? -2.516 4.470 -7.028 1.00 40.43 15 TYR A CA 10
ATOM 12956 C C . TYR A 1 15 ? -3.456 4.592 -5.834 1.00 31.44 15 TYR A C 10
ATOM 12957 O O . TYR A 1 15 ? -4.409 3.819 -5.718 1.00 24.21 15 TYR A O 10
ATOM 12974 N N . TRP A 1 16 ? -3.247 5.590 -4.976 1.00 34.43 16 TRP A N 10
ATOM 12975 C CA . TRP A 1 16 ? -3.944 5.723 -3.704 1.00 35.12 16 TRP A CA 10
ATOM 12976 C C . TRP A 1 16 ? -4.152 7.200 -3.373 1.00 2.31 16 TRP A C 10
ATOM 12977 O O . TRP A 1 16 ? -3.198 7.975 -3.426 1.00 72.42 16 TRP A O 10
ATOM 12997 N N . SER A 1 17 ? -5.339 7.604 -2.920 1.00 15.11 17 SER A N 10
ATOM 12998 C CA . SER A 1 17 ? -5.549 8.921 -2.316 1.00 74.54 17 SER A CA 10
ATOM 12999 C C . SER A 1 17 ? -6.502 8.773 -1.125 1.00 11.34 17 SER A C 10
ATOM 13000 O O . SER A 1 17 ? -7.084 7.703 -0.922 1.00 12.15 17 SER A O 10
ATOM 13007 N N . THR A 1 18 ? -6.675 9.827 -0.328 1.00 41.11 18 THR A N 10
ATOM 13008 C CA . THR A 1 18 ? -7.498 9.823 0.889 1.00 55.31 18 THR A CA 10
ATOM 13009 C C . THR A 1 18 ? -8.657 10.830 0.791 1.00 60.54 18 THR A C 10
ATOM 13010 O O . THR A 1 18 ? -9.660 10.703 1.499 1.00 61.51 18 THR A O 10
ATOM 13021 N N . GLY A 1 19 ? -8.580 11.790 -0.125 1.00 35.35 19 GLY A N 10
ATOM 13022 C CA . GLY A 1 19 ? -9.568 12.833 -0.324 1.00 53.04 19 GLY A CA 10
ATOM 13023 C C . GLY A 1 19 ? -9.085 13.708 -1.472 1.00 34.11 19 GLY A C 10
ATOM 13024 O O . GLY A 1 19 ? -8.146 13.318 -2.172 1.00 13.04 19 GLY A O 10
ATOM 13028 N N . ILE A 1 20 ? -9.716 14.863 -1.665 1.00 33.34 20 ILE A N 10
ATOM 13029 C CA . ILE A 1 20 ? -9.315 15.858 -2.658 1.00 64.31 20 ILE A CA 10
ATOM 13030 C C . ILE A 1 20 ? -9.434 17.296 -2.138 1.00 15.45 20 ILE A C 10
ATOM 13031 O O . ILE A 1 20 ? -9.042 18.217 -2.847 1.00 44.24 20 ILE A O 10
ATOM 13046 N N . GLU A 1 21 ? -9.969 17.531 -0.940 1.00 71.41 21 GLU A N 10
ATOM 13047 C CA . GLU A 1 21 ? -10.095 18.873 -0.375 1.00 4.34 21 GLU A CA 10
ATOM 13048 C C . GLU A 1 21 ? -8.885 19.208 0.503 1.00 44.30 21 GLU A C 10
ATOM 13049 O O . GLU A 1 21 ? -8.076 18.330 0.819 1.00 35.51 21 GLU A O 10
ATOM 13059 N N . GLY A 1 22 ? -8.835 20.464 0.962 1.00 51.12 22 GLY A N 10
ATOM 13060 C CA . GLY A 1 22 ? -8.136 20.924 2.153 1.00 21.12 22 GLY A CA 10
ATOM 13061 C C . GLY A 1 22 ? -6.671 20.522 2.182 1.00 41.42 22 GLY A C 10
ATOM 13062 O O . GLY A 1 22 ? -5.837 21.215 1.596 1.00 21.43 22 GLY A O 10
ATOM 13066 N N . THR A 1 23 ? -6.363 19.399 2.834 1.00 31.42 23 THR A N 10
ATOM 13067 C CA . THR A 1 23 ? -5.094 18.705 2.678 1.00 63.12 23 THR A CA 10
ATOM 13068 C C . THR A 1 23 ? -5.390 17.210 2.525 1.00 20.21 23 THR A C 10
ATOM 13069 O O . THR A 1 23 ? -6.185 16.638 3.284 1.00 35.52 23 THR A O 10
ATOM 13080 N N . HIS A 1 24 ? -4.763 16.572 1.543 1.00 14.25 24 HIS A N 10
ATOM 13081 C CA . HIS A 1 24 ? -4.801 15.145 1.294 1.00 63.34 24 HIS A CA 10
ATOM 13082 C C . HIS A 1 24 ? -3.408 14.720 0.801 1.00 73.53 24 HIS A C 10
ATOM 13083 O O . HIS A 1 24 ? -2.476 15.530 0.757 1.00 54.41 24 HIS A O 10
ATOM 13096 N N . LYS A 1 25 ? -3.223 13.431 0.516 1.00 62.51 25 LYS A N 10
ATOM 13097 C CA . LYS A 1 25 ? -1.925 12.834 0.225 1.00 3.45 25 LYS A CA 10
ATOM 13098 C C . LYS A 1 25 ? -2.126 11.773 -0.858 1.00 13.34 25 LYS A C 10
ATOM 13099 O O . LYS A 1 25 ? -3.047 10.954 -0.736 1.00 42.20 25 LYS A O 10
ATOM 13114 N N . LEU A 1 26 ? -1.276 11.769 -1.883 1.00 44.23 26 LEU A N 10
ATOM 13115 C CA . LEU A 1 26 ? -1.183 10.740 -2.919 1.00 13.23 26 LEU A CA 10
ATOM 13116 C C . LEU A 1 26 ? -0.166 9.692 -2.453 1.00 75.53 26 LEU A C 10
ATOM 13117 O O . LEU A 1 26 ? 0.735 9.996 -1.669 1.00 34.14 26 LEU A O 10
ATOM 13132 N N . LEU A 1 27 ? -0.285 8.466 -2.951 1.00 71.50 27 LEU A N 10
ATOM 13133 C CA . LEU A 1 27 ? 0.722 7.416 -2.914 1.00 24.25 27 LEU A CA 10
ATOM 13134 C C . LEU A 1 27 ? 0.548 6.635 -4.217 1.00 75.14 27 LEU A C 10
ATOM 13135 O O . LEU A 1 27 ? -0.592 6.380 -4.615 1.00 13.15 27 LEU A O 10
ATOM 13150 N N . SER A 1 28 ? 1.634 6.194 -4.842 1.00 74.44 28 SER A N 10
ATOM 13151 C CA . SER A 1 28 ? 1.611 5.320 -6.012 1.00 31.43 28 SER A CA 10
ATOM 13152 C C . SER A 1 28 ? 2.704 4.267 -5.841 1.00 40.22 28 SER A C 10
ATOM 13153 O O . SER A 1 28 ? 3.709 4.567 -5.202 1.00 51.00 28 SER A O 10
ATOM 13160 N N . PHE A 1 29 ? 2.498 3.052 -6.357 1.00 71.11 29 PHE A N 10
ATOM 13161 C CA . PHE A 1 29 ? 3.408 1.913 -6.266 1.00 52.40 29 PHE A CA 10
ATOM 13162 C C . PHE A 1 29 ? 3.360 1.171 -7.593 1.00 73.43 29 PHE A C 10
ATOM 13163 O O . PHE A 1 29 ? 2.279 0.714 -7.986 1.00 74.42 29 PHE A O 10
ATOM 13179 N N . ASP A 1 30 ? 4.485 1.022 -8.289 1.00 12.04 30 ASP A N 10
ATOM 13180 C CA . ASP A 1 30 ? 4.621 0.127 -9.422 1.00 51.30 30 ASP A CA 10
ATOM 13181 C C . ASP A 1 30 ? 5.233 -1.181 -8.965 1.00 63.21 30 ASP A C 10
ATOM 13182 O O . ASP A 1 30 ? 5.908 -1.252 -7.939 1.00 35.31 30 ASP A O 10
ATOM 13190 N N . GLU A 1 31 ? 5.007 -2.229 -9.750 1.00 75.51 31 GLU A N 10
ATOM 13191 C CA . GLU A 1 31 ? 5.516 -3.560 -9.469 1.00 42.33 31 GLU A CA 10
ATOM 13192 C C . GLU A 1 31 ? 6.984 -3.694 -9.850 1.00 74.34 31 GLU A C 10
ATOM 13193 O O . GLU A 1 31 ? 7.726 -4.400 -9.170 1.00 73.23 31 GLU A O 10
ATOM 13203 N N . ASP A 1 32 ? 7.420 -3.000 -10.898 1.00 32.43 32 ASP A N 10
ATOM 13204 C CA . ASP A 1 32 ? 8.677 -3.303 -11.581 1.00 32.34 32 ASP A CA 10
ATOM 13205 C C . ASP A 1 32 ? 9.640 -2.117 -11.529 1.00 2.42 32 ASP A C 10
ATOM 13206 O O . ASP A 1 32 ? 10.728 -2.163 -12.110 1.00 52.35 32 ASP A O 10
ATOM 13214 N N . GLY A 1 33 ? 9.251 -1.065 -10.803 1.00 11.24 33 GLY A N 10
ATOM 13215 C CA . GLY A 1 33 ? 9.961 0.197 -10.702 1.00 32.13 33 GLY A CA 10
ATOM 13216 C C . GLY A 1 33 ? 9.941 0.708 -9.268 1.00 1.30 33 GLY A C 10
ATOM 13217 O O . GLY A 1 33 ? 10.587 0.133 -8.389 1.00 31.34 33 GLY A O 10
ATOM 13221 N N . THR A 1 34 ? 9.220 1.794 -9.031 1.00 55.05 34 THR A N 10
ATOM 13222 C CA . THR A 1 34 ? 9.306 2.649 -7.860 1.00 4.11 34 THR A CA 10
ATOM 13223 C C . THR A 1 34 ? 7.890 3.011 -7.409 1.00 52.23 34 THR A C 10
ATOM 13224 O O . THR A 1 34 ? 6.903 2.664 -8.069 1.00 21.13 34 THR A O 10
ATOM 13235 N N . GLY A 1 35 ? 7.775 3.770 -6.328 1.00 20.32 35 GLY A N 10
ATOM 13236 C CA . GLY A 1 35 ? 6.542 4.442 -5.983 1.00 73.31 35 GLY A CA 10
ATOM 13237 C C . GLY A 1 35 ? 6.812 5.877 -5.597 1.00 52.31 35 GLY A C 10
ATOM 13238 O O . GLY A 1 35 ? 7.924 6.389 -5.762 1.00 41.43 35 GLY A O 10
ATOM 13242 N N . SER A 1 36 ? 5.761 6.555 -5.158 1.00 23.24 36 SER A N 10
ATOM 13243 C CA . SER A 1 36 ? 5.785 7.993 -4.973 1.00 34.31 36 SER A CA 10
ATOM 13244 C C . SER A 1 36 ? 4.872 8.346 -3.825 1.00 3.34 36 SER A C 10
ATOM 13245 O O . SER A 1 36 ? 3.955 7.598 -3.488 1.00 62.30 36 SER A O 10
ATOM 13252 N N . PHE A 1 37 ? 5.111 9.532 -3.288 1.00 41.11 37 PHE A N 10
ATOM 13253 C CA . PHE A 1 37 ? 4.377 10.173 -2.222 1.00 52.03 37 PHE A CA 10
ATOM 13254 C C . PHE A 1 37 ? 4.302 11.645 -2.601 1.00 64.41 37 PHE A C 10
ATOM 13255 O O . PHE A 1 37 ? 5.307 12.221 -3.031 1.00 64.42 37 PHE A O 10
ATOM 13271 N N . GLY A 1 38 ? 3.144 12.272 -2.412 1.00 33.44 38 GLY A N 10
ATOM 13272 C CA . GLY A 1 38 ? 3.069 13.719 -2.460 1.00 11.44 38 GLY A CA 10
ATOM 13273 C C . GLY A 1 38 ? 1.907 14.217 -1.619 1.00 35.14 38 GLY A C 10
ATOM 13274 O O . GLY A 1 38 ? 0.877 13.550 -1.518 1.00 2.45 38 GLY A O 10
ATOM 13278 N N . ILE A 1 39 ? 2.057 15.393 -1.015 1.00 15.03 39 ILE A N 10
ATOM 13279 C CA . ILE A 1 39 ? 1.017 16.051 -0.223 1.00 53.12 39 ILE A CA 10
ATOM 13280 C C . ILE A 1 39 ? 0.357 17.059 -1.160 1.00 2.44 39 ILE A C 10
ATOM 13281 O O . ILE A 1 39 ? 1.063 17.712 -1.937 1.00 11.42 39 ILE A O 10
ATOM 13296 N N . TYR A 1 40 ? -0.966 17.204 -1.093 1.00 61.24 40 TYR A N 10
ATOM 13297 C CA . TYR A 1 40 ? -1.714 18.125 -1.935 1.00 53.01 40 TYR A CA 10
ATOM 13298 C C . TYR A 1 40 ? -2.707 18.909 -1.089 1.00 60.31 40 TYR A C 10
ATOM 13299 O O . TYR A 1 40 ? -3.408 18.357 -0.240 1.00 75.51 40 TYR A O 10
ATOM 13316 N N . SER A 1 41 ? -2.721 20.216 -1.317 1.00 13.04 41 SER A N 10
ATOM 13317 C CA . SER A 1 41 ? -3.681 21.174 -0.828 1.00 1.21 41 SER A CA 10
ATOM 13318 C C . SER A 1 41 ? -4.934 21.095 -1.705 1.00 51.02 41 SER A C 10
ATOM 13319 O O . SER A 1 41 ? -5.027 20.250 -2.600 1.00 32.33 41 SER A O 10
ATOM 13326 N N . ASN A 1 42 ? -5.869 22.022 -1.489 1.00 33.21 42 ASN A N 10
ATOM 13327 C CA . ASN A 1 42 ? -7.202 22.071 -2.082 1.00 52.22 42 ASN A CA 10
ATOM 13328 C C . ASN A 1 42 ? -7.210 21.785 -3.579 1.00 3.31 42 ASN A C 10
ATOM 13329 O O . ASN A 1 42 ? -8.084 21.052 -4.039 1.00 32.14 42 ASN A O 10
ATOM 13339 N N . ALA A 1 43 ? -6.262 22.334 -4.340 1.00 63.30 43 ALA A N 10
ATOM 13340 C CA . ALA A 1 43 ? -5.935 21.858 -5.678 1.00 75.13 43 ALA A CA 10
ATOM 13341 C C . ALA A 1 43 ? -4.529 22.340 -6.052 1.00 62.20 43 ALA A C 10
ATOM 13342 O O . ALA A 1 43 ? -4.331 22.939 -7.112 1.00 61.13 43 ALA A O 10
ATOM 13349 N N . THR A 1 44 ? -3.556 22.133 -5.161 1.00 33.35 44 THR A N 10
ATOM 13350 C CA . THR A 1 44 ? -2.200 22.654 -5.328 1.00 23.15 44 THR A CA 10
ATOM 13351 C C . THR A 1 44 ? -1.198 21.667 -4.710 1.00 62.40 44 THR A C 10
ATOM 13352 O O . THR A 1 44 ? -1.460 21.173 -3.615 1.00 4.01 44 THR A O 10
ATOM 13363 N N . PRO A 1 45 ? -0.069 21.359 -5.369 1.00 54.34 45 PRO A N 10
ATOM 13364 C CA . PRO A 1 45 ? 0.978 20.483 -4.845 1.00 21.45 45 PRO A CA 10
ATOM 13365 C C . PRO A 1 45 ? 1.887 21.174 -3.831 1.00 53.30 45 PRO A C 10
ATOM 13366 O O . PRO A 1 45 ? 2.275 22.329 -4.025 1.00 63.50 45 PRO A O 10
ATOM 13374 N N . ILE A 1 46 ? 2.307 20.455 -2.781 1.00 62.33 46 ILE A N 10
ATOM 13375 C CA . ILE A 1 46 ? 3.190 20.984 -1.734 1.00 23.52 46 ILE A CA 10
ATOM 13376 C C . ILE A 1 46 ? 4.322 20.022 -1.318 1.00 1.02 46 ILE A C 10
ATOM 13377 O O . ILE A 1 46 ? 5.195 20.390 -0.530 1.00 60.34 46 ILE A O 10
ATOM 13392 N N . SER A 1 47 ? 4.322 18.774 -1.775 1.00 54.43 47 SER A N 10
ATOM 13393 C CA . SER A 1 47 ? 5.431 17.843 -1.554 1.00 3.35 47 SER A CA 10
ATOM 13394 C C . SER A 1 47 ? 5.325 16.744 -2.591 1.00 72.34 47 SER A C 10
ATOM 13395 O O . SER A 1 47 ? 4.224 16.348 -2.967 1.00 43.11 47 SER A O 10
ATOM 13402 N N . PHE A 1 48 ? 6.474 16.258 -3.035 1.00 62.51 48 PHE A N 10
ATOM 13403 C CA . PHE A 1 48 ? 6.607 15.275 -4.101 1.00 11.15 48 PHE A CA 10
ATOM 13404 C C . PHE A 1 48 ? 7.975 14.625 -3.940 1.00 20.51 48 PHE A C 10
ATOM 13405 O O . PHE A 1 48 ? 8.977 15.332 -3.799 1.00 43.40 48 PHE A O 10
ATOM 13421 N N . GLN A 1 49 ? 8.011 13.297 -3.931 1.00 55.02 49 GLN A N 10
ATOM 13422 C CA . GLN A 1 49 ? 9.225 12.491 -3.888 1.00 55.34 49 GLN A CA 10
ATOM 13423 C C . GLN A 1 49 ? 8.928 11.133 -4.532 1.00 64.53 49 GLN A C 10
ATOM 13424 O O . GLN A 1 49 ? 7.756 10.762 -4.705 1.00 73.41 49 GLN A O 10
ATOM 13436 N N . MET A 1 50 ? 9.968 10.348 -4.817 1.00 4.03 50 MET A N 10
ATOM 13437 C CA . MET A 1 50 ? 9.842 8.933 -5.141 1.00 34.31 50 MET A CA 10
ATOM 13438 C C . MET A 1 50 ? 10.889 8.138 -4.394 1.00 21.50 50 MET A C 10
ATOM 13439 O O . MET A 1 50 ? 11.898 8.690 -3.947 1.00 63.52 50 MET A O 10
ATOM 13451 N N . PHE A 1 51 ? 10.617 6.849 -4.240 1.00 2.24 51 PHE A N 10
ATOM 13452 C CA . PHE A 1 51 ? 11.490 5.917 -3.566 1.00 72.34 51 PHE A CA 10
ATOM 13453 C C . PHE A 1 51 ? 11.211 4.510 -4.090 1.00 22.22 51 PHE A C 10
ATOM 13454 O O . PHE A 1 51 ? 10.176 4.258 -4.714 1.00 64.21 51 PHE A O 10
ATOM 13470 N N . ASP A 1 52 ? 12.169 3.609 -3.898 1.00 3.34 52 ASP A N 10
ATOM 13471 C CA . ASP A 1 52 ? 11.985 2.175 -4.109 1.00 41.44 52 ASP A CA 10
ATOM 13472 C C . ASP A 1 52 ? 11.488 1.583 -2.794 1.00 23.23 52 ASP A C 10
ATOM 13473 O O . ASP A 1 52 ? 11.681 2.153 -1.711 1.00 74.42 52 ASP A O 10
ATOM 13481 N N . TYR A 1 53 ? 10.953 0.368 -2.868 1.00 64.34 53 TYR A N 10
ATOM 13482 C CA . TYR A 1 53 ? 10.626 -0.423 -1.692 1.00 2.41 53 TYR A CA 10
ATOM 13483 C C . TYR A 1 53 ? 11.070 -1.859 -1.900 1.00 34.30 53 TYR A C 10
ATOM 13484 O O . TYR A 1 53 ? 11.267 -2.280 -3.040 1.00 1.34 53 TYR A O 10
ATOM 13501 N N . LYS A 1 54 ? 11.111 -2.636 -0.814 1.00 71.35 54 LYS A N 10
ATOM 13502 C CA . LYS A 1 54 ? 11.060 -4.094 -0.874 1.00 72.04 54 LYS A CA 10
ATOM 13503 C C . LYS A 1 54 ? 10.027 -4.593 0.115 1.00 35.14 54 LYS A C 10
ATOM 13504 O O . LYS A 1 54 ? 9.722 -3.886 1.080 1.00 42.24 54 LYS A O 10
ATOM 13519 N N . ILE A 1 55 ? 9.545 -5.814 -0.095 1.00 33.34 55 ILE A N 10
ATOM 13520 C CA . ILE A 1 55 ? 8.692 -6.530 0.828 1.00 64.31 55 ILE A CA 10
ATOM 13521 C C . ILE A 1 55 ? 9.493 -7.778 1.201 1.00 62.14 55 ILE A C 10
ATOM 13522 O O . ILE A 1 55 ? 9.406 -8.807 0.530 1.00 33.14 55 ILE A O 10
ATOM 13537 N N . GLU A 1 56 ? 10.315 -7.710 2.247 1.00 62.02 56 GLU A N 10
ATOM 13538 C CA . GLU A 1 56 ? 11.163 -8.809 2.721 1.00 34.22 56 GLU A CA 10
ATOM 13539 C C . GLU A 1 56 ? 10.806 -9.215 4.164 1.00 22.20 56 GLU A C 10
ATOM 13540 O O . GLU A 1 56 ? 11.623 -9.806 4.873 1.00 22.21 56 GLU A O 10
ATOM 13550 N N . GLU A 1 57 ? 9.580 -8.928 4.596 1.00 72.12 57 GLU A N 10
ATOM 13551 C CA . GLU A 1 57 ? 9.104 -9.107 5.962 1.00 34.10 57 GLU A CA 10
ATOM 13552 C C . GLU A 1 57 ? 7.602 -8.842 6.121 1.00 13.22 57 GLU A C 10
ATOM 13553 O O . GLU A 1 57 ? 7.132 -8.537 7.212 1.00 62.42 57 GLU A O 10
ATOM 13563 N N . GLY A 1 58 ? 6.821 -8.919 5.045 1.00 20.33 58 GLY A N 10
ATOM 13564 C CA . GLY A 1 58 ? 5.381 -8.640 5.119 1.00 63.32 58 GLY A CA 10
ATOM 13565 C C . GLY A 1 58 ? 5.095 -7.173 5.459 1.00 32.43 58 GLY A C 10
ATOM 13566 O O . GLY A 1 58 ? 4.048 -6.847 6.022 1.00 62.31 58 GLY A O 10
ATOM 13570 N N . ARG A 1 59 ? 6.058 -6.288 5.186 1.00 44.21 59 ARG A N 10
ATOM 13571 C CA . ARG A 1 59 ? 6.088 -4.872 5.543 1.00 62.11 59 ARG A CA 10
ATOM 13572 C C . ARG A 1 59 ? 6.855 -4.154 4.448 1.00 74.40 59 ARG A C 10
ATOM 13573 O O . ARG A 1 59 ? 7.587 -4.802 3.697 1.00 42.33 59 ARG A O 10
ATOM 13591 N N . ILE A 1 60 ? 6.722 -2.838 4.369 1.00 12.24 60 ILE A N 10
ATOM 13592 C CA . ILE A 1 60 ? 7.396 -2.050 3.340 1.00 61.41 60 ILE A CA 10
ATOM 13593 C C . ILE A 1 60 ? 8.770 -1.686 3.889 1.00 61.35 60 ILE A C 10
ATOM 13594 O O . ILE A 1 60 ? 8.842 -1.183 5.007 1.00 41.15 60 ILE A O 10
ATOM 13609 N N . TYR A 1 61 ? 9.836 -1.912 3.121 1.00 22.30 61 TYR A N 10
ATOM 13610 C CA . TYR A 1 61 ? 11.198 -1.509 3.437 1.00 51.53 61 TYR A CA 10
ATOM 13611 C C . TYR A 1 61 ? 11.599 -0.365 2.514 1.00 32.12 61 TYR A C 10
ATOM 13612 O O . TYR A 1 61 ? 11.784 -0.592 1.321 1.00 41.25 61 TYR A O 10
ATOM 13629 N N . ILE A 1 62 ? 11.687 0.852 3.047 1.00 2.32 62 ILE A N 10
ATOM 13630 C CA . ILE A 1 62 ? 12.226 2.024 2.365 1.00 12.40 62 ILE A CA 10
ATOM 13631 C C . ILE A 1 62 ? 13.744 1.904 2.424 1.00 20.20 62 ILE A C 10
ATOM 13632 O O . ILE A 1 62 ? 14.271 1.538 3.480 1.00 63.23 62 ILE A O 10
ATOM 13647 N N . TYR A 1 63 ? 14.448 2.231 1.336 1.00 23.31 63 TYR A N 10
ATOM 13648 C CA . TYR A 1 63 ? 15.908 2.189 1.345 1.00 13.31 63 TYR A CA 10
ATOM 13649 C C . TYR A 1 63 ? 16.616 3.035 0.294 1.00 72.13 63 TYR A C 10
ATOM 13650 O O . TYR A 1 63 ? 17.849 3.067 0.303 1.00 12.23 63 TYR A O 10
ATOM 13667 N N . ASP A 1 64 ? 15.888 3.662 -0.622 1.00 73.02 64 ASP A N 10
ATOM 13668 C CA . ASP A 1 64 ? 16.457 4.403 -1.739 1.00 31.40 64 ASP A CA 10
ATOM 13669 C C . ASP A 1 64 ? 15.427 5.479 -2.027 1.00 62.31 64 ASP A C 10
ATOM 13670 O O . ASP A 1 64 ? 14.291 5.137 -2.375 1.00 63.33 64 ASP A O 10
ATOM 13678 N N . VAL A 1 65 ? 15.763 6.734 -1.729 1.00 55.01 65 VAL A N 10
ATOM 13679 C CA . VAL A 1 65 ? 14.849 7.869 -1.801 1.00 72.23 65 VAL A CA 10
ATOM 13680 C C . VAL A 1 65 ? 15.516 8.963 -2.622 1.00 52.42 65 VAL A C 10
ATOM 13681 O O . VAL A 1 65 ? 16.711 9.226 -2.467 1.00 32.22 65 VAL A O 10
ATOM 13694 N N . TYR A 1 66 ? 14.715 9.648 -3.431 1.00 15.02 66 TYR A N 10
ATOM 13695 C CA . TYR A 1 66 ? 15.098 10.828 -4.184 1.00 44.02 66 TYR A CA 10
ATOM 13696 C C . TYR A 1 66 ? 13.983 11.877 -4.015 1.00 1.00 66 TYR A C 10
ATOM 13697 O O . TYR A 1 66 ? 12.879 11.552 -3.556 1.00 54.45 66 TYR A O 10
ATOM 13714 N N . PRO A 1 67 ? 14.230 13.155 -4.341 1.00 42.25 67 PRO A N 10
ATOM 13715 C CA . PRO A 1 67 ? 15.544 13.717 -4.630 1.00 61.43 67 PRO A CA 10
ATOM 13716 C C . PRO A 1 67 ? 16.379 13.935 -3.357 1.00 34.21 67 PRO A C 10
ATOM 13717 O O . PRO A 1 67 ? 17.549 14.305 -3.436 1.00 3.30 67 PRO A O 10
ATOM 13725 N N . ASP A 1 68 ? 15.781 13.754 -2.177 1.00 74.52 68 ASP A N 10
ATOM 13726 C CA . ASP A 1 68 ? 16.472 13.775 -0.901 1.00 64.25 68 ASP A CA 10
ATOM 13727 C C . ASP A 1 68 ? 16.516 12.388 -0.298 1.00 64.45 68 ASP A C 10
ATOM 13728 O O . ASP A 1 68 ? 15.480 11.861 0.106 1.00 14.12 68 ASP A O 10
ATOM 13736 N N . GLU A 1 69 ? 17.715 11.807 -0.278 1.00 20.32 69 GLU A N 10
ATOM 13737 C CA . GLU A 1 69 ? 17.979 10.510 0.315 1.00 15.21 69 GLU A CA 10
ATOM 13738 C C . GLU A 1 69 ? 17.764 10.563 1.829 1.00 41.52 69 GLU A C 10
ATOM 13739 O O . GLU A 1 69 ? 18.342 11.380 2.553 1.00 64.05 69 GLU A O 10
ATOM 13749 N N . LYS A 1 70 ? 16.971 9.623 2.325 1.00 53.31 70 LYS A N 10
ATOM 13750 C CA . LYS A 1 70 ? 16.677 9.416 3.741 1.00 73.15 70 LYS A CA 10
ATOM 13751 C C . LYS A 1 70 ? 17.382 8.151 4.229 1.00 53.51 70 LYS A C 10
ATOM 13752 O O . LYS A 1 70 ? 18.086 7.498 3.456 1.00 41.21 70 LYS A O 10
ATOM 13767 N N . THR A 1 71 ? 17.264 7.827 5.512 1.00 60.34 71 THR A N 10
ATOM 13768 C CA . THR A 1 71 ? 17.781 6.572 6.046 1.00 72.15 71 THR A CA 10
ATOM 13769 C C . THR A 1 71 ? 16.825 5.431 5.649 1.00 21.21 71 THR A C 10
ATOM 13770 O O . THR A 1 71 ? 15.618 5.671 5.573 1.00 21.12 71 THR A O 10
ATOM 13781 N N . PRO A 1 72 ? 17.307 4.191 5.448 1.00 52.42 72 PRO A N 10
ATOM 13782 C CA . PRO A 1 72 ? 16.437 3.038 5.256 1.00 35.22 72 PRO A CA 10
ATOM 13783 C C . PRO A 1 72 ? 15.652 2.724 6.531 1.00 0.50 72 PRO A C 10
ATOM 13784 O O . PRO A 1 72 ? 16.166 2.900 7.641 1.00 43.12 72 PRO A O 10
ATOM 13792 N N . TYR A 1 73 ? 14.443 2.177 6.401 1.00 75.04 73 TYR A N 10
ATOM 13793 C CA . TYR A 1 73 ? 13.643 1.686 7.519 1.00 71.41 73 TYR A CA 10
ATOM 13794 C C . TYR A 1 73 ? 12.461 0.874 7.005 1.00 21.13 73 TYR A C 10
ATOM 13795 O O . TYR A 1 73 ? 12.098 0.956 5.834 1.00 74.13 73 TYR A O 10
ATOM 13812 N N . TYR A 1 74 ? 11.796 0.151 7.903 1.00 21.30 74 TYR A N 10
ATOM 13813 C CA . TYR A 1 74 ? 10.568 -0.569 7.594 1.00 43.53 74 TYR A CA 10
ATOM 13814 C C . TYR A 1 74 ? 9.356 0.255 8.039 1.00 11.33 74 TYR A C 10
ATOM 13815 O O . TYR A 1 74 ? 9.467 1.111 8.931 1.00 4.52 74 TYR A O 10
ATOM 13832 N N . LEU A 1 75 ? 8.199 -0.010 7.429 1.00 75.30 75 LEU A N 10
ATOM 13833 C CA . LEU A 1 75 ? 6.908 0.591 7.717 1.00 35.02 75 LEU A CA 10
ATOM 13834 C C . LEU A 1 75 ? 5.881 -0.526 7.790 1.00 12.42 75 LEU A C 10
ATOM 13835 O O . LEU A 1 75 ? 5.755 -1.335 6.869 1.00 63.33 75 LEU A O 10
ATOM 13850 N N . ASP A 1 76 ? 5.117 -0.535 8.873 1.00 44.22 76 ASP A N 10
ATOM 13851 C CA . ASP A 1 76 ? 3.997 -1.432 9.093 1.00 74.02 76 ASP A CA 10
ATOM 13852 C C . ASP A 1 76 ? 2.799 -0.784 8.412 1.00 44.50 76 ASP A C 10
ATOM 13853 O O . ASP A 1 76 ? 2.553 0.423 8.546 1.00 44.11 76 ASP A O 10
ATOM 13861 N N . CYS A 1 77 ? 2.105 -1.560 7.592 1.00 22.42 77 CYS A N 10
ATOM 13862 C CA . CYS A 1 77 ? 0.972 -1.156 6.775 1.00 4.55 77 CYS A CA 10
ATOM 13863 C C . CYS A 1 77 ? 0.167 -2.404 6.459 1.00 64.21 77 CYS A C 10
ATOM 13864 O O . CYS A 1 77 ? 0.723 -3.498 6.382 1.00 44.53 77 CYS A O 10
ATOM 13871 N N . LYS A 1 78 ? -1.141 -2.237 6.278 1.00 31.14 78 LYS A N 10
ATOM 13872 C CA . LYS A 1 78 ? -2.075 -3.343 6.151 1.00 24.32 78 LYS A CA 10
ATOM 13873 C C . LYS A 1 78 ? -2.883 -3.099 4.900 1.00 22.02 78 LYS A C 10
ATOM 13874 O O . LYS A 1 78 ? -3.173 -1.942 4.580 1.00 22.21 78 LYS A O 10
ATOM 13889 N N . ILE A 1 79 ? -3.257 -4.153 4.188 1.00 54.50 79 ILE A N 10
ATOM 13890 C CA . ILE A 1 79 ? -4.011 -4.001 2.957 1.00 74.10 79 ILE A CA 10
ATOM 13891 C C . ILE A 1 79 ? -4.992 -5.163 2.889 1.00 3.52 79 ILE A C 10
ATOM 13892 O O . ILE A 1 79 ? -4.756 -6.213 3.497 1.00 55.41 79 ILE A O 10
ATOM 13907 N N . SER A 1 80 ? -6.114 -4.958 2.212 1.00 52.11 80 SER A N 10
ATOM 13908 C CA . SER A 1 80 ? -7.142 -5.980 2.033 1.00 61.44 80 SER A CA 10
ATOM 13909 C C . SER A 1 80 ? -7.453 -6.063 0.542 1.00 54.53 80 SER A C 10
ATOM 13910 O O . SER A 1 80 ? -7.171 -7.073 -0.098 1.00 21.41 80 SER A O 10
ATOM 13917 N N . GLY A 1 81 ? -7.943 -4.967 -0.031 1.00 11.24 81 GLY A N 10
ATOM 13918 C CA . GLY A 1 81 ? -8.026 -4.758 -1.459 1.00 55.32 81 GLY A CA 10
ATOM 13919 C C . GLY A 1 81 ? -7.868 -3.266 -1.683 1.00 14.14 81 GLY A C 10
ATOM 13920 O O . GLY A 1 81 ? -6.757 -2.736 -1.572 1.00 24.52 81 GLY A O 10
ATOM 13924 N N . THR A 1 82 ? -8.971 -2.561 -1.930 1.00 2.11 82 THR A N 10
ATOM 13925 C CA . THR A 1 82 ? -8.930 -1.157 -2.305 1.00 61.13 82 THR A CA 10
ATOM 13926 C C . THR A 1 82 ? -8.724 -0.188 -1.125 1.00 1.03 82 THR A C 10
ATOM 13927 O O . THR A 1 82 ? -8.832 1.014 -1.341 1.00 75.34 82 THR A O 10
ATOM 13938 N N . THR A 1 83 ? -8.383 -0.639 0.088 1.00 33.31 83 THR A N 10
ATOM 13939 C CA . THR A 1 83 ? -7.987 0.214 1.215 1.00 0.42 83 THR A CA 10
ATOM 13940 C C . THR A 1 83 ? -6.556 -0.124 1.640 1.00 44.32 83 THR A C 10
ATOM 13941 O O . THR A 1 83 ? -6.242 -1.288 1.907 1.00 72.21 83 THR A O 10
ATOM 13952 N N . LEU A 1 84 ? -5.699 0.901 1.722 1.00 24.23 84 LEU A N 10
ATOM 13953 C CA . LEU A 1 84 ? -4.401 0.856 2.380 1.00 11.14 84 LEU A CA 10
ATOM 13954 C C . LEU A 1 84 ? -4.581 1.431 3.785 1.00 15.54 84 LEU A C 10
ATOM 13955 O O . LEU A 1 84 ? -5.037 2.573 3.928 1.00 1.32 84 LEU A O 10
ATOM 13970 N N . LYS A 1 85 ? -4.187 0.687 4.816 1.00 74.44 85 LYS A N 10
ATOM 13971 C CA . LYS A 1 85 ? -4.096 1.175 6.191 1.00 35.22 85 LYS A CA 10
ATOM 13972 C C . LYS A 1 85 ? -2.637 1.229 6.602 1.00 40.34 85 LYS A C 10
ATOM 13973 O O . LYS A 1 85 ? -2.105 0.253 7.123 1.00 74.04 85 LYS A O 10
ATOM 13988 N N . VAL A 1 86 ? -1.964 2.340 6.334 1.00 43.43 86 VAL A N 10
ATOM 13989 C CA . VAL A 1 86 ? -0.598 2.520 6.801 1.00 43.24 86 VAL A CA 10
ATOM 13990 C C . VAL A 1 86 ? -0.647 2.742 8.313 1.00 13.45 86 VAL A C 10
ATOM 13991 O O . VAL A 1 86 ? -1.492 3.505 8.790 1.00 61.32 86 VAL A O 10
ATOM 14004 N N . GLU A 1 87 ? 0.223 2.073 9.074 1.00 32.12 87 GLU A N 10
ATOM 14005 C CA . GLU A 1 87 ? 0.227 2.126 10.534 1.00 62.42 87 GLU A CA 10
ATOM 14006 C C . GLU A 1 87 ? 1.264 3.150 11.028 1.00 3.51 87 GLU A C 10
ATOM 14007 O O . GLU A 1 87 ? 1.003 3.888 11.982 1.00 60.33 87 GLU A O 10
ATOM 14017 N N . THR A 1 88 ? 2.423 3.244 10.369 1.00 4.14 88 THR A N 10
ATOM 14018 C CA . THR A 1 88 ? 3.562 4.099 10.738 1.00 1.25 88 THR A CA 10
ATOM 14019 C C . THR A 1 88 ? 4.147 4.766 9.483 1.00 53.33 88 THR A C 10
ATOM 14020 O O . THR A 1 88 ? 3.917 4.281 8.373 1.00 73.24 88 THR A O 10
ATOM 14031 N N . GLY A 1 89 ? 4.920 5.846 9.644 1.00 72.43 89 GLY A N 10
ATOM 14032 C CA . GLY A 1 89 ? 5.595 6.566 8.571 1.00 53.13 89 GLY A CA 10
ATOM 14033 C C . GLY A 1 89 ? 5.044 7.976 8.372 1.00 21.12 89 GLY A C 10
ATOM 14034 O O . GLY A 1 89 ? 4.068 8.384 9.010 1.00 52.42 89 GLY A O 10
ATOM 14038 N N . SER A 1 90 ? 5.627 8.705 7.417 1.00 55.54 90 SER A N 10
ATOM 14039 C CA . SER A 1 90 ? 5.055 9.949 6.889 1.00 60.20 90 SER A CA 10
ATOM 14040 C C . SER A 1 90 ? 3.638 9.723 6.325 1.00 2.52 90 SER A C 10
ATOM 14041 O O . SER A 1 90 ? 2.810 10.642 6.281 1.00 63.32 90 SER A O 10
ATOM 14048 N N . GLU A 1 91 ? 3.338 8.488 5.935 1.00 72.02 91 GLU A N 10
ATOM 14049 C CA . GLU A 1 91 ? 2.169 8.085 5.183 1.00 61.30 91 GLU A CA 10
ATOM 14050 C C . GLU A 1 91 ? 1.103 7.467 6.090 1.00 62.31 91 GLU A C 10
ATOM 14051 O O . GLU A 1 91 ? 0.069 7.028 5.607 1.00 15.12 91 GLU A O 10
ATOM 14061 N N . ALA A 1 92 ? 1.304 7.463 7.406 1.00 54.13 92 ALA A N 10
ATOM 14062 C CA . ALA A 1 92 ? 0.436 6.825 8.394 1.00 74.23 92 ALA A CA 10
ATOM 14063 C C . ALA A 1 92 ? -0.995 7.378 8.317 1.00 64.30 92 ALA A C 10
ATOM 14064 O O . ALA A 1 92 ? -1.262 8.497 8.766 1.00 63.21 92 ALA A O 10
ATOM 14071 N N . GLY A 1 93 ? -1.921 6.622 7.728 1.00 20.11 93 GLY A N 10
ATOM 14072 C CA . GLY A 1 93 ? -3.259 7.095 7.388 1.00 55.50 93 GLY A CA 10
ATOM 14073 C C . GLY A 1 93 ? -4.104 6.025 6.706 1.00 60.32 93 GLY A C 10
ATOM 14074 O O . GLY A 1 93 ? -3.786 4.835 6.804 1.00 2.23 93 GLY A O 10
ATOM 14078 N N . THR A 1 94 ? -5.210 6.434 6.080 1.00 64.32 94 THR A N 10
ATOM 14079 C CA . THR A 1 94 ? -6.172 5.545 5.434 1.00 0.12 94 THR A CA 10
ATOM 14080 C C . THR A 1 94 ? -6.459 6.043 4.017 1.00 22.34 94 THR A C 10
ATOM 14081 O O . THR A 1 94 ? -6.914 7.176 3.813 1.00 23.52 94 THR A O 10
ATOM 14092 N N . TYR A 1 95 ? -6.182 5.197 3.026 1.00 3.41 95 TYR A N 10
ATOM 14093 C CA . TYR A 1 95 ? -6.210 5.565 1.618 1.00 41.03 95 TYR A CA 10
ATOM 14094 C C . TYR A 1 95 ? -7.078 4.585 0.865 1.00 4.44 95 TYR A C 10
ATOM 14095 O O . TYR A 1 95 ? -7.168 3.415 1.243 1.00 51.33 95 TYR A O 10
ATOM 14112 N N . LYS A 1 96 ? -7.666 5.055 -0.227 1.00 75.13 96 LYS A N 10
ATOM 14113 C CA . LYS A 1 96 ? -8.455 4.256 -1.134 1.00 24.55 96 LYS A CA 10
ATOM 14114 C C . LYS A 1 96 ? -7.704 4.135 -2.444 1.00 60.41 96 LYS A C 10
ATOM 14115 O O . LYS A 1 96 ? -7.071 5.097 -2.883 1.00 52.33 96 LYS A O 10
ATOM 14130 N N . LYS A 1 97 ? -7.762 2.951 -3.040 1.00 22.35 97 LYS A N 10
ATOM 14131 C CA . LYS A 1 97 ? -7.168 2.649 -4.326 1.00 75.34 97 LYS A CA 10
ATOM 14132 C C . LYS A 1 97 ? -7.911 3.452 -5.380 1.00 14.24 97 LYS A C 10
ATOM 14133 O O . LYS A 1 97 ? -9.135 3.339 -5.469 1.00 13.45 97 LYS A O 10
ATOM 14148 N N . GLN A 1 98 ? -7.178 4.222 -6.171 1.00 1.14 98 GLN A N 10
ATOM 14149 C CA . GLN A 1 98 ? -7.706 5.059 -7.238 1.00 2.34 98 GLN A CA 10
ATOM 14150 C C . GLN A 1 98 ? -7.468 4.332 -8.566 1.00 0.33 98 GLN A C 10
ATOM 14151 O O . GLN A 1 98 ? -6.768 4.818 -9.452 1.00 63.22 98 GLN A O 10
ATOM 14163 N N . LYS A 1 99 ? -7.959 3.096 -8.642 1.00 3.04 99 LYS A N 10
ATOM 14164 C CA . LYS A 1 99 ? -8.111 2.271 -9.833 1.00 64.30 99 LYS A CA 10
ATOM 14165 C C . LYS A 1 99 ? -9.092 1.163 -9.450 1.00 61.44 99 LYS A C 10
ATOM 14166 O O . LYS A 1 99 ? -9.163 0.149 -10.185 1.00 40.00 99 LYS A O 10
ATOM 14181 N N . GLY A 1 1 ? -12.539 -7.137 15.346 1.00 60.32 1 GLY A N 11
ATOM 14182 C CA . GLY A 1 1 ? -11.480 -8.015 14.840 1.00 55.34 1 GLY A CA 11
ATOM 14183 C C . GLY A 1 1 ? -11.002 -7.475 13.509 1.00 74.45 1 GLY A C 11
ATOM 14184 O O . GLY A 1 1 ? -11.825 -7.225 12.635 1.00 15.11 1 GLY A O 11
ATOM 14188 N N . GLU A 1 2 ? -9.695 -7.280 13.336 1.00 42.15 2 GLU A N 11
ATOM 14189 C CA . GLU A 1 2 ? -9.102 -6.793 12.096 1.00 0.33 2 GLU A CA 11
ATOM 14190 C C . GLU A 1 2 ? -8.333 -7.944 11.460 1.00 33.22 2 GLU A C 11
ATOM 14191 O O . GLU A 1 2 ? -7.273 -8.345 11.939 1.00 24.34 2 GLU A O 11
ATOM 14201 N N . ASP A 1 3 ? -8.893 -8.493 10.388 1.00 40.23 3 ASP A N 11
ATOM 14202 C CA . ASP A 1 3 ? -8.264 -9.456 9.505 1.00 21.41 3 ASP A CA 11
ATOM 14203 C C . ASP A 1 3 ? -7.796 -8.664 8.305 1.00 12.03 3 ASP A C 11
ATOM 14204 O O . ASP A 1 3 ? -8.557 -7.901 7.700 1.00 0.10 3 ASP A O 11
ATOM 14212 N N . TRP A 1 4 ? -6.525 -8.836 7.994 1.00 22.54 4 TRP A N 11
ATOM 14213 C CA . TRP A 1 4 ? -5.860 -8.303 6.824 1.00 40.33 4 TRP A CA 11
ATOM 14214 C C . TRP A 1 4 ? -5.182 -9.438 6.053 1.00 64.32 4 TRP A C 11
ATOM 14215 O O . TRP A 1 4 ? -4.776 -10.436 6.656 1.00 20.13 4 TRP A O 11
ATOM 14235 N N . THR A 1 5 ? -5.061 -9.294 4.732 1.00 44.44 5 THR A N 11
ATOM 14236 C CA . THR A 1 5 ? -4.265 -10.207 3.919 1.00 41.24 5 THR A CA 11
ATOM 14237 C C . THR A 1 5 ? -2.774 -9.978 4.173 1.00 53.11 5 THR A C 11
ATOM 14238 O O . THR A 1 5 ? -2.370 -8.991 4.798 1.00 14.03 5 THR A O 11
ATOM 14249 N N . GLU A 1 6 ? -1.959 -10.869 3.612 1.00 24.42 6 GLU A N 11
ATOM 14250 C CA . GLU A 1 6 ? -0.562 -10.604 3.344 1.00 15.14 6 GLU A CA 11
ATOM 14251 C C . GLU A 1 6 ? -0.452 -9.304 2.572 1.00 20.31 6 GLU A C 11
ATOM 14252 O O . GLU A 1 6 ? -1.107 -9.112 1.546 1.00 35.30 6 GLU A O 11
ATOM 14262 N N . LEU A 1 7 ? 0.427 -8.432 3.032 1.00 20.34 7 LEU A N 11
ATOM 14263 C CA . LEU A 1 7 ? 1.088 -7.488 2.191 1.00 72.23 7 LEU A CA 11
ATOM 14264 C C . LEU A 1 7 ? 1.940 -8.252 1.221 1.00 22.41 7 LEU A C 11
ATOM 14265 O O . LEU A 1 7 ? 2.810 -9.004 1.671 1.00 53.13 7 LEU A O 11
ATOM 14280 N N . ASN A 1 8 ? 1.740 -8.017 -0.080 1.00 61.31 8 ASN A N 11
ATOM 14281 C CA . ASN A 1 8 ? 2.776 -8.383 -1.021 1.00 42.44 8 ASN A CA 11
ATOM 14282 C C . ASN A 1 8 ? 2.975 -7.302 -2.075 1.00 54.15 8 ASN A C 11
ATOM 14283 O O . ASN A 1 8 ? 2.160 -6.386 -2.197 1.00 63.52 8 ASN A O 11
ATOM 14293 N N . SER A 1 9 ? 4.019 -7.428 -2.892 1.00 11.33 9 SER A N 11
ATOM 14294 C CA . SER A 1 9 ? 4.343 -6.629 -4.074 1.00 73.24 9 SER A CA 11
ATOM 14295 C C . SER A 1 9 ? 3.358 -6.871 -5.234 1.00 63.12 9 SER A C 11
ATOM 14296 O O . SER A 1 9 ? 3.730 -6.900 -6.405 1.00 62.25 9 SER A O 11
ATOM 14303 N N . ASN A 1 10 ? 2.077 -7.081 -4.922 1.00 12.21 10 ASN A N 11
ATOM 14304 C CA . ASN A 1 10 ? 1.048 -7.515 -5.858 1.00 0.42 10 ASN A CA 11
ATOM 14305 C C . ASN A 1 10 ? -0.226 -6.721 -5.598 1.00 40.42 10 ASN A C 11
ATOM 14306 O O . ASN A 1 10 ? -0.729 -6.021 -6.472 1.00 21.31 10 ASN A O 11
ATOM 14316 N N . ASN A 1 11 ? -0.747 -6.799 -4.372 1.00 60.35 11 ASN A N 11
ATOM 14317 C CA . ASN A 1 11 ? -1.951 -6.077 -3.977 1.00 63.45 11 ASN A CA 11
ATOM 14318 C C . ASN A 1 11 ? -1.674 -4.594 -3.716 1.00 54.32 11 ASN A C 11
ATOM 14319 O O . ASN A 1 11 ? -2.614 -3.797 -3.785 1.00 2.41 11 ASN A O 11
ATOM 14329 N N . ILE A 1 12 ? -0.425 -4.199 -3.435 1.00 3.31 12 ILE A N 11
ATOM 14330 C CA . ILE A 1 12 ? -0.026 -2.807 -3.218 1.00 24.31 12 ILE A CA 11
ATOM 14331 C C . ILE A 1 12 ? 0.047 -1.984 -4.505 1.00 2.30 12 ILE A C 11
ATOM 14332 O O . ILE A 1 12 ? 0.014 -0.755 -4.450 1.00 53.22 12 ILE A O 11
ATOM 14347 N N . ILE A 1 13 ? 0.137 -2.643 -5.657 1.00 2.24 13 ILE A N 11
ATOM 14348 C CA . ILE A 1 13 ? 0.388 -1.995 -6.930 1.00 73.43 13 ILE A CA 11
ATOM 14349 C C . ILE A 1 13 ? -0.812 -1.103 -7.265 1.00 24.12 13 ILE A C 11
ATOM 14350 O O . ILE A 1 13 ? -1.928 -1.609 -7.376 1.00 32.53 13 ILE A O 11
ATOM 14365 N N . GLY A 1 14 ? -0.615 0.209 -7.399 1.00 40.05 14 GLY A N 11
ATOM 14366 C CA . GLY A 1 14 ? -1.658 1.166 -7.755 1.00 60.25 14 GLY A CA 11
ATOM 14367 C C . GLY A 1 14 ? -1.330 2.566 -7.248 1.00 73.21 14 GLY A C 11
ATOM 14368 O O . GLY A 1 14 ? -0.363 2.750 -6.504 1.00 43.35 14 GLY A O 11
ATOM 14372 N N . TYR A 1 15 ? -2.152 3.552 -7.628 1.00 43.44 15 TYR A N 11
ATOM 14373 C CA . TYR A 1 15 ? -2.201 4.849 -6.957 1.00 54.04 15 TYR A CA 11
ATOM 14374 C C . TYR A 1 15 ? -3.057 4.692 -5.696 1.00 40.21 15 TYR A C 11
ATOM 14375 O O . TYR A 1 15 ? -3.939 3.832 -5.647 1.00 31.51 15 TYR A O 11
ATOM 14392 N N . TRP A 1 16 ? -2.864 5.559 -4.697 1.00 15.30 16 TRP A N 11
ATOM 14393 C CA . TRP A 1 16 ? -3.622 5.505 -3.448 1.00 60.54 16 TRP A CA 11
ATOM 14394 C C . TRP A 1 16 ? -3.937 6.924 -2.975 1.00 34.14 16 TRP A C 11
ATOM 14395 O O . TRP A 1 16 ? -3.068 7.792 -3.012 1.00 40.42 16 TRP A O 11
ATOM 14415 N N . SER A 1 17 ? -5.175 7.184 -2.547 1.00 31.34 17 SER A N 11
ATOM 14416 C CA . SER A 1 17 ? -5.741 8.512 -2.311 1.00 32.43 17 SER A CA 11
ATOM 14417 C C . SER A 1 17 ? -6.553 8.502 -1.011 1.00 54.44 17 SER A C 11
ATOM 14418 O O . SER A 1 17 ? -7.119 7.471 -0.628 1.00 74.13 17 SER A O 11
ATOM 14425 N N . THR A 1 18 ? -6.630 9.648 -0.330 1.00 72.11 18 THR A N 11
ATOM 14426 C CA . THR A 1 18 ? -7.663 9.863 0.673 1.00 42.13 18 THR A CA 11
ATOM 14427 C C . THR A 1 18 ? -8.861 10.475 -0.047 1.00 75.31 18 THR A C 11
ATOM 14428 O O . THR A 1 18 ? -9.817 9.773 -0.390 1.00 62.54 18 THR A O 11
ATOM 14439 N N . GLY A 1 19 ? -8.758 11.765 -0.343 1.00 42.15 19 GLY A N 11
ATOM 14440 C CA . GLY A 1 19 ? -9.761 12.586 -0.960 1.00 73.12 19 GLY A CA 11
ATOM 14441 C C . GLY A 1 19 ? -9.099 13.655 -1.818 1.00 75.44 19 GLY A C 11
ATOM 14442 O O . GLY A 1 19 ? -7.900 13.606 -2.096 1.00 44.13 19 GLY A O 11
ATOM 14446 N N . ILE A 1 20 ? -9.902 14.621 -2.250 1.00 1.30 20 ILE A N 11
ATOM 14447 C CA . ILE A 1 20 ? -9.539 15.655 -3.224 1.00 1.44 20 ILE A CA 11
ATOM 14448 C C . ILE A 1 20 ? -9.633 17.054 -2.595 1.00 73.42 20 ILE A C 11
ATOM 14449 O O . ILE A 1 20 ? -9.795 18.057 -3.294 1.00 1.42 20 ILE A O 11
ATOM 14464 N N . GLU A 1 21 ? -9.596 17.124 -1.270 1.00 60.23 21 GLU A N 11
ATOM 14465 C CA . GLU A 1 21 ? -9.907 18.287 -0.461 1.00 44.23 21 GLU A CA 11
ATOM 14466 C C . GLU A 1 21 ? -8.866 18.398 0.645 1.00 63.13 21 GLU A C 11
ATOM 14467 O O . GLU A 1 21 ? -8.256 17.397 1.024 1.00 43.33 21 GLU A O 11
ATOM 14477 N N . GLY A 1 22 ? -8.687 19.597 1.192 1.00 41.32 22 GLY A N 11
ATOM 14478 C CA . GLY A 1 22 ? -7.816 19.803 2.333 1.00 41.12 22 GLY A CA 11
ATOM 14479 C C . GLY A 1 22 ? -6.362 19.440 2.063 1.00 31.10 22 GLY A C 11
ATOM 14480 O O . GLY A 1 22 ? -5.954 19.211 0.923 1.00 53.31 22 GLY A O 11
ATOM 14484 N N . THR A 1 23 ? -5.540 19.449 3.106 1.00 52.13 23 THR A N 11
ATOM 14485 C CA . THR A 1 23 ? -4.153 19.026 2.995 1.00 51.22 23 THR A CA 11
ATOM 14486 C C . THR A 1 23 ? -4.136 17.498 3.023 1.00 34.30 23 THR A C 11
ATOM 14487 O O . THR A 1 23 ? -4.100 16.896 4.098 1.00 11.11 23 THR A O 11
ATOM 14498 N N . HIS A 1 24 ? -4.227 16.876 1.848 1.00 35.44 24 HIS A N 11
ATOM 14499 C CA . HIS A 1 24 ? -4.287 15.432 1.657 1.00 53.34 24 HIS A CA 11
ATOM 14500 C C . HIS A 1 24 ? -2.998 14.927 1.010 1.00 21.20 24 HIS A C 11
ATOM 14501 O O . HIS A 1 24 ? -2.067 15.696 0.747 1.00 23.50 24 HIS A O 11
ATOM 14514 N N . LYS A 1 25 ? -2.938 13.617 0.774 1.00 32.50 25 LYS A N 11
ATOM 14515 C CA . LYS A 1 25 ? -1.743 12.895 0.372 1.00 20.43 25 LYS A CA 11
ATOM 14516 C C . LYS A 1 25 ? -2.090 11.837 -0.662 1.00 15.33 25 LYS A C 11
ATOM 14517 O O . LYS A 1 25 ? -3.243 11.405 -0.750 1.00 51.23 25 LYS A O 11
ATOM 14532 N N . LEU A 1 26 ? -1.080 11.443 -1.432 1.00 60.25 26 LEU A N 11
ATOM 14533 C CA . LEU A 1 26 ? -1.182 10.547 -2.573 1.00 21.44 26 LEU A CA 11
ATOM 14534 C C . LEU A 1 26 ? 0.053 9.641 -2.575 1.00 34.11 26 LEU A C 11
ATOM 14535 O O . LEU A 1 26 ? 1.151 10.136 -2.315 1.00 22.10 26 LEU A O 11
ATOM 14550 N N . LEU A 1 27 ? -0.088 8.356 -2.907 1.00 4.21 27 LEU A N 11
ATOM 14551 C CA . LEU A 1 27 ? 1.037 7.450 -3.182 1.00 14.11 27 LEU A CA 11
ATOM 14552 C C . LEU A 1 27 ? 0.877 6.839 -4.569 1.00 21.24 27 LEU A C 11
ATOM 14553 O O . LEU A 1 27 ? -0.200 6.898 -5.168 1.00 72.21 27 LEU A O 11
ATOM 14568 N N . SER A 1 28 ? 1.933 6.174 -5.025 1.00 22.23 28 SER A N 11
ATOM 14569 C CA . SER A 1 28 ? 1.907 5.161 -6.061 1.00 1.00 28 SER A CA 11
ATOM 14570 C C . SER A 1 28 ? 2.870 4.070 -5.632 1.00 4.42 28 SER A C 11
ATOM 14571 O O . SER A 1 28 ? 3.775 4.338 -4.837 1.00 1.10 28 SER A O 11
ATOM 14578 N N . PHE A 1 29 ? 2.701 2.890 -6.217 1.00 32.32 29 PHE A N 11
ATOM 14579 C CA . PHE A 1 29 ? 3.611 1.759 -6.168 1.00 1.11 29 PHE A CA 11
ATOM 14580 C C . PHE A 1 29 ? 3.467 1.038 -7.500 1.00 63.33 29 PHE A C 11
ATOM 14581 O O . PHE A 1 29 ? 2.351 0.653 -7.865 1.00 51.45 29 PHE A O 11
ATOM 14597 N N . ASP A 1 30 ? 4.557 0.899 -8.249 1.00 24.52 30 ASP A N 11
ATOM 14598 C CA . ASP A 1 30 ? 4.610 0.098 -9.456 1.00 73.11 30 ASP A CA 11
ATOM 14599 C C . ASP A 1 30 ? 5.142 -1.282 -9.112 1.00 14.40 30 ASP A C 11
ATOM 14600 O O . ASP A 1 30 ? 5.900 -1.454 -8.149 1.00 15.14 30 ASP A O 11
ATOM 14608 N N . GLU A 1 31 ? 4.809 -2.264 -9.945 1.00 22.12 31 GLU A N 11
ATOM 14609 C CA . GLU A 1 31 ? 5.290 -3.630 -9.777 1.00 43.14 31 GLU A CA 11
ATOM 14610 C C . GLU A 1 31 ? 6.698 -3.811 -10.333 1.00 2.40 31 GLU A C 11
ATOM 14611 O O . GLU A 1 31 ? 7.425 -4.690 -9.863 1.00 40.14 31 GLU A O 11
ATOM 14621 N N . ASP A 1 32 ? 7.115 -2.968 -11.280 1.00 60.43 32 ASP A N 11
ATOM 14622 C CA . ASP A 1 32 ? 8.440 -3.049 -11.884 1.00 22.34 32 ASP A CA 11
ATOM 14623 C C . ASP A 1 32 ? 9.145 -1.694 -11.965 1.00 24.24 32 ASP A C 11
ATOM 14624 O O . ASP A 1 32 ? 10.202 -1.573 -12.589 1.00 71.24 32 ASP A O 11
ATOM 14632 N N . GLY A 1 33 ? 8.592 -0.680 -11.301 1.00 11.21 33 GLY A N 11
ATOM 14633 C CA . GLY A 1 33 ? 9.201 0.632 -11.160 1.00 14.13 33 GLY A CA 11
ATOM 14634 C C . GLY A 1 33 ? 9.610 0.852 -9.709 1.00 21.41 33 GLY A C 11
ATOM 14635 O O . GLY A 1 33 ? 10.408 0.101 -9.151 1.00 1.11 33 GLY A O 11
ATOM 14639 N N . THR A 1 34 ? 9.047 1.885 -9.097 1.00 41.43 34 THR A N 11
ATOM 14640 C CA . THR A 1 34 ? 9.273 2.347 -7.739 1.00 5.30 34 THR A CA 11
ATOM 14641 C C . THR A 1 34 ? 7.905 2.790 -7.195 1.00 61.41 34 THR A C 11
ATOM 14642 O O . THR A 1 34 ? 6.873 2.536 -7.831 1.00 10.32 34 THR A O 11
ATOM 14653 N N . GLY A 1 35 ? 7.852 3.446 -6.041 1.00 4.01 35 GLY A N 11
ATOM 14654 C CA . GLY A 1 35 ? 6.657 4.137 -5.583 1.00 11.32 35 GLY A CA 11
ATOM 14655 C C . GLY A 1 35 ? 6.875 5.643 -5.562 1.00 73.42 35 GLY A C 11
ATOM 14656 O O . GLY A 1 35 ? 7.941 6.147 -5.926 1.00 43.21 35 GLY A O 11
ATOM 14660 N N . SER A 1 36 ? 5.830 6.364 -5.175 1.00 30.24 36 SER A N 11
ATOM 14661 C CA . SER A 1 36 ? 5.779 7.816 -5.117 1.00 43.35 36 SER A CA 11
ATOM 14662 C C . SER A 1 36 ? 5.107 8.244 -3.820 1.00 70.35 36 SER A C 11
ATOM 14663 O O . SER A 1 36 ? 4.470 7.420 -3.160 1.00 31.11 36 SER A O 11
ATOM 14670 N N . PHE A 1 37 ? 5.241 9.520 -3.459 1.00 74.11 37 PHE A N 11
ATOM 14671 C CA . PHE A 1 37 ? 4.532 10.170 -2.363 1.00 24.33 37 PHE A CA 11
ATOM 14672 C C . PHE A 1 37 ? 4.391 11.663 -2.651 1.00 34.52 37 PHE A C 11
ATOM 14673 O O . PHE A 1 37 ? 5.369 12.417 -2.577 1.00 24.50 37 PHE A O 11
ATOM 14689 N N . GLY A 1 38 ? 3.168 12.107 -2.935 1.00 2.40 38 GLY A N 11
ATOM 14690 C CA . GLY A 1 38 ? 2.822 13.511 -3.096 1.00 41.35 38 GLY A CA 11
ATOM 14691 C C . GLY A 1 38 ? 2.062 14.011 -1.871 1.00 54.14 38 GLY A C 11
ATOM 14692 O O . GLY A 1 38 ? 1.283 13.269 -1.267 1.00 64.53 38 GLY A O 11
ATOM 14696 N N . ILE A 1 39 ? 2.246 15.286 -1.530 1.00 54.44 39 ILE A N 11
ATOM 14697 C CA . ILE A 1 39 ? 1.445 16.001 -0.538 1.00 65.13 39 ILE A CA 11
ATOM 14698 C C . ILE A 1 39 ? 0.806 17.167 -1.282 1.00 12.35 39 ILE A C 11
ATOM 14699 O O . ILE A 1 39 ? 1.453 17.818 -2.115 1.00 32.31 39 ILE A O 11
ATOM 14714 N N . TYR A 1 40 ? -0.455 17.440 -0.971 1.00 1.10 40 TYR A N 11
ATOM 14715 C CA . TYR A 1 40 ? -1.243 18.502 -1.560 1.00 74.10 40 TYR A CA 11
ATOM 14716 C C . TYR A 1 40 ? -1.741 19.434 -0.461 1.00 24.42 40 TYR A C 11
ATOM 14717 O O . TYR A 1 40 ? -1.750 19.081 0.719 1.00 71.33 40 TYR A O 11
ATOM 14734 N N . SER A 1 41 ? -2.224 20.601 -0.860 1.00 42.50 41 SER A N 11
ATOM 14735 C CA . SER A 1 41 ? -3.097 21.470 -0.109 1.00 72.13 41 SER A CA 11
ATOM 14736 C C . SER A 1 41 ? -4.242 21.853 -1.035 1.00 73.20 41 SER A C 11
ATOM 14737 O O . SER A 1 41 ? -4.033 22.536 -2.032 1.00 55.44 41 SER A O 11
ATOM 14744 N N . ASN A 1 42 ? -5.439 21.380 -0.697 1.00 60.23 42 ASN A N 11
ATOM 14745 C CA . ASN A 1 42 ? -6.743 21.599 -1.309 1.00 42.34 42 ASN A CA 11
ATOM 14746 C C . ASN A 1 42 ? -6.794 21.255 -2.795 1.00 33.23 42 ASN A C 11
ATOM 14747 O O . ASN A 1 42 ? -7.413 20.252 -3.155 1.00 73.01 42 ASN A O 11
ATOM 14757 N N . ALA A 1 43 ? -6.192 22.070 -3.657 1.00 4.11 43 ALA A N 11
ATOM 14758 C CA . ALA A 1 43 ? -6.098 21.844 -5.092 1.00 42.30 43 ALA A CA 11
ATOM 14759 C C . ALA A 1 43 ? -4.738 22.327 -5.601 1.00 4.42 43 ALA A C 11
ATOM 14760 O O . ALA A 1 43 ? -4.657 23.079 -6.574 1.00 3.53 43 ALA A O 11
ATOM 14767 N N . THR A 1 44 ? -3.664 22.009 -4.883 1.00 52.22 44 THR A N 11
ATOM 14768 C CA . THR A 1 44 ? -2.315 22.438 -5.205 1.00 55.44 44 THR A CA 11
ATOM 14769 C C . THR A 1 44 ? -1.347 21.360 -4.697 1.00 34.21 44 THR A C 11
ATOM 14770 O O . THR A 1 44 ? -1.420 21.031 -3.511 1.00 53.30 44 THR A O 11
ATOM 14781 N N . PRO A 1 45 ? -0.482 20.754 -5.530 1.00 60.40 45 PRO A N 11
ATOM 14782 C CA . PRO A 1 45 ? 0.618 19.931 -5.047 1.00 41.52 45 PRO A CA 11
ATOM 14783 C C . PRO A 1 45 ? 1.653 20.832 -4.369 1.00 11.41 45 PRO A C 11
ATOM 14784 O O . PRO A 1 45 ? 1.959 21.908 -4.886 1.00 30.33 45 PRO A O 11
ATOM 14792 N N . ILE A 1 46 ? 2.185 20.393 -3.227 1.00 5.34 46 ILE A N 11
ATOM 14793 C CA . ILE A 1 46 ? 3.130 21.155 -2.406 1.00 2.31 46 ILE A CA 11
ATOM 14794 C C . ILE A 1 46 ? 4.402 20.333 -2.132 1.00 4.52 46 ILE A C 11
ATOM 14795 O O . ILE A 1 46 ? 5.475 20.906 -1.922 1.00 52.52 46 ILE A O 11
ATOM 14810 N N . SER A 1 47 ? 4.337 18.998 -2.161 1.00 63.13 47 SER A N 11
ATOM 14811 C CA . SER A 1 47 ? 5.517 18.146 -2.142 1.00 45.51 47 SER A CA 11
ATOM 14812 C C . SER A 1 47 ? 5.297 16.969 -3.072 1.00 12.25 47 SER A C 11
ATOM 14813 O O . SER A 1 47 ? 4.163 16.593 -3.370 1.00 12.54 47 SER A O 11
ATOM 14820 N N . PHE A 1 48 ? 6.426 16.413 -3.481 1.00 23.11 48 PHE A N 11
ATOM 14821 C CA . PHE A 1 48 ? 6.621 15.272 -4.353 1.00 25.03 48 PHE A CA 11
ATOM 14822 C C . PHE A 1 48 ? 7.946 14.650 -3.907 1.00 13.24 48 PHE A C 11
ATOM 14823 O O . PHE A 1 48 ? 8.905 15.376 -3.627 1.00 65.10 48 PHE A O 11
ATOM 14839 N N . GLN A 1 49 ? 8.004 13.334 -3.786 1.00 42.00 49 GLN A N 11
ATOM 14840 C CA . GLN A 1 49 ? 9.227 12.553 -3.673 1.00 44.22 49 GLN A CA 11
ATOM 14841 C C . GLN A 1 49 ? 8.885 11.176 -4.242 1.00 30.51 49 GLN A C 11
ATOM 14842 O O . GLN A 1 49 ? 7.703 10.813 -4.309 1.00 25.13 49 GLN A O 11
ATOM 14854 N N . MET A 1 50 ? 9.890 10.377 -4.575 1.00 11.21 50 MET A N 11
ATOM 14855 C CA . MET A 1 50 ? 9.722 8.973 -4.889 1.00 41.05 50 MET A CA 11
ATOM 14856 C C . MET A 1 50 ? 10.733 8.175 -4.080 1.00 33.42 50 MET A C 11
ATOM 14857 O O . MET A 1 50 ? 11.592 8.757 -3.404 1.00 31.31 50 MET A O 11
ATOM 14869 N N . PHE A 1 51 ? 10.547 6.858 -4.064 1.00 21.23 51 PHE A N 11
ATOM 14870 C CA . PHE A 1 51 ? 11.451 5.929 -3.418 1.00 31.23 51 PHE A CA 11
ATOM 14871 C C . PHE A 1 51 ? 11.221 4.533 -3.984 1.00 63.44 51 PHE A C 11
ATOM 14872 O O . PHE A 1 51 ? 10.085 4.185 -4.338 1.00 50.13 51 PHE A O 11
ATOM 14888 N N . ASP A 1 52 ? 12.270 3.713 -4.036 1.00 45.43 52 ASP A N 11
ATOM 14889 C CA . ASP A 1 52 ? 12.138 2.266 -4.224 1.00 51.24 52 ASP A CA 11
ATOM 14890 C C . ASP A 1 52 ? 11.480 1.685 -2.969 1.00 4.02 52 ASP A C 11
ATOM 14891 O O . ASP A 1 52 ? 11.466 2.314 -1.905 1.00 54.21 52 ASP A O 11
ATOM 14899 N N . TYR A 1 53 ? 10.974 0.455 -3.067 1.00 41.25 53 TYR A N 11
ATOM 14900 C CA . TYR A 1 53 ? 10.465 -0.276 -1.924 1.00 21.43 53 TYR A CA 11
ATOM 14901 C C . TYR A 1 53 ? 10.634 -1.774 -2.148 1.00 31.14 53 TYR A C 11
ATOM 14902 O O . TYR A 1 53 ? 10.723 -2.216 -3.296 1.00 63.11 53 TYR A O 11
ATOM 14919 N N . LYS A 1 54 ? 10.570 -2.569 -1.075 1.00 33.23 54 LYS A N 11
ATOM 14920 C CA . LYS A 1 54 ? 10.227 -3.986 -1.162 1.00 42.21 54 LYS A CA 11
ATOM 14921 C C . LYS A 1 54 ? 9.124 -4.265 -0.161 1.00 64.45 54 LYS A C 11
ATOM 14922 O O . LYS A 1 54 ? 8.963 -3.510 0.800 1.00 43.03 54 LYS A O 11
ATOM 14937 N N . ILE A 1 55 ? 8.390 -5.356 -0.362 1.00 73.45 55 ILE A N 11
ATOM 14938 C CA . ILE A 1 55 ? 7.558 -5.976 0.657 1.00 52.31 55 ILE A CA 11
ATOM 14939 C C . ILE A 1 55 ? 8.348 -7.215 1.061 1.00 1.00 55 ILE A C 11
ATOM 14940 O O . ILE A 1 55 ? 8.460 -8.168 0.295 1.00 51.02 55 ILE A O 11
ATOM 14955 N N . GLU A 1 56 ? 9.023 -7.155 2.206 1.00 73.13 56 GLU A N 11
ATOM 14956 C CA . GLU A 1 56 ? 9.911 -8.219 2.673 1.00 62.13 56 GLU A CA 11
ATOM 14957 C C . GLU A 1 56 ? 9.705 -8.440 4.175 1.00 53.15 56 GLU A C 11
ATOM 14958 O O . GLU A 1 56 ? 10.607 -8.839 4.905 1.00 62.24 56 GLU A O 11
ATOM 14968 N N . GLU A 1 57 ? 8.509 -8.132 4.660 1.00 10.02 57 GLU A N 11
ATOM 14969 C CA . GLU A 1 57 ? 8.130 -8.327 6.047 1.00 12.34 57 GLU A CA 11
ATOM 14970 C C . GLU A 1 57 ? 6.624 -8.235 6.305 1.00 4.00 57 GLU A C 11
ATOM 14971 O O . GLU A 1 57 ? 6.206 -8.070 7.450 1.00 34.14 57 GLU A O 11
ATOM 14981 N N . GLY A 1 58 ? 5.780 -8.298 5.271 1.00 73.51 58 GLY A N 11
ATOM 14982 C CA . GLY A 1 58 ? 4.360 -7.965 5.455 1.00 2.23 58 GLY A CA 11
ATOM 14983 C C . GLY A 1 58 ? 4.227 -6.493 5.876 1.00 54.43 58 GLY A C 11
ATOM 14984 O O . GLY A 1 58 ? 3.284 -6.081 6.551 1.00 1.30 58 GLY A O 11
ATOM 14988 N N . ARG A 1 59 ? 5.250 -5.721 5.521 1.00 73.53 59 ARG A N 11
ATOM 14989 C CA . ARG A 1 59 ? 5.590 -4.354 5.842 1.00 24.21 59 ARG A CA 11
ATOM 14990 C C . ARG A 1 59 ? 6.339 -3.868 4.614 1.00 31.53 59 ARG A C 11
ATOM 14991 O O . ARG A 1 59 ? 6.825 -4.679 3.816 1.00 52.23 59 ARG A O 11
ATOM 15009 N N . ILE A 1 60 ? 6.473 -2.560 4.477 1.00 25.12 60 ILE A N 11
ATOM 15010 C CA . ILE A 1 60 ? 7.309 -2.002 3.420 1.00 5.34 60 ILE A CA 11
ATOM 15011 C C . ILE A 1 60 ? 8.739 -1.971 3.963 1.00 11.33 60 ILE A C 11
ATOM 15012 O O . ILE A 1 60 ? 8.915 -1.871 5.179 1.00 45.32 60 ILE A O 11
ATOM 15027 N N . TYR A 1 61 ? 9.728 -1.992 3.073 1.00 21.40 61 TYR A N 11
ATOM 15028 C CA . TYR A 1 61 ? 11.129 -1.670 3.294 1.00 32.43 61 TYR A CA 11
ATOM 15029 C C . TYR A 1 61 ? 11.493 -0.576 2.303 1.00 42.32 61 TYR A C 11
ATOM 15030 O O . TYR A 1 61 ? 11.273 -0.772 1.107 1.00 30.42 61 TYR A O 11
ATOM 15047 N N . ILE A 1 62 ? 12.005 0.557 2.775 1.00 1.02 62 ILE A N 11
ATOM 15048 C CA . ILE A 1 62 ? 12.426 1.711 1.992 1.00 4.40 62 ILE A CA 11
ATOM 15049 C C . ILE A 1 62 ? 13.941 1.821 2.163 1.00 4.23 62 ILE A C 11
ATOM 15050 O O . ILE A 1 62 ? 14.426 1.631 3.281 1.00 63.35 62 ILE A O 11
ATOM 15065 N N . TYR A 1 63 ? 14.676 2.090 1.079 1.00 72.23 63 TYR A N 11
ATOM 15066 C CA . TYR A 1 63 ? 16.146 2.057 1.070 1.00 30.54 63 TYR A CA 11
ATOM 15067 C C . TYR A 1 63 ? 16.788 2.840 -0.084 1.00 50.15 63 TYR A C 11
ATOM 15068 O O . TYR A 1 63 ? 18.009 2.774 -0.281 1.00 70.33 63 TYR A O 11
ATOM 15085 N N . ASP A 1 64 ? 15.994 3.574 -0.862 1.00 71.11 64 ASP A N 11
ATOM 15086 C CA . ASP A 1 64 ? 16.454 4.551 -1.831 1.00 13.13 64 ASP A CA 11
ATOM 15087 C C . ASP A 1 64 ? 15.320 5.555 -1.913 1.00 13.33 64 ASP A C 11
ATOM 15088 O O . ASP A 1 64 ? 14.175 5.144 -2.103 1.00 32.12 64 ASP A O 11
ATOM 15096 N N . VAL A 1 65 ? 15.602 6.828 -1.670 1.00 13.24 65 VAL A N 11
ATOM 15097 C CA . VAL A 1 65 ? 14.639 7.918 -1.666 1.00 74.11 65 VAL A CA 11
ATOM 15098 C C . VAL A 1 65 ? 15.244 9.049 -2.493 1.00 33.42 65 VAL A C 11
ATOM 15099 O O . VAL A 1 65 ? 16.455 9.258 -2.455 1.00 31.52 65 VAL A O 11
ATOM 15112 N N . TYR A 1 66 ? 14.427 9.794 -3.227 1.00 73.51 66 TYR A N 11
ATOM 15113 C CA . TYR A 1 66 ? 14.863 10.953 -3.994 1.00 70.22 66 TYR A CA 11
ATOM 15114 C C . TYR A 1 66 ? 13.846 12.077 -3.780 1.00 62.52 66 TYR A C 11
ATOM 15115 O O . TYR A 1 66 ? 12.702 11.809 -3.400 1.00 22.31 66 TYR A O 11
ATOM 15132 N N . PRO A 1 67 ? 14.217 13.341 -4.035 1.00 72.34 67 PRO A N 11
ATOM 15133 C CA . PRO A 1 67 ? 15.542 13.806 -4.451 1.00 1.44 67 PRO A CA 11
ATOM 15134 C C . PRO A 1 67 ? 16.525 13.995 -3.289 1.00 51.01 67 PRO A C 11
ATOM 15135 O O . PRO A 1 67 ? 17.697 14.311 -3.511 1.00 21.24 67 PRO A O 11
ATOM 15143 N N . ASP A 1 68 ? 16.035 13.872 -2.061 1.00 30.35 68 ASP A N 11
ATOM 15144 C CA . ASP A 1 68 ? 16.826 13.927 -0.836 1.00 3.11 68 ASP A CA 11
ATOM 15145 C C . ASP A 1 68 ? 16.693 12.562 -0.180 1.00 23.35 68 ASP A C 11
ATOM 15146 O O . ASP A 1 68 ? 15.572 12.096 0.050 1.00 31.15 68 ASP A O 11
ATOM 15154 N N . GLU A 1 69 ? 17.816 11.889 0.013 1.00 62.42 69 GLU A N 11
ATOM 15155 C CA . GLU A 1 69 ? 17.887 10.535 0.522 1.00 45.41 69 GLU A CA 11
ATOM 15156 C C . GLU A 1 69 ? 17.649 10.566 2.026 1.00 64.53 69 GLU A C 11
ATOM 15157 O O . GLU A 1 69 ? 18.388 11.229 2.758 1.00 61.31 69 GLU A O 11
ATOM 15167 N N . LYS A 1 70 ? 16.664 9.804 2.497 1.00 44.20 70 LYS A N 11
ATOM 15168 C CA . LYS A 1 70 ? 16.475 9.556 3.923 1.00 31.24 70 LYS A CA 11
ATOM 15169 C C . LYS A 1 70 ? 17.112 8.212 4.272 1.00 3.24 70 LYS A C 11
ATOM 15170 O O . LYS A 1 70 ? 17.397 7.414 3.377 1.00 33.52 70 LYS A O 11
ATOM 15185 N N . THR A 1 71 ? 17.292 7.949 5.564 1.00 13.00 71 THR A N 11
ATOM 15186 C CA . THR A 1 71 ? 17.719 6.658 6.095 1.00 2.23 71 THR A CA 11
ATOM 15187 C C . THR A 1 71 ? 16.774 5.550 5.569 1.00 22.44 71 THR A C 11
ATOM 15188 O O . THR A 1 71 ? 15.578 5.819 5.404 1.00 2.34 71 THR A O 11
ATOM 15199 N N . PRO A 1 72 ? 17.234 4.299 5.383 1.00 73.52 72 PRO A N 11
ATOM 15200 C CA . PRO A 1 72 ? 16.344 3.175 5.117 1.00 45.14 72 PRO A CA 11
ATOM 15201 C C . PRO A 1 72 ? 15.512 2.847 6.355 1.00 63.35 72 PRO A C 11
ATOM 15202 O O . PRO A 1 72 ? 16.043 2.831 7.470 1.00 4.43 72 PRO A O 11
ATOM 15210 N N . TYR A 1 73 ? 14.247 2.466 6.195 1.00 1.41 73 TYR A N 11
ATOM 15211 C CA . TYR A 1 73 ? 13.402 2.013 7.296 1.00 5.23 73 TYR A CA 11
ATOM 15212 C C . TYR A 1 73 ? 12.367 1.021 6.780 1.00 34.51 73 TYR A C 11
ATOM 15213 O O . TYR A 1 73 ? 12.107 0.940 5.579 1.00 14.30 73 TYR A O 11
ATOM 15230 N N . TYR A 1 74 ? 11.729 0.300 7.701 1.00 22.50 74 TYR A N 11
ATOM 15231 C CA . TYR A 1 74 ? 10.538 -0.486 7.403 1.00 5.12 74 TYR A CA 11
ATOM 15232 C C . TYR A 1 74 ? 9.304 0.306 7.847 1.00 11.11 74 TYR A C 11
ATOM 15233 O O . TYR A 1 74 ? 9.414 1.192 8.701 1.00 21.53 74 TYR A O 11
ATOM 15250 N N . LEU A 1 75 ? 8.130 -0.016 7.298 1.00 5.11 75 LEU A N 11
ATOM 15251 C CA . LEU A 1 75 ? 6.859 0.625 7.632 1.00 4.01 75 LEU A CA 11
ATOM 15252 C C . LEU A 1 75 ? 5.813 -0.444 7.898 1.00 10.03 75 LEU A C 11
ATOM 15253 O O . LEU A 1 75 ? 5.480 -1.223 7.000 1.00 2.31 75 LEU A O 11
ATOM 15268 N N . ASP A 1 76 ? 5.283 -0.447 9.120 1.00 13.22 76 ASP A N 11
ATOM 15269 C CA . ASP A 1 76 ? 4.091 -1.195 9.500 1.00 34.52 76 ASP A CA 11
ATOM 15270 C C . ASP A 1 76 ? 2.949 -0.696 8.621 1.00 64.52 76 ASP A C 11
ATOM 15271 O O . ASP A 1 76 ? 2.548 0.465 8.730 1.00 4.23 76 ASP A O 11
ATOM 15279 N N . CYS A 1 77 ? 2.441 -1.536 7.720 1.00 72.15 77 CYS A N 11
ATOM 15280 C CA . CYS A 1 77 ? 1.181 -1.284 7.033 1.00 0.34 77 CYS A CA 11
ATOM 15281 C C . CYS A 1 77 ? 0.473 -2.624 6.894 1.00 54.14 77 CYS A C 11
ATOM 15282 O O . CYS A 1 77 ? 1.086 -3.674 7.083 1.00 75.31 77 CYS A O 11
ATOM 15289 N N . LYS A 1 78 ? -0.796 -2.581 6.504 1.00 63.25 78 LYS A N 11
ATOM 15290 C CA . LYS A 1 78 ? -1.545 -3.716 5.982 1.00 53.24 78 LYS A CA 11
ATOM 15291 C C . LYS A 1 78 ? -2.332 -3.339 4.739 1.00 21.21 78 LYS A C 11
ATOM 15292 O O . LYS A 1 78 ? -2.448 -2.159 4.394 1.00 55.11 78 LYS A O 11
ATOM 15307 N N . ILE A 1 79 ? -2.892 -4.352 4.076 1.00 75.41 79 ILE A N 11
ATOM 15308 C CA . ILE A 1 79 ? -3.614 -4.190 2.830 1.00 13.12 79 ILE A CA 11
ATOM 15309 C C . ILE A 1 79 ? -4.627 -5.336 2.677 1.00 15.00 79 ILE A C 11
ATOM 15310 O O . ILE A 1 79 ? -4.381 -6.435 3.172 1.00 62.33 79 ILE A O 11
ATOM 15325 N N . SER A 1 80 ? -5.760 -5.055 2.030 1.00 71.45 80 SER A N 11
ATOM 15326 C CA . SER A 1 80 ? -6.943 -5.895 1.813 1.00 64.24 80 SER A CA 11
ATOM 15327 C C . SER A 1 80 ? -7.650 -5.498 0.508 1.00 73.25 80 SER A C 11
ATOM 15328 O O . SER A 1 80 ? -8.825 -5.109 0.484 1.00 62.11 80 SER A O 11
ATOM 15335 N N . GLY A 1 81 ? -6.867 -5.387 -0.549 1.00 55.02 81 GLY A N 11
ATOM 15336 C CA . GLY A 1 81 ? -7.294 -5.082 -1.908 1.00 35.10 81 GLY A CA 11
ATOM 15337 C C . GLY A 1 81 ? -7.361 -3.583 -2.167 1.00 1.11 81 GLY A C 11
ATOM 15338 O O . GLY A 1 81 ? -6.553 -3.062 -2.937 1.00 61.51 81 GLY A O 11
ATOM 15342 N N . THR A 1 82 ? -8.283 -2.878 -1.513 1.00 41.13 82 THR A N 11
ATOM 15343 C CA . THR A 1 82 ? -8.642 -1.494 -1.828 1.00 42.21 82 THR A CA 11
ATOM 15344 C C . THR A 1 82 ? -8.530 -0.514 -0.649 1.00 15.42 82 THR A C 11
ATOM 15345 O O . THR A 1 82 ? -8.780 0.675 -0.827 1.00 34.42 82 THR A O 11
ATOM 15356 N N . THR A 1 83 ? -8.079 -0.964 0.522 1.00 63.31 83 THR A N 11
ATOM 15357 C CA . THR A 1 83 ? -7.789 -0.144 1.696 1.00 15.02 83 THR A CA 11
ATOM 15358 C C . THR A 1 83 ? -6.301 -0.305 2.024 1.00 63.53 83 THR A C 11
ATOM 15359 O O . THR A 1 83 ? -5.890 -1.348 2.536 1.00 0.43 83 THR A O 11
ATOM 15370 N N . LEU A 1 84 ? -5.450 0.641 1.658 1.00 54.42 84 LEU A N 11
ATOM 15371 C CA . LEU A 1 84 ? -4.084 0.670 2.189 1.00 75.52 84 LEU A CA 11
ATOM 15372 C C . LEU A 1 84 ? -4.169 1.233 3.601 1.00 0.32 84 LEU A C 11
ATOM 15373 O O . LEU A 1 84 ? -4.733 2.312 3.777 1.00 0.24 84 LEU A O 11
ATOM 15388 N N . LYS A 1 85 ? -3.648 0.512 4.597 1.00 21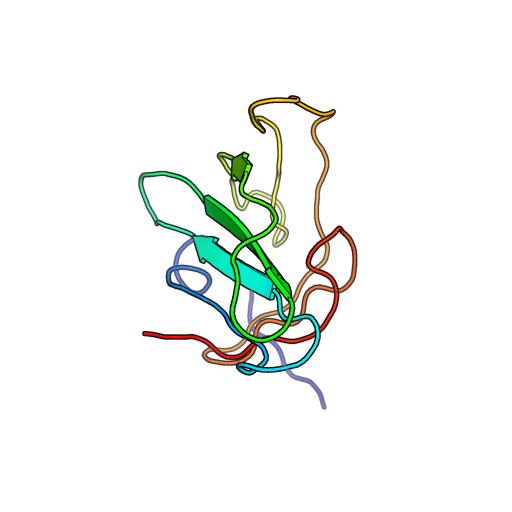.40 85 LYS A N 11
ATOM 15389 C CA . LYS A 1 85 ? -3.607 0.952 5.988 1.00 1.10 85 LYS A CA 11
ATOM 15390 C C . LYS A 1 85 ? -2.158 1.036 6.437 1.00 55.05 85 LYS A C 11
ATOM 15391 O O . LYS A 1 85 ? -1.610 0.034 6.884 1.00 35.13 85 LYS A O 11
ATOM 15406 N N . VAL A 1 86 ? -1.520 2.190 6.324 1.00 75.35 86 VAL A N 11
ATOM 15407 C CA . VAL A 1 86 ? -0.217 2.411 6.946 1.00 63.23 86 VAL A CA 11
ATOM 15408 C C . VAL A 1 86 ? -0.455 2.738 8.413 1.00 32.53 86 VAL A C 11
ATOM 15409 O O . VAL A 1 86 ? -1.373 3.490 8.753 1.00 1.33 86 VAL A O 11
ATOM 15422 N N . GLU A 1 87 ? 0.359 2.162 9.286 1.00 40.43 87 GLU A N 11
ATOM 15423 C CA . GLU A 1 87 ? 0.289 2.355 10.732 1.00 21.23 87 GLU A CA 11
ATOM 15424 C C . GLU A 1 87 ? 1.321 3.346 11.285 1.00 2.00 87 GLU A C 11
ATOM 15425 O O . GLU A 1 87 ? 1.173 3.797 12.428 1.00 24.23 87 GLU A O 11
ATOM 15435 N N . THR A 1 88 ? 2.351 3.712 10.523 1.00 12.40 88 THR A N 11
ATOM 15436 C CA . THR A 1 88 ? 3.393 4.633 10.990 1.00 45.13 88 THR A CA 11
ATOM 15437 C C . THR A 1 88 ? 4.029 5.428 9.846 1.00 62.22 88 THR A C 11
ATOM 15438 O O . THR A 1 88 ? 3.908 5.072 8.673 1.00 70.55 88 THR A O 11
ATOM 15449 N N . GLY A 1 89 ? 4.729 6.503 10.199 1.00 51.15 89 GLY A N 11
ATOM 15450 C CA . GLY A 1 89 ? 5.347 7.410 9.270 1.00 1.11 89 GLY A CA 11
ATOM 15451 C C . GLY A 1 89 ? 4.335 8.419 8.768 1.00 32.13 89 GLY A C 11
ATOM 15452 O O . GLY A 1 89 ? 3.168 8.459 9.177 1.00 2.40 89 GLY A O 11
ATOM 15456 N N . SER A 1 90 ? 4.796 9.242 7.839 1.00 43.23 90 SER A N 11
ATOM 15457 C CA . SER A 1 90 ? 4.026 10.242 7.140 1.00 70.34 90 SER A CA 11
ATOM 15458 C C . SER A 1 90 ? 2.718 9.708 6.570 1.00 3.12 90 SER A C 11
ATOM 15459 O O . SER A 1 90 ? 1.744 10.459 6.492 1.00 4.31 90 SER A O 11
ATOM 15466 N N . GLU A 1 91 ? 2.640 8.421 6.249 1.00 23.34 91 GLU A N 11
ATOM 15467 C CA . GLU A 1 91 ? 1.466 7.886 5.571 1.00 21.53 91 GLU A CA 11
ATOM 15468 C C . GLU A 1 91 ? 0.437 7.258 6.505 1.00 4.24 91 GLU A C 11
ATOM 15469 O O . GLU A 1 91 ? -0.587 6.766 6.035 1.00 62.25 91 GLU A O 11
ATOM 15479 N N . ALA A 1 92 ? 0.682 7.296 7.815 1.00 54.24 92 ALA A N 11
ATOM 15480 C CA . ALA A 1 92 ? -0.133 6.632 8.823 1.00 4.00 92 ALA A CA 11
ATOM 15481 C C . ALA A 1 92 ? -1.606 7.050 8.710 1.00 51.45 92 ALA A C 11
ATOM 15482 O O . ALA A 1 92 ? -1.970 8.171 9.080 1.00 61.23 92 ALA A O 11
ATOM 15489 N N . GLY A 1 93 ? -2.460 6.176 8.183 1.00 63.13 93 GLY A N 11
ATOM 15490 C CA . GLY A 1 93 ? -3.858 6.474 7.902 1.00 21.10 93 GLY A CA 11
ATOM 15491 C C . GLY A 1 93 ? -4.559 5.346 7.157 1.00 72.35 93 GLY A C 11
ATOM 15492 O O . GLY A 1 93 ? -4.431 4.174 7.517 1.00 71.23 93 GLY A O 11
ATOM 15496 N N . THR A 1 94 ? -5.379 5.723 6.176 1.00 71.45 94 THR A N 11
ATOM 15497 C CA . THR A 1 94 ? -6.179 4.828 5.356 1.00 20.53 94 THR A CA 11
ATOM 15498 C C . THR A 1 94 ? -6.360 5.481 3.985 1.00 74.33 94 THR A C 11
ATOM 15499 O O . THR A 1 94 ? -6.694 6.672 3.898 1.00 14.24 94 THR A O 11
ATOM 15510 N N . TYR A 1 95 ? -6.130 4.725 2.910 1.00 20.34 95 TYR A N 11
ATOM 15511 C CA . TYR A 1 95 ? -6.185 5.225 1.543 1.00 53.22 95 TYR A CA 11
ATOM 15512 C C . TYR A 1 95 ? -6.965 4.251 0.684 1.00 32.22 95 TYR A C 11
ATOM 15513 O O . TYR A 1 95 ? -6.734 3.041 0.746 1.00 54.02 95 TYR A O 11
ATOM 15530 N N . LYS A 1 96 ? -7.874 4.786 -0.129 1.00 12.20 96 LYS A N 11
ATOM 15531 C CA . LYS A 1 96 ? -8.504 4.016 -1.190 1.00 60.11 96 LYS A CA 11
ATOM 15532 C C . LYS A 1 96 ? -7.510 3.866 -2.330 1.00 72.11 96 LYS A C 11
ATOM 15533 O O . LYS A 1 96 ? -6.637 4.721 -2.506 1.00 43.24 96 LYS A O 11
ATOM 15548 N N . LYS A 1 97 ? -7.653 2.809 -3.122 1.00 54.31 97 LYS A N 11
ATOM 15549 C CA . LYS A 1 97 ? -6.924 2.675 -4.377 1.00 73.31 97 LYS A CA 11
ATOM 15550 C C . LYS A 1 97 ? -7.474 3.701 -5.372 1.00 31.34 97 LYS A C 11
ATOM 15551 O O . LYS A 1 97 ? -8.640 4.104 -5.286 1.00 71.22 97 LYS A O 11
ATOM 15566 N N . GLN A 1 98 ? -6.657 4.092 -6.342 1.00 31.24 98 GLN A N 11
ATOM 15567 C CA . GLN A 1 98 ? -7.041 4.780 -7.563 1.00 74.51 98 GLN A CA 11
ATOM 15568 C C . GLN A 1 98 ? -6.215 4.182 -8.707 1.00 11.32 98 GLN A C 11
ATOM 15569 O O . GLN A 1 98 ? -5.171 3.567 -8.468 1.00 15.31 98 GLN A O 11
ATOM 15581 N N . LYS A 1 99 ? -6.642 4.467 -9.942 1.00 11.34 99 LYS A N 11
ATOM 15582 C CA . LYS A 1 99 ? -6.045 3.989 -11.187 1.00 31.11 99 LYS A CA 11
ATOM 15583 C C . LYS A 1 99 ? -5.931 2.474 -11.193 1.00 1.24 99 LYS A C 11
ATOM 15584 O O . LYS A 1 99 ? -6.637 1.785 -10.425 1.00 34.14 99 LYS A O 11
ATOM 15599 N N . GLY A 1 1 ? -13.632 -6.843 14.129 1.00 32.33 1 GLY A N 12
ATOM 15600 C CA . GLY A 1 1 ? -12.398 -7.627 13.999 1.00 31.41 1 GLY A CA 12
ATOM 15601 C C . GLY A 1 1 ? -11.737 -7.224 12.704 1.00 3.25 1 GLY A C 12
ATOM 15602 O O . GLY A 1 1 ? -12.297 -7.468 11.640 1.00 11.53 1 GLY A O 12
ATOM 15606 N N . GLU A 1 2 ? -10.611 -6.523 12.770 1.00 13.31 2 GLU A N 12
ATOM 15607 C CA . GLU A 1 2 ? -10.002 -5.916 11.598 1.00 51.13 2 GLU A CA 12
ATOM 15608 C C . GLU A 1 2 ? -8.973 -6.906 11.080 1.00 61.00 2 GLU A C 12
ATOM 15609 O O . GLU A 1 2 ? -7.803 -6.878 11.466 1.00 22.13 2 GLU A O 12
ATOM 15619 N N . ASP A 1 3 ? -9.462 -7.839 10.270 1.00 54.40 3 ASP A N 12
ATOM 15620 C CA . ASP A 1 3 ? -8.731 -8.970 9.751 1.00 72.11 3 ASP A CA 12
ATOM 15621 C C . ASP A 1 3 ? -8.328 -8.582 8.346 1.00 72.02 3 ASP A C 12
ATOM 15622 O O . ASP A 1 3 ? -9.145 -8.155 7.520 1.00 11.43 3 ASP A O 12
ATOM 15630 N N . TRP A 1 4 ? -7.029 -8.629 8.133 1.00 62.13 4 TRP A N 12
ATOM 15631 C CA . TRP A 1 4 ? -6.338 -8.216 6.926 1.00 0.14 4 TRP A CA 12
ATOM 15632 C C . TRP A 1 4 ? -5.681 -9.418 6.237 1.00 44.32 4 TRP A C 12
ATOM 15633 O O . TRP A 1 4 ? -5.359 -10.409 6.907 1.00 71.03 4 TRP A O 12
ATOM 15653 N N . THR A 1 5 ? -5.460 -9.326 4.920 1.00 55.42 5 THR A N 12
ATOM 15654 C CA . THR A 1 5 ? -4.566 -10.239 4.214 1.00 43.13 5 THR A CA 12
ATOM 15655 C C . THR A 1 5 ? -3.119 -9.916 4.582 1.00 51.40 5 THR A C 12
ATOM 15656 O O . THR A 1 5 ? -2.834 -8.901 5.226 1.00 64.42 5 THR A O 12
ATOM 15667 N N . GLU A 1 6 ? -2.203 -10.737 4.074 1.00 20.15 6 GLU A N 12
ATOM 15668 C CA . GLU A 1 6 ? -0.830 -10.324 3.875 1.00 73.44 6 GLU A CA 12
ATOM 15669 C C . GLU A 1 6 ? -0.778 -9.087 2.981 1.00 4.54 6 GLU A C 12
ATOM 15670 O O . GLU A 1 6 ? -1.604 -8.884 2.085 1.00 11.14 6 GLU A O 12
ATOM 15680 N N . LEU A 1 7 ? 0.247 -8.283 3.212 1.00 42.30 7 LEU A N 12
ATOM 15681 C CA . LEU A 1 7 ? 0.822 -7.361 2.267 1.00 64.00 7 LEU A CA 12
ATOM 15682 C C . LEU A 1 7 ? 1.826 -8.145 1.427 1.00 54.13 7 LEU A C 12
ATOM 15683 O O . LEU A 1 7 ? 2.704 -8.807 1.976 1.00 74.33 7 LEU A O 12
ATOM 15698 N N . ASN A 1 8 ? 1.727 -8.042 0.105 1.00 64.12 8 ASN A N 12
ATOM 15699 C CA . ASN A 1 8 ? 2.677 -8.630 -0.837 1.00 51.42 8 ASN A CA 12
ATOM 15700 C C . ASN A 1 8 ? 2.977 -7.578 -1.896 1.00 55.32 8 ASN A C 12
ATOM 15701 O O . ASN A 1 8 ? 2.214 -6.616 -2.043 1.00 34.22 8 ASN A O 12
ATOM 15711 N N . SER A 1 9 ? 4.024 -7.795 -2.690 1.00 11.54 9 SER A N 12
ATOM 15712 C CA . SER A 1 9 ? 4.490 -6.867 -3.724 1.00 61.15 9 SER A CA 12
ATOM 15713 C C . SER A 1 9 ? 3.498 -6.723 -4.883 1.00 12.22 9 SER A C 12
ATOM 15714 O O . SER A 1 9 ? 3.729 -5.926 -5.777 1.00 35.00 9 SER A O 12
ATOM 15721 N N . ASN A 1 10 ? 2.382 -7.454 -4.882 1.00 35.01 10 ASN A N 12
ATOM 15722 C CA . ASN A 1 10 ? 1.334 -7.311 -5.888 1.00 31.05 10 ASN A CA 12
ATOM 15723 C C . ASN A 1 10 ? 0.113 -6.636 -5.259 1.00 73.33 10 ASN A C 12
ATOM 15724 O O . ASN A 1 10 ? -0.513 -5.784 -5.885 1.00 44.41 10 ASN A O 12
ATOM 15734 N N . ASN A 1 11 ? -0.191 -6.946 -3.992 1.00 2.22 11 ASN A N 12
ATOM 15735 C CA . ASN A 1 11 ? -1.359 -6.439 -3.276 1.00 2.32 11 ASN A CA 12
ATOM 15736 C C . ASN A 1 11 ? -1.351 -4.908 -3.126 1.00 20.35 11 ASN A C 12
ATOM 15737 O O . ASN A 1 11 ? -2.404 -4.318 -2.894 1.00 62.43 11 ASN A O 12
ATOM 15747 N N . ILE A 1 12 ? -0.178 -4.261 -3.178 1.00 31.44 12 ILE A N 12
ATOM 15748 C CA . ILE A 1 12 ? 0.003 -2.821 -2.936 1.00 72.13 12 ILE A CA 12
ATOM 15749 C C . ILE A 1 12 ? -0.123 -1.971 -4.218 1.00 63.42 12 ILE A C 12
ATOM 15750 O O . ILE A 1 12 ? -0.291 -0.749 -4.144 1.00 12.42 12 ILE A O 12
ATOM 15765 N N . ILE A 1 13 ? -0.042 -2.610 -5.385 1.00 14.13 13 ILE A N 12
ATOM 15766 C CA . ILE A 1 13 ? 0.210 -1.972 -6.670 1.00 55.05 13 ILE A CA 12
ATOM 15767 C C . ILE A 1 13 ? -0.990 -1.132 -7.109 1.00 62.13 13 ILE A C 12
ATOM 15768 O O . ILE A 1 13 ? -2.119 -1.623 -7.150 1.00 21.52 13 ILE A O 12
ATOM 15783 N N . GLY A 1 14 ? -0.719 0.114 -7.498 1.00 60.15 14 GLY A N 12
ATOM 15784 C CA . GLY A 1 14 ? -1.679 1.065 -8.033 1.00 11.02 14 GLY A CA 12
ATOM 15785 C C . GLY A 1 14 ? -1.479 2.438 -7.393 1.00 63.51 14 GLY A C 12
ATOM 15786 O O . GLY A 1 14 ? -0.543 2.658 -6.618 1.00 23.23 14 GLY A O 12
ATOM 15790 N N . TYR A 1 15 ? -2.356 3.386 -7.719 1.00 53.21 15 TYR A N 12
ATOM 15791 C CA . TYR A 1 15 ? -2.451 4.645 -6.990 1.00 21.35 15 TYR A CA 12
ATOM 15792 C C . TYR A 1 15 ? -3.306 4.415 -5.734 1.00 35.33 15 TYR A C 12
ATOM 15793 O O . TYR A 1 15 ? -3.955 3.376 -5.579 1.00 60.20 15 TYR A O 12
ATOM 15810 N N . TRP A 1 16 ? -3.339 5.394 -4.833 1.00 32.25 16 TRP A N 12
ATOM 15811 C CA . TRP A 1 16 ? -4.197 5.404 -3.647 1.00 64.32 16 TRP A CA 12
ATOM 15812 C C . TRP A 1 16 ? -4.876 6.789 -3.575 1.00 53.50 16 TRP A C 12
ATOM 15813 O O . TRP A 1 16 ? -4.640 7.612 -4.466 1.00 14.51 16 TRP A O 12
ATOM 15833 N N . SER A 1 17 ? -5.658 7.113 -2.541 1.00 15.11 17 SER A N 12
ATOM 15834 C CA . SER A 1 17 ? -6.057 8.481 -2.188 1.00 15.42 17 SER A CA 12
ATOM 15835 C C . SER A 1 17 ? -6.719 8.487 -0.804 1.00 24.11 17 SER A C 12
ATOM 15836 O O . SER A 1 17 ? -7.070 7.426 -0.277 1.00 75.21 17 SER A O 12
ATOM 15843 N N . THR A 1 18 ? -6.902 9.674 -0.214 1.00 60.23 18 THR A N 12
ATOM 15844 C CA . THR A 1 18 ? -7.473 9.857 1.121 1.00 52.21 18 THR A CA 12
ATOM 15845 C C . THR A 1 18 ? -8.484 11.013 1.183 1.00 33.15 18 THR A C 12
ATOM 15846 O O . THR A 1 18 ? -9.332 11.029 2.075 1.00 12.15 18 THR A O 12
ATOM 15857 N N . GLY A 1 19 ? -8.477 11.953 0.238 1.00 43.53 19 GLY A N 12
ATOM 15858 C CA . GLY A 1 19 ? -9.361 13.105 0.241 1.00 60.12 19 GLY A CA 12
ATOM 15859 C C . GLY A 1 19 ? -8.977 14.016 -0.914 1.00 13.42 19 GLY A C 12
ATOM 15860 O O . GLY A 1 19 ? -7.956 13.786 -1.560 1.00 0.55 19 GLY A O 12
ATOM 15864 N N . ILE A 1 20 ? -9.802 15.030 -1.165 1.00 32.23 20 ILE A N 12
ATOM 15865 C CA . ILE A 1 20 ? -9.745 15.884 -2.353 1.00 35.21 20 ILE A CA 12
ATOM 15866 C C . ILE A 1 20 ? -9.886 17.367 -1.961 1.00 35.41 20 ILE A C 12
ATOM 15867 O O . ILE A 1 20 ? -10.281 18.207 -2.771 1.00 13.55 20 ILE A O 12
ATOM 15882 N N . GLU A 1 21 ? -9.641 17.683 -0.691 1.00 15.22 21 GLU A N 12
ATOM 15883 C CA . GLU A 1 21 ? -9.804 18.985 -0.061 1.00 4.13 21 GLU A CA 12
ATOM 15884 C C . GLU A 1 21 ? -8.680 19.170 0.958 1.00 35.45 21 GLU A C 12
ATOM 15885 O O . GLU A 1 21 ? -7.853 18.272 1.138 1.00 53.21 21 GLU A O 12
ATOM 15895 N N . GLY A 1 22 ? -8.674 20.313 1.642 1.00 31.35 22 GLY A N 12
ATOM 15896 C CA . GLY A 1 22 ? -7.816 20.574 2.784 1.00 12.12 22 GLY A CA 12
ATOM 15897 C C . GLY A 1 22 ? -6.351 20.308 2.468 1.00 73.22 22 GLY A C 12
ATOM 15898 O O . GLY A 1 22 ? -5.792 20.967 1.596 1.00 74.02 22 GLY A O 12
ATOM 15902 N N . THR A 1 23 ? -5.729 19.352 3.159 1.00 55.51 23 THR A N 12
ATOM 15903 C CA . THR A 1 23 ? -4.345 18.963 2.929 1.00 63.33 23 THR A CA 12
ATOM 15904 C C . THR A 1 23 ? -4.300 17.438 2.844 1.00 51.51 23 THR A C 12
ATOM 15905 O O . THR A 1 23 ? -4.323 16.764 3.879 1.00 52.24 23 THR A O 12
ATOM 15916 N N . HIS A 1 24 ? -4.275 16.886 1.632 1.00 61.30 24 HIS A N 12
ATOM 15917 C CA . HIS A 1 24 ? -4.327 15.449 1.377 1.00 73.14 24 HIS A CA 12
ATOM 15918 C C . HIS A 1 24 ? -3.018 14.977 0.752 1.00 22.02 24 HIS A C 12
ATOM 15919 O O . HIS A 1 24 ? -2.141 15.779 0.433 1.00 13.23 24 HIS A O 12
ATOM 15932 N N . LYS A 1 25 ? -2.854 13.660 0.634 1.00 74.44 25 LYS A N 12
ATOM 15933 C CA . LYS A 1 25 ? -1.581 13.015 0.354 1.00 52.35 25 LYS A CA 12
ATOM 15934 C C . LYS A 1 25 ? -1.836 11.891 -0.646 1.00 20.42 25 LYS A C 12
ATOM 15935 O O . LYS A 1 25 ? -2.827 11.164 -0.499 1.00 0.43 25 LYS A O 12
ATOM 15950 N N . LEU A 1 26 ? -0.979 11.771 -1.658 1.00 54.55 26 LEU A N 12
ATOM 15951 C CA . LEU A 1 26 ? -1.155 10.885 -2.804 1.00 62.03 26 LEU A CA 12
ATOM 15952 C C . LEU A 1 26 ? 0.091 9.997 -2.959 1.00 53.33 26 LEU A C 12
ATOM 15953 O O . LEU A 1 26 ? 1.093 10.419 -3.537 1.00 14.54 26 LEU A O 12
ATOM 15968 N N . LEU A 1 27 ? 0.064 8.777 -2.429 1.00 72.44 27 LEU A N 12
ATOM 15969 C CA . LEU A 1 27 ? 0.996 7.695 -2.736 1.00 24.21 27 LEU A CA 12
ATOM 15970 C C . LEU A 1 27 ? 0.649 7.043 -4.072 1.00 43.41 27 LEU A C 12
ATOM 15971 O O . LEU A 1 27 ? -0.533 6.935 -4.425 1.00 42.35 27 LEU A O 12
ATOM 15986 N N . SER A 1 28 ? 1.656 6.470 -4.723 1.00 20.13 28 SER A N 12
ATOM 15987 C CA . SER A 1 28 ? 1.508 5.501 -5.791 1.00 75.01 28 SER A CA 12
ATOM 15988 C C . SER A 1 28 ? 2.588 4.423 -5.649 1.00 14.11 28 SER A C 12
ATOM 15989 O O . SER A 1 28 ? 3.590 4.662 -4.967 1.00 4.31 28 SER A O 12
ATOM 15996 N N . PHE A 1 29 ? 2.355 3.248 -6.249 1.00 75.45 29 PHE A N 12
ATOM 15997 C CA . PHE A 1 29 ? 3.287 2.130 -6.287 1.00 40.23 29 PHE A CA 12
ATOM 15998 C C . PHE A 1 29 ? 3.207 1.483 -7.665 1.00 2.11 29 PHE A C 12
ATOM 15999 O O . PHE A 1 29 ? 2.109 1.113 -8.106 1.00 3.01 29 PHE A O 12
ATOM 16015 N N . ASP A 1 30 ? 4.344 1.371 -8.351 1.00 0.21 30 ASP A N 12
ATOM 16016 C CA . ASP A 1 30 ? 4.508 0.620 -9.581 1.00 15.03 30 ASP A CA 12
ATOM 16017 C C . ASP A 1 30 ? 4.919 -0.797 -9.208 1.00 52.41 30 ASP A C 12
ATOM 16018 O O . ASP A 1 30 ? 5.443 -1.043 -8.114 1.00 1.42 30 ASP A O 12
ATOM 16026 N N . GLU A 1 31 ? 4.722 -1.733 -10.130 1.00 32.44 31 GLU A N 12
ATOM 16027 C CA . GLU A 1 31 ? 5.032 -3.133 -9.935 1.00 64.53 31 GLU A CA 12
ATOM 16028 C C . GLU A 1 31 ? 6.492 -3.443 -10.216 1.00 53.34 31 GLU A C 12
ATOM 16029 O O . GLU A 1 31 ? 7.072 -4.306 -9.552 1.00 3.41 31 GLU A O 12
ATOM 16039 N N . ASP A 1 32 ? 7.083 -2.724 -11.166 1.00 63.24 32 ASP A N 12
ATOM 16040 C CA . ASP A 1 32 ? 8.420 -2.979 -11.687 1.00 53.15 32 ASP A CA 12
ATOM 16041 C C . ASP A 1 32 ? 9.161 -1.655 -11.886 1.00 60.51 32 ASP A C 12
ATOM 16042 O O . ASP A 1 32 ? 10.001 -1.517 -12.780 1.00 12.32 32 ASP A O 12
ATOM 16050 N N . GLY A 1 33 ? 8.824 -0.672 -11.048 1.00 55.01 33 GLY A N 12
ATOM 16051 C CA . GLY A 1 33 ? 9.420 0.654 -11.033 1.00 71.55 33 GLY A CA 12
ATOM 16052 C C . GLY A 1 33 ? 9.885 0.985 -9.621 1.00 1.41 33 GLY A C 12
ATOM 16053 O O . GLY A 1 33 ? 10.852 0.391 -9.143 1.00 12.01 33 GLY A O 12
ATOM 16057 N N . THR A 1 34 ? 9.217 1.935 -8.975 1.00 72.14 34 THR A N 12
ATOM 16058 C CA . THR A 1 34 ? 9.476 2.430 -7.630 1.00 71.05 34 THR A CA 12
ATOM 16059 C C . THR A 1 34 ? 8.110 2.800 -7.003 1.00 40.44 34 THR A C 12
ATOM 16060 O O . THR A 1 34 ? 7.058 2.463 -7.560 1.00 31.13 34 THR A O 12
ATOM 16071 N N . GLY A 1 35 ? 8.090 3.455 -5.840 1.00 21.10 35 GLY A N 12
ATOM 16072 C CA . GLY A 1 35 ? 6.911 4.104 -5.271 1.00 23.33 35 GLY A CA 12
ATOM 16073 C C . GLY A 1 35 ? 7.080 5.622 -5.320 1.00 22.31 35 GLY A C 12
ATOM 16074 O O . GLY A 1 35 ? 8.179 6.122 -5.598 1.00 32.03 35 GLY A O 12
ATOM 16078 N N . SER A 1 36 ? 6.007 6.375 -5.072 1.00 23.14 36 SER A N 12
ATOM 16079 C CA . SER A 1 36 ? 6.047 7.837 -5.012 1.00 41.23 36 SER A CA 12
ATOM 16080 C C . SER A 1 36 ? 5.082 8.348 -3.942 1.00 43.54 36 SER A C 12
ATOM 16081 O O . SER A 1 36 ? 4.141 7.649 -3.569 1.00 54.43 36 SER A O 12
ATOM 16088 N N . PHE A 1 37 ? 5.334 9.552 -3.413 1.00 34.44 37 PHE A N 12
ATOM 16089 C CA . PHE A 1 37 ? 4.503 10.224 -2.415 1.00 32.01 37 PHE A CA 12
ATOM 16090 C C . PHE A 1 37 ? 4.445 11.708 -2.779 1.00 23.04 37 PHE A C 12
ATOM 16091 O O . PHE A 1 37 ? 5.491 12.361 -2.806 1.00 52.41 37 PHE A O 12
ATOM 16107 N N . GLY A 1 38 ? 3.253 12.254 -3.025 1.00 31.03 38 GLY A N 12
ATOM 16108 C CA . GLY A 1 38 ? 3.022 13.689 -3.146 1.00 3.22 38 GLY A CA 12
ATOM 16109 C C . GLY A 1 38 ? 2.142 14.169 -1.994 1.00 2.12 38 GLY A C 12
ATOM 16110 O O . GLY A 1 38 ? 1.347 13.395 -1.454 1.00 71.05 38 GLY A O 12
ATOM 16114 N N . ILE A 1 39 ? 2.208 15.460 -1.674 1.00 14.34 39 ILE A N 12
ATOM 16115 C CA . ILE A 1 39 ? 1.294 16.139 -0.753 1.00 13.21 39 ILE A CA 12
ATOM 16116 C C . ILE A 1 39 ? 0.669 17.277 -1.551 1.00 22.14 39 ILE A C 12
ATOM 16117 O O . ILE A 1 39 ? 1.334 17.852 -2.417 1.00 34.24 39 ILE A O 12
ATOM 16132 N N . TYR A 1 40 ? -0.589 17.595 -1.257 1.00 11.52 40 TYR A N 12
ATOM 16133 C CA . TYR A 1 40 ? -1.376 18.605 -1.935 1.00 32.03 40 TYR A CA 12
ATOM 16134 C C . TYR A 1 40 ? -2.092 19.443 -0.885 1.00 62.21 40 TYR A C 12
ATOM 16135 O O . TYR A 1 40 ? -2.586 18.900 0.108 1.00 55.21 40 TYR A O 12
ATOM 16152 N N . SER A 1 41 ? -2.241 20.737 -1.154 1.00 15.13 41 SER A N 12
ATOM 16153 C CA . SER A 1 41 ? -3.256 21.556 -0.520 1.00 51.41 41 SER A CA 12
ATOM 16154 C C . SER A 1 41 ? -4.358 21.696 -1.555 1.00 14.13 41 SER A C 12
ATOM 16155 O O . SER A 1 41 ? -4.084 22.162 -2.656 1.00 71.34 41 SER A O 12
ATOM 16162 N N . ASN A 1 42 ? -5.591 21.352 -1.188 1.00 44.20 42 ASN A N 12
ATOM 16163 C CA . ASN A 1 42 ? -6.824 21.777 -1.847 1.00 23.22 42 ASN A CA 12
ATOM 16164 C C . ASN A 1 42 ? -6.928 21.288 -3.288 1.00 61.10 42 ASN A C 12
ATOM 16165 O O . ASN A 1 42 ? -7.574 20.266 -3.513 1.00 71.10 42 ASN A O 12
ATOM 16175 N N . ALA A 1 43 ? -6.330 21.984 -4.254 1.00 54.30 43 ALA A N 12
ATOM 16176 C CA . ALA A 1 43 ? -6.046 21.473 -5.589 1.00 74.03 43 ALA A CA 12
ATOM 16177 C C . ALA A 1 43 ? -4.792 22.174 -6.126 1.00 63.45 43 ALA A C 12
ATOM 16178 O O . ALA A 1 43 ? -4.843 22.879 -7.134 1.00 61.35 43 ALA A O 12
ATOM 16185 N N . THR A 1 44 ? -3.682 22.011 -5.413 1.00 55.14 44 THR A N 12
ATOM 16186 C CA . THR A 1 44 ? -2.337 22.402 -5.786 1.00 60.14 44 THR A CA 12
ATOM 16187 C C . THR A 1 44 ? -1.400 21.328 -5.211 1.00 63.03 44 THR A C 12
ATOM 16188 O O . THR A 1 44 ? -1.524 21.017 -4.021 1.00 0.20 44 THR A O 12
ATOM 16199 N N . PRO A 1 45 ? -0.467 20.750 -5.990 1.00 32.30 45 PRO A N 12
ATOM 16200 C CA . PRO A 1 45 ? 0.606 19.923 -5.445 1.00 24.04 45 PRO A CA 12
ATOM 16201 C C . PRO A 1 45 ? 1.581 20.801 -4.650 1.00 72.01 45 PRO A C 12
ATOM 16202 O O . PRO A 1 45 ? 1.875 21.924 -5.056 1.00 43.24 45 PRO A O 12
ATOM 16210 N N . ILE A 1 46 ? 2.091 20.302 -3.525 1.00 3.44 46 ILE A N 12
ATOM 16211 C CA . ILE A 1 46 ? 2.935 21.048 -2.587 1.00 62.11 46 ILE A CA 12
ATOM 16212 C C . ILE A 1 46 ? 4.188 20.241 -2.212 1.00 60.45 46 ILE A C 12
ATOM 16213 O O . ILE A 1 46 ? 5.204 20.834 -1.841 1.00 60.22 46 ILE A O 12
ATOM 16228 N N . SER A 1 47 ? 4.188 18.912 -2.347 1.00 34.14 47 SER A N 12
ATOM 16229 C CA . SER A 1 47 ? 5.405 18.122 -2.210 1.00 23.00 47 SER A CA 12
ATOM 16230 C C . SER A 1 47 ? 5.395 16.966 -3.195 1.00 2.30 47 SER A C 12
ATOM 16231 O O . SER A 1 47 ? 4.378 16.671 -3.834 1.00 72.41 47 SER A O 12
ATOM 16238 N N . PHE A 1 48 ? 6.568 16.357 -3.315 1.00 14.52 48 PHE A N 12
ATOM 16239 C CA . PHE A 1 48 ? 6.897 15.290 -4.242 1.00 43.45 48 PHE A CA 12
ATOM 16240 C C . PHE A 1 48 ? 8.141 14.558 -3.728 1.00 55.34 48 PHE A C 12
ATOM 16241 O O . PHE A 1 48 ? 9.024 15.195 -3.143 1.00 54.42 48 PHE A O 12
ATOM 16257 N N . GLN A 1 49 ? 8.227 13.253 -3.969 1.00 23.43 49 GLN A N 12
ATOM 16258 C CA . GLN A 1 49 ? 9.433 12.436 -3.890 1.00 71.24 49 GLN A CA 12
ATOM 16259 C C . GLN A 1 49 ? 9.195 11.180 -4.727 1.00 73.33 49 GLN A C 12
ATOM 16260 O O . GLN A 1 49 ? 8.038 10.799 -4.947 1.00 74.32 49 GLN A O 12
ATOM 16272 N N . MET A 1 50 ? 10.277 10.478 -5.046 1.00 41.32 50 MET A N 12
ATOM 16273 C CA . MET A 1 50 ? 10.289 9.100 -5.513 1.00 53.45 50 MET A CA 12
ATOM 16274 C C . MET A 1 50 ? 11.136 8.297 -4.526 1.00 0.32 50 MET A C 12
ATOM 16275 O O . MET A 1 50 ? 11.943 8.888 -3.796 1.00 33.11 50 MET A O 12
ATOM 16287 N N . PHE A 1 51 ? 10.919 6.984 -4.459 1.00 60.15 51 PHE A N 12
ATOM 16288 C CA . PHE A 1 51 ? 11.640 6.081 -3.574 1.00 35.32 51 PHE A CA 12
ATOM 16289 C C . PHE A 1 51 ? 11.487 4.652 -4.065 1.00 63.11 51 PHE A C 12
ATOM 16290 O O . PHE A 1 51 ? 10.378 4.249 -4.422 1.00 42.21 51 PHE A O 12
ATOM 16306 N N . ASP A 1 52 ? 12.558 3.865 -4.044 1.00 13.32 52 ASP A N 12
ATOM 16307 C CA . ASP A 1 52 ? 12.420 2.417 -4.212 1.00 13.32 52 ASP A CA 12
ATOM 16308 C C . ASP A 1 52 ? 11.870 1.810 -2.922 1.00 72.33 52 ASP A C 12
ATOM 16309 O O . ASP A 1 52 ? 11.899 2.427 -1.848 1.00 34.02 52 ASP A O 12
ATOM 16317 N N . TYR A 1 53 ? 11.370 0.585 -3.025 1.00 15.20 53 TYR A N 12
ATOM 16318 C CA . TYR A 1 53 ? 10.811 -0.156 -1.908 1.00 44.11 53 TYR A CA 12
ATOM 16319 C C . TYR A 1 53 ? 10.933 -1.661 -2.132 1.00 1.22 53 TYR A C 12
ATOM 16320 O O . TYR A 1 53 ? 11.031 -2.112 -3.270 1.00 52.45 53 TYR A O 12
ATOM 16337 N N . LYS A 1 54 ? 10.890 -2.464 -1.061 1.00 34.41 54 LYS A N 12
ATOM 16338 C CA . LYS A 1 54 ? 10.779 -3.916 -1.163 1.00 72.44 54 LYS A CA 12
ATOM 16339 C C . LYS A 1 54 ? 9.785 -4.445 -0.147 1.00 35.24 54 LYS A C 12
ATOM 16340 O O . LYS A 1 54 ? 9.538 -3.797 0.877 1.00 32.24 54 LYS A O 12
ATOM 16355 N N . ILE A 1 55 ? 9.247 -5.639 -0.397 1.00 40.25 55 ILE A N 12
ATOM 16356 C CA . ILE A 1 55 ? 8.390 -6.354 0.533 1.00 32.20 55 ILE A CA 12
ATOM 16357 C C . ILE A 1 55 ? 9.183 -7.582 1.015 1.00 21.23 55 ILE A C 12
ATOM 16358 O O . ILE A 1 55 ? 9.108 -8.642 0.398 1.00 35.41 55 ILE A O 12
ATOM 16373 N N . GLU A 1 56 ? 9.939 -7.470 2.115 1.00 34.21 56 GLU A N 12
ATOM 16374 C CA . GLU A 1 56 ? 10.786 -8.545 2.647 1.00 52.44 56 GLU A CA 12
ATOM 16375 C C . GLU A 1 56 ? 10.455 -8.958 4.081 1.00 12.52 56 GLU A C 12
ATOM 16376 O O . GLU A 1 56 ? 11.263 -9.600 4.751 1.00 4.33 56 GLU A O 12
ATOM 16386 N N . GLU A 1 57 ? 9.230 -8.692 4.521 1.00 35.00 57 GLU A N 12
ATOM 16387 C CA . GLU A 1 57 ? 8.757 -8.886 5.889 1.00 0.23 57 GLU A CA 12
ATOM 16388 C C . GLU A 1 57 ? 7.252 -8.620 6.140 1.00 60.44 57 GLU A C 12
ATOM 16389 O O . GLU A 1 57 ? 6.810 -8.534 7.287 1.00 34.01 57 GLU A O 12
ATOM 16399 N N . GLY A 1 58 ? 6.414 -8.532 5.105 1.00 14.43 58 GLY A N 12
ATOM 16400 C CA . GLY A 1 58 ? 4.996 -8.164 5.190 1.00 31.14 58 GLY A CA 12
ATOM 16401 C C . GLY A 1 58 ? 4.744 -6.686 5.495 1.00 13.43 58 GLY A C 12
ATOM 16402 O O . GLY A 1 58 ? 3.643 -6.310 5.885 1.00 23.03 58 GLY A O 12
ATOM 16406 N N . ARG A 1 59 ? 5.753 -5.831 5.328 1.00 20.44 59 ARG A N 12
ATOM 16407 C CA . ARG A 1 59 ? 5.716 -4.380 5.528 1.00 64.41 59 ARG A CA 12
ATOM 16408 C C . ARG A 1 59 ? 6.328 -3.708 4.291 1.00 0.12 59 ARG A C 12
ATOM 16409 O O . ARG A 1 59 ? 6.548 -4.389 3.288 1.00 35.40 59 ARG A O 12
ATOM 16427 N N . ILE A 1 60 ? 6.588 -2.403 4.283 1.00 64.11 60 ILE A N 12
ATOM 16428 C CA . ILE A 1 60 ? 7.230 -1.754 3.132 1.00 4.13 60 ILE A CA 12
ATOM 16429 C C . ILE A 1 60 ? 8.602 -1.288 3.585 1.00 63.41 60 ILE A C 12
ATOM 16430 O O . ILE A 1 60 ? 8.696 -0.350 4.371 1.00 32.03 60 ILE A O 12
ATOM 16445 N N . TYR A 1 61 ? 9.644 -1.979 3.131 1.00 54.25 61 TYR A N 12
ATOM 16446 C CA . TYR A 1 61 ? 11.026 -1.550 3.293 1.00 63.01 61 TYR A CA 12
ATOM 16447 C C . TYR A 1 61 ? 11.252 -0.369 2.360 1.00 12.33 61 TYR A C 12
ATOM 16448 O O . TYR A 1 61 ? 11.002 -0.508 1.165 1.00 62.12 61 TYR A O 12
ATOM 16465 N N . ILE A 1 62 ? 11.697 0.768 2.884 1.00 0.12 62 ILE A N 12
ATOM 16466 C CA . ILE A 1 62 ? 12.162 1.931 2.141 1.00 62.24 62 ILE A CA 12
ATOM 16467 C C . ILE A 1 62 ? 13.667 2.004 2.401 1.00 60.44 62 ILE A C 12
ATOM 16468 O O . ILE A 1 62 ? 14.092 1.765 3.532 1.00 23.14 62 ILE A O 12
ATOM 16483 N N . TYR A 1 63 ? 14.465 2.314 1.378 1.00 55.35 63 TYR A N 12
ATOM 16484 C CA . TYR A 1 63 ? 15.932 2.319 1.454 1.00 71.01 63 TYR A CA 12
ATOM 16485 C C . TYR A 1 63 ? 16.569 3.209 0.375 1.00 62.25 63 TYR A C 12
ATOM 16486 O O . TYR A 1 63 ? 17.781 3.196 0.164 1.00 35.14 63 TYR A O 12
ATOM 16503 N N . ASP A 1 64 ? 15.752 3.972 -0.344 1.00 22.41 64 ASP A N 12
ATOM 16504 C CA . ASP A 1 64 ? 16.133 4.875 -1.405 1.00 20.22 64 ASP A CA 12
ATOM 16505 C C . ASP A 1 64 ? 15.041 5.920 -1.377 1.00 15.52 64 ASP A C 12
ATOM 16506 O O . ASP A 1 64 ? 13.880 5.553 -1.487 1.00 73.35 64 ASP A O 12
ATOM 16514 N N . VAL A 1 65 ? 15.369 7.180 -1.129 1.00 40.43 65 VAL A N 12
ATOM 16515 C CA . VAL A 1 65 ? 14.472 8.312 -1.294 1.00 40.33 65 VAL A CA 12
ATOM 16516 C C . VAL A 1 65 ? 15.307 9.388 -1.994 1.00 35.23 65 VAL A C 12
ATOM 16517 O O . VAL A 1 65 ? 16.532 9.416 -1.833 1.00 15.54 65 VAL A O 12
ATOM 16530 N N . TYR A 1 66 ? 14.664 10.266 -2.756 1.00 32.02 66 TYR A N 12
ATOM 16531 C CA . TYR A 1 66 ? 15.264 11.440 -3.381 1.00 60.04 66 TYR A CA 12
ATOM 16532 C C . TYR A 1 66 ? 14.256 12.593 -3.266 1.00 51.22 66 TYR A C 12
ATOM 16533 O O . TYR A 1 66 ? 13.069 12.348 -3.031 1.00 73.15 66 TYR A O 12
ATOM 16550 N N . PRO A 1 67 ? 14.683 13.859 -3.419 1.00 1.12 67 PRO A N 12
ATOM 16551 C CA . PRO A 1 67 ? 16.067 14.315 -3.572 1.00 3.44 67 PRO A CA 12
ATOM 16552 C C . PRO A 1 67 ? 16.839 14.454 -2.247 1.00 31.44 67 PRO A C 12
ATOM 16553 O O . PRO A 1 67 ? 18.032 14.768 -2.241 1.00 14.21 67 PRO A O 12
ATOM 16561 N N . ASP A 1 68 ? 16.156 14.290 -1.117 1.00 20.01 68 ASP A N 12
ATOM 16562 C CA . ASP A 1 68 ? 16.755 14.140 0.204 1.00 12.53 68 ASP A CA 12
ATOM 16563 C C . ASP A 1 68 ? 16.544 12.685 0.559 1.00 35.23 68 ASP A C 12
ATOM 16564 O O . ASP A 1 68 ? 15.409 12.284 0.834 1.00 63.42 68 ASP A O 12
ATOM 16572 N N . GLU A 1 69 ? 17.609 11.893 0.477 1.00 32.43 69 GLU A N 12
ATOM 16573 C CA . GLU A 1 69 ? 17.590 10.537 0.982 1.00 23.43 69 GLU A CA 12
ATOM 16574 C C . GLU A 1 69 ? 17.389 10.533 2.498 1.00 52.15 69 GLU A C 12
ATOM 16575 O O . GLU A 1 69 ? 17.739 11.490 3.199 1.00 20.31 69 GLU A O 12
ATOM 16585 N N . LYS A 1 70 ? 16.853 9.424 3.001 1.00 53.45 70 LYS A N 12
ATOM 16586 C CA . LYS A 1 70 ? 16.650 9.161 4.416 1.00 35.11 70 LYS A CA 12
ATOM 16587 C C . LYS A 1 70 ? 17.235 7.785 4.725 1.00 20.42 70 LYS A C 12
ATOM 16588 O O . LYS A 1 70 ? 17.416 6.971 3.813 1.00 73.05 70 LYS A O 12
ATOM 16603 N N . THR A 1 71 ? 17.477 7.514 6.006 1.00 61.33 71 THR A N 12
ATOM 16604 C CA . THR A 1 71 ? 17.858 6.194 6.490 1.00 23.23 71 THR A CA 12
ATOM 16605 C C . THR A 1 71 ? 16.803 5.167 6.035 1.00 60.01 71 THR A C 12
ATOM 16606 O O . THR A 1 71 ? 15.625 5.520 5.924 1.00 3.51 71 THR A O 12
ATOM 16617 N N . PRO A 1 72 ? 17.184 3.904 5.796 1.00 22.32 72 PRO A N 12
ATOM 16618 C CA . PRO A 1 72 ? 16.231 2.854 5.474 1.00 32.04 72 PRO A CA 12
ATOM 16619 C C . PRO A 1 72 ? 15.397 2.475 6.701 1.00 21.00 72 PRO A C 12
ATOM 16620 O O . PRO A 1 72 ? 15.911 2.442 7.825 1.00 35.30 72 PRO A O 12
ATOM 16628 N N . TYR A 1 73 ? 14.139 2.092 6.495 1.00 20.40 73 TYR A N 12
ATOM 16629 C CA . TYR A 1 73 ? 13.213 1.667 7.544 1.00 3.21 73 TYR A CA 12
ATOM 16630 C C . TYR A 1 73 ? 12.122 0.778 6.942 1.00 63.04 73 TYR A C 12
ATOM 16631 O O . TYR A 1 73 ? 12.027 0.639 5.722 1.00 21.32 73 TYR A O 12
ATOM 16648 N N . TYR A 1 74 ? 11.261 0.203 7.787 1.00 12.14 74 TYR A N 12
ATOM 16649 C CA . TYR A 1 74 ? 10.107 -0.589 7.368 1.00 35.20 74 TYR A CA 12
ATOM 16650 C C . TYR A 1 74 ? 8.850 0.126 7.852 1.00 32.23 74 TYR A C 12
ATOM 16651 O O . TYR A 1 74 ? 8.776 0.520 9.019 1.00 12.53 74 TYR A O 12
ATOM 16668 N N . LEU A 1 75 ? 7.873 0.308 6.965 1.00 12.53 75 LEU A N 12
ATOM 16669 C CA . LEU A 1 75 ? 6.584 0.907 7.267 1.00 72.12 75 LEU A CA 12
ATOM 16670 C C . LEU A 1 75 ? 5.561 -0.199 7.415 1.00 20.40 75 LEU A C 12
ATOM 16671 O O . LEU A 1 75 ? 5.288 -0.937 6.466 1.00 35.23 75 LEU A O 12
ATOM 16686 N N . ASP A 1 76 ? 5.013 -0.317 8.619 1.00 72.05 76 ASP A N 12
ATOM 16687 C CA . ASP A 1 76 ? 3.905 -1.196 8.943 1.00 41.53 76 ASP A CA 12
ATOM 16688 C C . ASP A 1 76 ? 2.686 -0.730 8.154 1.00 34.01 76 ASP A C 12
ATOM 16689 O O . ASP A 1 76 ? 2.189 0.381 8.372 1.00 35.04 76 ASP A O 12
ATOM 16697 N N . CYS A 1 77 ? 2.184 -1.566 7.248 1.00 44.34 77 CYS A N 12
ATOM 16698 C CA . CYS A 1 77 ? 0.842 -1.419 6.724 1.00 71.30 77 CYS A CA 12
ATOM 16699 C C . CYS A 1 77 ? 0.184 -2.779 6.591 1.00 31.33 77 CYS A C 12
ATOM 16700 O O . CYS A 1 77 ? 0.845 -3.806 6.424 1.00 34.24 77 CYS A O 12
ATOM 16707 N N . LYS A 1 78 ? -1.144 -2.746 6.595 1.00 60.10 78 LYS A N 12
ATOM 16708 C CA . LYS A 1 78 ? -2.008 -3.864 6.246 1.00 33.23 78 LYS A CA 12
ATOM 16709 C C . LYS A 1 78 ? -2.807 -3.502 5.006 1.00 43.24 78 LYS A C 12
ATOM 16710 O O . LYS A 1 78 ? -2.975 -2.319 4.683 1.00 43.33 78 LYS A O 12
ATOM 16725 N N . ILE A 1 79 ? -3.319 -4.510 4.300 1.00 34.23 79 ILE A N 12
ATOM 16726 C CA . ILE A 1 79 ? -4.042 -4.303 3.055 1.00 35.34 79 ILE A CA 12
ATOM 16727 C C . ILE A 1 79 ? -5.017 -5.480 2.911 1.00 55.24 79 ILE A C 12
ATOM 16728 O O . ILE A 1 79 ? -4.771 -6.540 3.491 1.00 42.12 79 ILE A O 12
ATOM 16743 N N . SER A 1 80 ? -6.121 -5.303 2.187 1.00 31.23 80 SER A N 12
ATOM 16744 C CA . SER A 1 80 ? -7.126 -6.348 1.926 1.00 62.00 80 SER A CA 12
ATOM 16745 C C . SER A 1 80 ? -7.577 -6.459 0.459 1.00 54.50 80 SER A C 12
ATOM 16746 O O . SER A 1 80 ? -8.279 -7.397 0.084 1.00 0.54 80 SER A O 12
ATOM 16753 N N . GLY A 1 81 ? -7.211 -5.486 -0.368 1.00 40.22 81 GLY A N 12
ATOM 16754 C CA . GLY A 1 81 ? -7.740 -5.223 -1.696 1.00 13.43 81 GLY A CA 12
ATOM 16755 C C . GLY A 1 81 ? -7.716 -3.711 -1.897 1.00 74.43 81 GLY A C 12
ATOM 16756 O O . GLY A 1 81 ? -6.677 -3.144 -2.242 1.00 34.35 81 GLY A O 12
ATOM 16760 N N . THR A 1 82 ? -8.803 -3.017 -1.553 1.00 53.20 82 THR A N 12
ATOM 16761 C CA . THR A 1 82 ? -9.004 -1.623 -1.935 1.00 24.01 82 THR A CA 12
ATOM 16762 C C . THR A 1 82 ? -8.841 -0.595 -0.799 1.00 14.31 82 THR A C 12
ATOM 16763 O O . THR A 1 82 ? -8.908 0.603 -1.089 1.00 55.50 82 THR A O 12
ATOM 16774 N N . THR A 1 83 ? -8.543 -1.004 0.442 1.00 11.15 83 THR A N 12
ATOM 16775 C CA . THR A 1 83 ? -8.304 -0.146 1.615 1.00 35.25 83 THR A CA 12
ATOM 16776 C C . THR A 1 83 ? -6.841 -0.278 2.070 1.00 74.31 83 THR A C 12
ATOM 16777 O O . THR A 1 83 ? -6.454 -1.338 2.555 1.00 74.22 83 THR A O 12
ATOM 16788 N N . LEU A 1 84 ? -5.984 0.730 1.910 1.00 21.43 84 LEU A N 12
ATOM 16789 C CA . LEU A 1 84 ? -4.682 0.710 2.578 1.00 40.41 84 LEU A CA 12
ATOM 16790 C C . LEU A 1 84 ? -4.918 1.045 4.046 1.00 11.24 84 LEU A C 12
ATOM 16791 O O . LEU A 1 84 ? -5.638 2.008 4.344 1.00 3.14 84 LEU A O 12
ATOM 16806 N N . LYS A 1 85 ? -4.274 0.311 4.952 1.00 34.05 85 LYS A N 12
ATOM 16807 C CA . LYS A 1 85 ? -4.117 0.735 6.339 1.00 35.32 85 LYS A CA 12
ATOM 16808 C C . LYS A 1 85 ? -2.638 0.870 6.667 1.00 24.21 85 LYS A C 12
ATOM 16809 O O . LYS A 1 85 ? -2.015 -0.105 7.076 1.00 51.20 85 LYS A O 12
ATOM 16824 N N . VAL A 1 86 ? -2.055 2.042 6.434 1.00 22.21 86 VAL A N 12
ATOM 16825 C CA . VAL A 1 86 ? -0.704 2.345 6.899 1.00 54.33 86 VAL A CA 12
ATOM 16826 C C . VAL A 1 86 ? -0.769 2.762 8.365 1.00 31.02 86 VAL A C 12
ATOM 16827 O O . VAL A 1 86 ? -1.604 3.586 8.736 1.00 13.13 86 VAL A O 12
ATOM 16840 N N . GLU A 1 87 ? 0.117 2.194 9.180 1.00 23.21 87 GLU A N 12
ATOM 16841 C CA . GLU A 1 87 ? 0.113 2.326 10.635 1.00 51.40 87 GLU A CA 12
ATOM 16842 C C . GLU A 1 87 ? 1.231 3.246 11.155 1.00 12.11 87 GLU A C 12
ATOM 16843 O O . GLU A 1 87 ? 1.174 3.706 12.299 1.00 42.40 87 GLU A O 12
ATOM 16853 N N . THR A 1 88 ? 2.263 3.501 10.353 1.00 40.14 88 THR A N 12
ATOM 16854 C CA . THR A 1 88 ? 3.435 4.306 10.712 1.00 4.24 88 THR A CA 12
ATOM 16855 C C . THR A 1 88 ? 4.072 4.870 9.437 1.00 64.01 88 THR A C 12
ATOM 16856 O O . THR A 1 88 ? 3.693 4.487 8.330 1.00 33.11 88 THR A O 12
ATOM 16867 N N . GLY A 1 89 ? 5.046 5.763 9.587 1.00 61.11 89 GLY A N 12
ATOM 16868 C CA . GLY A 1 89 ? 5.652 6.480 8.489 1.00 42.41 89 GLY A CA 12
ATOM 16869 C C . GLY A 1 89 ? 4.952 7.800 8.273 1.00 15.30 89 GLY A C 12
ATOM 16870 O O . GLY A 1 89 ? 3.962 8.149 8.927 1.00 35.12 89 GLY A O 12
ATOM 16874 N N . SER A 1 90 ? 5.469 8.539 7.305 1.00 32.24 90 SER A N 12
ATOM 16875 C CA . SER A 1 90 ? 4.898 9.777 6.848 1.00 61.15 90 SER A CA 12
ATOM 16876 C C . SER A 1 90 ? 3.479 9.637 6.317 1.00 44.31 90 SER A C 12
ATOM 16877 O O . SER A 1 90 ? 2.745 10.628 6.346 1.00 60.42 90 SER A O 12
ATOM 16884 N N . GLU A 1 91 ? 3.067 8.437 5.916 1.00 72.31 91 GLU A N 12
ATOM 16885 C CA . GLU A 1 91 ? 1.762 8.184 5.319 1.00 44.42 91 GLU A CA 12
ATOM 16886 C C . GLU A 1 91 ? 0.786 7.388 6.190 1.00 0.23 91 GLU A C 12
ATOM 16887 O O . GLU A 1 91 ? -0.191 6.829 5.684 1.00 73.11 91 GLU A O 12
ATOM 16897 N N . ALA A 1 92 ? 1.033 7.349 7.500 1.00 24.02 92 ALA A N 12
ATOM 16898 C CA . ALA A 1 92 ? 0.175 6.687 8.476 1.00 15.41 92 ALA A CA 12
ATOM 16899 C C . ALA A 1 92 ? -1.266 7.222 8.414 1.00 22.35 92 ALA A C 12
ATOM 16900 O O . ALA A 1 92 ? -1.541 8.348 8.840 1.00 62.14 92 ALA A O 12
ATOM 16907 N N . GLY A 1 93 ? -2.199 6.408 7.919 1.00 1.11 93 GLY A N 12
ATOM 16908 C CA . GLY A 1 93 ? -3.625 6.720 7.823 1.00 32.22 93 GLY A CA 12
ATOM 16909 C C . GLY A 1 93 ? -4.404 5.698 6.991 1.00 15.45 93 GLY A C 12
ATOM 16910 O O . GLY A 1 93 ? -4.009 4.534 6.877 1.00 53.41 93 GLY A O 12
ATOM 16914 N N . THR A 1 94 ? -5.546 6.121 6.441 1.00 60.11 94 THR A N 12
ATOM 16915 C CA . THR A 1 94 ? -6.499 5.271 5.731 1.00 41.40 94 THR A CA 12
ATOM 16916 C C . THR A 1 94 ? -6.664 5.755 4.286 1.00 20.44 94 THR A C 12
ATOM 16917 O O . THR A 1 94 ? -6.974 6.933 4.035 1.00 62.14 94 THR A O 12
ATOM 16928 N N . TYR A 1 95 ? -6.456 4.852 3.318 1.00 55.31 95 TYR A N 12
ATOM 16929 C CA . TYR A 1 95 ? -6.458 5.213 1.899 1.00 23.24 95 TYR A CA 12
ATOM 16930 C C . TYR A 1 95 ? -7.298 4.230 1.090 1.00 0.11 95 TYR A C 12
ATOM 16931 O O . TYR A 1 95 ? -7.424 3.060 1.448 1.00 22.15 95 TYR A O 12
ATOM 16948 N N . LYS A 1 96 ? -7.859 4.690 -0.026 1.00 62.43 96 LYS A N 12
ATOM 16949 C CA . LYS A 1 96 ? -8.574 3.878 -1.011 1.00 55.31 96 LYS A CA 12
ATOM 16950 C C . LYS A 1 96 ? -7.647 3.684 -2.203 1.00 53.53 96 LYS A C 12
ATOM 16951 O O . LYS A 1 96 ? -7.013 4.655 -2.601 1.00 24.31 96 LYS A O 12
ATOM 16966 N N . LYS A 1 97 ? -7.578 2.484 -2.790 1.00 24.12 97 LYS A N 12
ATOM 16967 C CA . LYS A 1 97 ? -6.951 2.258 -4.100 1.00 15.32 97 LYS A CA 12
ATOM 16968 C C . LYS A 1 97 ? -7.551 3.225 -5.125 1.00 11.22 97 LYS A C 12
ATOM 16969 O O . LYS A 1 97 ? -8.735 3.570 -5.007 1.00 15.52 97 LYS A O 12
ATOM 16984 N N . GLN A 1 98 ? -6.760 3.621 -6.115 1.00 55.02 98 GLN A N 12
ATOM 16985 C CA . GLN A 1 98 ? -7.162 4.354 -7.301 1.00 0.31 98 GLN A CA 12
ATOM 16986 C C . GLN A 1 98 ? -6.441 3.748 -8.504 1.00 31.11 98 GLN A C 12
ATOM 16987 O O . GLN A 1 98 ? -5.333 3.218 -8.358 1.00 43.00 98 GLN A O 12
ATOM 16999 N N . LYS A 1 99 ? -7.033 3.936 -9.689 1.00 23.45 99 LYS A N 12
ATOM 17000 C CA . LYS A 1 99 ? -6.585 3.383 -10.964 1.00 64.50 99 LYS A CA 12
ATOM 17001 C C . LYS A 1 99 ? -6.215 1.914 -10.816 1.00 21.52 99 LYS A C 12
ATOM 17002 O O . LYS A 1 99 ? -6.951 1.196 -10.102 1.00 24.11 99 LYS A O 12
ATOM 17017 N N . GLY A 1 1 ? -9.162 -5.163 17.085 1.00 62.20 1 GLY A N 13
ATOM 17018 C CA . GLY A 1 1 ? -9.832 -6.153 16.242 1.00 73.53 1 GLY A CA 13
ATOM 17019 C C . GLY A 1 1 ? -9.876 -5.654 14.811 1.00 3.34 1 GLY A C 13
ATOM 17020 O O . GLY A 1 1 ? -10.444 -4.593 14.559 1.00 24.52 1 GLY A O 13
ATOM 17024 N N . GLU A 1 2 ? -9.256 -6.372 13.876 1.00 44.21 2 GLU A N 13
ATOM 17025 C CA . GLU A 1 2 ? -9.378 -6.221 12.429 1.00 51.13 2 GLU A CA 13
ATOM 17026 C C . GLU A 1 2 ? -8.564 -7.347 11.814 1.00 74.34 2 GLU A C 13
ATOM 17027 O O . GLU A 1 2 ? -7.590 -7.813 12.410 1.00 0.15 2 GLU A O 13
ATOM 17037 N N . ASP A 1 3 ? -8.972 -7.788 10.630 1.00 34.25 3 ASP A N 13
ATOM 17038 C CA . ASP A 1 3 ? -8.501 -8.991 9.962 1.00 32.35 3 ASP A CA 13
ATOM 17039 C C . ASP A 1 3 ? -8.270 -8.608 8.519 1.00 12.11 3 ASP A C 13
ATOM 17040 O O . ASP A 1 3 ? -9.205 -8.317 7.771 1.00 1.04 3 ASP A O 13
ATOM 17048 N N . TRP A 1 4 ? -6.998 -8.484 8.191 1.00 13.04 4 TRP A N 13
ATOM 17049 C CA . TRP A 1 4 ? -6.469 -7.994 6.929 1.00 73.20 4 TRP A CA 13
ATOM 17050 C C . TRP A 1 4 ? -5.888 -9.136 6.077 1.00 0.24 4 TRP A C 13
ATOM 17051 O O . TRP A 1 4 ? -6.017 -10.309 6.445 1.00 71.13 4 TRP A O 13
ATOM 17071 N N . THR A 1 5 ? -5.259 -8.804 4.942 1.00 11.11 5 THR A N 13
ATOM 17072 C CA . THR A 1 5 ? -4.458 -9.738 4.161 1.00 3.24 5 THR A CA 13
ATOM 17073 C C . THR A 1 5 ? -2.984 -9.369 4.254 1.00 1.14 5 THR A C 13
ATOM 17074 O O . THR A 1 5 ? -2.626 -8.218 4.525 1.00 54.20 5 THR A O 13
ATOM 17085 N N . GLU A 1 6 ? -2.155 -10.355 3.931 1.00 30.24 6 GLU A N 13
ATOM 17086 C CA . GLU A 1 6 ? -0.712 -10.279 3.804 1.00 33.35 6 GLU A CA 13
ATOM 17087 C C . GLU A 1 6 ? -0.350 -9.166 2.824 1.00 24.45 6 GLU A C 13
ATOM 17088 O O . GLU A 1 6 ? -0.849 -9.113 1.696 1.00 72.52 6 GLU A O 13
ATOM 17098 N N . LEU A 1 7 ? 0.518 -8.261 3.260 1.00 2.15 7 LEU A N 13
ATOM 17099 C CA . LEU A 1 7 ? 1.041 -7.197 2.428 1.00 44.40 7 LEU A CA 13
ATOM 17100 C C . LEU A 1 7 ? 2.151 -7.784 1.558 1.00 45.22 7 LEU A C 13
ATOM 17101 O O . LEU A 1 7 ? 3.311 -7.867 1.950 1.00 13.24 7 LEU A O 13
ATOM 17116 N N . ASN A 1 8 ? 1.751 -8.224 0.379 1.00 11.22 8 ASN A N 13
ATOM 17117 C CA . ASN A 1 8 ? 2.626 -8.715 -0.679 1.00 14.35 8 ASN A CA 13
ATOM 17118 C C . ASN A 1 8 ? 2.914 -7.551 -1.614 1.00 10.03 8 ASN A C 13
ATOM 17119 O O . ASN A 1 8 ? 2.135 -6.590 -1.664 1.00 23.33 8 ASN A O 13
ATOM 17129 N N . SER A 1 9 ? 3.938 -7.705 -2.452 1.00 13.13 9 SER A N 13
ATOM 17130 C CA . SER A 1 9 ? 4.267 -6.774 -3.526 1.00 44.42 9 SER A CA 13
ATOM 17131 C C . SER A 1 9 ? 3.050 -6.563 -4.420 1.00 74.12 9 SER A C 13
ATOM 17132 O O . SER A 1 9 ? 2.677 -5.429 -4.721 1.00 53.13 9 SER A O 13
ATOM 17139 N N . ASN A 1 10 ? 2.374 -7.654 -4.795 1.00 32.54 10 ASN A N 13
ATOM 17140 C CA . ASN A 1 10 ? 1.337 -7.540 -5.813 1.00 24.51 10 ASN A CA 13
ATOM 17141 C C . ASN A 1 10 ? 0.048 -6.929 -5.266 1.00 13.41 10 ASN A C 13
ATOM 17142 O O . ASN A 1 10 ? -0.777 -6.430 -6.034 1.00 12.24 10 ASN A O 13
ATOM 17152 N N . ASN A 1 11 ? -0.139 -6.947 -3.943 1.00 21.41 11 ASN A N 13
ATOM 17153 C CA . ASN A 1 11 ? -1.283 -6.332 -3.307 1.00 70.22 11 ASN A CA 13
ATOM 17154 C C . ASN A 1 11 ? -1.152 -4.804 -3.299 1.00 3.42 11 ASN A C 13
ATOM 17155 O O . ASN A 1 11 ? -2.146 -4.111 -3.472 1.00 71.30 11 ASN A O 13
ATOM 17165 N N . ILE A 1 12 ? 0.037 -4.248 -3.043 1.00 53.04 12 ILE A N 13
ATOM 17166 C CA . ILE A 1 12 ? 0.218 -2.804 -2.822 1.00 13.43 12 ILE A CA 13
ATOM 17167 C C . ILE A 1 12 ? 0.179 -1.969 -4.118 1.00 74.41 12 ILE A C 13
ATOM 17168 O O . ILE A 1 12 ? 0.006 -0.750 -4.055 1.00 41.40 12 ILE A O 13
ATOM 17183 N N . ILE A 1 13 ? 0.265 -2.616 -5.279 1.00 65.54 13 ILE A N 13
ATOM 17184 C CA . ILE A 1 13 ? 0.196 -1.988 -6.596 1.00 22.22 13 ILE A CA 13
ATOM 17185 C C . ILE A 1 13 ? -1.042 -1.094 -6.761 1.00 23.51 13 ILE A C 13
ATOM 17186 O O . ILE A 1 13 ? -2.168 -1.497 -6.450 1.00 33.24 13 ILE A O 13
ATOM 17201 N N . GLY A 1 14 ? -0.818 0.087 -7.342 1.00 24.11 14 GLY A N 13
ATOM 17202 C CA . GLY A 1 14 ? -1.836 1.034 -7.766 1.00 50.00 14 GLY A CA 13
ATOM 17203 C C . GLY A 1 14 ? -1.519 2.432 -7.253 1.00 52.41 14 GLY A C 13
ATOM 17204 O O . GLY A 1 14 ? -0.524 2.661 -6.554 1.00 72.24 14 GLY A O 13
ATOM 17208 N N . TYR A 1 15 ? -2.376 3.388 -7.603 1.00 43.43 15 TYR A N 13
ATOM 17209 C CA . TYR A 1 15 ? -2.398 4.695 -6.965 1.00 73.30 15 TYR A CA 13
ATOM 17210 C C . TYR A 1 15 ? -3.255 4.601 -5.700 1.00 44.22 15 TYR A C 13
ATOM 17211 O O . TYR A 1 15 ? -4.016 3.648 -5.508 1.00 53.01 15 TYR A O 13
ATOM 17228 N N . TRP A 1 16 ? -3.181 5.617 -4.843 1.00 53.11 16 TRP A N 13
ATOM 17229 C CA . TRP A 1 16 ? -3.913 5.656 -3.588 1.00 22.51 16 TRP A CA 13
ATOM 17230 C C . TRP A 1 16 ? -4.259 7.119 -3.305 1.00 45.13 16 TRP A C 13
ATOM 17231 O O . TRP A 1 16 ? -3.415 7.989 -3.510 1.00 2.35 16 TRP A O 13
ATOM 17251 N N . SER A 1 17 ? -5.456 7.438 -2.804 1.00 71.14 17 SER A N 13
ATOM 17252 C CA . SER A 1 17 ? -5.722 8.766 -2.251 1.00 64.23 17 SER A CA 13
ATOM 17253 C C . SER A 1 17 ? -6.615 8.654 -1.014 1.00 3.32 17 SER A C 13
ATOM 17254 O O . SER A 1 17 ? -7.115 7.567 -0.702 1.00 22.15 17 SER A O 13
ATOM 17261 N N . THR A 1 18 ? -6.760 9.772 -0.302 1.00 53.24 18 THR A N 13
ATOM 17262 C CA . THR A 1 18 ? -7.431 9.924 0.990 1.00 14.04 18 THR A CA 13
ATOM 17263 C C . THR A 1 18 ? -8.393 11.133 0.991 1.00 22.31 18 THR A C 13
ATOM 17264 O O . THR A 1 18 ? -9.046 11.416 2.000 1.00 11.52 18 THR A O 13
ATOM 17275 N N . GLY A 1 19 ? -8.504 11.856 -0.127 1.00 42.03 19 GLY A N 13
ATOM 17276 C CA . GLY A 1 19 ? -9.396 12.991 -0.280 1.00 60.22 19 GLY A CA 13
ATOM 17277 C C . GLY A 1 19 ? -8.997 13.812 -1.499 1.00 60.14 19 GLY A C 13
ATOM 17278 O O . GLY A 1 19 ? -8.018 13.495 -2.180 1.00 32.41 19 GLY A O 13
ATOM 17282 N N . ILE A 1 20 ? -9.747 14.878 -1.762 1.00 35.51 20 ILE A N 13
ATOM 17283 C CA . ILE A 1 20 ? -9.514 15.844 -2.842 1.00 23.53 20 ILE A CA 13
ATOM 17284 C C . ILE A 1 20 ? -9.577 17.274 -2.277 1.00 20.41 20 ILE A C 13
ATOM 17285 O O . ILE A 1 20 ? -9.899 18.230 -2.985 1.00 13.51 20 ILE A O 13
ATOM 17300 N N . GLU A 1 21 ? -9.348 17.419 -0.969 1.00 52.52 21 GLU A N 13
ATOM 17301 C CA . GLU A 1 21 ? -9.571 18.639 -0.205 1.00 74.24 21 GLU A CA 13
ATOM 17302 C C . GLU A 1 21 ? -8.472 18.800 0.834 1.00 40.33 21 GLU A C 13
ATOM 17303 O O . GLU A 1 21 ? -7.549 17.982 0.899 1.00 63.31 21 GLU A O 13
ATOM 17313 N N . GLY A 1 22 ? -8.605 19.838 1.662 1.00 55.34 22 GLY A N 13
ATOM 17314 C CA . GLY A 1 22 ? -7.991 19.888 2.967 1.00 24.04 22 GLY A CA 13
ATOM 17315 C C . GLY A 1 22 ? -6.474 19.878 2.844 1.00 1.44 22 GLY A C 13
ATOM 17316 O O . GLY A 1 22 ? -5.898 20.755 2.195 1.00 12.31 22 GLY A O 13
ATOM 17320 N N . THR A 1 23 ? -5.835 18.862 3.418 1.00 55.12 23 THR A N 13
ATOM 17321 C CA . THR A 1 23 ? -4.472 18.492 3.087 1.00 73.02 23 THR A CA 13
ATOM 17322 C C . THR A 1 23 ? -4.489 16.980 2.863 1.00 61.25 23 THR A C 13
ATOM 17323 O O . THR A 1 23 ? -4.551 16.218 3.832 1.00 72.43 23 THR A O 13
ATOM 17334 N N . HIS A 1 24 ? -4.488 16.531 1.606 1.00 73.04 24 HIS A N 13
ATOM 17335 C CA . HIS A 1 24 ? -4.538 15.121 1.258 1.00 74.13 24 HIS A CA 13
ATOM 17336 C C . HIS A 1 24 ? -3.228 14.728 0.581 1.00 4.40 24 HIS A C 13
ATOM 17337 O O . HIS A 1 24 ? -2.350 15.560 0.338 1.00 52.41 24 HIS A O 13
ATOM 17350 N N . LYS A 1 25 ? -3.051 13.433 0.338 1.00 52.10 25 LYS A N 13
ATOM 17351 C CA . LYS A 1 25 ? -1.742 12.847 0.101 1.00 33.34 25 LYS A CA 13
ATOM 17352 C C . LYS A 1 25 ? -1.885 11.764 -0.954 1.00 3.21 25 LYS A C 13
ATOM 17353 O O . LYS A 1 25 ? -2.915 11.081 -0.983 1.00 62.51 25 LYS A O 13
ATOM 17368 N N . LEU A 1 26 ? -0.878 11.609 -1.815 1.00 32.54 26 LEU A N 13
ATOM 17369 C CA . LEU A 1 26 ? -0.986 10.805 -3.027 1.00 10.23 26 LEU A CA 13
ATOM 17370 C C . LEU A 1 26 ? 0.228 9.888 -3.145 1.00 44.33 26 LEU A C 13
ATOM 17371 O O . LEU A 1 26 ? 1.312 10.349 -3.513 1.00 1.41 26 LEU A O 13
ATOM 17386 N N . LEU A 1 27 ? 0.068 8.602 -2.833 1.00 71.55 27 LEU A N 13
ATOM 17387 C CA . LEU A 1 27 ? 1.058 7.560 -3.090 1.00 1.22 27 LEU A CA 13
ATOM 17388 C C . LEU A 1 27 ? 0.758 6.868 -4.419 1.00 32.34 27 LEU A C 13
ATOM 17389 O O . LEU A 1 27 ? -0.405 6.766 -4.824 1.00 50.00 27 LEU A O 13
ATOM 17404 N N . SER A 1 28 ? 1.785 6.300 -5.045 1.00 1.42 28 SER A N 13
ATOM 17405 C CA . SER A 1 28 ? 1.675 5.530 -6.280 1.00 41.32 28 SER A CA 13
ATOM 17406 C C . SER A 1 28 ? 2.704 4.403 -6.279 1.00 3.12 28 SER A C 13
ATOM 17407 O O . SER A 1 28 ? 3.879 4.692 -6.066 1.00 25.41 28 SER A O 13
ATOM 17414 N N . PHE A 1 29 ? 2.315 3.139 -6.464 1.00 41.23 29 PHE A N 13
ATOM 17415 C CA . PHE A 1 29 ? 3.206 1.981 -6.371 1.00 54.31 29 PHE A CA 13
ATOM 17416 C C . PHE A 1 29 ? 3.149 1.181 -7.666 1.00 34.45 29 PHE A C 13
ATOM 17417 O O . PHE A 1 29 ? 2.089 0.640 -7.998 1.00 13.15 29 PHE A O 13
ATOM 17433 N N . ASP A 1 30 ? 4.273 1.133 -8.386 1.00 33.41 30 ASP A N 13
ATOM 17434 C CA . ASP A 1 30 ? 4.396 0.376 -9.625 1.00 12.10 30 ASP A CA 13
ATOM 17435 C C . ASP A 1 30 ? 4.922 -1.017 -9.333 1.00 65.54 30 ASP A C 13
ATOM 17436 O O . ASP A 1 30 ? 5.706 -1.210 -8.403 1.00 73.30 30 ASP A O 13
ATOM 17444 N N . GLU A 1 31 ? 4.575 -1.972 -10.196 1.00 22.31 31 GLU A N 13
ATOM 17445 C CA . GLU A 1 31 ? 4.904 -3.374 -9.981 1.00 32.52 31 GLU A CA 13
ATOM 17446 C C . GLU A 1 31 ? 6.324 -3.751 -10.377 1.00 24.42 31 GLU A C 13
ATOM 17447 O O . GLU A 1 31 ? 6.825 -4.758 -9.873 1.00 32.11 31 GLU A O 13
ATOM 17457 N N . ASP A 1 32 ? 6.975 -2.958 -11.228 1.00 71.43 32 ASP A N 13
ATOM 17458 C CA . ASP A 1 32 ? 8.355 -3.215 -11.645 1.00 21.34 32 ASP A CA 13
ATOM 17459 C C . ASP A 1 32 ? 9.223 -1.956 -11.583 1.00 24.14 32 ASP A C 13
ATOM 17460 O O . ASP A 1 32 ? 10.418 -2.008 -11.877 1.00 74.22 32 ASP A O 13
ATOM 17468 N N . GLY A 1 33 ? 8.642 -0.835 -11.152 1.00 21.34 33 GLY A N 13
ATOM 17469 C CA . GLY A 1 33 ? 9.346 0.410 -10.898 1.00 43.15 33 GLY A CA 13
ATOM 17470 C C . GLY A 1 33 ? 9.494 0.611 -9.396 1.00 25.54 33 GLY A C 13
ATOM 17471 O O . GLY A 1 33 ? 10.035 -0.241 -8.686 1.00 31.52 33 GLY A O 13
ATOM 17475 N N . THR A 1 34 ? 8.996 1.734 -8.903 1.00 43.41 34 THR A N 13
ATOM 17476 C CA . THR A 1 34 ? 9.281 2.289 -7.583 1.00 61.25 34 THR A CA 13
ATOM 17477 C C . THR A 1 34 ? 7.955 2.740 -6.945 1.00 63.21 34 THR A C 13
ATOM 17478 O O . THR A 1 34 ? 6.871 2.454 -7.479 1.00 14.42 34 THR A O 13
ATOM 17489 N N . GLY A 1 35 ? 8.007 3.442 -5.810 1.00 64.13 35 GLY A N 13
ATOM 17490 C CA . GLY A 1 35 ? 6.869 4.174 -5.276 1.00 23.10 35 GLY A CA 13
ATOM 17491 C C . GLY A 1 35 ? 7.143 5.683 -5.264 1.00 44.42 35 GLY A C 13
ATOM 17492 O O . GLY A 1 35 ? 8.282 6.106 -5.497 1.00 61.55 35 GLY A O 13
ATOM 17496 N N . SER A 1 36 ? 6.104 6.502 -5.082 1.00 32.34 36 SER A N 13
ATOM 17497 C CA . SER A 1 36 ? 6.222 7.956 -4.973 1.00 14.04 36 SER A CA 13
ATOM 17498 C C . SER A 1 36 ? 5.237 8.505 -3.944 1.00 41.11 36 SER A C 13
ATOM 17499 O O . SER A 1 36 ? 4.313 7.817 -3.523 1.00 45.03 36 SER A O 13
ATOM 17506 N N . PHE A 1 37 ? 5.418 9.760 -3.537 1.00 73.52 37 PHE A N 13
ATOM 17507 C CA . PHE A 1 37 ? 4.629 10.412 -2.495 1.00 4.23 37 PHE A CA 13
ATOM 17508 C C . PHE A 1 37 ? 4.519 11.890 -2.860 1.00 51.24 37 PHE A C 13
ATOM 17509 O O . PHE A 1 37 ? 5.521 12.518 -3.215 1.00 23.43 37 PHE A O 13
ATOM 17525 N N . GLY A 1 38 ? 3.311 12.446 -2.786 1.00 30.52 38 GLY A N 13
ATOM 17526 C CA . GLY A 1 38 ? 3.056 13.873 -2.915 1.00 43.34 38 GLY A CA 13
ATOM 17527 C C . GLY A 1 38 ? 2.098 14.336 -1.826 1.00 51.22 38 GLY A C 13
ATOM 17528 O O . GLY A 1 38 ? 1.378 13.533 -1.223 1.00 52.22 38 GLY A O 13
ATOM 17532 N N . ILE A 1 39 ? 2.080 15.645 -1.594 1.00 11.54 39 ILE A N 13
ATOM 17533 C CA . ILE A 1 39 ? 1.337 16.306 -0.522 1.00 3.12 39 ILE A CA 13
ATOM 17534 C C . ILE A 1 39 ? 0.601 17.469 -1.173 1.00 22.11 39 ILE A C 13
ATOM 17535 O O . ILE A 1 39 ? 1.237 18.360 -1.742 1.00 71.24 39 ILE A O 13
ATOM 17550 N N . TYR A 1 40 ? -0.721 17.473 -1.054 1.00 30.34 40 TYR A N 13
ATOM 17551 C CA . TYR A 1 40 ? -1.608 18.390 -1.739 1.00 44.51 40 TYR A CA 13
ATOM 17552 C C . TYR A 1 40 ? -2.362 19.214 -0.707 1.00 11.23 40 TYR A C 13
ATOM 17553 O O . TYR A 1 40 ? -2.920 18.665 0.242 1.00 71.11 40 TYR A O 13
ATOM 17570 N N . SER A 1 41 ? -2.410 20.526 -0.901 1.00 3.43 41 SER A N 13
ATOM 17571 C CA . SER A 1 41 ? -3.306 21.425 -0.198 1.00 73.13 41 SER A CA 13
ATOM 17572 C C . SER A 1 41 ? -4.509 21.672 -1.099 1.00 10.10 41 SER A C 13
ATOM 17573 O O . SER A 1 41 ? -4.332 22.194 -2.194 1.00 25.32 41 SER A O 13
ATOM 17580 N N . ASN A 1 42 ? -5.707 21.307 -0.638 1.00 13.13 42 ASN A N 13
ATOM 17581 C CA . ASN A 1 42 ? -6.998 21.399 -1.321 1.00 55.43 42 ASN A CA 13
ATOM 17582 C C . ASN A 1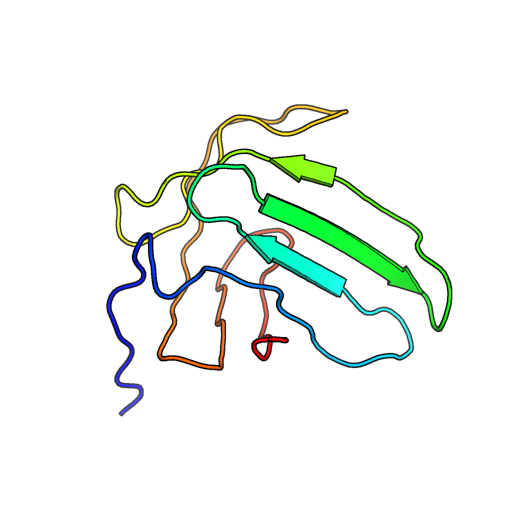 42 ? -6.971 20.882 -2.759 1.00 42.45 42 ASN A C 13
ATOM 17583 O O . ASN A 1 42 ? -7.292 19.712 -2.965 1.00 63.31 42 ASN A O 13
ATOM 17593 N N . ALA A 1 43 ? -6.591 21.698 -3.741 1.00 72.04 43 ALA A N 13
ATOM 17594 C CA . ALA A 1 43 ? -6.334 21.284 -5.115 1.00 23.34 43 ALA A CA 13
ATOM 17595 C C . ALA A 1 43 ? -5.098 22.018 -5.645 1.00 61.11 43 ALA A C 13
ATOM 17596 O O . ALA A 1 43 ? -5.162 22.726 -6.652 1.00 71.43 43 ALA A O 13
ATOM 17603 N N . THR A 1 44 ? -3.981 21.863 -4.935 1.00 61.33 44 THR A N 13
ATOM 17604 C CA . THR A 1 44 ? -2.656 22.312 -5.316 1.00 25.32 44 THR A CA 13
ATOM 17605 C C . THR A 1 44 ? -1.642 21.258 -4.829 1.00 62.03 44 THR A C 13
ATOM 17606 O O . THR A 1 44 ? -1.604 21.002 -3.622 1.00 23.20 44 THR A O 13
ATOM 17617 N N . PRO A 1 45 ? -0.805 20.652 -5.693 1.00 52.31 45 PRO A N 13
ATOM 17618 C CA . PRO A 1 45 ? 0.360 19.885 -5.261 1.00 73.13 45 PRO A CA 13
ATOM 17619 C C . PRO A 1 45 ? 1.417 20.829 -4.676 1.00 30.12 45 PRO A C 13
ATOM 17620 O O . PRO A 1 45 ? 1.681 21.885 -5.256 1.00 64.01 45 PRO A O 13
ATOM 17628 N N . ILE A 1 46 ? 2.043 20.440 -3.559 1.00 22.01 46 ILE A N 13
ATOM 17629 C CA . ILE A 1 46 ? 3.051 21.243 -2.856 1.00 13.50 46 ILE A CA 13
ATOM 17630 C C . ILE A 1 46 ? 4.337 20.427 -2.604 1.00 24.43 46 ILE A C 13
ATOM 17631 O O . ILE A 1 46 ? 5.383 21.003 -2.295 1.00 21.12 46 ILE A O 13
ATOM 17646 N N . SER A 1 47 ? 4.324 19.096 -2.729 1.00 71.24 47 SER A N 13
ATOM 17647 C CA . SER A 1 47 ? 5.503 18.254 -2.506 1.00 1.40 47 SER A CA 13
ATOM 17648 C C . SER A 1 47 ? 5.616 17.216 -3.605 1.00 65.05 47 SER A C 13
ATOM 17649 O O . SER A 1 47 ? 4.674 16.978 -4.363 1.00 11.03 47 SER A O 13
ATOM 17656 N N . PHE A 1 48 ? 6.772 16.571 -3.658 1.00 72.24 48 PHE A N 13
ATOM 17657 C CA . PHE A 1 48 ? 7.029 15.450 -4.537 1.00 13.00 48 PHE A CA 13
ATOM 17658 C C . PHE A 1 48 ? 8.273 14.716 -4.051 1.00 10.20 48 PHE A C 13
ATOM 17659 O O . PHE A 1 48 ? 9.201 15.360 -3.548 1.00 24.21 48 PHE A O 13
ATOM 17675 N N . GLN A 1 49 ? 8.330 13.398 -4.227 1.00 11.43 49 GLN A N 13
ATOM 17676 C CA . GLN A 1 49 ? 9.531 12.576 -4.092 1.00 2.24 49 GLN A CA 13
ATOM 17677 C C . GLN A 1 49 ? 9.232 11.193 -4.663 1.00 21.11 49 GLN A C 13
ATOM 17678 O O . GLN A 1 49 ? 8.060 10.822 -4.806 1.00 34.31 49 GLN A O 13
ATOM 17690 N N . MET A 1 50 ? 10.280 10.405 -4.890 1.00 34.34 50 MET A N 13
ATOM 17691 C CA . MET A 1 50 ? 10.205 9.012 -5.315 1.00 72.23 50 MET A CA 13
ATOM 17692 C C . MET A 1 50 ? 11.168 8.199 -4.447 1.00 61.24 50 MET A C 13
ATOM 17693 O O . MET A 1 50 ? 12.014 8.787 -3.757 1.00 32.21 50 MET A O 13
ATOM 17705 N N . PHE A 1 51 ? 10.974 6.881 -4.408 1.00 44.23 51 PHE A N 13
ATOM 17706 C CA . PHE A 1 51 ? 11.734 5.950 -3.589 1.00 14.22 51 PHE A CA 13
ATOM 17707 C C . PHE A 1 51 ? 11.531 4.532 -4.122 1.00 33.34 51 PHE A C 13
ATOM 17708 O O . PHE A 1 51 ? 10.405 4.144 -4.452 1.00 70.15 51 PHE A O 13
ATOM 17724 N N . ASP A 1 52 ? 12.585 3.716 -4.148 1.00 64.15 52 ASP A N 13
ATOM 17725 C CA . ASP A 1 52 ? 12.418 2.270 -4.290 1.00 25.42 52 ASP A CA 13
ATOM 17726 C C . ASP A 1 52 ? 11.768 1.733 -3.009 1.00 12.30 52 ASP A C 13
ATOM 17727 O O . ASP A 1 52 ? 11.817 2.362 -1.945 1.00 32.51 52 ASP A O 13
ATOM 17735 N N . TYR A 1 53 ? 11.200 0.530 -3.085 1.00 45.22 53 TYR A N 13
ATOM 17736 C CA . TYR A 1 53 ? 10.753 -0.208 -1.916 1.00 51.41 53 TYR A CA 13
ATOM 17737 C C . TYR A 1 53 ? 10.996 -1.695 -2.135 1.00 41.12 53 TYR A C 13
ATOM 17738 O O . TYR A 1 53 ? 11.172 -2.137 -3.274 1.00 51.32 53 TYR A O 13
ATOM 17755 N N . LYS A 1 54 ? 10.944 -2.487 -1.062 1.00 71.15 54 LYS A N 13
ATOM 17756 C CA . LYS A 1 54 ? 10.863 -3.936 -1.149 1.00 5.21 54 LYS A CA 13
ATOM 17757 C C . LYS A 1 54 ? 9.844 -4.429 -0.144 1.00 43.14 54 LYS A C 13
ATOM 17758 O O . LYS A 1 54 ? 9.591 -3.768 0.870 1.00 4.23 54 LYS A O 13
ATOM 17773 N N . ILE A 1 55 ? 9.295 -5.613 -0.406 1.00 13.21 55 ILE A N 13
ATOM 17774 C CA . ILE A 1 55 ? 8.496 -6.350 0.545 1.00 31.45 55 ILE A CA 13
ATOM 17775 C C . ILE A 1 55 ? 9.364 -7.526 1.012 1.00 42.32 55 ILE A C 13
ATOM 17776 O O . ILE A 1 55 ? 9.485 -8.530 0.309 1.00 71.53 55 ILE A O 13
ATOM 17791 N N . GLU A 1 56 ? 9.991 -7.410 2.186 1.00 41.10 56 GLU A N 13
ATOM 17792 C CA . GLU A 1 56 ? 10.740 -8.499 2.825 1.00 54.23 56 GLU A CA 13
ATOM 17793 C C . GLU A 1 56 ? 10.412 -8.635 4.322 1.00 1.42 56 GLU A C 13
ATOM 17794 O O . GLU A 1 56 ? 11.206 -9.128 5.110 1.00 32.22 56 GLU A O 13
ATOM 17804 N N . GLU A 1 57 ? 9.207 -8.257 4.727 1.00 70.41 57 GLU A N 13
ATOM 17805 C CA . GLU A 1 57 ? 8.717 -8.288 6.094 1.00 63.14 57 GLU A CA 13
ATOM 17806 C C . GLU A 1 57 ? 7.187 -8.187 6.243 1.00 5.42 57 GLU A C 13
ATOM 17807 O O . GLU A 1 57 ? 6.684 -8.000 7.353 1.00 45.31 57 GLU A O 13
ATOM 17817 N N . GLY A 1 58 ? 6.408 -8.363 5.172 1.00 44.20 58 GLY A N 13
ATOM 17818 C CA . GLY A 1 58 ? 4.973 -8.046 5.196 1.00 74.54 58 GLY A CA 13
ATOM 17819 C C . GLY A 1 58 ? 4.685 -6.577 5.550 1.00 61.12 58 GLY A C 13
ATOM 17820 O O . GLY A 1 58 ? 3.603 -6.231 6.015 1.00 10.15 58 GLY A O 13
ATOM 17824 N N . ARG A 1 59 ? 5.677 -5.708 5.364 1.00 4.25 59 ARG A N 13
ATOM 17825 C CA . ARG A 1 59 ? 5.694 -4.268 5.615 1.00 72.53 59 ARG A CA 13
ATOM 17826 C C . ARG A 1 59 ? 6.294 -3.608 4.373 1.00 5.41 59 ARG A C 13
ATOM 17827 O O . ARG A 1 59 ? 6.450 -4.280 3.354 1.00 74.44 59 ARG A O 13
ATOM 17845 N N . ILE A 1 60 ? 6.647 -2.328 4.397 1.00 61.41 60 ILE A N 13
ATOM 17846 C CA . ILE A 1 60 ? 7.286 -1.698 3.243 1.00 62.22 60 ILE A CA 13
ATOM 17847 C C . ILE A 1 60 ? 8.658 -1.237 3.696 1.00 23.11 60 ILE A C 13
ATOM 17848 O O . ILE A 1 60 ? 8.751 -0.365 4.559 1.00 45.02 60 ILE A O 13
ATOM 17863 N N . TYR A 1 61 ? 9.699 -1.891 3.182 1.00 70.53 61 TYR A N 13
ATOM 17864 C CA . TYR A 1 61 ? 11.086 -1.503 3.377 1.00 22.12 61 TYR A CA 13
ATOM 17865 C C . TYR A 1 61 ? 11.385 -0.383 2.395 1.00 10.01 61 TYR A C 13
ATOM 17866 O O . TYR A 1 61 ? 11.229 -0.584 1.190 1.00 13.12 61 TYR A O 13
ATOM 17883 N N . ILE A 1 62 ? 11.773 0.784 2.900 1.00 71.14 62 ILE A N 13
ATOM 17884 C CA . ILE A 1 62 ? 12.243 1.923 2.128 1.00 11.00 62 ILE A CA 13
ATOM 17885 C C . ILE A 1 62 ? 13.746 1.999 2.393 1.00 64.51 62 ILE A C 13
ATOM 17886 O O . ILE A 1 62 ? 14.160 1.855 3.543 1.00 13.44 62 ILE A O 13
ATOM 17901 N N . TYR A 1 63 ? 14.552 2.196 1.349 1.00 32.14 63 TYR A N 13
ATOM 17902 C CA . TYR A 1 63 ? 16.017 2.175 1.433 1.00 63.32 63 TYR A CA 13
ATOM 17903 C C . TYR A 1 63 ? 16.679 3.013 0.335 1.00 34.53 63 TYR A C 13
ATOM 17904 O O . TYR A 1 63 ? 17.896 2.967 0.152 1.00 10.04 63 TYR A O 13
ATOM 17921 N N . ASP A 1 64 ? 15.894 3.770 -0.426 1.00 30.20 64 ASP A N 13
ATOM 17922 C CA . ASP A 1 64 ? 16.376 4.708 -1.413 1.00 61.11 64 ASP A CA 13
ATOM 17923 C C . ASP A 1 64 ? 15.299 5.767 -1.474 1.00 25.20 64 ASP A C 13
ATOM 17924 O O . ASP A 1 64 ? 14.133 5.423 -1.655 1.00 13.10 64 ASP A O 13
ATOM 17932 N N . VAL A 1 65 ? 15.647 7.014 -1.198 1.00 14.43 65 VAL A N 13
ATOM 17933 C CA . VAL A 1 65 ? 14.764 8.164 -1.306 1.00 5.03 65 VAL A CA 13
ATOM 17934 C C . VAL A 1 65 ? 15.585 9.266 -1.978 1.00 52.25 65 VAL A C 13
ATOM 17935 O O . VAL A 1 65 ? 16.807 9.315 -1.799 1.00 22.40 65 VAL A O 13
ATOM 17948 N N . TYR A 1 66 ? 14.921 10.147 -2.729 1.00 5.14 66 TYR A N 13
ATOM 17949 C CA . TYR A 1 66 ? 15.509 11.292 -3.414 1.00 45.12 66 TYR A CA 13
ATOM 17950 C C . TYR A 1 66 ? 14.507 12.456 -3.342 1.00 65.11 66 TYR A C 13
ATOM 17951 O O . TYR A 1 66 ? 13.316 12.224 -3.110 1.00 23.32 66 TYR A O 13
ATOM 17968 N N . PRO A 1 67 ? 14.939 13.716 -3.533 1.00 65.52 67 PRO A N 13
ATOM 17969 C CA . PRO A 1 67 ? 16.333 14.168 -3.599 1.00 62.31 67 PRO A CA 13
ATOM 17970 C C . PRO A 1 67 ? 17.019 14.263 -2.229 1.00 24.03 67 PRO A C 13
ATOM 17971 O O . PRO A 1 67 ? 18.239 14.434 -2.149 1.00 71.14 67 PRO A O 13
ATOM 17979 N N . ASP A 1 68 ? 16.238 14.210 -1.151 1.00 50.52 68 ASP A N 13
ATOM 17980 C CA . ASP A 1 68 ? 16.728 14.108 0.213 1.00 3.20 68 ASP A CA 13
ATOM 17981 C C . ASP A 1 68 ? 16.607 12.634 0.537 1.00 3.20 68 ASP A C 13
ATOM 17982 O O . ASP A 1 68 ? 15.494 12.148 0.751 1.00 23.44 68 ASP A O 13
ATOM 17990 N N . GLU A 1 69 ? 17.722 11.913 0.516 1.00 73.22 69 GLU A N 13
ATOM 17991 C CA . GLU A 1 69 ? 17.761 10.571 1.065 1.00 50.01 69 GLU A CA 13
ATOM 17992 C C . GLU A 1 69 ? 17.567 10.639 2.584 1.00 53.45 69 GLU A C 13
ATOM 17993 O O . GLU A 1 69 ? 17.821 11.674 3.209 1.00 5.51 69 GLU A O 13
ATOM 18003 N N . LYS A 1 70 ? 17.172 9.520 3.185 1.00 5.12 70 LYS A N 13
ATOM 18004 C CA . LYS A 1 70 ? 17.150 9.305 4.628 1.00 51.42 70 LYS A CA 13
ATOM 18005 C C . LYS A 1 70 ? 17.672 7.902 4.911 1.00 44.24 70 LYS A C 13
ATOM 18006 O O . LYS A 1 70 ? 17.930 7.149 3.964 1.00 5.23 70 LYS A O 13
ATOM 18021 N N . THR A 1 71 ? 17.836 7.540 6.183 1.00 5.52 71 THR A N 13
ATOM 18022 C CA . THR A 1 71 ? 18.102 6.158 6.575 1.00 71.35 71 THR A CA 13
ATOM 18023 C C . THR A 1 71 ? 17.048 5.245 5.925 1.00 51.44 71 THR A C 13
ATOM 18024 O O . THR A 1 71 ? 15.897 5.667 5.771 1.00 3.23 71 THR A O 13
ATOM 18035 N N . PRO A 1 72 ? 17.385 3.982 5.634 1.00 2.00 72 PRO A N 13
ATOM 18036 C CA . PRO A 1 72 ? 16.391 2.963 5.365 1.00 74.25 72 PRO A CA 13
ATOM 18037 C C . PRO A 1 72 ? 15.569 2.711 6.630 1.00 71.42 72 PRO A C 13
ATOM 18038 O O . PRO A 1 72 ? 16.087 2.852 7.747 1.00 62.51 72 PRO A O 13
ATOM 18046 N N . TYR A 1 73 ? 14.326 2.261 6.474 1.00 63.54 73 TYR A N 13
ATOM 18047 C CA . TYR A 1 73 ? 13.422 1.872 7.553 1.00 24.21 73 TYR A CA 13
ATOM 18048 C C . TYR A 1 73 ? 12.334 0.954 6.986 1.00 23.20 73 TYR A C 13
ATOM 18049 O O . TYR A 1 73 ? 12.207 0.799 5.771 1.00 43.15 73 TYR A O 13
ATOM 18066 N N . TYR A 1 74 ? 11.512 0.369 7.860 1.00 11.30 74 TYR A N 13
ATOM 18067 C CA . TYR A 1 74 ? 10.337 -0.411 7.477 1.00 23.12 74 TYR A CA 13
ATOM 18068 C C . TYR A 1 74 ? 9.101 0.336 7.965 1.00 45.02 74 TYR A C 13
ATOM 18069 O O . TYR A 1 74 ? 9.141 0.960 9.029 1.00 44.14 74 TYR A O 13
ATOM 18086 N N . LEU A 1 75 ? 8.005 0.256 7.214 1.00 73.41 75 LEU A N 13
ATOM 18087 C CA . LEU A 1 75 ? 6.748 0.918 7.511 1.00 1.34 75 LEU A CA 13
ATOM 18088 C C . LEU A 1 75 ? 5.662 -0.142 7.563 1.00 62.31 75 LEU A C 13
ATOM 18089 O O . LEU A 1 75 ? 5.386 -0.791 6.552 1.00 72.14 75 LEU A O 13
ATOM 18104 N N . ASP A 1 76 ? 5.055 -0.329 8.730 1.00 52.10 76 ASP A N 13
ATOM 18105 C CA . ASP A 1 76 ? 3.989 -1.297 8.953 1.00 73.53 76 ASP A CA 13
ATOM 18106 C C . ASP A 1 76 ? 2.749 -0.826 8.204 1.00 53.24 76 ASP A C 13
ATOM 18107 O O . ASP A 1 76 ? 2.323 0.325 8.369 1.00 20.45 76 ASP A O 13
ATOM 18115 N N . CYS A 1 77 ? 2.153 -1.684 7.373 1.00 72.41 77 CYS A N 13
ATOM 18116 C CA . CYS A 1 77 ? 0.849 -1.421 6.776 1.00 42.30 77 CYS A CA 13
ATOM 18117 C C . CYS A 1 77 ? 0.068 -2.721 6.650 1.00 41.20 77 CYS A C 13
ATOM 18118 O O . CYS A 1 77 ? 0.659 -3.800 6.602 1.00 61.14 77 CYS A O 13
ATOM 18125 N N . LYS A 1 78 ? -1.248 -2.598 6.505 1.00 42.32 78 LYS A N 13
ATOM 18126 C CA . LYS A 1 78 ? -2.172 -3.692 6.235 1.00 52.04 78 LYS A CA 13
ATOM 18127 C C . LYS A 1 78 ? -2.908 -3.400 4.930 1.00 1.01 78 LYS A C 13
ATOM 18128 O O . LYS A 1 78 ? -3.015 -2.227 4.558 1.00 55.14 78 LYS A O 13
ATOM 18143 N N . ILE A 1 79 ? -3.417 -4.418 4.229 1.00 40.02 79 ILE A N 13
ATOM 18144 C CA . ILE A 1 79 ? -4.096 -4.220 2.949 1.00 45.32 79 ILE A CA 13
ATOM 18145 C C . ILE A 1 79 ? -5.234 -5.228 2.784 1.00 45.23 79 ILE A C 13
ATOM 18146 O O . ILE A 1 79 ? -5.128 -6.344 3.300 1.00 33.12 79 ILE A O 13
ATOM 18161 N N . SER A 1 80 ? -6.314 -4.858 2.091 1.00 64.33 80 SER A N 13
ATOM 18162 C CA . SER A 1 80 ? -7.452 -5.730 1.800 1.00 34.15 80 SER A CA 13
ATOM 18163 C C . SER A 1 80 ? -8.133 -5.284 0.499 1.00 64.14 80 SER A C 13
ATOM 18164 O O . SER A 1 80 ? -9.181 -4.636 0.503 1.00 21.35 80 SER A O 13
ATOM 18171 N N . GLY A 1 81 ? -7.517 -5.635 -0.628 1.00 53.20 81 GLY A N 13
ATOM 18172 C CA . GLY A 1 81 ? -8.007 -5.497 -1.998 1.00 70.22 81 GLY A CA 13
ATOM 18173 C C . GLY A 1 81 ? -8.171 -4.057 -2.495 1.00 74.23 81 GLY A C 13
ATOM 18174 O O . GLY A 1 81 ? -7.497 -3.655 -3.446 1.00 51.14 81 GLY A O 13
ATOM 18178 N N . THR A 1 82 ? -9.000 -3.251 -1.836 1.00 64.34 82 THR A N 13
ATOM 18179 C CA . THR A 1 82 ? -9.168 -1.830 -2.118 1.00 22.31 82 THR A CA 13
ATOM 18180 C C . THR A 1 82 ? -9.125 -0.971 -0.839 1.00 45.02 82 THR A C 13
ATOM 18181 O O . THR A 1 82 ? -9.605 0.159 -0.858 1.00 61.41 82 THR A O 13
ATOM 18192 N N . THR A 1 83 ? -8.526 -1.445 0.261 1.00 72.24 83 THR A N 13
ATOM 18193 C CA . THR A 1 83 ? -8.192 -0.641 1.442 1.00 21.42 83 THR A CA 13
ATOM 18194 C C . THR A 1 83 ? -6.703 -0.861 1.761 1.00 55.12 83 THR A C 13
ATOM 18195 O O . THR A 1 83 ? -6.237 -1.997 1.799 1.00 61.23 83 THR A O 13
ATOM 18206 N N . LEU A 1 84 ? -5.938 0.210 1.986 1.00 75.12 84 LEU A N 13
ATOM 18207 C CA . LEU A 1 84 ? -4.586 0.213 2.553 1.00 73.40 84 LEU A CA 13
ATOM 18208 C C . LEU A 1 84 ? -4.628 1.000 3.863 1.00 54.44 84 LEU A C 13
ATOM 18209 O O . LEU A 1 84 ? -5.146 2.120 3.897 1.00 44.21 84 LEU A O 13
ATOM 18224 N N . LYS A 1 85 ? -4.051 0.437 4.924 1.00 62.51 85 LYS A N 13
ATOM 18225 C CA . LYS A 1 85 ? -3.884 1.065 6.230 1.00 33.22 85 LYS A CA 13
ATOM 18226 C C . LYS A 1 85 ? -2.401 1.125 6.540 1.00 54.14 85 LYS A C 13
ATOM 18227 O O . LYS A 1 85 ? -1.843 0.118 6.968 1.00 12.03 85 LYS A O 13
ATOM 18242 N N . VAL A 1 86 ? -1.745 2.260 6.318 1.00 4.15 86 VAL A N 13
ATOM 18243 C CA . VAL A 1 86 ? -0.394 2.463 6.839 1.00 34.53 86 VAL A CA 13
ATOM 18244 C C . VAL A 1 86 ? -0.545 2.745 8.337 1.00 1.01 86 VAL A C 13
ATOM 18245 O O . VAL A 1 86 ? -1.324 3.626 8.710 1.00 1.32 86 VAL A O 13
ATOM 18258 N N . GLU A 1 87 ? 0.139 1.991 9.199 1.00 54.11 87 GLU A N 13
ATOM 18259 C CA . GLU A 1 87 ? 0.116 2.234 10.639 1.00 23.33 87 GLU A CA 13
ATOM 18260 C C . GLU A 1 87 ? 1.116 3.323 11.040 1.00 15.15 87 GLU A C 13
ATOM 18261 O O . GLU A 1 87 ? 0.840 4.071 11.979 1.00 63.31 87 GLU A O 13
ATOM 18271 N N . THR A 1 88 ? 2.260 3.421 10.361 1.00 63.31 88 THR A N 13
ATOM 18272 C CA . THR A 1 88 ? 3.396 4.266 10.730 1.00 12.43 88 THR A CA 13
ATOM 18273 C C . THR A 1 88 ? 4.084 4.761 9.461 1.00 3.53 88 THR A C 13
ATOM 18274 O O . THR A 1 88 ? 4.004 4.101 8.424 1.00 42.11 88 THR A O 13
ATOM 18285 N N . GLY A 1 89 ? 4.783 5.888 9.568 1.00 24.24 89 GLY A N 13
ATOM 18286 C CA . GLY A 1 89 ? 5.449 6.561 8.469 1.00 53.21 89 GLY A CA 13
ATOM 18287 C C . GLY A 1 89 ? 4.883 7.951 8.246 1.00 44.55 89 GLY A C 13
ATOM 18288 O O . GLY A 1 89 ? 4.001 8.425 8.972 1.00 40.24 89 GLY A O 13
ATOM 18292 N N . SER A 1 90 ? 5.377 8.596 7.194 1.00 61.04 90 SER A N 13
ATOM 18293 C CA . SER A 1 90 ? 4.814 9.837 6.695 1.00 42.51 90 SER A CA 13
ATOM 18294 C C . SER A 1 90 ? 3.357 9.690 6.286 1.00 31.24 90 SER A C 13
ATOM 18295 O O . SER A 1 90 ? 2.640 10.688 6.342 1.00 4.13 90 SER A O 13
ATOM 18302 N N . GLU A 1 91 ? 2.893 8.490 5.937 1.00 13.41 91 GLU A N 13
ATOM 18303 C CA . GLU A 1 91 ? 1.584 8.310 5.312 1.00 64.11 91 GLU A CA 13
ATOM 18304 C C . GLU A 1 91 ? 0.587 7.583 6.238 1.00 51.52 91 GLU A C 13
ATOM 18305 O O . GLU A 1 91 ? -0.355 6.924 5.790 1.00 0.14 91 GLU A O 13
ATOM 18315 N N . ALA A 1 92 ? 0.822 7.667 7.552 1.00 24.41 92 ALA A N 13
ATOM 18316 C CA . ALA A 1 92 ? 0.027 7.023 8.596 1.00 42.31 92 ALA A CA 13
ATOM 18317 C C . ALA A 1 92 ? -1.439 7.507 8.611 1.00 1.12 92 ALA A C 13
ATOM 18318 O O . ALA A 1 92 ? -1.747 8.595 9.114 1.00 55.31 92 ALA A O 13
ATOM 18325 N N . GLY A 1 93 ? -2.359 6.704 8.076 1.00 21.41 93 GLY A N 13
ATOM 18326 C CA . GLY A 1 93 ? -3.765 7.068 7.896 1.00 43.34 93 GLY A CA 13
ATOM 18327 C C . GLY A 1 93 ? -4.581 5.950 7.266 1.00 15.52 93 GLY A C 13
ATOM 18328 O O . GLY A 1 93 ? -4.633 4.836 7.800 1.00 73.22 93 GLY A O 13
ATOM 18332 N N . THR A 1 94 ? -5.249 6.267 6.160 1.00 21.13 94 THR A N 13
ATOM 18333 C CA . THR A 1 94 ? -6.096 5.344 5.406 1.00 0.43 94 THR A CA 13
ATOM 18334 C C . THR A 1 94 ? -6.157 5.733 3.923 1.00 34.41 94 THR A C 13
ATOM 18335 O O . THR A 1 94 ? -6.144 6.924 3.588 1.00 22.13 94 THR A O 13
ATOM 18346 N N . TYR A 1 95 ? -6.281 4.730 3.045 1.00 40.11 95 TYR A N 13
ATOM 18347 C CA . TYR A 1 95 ? -6.421 4.885 1.601 1.00 62.43 95 TYR A CA 13
ATOM 18348 C C . TYR A 1 95 ? -7.375 3.821 1.050 1.00 32.52 95 TYR A C 13
ATOM 18349 O O . TYR A 1 95 ? -7.353 2.676 1.509 1.00 15.02 95 TYR A O 13
ATOM 18366 N N . LYS A 1 96 ? -8.144 4.150 0.004 1.00 13.41 96 LYS A N 13
ATOM 18367 C CA . LYS A 1 96 ? -9.142 3.259 -0.611 1.00 11.21 96 LYS A CA 13
ATOM 18368 C C . LYS A 1 96 ? -8.809 2.865 -2.062 1.00 12.24 96 LYS A C 13
ATOM 18369 O O . LYS A 1 96 ? -9.715 2.568 -2.839 1.00 72.11 96 LYS A O 13
ATOM 18384 N N . LYS A 1 97 ? -7.521 2.849 -2.433 1.00 61.54 97 LYS A N 13
ATOM 18385 C CA . LYS A 1 97 ? -7.001 2.690 -3.803 1.00 44.00 97 LYS A CA 13
ATOM 18386 C C . LYS A 1 97 ? -7.467 3.835 -4.711 1.00 33.54 97 LYS A C 13
ATOM 18387 O O . LYS A 1 97 ? -8.417 4.554 -4.387 1.00 24.53 97 LYS A O 13
ATOM 18402 N N . GLN A 1 98 ? -6.765 4.059 -5.811 1.00 4.45 98 GLN A N 13
ATOM 18403 C CA . GLN A 1 98 ? -7.160 4.826 -6.976 1.00 54.13 98 GLN A CA 13
ATOM 18404 C C . GLN A 1 98 ? -6.554 4.107 -8.182 1.00 1.04 98 GLN A C 13
ATOM 18405 O O . GLN A 1 98 ? -5.581 3.360 -8.047 1.00 5.02 98 GLN A O 13
ATOM 18417 N N . LYS A 1 99 ? -7.079 4.437 -9.359 1.00 13.14 99 LYS A N 13
ATOM 18418 C CA . LYS A 1 99 ? -6.782 3.803 -10.635 1.00 71.42 99 LYS A CA 13
ATOM 18419 C C . LYS A 1 99 ? -7.053 2.314 -10.496 1.00 5.34 99 LYS A C 13
ATOM 18420 O O . LYS A 1 99 ? -6.438 1.525 -11.247 1.00 53.41 99 LYS A O 13
ATOM 18435 N N . GLY A 1 1 ? -12.086 -6.961 15.564 1.00 70.53 1 GLY A N 14
ATOM 18436 C CA . GLY A 1 1 ? -10.728 -6.414 15.529 1.00 63.11 1 GLY A CA 14
ATOM 18437 C C . GLY A 1 1 ? -10.453 -5.838 14.156 1.00 50.04 1 GLY A C 14
ATOM 18438 O O . GLY A 1 1 ? -11.282 -5.120 13.599 1.00 74.53 1 GLY A O 14
ATOM 18442 N N . GLU A 1 2 ? -9.283 -6.141 13.595 1.00 62.54 2 GLU A N 14
ATOM 18443 C CA . GLU A 1 2 ? -8.876 -5.702 12.272 1.00 74.51 2 GLU A CA 14
ATOM 18444 C C . GLU A 1 2 ? -8.210 -6.855 11.536 1.00 41.05 2 GLU A C 14
ATOM 18445 O O . GLU A 1 2 ? -7.025 -7.147 11.699 1.00 63.52 2 GLU A O 14
ATOM 18455 N N . ASP A 1 3 ? -9.028 -7.524 10.732 1.00 3.01 3 ASP A N 14
ATOM 18456 C CA . ASP A 1 3 ? -8.644 -8.572 9.817 1.00 32.24 3 ASP A CA 14
ATOM 18457 C C . ASP A 1 3 ? -8.227 -7.836 8.570 1.00 4.34 3 ASP A C 14
ATOM 18458 O O . ASP A 1 3 ? -9.015 -7.100 7.968 1.00 61.04 3 ASP A O 14
ATOM 18466 N N . TRP A 1 4 ? -6.964 -8.004 8.247 1.00 1.30 4 TRP A N 14
ATOM 18467 C CA . TRP A 1 4 ? -6.338 -7.554 7.025 1.00 65.42 4 TRP A CA 14
ATOM 18468 C C . TRP A 1 4 ? -5.739 -8.768 6.306 1.00 71.22 4 TRP A C 14
ATOM 18469 O O . TRP A 1 4 ? -5.919 -9.894 6.777 1.00 41.51 4 TRP A O 14
ATOM 18489 N N . THR A 1 5 ? -5.083 -8.572 5.158 1.00 73.45 5 THR A N 14
ATOM 18490 C CA . THR A 1 5 ? -4.446 -9.663 4.424 1.00 54.33 5 THR A CA 14
ATOM 18491 C C . THR A 1 5 ? -2.925 -9.535 4.461 1.00 42.41 5 THR A C 14
ATOM 18492 O O . THR A 1 5 ? -2.375 -8.502 4.864 1.00 1.41 5 THR A O 14
ATOM 18503 N N . GLU A 1 6 ? -2.258 -10.591 3.995 1.00 25.00 6 GLU A N 14
ATOM 18504 C CA . GLU A 1 6 ? -0.831 -10.617 3.746 1.00 51.34 6 GLU A CA 14
ATOM 18505 C C . GLU A 1 6 ? -0.457 -9.494 2.780 1.00 70.05 6 GLU A C 14
ATOM 18506 O O . GLU A 1 6 ? -0.908 -9.445 1.627 1.00 32.10 6 GLU A O 14
ATOM 18516 N N . LEU A 1 7 ? 0.395 -8.586 3.246 1.00 41.33 7 LEU A N 14
ATOM 18517 C CA . LEU A 1 7 ? 1.001 -7.589 2.391 1.00 3.32 7 LEU A CA 14
ATOM 18518 C C . LEU A 1 7 ? 1.995 -8.324 1.507 1.00 31.35 7 LEU A C 14
ATOM 18519 O O . LEU A 1 7 ? 2.887 -9.003 2.011 1.00 73.44 7 LEU A O 14
ATOM 18534 N N . ASN A 1 8 ? 1.849 -8.212 0.195 1.00 12.11 8 ASN A N 14
ATOM 18535 C CA . ASN A 1 8 ? 2.769 -8.785 -0.781 1.00 14.33 8 ASN A CA 14
ATOM 18536 C C . ASN A 1 8 ? 3.022 -7.763 -1.879 1.00 23.12 8 ASN A C 14
ATOM 18537 O O . ASN A 1 8 ? 2.423 -6.683 -1.898 1.00 12.51 8 ASN A O 14
ATOM 18547 N N . SER A 1 9 ? 3.923 -8.127 -2.779 1.00 12.33 9 SER A N 14
ATOM 18548 C CA . SER A 1 9 ? 4.423 -7.294 -3.858 1.00 61.20 9 SER A CA 14
ATOM 18549 C C . SER A 1 9 ? 3.299 -6.818 -4.775 1.00 21.13 9 SER A C 14
ATOM 18550 O O . SER A 1 9 ? 3.287 -5.664 -5.197 1.00 71.14 9 SER A O 14
ATOM 18557 N N . ASN A 1 10 ? 2.348 -7.702 -5.086 1.00 45.13 10 ASN A N 14
ATOM 18558 C CA . ASN A 1 10 ? 1.285 -7.432 -6.046 1.00 22.15 10 ASN A CA 14
ATOM 18559 C C . ASN A 1 10 ? 0.178 -6.620 -5.379 1.00 10.53 10 ASN A C 14
ATOM 18560 O O . ASN A 1 10 ? -0.501 -5.846 -6.052 1.00 32.12 10 ASN A O 14
ATOM 18570 N N . ASN A 1 11 ? -0.032 -6.787 -4.067 1.00 54.43 11 ASN A N 14
ATOM 18571 C CA . ASN A 1 11 ? -1.189 -6.209 -3.400 1.00 74.22 11 ASN A CA 14
ATOM 18572 C C . ASN A 1 11 ? -1.149 -4.689 -3.457 1.00 30.11 11 ASN A C 14
ATOM 18573 O O . ASN A 1 11 ? -2.192 -4.065 -3.609 1.00 10.41 11 ASN A O 14
ATOM 18583 N N . ILE A 1 12 ? 0.034 -4.089 -3.314 1.00 32.02 12 ILE A N 14
ATOM 18584 C CA . ILE A 1 12 ? 0.223 -2.644 -3.188 1.00 62.30 12 ILE A CA 14
ATOM 18585 C C . ILE A 1 12 ? 0.034 -1.902 -4.526 1.00 2.42 12 ILE A C 14
ATOM 18586 O O . ILE A 1 12 ? -0.372 -0.738 -4.527 1.00 31.25 12 ILE A O 14
ATOM 18601 N N . ILE A 1 13 ? 0.230 -2.569 -5.666 1.00 70.31 13 ILE A N 14
ATOM 18602 C CA . ILE A 1 13 ? 0.332 -1.976 -7.002 1.00 30.23 13 ILE A CA 14
ATOM 18603 C C . ILE A 1 13 ? -0.918 -1.153 -7.341 1.00 70.21 13 ILE A C 14
ATOM 18604 O O . ILE A 1 13 ? -2.009 -1.698 -7.531 1.00 50.23 13 ILE A O 14
ATOM 18619 N N . GLY A 1 14 ? -0.771 0.169 -7.388 1.00 54.12 14 GLY A N 14
ATOM 18620 C CA . GLY A 1 14 ? -1.834 1.097 -7.728 1.00 13.44 14 GLY A CA 14
ATOM 18621 C C . GLY A 1 14 ? -1.455 2.519 -7.338 1.00 4.25 14 GLY A C 14
ATOM 18622 O O . GLY A 1 14 ? -0.438 2.741 -6.674 1.00 14.02 14 GLY A O 14
ATOM 18626 N N . TYR A 1 15 ? -2.296 3.474 -7.738 1.00 3.14 15 TYR A N 14
ATOM 18627 C CA . TYR A 1 15 ? -2.363 4.805 -7.141 1.00 21.33 15 TYR A CA 14
ATOM 18628 C C . TYR A 1 15 ? -3.313 4.749 -5.936 1.00 51.11 15 TYR A C 14
ATOM 18629 O O . TYR A 1 15 ? -4.175 3.868 -5.864 1.00 23.34 15 TYR A O 14
ATOM 18646 N N . TRP A 1 16 ? -3.206 5.717 -5.024 1.00 41.22 16 TRP A N 14
ATOM 18647 C CA . TRP A 1 16 ? -3.977 5.806 -3.791 1.00 51.20 16 TRP A CA 14
ATOM 18648 C C . TRP A 1 16 ? -4.218 7.280 -3.463 1.00 25.11 16 TRP A C 14
ATOM 18649 O O . TRP A 1 16 ? -3.306 8.097 -3.585 1.00 21.53 16 TRP A O 14
ATOM 18669 N N . SER A 1 17 ? -5.402 7.635 -2.973 1.00 11.23 17 SER A N 14
ATOM 18670 C CA . SER A 1 17 ? -5.764 8.983 -2.533 1.00 51.13 17 SER A CA 14
ATOM 18671 C C . SER A 1 17 ? -6.566 8.854 -1.231 1.00 41.30 17 SER A C 14
ATOM 18672 O O . SER A 1 17 ? -6.757 7.744 -0.743 1.00 11.45 17 SER A O 14
ATOM 18679 N N . THR A 1 18 ? -7.006 9.950 -0.617 1.00 10.43 18 THR A N 14
ATOM 18680 C CA . THR A 1 18 ? -7.826 9.896 0.604 1.00 3.11 18 THR A CA 14
ATOM 18681 C C . THR A 1 18 ? -8.983 10.896 0.563 1.00 31.33 18 THR A C 14
ATOM 18682 O O . THR A 1 18 ? -10.115 10.573 0.944 1.00 65.20 18 THR A O 14
ATOM 18693 N N . GLY A 1 19 ? -8.741 12.095 0.051 1.00 42.41 19 GLY A N 14
ATOM 18694 C CA . GLY A 1 19 ? -9.756 13.059 -0.309 1.00 61.12 19 GLY A CA 14
ATOM 18695 C C . GLY A 1 19 ? -9.150 13.950 -1.378 1.00 43.30 19 GLY A C 14
ATOM 18696 O O . GLY A 1 19 ? -7.982 13.769 -1.728 1.00 30.25 19 GLY A O 14
ATOM 18700 N N . ILE A 1 20 ? -9.921 14.914 -1.866 1.00 41.03 20 ILE A N 14
ATOM 18701 C CA . ILE A 1 20 ? -9.480 15.905 -2.846 1.00 65.44 20 ILE A CA 14
ATOM 18702 C C . ILE A 1 20 ? -9.858 17.308 -2.366 1.00 24.44 20 ILE A C 14
ATOM 18703 O O . ILE A 1 20 ? -10.264 18.153 -3.154 1.00 53.24 20 ILE A O 14
ATOM 18718 N N . GLU A 1 21 ? -9.789 17.547 -1.059 1.00 25.54 21 GLU A N 14
ATOM 18719 C CA . GLU A 1 21 ? -10.158 18.807 -0.418 1.00 62.20 21 GLU A CA 14
ATOM 18720 C C . GLU A 1 21 ? -9.144 19.139 0.689 1.00 30.23 21 GLU A C 14
ATOM 18721 O O . GLU A 1 21 ? -8.279 18.313 0.993 1.00 25.32 21 GLU A O 14
ATOM 18731 N N . GLY A 1 22 ? -9.260 20.320 1.309 1.00 4.33 22 GLY A N 14
ATOM 18732 C CA . GLY A 1 22 ? -8.550 20.728 2.523 1.00 45.40 22 GLY A CA 14
ATOM 18733 C C . GLY A 1 22 ? -7.035 20.534 2.453 1.00 5.45 22 GLY A C 14
ATOM 18734 O O . GLY A 1 22 ? -6.327 21.390 1.930 1.00 50.31 22 GLY A O 14
ATOM 18738 N N . THR A 1 23 ? -6.534 19.407 2.960 1.00 71.43 23 THR A N 14
ATOM 18739 C CA . THR A 1 23 ? -5.202 18.885 2.670 1.00 73.21 23 THR A CA 14
ATOM 18740 C C . THR A 1 23 ? -5.375 17.369 2.517 1.00 32.34 23 THR A C 14
ATOM 18741 O O . THR A 1 23 ? -6.168 16.760 3.247 1.00 43.02 23 THR A O 14
ATOM 18752 N N . HIS A 1 24 ? -4.668 16.743 1.586 1.00 72.42 24 HIS A N 14
ATOM 18753 C CA . HIS A 1 24 ? -4.731 15.317 1.327 1.00 50.40 24 HIS A CA 14
ATOM 18754 C C . HIS A 1 24 ? -3.372 14.873 0.768 1.00 24.13 24 HIS A C 14
ATOM 18755 O O . HIS A 1 24 ? -2.438 15.673 0.690 1.00 11.05 24 HIS A O 14
ATOM 18768 N N . LYS A 1 25 ? -3.218 13.589 0.450 1.00 63.20 25 LYS A N 14
ATOM 18769 C CA . LYS A 1 25 ? -1.958 13.000 0.012 1.00 72.43 25 LYS A CA 14
ATOM 18770 C C . LYS A 1 25 ? -2.250 11.964 -1.068 1.00 33.31 25 LYS A C 14
ATOM 18771 O O . LYS A 1 25 ? -3.207 11.190 -0.937 1.00 45.43 25 LYS A O 14
ATOM 18786 N N . LEU A 1 26 ? -1.395 11.914 -2.084 1.00 25.24 26 LEU A N 14
ATOM 18787 C CA . LEU A 1 26 ? -1.337 10.900 -3.128 1.00 41.43 26 LEU A CA 14
ATOM 18788 C C . LEU A 1 26 ? -0.257 9.894 -2.717 1.00 71.54 26 LEU A C 14
ATOM 18789 O O . LEU A 1 26 ? 0.691 10.253 -2.017 1.00 31.34 26 LEU A O 14
ATOM 18804 N N . LEU A 1 27 ? -0.357 8.653 -3.180 1.00 23.43 27 LEU A N 14
ATOM 18805 C CA . LEU A 1 27 ? 0.658 7.607 -3.082 1.00 63.53 27 LEU A CA 14
ATOM 18806 C C . LEU A 1 27 ? 0.548 6.796 -4.365 1.00 71.41 27 LEU A C 14
ATOM 18807 O O . LEU A 1 27 ? -0.570 6.601 -4.852 1.00 70.52 27 LEU A O 14
ATOM 18822 N N . SER A 1 28 ? 1.644 6.245 -4.875 1.00 23.23 28 SER A N 14
ATOM 18823 C CA . SER A 1 28 ? 1.588 5.292 -5.966 1.00 12.44 28 SER A CA 14
ATOM 18824 C C . SER A 1 28 ? 2.764 4.324 -5.891 1.00 64.52 28 SER A C 14
ATOM 18825 O O . SER A 1 28 ? 3.799 4.661 -5.321 1.00 50.43 28 SER A O 14
ATOM 18832 N N . PHE A 1 29 ? 2.605 3.123 -6.456 1.00 2.45 29 PHE A N 14
ATOM 18833 C CA . PHE A 1 29 ? 3.585 2.045 -6.383 1.00 43.34 29 PHE A CA 14
ATOM 18834 C C . PHE A 1 29 ? 3.587 1.294 -7.707 1.00 32.23 29 PHE A C 14
ATOM 18835 O O . PHE A 1 29 ? 2.546 0.761 -8.109 1.00 61.43 29 PHE A O 14
ATOM 18851 N N . ASP A 1 30 ? 4.724 1.298 -8.406 1.00 33.43 30 ASP A N 14
ATOM 18852 C CA . ASP A 1 30 ? 4.981 0.381 -9.509 1.00 23.44 30 ASP A CA 14
ATOM 18853 C C . ASP A 1 30 ? 5.414 -0.957 -8.936 1.00 35.22 30 ASP A C 14
ATOM 18854 O O . ASP A 1 30 ? 5.927 -1.037 -7.820 1.00 0.12 30 ASP A O 14
ATOM 18862 N N . GLU A 1 31 ? 5.270 -2.010 -9.730 1.00 13.45 31 GLU A N 14
ATOM 18863 C CA . GLU A 1 31 ? 5.723 -3.338 -9.370 1.00 12.32 31 GLU A CA 14
ATOM 18864 C C . GLU A 1 31 ? 7.227 -3.467 -9.595 1.00 60.00 31 GLU A C 14
ATOM 18865 O O . GLU A 1 31 ? 7.932 -4.082 -8.792 1.00 23.05 31 GLU A O 14
ATOM 18875 N N . ASP A 1 32 ? 7.713 -2.872 -10.683 1.00 22.02 32 ASP A N 14
ATOM 18876 C CA . ASP A 1 32 ? 9.057 -3.112 -11.214 1.00 41.42 32 ASP A CA 14
ATOM 18877 C C . ASP A 1 32 ? 9.822 -1.797 -11.361 1.00 75.02 32 ASP A C 14
ATOM 18878 O O . ASP A 1 32 ? 10.924 -1.763 -11.910 1.00 54.14 32 ASP A O 14
ATOM 18886 N N . GLY A 1 33 ? 9.239 -0.722 -10.830 1.00 1.45 33 GLY A N 14
ATOM 18887 C CA . GLY A 1 33 ? 9.815 0.600 -10.702 1.00 73.41 33 GLY A CA 14
ATOM 18888 C C . GLY A 1 33 ? 9.960 0.910 -9.219 1.00 34.54 33 GLY A C 14
ATOM 18889 O O . GLY A 1 33 ? 10.441 0.070 -8.456 1.00 74.54 33 GLY A O 14
ATOM 18893 N N . THR A 1 34 ? 9.540 2.102 -8.809 1.00 64.11 34 THR A N 14
ATOM 18894 C CA . THR A 1 34 ? 9.666 2.619 -7.450 1.00 21.34 34 THR A CA 14
ATOM 18895 C C . THR A 1 34 ? 8.265 3.066 -6.964 1.00 75.14 34 THR A C 14
ATOM 18896 O O . THR A 1 34 ? 7.258 2.895 -7.670 1.00 20.54 34 THR A O 14
ATOM 18907 N N . GLY A 1 35 ? 8.159 3.613 -5.754 1.00 33.33 35 GLY A N 14
ATOM 18908 C CA . GLY A 1 35 ? 6.964 4.242 -5.208 1.00 62.22 35 GLY A CA 14
ATOM 18909 C C . GLY A 1 35 ? 7.116 5.763 -5.202 1.00 52.23 35 GLY A C 14
ATOM 18910 O O . GLY A 1 35 ? 8.235 6.284 -5.234 1.00 1.35 35 GLY A O 14
ATOM 18914 N N . SER A 1 36 ? 5.992 6.477 -5.125 1.00 5.04 36 SER A N 14
ATOM 18915 C CA . SER A 1 36 ? 5.946 7.932 -5.049 1.00 31.22 36 SER A CA 14
ATOM 18916 C C . SER A 1 36 ? 4.975 8.365 -3.948 1.00 1.35 36 SER A C 14
ATOM 18917 O O . SER A 1 36 ? 4.062 7.623 -3.589 1.00 12.42 36 SER A O 14
ATOM 18924 N N . PHE A 1 37 ? 5.143 9.589 -3.451 1.00 43.44 37 PHE A N 14
ATOM 18925 C CA . PHE A 1 37 ? 4.365 10.205 -2.380 1.00 72.43 37 PHE A CA 14
ATOM 18926 C C . PHE A 1 37 ? 4.334 11.708 -2.655 1.00 54.21 37 PHE A C 14
ATOM 18927 O O . PHE A 1 37 ? 5.391 12.302 -2.894 1.00 10.33 37 PHE A O 14
ATOM 18943 N N . GLY A 1 38 ? 3.145 12.317 -2.648 1.00 1.05 38 GLY A N 14
ATOM 18944 C CA . GLY A 1 38 ? 2.977 13.737 -2.912 1.00 54.24 38 GLY A CA 14
ATOM 18945 C C . GLY A 1 38 ? 1.817 14.290 -2.097 1.00 44.40 38 GLY A C 14
ATOM 18946 O O . GLY A 1 38 ? 0.685 13.833 -2.248 1.00 21.31 38 GLY A O 14
ATOM 18950 N N . ILE A 1 39 ? 2.085 15.258 -1.219 1.00 64.23 39 ILE A N 14
ATOM 18951 C CA . ILE A 1 39 ? 1.052 15.970 -0.459 1.00 1.45 39 ILE A CA 14
ATOM 18952 C C . ILE A 1 39 ? 0.366 16.969 -1.389 1.00 50.33 39 ILE A C 14
ATOM 18953 O O . ILE A 1 39 ? 0.996 17.517 -2.296 1.00 63.21 39 ILE A O 14
ATOM 18968 N N . TYR A 1 40 ? -0.905 17.262 -1.132 1.00 42.41 40 TYR A N 14
ATOM 18969 C CA . TYR A 1 40 ? -1.704 18.238 -1.847 1.00 31.44 40 TYR A CA 14
ATOM 18970 C C . TYR A 1 40 ? -2.411 19.120 -0.821 1.00 1.14 40 TYR A C 14
ATOM 18971 O O . TYR A 1 40 ? -3.007 18.630 0.140 1.00 1.41 40 TYR A O 14
ATOM 18988 N N . SER A 1 41 ? -2.363 20.426 -1.042 1.00 24.24 41 SER A N 14
ATOM 18989 C CA . SER A 1 41 ? -3.286 21.383 -0.462 1.00 31.54 41 SER A CA 14
ATOM 18990 C C . SER A 1 41 ? -4.513 21.366 -1.354 1.00 5.31 41 SER A C 14
ATOM 18991 O O . SER A 1 41 ? -4.343 21.385 -2.561 1.00 43.22 41 SER A O 14
ATOM 18998 N N . ASN A 1 42 ? -5.715 21.336 -0.789 1.00 3.44 42 ASN A N 14
ATOM 18999 C CA . ASN A 1 42 ? -6.987 21.771 -1.365 1.00 2.21 42 ASN A CA 14
ATOM 19000 C C . ASN A 1 42 ? -7.236 21.360 -2.812 1.00 22.44 42 ASN A C 14
ATOM 19001 O O . ASN A 1 42 ? -7.961 20.395 -3.034 1.00 52.00 42 ASN A O 14
ATOM 19011 N N . ALA A 1 43 ? -6.664 22.083 -3.778 1.00 22.44 43 ALA A N 14
ATOM 19012 C CA . ALA A 1 43 ? -6.496 21.624 -5.150 1.00 12.32 43 ALA A CA 14
ATOM 19013 C C . ALA A 1 43 ? -5.208 22.187 -5.783 1.00 10.03 43 ALA A C 14
ATOM 19014 O O . ALA A 1 43 ? -5.276 22.982 -6.728 1.00 22.23 43 ALA A O 14
ATOM 19021 N N . THR A 1 44 ? -4.053 21.797 -5.235 1.00 4.42 44 THR A N 14
ATOM 19022 C CA . THR A 1 44 ? -2.695 22.028 -5.718 1.00 64.41 44 THR A CA 14
ATOM 19023 C C . THR A 1 44 ? -1.754 20.953 -5.106 1.00 43.42 44 THR A C 14
ATOM 19024 O O . THR A 1 44 ? -1.828 20.710 -3.899 1.00 22.23 44 THR A O 14
ATOM 19035 N N . PRO A 1 45 ? -0.832 20.326 -5.866 1.00 65.11 45 PRO A N 14
ATOM 19036 C CA . PRO A 1 45 ? 0.221 19.451 -5.336 1.00 30.45 45 PRO A CA 14
ATOM 19037 C C . PRO A 1 45 ? 1.351 20.252 -4.668 1.00 4.14 45 PRO A C 14
ATOM 19038 O O . PRO A 1 45 ? 2.032 21.032 -5.333 1.00 74.11 45 PRO A O 14
ATOM 19046 N N . ILE A 1 46 ? 1.600 20.026 -3.372 1.00 72.12 46 ILE A N 14
ATOM 19047 C CA . ILE A 1 46 ? 2.547 20.779 -2.539 1.00 52.33 46 ILE A CA 14
ATOM 19048 C C . ILE A 1 46 ? 3.603 19.844 -1.917 1.00 1.22 46 ILE A C 14
ATOM 19049 O O . ILE A 1 46 ? 4.266 20.204 -0.943 1.00 43.12 46 ILE A O 14
ATOM 19064 N N . SER A 1 47 ? 3.785 18.629 -2.418 1.00 22.41 47 SER A N 14
ATOM 19065 C CA . SER A 1 47 ? 5.022 17.880 -2.242 1.00 21.32 47 SER A CA 14
ATOM 19066 C C . SER A 1 47 ? 5.105 16.836 -3.348 1.00 63.52 47 SER A C 14
ATOM 19067 O O . SER A 1 47 ? 4.116 16.522 -4.019 1.00 45.02 47 SER A O 14
ATOM 19074 N N . PHE A 1 48 ? 6.312 16.310 -3.509 1.00 73.20 48 PHE A N 14
ATOM 19075 C CA . PHE A 1 48 ? 6.674 15.216 -4.387 1.00 1.01 48 PHE A CA 14
ATOM 19076 C C . PHE A 1 48 ? 7.980 14.646 -3.838 1.00 23.34 48 PHE A C 14
ATOM 19077 O O . PHE A 1 48 ? 8.918 15.413 -3.614 1.00 1.33 48 PHE A O 14
ATOM 19093 N N . GLN A 1 49 ? 8.034 13.338 -3.613 1.00 31.54 49 GLN A N 14
ATOM 19094 C CA . GLN A 1 49 ? 9.248 12.545 -3.421 1.00 12.45 49 GLN A CA 14
ATOM 19095 C C . GLN A 1 49 ? 9.021 11.181 -4.085 1.00 45.13 49 GLN A C 14
ATOM 19096 O O . GLN A 1 49 ? 7.879 10.849 -4.439 1.00 71.44 49 GLN A O 14
ATOM 19108 N N . MET A 1 50 ? 10.078 10.374 -4.222 1.00 3.14 50 MET A N 14
ATOM 19109 C CA . MET A 1 50 ? 10.002 8.979 -4.642 1.00 73.12 50 MET A CA 14
ATOM 19110 C C . MET A 1 50 ? 11.078 8.157 -3.943 1.00 41.12 50 MET A C 14
ATOM 19111 O O . MET A 1 50 ? 12.075 8.715 -3.468 1.00 50.31 50 MET A O 14
ATOM 19123 N N . PHE A 1 51 ? 10.890 6.841 -3.906 1.00 44.10 51 PHE A N 14
ATOM 19124 C CA . PHE A 1 51 ? 11.720 5.883 -3.180 1.00 71.22 51 PHE A CA 14
ATOM 19125 C C . PHE A 1 51 ? 11.453 4.491 -3.750 1.00 50.00 51 PHE A C 14
ATOM 19126 O O . PHE A 1 51 ? 10.331 4.241 -4.183 1.00 31.51 51 PHE A O 14
ATOM 19142 N N . ASP A 1 52 ? 12.424 3.578 -3.786 1.00 51.23 52 ASP A N 14
ATOM 19143 C CA . ASP A 1 52 ? 12.129 2.179 -4.127 1.00 11.04 52 ASP A CA 14
ATOM 19144 C C . ASP A 1 52 ? 11.463 1.511 -2.919 1.00 30.41 52 ASP A C 14
ATOM 19145 O O . ASP A 1 52 ? 11.302 2.126 -1.856 1.00 50.10 52 ASP A O 14
ATOM 19153 N N . TYR A 1 53 ? 11.047 0.254 -3.060 1.00 44.14 53 TYR A N 14
ATOM 19154 C CA . TYR A 1 53 ? 10.623 -0.545 -1.925 1.00 54.23 53 TYR A CA 14
ATOM 19155 C C . TYR A 1 53 ? 10.730 -2.036 -2.231 1.00 34.35 53 TYR A C 14
ATOM 19156 O O . TYR A 1 53 ? 10.710 -2.446 -3.395 1.00 22.24 53 TYR A O 14
ATOM 19173 N N . LYS A 1 54 ? 10.733 -2.870 -1.189 1.00 64.14 54 LYS A N 14
ATOM 19174 C CA . LYS A 1 54 ? 10.475 -4.304 -1.304 1.00 72.04 54 LYS A CA 14
ATOM 19175 C C . LYS A 1 54 ? 9.443 -4.715 -0.265 1.00 30.13 54 LYS A C 14
ATOM 19176 O O . LYS A 1 54 ? 9.175 -3.952 0.669 1.00 74.04 54 LYS A O 14
ATOM 19191 N N . ILE A 1 55 ? 8.868 -5.909 -0.429 1.00 34.24 55 ILE A N 14
ATOM 19192 C CA . ILE A 1 55 ? 7.956 -6.537 0.512 1.00 13.24 55 ILE A CA 14
ATOM 19193 C C . ILE A 1 55 ? 8.574 -7.897 0.845 1.00 21.01 55 ILE A C 14
ATOM 19194 O O . ILE A 1 55 ? 8.204 -8.914 0.263 1.00 30.14 55 ILE A O 14
ATOM 19209 N N . GLU A 1 56 ? 9.517 -7.934 1.786 1.00 10.12 56 GLU A N 14
ATOM 19210 C CA . GLU A 1 56 ? 10.319 -9.114 2.130 1.00 14.53 56 GLU A CA 14
ATOM 19211 C C . GLU A 1 56 ? 10.083 -9.503 3.602 1.00 13.33 56 GLU A C 14
ATOM 19212 O O . GLU A 1 56 ? 10.896 -10.177 4.228 1.00 33.04 56 GLU A O 14
ATOM 19222 N N . GLU A 1 57 ? 8.934 -9.118 4.155 1.00 23.21 57 GLU A N 14
ATOM 19223 C CA . GLU A 1 57 ? 8.547 -9.371 5.532 1.00 23.20 57 GLU A CA 14
ATOM 19224 C C . GLU A 1 57 ? 7.055 -9.169 5.809 1.00 51.54 57 GLU A C 14
ATOM 19225 O O . GLU A 1 57 ? 6.628 -9.137 6.962 1.00 63.44 57 GLU A O 14
ATOM 19235 N N . GLY A 1 58 ? 6.231 -9.064 4.771 1.00 64.13 58 GLY A N 14
ATOM 19236 C CA . GLY A 1 58 ? 4.835 -8.682 4.960 1.00 65.43 58 GLY A CA 14
ATOM 19237 C C . GLY A 1 58 ? 4.700 -7.230 5.435 1.00 41.11 58 GLY A C 14
ATOM 19238 O O . GLY A 1 58 ? 3.636 -6.824 5.896 1.00 31.43 58 GLY A O 14
ATOM 19242 N N . ARG A 1 59 ? 5.765 -6.433 5.330 1.00 5.32 59 ARG A N 14
ATOM 19243 C CA . ARG A 1 59 ? 5.824 -5.001 5.603 1.00 22.54 59 ARG A CA 14
ATOM 19244 C C . ARG A 1 59 ? 6.646 -4.377 4.482 1.00 14.44 59 ARG A C 14
ATOM 19245 O O . ARG A 1 59 ? 7.221 -5.117 3.674 1.00 64.21 59 ARG A O 14
ATOM 19263 N N . ILE A 1 60 ? 6.704 -3.052 4.387 1.00 10.03 60 ILE A N 14
ATOM 19264 C CA . ILE A 1 60 ? 7.532 -2.403 3.373 1.00 30.13 60 ILE A CA 14
ATOM 19265 C C . ILE A 1 60 ? 8.990 -2.515 3.830 1.00 3.32 60 ILE A C 14
ATOM 19266 O O . ILE A 1 60 ? 9.269 -2.851 4.983 1.00 52.00 60 ILE A O 14
ATOM 19281 N N . TYR A 1 61 ? 9.917 -2.253 2.919 1.00 63.53 61 TYR A N 14
ATOM 19282 C CA . TYR A 1 61 ? 11.307 -1.936 3.159 1.00 65.11 61 TYR A CA 14
ATOM 19283 C C . TYR A 1 61 ? 11.646 -0.772 2.226 1.00 63.44 61 TYR A C 14
ATOM 19284 O O . TYR A 1 61 ? 11.655 -0.988 1.018 1.00 25.22 61 TYR A O 14
ATOM 19301 N N . ILE A 1 62 ? 11.842 0.449 2.736 1.00 11.13 62 ILE A N 14
ATOM 19302 C CA . ILE A 1 62 ? 12.391 1.584 1.999 1.00 11.22 62 ILE A CA 14
ATOM 19303 C C . ILE A 1 62 ? 13.893 1.574 2.268 1.00 50.01 62 ILE A C 14
ATOM 19304 O O . ILE A 1 62 ? 14.298 1.255 3.393 1.00 23.11 62 ILE A O 14
ATOM 19319 N N . TYR A 1 63 ? 14.703 1.969 1.283 1.00 23.33 63 TYR A N 14
ATOM 19320 C CA . TYR A 1 63 ? 16.152 2.012 1.439 1.00 24.12 63 TYR A CA 14
ATOM 19321 C C . TYR A 1 63 ? 16.841 3.086 0.593 1.00 44.31 63 TYR A C 14
ATOM 19322 O O . TYR A 1 63 ? 18.054 3.257 0.706 1.00 54.11 63 TYR A O 14
ATOM 19339 N N . ASP A 1 64 ? 16.112 3.848 -0.209 1.00 33.13 64 ASP A N 14
ATOM 19340 C CA . ASP A 1 64 ? 16.584 4.727 -1.257 1.00 72.32 64 ASP A CA 14
ATOM 19341 C C . ASP A 1 64 ? 15.485 5.754 -1.398 1.00 34.12 64 ASP A C 14
ATOM 19342 O O . ASP A 1 64 ? 14.338 5.415 -1.671 1.00 23.45 64 ASP A O 14
ATOM 19350 N N . VAL A 1 65 ? 15.808 7.004 -1.097 1.00 41.00 65 VAL A N 14
ATOM 19351 C CA . VAL A 1 65 ? 14.884 8.125 -1.153 1.00 64.13 65 VAL A CA 14
ATOM 19352 C C . VAL A 1 65 ? 15.563 9.276 -1.900 1.00 45.03 65 VAL A C 14
ATOM 19353 O O . VAL A 1 65 ? 16.783 9.453 -1.851 1.00 74.12 65 VAL A O 14
ATOM 19366 N N . TYR A 1 66 ? 14.748 10.073 -2.578 1.00 21.54 66 TYR A N 14
ATOM 19367 C CA . TYR A 1 66 ? 15.079 11.352 -3.183 1.00 25.12 66 TYR A CA 14
ATOM 19368 C C . TYR A 1 66 ? 13.848 12.249 -2.983 1.00 41.30 66 TYR A C 14
ATOM 19369 O O . TYR A 1 66 ? 12.771 11.744 -2.640 1.00 32.45 66 TYR A O 14
ATOM 19386 N N . PRO A 1 67 ? 13.964 13.573 -3.153 1.00 61.41 67 PRO A N 14
ATOM 19387 C CA . PRO A 1 67 ? 15.208 14.291 -3.402 1.00 63.52 67 PRO A CA 14
ATOM 19388 C C . PRO A 1 67 ? 16.103 14.416 -2.168 1.00 12.44 67 PRO A C 14
ATOM 19389 O O . PRO A 1 67 ? 17.286 14.730 -2.307 1.00 62.32 67 PRO A O 14
ATOM 19397 N N . ASP A 1 68 ? 15.543 14.177 -0.984 1.00 42.14 68 ASP A N 14
ATOM 19398 C CA . ASP A 1 68 ? 16.256 14.103 0.282 1.00 72.31 68 ASP A CA 14
ATOM 19399 C C . ASP A 1 68 ? 16.556 12.632 0.529 1.00 31.11 68 ASP A C 14
ATOM 19400 O O . ASP A 1 68 ? 15.605 11.843 0.581 1.00 64.30 68 ASP A O 14
ATOM 19408 N N . GLU A 1 69 ? 17.828 12.249 0.643 1.00 73.52 69 GLU A N 14
ATOM 19409 C CA . GLU A 1 69 ? 18.198 10.868 0.932 1.00 30.35 69 GLU A CA 14
ATOM 19410 C C . GLU A 1 69 ? 18.037 10.577 2.427 1.00 42.03 69 GLU A C 14
ATOM 19411 O O . GLU A 1 69 ? 18.343 11.431 3.272 1.00 10.45 69 GLU A O 14
ATOM 19421 N N . LYS A 1 70 ? 17.564 9.373 2.760 1.00 52.31 70 LYS A N 14
ATOM 19422 C CA . LYS A 1 70 ? 17.286 8.940 4.127 1.00 70.53 70 LYS A CA 14
ATOM 19423 C C . LYS A 1 70 ? 17.785 7.518 4.371 1.00 30.32 70 LYS A C 14
ATOM 19424 O O . LYS A 1 70 ? 17.935 6.729 3.437 1.00 51.01 70 LYS A O 14
ATOM 19439 N N . THR A 1 71 ? 17.954 7.195 5.650 1.00 45.20 71 THR A N 14
ATOM 19440 C CA . THR A 1 71 ? 18.227 5.867 6.181 1.00 65.34 71 THR A CA 14
ATOM 19441 C C . THR A 1 71 ? 17.124 4.860 5.781 1.00 62.11 71 THR A C 14
ATOM 19442 O O . THR A 1 71 ? 15.966 5.256 5.623 1.00 10.01 71 THR A O 14
ATOM 19453 N N . PRO A 1 72 ? 17.444 3.557 5.659 1.00 34.51 72 PRO A N 14
ATOM 19454 C CA . PRO A 1 72 ? 16.466 2.504 5.391 1.00 50.24 72 PRO A CA 14
ATOM 19455 C C . PRO A 1 72 ? 15.637 2.146 6.628 1.00 43.34 72 PRO A C 14
ATOM 19456 O O . PRO A 1 72 ? 16.104 2.313 7.757 1.00 22.31 72 PRO A O 14
ATOM 19464 N N . TYR A 1 73 ? 14.449 1.556 6.443 1.00 73.11 73 TYR A N 14
ATOM 19465 C CA . TYR A 1 73 ? 13.601 1.028 7.521 1.00 42.23 73 TYR A CA 14
ATOM 19466 C C . TYR A 1 73 ? 12.420 0.224 6.955 1.00 22.54 73 TYR A C 14
ATOM 19467 O O . TYR A 1 73 ? 12.198 0.231 5.741 1.00 65.34 73 TYR A O 14
ATOM 19484 N N . TYR A 1 74 ? 11.647 -0.450 7.823 1.00 61.53 74 TYR A N 14
ATOM 19485 C CA . TYR A 1 74 ? 10.534 -1.342 7.474 1.00 54.23 74 TYR A CA 14
ATOM 19486 C C . TYR A 1 74 ? 9.214 -0.771 8.010 1.00 53.23 74 TYR A C 14
ATOM 19487 O O . TYR A 1 74 ? 8.908 -0.909 9.198 1.00 71.51 74 TYR A O 14
ATOM 19504 N N . LEU A 1 75 ? 8.471 -0.070 7.157 1.00 62.12 75 LEU A N 14
ATOM 19505 C CA . LEU A 1 75 ? 7.217 0.599 7.459 1.00 10.05 75 LEU A CA 14
ATOM 19506 C C . LEU A 1 75 ? 6.111 -0.434 7.562 1.00 50.31 75 LEU A C 14
ATOM 19507 O O . LEU A 1 75 ? 5.945 -1.300 6.698 1.00 11.03 75 LEU A O 14
ATOM 19522 N N . ASP A 1 76 ? 5.325 -0.303 8.618 1.00 12.11 76 ASP A N 14
ATOM 19523 C CA . ASP A 1 76 ? 4.167 -1.126 8.892 1.00 10.24 76 ASP A CA 14
ATOM 19524 C C . ASP A 1 76 ? 2.948 -0.529 8.196 1.00 42.20 76 ASP A C 14
ATOM 19525 O O . ASP A 1 76 ? 2.660 0.665 8.310 1.00 62.20 76 ASP A O 14
ATOM 19533 N N . CYS A 1 77 ? 2.220 -1.378 7.469 1.00 50.22 77 CYS A N 14
ATOM 19534 C CA . CYS A 1 77 ? 0.923 -1.110 6.868 1.00 50.31 77 CYS A CA 14
ATOM 19535 C C . CYS A 1 77 ? 0.170 -2.423 6.688 1.00 63.31 77 CYS A C 14
ATOM 19536 O O . CYS A 1 77 ? 0.768 -3.498 6.753 1.00 30.43 77 CYS A O 14
ATOM 19543 N N . LYS A 1 78 ? -1.130 -2.320 6.409 1.00 51.41 78 LYS A N 14
ATOM 19544 C CA . LYS A 1 78 ? -2.020 -3.426 6.102 1.00 74.51 78 LYS A CA 14
ATOM 19545 C C . LYS A 1 78 ? -2.828 -3.102 4.846 1.00 53.33 78 LYS A C 14
ATOM 19546 O O . LYS A 1 78 ? -3.039 -1.927 4.524 1.00 23.23 78 LYS A O 14
ATOM 19561 N N . ILE A 1 79 ? -3.297 -4.128 4.137 1.00 65.54 79 ILE A N 14
ATOM 19562 C CA . ILE A 1 79 ? -4.093 -3.995 2.922 1.00 1.13 79 ILE A CA 14
ATOM 19563 C C . ILE A 1 79 ? -5.089 -5.171 2.870 1.00 44.20 79 ILE A C 14
ATOM 19564 O O . ILE A 1 79 ? -4.779 -6.252 3.378 1.00 21.31 79 ILE A O 14
ATOM 19579 N N . SER A 1 80 ? -6.275 -4.961 2.298 1.00 70.03 80 SER A N 14
ATOM 19580 C CA . SER A 1 80 ? -7.361 -5.953 2.206 1.00 74.11 80 SER A CA 14
ATOM 19581 C C . SER A 1 80 ? -8.091 -5.977 0.860 1.00 1.21 80 SER A C 14
ATOM 19582 O O . SER A 1 80 ? -8.992 -6.796 0.667 1.00 43.34 80 SER A O 14
ATOM 19589 N N . GLY A 1 81 ? -7.776 -5.063 -0.044 1.00 54.51 81 GLY A N 14
ATOM 19590 C CA . GLY A 1 81 ? -8.471 -4.825 -1.293 1.00 3.12 81 GLY A CA 14
ATOM 19591 C C . GLY A 1 81 ? -8.157 -3.406 -1.742 1.00 21.21 81 GLY A C 14
ATOM 19592 O O . GLY A 1 81 ? -7.143 -3.180 -2.404 1.00 41.51 81 GLY A O 14
ATOM 19596 N N . THR A 1 82 ? -8.959 -2.420 -1.332 1.00 65.31 82 THR A N 14
ATOM 19597 C CA . THR A 1 82 ? -8.854 -1.046 -1.814 1.00 2.04 82 THR A CA 14
ATOM 19598 C C . THR A 1 82 ? -8.567 -0.004 -0.723 1.00 62.44 82 THR A C 14
ATOM 19599 O O . THR A 1 82 ? -8.291 1.137 -1.081 1.00 4.01 82 THR A O 14
ATOM 19610 N N . THR A 1 83 ? -8.516 -0.352 0.565 1.00 4.14 83 THR A N 14
ATOM 19611 C CA . THR A 1 83 ? -8.094 0.548 1.649 1.00 44.03 83 THR A CA 14
ATOM 19612 C C . THR A 1 83 ? -6.627 0.285 2.030 1.00 23.45 83 THR A C 14
ATOM 19613 O O . THR A 1 83 ? -6.309 -0.806 2.495 1.00 73.54 83 THR A O 14
ATOM 19624 N N . LEU A 1 84 ? -5.688 1.206 1.820 1.00 13.42 84 LEU A N 14
ATOM 19625 C CA . LEU A 1 84 ? -4.335 1.083 2.383 1.00 1.35 84 LEU A CA 14
ATOM 19626 C C . LEU A 1 84 ? -4.352 1.653 3.804 1.00 50.24 84 LEU A C 14
ATOM 19627 O O . LEU A 1 84 ? -4.589 2.850 3.961 1.00 11.23 84 LEU A O 14
ATOM 19642 N N . LYS A 1 85 ? -4.100 0.831 4.828 1.00 43.22 85 LYS A N 14
ATOM 19643 C CA . LYS A 1 85 ? -3.994 1.269 6.227 1.00 54.41 85 LYS A CA 14
ATOM 19644 C C . LYS A 1 85 ? -2.537 1.307 6.644 1.00 61.20 85 LYS A C 14
ATOM 19645 O O . LYS A 1 85 ? -1.946 0.260 6.883 1.00 13.33 85 LYS A O 14
ATOM 19660 N N . VAL A 1 86 ? -1.959 2.493 6.758 1.00 63.31 86 VAL A N 14
ATOM 19661 C CA . VAL A 1 86 ? -0.565 2.655 7.132 1.00 1.31 86 VAL A CA 14
ATOM 19662 C C . VAL A 1 86 ? -0.464 2.765 8.653 1.00 2.15 86 VAL A C 14
ATOM 19663 O O . VAL A 1 86 ? -1.162 3.592 9.255 1.00 14.23 86 VAL A O 14
ATOM 19676 N N . GLU A 1 87 ? 0.379 1.958 9.298 1.00 21.55 87 GLU A N 14
ATOM 19677 C CA . GLU A 1 87 ? 0.567 2.012 10.736 1.00 5.32 87 GLU A CA 14
ATOM 19678 C C . GLU A 1 87 ? 1.612 3.073 11.107 1.00 44.10 87 GLU A C 14
ATOM 19679 O O . GLU A 1 87 ? 1.398 3.808 12.081 1.00 41.03 87 GLU A O 14
ATOM 19689 N N . THR A 1 88 ? 2.687 3.229 10.325 1.00 73.32 88 THR A N 14
ATOM 19690 C CA . THR A 1 88 ? 3.751 4.195 10.600 1.00 61.52 88 THR A CA 14
ATOM 19691 C C . THR A 1 88 ? 4.373 4.710 9.299 1.00 63.21 88 THR A C 14
ATOM 19692 O O . THR A 1 88 ? 4.096 4.198 8.212 1.00 74.34 88 THR A O 14
ATOM 19703 N N . GLY A 1 89 ? 5.256 5.694 9.425 1.00 64.13 89 GLY A N 14
ATOM 19704 C CA . GLY A 1 89 ? 5.945 6.340 8.327 1.00 41.14 89 GLY A CA 14
ATOM 19705 C C . GLY A 1 89 ? 5.383 7.725 8.095 1.00 32.11 89 GLY A C 14
ATOM 19706 O O . GLY A 1 89 ? 4.383 8.133 8.694 1.00 32.52 89 GLY A O 14
ATOM 19710 N N . SER A 1 90 ? 5.984 8.432 7.148 1.00 24.45 90 SER A N 14
ATOM 19711 C CA . SER A 1 90 ? 5.488 9.677 6.617 1.00 21.32 90 SER A CA 14
ATOM 19712 C C . SER A 1 90 ? 4.039 9.511 6.139 1.00 74.22 90 SER A C 14
ATOM 19713 O O . SER A 1 90 ? 3.231 10.439 6.262 1.00 41.44 90 SER A O 14
ATOM 19720 N N . GLU A 1 91 ? 3.672 8.314 5.675 1.00 41.44 91 GLU A N 14
ATOM 19721 C CA . GLU A 1 91 ? 2.376 8.039 5.078 1.00 73.50 91 GLU A CA 14
ATOM 19722 C C . GLU A 1 91 ? 1.317 7.603 6.085 1.00 3.31 91 GLU A C 14
ATOM 19723 O O . GLU A 1 91 ? 0.181 7.361 5.692 1.00 11.41 91 GLU A O 14
ATOM 19733 N N . ALA A 1 92 ? 1.658 7.527 7.370 1.00 14.25 92 ALA A N 14
ATOM 19734 C CA . ALA A 1 92 ? 0.808 7.037 8.452 1.00 12.22 92 ALA A CA 14
ATOM 19735 C C . ALA A 1 92 ? -0.574 7.680 8.351 1.00 71.41 92 ALA A C 14
ATOM 19736 O O . ALA A 1 92 ? -0.710 8.893 8.524 1.00 45.13 92 ALA A O 14
ATOM 19743 N N . GLY A 1 93 ? -1.578 6.887 7.988 1.00 71.44 93 GLY A N 14
ATOM 19744 C CA . GLY A 1 93 ? -2.896 7.355 7.596 1.00 11.35 93 GLY A CA 14
ATOM 19745 C C . GLY A 1 93 ? -3.649 6.215 6.932 1.00 52.31 93 GLY A C 14
ATOM 19746 O O . GLY A 1 93 ? -3.236 5.055 7.017 1.00 70.40 93 GLY A O 14
ATOM 19750 N N . THR A 1 94 ? -4.768 6.524 6.295 1.00 72.53 94 THR A N 14
ATOM 19751 C CA . THR A 1 94 ? -5.555 5.557 5.550 1.00 1.14 94 THR A CA 14
ATOM 19752 C C . THR A 1 94 ? -5.948 6.192 4.213 1.00 65.13 94 THR A C 14
ATOM 19753 O O . THR A 1 94 ? -6.091 7.421 4.124 1.00 31.45 94 THR A O 14
ATOM 19764 N N . TYR A 1 95 ? -6.063 5.359 3.174 1.00 73.32 95 TYR A N 14
ATOM 19765 C CA . TYR A 1 95 ? -6.179 5.769 1.773 1.00 12.42 95 TYR A CA 14
ATOM 19766 C C . TYR A 1 95 ? -7.061 4.788 1.016 1.00 73.43 95 TYR A C 14
ATOM 19767 O O . TYR A 1 95 ? -7.193 3.634 1.422 1.00 14.45 95 TYR A O 14
ATOM 19784 N N . LYS A 1 96 ? -7.593 5.203 -0.134 1.00 51.32 96 LYS A N 14
ATOM 19785 C CA . LYS A 1 96 ? -8.378 4.385 -1.043 1.00 43.32 96 LYS A CA 14
ATOM 19786 C C . LYS A 1 96 ? -7.648 4.266 -2.376 1.00 31.44 96 LYS A C 14
ATOM 19787 O O . LYS A 1 96 ? -7.074 5.244 -2.859 1.00 2.25 96 LYS A O 14
ATOM 19802 N N . LYS A 1 97 ? -7.678 3.081 -2.977 1.00 43.30 97 LYS A N 14
ATOM 19803 C CA . LYS A 1 97 ? -7.075 2.790 -4.271 1.00 54.11 97 LYS A CA 14
ATOM 19804 C C . LYS A 1 97 ? -7.708 3.665 -5.349 1.00 4.03 97 LYS A C 14
ATOM 19805 O O . LYS A 1 97 ? -8.908 3.935 -5.287 1.00 70.42 97 LYS A O 14
ATOM 19820 N N . GLN A 1 98 ? -6.920 4.093 -6.328 1.00 5.14 98 GLN A N 14
ATOM 19821 C CA . GLN A 1 98 ? -7.313 4.907 -7.479 1.00 11.34 98 GLN A CA 14
ATOM 19822 C C . GLN A 1 98 ? -6.875 4.199 -8.768 1.00 5.11 98 GLN A C 14
ATOM 19823 O O . GLN A 1 98 ? -6.416 4.822 -9.721 1.00 12.01 98 GLN A O 14
ATOM 19835 N N . LYS A 1 99 ? -6.920 2.871 -8.738 1.00 22.22 99 LYS A N 14
ATOM 19836 C CA . LYS A 1 99 ? -6.915 1.942 -9.853 1.00 63.52 99 LYS A CA 14
ATOM 19837 C C . LYS A 1 99 ? -7.777 0.768 -9.392 1.00 72.42 99 LYS A C 14
ATOM 19838 O O . LYS A 1 99 ? -8.392 0.856 -8.304 1.00 5.02 99 LYS A O 14
ATOM 19853 N N . GLY A 1 1 ? -8.559 -8.581 16.508 1.00 72.44 1 GLY A N 15
ATOM 19854 C CA . GLY A 1 1 ? -8.294 -7.193 16.143 1.00 33.42 1 GLY A CA 15
ATOM 19855 C C . GLY A 1 1 ? -8.834 -6.942 14.759 1.00 43.24 1 GLY A C 15
ATOM 19856 O O . GLY A 1 1 ? -9.967 -6.489 14.623 1.00 62.23 1 GLY A O 15
ATOM 19860 N N . GLU A 1 2 ? -8.053 -7.240 13.723 1.00 32.33 2 GLU A N 15
ATOM 19861 C CA . GLU A 1 2 ? -8.417 -7.027 12.329 1.00 50.25 2 GLU A CA 15
ATOM 19862 C C . GLU A 1 2 ? -7.957 -8.233 11.509 1.00 52.41 2 GLU A C 15
ATOM 19863 O O . GLU A 1 2 ? -7.049 -8.954 11.926 1.00 45.05 2 GLU A O 15
ATOM 19873 N N . ASP A 1 3 ? -8.543 -8.412 10.328 1.00 1.20 3 ASP A N 15
ATOM 19874 C CA . ASP A 1 3 ? -8.358 -9.545 9.429 1.00 1.00 3 ASP A CA 15
ATOM 19875 C C . ASP A 1 3 ? -7.970 -8.947 8.086 1.00 14.22 3 ASP A C 15
ATOM 19876 O O . ASP A 1 3 ? -8.811 -8.420 7.349 1.00 4.22 3 ASP A O 15
ATOM 19884 N N . TRP A 1 4 ? -6.673 -8.933 7.813 1.00 61.33 4 TRP A N 15
ATOM 19885 C CA . TRP A 1 4 ? -6.089 -8.384 6.593 1.00 42.03 4 TRP A CA 15
ATOM 19886 C C . TRP A 1 4 ? -5.377 -9.484 5.797 1.00 41.43 4 TRP A C 15
ATOM 19887 O O . TRP A 1 4 ? -4.938 -10.487 6.369 1.00 12.31 4 TRP A O 15
ATOM 19907 N N . THR A 1 5 ? -5.262 -9.311 4.474 1.00 63.41 5 THR A N 15
ATOM 19908 C CA . THR A 1 5 ? -4.462 -10.200 3.649 1.00 11.12 5 THR A CA 15
ATOM 19909 C C . THR A 1 5 ? -2.988 -9.891 3.861 1.00 2.43 5 THR A C 15
ATOM 19910 O O . THR A 1 5 ? -2.628 -8.827 4.380 1.00 73.25 5 THR A O 15
ATOM 19921 N N . GLU A 1 6 ? -2.127 -10.798 3.408 1.00 20.41 6 GLU A N 15
ATOM 19922 C CA . GLU A 1 6 ? -0.710 -10.522 3.341 1.00 24.53 6 GLU A CA 15
ATOM 19923 C C . GLU A 1 6 ? -0.476 -9.399 2.353 1.00 40.34 6 GLU A C 15
ATOM 19924 O O . GLU A 1 6 ? -0.931 -9.413 1.207 1.00 63.14 6 GLU A O 15
ATOM 19934 N N . LEU A 1 7 ? 0.294 -8.428 2.799 1.00 14.21 7 LEU A N 15
ATOM 19935 C CA . LEU A 1 7 ? 0.909 -7.450 1.978 1.00 14.33 7 LEU A CA 15
ATOM 19936 C C . LEU A 1 7 ? 1.867 -8.121 1.049 1.00 75.55 7 LEU A C 15
ATOM 19937 O O . LEU A 1 7 ? 2.676 -8.956 1.453 1.00 60.52 7 LEU A O 15
ATOM 19952 N N . ASN A 1 8 ? 1.776 -7.716 -0.209 1.00 71.12 8 ASN A N 15
ATOM 19953 C CA . ASN A 1 8 ? 2.801 -8.032 -1.164 1.00 2.34 8 ASN A CA 15
ATOM 19954 C C . ASN A 1 8 ? 3.056 -6.832 -2.042 1.00 23.21 8 ASN A C 15
ATOM 19955 O O . ASN A 1 8 ? 2.206 -5.940 -2.124 1.00 42.32 8 ASN A O 15
ATOM 19965 N N . SER A 1 9 ? 4.160 -6.887 -2.783 1.00 71.34 9 SER A N 15
ATOM 19966 C CA . SER A 1 9 ? 4.424 -5.955 -3.864 1.00 21.12 9 SER A CA 15
ATOM 19967 C C . SER A 1 9 ? 3.256 -5.995 -4.851 1.00 60.53 9 SER A C 15
ATOM 19968 O O . SER A 1 9 ? 2.695 -4.956 -5.182 1.00 4.44 9 SER A O 15
ATOM 19975 N N . ASN A 1 10 ? 2.769 -7.190 -5.219 1.00 2.24 10 ASN A N 15
ATOM 19976 C CA . ASN A 1 10 ? 1.645 -7.296 -6.156 1.00 21.31 10 ASN A CA 15
ATOM 19977 C C . ASN A 1 10 ? 0.377 -6.615 -5.619 1.00 0.34 10 ASN A C 15
ATOM 19978 O O . ASN A 1 10 ? -0.497 -6.237 -6.403 1.00 22.43 10 ASN A O 15
ATOM 19988 N N . ASN A 1 11 ? 0.251 -6.487 -4.293 1.00 34.24 11 ASN A N 15
ATOM 19989 C CA . ASN A 1 11 ? -0.964 -6.012 -3.648 1.00 55.05 11 ASN A CA 15
ATOM 19990 C C . ASN A 1 11 ? -1.021 -4.487 -3.561 1.00 71.44 11 ASN A C 15
ATOM 19991 O O . ASN A 1 11 ? -2.123 -3.946 -3.466 1.00 2.33 11 ASN A O 15
ATOM 20001 N N . ILE A 1 12 ? 0.116 -3.786 -3.530 1.00 51.15 12 ILE A N 15
ATOM 20002 C CA . ILE A 1 12 ? 0.157 -2.341 -3.273 1.00 72.54 12 ILE A CA 15
ATOM 20003 C C . ILE A 1 12 ? 0.008 -1.516 -4.566 1.00 31.14 12 ILE A C 15
ATOM 20004 O O . ILE A 1 12 ? -0.165 -0.300 -4.521 1.00 73.52 12 ILE A O 15
ATOM 20019 N N . ILE A 1 13 ? 0.019 -2.164 -5.727 1.00 51.23 13 ILE A N 15
ATOM 20020 C CA . ILE A 1 13 ? 0.053 -1.534 -7.041 1.00 31.13 13 ILE A CA 15
ATOM 20021 C C . ILE A 1 13 ? -1.192 -0.685 -7.256 1.00 55.05 13 ILE A C 15
ATOM 20022 O O . ILE A 1 13 ? -2.297 -1.213 -7.348 1.00 3.30 13 ILE A O 15
ATOM 20037 N N . GLY A 1 14 ? -1.018 0.628 -7.370 1.00 31.51 14 GLY A N 15
ATOM 20038 C CA . GLY A 1 14 ? -2.097 1.556 -7.650 1.00 53.35 14 GLY A CA 15
ATOM 20039 C C . GLY A 1 14 ? -1.737 2.949 -7.166 1.00 32.52 14 GLY A C 15
ATOM 20040 O O . GLY A 1 14 ? -0.688 3.158 -6.548 1.00 12.41 14 GLY A O 15
ATOM 20044 N N . TYR A 1 15 ? -2.594 3.919 -7.477 1.00 24.12 15 TYR A N 15
ATOM 20045 C CA . TYR A 1 15 ? -2.616 5.206 -6.797 1.00 31.23 15 TYR A CA 15
ATOM 20046 C C . TYR A 1 15 ? -3.492 5.048 -5.544 1.00 20.51 15 TYR A C 15
ATOM 20047 O O . TYR A 1 15 ? -4.432 4.244 -5.549 1.00 21.11 15 TYR A O 15
ATOM 20064 N N . TRP A 1 16 ? -3.228 5.828 -4.493 1.00 64.23 16 TRP A N 15
ATOM 20065 C CA . TRP A 1 16 ? -3.902 5.750 -3.197 1.00 3.14 16 TRP A CA 15
ATOM 20066 C C . TRP A 1 16 ? -4.169 7.165 -2.697 1.00 0.23 16 TRP A C 15
ATOM 20067 O O . TRP A 1 16 ? -3.227 7.946 -2.533 1.00 21.51 16 TRP A O 15
ATOM 20087 N N . SER A 1 17 ? -5.429 7.490 -2.405 1.00 55.25 17 SER A N 15
ATOM 20088 C CA . SER A 1 17 ? -5.808 8.758 -1.793 1.00 2.01 17 SER A CA 15
ATOM 20089 C C . SER A 1 17 ? -6.695 8.490 -0.577 1.00 12.32 17 SER A C 15
ATOM 20090 O O . SER A 1 17 ? -7.093 7.350 -0.316 1.00 60.42 17 SER A O 15
ATOM 20097 N N . THR A 1 18 ? -6.942 9.546 0.190 1.00 55.23 18 THR A N 15
ATOM 20098 C CA . THR A 1 18 ? -7.714 9.539 1.428 1.00 41.41 18 THR A CA 15
ATOM 20099 C C . THR A 1 18 ? -8.837 10.589 1.394 1.00 21.20 18 THR A C 15
ATOM 20100 O O . THR A 1 18 ? -9.680 10.613 2.294 1.00 51.12 18 THR A O 15
ATOM 20111 N N . GLY A 1 19 ? -8.906 11.431 0.361 1.00 23.43 19 GLY A N 15
ATOM 20112 C CA . GLY A 1 19 ? -9.845 12.537 0.248 1.00 31.22 19 GLY A CA 15
ATOM 20113 C C . GLY A 1 19 ? -9.158 13.687 -0.471 1.00 61.15 19 GLY A C 15
ATOM 20114 O O . GLY A 1 19 ? -7.980 13.573 -0.806 1.00 0.23 19 GLY A O 15
ATOM 20118 N N . ILE A 1 20 ? -9.884 14.779 -0.715 1.00 4.00 20 ILE A N 15
ATOM 20119 C CA . ILE A 1 20 ? -9.402 15.915 -1.498 1.00 52.25 20 ILE A CA 15
ATOM 20120 C C . ILE A 1 20 ? -9.652 17.256 -0.806 1.00 73.53 20 ILE A C 15
ATOM 20121 O O . ILE A 1 20 ? -9.083 18.263 -1.221 1.00 63.11 20 ILE A O 15
ATOM 20136 N N . GLU A 1 21 ? -10.438 17.327 0.268 1.00 64.21 21 GLU A N 15
ATOM 20137 C CA . GLU A 1 21 ? -10.575 18.568 1.030 1.00 61.41 21 GLU A CA 15
ATOM 20138 C C . GLU A 1 21 ? -9.303 18.850 1.819 1.00 25.52 21 GLU A C 15
ATOM 20139 O O . GLU A 1 21 ? -8.605 17.915 2.228 1.00 2.31 21 GLU A O 15
ATOM 20149 N N . GLY A 1 22 ? -9.039 20.125 2.114 1.00 43.35 22 GLY A N 15
ATOM 20150 C CA . GLY A 1 22 ? -8.044 20.516 3.095 1.00 25.52 22 GLY A CA 15
ATOM 20151 C C . GLY A 1 22 ? -6.634 20.461 2.506 1.00 25.45 22 GLY A C 15
ATOM 20152 O O . GLY A 1 22 ? -6.326 21.273 1.628 1.00 70.23 22 GLY A O 15
ATOM 20156 N N . THR A 1 23 ? -5.796 19.529 2.963 1.00 43.41 23 THR A N 15
ATOM 20157 C CA . THR A 1 23 ? -4.488 19.222 2.392 1.00 31.45 23 THR A CA 15
ATOM 20158 C C . THR A 1 23 ? -4.312 17.700 2.469 1.00 22.13 23 THR A C 15
ATOM 20159 O O . THR A 1 23 ? -4.146 17.170 3.570 1.00 3.43 23 THR A O 15
ATOM 20170 N N . HIS A 1 24 ? -4.385 16.980 1.347 1.00 44.13 24 HIS A N 15
ATOM 20171 C CA . HIS A 1 24 ? -4.357 15.532 1.319 1.00 63.35 24 HIS A CA 15
ATOM 20172 C C . HIS A 1 24 ? -2.983 15.024 0.876 1.00 61.35 24 HIS A C 15
ATOM 20173 O O . HIS A 1 24 ? -2.083 15.788 0.519 1.00 55.43 24 HIS A O 15
ATOM 20186 N N . LYS A 1 25 ? -2.828 13.703 0.910 1.00 33.21 25 LYS A N 15
ATOM 20187 C CA . LYS A 1 25 ? -1.593 12.971 0.674 1.00 71.33 25 LYS A CA 15
ATOM 20188 C C . LYS A 1 25 ? -1.894 11.932 -0.405 1.00 11.41 25 LYS A C 15
ATOM 20189 O O . LYS A 1 25 ? -2.975 11.343 -0.377 1.00 24.12 25 LYS A O 15
ATOM 20204 N N . LEU A 1 26 ? -0.971 11.711 -1.346 1.00 31.33 26 LEU A N 15
ATOM 20205 C CA . LEU A 1 26 ? -1.135 10.808 -2.484 1.00 52.05 26 LEU A CA 15
ATOM 20206 C C . LEU A 1 26 ? 0.057 9.843 -2.513 1.00 11.13 26 LEU A C 15
ATOM 20207 O O . LEU A 1 26 ? 1.165 10.239 -2.164 1.00 52.13 26 LEU A O 15
ATOM 20222 N N . LEU A 1 27 ? -0.145 8.576 -2.887 1.00 52.24 27 LEU A N 15
ATOM 20223 C CA . LEU A 1 27 ? 0.909 7.575 -3.101 1.00 75.14 27 LEU A CA 15
ATOM 20224 C C . LEU A 1 27 ? 0.620 6.900 -4.442 1.00 14.40 27 LEU A C 15
ATOM 20225 O O . LEU A 1 27 ? -0.542 6.856 -4.857 1.00 74.51 27 LEU A O 15
ATOM 20240 N N . SER A 1 28 ? 1.640 6.321 -5.075 1.00 60.13 28 SER A N 15
ATOM 20241 C CA . SER A 1 28 ? 1.578 5.690 -6.381 1.00 55.24 28 SER A CA 15
ATOM 20242 C C . SER A 1 28 ? 2.668 4.625 -6.566 1.00 40.25 28 SER A C 15
ATOM 20243 O O . SER A 1 28 ? 3.798 4.947 -6.940 1.00 54.31 28 SER A O 15
ATOM 20250 N N . PHE A 1 29 ? 2.311 3.359 -6.353 1.00 75.53 29 PHE A N 15
ATOM 20251 C CA . PHE A 1 29 ? 3.188 2.195 -6.510 1.00 51.25 29 PHE A CA 15
ATOM 20252 C C . PHE A 1 29 ? 3.074 1.633 -7.926 1.00 20.20 29 PHE A C 15
ATOM 20253 O O . PHE A 1 29 ? 1.961 1.433 -8.430 1.00 51.31 29 PHE A O 15
ATOM 20269 N N . ASP A 1 30 ? 4.212 1.371 -8.555 1.00 11.30 30 ASP A N 15
ATOM 20270 C CA . ASP A 1 30 ? 4.421 0.477 -9.686 1.00 22.43 30 ASP A CA 15
ATOM 20271 C C . ASP A 1 30 ? 4.843 -0.891 -9.164 1.00 20.24 30 ASP A C 15
ATOM 20272 O O . ASP A 1 30 ? 5.208 -1.059 -7.999 1.00 20.14 30 ASP A O 15
ATOM 20280 N N . GLU A 1 31 ? 4.776 -1.886 -10.044 1.00 35.44 31 GLU A N 15
ATOM 20281 C CA . GLU A 1 31 ? 5.044 -3.279 -9.774 1.00 22.20 31 GLU A CA 15
ATOM 20282 C C . GLU A 1 31 ? 6.407 -3.680 -10.331 1.00 34.51 31 GLU A C 15
ATOM 20283 O O . GLU A 1 31 ? 6.755 -4.861 -10.311 1.00 1.33 31 GLU A O 15
ATOM 20293 N N . ASP A 1 32 ? 7.187 -2.722 -10.836 1.00 35.11 32 ASP A N 15
ATOM 20294 C CA . ASP A 1 32 ? 8.538 -3.014 -11.292 1.00 3.40 32 ASP A CA 15
ATOM 20295 C C . ASP A 1 32 ? 9.531 -1.859 -11.164 1.00 12.32 32 ASP A C 15
ATOM 20296 O O . ASP A 1 32 ? 10.651 -1.974 -11.657 1.00 54.35 32 ASP A O 15
ATOM 20304 N N . GLY A 1 33 ? 9.142 -0.751 -10.524 1.00 42.12 33 GLY A N 15
ATOM 20305 C CA . GLY A 1 33 ? 9.940 0.472 -10.535 1.00 72.54 33 GLY A CA 15
ATOM 20306 C C . GLY A 1 33 ? 10.170 1.020 -9.132 1.00 1.11 33 GLY A C 15
ATOM 20307 O O . GLY A 1 33 ? 10.910 0.420 -8.349 1.00 12.13 33 GLY A O 15
ATOM 20311 N N . THR A 1 34 ? 9.558 2.159 -8.832 1.00 4.34 34 THR A N 15
ATOM 20312 C CA . THR A 1 34 ? 9.735 2.914 -7.596 1.00 13.31 34 THR A CA 15
ATOM 20313 C C . THR A 1 34 ? 8.401 3.592 -7.262 1.00 64.31 34 THR A C 15
ATOM 20314 O O . THR A 1 34 ? 7.814 4.256 -8.124 1.00 43.41 34 THR A O 15
ATOM 20325 N N . GLY A 1 35 ? 7.939 3.477 -6.015 1.00 0.42 35 GLY A N 15
ATOM 20326 C CA . GLY A 1 35 ? 6.727 4.144 -5.560 1.00 11.32 35 GLY A CA 15
ATOM 20327 C C . GLY A 1 35 ? 6.932 5.656 -5.466 1.00 15.43 35 GLY A C 15
ATOM 20328 O O . GLY A 1 35 ? 8.036 6.165 -5.704 1.00 71.42 35 GLY A O 15
ATOM 20332 N N . SER A 1 36 ? 5.882 6.418 -5.140 1.00 74.10 36 SER A N 15
ATOM 20333 C CA . SER A 1 36 ? 6.035 7.871 -4.979 1.00 40.14 36 SER A CA 15
ATOM 20334 C C . SER A 1 36 ? 5.135 8.420 -3.878 1.00 23.12 36 SER A C 15
ATOM 20335 O O . SER A 1 36 ? 4.200 7.743 -3.459 1.00 75.41 36 SER A O 15
ATOM 20342 N N . PHE A 1 37 ? 5.388 9.640 -3.403 1.00 40.21 37 PHE A N 15
ATOM 20343 C CA . PHE A 1 37 ? 4.606 10.268 -2.344 1.00 52.41 37 PHE A CA 15
ATOM 20344 C C . PHE A 1 37 ? 4.449 11.748 -2.655 1.00 61.20 37 PHE A C 15
ATOM 20345 O O . PHE A 1 37 ? 5.450 12.462 -2.754 1.00 31.11 37 PHE A O 15
ATOM 20361 N N . GLY A 1 38 ? 3.210 12.219 -2.792 1.00 20.25 38 GLY A N 15
ATOM 20362 C CA . GLY A 1 38 ? 2.880 13.615 -3.029 1.00 15.15 38 GLY A CA 15
ATOM 20363 C C . GLY A 1 38 ? 1.974 14.160 -1.928 1.00 43.44 38 GLY A C 15
ATOM 20364 O O . GLY A 1 38 ? 1.334 13.399 -1.198 1.00 44.22 38 GLY A O 15
ATOM 20368 N N . ILE A 1 39 ? 1.902 15.485 -1.809 1.00 63.32 39 ILE A N 15
ATOM 20369 C CA . ILE A 1 39 ? 1.055 16.191 -0.852 1.00 44.20 39 ILE A CA 15
ATOM 20370 C C . ILE A 1 39 ? 0.448 17.359 -1.613 1.00 54.32 39 ILE A C 15
ATOM 20371 O O . ILE A 1 39 ? 1.173 18.078 -2.309 1.00 34.22 39 ILE A O 15
ATOM 20386 N N . TYR A 1 40 ? -0.860 17.549 -1.456 1.00 4.13 40 TYR A N 15
ATOM 20387 C CA . TYR A 1 40 ? -1.679 18.459 -2.231 1.00 12.33 40 TYR A CA 15
ATOM 20388 C C . TYR A 1 40 ? -2.421 19.386 -1.282 1.00 12.02 40 TYR A C 15
ATOM 20389 O O . TYR A 1 40 ? -3.108 18.912 -0.382 1.00 43.14 40 TYR A O 15
ATOM 20406 N N . SER A 1 41 ? -2.322 20.695 -1.476 1.00 11.34 41 SER A N 15
ATOM 20407 C CA . SER A 1 41 ? -3.185 21.679 -0.844 1.00 31.41 41 SER A CA 15
ATOM 20408 C C . SER A 1 41 ? -4.439 21.832 -1.701 1.00 41.12 41 SER A C 15
ATOM 20409 O O . SER A 1 41 ? -4.354 22.339 -2.820 1.00 42.10 41 SER A O 15
ATOM 20416 N N . ASN A 1 42 ? -5.594 21.411 -1.177 1.00 51.44 42 ASN A N 15
ATOM 20417 C CA . ASN A 1 42 ? -6.870 21.256 -1.874 1.00 21.21 42 ASN A CA 15
ATOM 20418 C C . ASN A 1 42 ? -6.703 20.347 -3.089 1.00 33.23 42 ASN A C 15
ATOM 20419 O O . ASN A 1 42 ? -6.872 19.140 -2.949 1.00 12.05 42 ASN A O 15
ATOM 20429 N N . ALA A 1 43 ? -6.305 20.879 -4.245 1.00 31.51 43 ALA A N 15
ATOM 20430 C CA . ALA A 1 43 ? -5.999 20.103 -5.441 1.00 53.22 43 ALA A CA 15
ATOM 20431 C C . ALA A 1 43 ? -4.675 20.530 -6.088 1.00 23.51 43 ALA A C 15
ATOM 20432 O O . ALA A 1 43 ? -4.286 19.945 -7.099 1.00 60.10 43 ALA A O 15
ATOM 20439 N N . THR A 1 44 ? -3.978 21.517 -5.532 1.00 34.43 44 THR A N 15
ATOM 20440 C CA . THR A 1 44 ? -2.688 22.000 -5.998 1.00 43.23 44 THR A CA 15
ATOM 20441 C C . THR A 1 44 ? -1.592 21.097 -5.399 1.00 33.42 44 THR A C 15
ATOM 20442 O O . THR A 1 44 ? -1.515 21.016 -4.171 1.00 74.43 44 THR A O 15
ATOM 20453 N N . PRO A 1 45 ? -0.764 20.398 -6.198 1.00 21.34 45 PRO A N 15
ATOM 20454 C CA . PRO A 1 45 ? 0.372 19.637 -5.689 1.00 64.51 45 PRO A CA 15
ATOM 20455 C C . PRO A 1 45 ? 1.407 20.586 -5.105 1.00 15.35 45 PRO A C 15
ATOM 20456 O O . PRO A 1 45 ? 1.680 21.639 -5.688 1.00 44.23 45 PRO A O 15
ATOM 20464 N N . ILE A 1 46 ? 2.003 20.193 -3.985 1.00 40.20 46 ILE A N 15
ATOM 20465 C CA . ILE A 1 46 ? 2.983 20.984 -3.260 1.00 72.52 46 ILE A CA 15
ATOM 20466 C C . ILE A 1 46 ? 4.270 20.176 -3.087 1.00 63.43 46 ILE A C 15
ATOM 20467 O O . ILE A 1 46 ? 5.359 20.717 -3.274 1.00 12.24 46 ILE A O 15
ATOM 20482 N N . SER A 1 47 ? 4.179 18.880 -2.770 1.00 14.21 47 SER A N 15
ATOM 20483 C CA . SER A 1 47 ? 5.351 18.029 -2.594 1.00 40.14 47 SER A CA 15
ATOM 20484 C C . SER A 1 47 ? 5.248 16.827 -3.506 1.00 34.13 47 SER A C 15
ATOM 20485 O O . SER A 1 47 ? 4.152 16.410 -3.879 1.00 1.45 47 SER A O 15
ATOM 20492 N N . PHE A 1 48 ? 6.412 16.269 -3.807 1.00 2.21 48 PHE A N 15
ATOM 20493 C CA . PHE A 1 48 ? 6.600 15.018 -4.526 1.00 2.14 48 PHE A CA 15
ATOM 20494 C C . PHE A 1 48 ? 7.961 14.432 -4.123 1.00 60.53 48 PHE A C 15
ATOM 20495 O O . PHE A 1 48 ? 8.875 15.186 -3.756 1.00 74.30 48 PHE A O 15
ATOM 20511 N N . GLN A 1 49 ? 8.101 13.109 -4.200 1.00 43.13 49 GLN A N 15
ATOM 20512 C CA . GLN A 1 49 ? 9.338 12.332 -4.103 1.00 51.33 49 GLN A CA 15
ATOM 20513 C C . GLN A 1 49 ? 9.057 10.952 -4.705 1.00 24.55 49 GLN A C 15
ATOM 20514 O O . GLN A 1 49 ? 7.891 10.538 -4.713 1.00 40.13 49 GLN A O 15
ATOM 20526 N N . MET A 1 50 ? 10.091 10.202 -5.084 1.00 22.41 50 MET A N 15
ATOM 20527 C CA . MET A 1 50 ? 10.000 8.779 -5.404 1.00 20.12 50 MET A CA 15
ATOM 20528 C C . MET A 1 50 ? 10.983 7.983 -4.541 1.00 35.13 50 MET A C 15
ATOM 20529 O O . MET A 1 50 ? 11.856 8.587 -3.905 1.00 63.23 50 MET A O 15
ATOM 20541 N N . PHE A 1 51 ? 10.791 6.663 -4.458 1.00 31.13 51 PHE A N 15
ATOM 20542 C CA . PHE A 1 51 ? 11.650 5.749 -3.710 1.00 54.21 51 PHE A CA 15
ATOM 20543 C C . PHE A 1 51 ? 11.393 4.295 -4.118 1.00 4.24 51 PHE A C 15
ATOM 20544 O O . PHE A 1 51 ? 10.241 3.892 -4.323 1.00 3.22 51 PHE A O 15
ATOM 20560 N N . ASP A 1 52 ? 12.458 3.495 -4.194 1.00 71.10 52 ASP A N 15
ATOM 20561 C CA . ASP A 1 52 ? 12.386 2.035 -4.251 1.00 21.13 52 ASP A CA 15
ATOM 20562 C C . ASP A 1 52 ? 11.774 1.514 -2.942 1.00 31.43 52 ASP A C 15
ATOM 20563 O O . ASP A 1 52 ? 11.827 2.173 -1.896 1.00 40.34 52 ASP A O 15
ATOM 20571 N N . TYR A 1 53 ? 11.232 0.292 -2.963 1.00 61.23 53 TYR A N 15
ATOM 20572 C CA . TYR A 1 53 ? 10.661 -0.353 -1.786 1.00 34.40 53 TYR A CA 15
ATOM 20573 C C . TYR A 1 53 ? 10.778 -1.881 -1.898 1.00 12.22 53 TYR A C 15
ATOM 20574 O O . TYR A 1 53 ? 11.040 -2.386 -2.990 1.00 61.51 53 TYR A O 15
ATOM 20591 N N . LYS A 1 54 ? 10.557 -2.634 -0.806 1.00 62.32 54 LYS A N 15
ATOM 20592 C CA . LYS A 1 54 ? 10.342 -4.085 -0.832 1.00 24.14 54 LYS A CA 15
ATOM 20593 C C . LYS A 1 54 ? 9.217 -4.415 0.134 1.00 41.21 54 LYS A C 15
ATOM 20594 O O . LYS A 1 54 ? 9.091 -3.739 1.162 1.00 75.43 54 LYS A O 15
ATOM 20609 N N . ILE A 1 55 ? 8.445 -5.464 -0.142 1.00 23.30 55 ILE A N 15
ATOM 20610 C CA . ILE A 1 55 ? 7.432 -6.009 0.767 1.00 43.23 55 ILE A CA 15
ATOM 20611 C C . ILE A 1 55 ? 7.869 -7.423 1.119 1.00 32.12 55 ILE A C 15
ATOM 20612 O O . ILE A 1 55 ? 7.571 -8.378 0.400 1.00 23.30 55 ILE A O 15
ATOM 20627 N N . GLU A 1 56 ? 8.596 -7.538 2.224 1.00 63.15 56 GLU A N 15
ATOM 20628 C CA . GLU A 1 56 ? 9.219 -8.780 2.653 1.00 1.42 56 GLU A CA 15
ATOM 20629 C C . GLU A 1 56 ? 9.005 -9.058 4.142 1.00 51.31 56 GLU A C 15
ATOM 20630 O O . GLU A 1 56 ? 9.739 -9.819 4.762 1.00 1.13 56 GLU A O 15
ATOM 20640 N N . GLU A 1 57 ? 7.963 -8.480 4.721 1.00 32.40 57 GLU A N 15
ATOM 20641 C CA . GLU A 1 57 ? 7.603 -8.673 6.115 1.00 11.13 57 GLU A CA 15
ATOM 20642 C C . GLU A 1 57 ? 6.197 -8.154 6.415 1.00 0.21 57 GLU A C 15
ATOM 20643 O O . GLU A 1 57 ? 5.831 -8.003 7.579 1.00 20.34 57 GLU A O 15
ATOM 20653 N N . GLY A 1 58 ? 5.386 -7.877 5.390 1.00 33.53 58 GLY A N 15
ATOM 20654 C CA . GLY A 1 58 ? 4.098 -7.216 5.589 1.00 72.15 58 GLY A CA 15
ATOM 20655 C C . GLY A 1 58 ? 4.265 -5.738 5.985 1.00 60.11 58 GLY A C 15
ATOM 20656 O O . GLY A 1 58 ? 3.295 -5.063 6.303 1.00 34.40 58 GLY A O 15
ATOM 20660 N N . ARG A 1 59 ? 5.503 -5.239 5.980 1.00 73.11 59 ARG A N 15
ATOM 20661 C CA . ARG A 1 59 ? 5.974 -3.872 6.180 1.00 60.41 59 ARG A CA 15
ATOM 20662 C C . ARG A 1 59 ? 6.753 -3.422 4.964 1.00 71.13 59 ARG A C 15
ATOM 20663 O O . ARG A 1 59 ? 7.436 -4.238 4.346 1.00 40.23 59 ARG A O 15
ATOM 20681 N N . ILE A 1 60 ? 6.651 -2.144 4.613 1.00 34.22 60 ILE A N 15
ATOM 20682 C CA . ILE A 1 60 ? 7.370 -1.561 3.491 1.00 22.50 60 ILE A CA 15
ATOM 20683 C C . ILE A 1 60 ? 8.801 -1.356 3.953 1.00 13.44 60 ILE A C 15
ATOM 20684 O O . ILE A 1 60 ? 9.001 -0.652 4.936 1.00 4.14 60 ILE A O 15
ATOM 20699 N N . TYR A 1 61 ? 9.775 -1.959 3.282 1.00 22.32 61 TYR A N 15
ATOM 20700 C CA . TYR A 1 61 ? 11.196 -1.693 3.471 1.00 35.32 61 TYR A CA 15
ATOM 20701 C C . TYR A 1 61 ? 11.550 -0.554 2.530 1.00 51.12 61 TYR A C 15
ATOM 20702 O O . TYR A 1 61 ? 11.483 -0.751 1.315 1.00 52.21 61 TYR A O 15
ATOM 20719 N N . ILE A 1 62 ? 11.881 0.619 3.064 1.00 44.25 62 ILE A N 15
ATOM 20720 C CA . ILE A 1 62 ? 12.331 1.776 2.289 1.00 4.00 62 ILE A CA 15
ATOM 20721 C C . ILE A 1 62 ? 13.841 1.863 2.487 1.00 12.13 62 ILE A C 15
ATOM 20722 O O . ILE A 1 62 ? 14.308 1.617 3.601 1.00 51.43 62 ILE A O 15
ATOM 20737 N N . TYR A 1 63 ? 14.614 2.149 1.437 1.00 41.04 63 TYR A N 15
ATOM 20738 C CA . TYR A 1 63 ? 16.078 2.089 1.507 1.00 21.23 63 TYR A CA 15
ATOM 20739 C C . TYR A 1 63 ? 16.783 2.919 0.427 1.00 44.32 63 TYR A C 15
ATOM 20740 O O . TYR A 1 63 ? 18.011 2.895 0.364 1.00 34.25 63 TYR A O 15
ATOM 20757 N N . ASP A 1 64 ? 16.067 3.647 -0.428 1.00 33.25 64 ASP A N 15
ATOM 20758 C CA . ASP A 1 64 ? 16.624 4.544 -1.423 1.00 41.13 64 ASP A CA 15
ATOM 20759 C C . ASP A 1 64 ? 15.527 5.567 -1.632 1.00 13.31 64 ASP A C 15
ATOM 20760 O O . ASP A 1 64 ? 14.371 5.182 -1.804 1.00 14.02 64 ASP A O 15
ATOM 20768 N N . VAL A 1 65 ? 15.844 6.841 -1.472 1.00 54.10 65 VAL A N 15
ATOM 20769 C CA . VAL A 1 65 ? 14.921 7.951 -1.624 1.00 15.24 65 VAL A CA 15
ATOM 20770 C C . VAL A 1 65 ? 15.646 9.027 -2.436 1.00 15.01 65 VAL A C 15
ATOM 20771 O O . VAL A 1 65 ? 16.878 9.125 -2.400 1.00 41.31 65 VAL A O 15
ATOM 20784 N N . TYR A 1 66 ? 14.890 9.842 -3.169 1.00 61.24 66 TYR A N 15
ATOM 20785 C CA . TYR A 1 66 ? 15.410 10.973 -3.918 1.00 53.31 66 TYR A CA 15
ATOM 20786 C C . TYR A 1 66 ? 14.404 12.127 -3.844 1.00 42.00 66 TYR A C 15
ATOM 20787 O O . TYR A 1 66 ? 13.233 11.908 -3.502 1.00 42.01 66 TYR A O 15
ATOM 20804 N N . PRO A 1 67 ? 14.827 13.372 -4.115 1.00 34.21 67 PRO A N 15
ATOM 20805 C CA . PRO A 1 67 ? 16.212 13.807 -4.321 1.00 62.43 67 PRO A CA 15
ATOM 20806 C C . PRO A 1 67 ? 17.039 13.844 -3.029 1.00 61.51 67 PRO A C 15
ATOM 20807 O O . PRO A 1 67 ? 18.243 14.081 -3.090 1.00 22.22 67 PRO A O 15
ATOM 20815 N N . ASP A 1 68 ? 16.408 13.651 -1.875 1.00 54.14 68 ASP A N 15
ATOM 20816 C CA . ASP A 1 68 ? 17.066 13.575 -0.578 1.00 55.04 68 ASP A CA 15
ATOM 20817 C C . ASP A 1 68 ? 17.016 12.129 -0.121 1.00 55.23 68 ASP A C 15
ATOM 20818 O O . ASP A 1 68 ? 15.943 11.642 0.249 1.00 20.11 68 ASP A O 15
ATOM 20826 N N . GLU A 1 69 ? 18.156 11.437 -0.160 1.00 33.12 69 GLU A N 15
ATOM 20827 C CA . GLU A 1 69 ? 18.265 10.127 0.457 1.00 73.23 69 GLU A CA 15
ATOM 20828 C C . GLU A 1 69 ? 18.156 10.282 1.977 1.00 33.23 69 GLU A C 15
ATOM 20829 O O . GLU A 1 69 ? 18.736 11.206 2.563 1.00 51.14 69 GLU A O 15
ATOM 20839 N N . LYS A 1 70 ? 17.463 9.354 2.633 1.00 43.22 70 LYS A N 15
ATOM 20840 C CA . LYS A 1 70 ? 17.371 9.244 4.089 1.00 33.45 70 LYS A CA 15
ATOM 20841 C C . LYS A 1 70 ? 17.655 7.806 4.500 1.00 32.34 70 LYS A C 15
ATOM 20842 O O . LYS A 1 70 ? 17.776 6.939 3.631 1.00 62.11 70 LYS A O 15
ATOM 20857 N N . THR A 1 71 ? 17.754 7.582 5.810 1.00 44.34 71 THR A N 15
ATOM 20858 C CA . THR A 1 71 ? 17.962 6.280 6.431 1.00 11.23 71 THR A CA 15
ATOM 20859 C C . THR A 1 71 ? 16.963 5.248 5.883 1.00 42.04 71 THR A C 15
ATOM 20860 O O . THR A 1 71 ? 15.822 5.610 5.578 1.00 55.01 71 THR A O 15
ATOM 20871 N N . PRO A 1 72 ? 17.333 3.957 5.842 1.00 23.34 72 PRO A N 15
ATOM 20872 C CA . PRO A 1 72 ? 16.367 2.889 5.684 1.00 53.02 72 PRO A CA 15
ATOM 20873 C C . PRO A 1 72 ? 15.458 2.817 6.917 1.00 55.00 72 PRO A C 15
ATOM 20874 O O . PRO A 1 72 ? 15.856 3.174 8.031 1.00 3.42 72 PRO A O 15
ATOM 20882 N N . TYR A 1 73 ? 14.247 2.295 6.724 1.00 73.15 73 TYR A N 15
ATOM 20883 C CA . TYR A 1 73 ? 13.288 1.934 7.754 1.00 40.05 73 TYR A CA 15
ATOM 20884 C C . TYR A 1 73 ? 12.255 0.955 7.181 1.00 52.45 73 TYR A C 15
ATOM 20885 O O . TYR A 1 73 ? 11.944 0.987 5.985 1.00 22.12 73 TYR A O 15
ATOM 20902 N N . TYR A 1 74 ? 11.681 0.122 8.056 1.00 44.11 74 TYR A N 15
ATOM 20903 C CA . TYR A 1 74 ? 10.494 -0.677 7.734 1.00 13.44 74 TYR A CA 15
ATOM 20904 C C . TYR A 1 74 ? 9.263 0.053 8.282 1.00 74.24 74 TYR A C 15
ATOM 20905 O O . TYR A 1 74 ? 9.294 0.553 9.409 1.00 53.35 74 TYR A O 15
ATOM 20922 N N . LEU A 1 75 ? 8.161 0.051 7.531 1.00 62.34 75 LEU A N 15
ATOM 20923 C CA . LEU A 1 75 ? 6.889 0.693 7.852 1.00 70.23 75 LEU A CA 15
ATOM 20924 C C . LEU A 1 75 ? 5.805 -0.374 7.909 1.00 25.51 75 LEU A C 15
ATOM 20925 O O . LEU A 1 75 ? 5.461 -0.921 6.863 1.00 13.04 75 LEU A O 15
ATOM 20940 N N . ASP A 1 76 ? 5.285 -0.699 9.093 1.00 11.31 76 ASP A N 15
ATOM 20941 C CA . ASP A 1 76 ? 4.161 -1.627 9.238 1.00 45.04 76 ASP A CA 15
ATOM 20942 C C . ASP A 1 76 ? 2.956 -1.016 8.528 1.00 63.21 76 ASP A C 15
ATOM 20943 O O . ASP A 1 76 ? 2.642 0.163 8.723 1.00 54.04 76 ASP A O 15
ATOM 20951 N N . CYS A 1 77 ? 2.282 -1.801 7.695 1.00 23.50 77 CYS A N 15
ATOM 20952 C CA . CYS A 1 77 ? 1.068 -1.434 6.987 1.00 41.03 77 CYS A CA 15
ATOM 20953 C C . CYS A 1 77 ? 0.220 -2.672 6.741 1.00 31.40 77 CYS A C 15
ATOM 20954 O O . CYS A 1 77 ? 0.666 -3.786 7.006 1.00 51.14 77 CYS A O 15
ATOM 20961 N N . LYS A 1 78 ? -1.003 -2.492 6.225 1.00 31.24 78 LYS A N 15
ATOM 20962 C CA . LYS A 1 78 ? -1.907 -3.597 5.899 1.00 21.50 78 LYS A CA 15
ATOM 20963 C C . LYS A 1 78 ? -2.616 -3.325 4.584 1.00 31.43 78 LYS A C 15
ATOM 20964 O O . LYS A 1 78 ? -2.747 -2.159 4.194 1.00 15.24 78 LYS A O 15
ATOM 20979 N N . ILE A 1 79 ? -3.123 -4.363 3.913 1.00 41.44 79 ILE A N 15
ATOM 20980 C CA . ILE A 1 79 ? -3.835 -4.182 2.653 1.00 42.32 79 ILE A CA 15
ATOM 20981 C C . ILE A 1 79 ? -4.875 -5.285 2.462 1.00 23.33 79 ILE A C 15
ATOM 20982 O O . ILE A 1 79 ? -4.661 -6.426 2.870 1.00 64.14 79 ILE A O 15
ATOM 20997 N N . SER A 1 80 ? -6.012 -4.928 1.870 1.00 64.55 80 SER A N 15
ATOM 20998 C CA . SER A 1 80 ? -7.132 -5.826 1.553 1.00 43.35 80 SER A CA 15
ATOM 20999 C C . SER A 1 80 ? -7.572 -5.554 0.106 1.00 74.41 80 SER A C 15
ATOM 21000 O O . SER A 1 80 ? -8.751 -5.562 -0.246 1.00 62.23 80 SER A O 15
ATOM 21007 N N . GLY A 1 81 ? -6.608 -5.206 -0.742 1.00 63.33 81 GLY A N 15
ATOM 21008 C CA . GLY A 1 81 ? -6.819 -4.997 -2.165 1.00 3.04 81 GLY A CA 15
ATOM 21009 C C . GLY A 1 81 ? -7.220 -3.559 -2.477 1.00 73.24 81 GLY A C 15
ATOM 21010 O O . GLY A 1 81 ? -6.514 -2.874 -3.222 1.00 74.31 81 GLY A O 15
ATOM 21014 N N . THR A 1 82 ? -8.303 -3.069 -1.871 1.00 40.22 82 THR A N 15
ATOM 21015 C CA . THR A 1 82 ? -8.856 -1.747 -2.154 1.00 55.02 82 THR A CA 15
ATOM 21016 C C . THR A 1 82 ? -8.632 -0.723 -1.034 1.00 31.42 82 THR A C 15
ATOM 21017 O O . THR A 1 82 ? -8.548 0.470 -1.345 1.00 53.34 82 THR A O 15
ATOM 21028 N N . THR A 1 83 ? -8.460 -1.140 0.222 1.00 75.11 83 THR A N 15
ATOM 21029 C CA . THR A 1 83 ? -7.999 -0.293 1.322 1.00 52.31 83 THR A CA 15
ATOM 21030 C C . THR A 1 83 ? -6.518 -0.605 1.574 1.00 23.21 83 THR A C 15
ATOM 21031 O O . THR A 1 83 ? -6.145 -1.772 1.736 1.00 75.51 83 THR A O 15
ATOM 21042 N N . LEU A 1 84 ? -5.687 0.438 1.592 1.00 51.45 84 LEU A N 15
ATOM 21043 C CA . LEU A 1 84 ? -4.365 0.494 2.208 1.00 63.32 84 LEU A CA 15
ATOM 21044 C C . LEU A 1 84 ? -4.501 1.082 3.618 1.00 11.10 84 LEU A C 15
ATOM 21045 O O . LEU A 1 84 ? -5.205 2.076 3.810 1.00 24.30 84 LEU A O 15
ATOM 21060 N N . LYS A 1 85 ? -3.798 0.506 4.592 1.00 53.12 85 LYS A N 15
ATOM 21061 C CA . LYS A 1 85 ? -3.791 0.949 5.982 1.00 21.13 85 LYS A CA 15
ATOM 21062 C C . LYS A 1 85 ? -2.367 0.952 6.527 1.00 63.55 85 LYS A C 15
ATOM 21063 O O . LYS A 1 85 ? -1.916 -0.067 7.039 1.00 52.44 85 LYS A O 15
ATOM 21078 N N . VAL A 1 86 ? -1.622 2.038 6.368 1.00 1.21 86 VAL A N 15
ATOM 21079 C CA . VAL A 1 86 ? -0.275 2.125 6.933 1.00 50.12 86 VAL A CA 15
ATOM 21080 C C . VAL A 1 86 ? -0.403 2.385 8.434 1.00 63.34 86 VAL A C 15
ATOM 21081 O O . VAL A 1 86 ? -1.121 3.299 8.843 1.00 43.32 86 VAL A O 15
ATOM 21094 N N . GLU A 1 87 ? 0.279 1.573 9.246 1.00 51.15 87 GLU A N 15
ATOM 21095 C CA . GLU A 1 87 ? 0.202 1.635 10.694 1.00 14.24 87 GLU A CA 15
ATOM 21096 C C . GLU A 1 87 ? 1.199 2.658 11.265 1.00 34.31 87 GLU A C 15
ATOM 21097 O O . GLU A 1 87 ? 0.954 3.179 12.356 1.00 43.35 87 GLU A O 15
ATOM 21107 N N . THR A 1 88 ? 2.308 2.965 10.576 1.00 11.32 88 THR A N 15
ATOM 21108 C CA . THR A 1 88 ? 3.364 3.881 11.034 1.00 51.32 88 THR A CA 15
ATOM 21109 C C . THR A 1 88 ? 4.096 4.498 9.840 1.00 72.22 88 THR A C 15
ATOM 21110 O O . THR A 1 88 ? 4.080 3.938 8.748 1.00 14.34 88 THR A O 15
ATOM 21121 N N . GLY A 1 89 ? 4.747 5.640 10.055 1.00 22.32 89 GLY A N 15
ATOM 21122 C CA . GLY A 1 89 ? 5.450 6.394 9.034 1.00 74.44 89 GLY A CA 15
ATOM 21123 C C . GLY A 1 89 ? 4.730 7.698 8.720 1.00 71.22 89 GLY A C 15
ATOM 21124 O O . GLY A 1 89 ? 3.645 7.988 9.226 1.00 51.05 89 GLY A O 15
ATOM 21128 N N . SER A 1 90 ? 5.330 8.481 7.832 1.00 2.21 90 SER A N 15
ATOM 21129 C CA . SER A 1 90 ? 4.785 9.713 7.303 1.00 53.25 90 SER A CA 15
ATOM 21130 C C . SER A 1 90 ? 3.460 9.529 6.554 1.00 12.23 90 SER A C 15
ATOM 21131 O O . SER A 1 90 ? 2.735 10.515 6.378 1.00 61.14 90 SER A O 15
ATOM 21138 N N . GLU A 1 91 ? 3.111 8.306 6.159 1.00 64.52 91 GLU A N 15
ATOM 21139 C CA . GLU A 1 91 ? 1.883 7.955 5.445 1.00 53.01 91 GLU A CA 15
ATOM 21140 C C . GLU A 1 91 ? 0.892 7.162 6.315 1.00 5.34 91 GLU A C 15
ATOM 21141 O O . GLU A 1 91 ? -0.118 6.664 5.812 1.00 11.42 91 GLU A O 15
ATOM 21151 N N . ALA A 1 92 ? 1.164 7.048 7.618 1.00 70.45 92 ALA A N 15
ATOM 21152 C CA . ALA A 1 92 ? 0.355 6.358 8.609 1.00 74.44 92 ALA A CA 15
ATOM 21153 C C . ALA A 1 92 ? -1.064 6.914 8.584 1.00 54.35 92 ALA A C 15
ATOM 21154 O O . ALA A 1 92 ? -1.297 8.096 8.856 1.00 53.45 92 ALA A O 15
ATOM 21161 N N . GLY A 1 93 ? -2.012 6.063 8.230 1.00 62.11 93 GLY A N 15
ATOM 21162 C CA . GLY A 1 93 ? -3.384 6.466 7.996 1.00 63.41 93 GLY A CA 15
ATOM 21163 C C . GLY A 1 93 ? -4.225 5.379 7.353 1.00 13.23 93 GLY A C 15
ATOM 21164 O O . GLY A 1 93 ? -4.022 4.183 7.563 1.00 24.30 93 GLY A O 15
ATOM 21168 N N . THR A 1 94 ? -5.243 5.836 6.637 1.00 21.41 94 THR A N 15
ATOM 21169 C CA . THR A 1 94 ? -6.263 5.034 5.990 1.00 43.43 94 THR A CA 15
ATOM 21170 C C . THR A 1 94 ? -6.448 5.616 4.585 1.00 43.13 94 THR A C 15
ATOM 21171 O O . THR A 1 94 ? -6.640 6.831 4.427 1.00 51.43 94 THR A O 15
ATOM 21182 N N . TYR A 1 95 ? -6.289 4.784 3.554 1.00 34.11 95 TYR A N 15
ATOM 21183 C CA . TYR A 1 95 ? -6.347 5.202 2.162 1.00 40.44 95 TYR A CA 15
ATOM 21184 C C . TYR A 1 95 ? -7.062 4.147 1.348 1.00 35.44 95 TYR A C 15
ATOM 21185 O O . TYR A 1 95 ? -7.097 2.962 1.683 1.00 13.03 95 TYR A O 15
ATOM 21202 N N . LYS A 1 96 ? -7.585 4.576 0.210 1.00 23.22 96 LYS A N 15
ATOM 21203 C CA . LYS A 1 96 ? -8.346 3.741 -0.690 1.00 22.41 96 LYS A CA 15
ATOM 21204 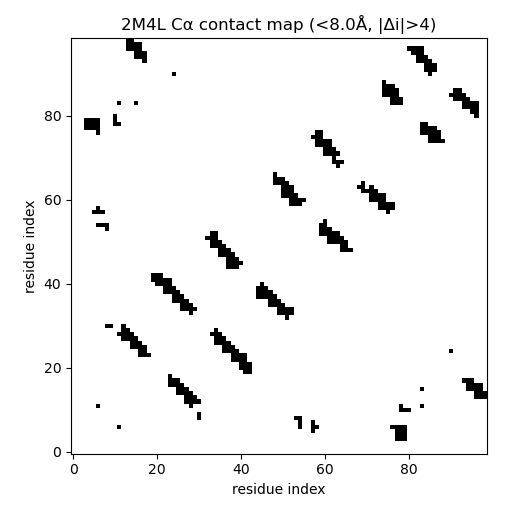C C . LYS A 1 96 ? -7.728 3.881 -2.069 1.00 1.13 96 LYS A C 15
ATOM 21205 O O . LYS A 1 96 ? -7.340 4.986 -2.468 1.00 53.25 96 LYS A O 15
ATOM 21220 N N . LYS A 1 97 ? -7.612 2.748 -2.762 1.00 14.32 97 LYS A N 15
ATOM 21221 C CA . LYS A 1 97 ? -7.125 2.636 -4.130 1.00 31.11 97 LYS A CA 15
ATOM 21222 C C . LYS A 1 97 ? -7.887 3.615 -5.019 1.00 0.31 97 LYS A C 15
ATOM 21223 O O . LYS A 1 97 ? -9.080 3.832 -4.791 1.00 13.14 97 LYS A O 15
ATOM 21238 N N . GLN A 1 98 ? -7.203 4.161 -6.017 1.00 13.31 98 GLN A N 15
ATOM 21239 C CA . GLN A 1 98 ? -7.669 5.110 -7.027 1.00 34.11 98 GLN A CA 15
ATOM 21240 C C . GLN A 1 98 ? -7.439 4.518 -8.434 1.00 20.44 98 GLN A C 15
ATOM 21241 O O . GLN A 1 98 ? -7.306 5.248 -9.414 1.00 61.51 98 GLN A O 15
ATOM 21253 N N . LYS A 1 99 ? -7.284 3.195 -8.514 1.00 43.43 99 LYS A N 15
ATOM 21254 C CA . LYS A 1 99 ? -7.210 2.328 -9.686 1.00 32.54 99 LYS A CA 15
ATOM 21255 C C . LYS A 1 99 ? -7.774 0.996 -9.191 1.00 4.21 99 LYS A C 15
ATOM 21256 O O . LYS A 1 99 ? -7.405 -0.075 -9.711 1.00 12.10 99 LYS A O 15
ATOM 21271 N N . GLY A 1 1 ? -9.626 -4.516 16.822 1.00 25.23 1 GLY A N 16
ATOM 21272 C CA . GLY A 1 1 ? -8.789 -5.209 15.839 1.00 54.24 1 GLY A CA 16
ATOM 21273 C C . GLY A 1 1 ? -9.527 -5.336 14.522 1.00 44.25 1 GLY A C 16
ATOM 21274 O O . GLY A 1 1 ? -10.756 -5.367 14.517 1.00 12.32 1 GLY A O 16
ATOM 21278 N N . GLU A 1 2 ? -8.802 -5.424 13.403 1.00 61.45 2 GLU A N 16
ATOM 21279 C CA . GLU A 1 2 ? -9.380 -5.744 12.103 1.00 62.33 2 GLU A CA 16
ATOM 21280 C C . GLU A 1 2 ? -8.510 -6.804 11.444 1.00 61.31 2 GLU A C 16
ATOM 21281 O O . GLU A 1 2 ? -7.281 -6.820 11.601 1.00 25.12 2 GLU A O 16
ATOM 21291 N N . ASP A 1 3 ? -9.160 -7.676 10.682 1.00 43.53 3 ASP A N 16
ATOM 21292 C CA . ASP A 1 3 ? -8.535 -8.718 9.903 1.00 44.43 3 ASP A CA 16
ATOM 21293 C C . ASP A 1 3 ? -8.097 -8.037 8.628 1.00 33.01 3 ASP A C 16
ATOM 21294 O O . ASP A 1 3 ? -8.898 -7.462 7.886 1.00 65.11 3 ASP A O 16
ATOM 21302 N N . TRP A 1 4 ? -6.800 -8.045 8.422 1.00 54.34 4 TRP A N 16
ATOM 21303 C CA . TRP A 1 4 ? -6.146 -7.598 7.205 1.00 4.50 4 TRP A CA 16
ATOM 21304 C C . TRP A 1 4 ? -5.449 -8.776 6.517 1.00 12.31 4 TRP A C 16
ATOM 21305 O O . TRP A 1 4 ? -5.105 -9.746 7.197 1.00 12.13 4 TRP A O 16
ATOM 21325 N N . THR A 1 5 ? -5.202 -8.687 5.205 1.00 64.31 5 THR A N 16
ATOM 21326 C CA . THR A 1 5 ? -4.344 -9.656 4.524 1.00 34.34 5 THR A CA 16
ATOM 21327 C C . THR A 1 5 ? -2.876 -9.301 4.753 1.00 64.04 5 THR A C 16
ATOM 21328 O O . THR A 1 5 ? -2.552 -8.244 5.305 1.00 13.54 5 THR A O 16
ATOM 21339 N N . GLU A 1 6 ? -2.003 -10.199 4.298 1.00 42.44 6 GLU A N 16
ATOM 21340 C CA . GLU A 1 6 ? -0.586 -9.948 4.178 1.00 12.41 6 GLU A CA 16
ATOM 21341 C C . GLU A 1 6 ? -0.350 -8.766 3.250 1.00 5.30 6 GLU A C 16
ATOM 21342 O O . GLU A 1 6 ? -1.101 -8.538 2.301 1.00 74.13 6 GLU A O 16
ATOM 21352 N N . LEU A 1 7 ? 0.750 -8.067 3.480 1.00 45.44 7 LEU A N 16
ATOM 21353 C CA . LEU A 1 7 ? 1.318 -7.112 2.551 1.00 73.25 7 LEU A CA 16
ATOM 21354 C C . LEU A 1 7 ? 2.311 -7.879 1.678 1.00 53.41 7 LEU A C 16
ATOM 21355 O O . LEU A 1 7 ? 3.160 -8.579 2.222 1.00 30.11 7 LEU A O 16
ATOM 21370 N N . ASN A 1 8 ? 2.234 -7.749 0.350 1.00 61.44 8 ASN A N 16
ATOM 21371 C CA . ASN A 1 8 ? 3.181 -8.342 -0.605 1.00 63.05 8 ASN A CA 16
ATOM 21372 C C . ASN A 1 8 ? 3.474 -7.335 -1.715 1.00 74.45 8 ASN A C 16
ATOM 21373 O O . ASN A 1 8 ? 2.720 -6.368 -1.871 1.00 42.43 8 ASN A O 16
ATOM 21383 N N . SER A 1 9 ? 4.493 -7.584 -2.549 1.00 42.35 9 SER A N 16
ATOM 21384 C CA . SER A 1 9 ? 4.819 -6.754 -3.717 1.00 25.04 9 SER A CA 16
ATOM 21385 C C . SER A 1 9 ? 3.812 -6.972 -4.863 1.00 33.32 9 SER A C 16
ATOM 21386 O O . SER A 1 9 ? 4.171 -6.969 -6.039 1.00 2.10 9 SER A O 16
ATOM 21393 N N . ASN A 1 10 ? 2.536 -7.227 -4.557 1.00 45.54 10 ASN A N 16
ATOM 21394 C CA . ASN A 1 10 ? 1.536 -7.440 -5.594 1.00 41.15 10 ASN A CA 16
ATOM 21395 C C . ASN A 1 10 ? 0.180 -6.872 -5.239 1.00 54.23 10 ASN A C 16
ATOM 21396 O O . ASN A 1 10 ? -0.509 -6.401 -6.139 1.00 71.21 10 ASN A O 16
ATOM 21406 N N . ASN A 1 11 ? -0.201 -6.859 -3.957 1.00 44.44 11 ASN A N 16
ATOM 21407 C CA . ASN A 1 11 ? -1.427 -6.190 -3.539 1.00 31.42 11 ASN A CA 16
ATOM 21408 C C . ASN A 1 11 ? -1.220 -4.687 -3.341 1.00 30.22 11 ASN A C 16
ATOM 21409 O O . ASN A 1 11 ? -2.172 -3.953 -3.604 1.00 44.23 11 ASN A O 16
ATOM 21419 N N . ILE A 1 12 ? -0.037 -4.184 -2.951 1.00 50.22 12 ILE A N 16
ATOM 21420 C CA . ILE A 1 12 ? 0.218 -2.737 -2.809 1.00 73.03 12 ILE A CA 16
ATOM 21421 C C . ILE A 1 12 ? 0.273 -2.000 -4.153 1.00 45.34 12 ILE A C 16
ATOM 21422 O O . ILE A 1 12 ? -0.070 -0.821 -4.222 1.00 25.34 12 ILE A O 16
ATOM 21437 N N . ILE A 1 13 ? 0.594 -2.709 -5.233 1.00 33.00 13 ILE A N 16
ATOM 21438 C CA . ILE A 1 13 ? 0.818 -2.196 -6.579 1.00 54.23 13 ILE A CA 16
ATOM 21439 C C . ILE A 1 13 ? -0.433 -1.483 -7.119 1.00 34.30 13 ILE A C 16
ATOM 21440 O O . ILE A 1 13 ? -1.410 -2.141 -7.494 1.00 52.42 13 ILE A O 16
ATOM 21455 N N . GLY A 1 14 ? -0.428 -0.151 -7.155 1.00 44.14 14 GLY A N 16
ATOM 21456 C CA . GLY A 1 14 ? -1.522 0.654 -7.672 1.00 22.42 14 GLY A CA 16
ATOM 21457 C C . GLY A 1 14 ? -1.353 2.120 -7.286 1.00 54.23 14 GLY A C 16
ATOM 21458 O O . GLY A 1 14 ? -0.489 2.466 -6.475 1.00 72.14 14 GLY A O 16
ATOM 21462 N N . TYR A 1 15 ? -2.193 2.986 -7.852 1.00 61.25 15 TYR A N 16
ATOM 21463 C CA . TYR A 1 15 ? -2.412 4.346 -7.372 1.00 54.53 15 TYR A CA 16
ATOM 21464 C C . TYR A 1 15 ? -3.292 4.299 -6.122 1.00 30.30 15 TYR A C 16
ATOM 21465 O O . TYR A 1 15 ? -4.152 3.420 -6.002 1.00 13.43 15 TYR A O 16
ATOM 21482 N N . TRP A 1 16 ? -3.155 5.287 -5.233 1.00 24.41 16 TRP A N 16
ATOM 21483 C CA . TRP A 1 16 ? -3.894 5.381 -3.978 1.00 65.45 16 TRP A CA 16
ATOM 21484 C C . TRP A 1 16 ? -4.155 6.850 -3.655 1.00 44.11 16 TRP A C 16
ATOM 21485 O O . TRP A 1 16 ? -3.356 7.708 -4.031 1.00 64.05 16 TRP A O 16
ATOM 21505 N N . SER A 1 17 ? -5.209 7.179 -2.908 1.00 50.51 17 SER A N 16
ATOM 21506 C CA . SER A 1 17 ? -5.346 8.511 -2.323 1.00 51.34 17 SER A CA 16
ATOM 21507 C C . SER A 1 17 ? -6.206 8.449 -1.052 1.00 52.51 17 SER A C 16
ATOM 21508 O O . SER A 1 17 ? -6.850 7.431 -0.775 1.00 70.14 17 SER A O 16
ATOM 21515 N N . THR A 1 18 ? -6.168 9.515 -0.251 1.00 21.24 18 THR A N 16
ATOM 21516 C CA . THR A 1 18 ? -6.828 9.629 1.052 1.00 65.12 18 THR A CA 16
ATOM 21517 C C . THR A 1 18 ? -7.914 10.723 1.039 1.00 32.11 18 THR A C 16
ATOM 21518 O O . THR A 1 18 ? -8.720 10.793 1.968 1.00 11.30 18 THR A O 16
ATOM 21529 N N . GLY A 1 19 ? -7.992 11.539 -0.015 1.00 72.23 19 GLY A N 16
ATOM 21530 C CA . GLY A 1 19 ? -9.021 12.553 -0.159 1.00 63.32 19 GLY A CA 16
ATOM 21531 C C . GLY A 1 19 ? -8.744 13.453 -1.356 1.00 42.52 19 GLY A C 16
ATOM 21532 O O . GLY A 1 19 ? -7.836 13.184 -2.148 1.00 31.43 19 GLY A O 16
ATOM 21536 N N . ILE A 1 20 ? -9.539 14.509 -1.492 1.00 54.31 20 ILE A N 16
ATOM 21537 C CA . ILE A 1 20 ? -9.476 15.531 -2.538 1.00 61.45 20 ILE A CA 16
ATOM 21538 C C . ILE A 1 20 ? -9.610 16.941 -1.931 1.00 2.53 20 ILE A C 16
ATOM 21539 O O . ILE A 1 20 ? -9.869 17.905 -2.653 1.00 13.43 20 ILE A O 16
ATOM 21554 N N . GLU A 1 21 ? -9.458 17.075 -0.611 1.00 5.12 21 GLU A N 16
ATOM 21555 C CA . GLU A 1 21 ? -9.798 18.258 0.173 1.00 63.15 21 GLU A CA 16
ATOM 21556 C C . GLU A 1 21 ? -8.807 18.480 1.320 1.00 64.45 21 GLU A C 16
ATOM 21557 O O . GLU A 1 21 ? -7.873 17.695 1.487 1.00 22.31 21 GLU A O 16
ATOM 21567 N N . GLY A 1 22 ? -9.012 19.546 2.100 1.00 25.33 22 GLY A N 16
ATOM 21568 C CA . GLY A 1 22 ? -8.341 19.826 3.363 1.00 54.42 22 GLY A CA 16
ATOM 21569 C C . GLY A 1 22 ? -6.824 19.781 3.219 1.00 63.55 22 GLY A C 16
ATOM 21570 O O . GLY A 1 22 ? -6.242 20.695 2.634 1.00 62.45 22 GLY A O 16
ATOM 21574 N N . THR A 1 23 ? -6.182 18.722 3.705 1.00 50.05 23 THR A N 16
ATOM 21575 C CA . THR A 1 23 ? -4.775 18.432 3.451 1.00 72.31 23 THR A CA 16
ATOM 21576 C C . THR A 1 23 ? -4.685 16.917 3.233 1.00 13.21 23 THR A C 16
ATOM 21577 O O . THR A 1 23 ? -4.765 16.161 4.205 1.00 54.41 23 THR A O 16
ATOM 21588 N N . HIS A 1 24 ? -4.581 16.456 1.985 1.00 3.22 24 HIS A N 16
ATOM 21589 C CA . HIS A 1 24 ? -4.565 15.045 1.617 1.00 32.40 24 HIS A CA 16
ATOM 21590 C C . HIS A 1 24 ? -3.227 14.707 0.953 1.00 21.12 24 HIS A C 16
ATOM 21591 O O . HIS A 1 24 ? -2.352 15.565 0.822 1.00 10.44 24 HIS A O 16
ATOM 21604 N N . LYS A 1 25 ? -3.032 13.444 0.575 1.00 10.22 25 LYS A N 16
ATOM 21605 C CA . LYS A 1 25 ? -1.801 12.954 -0.028 1.00 54.14 25 LYS A CA 16
ATOM 21606 C C . LYS A 1 25 ? -2.121 11.883 -1.068 1.00 44.45 25 LYS A C 16
ATOM 21607 O O . LYS A 1 25 ? -3.117 11.168 -0.932 1.00 63.22 25 LYS A O 16
ATOM 21622 N N . LEU A 1 26 ? -1.222 11.728 -2.040 1.00 31.22 26 LEU A N 16
ATOM 21623 C CA . LEU A 1 26 ? -1.222 10.683 -3.063 1.00 12.52 26 LEU A CA 16
ATOM 21624 C C . LEU A 1 26 ? -0.219 9.609 -2.626 1.00 13.30 26 LEU A C 16
ATOM 21625 O O . LEU A 1 26 ? 0.742 9.921 -1.916 1.00 51.55 26 LEU A O 16
ATOM 21640 N N . LEU A 1 27 ? -0.392 8.367 -3.070 1.00 41.11 27 LEU A N 16
ATOM 21641 C CA . LEU A 1 27 ? 0.642 7.331 -3.104 1.00 11.53 27 LEU A CA 16
ATOM 21642 C C . LEU A 1 27 ? 0.492 6.598 -4.439 1.00 32.14 27 LEU A C 16
ATOM 21643 O O . LEU A 1 27 ? -0.644 6.386 -4.869 1.00 3.42 27 LEU A O 16
ATOM 21658 N N . SER A 1 28 ? 1.573 6.150 -5.073 1.00 25.22 28 SER A N 16
ATOM 21659 C CA . SER A 1 28 ? 1.509 5.205 -6.176 1.00 33.00 28 SER A CA 16
ATOM 21660 C C . SER A 1 28 ? 2.629 4.176 -6.040 1.00 41.45 28 SER A C 16
ATOM 21661 O O . SER A 1 28 ? 3.621 4.462 -5.377 1.00 54.44 28 SER A O 16
ATOM 21668 N N . PHE A 1 29 ? 2.445 2.986 -6.616 1.00 65.14 29 PHE A N 16
ATOM 21669 C CA . PHE A 1 29 ? 3.342 1.836 -6.542 1.00 13.20 29 PHE A CA 16
ATOM 21670 C C . PHE A 1 29 ? 3.288 1.172 -7.910 1.00 10.11 29 PHE A C 16
ATOM 21671 O O . PHE A 1 29 ? 2.186 0.843 -8.366 1.00 3.11 29 PHE A O 16
ATOM 21687 N N . ASP A 1 30 ? 4.433 0.980 -8.555 1.00 4.51 30 ASP A N 16
ATOM 21688 C CA . ASP A 1 30 ? 4.582 0.257 -9.805 1.00 13.54 30 ASP A CA 16
ATOM 21689 C C . ASP A 1 30 ? 5.116 -1.125 -9.444 1.00 45.23 30 ASP A C 16
ATOM 21690 O O . ASP A 1 30 ? 5.763 -1.276 -8.404 1.00 21.22 30 ASP A O 16
ATOM 21698 N N . GLU A 1 31 ? 4.866 -2.146 -10.265 1.00 33.00 31 GLU A N 16
ATOM 21699 C CA . GLU A 1 31 ? 5.329 -3.493 -9.965 1.00 2.31 31 GLU A CA 16
ATOM 21700 C C . GLU A 1 31 ? 6.827 -3.632 -10.206 1.00 41.43 31 GLU A C 16
ATOM 21701 O O . GLU A 1 31 ? 7.533 -4.266 -9.412 1.00 51.41 31 GLU A O 16
ATOM 21711 N N . ASP A 1 32 ? 7.304 -3.040 -11.302 1.00 65.41 32 ASP A N 16
ATOM 21712 C CA . ASP A 1 32 ? 8.598 -3.373 -11.889 1.00 45.54 32 ASP A CA 16
ATOM 21713 C C . ASP A 1 32 ? 9.617 -2.256 -11.678 1.00 42.52 32 ASP A C 16
ATOM 21714 O O . ASP A 1 32 ? 10.777 -2.391 -12.068 1.00 13.51 32 ASP A O 16
ATOM 21722 N N . GLY A 1 33 ? 9.205 -1.157 -11.048 1.00 3.24 33 GLY A N 16
ATOM 21723 C CA . GLY A 1 33 ? 9.989 0.061 -10.967 1.00 5.14 33 GLY A CA 16
ATOM 21724 C C . GLY A 1 33 ? 10.084 0.561 -9.535 1.00 31.04 33 GLY A C 16
ATOM 21725 O O . GLY A 1 33 ? 10.765 -0.060 -8.719 1.00 30.44 33 GLY A O 16
ATOM 21729 N N . THR A 1 34 ? 9.463 1.701 -9.245 1.00 30.14 34 THR A N 16
ATOM 21730 C CA . THR A 1 34 ? 9.427 2.324 -7.923 1.00 13.13 34 THR A CA 16
ATOM 21731 C C . THR A 1 34 ? 8.056 3.000 -7.760 1.00 51.33 34 THR A C 16
ATOM 21732 O O . THR A 1 34 ? 7.288 3.080 -8.727 1.00 4.54 34 THR A O 16
ATOM 21743 N N . GLY A 1 35 ? 7.724 3.513 -6.577 1.00 43.22 35 GLY A N 16
ATOM 21744 C CA . GLY A 1 35 ? 6.484 4.226 -6.309 1.00 10.32 35 GLY A CA 16
ATOM 21745 C C . GLY A 1 35 ? 6.736 5.681 -5.932 1.00 23.02 35 GLY A C 16
ATOM 21746 O O . GLY A 1 35 ? 7.809 6.234 -6.204 1.00 14.22 35 GLY A O 16
ATOM 21750 N N . SER A 1 36 ? 5.720 6.364 -5.398 1.00 52.32 36 SER A N 16
ATOM 21751 C CA . SER A 1 36 ? 5.793 7.815 -5.200 1.00 71.32 36 SER A CA 16
ATOM 21752 C C . SER A 1 36 ? 4.864 8.277 -4.096 1.00 3.43 36 SER A C 16
ATOM 21753 O O . SER A 1 36 ? 3.849 7.635 -3.829 1.00 62.04 36 SER A O 16
ATOM 21760 N N . PHE A 1 37 ? 5.176 9.436 -3.514 1.00 63.24 37 PHE A N 16
ATOM 21761 C CA . PHE A 1 37 ? 4.374 10.115 -2.512 1.00 50.55 37 PHE A CA 16
ATOM 21762 C C . PHE A 1 37 ? 4.321 11.599 -2.872 1.00 65.32 37 PHE A C 16
ATOM 21763 O O . PHE A 1 37 ? 5.301 12.174 -3.353 1.00 3.43 37 PHE A O 16
ATOM 21779 N N . GLY A 1 38 ? 3.192 12.250 -2.597 1.00 54.22 38 GLY A N 16
ATOM 21780 C CA . GLY A 1 38 ? 3.084 13.696 -2.689 1.00 51.31 38 GLY A CA 16
ATOM 21781 C C . GLY A 1 38 ? 2.007 14.196 -1.742 1.00 42.44 38 GLY A C 16
ATOM 21782 O O . GLY A 1 38 ? 1.071 13.461 -1.422 1.00 21.33 38 GLY A O 16
ATOM 21786 N N . ILE A 1 39 ? 2.127 15.452 -1.315 1.00 32.01 39 ILE A N 16
ATOM 21787 C CA . ILE A 1 39 ? 1.235 16.085 -0.344 1.00 25.00 39 ILE A CA 16
ATOM 21788 C C . ILE A 1 39 ? 0.477 17.179 -1.082 1.00 33.22 39 ILE A C 16
ATOM 21789 O O . ILE A 1 39 ? 1.057 17.849 -1.939 1.00 54.54 39 ILE A O 16
ATOM 21804 N N . TYR A 1 40 ? -0.793 17.376 -0.731 1.00 21.24 40 TYR A N 16
ATOM 21805 C CA . TYR A 1 40 ? -1.700 18.321 -1.350 1.00 73.24 40 TYR A CA 16
ATOM 21806 C C . TYR A 1 40 ? -2.406 19.122 -0.265 1.00 43.15 40 TYR A C 16
ATOM 21807 O O . TYR A 1 40 ? -3.128 18.570 0.564 1.00 64.15 40 TYR A O 16
ATOM 21824 N N . SER A 1 41 ? -2.213 20.435 -0.282 1.00 70.21 41 SER A N 16
ATOM 21825 C CA . SER A 1 41 ? -3.014 21.365 0.484 1.00 45.41 41 SER A CA 16
ATOM 21826 C C . SER A 1 41 ? -4.224 21.669 -0.379 1.00 4.33 41 SER A C 16
ATOM 21827 O O . SER A 1 41 ? -4.098 22.344 -1.394 1.00 53.03 41 SER A O 16
ATOM 21834 N N . ASN A 1 42 ? -5.375 21.142 0.024 1.00 74.32 42 ASN A N 16
ATOM 21835 C CA . ASN A 1 42 ? -6.719 21.327 -0.504 1.00 31.40 42 ASN A CA 16
ATOM 21836 C C . ASN A 1 42 ? -6.913 20.947 -1.968 1.00 71.34 42 ASN A C 16
ATOM 21837 O O . ASN A 1 42 ? -7.757 20.096 -2.228 1.00 64.53 42 ASN A O 16
ATOM 21847 N N . ALA A 1 43 ? -6.167 21.538 -2.905 1.00 22.21 43 ALA A N 16
ATOM 21848 C CA . ALA A 1 43 ? -6.053 21.112 -4.297 1.00 2.21 43 ALA A CA 16
ATOM 21849 C C . ALA A 1 43 ? -4.724 21.561 -4.940 1.00 25.23 43 ALA A C 16
ATOM 21850 O O . ALA A 1 43 ? -4.666 21.753 -6.154 1.00 43.25 43 ALA A O 16
ATOM 21857 N N . THR A 1 44 ? -3.670 21.782 -4.152 1.00 54.22 44 THR A N 16
ATOM 21858 C CA . THR A 1 44 ? -2.399 22.349 -4.596 1.00 34.22 44 THR A CA 16
ATOM 21859 C C . THR A 1 44 ? -1.261 21.464 -4.057 1.00 30.13 44 THR A C 16
ATOM 21860 O O . THR A 1 44 ? -1.235 21.199 -2.853 1.00 54.24 44 THR A O 16
ATOM 21871 N N . PRO A 1 45 ? -0.350 20.946 -4.900 1.00 51.51 45 PRO A N 16
ATOM 21872 C CA . PRO A 1 45 ? 0.703 20.018 -4.488 1.00 54.15 45 PRO A CA 16
ATOM 21873 C C . PRO A 1 45 ? 1.857 20.733 -3.771 1.00 13.12 45 PRO A C 16
ATOM 21874 O O . PRO A 1 45 ? 2.492 21.612 -4.357 1.00 70.45 45 PRO A O 16
ATOM 21882 N N . ILE A 1 46 ? 2.206 20.313 -2.551 1.00 3.40 46 ILE A N 16
ATOM 21883 C CA . ILE A 1 46 ? 3.166 20.987 -1.663 1.00 3.23 46 ILE A CA 16
ATOM 21884 C C . ILE A 1 46 ? 4.433 20.147 -1.407 1.00 41.01 46 ILE A C 16
ATOM 21885 O O . ILE A 1 46 ? 5.425 20.680 -0.910 1.00 22.33 46 ILE A O 16
ATOM 21900 N N . SER A 1 47 ? 4.443 18.856 -1.751 1.00 53.13 47 SER A N 16
ATOM 21901 C CA . SER A 1 47 ? 5.641 18.015 -1.737 1.00 74.21 47 SER A CA 16
ATOM 21902 C C . SER A 1 47 ? 5.493 16.920 -2.780 1.00 50.52 47 SER A C 16
ATOM 21903 O O . SER A 1 47 ? 4.377 16.644 -3.227 1.00 72.11 47 SER A O 16
ATOM 21910 N N . PHE A 1 48 ? 6.617 16.293 -3.118 1.00 51.55 48 PHE A N 16
ATOM 21911 C CA . PHE A 1 48 ? 6.775 15.299 -4.171 1.00 64.44 48 PHE A CA 16
ATOM 21912 C C . PHE A 1 48 ? 8.102 14.578 -3.946 1.00 42.11 48 PHE A C 16
ATOM 21913 O O . PHE A 1 48 ? 9.133 15.243 -3.816 1.00 4.43 48 PHE A O 16
ATOM 21929 N N . GLN A 1 49 ? 8.079 13.250 -3.902 1.00 13.40 49 GLN A N 16
ATOM 21930 C CA . GLN A 1 49 ? 9.250 12.373 -3.838 1.00 43.21 49 GLN A CA 16
ATOM 21931 C C . GLN A 1 49 ? 8.912 11.063 -4.559 1.00 41.34 49 GLN A C 16
ATOM 21932 O O . GLN A 1 49 ? 7.734 10.802 -4.840 1.00 22.40 49 GLN A O 16
ATOM 21944 N N . MET A 1 50 ? 9.926 10.241 -4.844 1.00 65.05 50 MET A N 16
ATOM 21945 C CA . MET A 1 50 ? 9.746 8.882 -5.348 1.00 24.20 50 MET A CA 16
ATOM 21946 C C . MET A 1 50 ? 10.739 7.962 -4.633 1.00 45.21 50 MET A C 16
ATOM 21947 O O . MET A 1 50 ? 11.803 8.424 -4.206 1.00 63.44 50 MET A O 16
ATOM 21959 N N . PHE A 1 51 ? 10.385 6.682 -4.482 1.00 53.43 51 PHE A N 16
ATOM 21960 C CA . PHE A 1 51 ? 11.109 5.693 -3.685 1.00 64.41 51 PHE A CA 16
ATOM 21961 C C . PHE A 1 51 ? 10.763 4.273 -4.132 1.00 51.13 51 PHE A C 16
ATOM 21962 O O . PHE A 1 51 ? 9.636 4.042 -4.574 1.00 73.05 51 PHE A O 16
ATOM 21978 N N . ASP A 1 52 ? 11.718 3.339 -4.054 1.00 52.52 52 ASP A N 16
ATOM 21979 C CA . ASP A 1 52 ? 11.436 1.905 -4.200 1.00 65.35 52 ASP A CA 16
ATOM 21980 C C . ASP A 1 52 ? 10.914 1.380 -2.863 1.00 12.42 52 ASP A C 16
ATOM 21981 O O . ASP A 1 52 ? 10.879 2.093 -1.852 1.00 32.24 52 ASP A O 16
ATOM 21989 N N . TYR A 1 53 ? 10.536 0.106 -2.848 1.00 32.43 53 TYR A N 16
ATOM 21990 C CA . TYR A 1 53 ? 10.190 -0.602 -1.632 1.00 41.55 53 TYR A CA 16
ATOM 21991 C C . TYR A 1 53 ? 10.694 -2.028 -1.696 1.00 65.02 53 TYR A C 16
ATOM 21992 O O . TYR A 1 53 ? 10.806 -2.602 -2.781 1.00 71.34 53 TYR A O 16
ATOM 22009 N N . LYS A 1 54 ? 10.841 -2.668 -0.537 1.00 51.22 54 LYS A N 16
ATOM 22010 C CA . LYS A 1 54 ? 10.924 -4.117 -0.437 1.00 65.02 54 LYS A CA 16
ATOM 22011 C C . LYS A 1 54 ? 9.952 -4.550 0.638 1.00 61.02 54 LYS A C 16
ATOM 22012 O O . LYS A 1 54 ? 9.935 -3.971 1.724 1.00 64.01 54 LYS A O 16
ATOM 22027 N N . ILE A 1 55 ? 9.137 -5.556 0.355 1.00 14.40 55 ILE A N 16
ATOM 22028 C CA . ILE A 1 55 ? 8.420 -6.261 1.399 1.00 24.23 55 ILE A CA 16
ATOM 22029 C C . ILE A 1 55 ? 9.377 -7.336 1.913 1.00 73.31 55 ILE A C 16
ATOM 22030 O O . ILE A 1 55 ? 9.615 -8.317 1.210 1.00 63.44 55 ILE A O 16
ATOM 22045 N N . GLU A 1 56 ? 9.940 -7.168 3.110 1.00 25.04 56 GLU A N 16
ATOM 22046 C CA . GLU A 1 56 ? 10.774 -8.202 3.743 1.00 64.03 56 GLU A CA 16
ATOM 22047 C C . GLU A 1 56 ? 10.297 -8.505 5.167 1.00 65.12 56 GLU A C 16
ATOM 22048 O O . GLU A 1 56 ? 11.051 -9.000 6.004 1.00 74.25 56 GLU A O 16
ATOM 22058 N N . GLU A 1 57 ? 9.027 -8.234 5.452 1.00 62.21 57 GLU A N 16
ATOM 22059 C CA . GLU A 1 57 ? 8.425 -8.463 6.754 1.00 22.02 57 GLU A CA 16
ATOM 22060 C C . GLU A 1 57 ? 6.894 -8.427 6.733 1.00 3.41 57 GLU A C 16
ATOM 22061 O O . GLU A 1 57 ? 6.261 -8.344 7.781 1.00 62.35 57 GLU A O 16
ATOM 22071 N N . GLY A 1 58 ? 6.267 -8.478 5.556 1.00 71.03 58 GLY A N 16
ATOM 22072 C CA . GLY A 1 58 ? 4.864 -8.083 5.460 1.00 41.43 58 GLY A CA 16
ATOM 22073 C C . GLY A 1 58 ? 4.690 -6.581 5.714 1.00 1.53 58 GLY A C 16
ATOM 22074 O O . GLY A 1 58 ?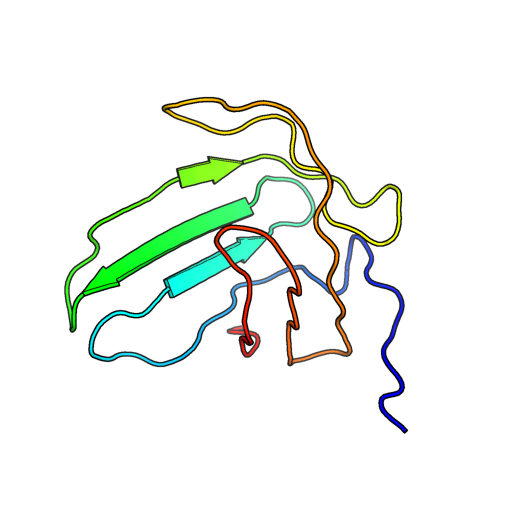 3.590 -6.097 5.966 1.00 14.50 58 GLY A O 16
ATOM 22078 N N . ARG A 1 59 ? 5.779 -5.817 5.705 1.00 11.11 59 ARG A N 16
ATOM 22079 C CA . ARG A 1 59 ? 5.858 -4.416 6.063 1.00 72.22 59 ARG A CA 16
ATOM 22080 C C . ARG A 1 59 ? 6.743 -3.766 5.011 1.00 54.42 59 ARG A C 16
ATOM 22081 O O . ARG A 1 59 ? 7.561 -4.454 4.390 1.00 71.24 59 ARG A O 16
ATOM 22099 N N . ILE A 1 60 ? 6.551 -2.474 4.761 1.00 3.52 60 ILE A N 16
ATOM 22100 C CA . ILE A 1 60 ? 7.205 -1.812 3.635 1.00 45.44 60 ILE A CA 16
ATOM 22101 C C . ILE A 1 60 ? 8.553 -1.320 4.127 1.00 25.11 60 ILE A C 16
ATOM 22102 O O . ILE A 1 60 ? 8.600 -0.462 5.003 1.00 23.02 60 ILE A O 16
ATOM 22117 N N . TYR A 1 61 ? 9.633 -1.861 3.581 1.00 45.51 61 TYR A N 16
ATOM 22118 C CA . TYR A 1 61 ? 10.972 -1.346 3.779 1.00 44.51 61 TYR A CA 16
ATOM 22119 C C . TYR A 1 61 ? 11.229 -0.277 2.727 1.00 71.04 61 TYR A C 16
ATOM 22120 O O . TYR A 1 61 ? 11.297 -0.592 1.535 1.00 33.32 61 TYR A O 16
ATOM 22137 N N . ILE A 1 62 ? 11.325 0.979 3.153 1.00 13.31 62 ILE A N 16
ATOM 22138 C CA . ILE A 1 62 ? 11.894 2.063 2.359 1.00 41.45 62 ILE A CA 16
ATOM 22139 C C . ILE A 1 62 ? 13.412 1.920 2.476 1.00 62.12 62 ILE A C 16
ATOM 22140 O O . ILE A 1 62 ? 13.894 1.675 3.586 1.00 65.13 62 ILE A O 16
ATOM 22155 N N . TYR A 1 63 ? 14.172 2.109 1.392 1.00 73.04 63 TYR A N 16
ATOM 22156 C CA . TYR A 1 63 ? 15.633 2.076 1.472 1.00 71.34 63 TYR A CA 16
ATOM 22157 C C . TYR A 1 63 ? 16.352 3.036 0.519 1.00 61.01 63 TYR A C 16
ATOM 22158 O O . TYR A 1 63 ? 17.582 3.058 0.491 1.00 45.41 63 TYR A O 16
ATOM 22175 N N . ASP A 1 64 ? 15.606 3.837 -0.236 1.00 44.34 64 ASP A N 16
ATOM 22176 C CA . ASP A 1 64 ? 16.034 4.423 -1.494 1.00 23.20 64 ASP A CA 16
ATOM 22177 C C . ASP A 1 64 ? 14.994 5.462 -1.877 1.00 65.15 64 ASP A C 16
ATOM 22178 O O . ASP A 1 64 ? 13.917 5.120 -2.361 1.00 45.14 64 ASP A O 16
ATOM 22186 N N . VAL A 1 65 ? 15.295 6.733 -1.623 1.00 51.41 65 VAL A N 16
ATOM 22187 C CA . VAL A 1 65 ? 14.396 7.852 -1.854 1.00 10.23 65 VAL A CA 16
ATOM 22188 C C . VAL A 1 65 ? 15.153 8.923 -2.635 1.00 33.14 65 VAL A C 16
ATOM 22189 O O . VAL A 1 65 ? 16.326 9.192 -2.380 1.00 13.21 65 VAL A O 16
ATOM 22202 N N . TYR A 1 66 ? 14.445 9.584 -3.542 1.00 24.31 66 TYR A N 16
ATOM 22203 C CA . TYR A 1 66 ? 14.877 10.753 -4.287 1.00 72.20 66 TYR A CA 16
ATOM 22204 C C . TYR A 1 66 ? 13.769 11.810 -4.128 1.00 30.02 66 TYR A C 16
ATOM 22205 O O . TYR A 1 66 ? 12.619 11.458 -3.835 1.00 10.43 66 TYR A O 16
ATOM 22222 N N . PRO A 1 67 ? 14.056 13.106 -4.333 1.00 22.43 67 PRO A N 16
ATOM 22223 C CA . PRO A 1 67 ? 15.376 13.679 -4.584 1.00 64.01 67 PRO A CA 16
ATOM 22224 C C . PRO A 1 67 ? 16.169 13.985 -3.300 1.00 54.10 67 PRO A C 16
ATOM 22225 O O . PRO A 1 67 ? 17.321 14.418 -3.376 1.00 23.35 67 PRO A O 16
ATOM 22233 N N . ASP A 1 68 ? 15.550 13.831 -2.133 1.00 4.35 68 ASP A N 16
ATOM 22234 C CA . ASP A 1 68 ? 16.153 14.053 -0.825 1.00 25.23 68 ASP A CA 16
ATOM 22235 C C . ASP A 1 68 ? 16.223 12.687 -0.159 1.00 13.11 68 ASP A C 16
ATOM 22236 O O . ASP A 1 68 ? 15.188 12.159 0.276 1.00 72.02 68 ASP A O 16
ATOM 22244 N N . GLU A 1 69 ? 17.410 12.088 -0.139 1.00 4.52 69 GLU A N 16
ATOM 22245 C CA . GLU A 1 69 ? 17.582 10.732 0.356 1.00 33.23 69 GLU A CA 16
ATOM 22246 C C . GLU A 1 69 ? 17.429 10.651 1.875 1.00 23.24 69 GLU A C 16
ATOM 22247 O O . GLU A 1 69 ? 17.695 11.605 2.617 1.00 52.54 69 GLU A O 16
ATOM 22257 N N . LYS A 1 70 ? 16.995 9.476 2.332 1.00 12.14 70 LYS A N 16
ATOM 22258 C CA . LYS A 1 70 ? 16.699 9.145 3.720 1.00 5.21 70 LYS A CA 16
ATOM 22259 C C . LYS A 1 70 ? 17.417 7.865 4.143 1.00 13.22 70 LYS A C 16
ATOM 22260 O O . LYS A 1 70 ? 17.880 7.092 3.300 1.00 1.11 70 LYS A O 16
ATOM 22275 N N . THR A 1 71 ? 17.485 7.631 5.452 1.00 73.44 71 THR A N 16
ATOM 22276 C CA . THR A 1 71 ? 17.852 6.344 6.027 1.00 52.13 71 THR A CA 16
ATOM 22277 C C . THR A 1 71 ? 16.805 5.289 5.623 1.00 24.32 71 THR A C 16
ATOM 22278 O O . THR A 1 71 ? 15.631 5.639 5.459 1.00 43.14 71 THR A O 16
ATOM 22289 N N . PRO A 1 72 ? 17.188 4.009 5.499 1.00 65.34 72 PRO A N 16
ATOM 22290 C CA . PRO A 1 72 ? 16.244 2.924 5.277 1.00 52.44 72 PRO A CA 16
ATOM 22291 C C . PRO A 1 72 ? 15.458 2.604 6.553 1.00 34.31 72 PRO A C 16
ATOM 22292 O O . PRO A 1 72 ? 16.053 2.497 7.628 1.00 52.25 72 PRO A O 16
ATOM 22300 N N . TYR A 1 73 ? 14.146 2.371 6.457 1.00 65.44 73 TYR A N 16
ATOM 22301 C CA . TYR A 1 73 ? 13.297 2.022 7.597 1.00 71.24 73 TYR A CA 16
ATOM 22302 C C . TYR A 1 73 ? 12.091 1.195 7.162 1.00 14.44 73 TYR A C 16
ATOM 22303 O O . TYR A 1 73 ? 11.723 1.181 5.988 1.00 72.01 73 TYR A O 16
ATOM 22320 N N . TYR A 1 74 ? 11.439 0.551 8.133 1.00 63.13 74 TYR A N 16
ATOM 22321 C CA . TYR A 1 74 ? 10.191 -0.176 7.914 1.00 62.15 74 TYR A CA 16
ATOM 22322 C C . TYR A 1 74 ? 8.986 0.712 8.201 1.00 64.43 74 TYR A C 16
ATOM 22323 O O . TYR A 1 74 ? 9.051 1.630 9.025 1.00 23.34 74 TYR A O 16
ATOM 22340 N N . LEU A 1 75 ? 7.869 0.380 7.560 1.00 31.11 75 LEU A N 16
ATOM 22341 C CA . LEU A 1 75 ? 6.569 0.996 7.718 1.00 52.35 75 LEU A CA 16
ATOM 22342 C C . LEU A 1 75 ? 5.565 -0.106 7.971 1.00 3.33 75 LEU A C 16
ATOM 22343 O O . LEU A 1 75 ? 5.431 -1.049 7.184 1.00 70.45 75 LEU A O 16
ATOM 22358 N N . ASP A 1 76 ? 4.830 0.048 9.063 1.00 50.52 76 ASP A N 16
ATOM 22359 C CA . ASP A 1 76 ? 3.719 -0.818 9.389 1.00 3.12 76 ASP A CA 16
ATOM 22360 C C . ASP A 1 76 ? 2.577 -0.378 8.487 1.00 63.05 76 ASP A C 16
ATOM 22361 O O . ASP A 1 76 ? 2.135 0.774 8.565 1.00 63.21 76 ASP A O 16
ATOM 22369 N N . CYS A 1 77 ? 2.119 -1.244 7.584 1.00 43.15 77 CYS A N 16
ATOM 22370 C CA . CYS A 1 77 ? 0.898 -1.013 6.827 1.00 33.30 77 CYS A CA 16
ATOM 22371 C C . CYS A 1 77 ? 0.163 -2.330 6.653 1.00 63.23 77 CYS A C 16
ATOM 22372 O O . CYS A 1 77 ? 0.774 -3.397 6.700 1.00 13.23 77 CYS A O 16
ATOM 22379 N N . LYS A 1 78 ? -1.135 -2.240 6.376 1.00 54.43 78 LYS A N 16
ATOM 22380 C CA . LYS A 1 78 ? -2.013 -3.358 6.087 1.00 41.44 78 LYS A CA 16
ATOM 22381 C C . LYS A 1 78 ? -2.839 -3.079 4.845 1.00 71.21 78 LYS A C 16
ATOM 22382 O O . LYS A 1 78 ? -3.051 -1.915 4.506 1.00 22.33 78 LYS A O 16
ATOM 22397 N N . ILE A 1 79 ? -3.331 -4.117 4.173 1.00 25.00 79 ILE A N 16
ATOM 22398 C CA . ILE A 1 79 ? -4.099 -3.965 2.944 1.00 5.12 79 ILE A CA 16
ATOM 22399 C C . ILE A 1 79 ? -5.152 -5.064 2.863 1.00 53.54 79 ILE A C 16
ATOM 22400 O O . ILE A 1 79 ? -5.006 -6.118 3.482 1.00 21.44 79 ILE A O 16
ATOM 22415 N N . SER A 1 80 ? -6.213 -4.818 2.098 1.00 3.31 80 SER A N 16
ATOM 22416 C CA . SER A 1 80 ? -7.256 -5.807 1.822 1.00 41.24 80 SER A CA 16
ATOM 22417 C C . SER A 1 80 ? -7.938 -5.521 0.486 1.00 53.45 80 SER A C 16
ATOM 22418 O O . SER A 1 80 ? -9.158 -5.390 0.359 1.00 73.14 80 SER A O 16
ATOM 22425 N N . GLY A 1 81 ? -7.093 -5.267 -0.494 1.00 65.41 81 GLY A N 16
ATOM 22426 C CA . GLY A 1 81 ? -7.453 -5.130 -1.890 1.00 45.42 81 GLY A CA 16
ATOM 22427 C C . GLY A 1 81 ? -7.485 -3.664 -2.255 1.00 5.34 81 GLY A C 16
ATOM 22428 O O . GLY A 1 81 ? -6.561 -3.187 -2.912 1.00 34.11 81 GLY A O 16
ATOM 22432 N N . THR A 1 82 ? -8.507 -2.936 -1.794 1.00 44.35 82 THR A N 16
ATOM 22433 C CA . THR A 1 82 ? -8.701 -1.545 -2.203 1.00 30.24 82 THR A CA 16
ATOM 22434 C C . THR A 1 82 ? -8.670 -0.543 -1.048 1.00 71.25 82 THR A C 16
ATOM 22435 O O . THR A 1 82 ? -8.710 0.650 -1.323 1.00 74.31 82 THR A O 16
ATOM 22446 N N . THR A 1 83 ? -8.533 -0.973 0.213 1.00 51.24 83 THR A N 16
ATOM 22447 C CA . THR A 1 83 ? -8.177 -0.078 1.317 1.00 42.35 83 THR A CA 16
ATOM 22448 C C . THR A 1 83 ? -6.718 -0.376 1.693 1.00 21.23 83 THR A C 16
ATOM 22449 O O . THR A 1 83 ? -6.370 -1.549 1.865 1.00 43.24 83 THR A O 16
ATOM 22460 N N . LEU A 1 84 ? -5.885 0.665 1.792 1.00 61.25 84 LEU A N 16
ATOM 22461 C CA . LEU A 1 84 ? -4.573 0.666 2.453 1.00 33.32 84 LEU A CA 16
ATOM 22462 C C . LEU A 1 84 ? -4.765 1.244 3.858 1.00 1.33 84 LEU A C 16
ATOM 22463 O O . LEU A 1 84 ? -5.399 2.293 3.994 1.00 43.41 84 LEU A O 16
ATOM 22478 N N . LYS A 1 85 ? -4.158 0.639 4.879 1.00 63.01 85 LYS A N 16
ATOM 22479 C CA . LYS A 1 85 ? -4.033 1.202 6.227 1.00 33.13 85 LYS A CA 16
ATOM 22480 C C . LYS A 1 85 ? -2.558 1.328 6.586 1.00 62.22 85 LYS A C 16
ATOM 22481 O O . LYS A 1 85 ? -1.977 0.382 7.111 1.00 31.02 85 LYS A O 16
ATOM 22496 N N . VAL A 1 86 ? -1.936 2.457 6.253 1.00 73.15 86 VAL A N 16
ATOM 22497 C CA . VAL A 1 86 ? -0.581 2.793 6.672 1.00 51.54 86 VAL A CA 16
ATOM 22498 C C . VAL A 1 86 ? -0.665 3.243 8.134 1.00 53.24 86 VAL A C 16
ATOM 22499 O O . VAL A 1 86 ? -1.382 4.201 8.439 1.00 12.14 86 VAL A O 16
ATOM 22512 N N . GLU A 1 87 ? 0.004 2.547 9.052 1.00 65.44 87 GLU A N 16
ATOM 22513 C CA . GLU A 1 87 ? -0.021 2.909 10.463 1.00 4.44 87 GLU A CA 16
ATOM 22514 C C . GLU A 1 87 ? 0.908 4.093 10.746 1.00 32.01 87 GLU A C 16
ATOM 22515 O O . GLU A 1 87 ? 0.557 4.951 11.556 1.00 13.21 87 GLU A O 16
ATOM 22525 N N . THR A 1 88 ? 2.092 4.150 10.134 1.00 13.51 88 THR A N 16
ATOM 22526 C CA . THR A 1 88 ? 3.157 5.073 10.533 1.00 43.12 88 THR A CA 16
ATOM 22527 C C . THR A 1 88 ? 3.938 5.585 9.311 1.00 31.42 88 THR A C 16
ATOM 22528 O O . THR A 1 88 ? 3.676 5.152 8.188 1.00 73.31 88 THR A O 16
ATOM 22539 N N . GLY A 1 89 ? 4.868 6.519 9.529 1.00 25.03 89 GLY A N 16
ATOM 22540 C CA . GLY A 1 89 ? 5.672 7.160 8.515 1.00 34.43 89 GLY A CA 16
ATOM 22541 C C . GLY A 1 89 ? 4.972 8.378 7.947 1.00 13.12 89 GLY A C 16
ATOM 22542 O O . GLY A 1 89 ? 3.878 8.777 8.366 1.00 5.40 89 GLY A O 16
ATOM 22546 N N . SER A 1 90 ? 5.644 9.010 6.996 1.00 72.44 90 SER A N 16
ATOM 22547 C CA . SER A 1 90 ? 5.193 10.194 6.298 1.00 63.33 90 SER A CA 16
ATOM 22548 C C . SER A 1 90 ? 3.866 9.990 5.566 1.00 23.33 90 SER A C 16
ATOM 22549 O O . SER A 1 90 ? 3.130 10.956 5.353 1.00 64.04 90 SER A O 16
ATOM 22556 N N . GLU A 1 91 ? 3.512 8.744 5.261 1.00 42.31 91 GLU A N 16
ATOM 22557 C CA . GLU A 1 91 ? 2.308 8.373 4.513 1.00 54.25 91 GLU A CA 16
ATOM 22558 C C . GLU A 1 91 ? 1.228 7.744 5.411 1.00 12.41 91 GLU A C 16
ATOM 22559 O O . GLU A 1 91 ? 0.231 7.236 4.912 1.00 22.13 91 GLU A O 16
ATOM 22569 N N . ALA A 1 92 ? 1.389 7.793 6.737 1.00 52.51 92 ALA A N 16
ATOM 22570 C CA . ALA A 1 92 ? 0.445 7.270 7.722 1.00 3.34 92 ALA A CA 16
ATOM 22571 C C . ALA A 1 92 ? -0.953 7.838 7.486 1.00 61.12 92 ALA A C 16
ATOM 22572 O O . ALA A 1 92 ? -1.197 9.027 7.713 1.00 1.11 92 ALA A O 16
ATOM 22579 N N . GLY A 1 93 ? -1.873 7.000 7.025 1.00 25.31 93 GLY A N 16
ATOM 22580 C CA . GLY A 1 93 ? -3.218 7.388 6.629 1.00 2.22 93 GLY A CA 16
ATOM 22581 C C . GLY A 1 93 ? -4.054 6.172 6.245 1.00 65.12 93 GLY A C 16
ATOM 22582 O O . GLY A 1 93 ? -3.667 5.021 6.476 1.00 24.22 93 GLY A O 16
ATOM 22586 N N . THR A 1 94 ? -5.226 6.423 5.671 1.00 41.41 94 THR A N 16
ATOM 22587 C CA . THR A 1 94 ? -6.152 5.404 5.202 1.00 43.51 94 THR A CA 16
ATOM 22588 C C . THR A 1 94 ? -6.520 5.780 3.766 1.00 10.51 94 THR A C 16
ATOM 22589 O O . THR A 1 94 ? -6.928 6.919 3.493 1.00 52.24 94 THR A O 16
ATOM 22600 N N . TYR A 1 95 ? -6.257 4.881 2.818 1.00 44.12 95 TYR A N 16
ATOM 22601 C CA . TYR A 1 95 ? -6.265 5.200 1.396 1.00 51.54 95 TYR A CA 16
ATOM 22602 C C . TYR A 1 95 ? -7.180 4.246 0.661 1.00 51.42 95 TYR A C 16
ATOM 22603 O O . TYR A 1 95 ? -7.199 3.055 0.979 1.00 70.24 95 TYR A O 16
ATOM 22620 N N . LYS A 1 96 ? -7.857 4.732 -0.380 1.00 43.13 96 LYS A N 16
ATOM 22621 C CA . LYS A 1 96 ? -8.493 3.864 -1.355 1.00 21.21 96 LYS A CA 16
ATOM 22622 C C . LYS A 1 96 ? -7.564 3.723 -2.553 1.00 30.33 96 LYS A C 16
ATOM 22623 O O . LYS A 1 96 ? -6.833 4.663 -2.870 1.00 2.23 96 LYS A O 16
ATOM 22638 N N . LYS A 1 97 ? -7.605 2.572 -3.223 1.00 21.23 97 LYS A N 16
ATOM 22639 C CA . LYS A 1 97 ? -7.011 2.335 -4.532 1.00 5.50 97 LYS A CA 16
ATOM 22640 C C . LYS A 1 97 ? -7.627 3.297 -5.555 1.00 14.31 97 LYS A C 16
ATOM 22641 O O . LYS A 1 97 ? -8.782 3.701 -5.390 1.00 32.14 97 LYS A O 16
ATOM 22656 N N . GLN A 1 98 ? -6.873 3.683 -6.590 1.00 54.24 98 GLN A N 16
ATOM 22657 C CA . GLN A 1 98 ? -7.203 4.734 -7.560 1.00 73.23 98 GLN A CA 16
ATOM 22658 C C . GLN A 1 98 ? -6.696 4.424 -8.983 1.00 10.13 98 GLN A C 16
ATOM 22659 O O . GLN A 1 98 ? -6.601 5.333 -9.799 1.00 71.11 98 GLN A O 16
ATOM 22671 N N . LYS A 1 99 ? -6.427 3.142 -9.277 1.00 10.33 99 LYS A N 16
ATOM 22672 C CA . LYS A 1 99 ? -5.918 2.580 -10.536 1.00 70.25 99 LYS A CA 16
ATOM 22673 C C . LYS A 1 99 ? -4.426 2.834 -10.738 1.00 43.51 99 LYS A C 16
ATOM 22674 O O . LYS A 1 99 ? -3.637 2.049 -10.158 1.00 72.41 99 LYS A O 16
ATOM 22689 N N . GLY A 1 1 ? -12.088 -9.894 13.900 1.00 21.14 1 GLY A N 17
ATOM 22690 C CA . GLY A 1 1 ? -11.014 -8.971 14.283 1.00 53.10 1 GLY A CA 17
ATOM 22691 C C . GLY A 1 1 ? -10.900 -7.872 13.244 1.00 74.32 1 GLY A C 17
ATOM 22692 O O . GLY A 1 1 ? -11.848 -7.641 12.488 1.00 12.33 1 GLY A O 17
ATOM 22696 N N . GLU A 1 2 ? -9.754 -7.191 13.159 1.00 41.03 2 GLU A N 17
ATOM 22697 C CA . GLU A 1 2 ? -9.383 -6.520 11.921 1.00 34.33 2 GLU A CA 17
ATOM 22698 C C . GLU A 1 2 ? -8.644 -7.564 11.085 1.00 14.44 2 GLU A C 17
ATOM 22699 O O . GLU A 1 2 ? -7.440 -7.776 11.226 1.00 3.24 2 GLU A O 17
ATOM 22709 N N . ASP A 1 3 ? -9.410 -8.334 10.320 1.00 74.22 3 ASP A N 17
ATOM 22710 C CA . ASP A 1 3 ? -8.922 -9.479 9.564 1.00 51.00 3 ASP A CA 17
ATOM 22711 C C . ASP A 1 3 ? -8.268 -8.947 8.295 1.00 64.44 3 ASP A C 17
ATOM 22712 O O . ASP A 1 3 ? -8.916 -8.761 7.259 1.00 4.32 3 ASP A O 17
ATOM 22720 N N . TRP A 1 4 ? -6.995 -8.599 8.412 1.00 60.12 4 TRP A N 17
ATOM 22721 C CA . TRP A 1 4 ? -6.169 -8.143 7.306 1.00 12.04 4 TRP A CA 17
ATOM 22722 C C . TRP A 1 4 ? -5.505 -9.331 6.617 1.00 61.54 4 TRP A C 17
ATOM 22723 O O . TRP A 1 4 ? -5.235 -10.356 7.245 1.00 20.25 4 TRP A O 17
ATOM 22743 N N . THR A 1 5 ? -5.239 -9.190 5.322 1.00 52.34 5 THR A N 17
ATOM 22744 C CA . THR A 1 5 ? -4.472 -10.113 4.514 1.00 1.21 5 THR A CA 17
ATOM 22745 C C . THR A 1 5 ? -2.982 -9.766 4.594 1.00 11.22 5 THR A C 17
ATOM 22746 O O . THR A 1 5 ? -2.581 -8.761 5.196 1.00 51.04 5 THR A O 17
ATOM 22757 N N . GLU A 1 6 ? -2.160 -10.596 3.957 1.00 21.31 6 GLU A N 17
ATOM 22758 C CA . GLU A 1 6 ? -0.741 -10.356 3.779 1.00 0.25 6 GLU A CA 17
ATOM 22759 C C . GLU A 1 6 ? -0.493 -9.284 2.730 1.00 72.34 6 GLU A C 17
ATOM 22760 O O . GLU A 1 6 ? -0.886 -9.427 1.567 1.00 34.15 6 GLU A O 17
ATOM 22770 N N . LEU A 1 7 ? 0.215 -8.230 3.123 1.00 35.21 7 LEU A N 17
ATOM 22771 C CA . LEU A 1 7 ? 0.852 -7.311 2.198 1.00 32.45 7 LEU A CA 17
ATOM 22772 C C . LEU A 1 7 ? 1.862 -8.070 1.354 1.00 24.34 7 LEU A C 17
ATOM 22773 O O . LEU A 1 7 ? 2.711 -8.795 1.877 1.00 60.31 7 LEU A O 17
ATOM 22788 N N . ASN A 1 8 ? 1.770 -7.899 0.044 1.00 0.31 8 ASN A N 17
ATOM 22789 C CA . ASN A 1 8 ? 2.695 -8.487 -0.908 1.00 53.41 8 ASN A CA 17
ATOM 22790 C C . ASN A 1 8 ? 2.881 -7.550 -2.086 1.00 5.21 8 ASN A C 17
ATOM 22791 O O . ASN A 1 8 ? 2.120 -6.601 -2.284 1.00 72.44 8 ASN A O 17
ATOM 22801 N N . SER A 1 9 ? 3.883 -7.872 -2.891 1.00 1.05 9 SER A N 17
ATOM 22802 C CA . SER A 1 9 ? 4.338 -7.229 -4.123 1.00 65.51 9 SER A CA 17
ATOM 22803 C C . SER A 1 9 ? 3.297 -7.279 -5.263 1.00 51.20 9 SER A C 17
ATOM 22804 O O . SER A 1 9 ? 3.643 -7.165 -6.437 1.00 65.21 9 SER A O 17
ATOM 22811 N N . ASN A 1 10 ? 2.010 -7.471 -4.964 1.00 65.22 10 ASN A N 17
ATOM 22812 C CA . ASN A 1 10 ? 0.946 -7.467 -5.960 1.00 23.14 10 ASN A CA 17
ATOM 22813 C C . ASN A 1 10 ? -0.272 -6.709 -5.451 1.00 31.21 10 ASN A C 17
ATOM 22814 O O . ASN A 1 10 ? -0.713 -5.777 -6.126 1.00 31.12 10 ASN A O 17
ATOM 22824 N N . ASN A 1 11 ? -0.798 -7.023 -4.260 1.00 1.25 11 ASN A N 17
ATOM 22825 C CA . ASN A 1 11 ? -1.977 -6.301 -3.768 1.00 33.35 11 ASN A CA 17
ATOM 22826 C C . ASN A 1 11 ? -1.707 -4.808 -3.519 1.00 53.03 11 ASN A C 17
ATOM 22827 O O . ASN A 1 11 ? -2.644 -4.014 -3.637 1.00 33.34 11 ASN A O 17
ATOM 22837 N N . ILE A 1 12 ? -0.462 -4.402 -3.233 1.00 52.14 12 ILE A N 17
ATOM 22838 C CA . ILE A 1 12 ? -0.049 -3.007 -3.016 1.00 25.45 12 ILE A CA 17
ATOM 22839 C C . ILE A 1 12 ? -0.062 -2.158 -4.298 1.00 54.02 12 ILE A C 17
ATOM 22840 O O . ILE A 1 12 ? -0.197 -0.931 -4.237 1.00 33.12 12 ILE A O 17
ATOM 22855 N N . ILE A 1 13 ? 0.078 -2.799 -5.459 1.00 42.44 13 ILE A N 17
ATOM 22856 C CA . ILE A 1 13 ? 0.438 -2.135 -6.704 1.00 10.03 13 ILE A CA 17
ATOM 22857 C C . ILE A 1 13 ? -0.720 -1.256 -7.185 1.00 14.04 13 ILE A C 17
ATOM 22858 O O . ILE A 1 13 ? -1.859 -1.720 -7.282 1.00 21.25 13 ILE A O 17
ATOM 22873 N N . GLY A 1 14 ? -0.411 0.003 -7.505 1.00 41.04 14 GLY A N 17
ATOM 22874 C CA . GLY A 1 14 ? -1.315 0.989 -8.084 1.00 24.35 14 GLY A CA 17
ATOM 22875 C C . GLY A 1 14 ? -1.320 2.287 -7.272 1.00 63.53 14 GLY A C 17
ATOM 22876 O O . GLY A 1 14 ? -0.513 2.476 -6.358 1.00 44.24 14 GLY A O 17
ATOM 22880 N N . TYR A 1 15 ? -2.232 3.192 -7.631 1.00 51.12 15 TYR A N 17
ATOM 22881 C CA . TYR A 1 15 ? -2.467 4.469 -6.959 1.00 2.34 15 TYR A CA 17
ATOM 22882 C C . TYR A 1 15 ? -3.368 4.293 -5.728 1.00 13.35 15 TYR A C 17
ATOM 22883 O O . TYR A 1 15 ? -4.134 3.330 -5.657 1.00 63.10 15 TYR A O 17
ATOM 22900 N N . TRP A 1 16 ? -3.358 5.257 -4.801 1.00 33.51 16 TRP A N 17
ATOM 22901 C CA . TRP A 1 16 ? -4.154 5.267 -3.565 1.00 44.20 16 TRP A CA 17
ATOM 22902 C C . TRP A 1 16 ? -4.641 6.709 -3.318 1.00 62.22 16 TRP A C 17
ATOM 22903 O O . TRP A 1 16 ? -3.989 7.633 -3.797 1.00 73.25 16 TRP A O 17
ATOM 22923 N N . SER A 1 17 ? -5.707 6.973 -2.547 1.00 63.13 17 SER A N 17
ATOM 22924 C CA . SER A 1 17 ? -6.008 8.335 -2.073 1.00 55.42 17 SER A CA 17
ATOM 22925 C C . SER A 1 17 ? -6.662 8.349 -0.678 1.00 71.14 17 SER A C 17
ATOM 22926 O O . SER A 1 17 ? -7.065 7.298 -0.167 1.00 64.10 17 SER A O 17
ATOM 22933 N N . THR A 1 18 ? -6.771 9.532 -0.060 1.00 23.02 18 THR A N 17
ATOM 22934 C CA . THR A 1 18 ? -7.197 9.734 1.330 1.00 61.31 18 THR A CA 17
ATOM 22935 C C . THR A 1 18 ? -8.259 10.844 1.472 1.00 11.33 18 THR A C 17
ATOM 22936 O O . THR A 1 18 ? -8.780 11.059 2.570 1.00 22.10 18 THR A O 17
ATOM 22947 N N . GLY A 1 19 ? -8.587 11.552 0.393 1.00 24.02 19 GLY A N 17
ATOM 22948 C CA . GLY A 1 19 ? -9.421 12.742 0.378 1.00 74.05 19 GLY A CA 17
ATOM 22949 C C . GLY A 1 19 ? -8.873 13.695 -0.675 1.00 41.44 19 GLY A C 17
ATOM 22950 O O . GLY A 1 19 ? -7.809 13.430 -1.238 1.00 24.10 19 GLY A O 17
ATOM 22954 N N . ILE A 1 20 ? -9.593 14.786 -0.939 1.00 2.54 20 ILE A N 17
ATOM 22955 C CA . ILE A 1 20 ? -9.357 15.680 -2.076 1.00 20.11 20 ILE A CA 17
ATOM 22956 C C . ILE A 1 20 ? -9.490 17.155 -1.649 1.00 22.42 20 ILE A C 17
ATOM 22957 O O . ILE A 1 20 ? -9.873 18.017 -2.443 1.00 3.44 20 ILE A O 17
ATOM 22972 N N . GLU A 1 21 ? -9.228 17.460 -0.375 1.00 1.13 21 GLU A N 17
ATOM 22973 C CA . GLU A 1 21 ? -9.474 18.766 0.232 1.00 34.23 21 GLU A CA 17
ATOM 22974 C C . GLU A 1 21 ? -8.224 19.334 0.895 1.00 41.32 21 GLU A C 17
ATOM 22975 O O . GLU A 1 21 ? -7.201 18.657 0.949 1.00 21.32 21 GLU A O 17
ATOM 22985 N N . GLY A 1 22 ? -8.332 20.578 1.385 1.00 1.53 22 GLY A N 17
ATOM 22986 C CA . GLY A 1 22 ? -7.623 21.148 2.525 1.00 4.50 22 GLY A CA 17
ATOM 22987 C C . GLY A 1 22 ? -6.136 20.806 2.566 1.00 55.42 22 GLY A C 17
ATOM 22988 O O . GLY A 1 22 ? -5.323 21.544 1.998 1.00 52.23 22 GLY A O 17
ATOM 22992 N N . THR A 1 23 ? -5.775 19.688 3.186 1.00 23.24 23 THR A N 17
ATOM 22993 C CA . THR A 1 23 ? -4.508 19.011 2.952 1.00 53.25 23 THR A CA 17
ATOM 22994 C C . THR A 1 23 ? -4.841 17.542 2.705 1.00 61.04 23 THR A C 17
ATOM 22995 O O . THR A 1 23 ? -5.469 16.896 3.546 1.00 33.20 23 THR A O 17
ATOM 23006 N N . HIS A 1 24 ? -4.450 17.000 1.556 1.00 40.53 24 HIS A N 17
ATOM 23007 C CA . HIS A 1 24 ? -4.496 15.598 1.226 1.00 42.11 24 HIS A CA 17
ATOM 23008 C C . HIS A 1 24 ? -3.134 15.210 0.647 1.00 21.11 24 HIS A C 17
ATOM 23009 O O . HIS A 1 24 ? -2.123 15.880 0.854 1.00 12.42 24 HIS A O 17
ATOM 23022 N N . LYS A 1 25 ? -3.070 14.031 0.054 1.00 44.53 25 LYS A N 17
ATOM 23023 C CA . LYS A 1 25 ? -1.859 13.286 -0.249 1.00 32.33 25 LYS A CA 17
ATOM 23024 C C . LYS A 1 25 ? -2.221 12.220 -1.276 1.00 64.01 25 LYS A C 17
ATOM 23025 O O . LYS A 1 25 ? -3.398 11.855 -1.357 1.00 60.02 25 LYS A O 17
ATOM 23040 N N . LEU A 1 26 ? -1.260 11.743 -2.058 1.00 54.23 26 LEU A N 17
ATOM 23041 C CA . LEU A 1 26 ? -1.384 10.758 -3.128 1.00 23.44 26 LEU A CA 17
ATOM 23042 C C . LEU A 1 26 ? -0.123 9.876 -3.174 1.00 4.50 26 LEU A C 17
ATOM 23043 O O . LEU A 1 26 ? 0.999 10.394 -3.156 1.00 40.44 26 LEU A O 17
ATOM 23058 N N . LEU A 1 27 ? -0.280 8.555 -3.247 1.00 62.22 27 LEU A N 17
ATOM 23059 C CA . LEU A 1 27 ? 0.766 7.549 -3.390 1.00 65.45 27 LEU A CA 17
ATOM 23060 C C . LEU A 1 27 ? 0.566 6.828 -4.721 1.00 5.30 27 LEU A C 17
ATOM 23061 O O . LEU A 1 27 ? -0.571 6.643 -5.174 1.00 11.21 27 LEU A O 17
ATOM 23076 N N . SER A 1 28 ? 1.646 6.248 -5.230 1.00 13.33 28 SER A N 17
ATOM 23077 C CA . SER A 1 28 ? 1.656 5.194 -6.228 1.00 34.12 28 SER A CA 17
ATOM 23078 C C . SER A 1 28 ? 2.700 4.195 -5.771 1.00 43.41 28 SER A C 17
ATOM 23079 O O . SER A 1 28 ? 3.642 4.566 -5.069 1.00 13.41 28 SER A O 17
ATOM 23086 N N . PHE A 1 29 ? 2.554 2.955 -6.227 1.00 33.23 29 PHE A N 17
ATOM 23087 C CA . PHE A 1 29 ? 3.567 1.914 -6.172 1.00 61.52 29 PHE A CA 17
ATOM 23088 C C . PHE A 1 29 ? 3.460 1.095 -7.453 1.00 23.21 29 PHE A C 17
ATOM 23089 O O . PHE A 1 29 ? 2.358 0.675 -7.828 1.00 33.34 29 PHE A O 17
ATOM 23105 N N . ASP A 1 30 ? 4.582 0.887 -8.134 1.00 42.01 30 ASP A N 17
ATOM 23106 C CA . ASP A 1 30 ? 4.679 -0.025 -9.276 1.00 24.52 30 ASP A CA 17
ATOM 23107 C C . ASP A 1 30 ? 5.197 -1.382 -8.838 1.00 52.03 30 ASP A C 17
ATOM 23108 O O . ASP A 1 30 ? 5.716 -1.531 -7.728 1.00 64.53 30 ASP A O 17
ATOM 23116 N N . GLU A 1 31 ? 5.081 -2.377 -9.720 1.00 43.03 31 GLU A N 17
ATOM 23117 C CA . GLU A 1 31 ? 5.621 -3.706 -9.496 1.00 71.50 31 GLU A CA 17
ATOM 23118 C C . GLU A 1 31 ? 7.104 -3.745 -9.836 1.00 23.53 31 GLU A C 17
ATOM 23119 O O . GLU A 1 31 ? 7.861 -4.416 -9.134 1.00 42.03 31 GLU A O 17
ATOM 23129 N N . ASP A 1 32 ? 7.537 -2.971 -10.831 1.00 24.45 32 ASP A N 17
ATOM 23130 C CA . ASP A 1 32 ? 8.923 -2.971 -11.300 1.00 34.45 32 ASP A CA 17
ATOM 23131 C C . ASP A 1 32 ? 9.407 -1.547 -11.573 1.00 1.25 32 ASP A C 17
ATOM 23132 O O . ASP A 1 32 ? 10.272 -1.304 -12.418 1.00 43.21 32 ASP A O 17
ATOM 23140 N N . GLY A 1 33 ? 8.842 -0.587 -10.846 1.00 62.21 33 GLY A N 17
ATOM 23141 C CA . GLY A 1 33 ? 9.216 0.815 -10.943 1.00 65.51 33 GLY A CA 17
ATOM 23142 C C . GLY A 1 33 ? 9.703 1.280 -9.584 1.00 33.34 33 GLY A C 17
ATOM 23143 O O . GLY A 1 33 ? 10.699 0.771 -9.064 1.00 53.34 33 GLY A O 17
ATOM 23147 N N . THR A 1 34 ? 8.978 2.229 -9.009 1.00 10.34 34 THR A N 17
ATOM 23148 C CA . THR A 1 34 ? 9.186 2.751 -7.673 1.00 65.52 34 THR A CA 17
ATOM 23149 C C . THR A 1 34 ? 7.807 3.103 -7.105 1.00 12.11 34 THR A C 17
ATOM 23150 O O . THR A 1 34 ? 6.768 2.858 -7.737 1.00 5.31 34 THR A O 17
ATOM 23161 N N . GLY A 1 35 ? 7.774 3.697 -5.916 1.00 63.12 35 GLY A N 17
ATOM 23162 C CA . GLY A 1 35 ? 6.620 4.417 -5.420 1.00 42.44 35 GLY A CA 17
ATOM 23163 C C . GLY A 1 35 ? 6.856 5.920 -5.469 1.00 50.41 35 GLY A C 17
ATOM 23164 O O . GLY A 1 35 ? 7.978 6.388 -5.708 1.00 65.53 35 GLY A O 17
ATOM 23168 N N . SER A 1 36 ? 5.791 6.675 -5.222 1.00 25.41 36 SER A N 17
ATOM 23169 C CA . SER A 1 36 ? 5.831 8.122 -5.052 1.00 61.25 36 SER A CA 17
ATOM 23170 C C . SER A 1 36 ? 4.985 8.553 -3.858 1.00 74.41 36 SER A C 17
ATOM 23171 O O . SER A 1 36 ? 4.198 7.771 -3.325 1.00 62.45 36 SER A O 17
ATOM 23178 N N . PHE A 1 37 ? 5.147 9.806 -3.427 1.00 52.14 37 PHE A N 17
ATOM 23179 C CA . PHE A 1 37 ? 4.429 10.407 -2.312 1.00 22.43 37 PHE A CA 17
ATOM 23180 C C . PHE A 1 37 ? 4.302 11.903 -2.614 1.00 4.50 37 PHE A C 17
ATOM 23181 O O . PHE A 1 37 ? 5.308 12.613 -2.558 1.00 13.54 37 PHE A O 17
ATOM 23197 N N . GLY A 1 38 ? 3.106 12.371 -2.990 1.00 52.24 38 GLY A N 17
ATOM 23198 C CA . GLY A 1 38 ? 2.822 13.772 -3.269 1.00 21.44 38 GLY A CA 17
ATOM 23199 C C . GLY A 1 38 ? 1.742 14.299 -2.326 1.00 3.44 38 GLY A C 17
ATOM 23200 O O . GLY A 1 38 ? 0.566 13.993 -2.511 1.00 63.31 38 GLY A O 17
ATOM 23204 N N . ILE A 1 39 ? 2.127 15.085 -1.315 1.00 43.34 39 ILE A N 17
ATOM 23205 C CA . ILE A 1 39 ? 1.188 15.817 -0.457 1.00 43.35 39 ILE A CA 17
ATOM 23206 C C . ILE A 1 39 ? 0.650 16.990 -1.301 1.00 22.12 39 ILE A C 17
ATOM 23207 O O . ILE A 1 39 ? 1.443 17.740 -1.886 1.00 52.42 39 ILE A O 17
ATOM 23222 N N . TYR A 1 40 ? -0.664 17.221 -1.284 1.00 44.25 40 TYR A N 17
ATOM 23223 C CA . TYR A 1 40 ? -1.335 18.314 -1.976 1.00 60.02 40 TYR A CA 17
ATOM 23224 C C . TYR A 1 40 ? -2.126 19.119 -0.945 1.00 60.05 40 TYR A C 17
ATOM 23225 O O . TYR A 1 40 ? -2.826 18.521 -0.130 1.00 3.14 40 TYR A O 17
ATOM 23242 N N . SER A 1 41 ? -2.086 20.454 -0.977 1.00 32.41 41 SER A N 17
ATOM 23243 C CA . SER A 1 41 ? -3.077 21.252 -0.259 1.00 62.23 41 SER A CA 17
ATOM 23244 C C . SER A 1 41 ? -4.161 21.632 -1.245 1.00 20.31 41 SER A C 17
ATOM 23245 O O . SER A 1 41 ? -3.832 22.035 -2.348 1.00 35.40 41 SER A O 17
ATOM 23252 N N . ASN A 1 42 ? -5.426 21.525 -0.831 1.00 53.24 42 ASN A N 17
ATOM 23253 C CA . ASN A 1 42 ? -6.658 21.882 -1.532 1.00 55.51 42 ASN A CA 17
ATOM 23254 C C . ASN A 1 42 ? -6.725 21.410 -2.984 1.00 73.34 42 ASN A C 17
ATOM 23255 O O . ASN A 1 42 ? -7.395 20.428 -3.273 1.00 74.02 42 ASN A O 17
ATOM 23265 N N . ALA A 1 43 ? -6.054 22.134 -3.882 1.00 31.01 43 ALA A N 17
ATOM 23266 C CA . ALA A 1 43 ? -5.710 21.683 -5.224 1.00 12.24 43 ALA A CA 17
ATOM 23267 C C . ALA A 1 43 ? -4.393 22.330 -5.684 1.00 44.51 43 ALA A C 17
ATOM 23268 O O . ALA A 1 43 ? -4.391 23.145 -6.611 1.00 74.33 43 ALA A O 17
ATOM 23275 N N . THR A 1 44 ? -3.274 22.011 -5.029 1.00 64.32 44 THR A N 17
ATOM 23276 C CA . THR A 1 44 ? -1.908 22.365 -5.414 1.00 32.31 44 THR A CA 17
ATOM 23277 C C . THR A 1 44 ? -0.934 21.340 -4.801 1.00 63.35 44 THR A C 17
ATOM 23278 O O . THR A 1 44 ? -1.071 21.031 -3.613 1.00 34.03 44 THR A O 17
ATOM 23289 N N . PRO A 1 45 ? 0.035 20.785 -5.557 1.00 41.45 45 PRO A N 17
ATOM 23290 C CA . PRO A 1 45 ? 1.092 19.926 -5.013 1.00 63.44 45 PRO A CA 17
ATOM 23291 C C . PRO A 1 45 ? 2.079 20.754 -4.189 1.00 43.13 45 PRO A C 17
ATOM 23292 O O . PRO A 1 45 ? 2.506 21.815 -4.640 1.00 32.02 45 PRO A O 17
ATOM 23300 N N . ILE A 1 46 ? 2.461 20.264 -3.003 1.00 35.02 46 ILE A N 17
ATOM 23301 C CA . ILE A 1 46 ? 3.345 20.989 -2.082 1.00 4.31 46 ILE A CA 17
ATOM 23302 C C . ILE A 1 46 ? 4.541 20.122 -1.657 1.00 51.53 46 ILE A C 17
ATOM 23303 O O . ILE A 1 46 ? 5.578 20.660 -1.261 1.00 44.54 46 ILE A O 17
ATOM 23318 N N . SER A 1 47 ? 4.466 18.795 -1.768 1.00 1.12 47 SER A N 17
ATOM 23319 C CA . SER A 1 47 ? 5.633 17.932 -1.645 1.00 51.44 47 SER A CA 17
ATOM 23320 C C . SER A 1 47 ? 5.539 16.853 -2.703 1.00 62.01 47 SER A C 17
ATOM 23321 O O . SER A 1 47 ? 4.485 16.628 -3.299 1.00 74.23 47 SER A O 17
ATOM 23328 N N . PHE A 1 48 ? 6.683 16.226 -2.915 1.00 22.23 48 PHE A N 17
ATOM 23329 C CA . PHE A 1 48 ? 6.955 15.235 -3.935 1.00 50.44 48 PHE A CA 17
ATOM 23330 C C . PHE A 1 48 ? 8.239 14.522 -3.522 1.00 24.21 48 PHE A C 17
ATOM 23331 O O . PHE A 1 48 ? 9.218 15.180 -3.158 1.00 53.43 48 PHE A O 17
ATOM 23347 N N . GLN A 1 49 ? 8.244 13.197 -3.560 1.00 32.40 49 GLN A N 17
ATOM 23348 C CA . GLN A 1 49 ? 9.444 12.373 -3.549 1.00 51.34 49 GLN A CA 17
ATOM 23349 C C . GLN A 1 49 ? 9.114 11.118 -4.349 1.00 52.15 49 GLN A C 17
ATOM 23350 O O . GLN A 1 49 ? 7.939 10.736 -4.455 1.00 53.24 49 GLN A O 17
ATOM 23362 N N . MET A 1 50 ? 10.144 10.431 -4.833 1.00 2.30 50 MET A N 17
ATOM 23363 C CA . MET A 1 50 ? 10.033 9.125 -5.467 1.00 22.42 50 MET A CA 17
ATOM 23364 C C . MET A 1 50 ? 11.082 8.229 -4.810 1.00 21.41 50 MET A C 17
ATOM 23365 O O . MET A 1 50 ? 12.106 8.734 -4.338 1.00 74.15 50 MET A O 17
ATOM 23377 N N . PHE A 1 51 ? 10.778 6.942 -4.654 1.00 53.43 51 PHE A N 17
ATOM 23378 C CA . PHE A 1 51 ? 11.561 6.046 -3.814 1.00 52.32 51 PHE A CA 17
ATOM 23379 C C . PHE A 1 51 ? 11.219 4.597 -4.139 1.00 25.51 51 PHE A C 17
ATOM 23380 O O . PHE A 1 51 ? 10.042 4.271 -4.324 1.00 10.30 51 PHE A O 17
ATOM 23396 N N . ASP A 1 52 ? 12.227 3.725 -4.165 1.00 34.33 52 ASP A N 17
ATOM 23397 C CA . ASP A 1 52 ? 12.068 2.277 -4.324 1.00 3.34 52 ASP A CA 17
ATOM 23398 C C . ASP A 1 52 ? 11.378 1.694 -3.084 1.00 62.53 52 ASP A C 17
ATOM 23399 O O . ASP A 1 52 ? 11.147 2.385 -2.081 1.00 53.24 52 ASP A O 17
ATOM 23407 N N . TYR A 1 53 ? 11.052 0.401 -3.125 1.00 64.42 53 TYR A N 17
ATOM 23408 C CA . TYR A 1 53 ? 10.749 -0.375 -1.930 1.00 51.13 53 TYR A CA 17
ATOM 23409 C C . TYR A 1 53 ? 11.035 -1.857 -2.155 1.00 10.14 53 TYR A C 17
ATOM 23410 O O . TYR A 1 53 ? 11.252 -2.270 -3.293 1.00 25.35 53 TYR A O 17
ATOM 23427 N N . LYS A 1 54 ? 10.955 -2.663 -1.089 1.00 72.24 54 LYS A N 17
ATOM 23428 C CA . LYS A 1 54 ? 10.740 -4.108 -1.177 1.00 24.13 54 LYS A CA 17
ATOM 23429 C C . LYS A 1 54 ? 9.657 -4.494 -0.181 1.00 22.43 54 LYS A C 17
ATOM 23430 O O . LYS A 1 54 ? 9.496 -3.815 0.843 1.00 24.11 54 LYS A O 17
ATOM 23445 N N . ILE A 1 55 ? 8.946 -5.587 -0.448 1.00 44.24 55 ILE A N 17
ATOM 23446 C CA . ILE A 1 55 ? 8.097 -6.259 0.533 1.00 44.23 55 ILE A CA 17
ATOM 23447 C C . ILE A 1 55 ? 8.871 -7.493 0.999 1.00 45.00 55 ILE A C 17
ATOM 23448 O O . ILE A 1 55 ? 8.968 -8.480 0.280 1.00 45.43 55 ILE A O 17
ATOM 23463 N N . GLU A 1 56 ? 9.494 -7.423 2.168 1.00 10.35 56 GLU A N 17
ATOM 23464 C CA . GLU A 1 56 ? 10.418 -8.421 2.697 1.00 25.41 56 GLU A CA 17
ATOM 23465 C C . GLU A 1 56 ? 10.132 -8.679 4.189 1.00 52.40 56 GLU A C 17
ATOM 23466 O O . GLU A 1 56 ? 11.009 -9.087 4.953 1.00 11.21 56 GLU A O 17
ATOM 23476 N N . GLU A 1 57 ? 8.896 -8.414 4.614 1.00 3.32 57 GLU A N 17
ATOM 23477 C CA . GLU A 1 57 ? 8.393 -8.646 5.964 1.00 54.41 57 GLU A CA 17
ATOM 23478 C C . GLU A 1 57 ? 6.875 -8.481 6.102 1.00 42.00 57 GLU A C 17
ATOM 23479 O O . GLU A 1 57 ? 6.351 -8.354 7.206 1.00 23.23 57 GLU A O 17
ATOM 23489 N N . GLY A 1 58 ? 6.143 -8.441 4.993 1.00 31.13 58 GLY A N 17
ATOM 23490 C CA . GLY A 1 58 ? 4.720 -8.091 5.020 1.00 71.14 58 GLY A CA 17
ATOM 23491 C C . GLY A 1 58 ? 4.492 -6.636 5.436 1.00 40.41 58 GLY A C 17
ATOM 23492 O O . GLY A 1 58 ? 3.395 -6.258 5.845 1.00 63.43 58 GLY A O 17
ATOM 23496 N N . ARG A 1 59 ? 5.542 -5.820 5.328 1.00 4.24 59 ARG A N 17
ATOM 23497 C CA . ARG A 1 59 ? 5.617 -4.392 5.601 1.00 51.31 59 ARG A CA 17
ATOM 23498 C C . ARG A 1 59 ? 6.415 -3.801 4.449 1.00 33.13 59 ARG A C 17
ATOM 23499 O O . ARG A 1 59 ? 7.049 -4.553 3.698 1.00 20.15 59 ARG A O 17
ATOM 23517 N N . ILE A 1 60 ? 6.421 -2.485 4.279 1.00 31.12 60 ILE A N 17
ATOM 23518 C CA . ILE A 1 60 ? 7.274 -1.876 3.261 1.00 22.21 60 ILE A CA 17
ATOM 23519 C C . ILE A 1 60 ? 8.686 -1.785 3.851 1.00 21.52 60 ILE A C 17
ATOM 23520 O O . ILE A 1 60 ? 8.814 -1.603 5.062 1.00 41.34 60 ILE A O 17
ATOM 23535 N N . TYR A 1 61 ? 9.716 -1.854 3.009 1.00 71.44 61 TYR A N 17
ATOM 23536 C CA . TYR A 1 61 ? 11.100 -1.493 3.296 1.00 3.03 61 TYR A CA 17
ATOM 23537 C C . TYR A 1 61 ? 11.449 -0.388 2.317 1.00 44.43 61 TYR A C 17
ATOM 23538 O O . TYR A 1 61 ? 11.255 -0.580 1.116 1.00 11.32 61 TYR A O 17
ATOM 23555 N N . ILE A 1 62 ? 11.912 0.753 2.814 1.00 43.00 62 ILE A N 17
ATOM 23556 C CA . ILE A 1 62 ? 12.293 1.937 2.061 1.00 22.55 62 ILE A CA 17
ATOM 23557 C C . ILE A 1 62 ? 13.802 2.072 2.250 1.00 72.14 62 ILE A C 17
ATOM 23558 O O . ILE A 1 62 ? 14.279 1.942 3.378 1.00 3.45 62 ILE A O 17
ATOM 23573 N N . TYR A 1 63 ? 14.544 2.294 1.162 1.00 5.35 63 TYR A N 17
ATOM 23574 C CA . TYR A 1 63 ? 16.012 2.244 1.188 1.00 13.34 63 TYR A CA 17
ATOM 23575 C C . TYR A 1 63 ? 16.667 3.055 0.063 1.00 13.01 63 TYR A C 17
ATOM 23576 O O . TYR A 1 63 ? 17.893 3.132 -0.018 1.00 42.01 63 TYR A O 17
ATOM 23593 N N . ASP A 1 64 ? 15.880 3.658 -0.827 1.00 32.22 64 ASP A N 17
ATOM 23594 C CA . ASP A 1 64 ? 16.379 4.548 -1.853 1.00 43.45 64 ASP A CA 17
ATOM 23595 C C . ASP A 1 64 ? 15.314 5.599 -2.028 1.00 25.43 64 ASP A C 17
ATOM 23596 O O . ASP A 1 64 ? 14.193 5.267 -2.407 1.00 50.14 64 ASP A O 17
ATOM 23604 N N . VAL A 1 65 ? 15.629 6.823 -1.630 1.00 72.14 65 VAL A N 17
ATOM 23605 C CA . VAL A 1 65 ? 14.748 7.977 -1.674 1.00 45.03 65 VAL A CA 17
ATOM 23606 C C . VAL A 1 65 ? 15.544 9.090 -2.345 1.00 33.51 65 VAL A C 17
ATOM 23607 O O . VAL A 1 65 ? 16.761 9.169 -2.165 1.00 53.41 65 VAL A O 17
ATOM 23620 N N . TYR A 1 66 ? 14.857 9.946 -3.092 1.00 1.31 66 TYR A N 17
ATOM 23621 C CA . TYR A 1 66 ? 15.393 11.141 -3.717 1.00 13.24 66 TYR A CA 17
ATOM 23622 C C . TYR A 1 66 ? 14.317 12.233 -3.580 1.00 50.21 66 TYR A C 17
ATOM 23623 O O . TYR A 1 66 ? 13.143 11.914 -3.354 1.00 70.22 66 TYR A O 17
ATOM 23640 N N . PRO A 1 67 ? 14.674 13.522 -3.711 1.00 12.31 67 PRO A N 17
ATOM 23641 C CA . PRO A 1 67 ? 16.036 14.051 -3.818 1.00 43.24 67 PRO A CA 17
ATOM 23642 C C . PRO A 1 67 ? 16.761 14.157 -2.467 1.00 53.12 67 PRO A C 17
ATOM 23643 O O . PRO A 1 67 ? 17.961 14.449 -2.417 1.00 10.52 67 PRO A O 17
ATOM 23651 N N . ASP A 1 68 ? 16.039 13.967 -1.367 1.00 21.42 68 ASP A N 17
ATOM 23652 C CA . ASP A 1 68 ? 16.593 13.886 -0.028 1.00 70.14 68 ASP A CA 17
ATOM 23653 C C . ASP A 1 68 ? 16.538 12.419 0.317 1.00 10.44 68 ASP A C 17
ATOM 23654 O O . ASP A 1 68 ? 15.481 11.908 0.697 1.00 54.35 68 ASP A O 17
ATOM 23662 N N . GLU A 1 69 ? 17.659 11.734 0.128 1.00 32.04 69 GLU A N 17
ATOM 23663 C CA . GLU A 1 69 ? 17.808 10.394 0.644 1.00 31.13 69 GLU A CA 17
ATOM 23664 C C . GLU A 1 69 ? 17.797 10.457 2.170 1.00 61.12 69 GLU A C 17
ATOM 23665 O O . GLU A 1 69 ? 18.404 11.358 2.760 1.00 71.22 69 GLU A O 17
ATOM 23675 N N . LYS A 1 70 ? 17.149 9.495 2.821 1.00 45.22 70 LYS A N 17
ATOM 23676 C CA . LYS A 1 70 ? 17.116 9.363 4.276 1.00 2.11 70 LYS A CA 17
ATOM 23677 C C . LYS A 1 70 ? 17.555 7.963 4.667 1.00 44.33 70 LYS A C 17
ATOM 23678 O O . LYS A 1 70 ? 17.670 7.099 3.795 1.00 41.04 70 LYS A O 17
ATOM 23693 N N . THR A 1 71 ? 17.751 7.749 5.969 1.00 63.21 71 THR A N 17
ATOM 23694 C CA . THR A 1 71 ? 18.003 6.441 6.556 1.00 63.24 71 THR A CA 17
ATOM 23695 C C . THR A 1 71 ? 16.976 5.438 5.990 1.00 21.31 71 THR A C 17
ATOM 23696 O O . THR A 1 71 ? 15.806 5.802 5.832 1.00 2.32 71 THR A O 17
ATOM 23707 N N . PRO A 1 72 ? 17.360 4.185 5.708 1.00 34.10 72 PRO A N 17
ATOM 23708 C CA . PRO A 1 72 ? 16.401 3.166 5.324 1.00 43.32 72 PRO A CA 17
ATOM 23709 C C . PRO A 1 72 ? 15.534 2.806 6.525 1.00 3.35 72 PRO A C 17
ATOM 23710 O O . PRO A 1 72 ? 16.051 2.631 7.634 1.00 21.12 72 PRO A O 17
ATOM 23718 N N . TYR A 1 73 ? 14.237 2.608 6.314 1.00 43.23 73 TYR A N 17
ATOM 23719 C CA . TYR A 1 73 ? 13.299 2.223 7.360 1.00 12.41 73 TYR A CA 17
ATOM 23720 C C . TYR A 1 73 ? 12.242 1.285 6.804 1.00 51.31 73 TYR A C 17
ATOM 23721 O O . TYR A 1 73 ? 12.016 1.220 5.596 1.00 75.12 73 TYR A O 17
ATOM 23738 N N . TYR A 1 74 ? 11.557 0.580 7.701 1.00 15.42 74 TYR A N 17
ATOM 23739 C CA . TYR A 1 74 ? 10.384 -0.207 7.363 1.00 24.21 74 TYR A CA 17
ATOM 23740 C C . TYR A 1 74 ? 9.139 0.599 7.728 1.00 61.12 74 TYR A C 17
ATOM 23741 O O . TYR A 1 74 ? 9.201 1.478 8.592 1.00 34.15 74 TYR A O 17
ATOM 23758 N N . LEU A 1 75 ? 8.009 0.298 7.090 1.00 15.31 75 LEU A N 17
ATOM 23759 C CA . LEU A 1 75 ? 6.728 0.945 7.337 1.00 21.22 75 LEU A CA 17
ATOM 23760 C C . LEU A 1 75 ? 5.705 -0.142 7.601 1.00 15.35 75 LEU A C 17
ATOM 23761 O O . LEU A 1 75 ? 5.333 -0.890 6.691 1.00 63.20 75 LEU A O 17
ATOM 23776 N N . ASP A 1 76 ? 5.263 -0.218 8.853 1.00 15.05 76 ASP A N 17
ATOM 23777 C CA . ASP A 1 76 ? 4.150 -1.046 9.284 1.00 4.01 76 ASP A CA 17
ATOM 23778 C C . ASP A 1 76 ? 2.932 -0.626 8.482 1.00 73.11 76 ASP A C 17
ATOM 23779 O O . ASP A 1 76 ? 2.620 0.566 8.393 1.00 73.12 76 ASP A O 17
ATOM 23787 N N . CYS A 1 77 ? 2.247 -1.586 7.877 1.00 40.23 77 CYS A N 17
ATOM 23788 C CA . CYS A 1 77 ? 0.997 -1.360 7.183 1.00 75.11 77 CYS A CA 17
ATOM 23789 C C . CYS A 1 77 ? 0.224 -2.663 7.102 1.00 75.51 77 CYS A C 17
ATOM 23790 O O . CYS A 1 77 ? 0.806 -3.737 7.262 1.00 55.12 77 CYS A O 17
ATOM 23797 N N . LYS A 1 78 ? -1.059 -2.552 6.765 1.00 0.05 78 LYS A N 17
ATOM 23798 C CA . LYS A 1 78 ? -1.906 -3.635 6.312 1.00 51.33 78 LYS A CA 17
ATOM 23799 C C . LYS A 1 78 ? -2.577 -3.291 4.996 1.00 12.13 78 LYS A C 17
ATOM 23800 O O . LYS A 1 78 ? -2.619 -2.123 4.592 1.00 71.21 78 LYS A O 17
ATOM 23815 N N . ILE A 1 79 ? -3.176 -4.298 4.365 1.00 33.24 79 ILE A N 17
ATOM 23816 C CA . ILE A 1 79 ? -3.890 -4.150 3.112 1.00 43.24 79 ILE A CA 17
ATOM 23817 C C . ILE A 1 79 ? -4.882 -5.307 2.970 1.00 63.21 79 ILE A C 17
ATOM 23818 O O . ILE A 1 79 ? -4.635 -6.386 3.514 1.00 0.11 79 ILE A O 17
ATOM 23833 N N . SER A 1 80 ? -5.961 -5.113 2.201 1.00 40.32 80 SER A N 17
ATOM 23834 C CA . SER A 1 80 ? -6.821 -6.238 1.817 1.00 53.43 80 SER A CA 17
ATOM 23835 C C . SER A 1 80 ? -7.341 -6.292 0.381 1.00 61.33 80 SER A C 17
ATOM 23836 O O . SER A 1 80 ? -7.954 -7.289 -0.002 1.00 33.21 80 SER A O 17
ATOM 23843 N N . GLY A 1 81 ? -7.090 -5.279 -0.433 1.00 15.14 81 GLY A N 17
ATOM 23844 C CA . GLY A 1 81 ? -7.387 -5.283 -1.855 1.00 14.23 81 GLY A CA 17
ATOM 23845 C C . GLY A 1 81 ? -7.681 -3.870 -2.327 1.00 73.41 81 GLY A C 17
ATOM 23846 O O . GLY A 1 81 ? -7.026 -3.382 -3.252 1.00 1.04 81 GLY A O 17
ATOM 23850 N N . THR A 1 82 ? -8.608 -3.191 -1.648 1.00 51.03 82 THR A N 17
ATOM 23851 C CA . THR A 1 82 ? -8.981 -1.820 -1.951 1.00 20.34 82 THR A CA 17
ATOM 23852 C C . THR A 1 82 ? -8.778 -0.847 -0.777 1.00 11.23 82 THR A C 17
ATOM 23853 O O . THR A 1 82 ? -8.592 0.339 -1.064 1.00 13.35 82 THR A O 17
ATOM 23864 N N . THR A 1 83 ? -8.704 -1.291 0.488 1.00 33.25 83 THR A N 17
ATOM 23865 C CA . THR A 1 83 ? -8.281 -0.477 1.639 1.00 53.10 83 THR A CA 17
ATOM 23866 C C . THR A 1 83 ? -6.793 -0.710 1.932 1.00 14.33 83 THR A C 17
ATOM 23867 O O . THR A 1 83 ? -6.385 -1.836 2.234 1.00 51.40 83 THR A O 17
ATOM 23878 N N . LEU A 1 84 ? -5.957 0.315 1.811 1.00 72.50 84 LEU A N 17
ATOM 23879 C CA . LEU A 1 84 ? -4.637 0.389 2.435 1.00 75.51 84 LEU A CA 17
ATOM 23880 C C . LEU A 1 84 ? -4.763 0.970 3.842 1.00 61.43 84 LEU A C 17
ATOM 23881 O O . LEU A 1 84 ? -5.488 1.949 4.039 1.00 64.20 84 LEU A O 17
ATOM 23896 N N . LYS A 1 85 ? -4.006 0.425 4.794 1.00 20.15 85 LYS A N 17
ATOM 23897 C CA . LYS A 1 85 ? -3.855 0.978 6.139 1.00 53.41 85 LYS A CA 17
ATOM 23898 C C . LYS A 1 85 ? -2.383 1.041 6.542 1.00 0.01 85 LYS A C 17
ATOM 23899 O O . LYS A 1 85 ? -1.863 0.065 7.070 1.00 0.12 85 LYS A O 17
ATOM 23914 N N . VAL A 1 86 ? -1.692 2.147 6.286 1.00 1.25 86 VAL A N 17
ATOM 23915 C CA . VAL A 1 86 ? -0.322 2.335 6.767 1.00 75.11 86 VAL A CA 17
ATOM 23916 C C . VAL A 1 86 ? -0.388 2.776 8.224 1.00 0.24 86 VAL A C 17
ATOM 23917 O O . VAL A 1 86 ? -1.174 3.661 8.551 1.00 53.14 86 VAL A O 17
ATOM 23930 N N . GLU A 1 87 ? 0.411 2.175 9.102 1.00 51.12 87 GLU A N 17
ATOM 23931 C CA . GLU A 1 87 ? 0.380 2.445 10.535 1.00 74.21 87 GLU A CA 17
ATOM 23932 C C . GLU A 1 87 ? 1.325 3.582 10.943 1.00 33.43 87 GLU A C 17
ATOM 23933 O O . GLU A 1 87 ? 1.018 4.295 11.899 1.00 52.30 87 GLU A O 17
ATOM 23943 N N . THR A 1 88 ? 2.448 3.787 10.249 1.00 4.25 88 THR A N 17
ATOM 23944 C CA . THR A 1 88 ? 3.436 4.804 10.619 1.00 42.50 88 THR A CA 17
ATOM 23945 C C . THR A 1 88 ? 4.046 5.448 9.367 1.00 3.14 88 THR A C 17
ATOM 23946 O O . THR A 1 88 ? 3.803 5.000 8.244 1.00 23.32 88 THR A O 17
ATOM 23957 N N . GLY A 1 89 ? 4.831 6.507 9.556 1.00 55.44 89 GLY A N 17
ATOM 23958 C CA . GLY A 1 89 ? 5.384 7.286 8.479 1.00 54.53 89 GLY A CA 17
ATOM 23959 C C . GLY A 1 89 ? 4.411 8.361 8.038 1.00 0.43 89 GLY A C 17
ATOM 23960 O O . GLY A 1 89 ? 3.314 8.539 8.579 1.00 73.14 89 GLY A O 17
ATOM 23964 N N . SER A 1 90 ? 4.857 9.123 7.052 1.00 12.44 90 SER A N 17
ATOM 23965 C CA . SER A 1 90 ? 4.151 10.254 6.506 1.00 35.44 90 SER A CA 17
ATOM 23966 C C . SER A 1 90 ? 2.768 9.910 5.959 1.00 23.22 90 SER A C 17
ATOM 23967 O O . SER A 1 90 ? 1.925 10.801 5.851 1.00 14.13 90 SER A O 17
ATOM 23974 N N . GLU A 1 91 ? 2.510 8.642 5.655 1.00 24.14 91 GLU A N 17
ATOM 23975 C CA . GLU A 1 91 ? 1.260 8.218 5.020 1.00 13.52 91 GLU A CA 17
ATOM 23976 C C . GLU A 1 91 ? 0.370 7.403 5.968 1.00 15.45 91 GLU A C 17
ATOM 23977 O O . GLU A 1 91 ? -0.547 6.710 5.528 1.00 31.43 91 GLU A O 17
ATOM 23987 N N . ALA A 1 92 ? 0.635 7.461 7.277 1.00 2.51 92 ALA A N 17
ATOM 23988 C CA . ALA A 1 92 ? -0.119 6.734 8.289 1.00 61.41 92 ALA A CA 17
ATOM 23989 C C . ALA A 1 92 ? -1.591 7.172 8.324 1.00 73.33 92 ALA A C 17
ATOM 23990 O O . ALA A 1 92 ? -1.891 8.253 8.841 1.00 73.32 92 ALA A O 17
ATOM 23997 N N . GLY A 1 93 ? -2.517 6.360 7.808 1.00 4.54 93 GLY A N 17
ATOM 23998 C CA . GLY A 1 93 ? -3.957 6.649 7.834 1.00 42.44 93 GLY A CA 17
ATOM 23999 C C . GLY A 1 93 ? -4.805 5.526 7.233 1.00 3.34 93 GLY A C 17
ATOM 24000 O O . GLY A 1 93 ? -4.607 4.359 7.579 1.00 13.23 93 GLY A O 17
ATOM 24004 N N . THR A 1 94 ? -5.786 5.874 6.395 1.00 61.00 94 THR A N 17
ATOM 24005 C CA . THR A 1 94 ? -6.696 4.952 5.707 1.00 40.03 94 THR A CA 17
ATOM 24006 C C . THR A 1 94 ? -6.895 5.429 4.254 1.00 2.15 94 THR A C 17
ATOM 24007 O O . THR A 1 94 ? -7.235 6.595 4.007 1.00 35.13 94 THR A O 17
ATOM 24018 N N . TYR A 1 95 ? -6.531 4.586 3.276 1.00 52.24 95 TYR A N 17
ATOM 24019 C CA . TYR A 1 95 ? -6.393 4.981 1.873 1.00 31.52 95 TYR A CA 17
ATOM 24020 C C . TYR A 1 95 ? -7.129 3.974 0.992 1.00 35.53 95 TYR A C 17
ATOM 24021 O O . TYR A 1 95 ? -7.236 2.797 1.333 1.00 32.33 95 TYR A O 17
ATOM 24038 N N . LYS A 1 96 ? -7.605 4.416 -0.171 1.00 32.21 96 LYS A N 17
ATOM 24039 C CA . LYS A 1 96 ? -8.412 3.618 -1.090 1.00 41.04 96 LYS A CA 17
ATOM 24040 C C . LYS A 1 96 ? -7.673 3.502 -2.412 1.00 41.30 96 LYS A C 17
ATOM 24041 O O . LYS A 1 96 ? -7.251 4.539 -2.923 1.00 55.40 96 LYS A O 17
ATOM 24056 N N . LYS A 1 97 ? -7.514 2.287 -2.959 1.00 32.41 97 LYS A N 17
ATOM 24057 C CA . LYS A 1 97 ? -6.962 2.047 -4.303 1.00 44.42 97 LYS A CA 17
ATOM 24058 C C . LYS A 1 97 ? -7.641 2.986 -5.304 1.00 74.53 97 LYS A C 17
ATOM 24059 O O . LYS A 1 97 ? -8.851 3.178 -5.186 1.00 11.43 97 LYS A O 17
ATOM 24074 N N . GLN A 1 98 ? -6.905 3.541 -6.268 1.00 14.01 98 GLN A N 17
ATOM 24075 C CA . GLN A 1 98 ? -7.396 4.440 -7.326 1.00 42.31 98 GLN A CA 17
ATOM 24076 C C . GLN A 1 98 ? -7.098 3.820 -8.689 1.00 10.43 98 GLN A C 17
ATOM 24077 O O . GLN A 1 98 ? -6.534 4.439 -9.594 1.00 42.32 98 GLN A O 17
ATOM 24089 N N . LYS A 1 99 ? -7.392 2.534 -8.768 1.00 11.21 99 LYS A N 17
ATOM 24090 C CA . LYS A 1 99 ? -7.276 1.647 -9.908 1.00 30.24 99 LYS A CA 17
ATOM 24091 C C . LYS A 1 99 ? -8.452 0.694 -9.799 1.00 12.21 99 LYS A C 17
ATOM 24092 O O . LYS A 1 99 ? -8.945 0.475 -8.664 1.00 24.51 99 LYS A O 17
ATOM 24107 N N . GLY A 1 1 ? -13.170 -7.205 14.118 1.00 22.42 1 GLY A N 18
ATOM 24108 C CA . GLY A 1 1 ? -11.793 -7.703 14.089 1.00 34.24 1 GLY A CA 18
ATOM 24109 C C . GLY A 1 1 ? -10.891 -6.689 13.408 1.00 63.24 1 GLY A C 18
ATOM 24110 O O . GLY A 1 1 ? -11.277 -5.535 13.226 1.00 55.32 1 GLY A O 18
ATOM 24114 N N . GLU A 1 2 ? -9.690 -7.104 13.012 1.00 60.24 2 GLU A N 18
ATOM 24115 C CA . GLU A 1 2 ? -8.870 -6.387 12.042 1.00 23.10 2 GLU A CA 18
ATOM 24116 C C . GLU A 1 2 ? -8.173 -7.426 11.165 1.00 75.35 2 GLU A C 18
ATOM 24117 O O . GLU A 1 2 ? -6.958 -7.631 11.208 1.00 1.01 2 GLU A O 18
ATOM 24127 N N . ASP A 1 3 ? -8.994 -8.131 10.395 1.00 3.24 3 ASP A N 18
ATOM 24128 C CA . ASP A 1 3 ? -8.628 -9.357 9.693 1.00 41.42 3 ASP A CA 18
ATOM 24129 C C . ASP A 1 3 ? -8.081 -8.980 8.325 1.00 12.04 3 ASP A C 18
ATOM 24130 O O . ASP A 1 3 ? -8.699 -9.200 7.283 1.00 20.11 3 ASP A O 18
ATOM 24138 N N . TRP A 1 4 ? -6.955 -8.285 8.344 1.00 32.54 4 TRP A N 18
ATOM 24139 C CA . TRP A 1 4 ? -6.231 -7.838 7.168 1.00 32.33 4 TRP A CA 18
ATOM 24140 C C . TRP A 1 4 ? -5.538 -9.023 6.485 1.00 40.34 4 TRP A C 18
ATOM 24141 O O . TRP A 1 4 ? -5.189 -9.992 7.166 1.00 41.04 4 TRP A O 18
ATOM 24161 N N . THR A 1 5 ? -5.315 -8.947 5.165 1.00 53.13 5 THR A N 18
ATOM 24162 C CA . THR A 1 5 ? -4.433 -9.887 4.484 1.00 24.11 5 THR A CA 18
ATOM 24163 C C . THR A 1 5 ? -2.973 -9.507 4.714 1.00 54.04 5 THR A C 18
ATOM 24164 O O . THR A 1 5 ? -2.666 -8.368 5.080 1.00 20.24 5 THR A O 18
ATOM 24175 N N . GLU A 1 6 ? -2.084 -10.446 4.381 1.00 60.41 6 GLU A N 18
ATOM 24176 C CA . GLU A 1 6 ? -0.674 -10.184 4.182 1.00 42.22 6 GLU A CA 18
ATOM 24177 C C . GLU A 1 6 ? -0.527 -9.026 3.209 1.00 53.12 6 GLU A C 18
ATOM 24178 O O . GLU A 1 6 ? -1.133 -8.988 2.131 1.00 3.14 6 GLU A O 18
ATOM 24188 N N . LEU A 1 7 ? 0.323 -8.084 3.585 1.00 55.03 7 LEU A N 18
ATOM 24189 C CA . LEU A 1 7 ? 0.933 -7.202 2.630 1.00 55.34 7 LEU A CA 18
ATOM 24190 C C . LEU A 1 7 ? 1.955 -8.033 1.867 1.00 14.14 7 LEU A C 18
ATOM 24191 O O . LEU A 1 7 ? 2.863 -8.619 2.458 1.00 12.14 7 LEU A O 18
ATOM 24206 N N . ASN A 1 8 ? 1.802 -8.072 0.551 1.00 62.25 8 ASN A N 18
ATOM 24207 C CA . ASN A 1 8 ? 2.725 -8.716 -0.370 1.00 62.51 8 ASN A CA 18
ATOM 24208 C C . ASN A 1 8 ? 2.929 -7.765 -1.530 1.00 43.21 8 ASN A C 18
ATOM 24209 O O . ASN A 1 8 ? 2.127 -6.838 -1.709 1.00 3.22 8 ASN A O 18
ATOM 24219 N N . SER A 1 9 ? 3.961 -8.025 -2.328 1.00 43.13 9 SER A N 18
ATOM 24220 C CA . SER A 1 9 ? 4.471 -7.057 -3.285 1.00 1.41 9 SER A CA 18
ATOM 24221 C C . SER A 1 9 ? 3.379 -6.632 -4.255 1.00 32.01 9 SER A C 18
ATOM 24222 O O . SER A 1 9 ? 3.201 -5.447 -4.527 1.00 53.40 9 SER A O 18
ATOM 24229 N N . ASN A 1 10 ? 2.617 -7.613 -4.732 1.00 22.43 10 ASN A N 18
ATOM 24230 C CA . ASN A 1 10 ? 1.639 -7.434 -5.791 1.00 35.05 10 ASN A CA 18
ATOM 24231 C C . ASN A 1 10 ? 0.377 -6.733 -5.284 1.00 71.32 10 ASN A C 18
ATOM 24232 O O . ASN A 1 10 ? -0.325 -6.099 -6.072 1.00 35.45 10 ASN A O 18
ATOM 24242 N N . ASN A 1 11 ? 0.081 -6.812 -3.976 1.00 43.55 11 ASN A N 18
ATOM 24243 C CA . ASN A 1 11 ? -1.158 -6.275 -3.402 1.00 63.41 11 ASN A CA 18
ATOM 24244 C C . ASN A 1 11 ? -1.161 -4.747 -3.387 1.00 33.25 11 ASN A C 18
ATOM 24245 O O . ASN A 1 11 ? -2.208 -4.122 -3.564 1.00 1.43 11 ASN A O 18
ATOM 24255 N N . ILE A 1 12 ? -0.018 -4.128 -3.077 1.00 4.11 12 ILE A N 18
ATOM 24256 C CA . ILE A 1 12 ? 0.087 -2.700 -2.762 1.00 55.32 12 ILE A CA 18
ATOM 24257 C C . ILE A 1 12 ? 0.178 -1.832 -4.021 1.00 40.32 12 ILE A C 18
ATOM 24258 O O . ILE A 1 12 ? -0.049 -0.625 -3.967 1.00 63.12 12 ILE A O 18
ATOM 24273 N N . ILE A 1 13 ? 0.452 -2.446 -5.163 1.00 11.32 13 ILE A N 18
ATOM 24274 C CA . ILE A 1 13 ? 0.639 -1.780 -6.438 1.00 73.11 13 ILE A CA 18
ATOM 24275 C C . ILE A 1 13 ? -0.616 -0.970 -6.789 1.00 61.41 13 ILE A C 18
ATOM 24276 O O . ILE A 1 13 ? -1.737 -1.394 -6.490 1.00 4.33 13 ILE A O 18
ATOM 24291 N N . GLY A 1 14 ? -0.432 0.178 -7.440 1.00 1.41 14 GLY A N 18
ATOM 24292 C CA . GLY A 1 14 ? -1.506 1.072 -7.870 1.00 74.00 14 GLY A CA 18
ATOM 24293 C C . GLY A 1 14 ? -1.384 2.433 -7.185 1.00 63.04 14 GLY A C 18
ATOM 24294 O O . GLY A 1 14 ? -0.358 2.726 -6.569 1.00 51.51 14 GLY A O 18
ATOM 24298 N N . TYR A 1 15 ? -2.410 3.276 -7.328 1.00 51.54 15 TYR A N 18
ATOM 24299 C CA . TYR A 1 15 ? -2.484 4.633 -6.782 1.00 74.44 15 TYR A CA 18
ATOM 24300 C C . TYR A 1 15 ? -3.420 4.644 -5.565 1.00 41.43 15 TYR A C 18
ATOM 24301 O O . TYR A 1 15 ? -4.350 3.840 -5.501 1.00 35.04 15 TYR A O 18
ATOM 24318 N N . TRP A 1 16 ? -3.221 5.569 -4.618 1.00 3.25 16 TRP A N 18
ATOM 24319 C CA . TRP A 1 16 ? -3.898 5.595 -3.315 1.00 2.12 16 TRP A CA 18
ATOM 24320 C C . TRP A 1 16 ? -4.100 7.043 -2.851 1.00 42.12 16 TRP A C 18
ATOM 24321 O O . TRP A 1 16 ? -3.127 7.795 -2.768 1.00 0.44 16 TRP A O 18
ATOM 24341 N N . SER A 1 17 ? -5.330 7.450 -2.508 1.00 24.14 17 SER A N 18
ATOM 24342 C CA . SER A 1 17 ? -5.623 8.761 -1.915 1.00 13.43 17 SER A CA 18
ATOM 24343 C C . SER A 1 17 ? -6.598 8.604 -0.747 1.00 75.43 17 SER A C 18
ATOM 24344 O O . SER A 1 17 ? -7.224 7.555 -0.582 1.00 14.14 17 SER A O 18
ATOM 24351 N N . THR A 1 18 ? -6.745 9.660 0.052 1.00 51.42 18 THR A N 18
ATOM 24352 C CA . THR A 1 18 ? -7.576 9.713 1.254 1.00 52.13 18 THR A CA 18
ATOM 24353 C C . THR A 1 18 ? -8.750 10.696 1.084 1.00 41.24 18 THR A C 18
ATOM 24354 O O . THR A 1 18 ? -9.712 10.642 1.854 1.00 33.32 18 THR A O 18
ATOM 24365 N N . GLY A 1 19 ? -8.730 11.558 0.063 1.00 51.43 19 GLY A N 18
ATOM 24366 C CA . GLY A 1 19 ? -9.766 12.547 -0.190 1.00 51.53 19 GLY A CA 18
ATOM 24367 C C . GLY A 1 19 ? -9.265 13.568 -1.205 1.00 11.55 19 GLY A C 18
ATOM 24368 O O . GLY A 1 19 ? -8.166 13.422 -1.742 1.00 60.02 19 GLY A O 18
ATOM 24372 N N . ILE A 1 20 ? -10.076 14.595 -1.452 1.00 40.32 20 ILE A N 18
ATOM 24373 C CA . ILE A 1 20 ? -9.837 15.664 -2.426 1.00 44.11 20 ILE A CA 18
ATOM 24374 C C . ILE A 1 20 ? -10.103 17.033 -1.785 1.00 0.11 20 ILE A C 18
ATOM 24375 O O . ILE A 1 20 ? -10.489 17.981 -2.463 1.00 24.45 20 ILE A O 18
ATOM 24390 N N . GLU A 1 21 ? -9.926 17.150 -0.470 1.00 3.32 21 GLU A N 18
ATOM 24391 C CA . GLU A 1 21 ? -10.135 18.378 0.283 1.00 34.33 21 GLU A CA 18
ATOM 24392 C C . GLU A 1 21 ? -8.910 18.662 1.148 1.00 24.25 21 GLU A C 18
ATOM 24393 O O . GLU A 1 21 ? -7.990 17.845 1.215 1.00 2.32 21 GLU A O 18
ATOM 24403 N N . GLY A 1 22 ? -8.931 19.813 1.822 1.00 22.53 22 GLY A N 18
ATOM 24404 C CA . GLY A 1 22 ? -8.114 20.139 2.974 1.00 55.33 22 GLY A CA 18
ATOM 24405 C C . GLY A 1 22 ? -6.636 19.901 2.706 1.00 74.21 22 GLY A C 18
ATOM 24406 O O . GLY A 1 22 ? -6.018 20.644 1.942 1.00 72.43 22 GLY A O 18
ATOM 24410 N N . THR A 1 23 ? -6.083 18.856 3.312 1.00 15.05 23 THR A N 18
ATOM 24411 C CA . THR A 1 23 ? -4.670 18.551 3.253 1.00 1.32 23 THR A CA 18
ATOM 24412 C C . THR A 1 23 ? -4.562 17.035 3.086 1.00 20.34 23 THR A C 18
ATOM 24413 O O . THR A 1 23 ? -4.653 16.296 4.075 1.00 13.11 23 THR A O 18
ATOM 24424 N N . HIS A 1 24 ? -4.441 16.550 1.847 1.00 23.52 24 HIS A N 18
ATOM 24425 C CA . HIS A 1 24 ? -4.485 15.127 1.540 1.00 13.43 24 HIS A CA 18
ATOM 24426 C C . HIS A 1 24 ? -3.252 14.681 0.760 1.00 2.45 24 HIS A C 18
ATOM 24427 O O . HIS A 1 24 ? -2.448 15.485 0.291 1.00 43.44 24 HIS A O 18
ATOM 24440 N N . LYS A 1 25 ? -3.081 13.367 0.645 1.00 52.11 25 LYS A N 18
ATOM 24441 C CA . LYS A 1 25 ? -1.808 12.757 0.306 1.00 55.02 25 LYS A CA 18
ATOM 24442 C C . LYS A 1 25 ? -2.023 11.642 -0.695 1.00 52.21 25 LYS A C 18
ATOM 24443 O O . LYS A 1 25 ? -3.023 10.920 -0.626 1.00 34.33 25 LYS A O 18
ATOM 24458 N N . LEU A 1 26 ? -1.064 11.477 -1.597 1.00 14.15 26 LEU A N 18
ATOM 24459 C CA . LEU A 1 26 ? -1.119 10.586 -2.742 1.00 42.14 26 LEU A CA 18
ATOM 24460 C C . LEU A 1 26 ? 0.094 9.660 -2.669 1.00 42.54 26 LEU A C 18
ATOM 24461 O O . LEU A 1 26 ? 1.217 10.147 -2.560 1.00 0.45 26 LEU A O 18
ATOM 24476 N N . LEU A 1 27 ? -0.114 8.346 -2.752 1.00 54.42 27 LEU A N 18
ATOM 24477 C CA . LEU A 1 27 ? 0.937 7.345 -2.908 1.00 34.03 27 LEU A CA 18
ATOM 24478 C C . LEU A 1 27 ? 0.706 6.652 -4.233 1.00 62.20 27 LEU A C 18
ATOM 24479 O O . LEU A 1 27 ? -0.447 6.498 -4.659 1.00 21.15 27 LEU A O 18
ATOM 24494 N N . SER A 1 28 ? 1.772 6.132 -4.827 1.00 51.50 28 SER A N 18
ATOM 24495 C CA . SER A 1 28 ? 1.667 5.106 -5.824 1.00 62.43 28 SER A CA 18
ATOM 24496 C C . SER A 1 28 ? 2.882 4.193 -5.784 1.00 53.33 28 SER A C 18
ATOM 24497 O O . SER A 1 28 ? 3.945 4.597 -5.312 1.00 15.25 28 SER A O 18
ATOM 24504 N N . PHE A 1 29 ? 2.717 2.982 -6.310 1.00 64.32 29 PHE A N 18
ATOM 24505 C CA . PHE A 1 29 ? 3.717 1.928 -6.314 1.00 32.25 29 PHE A CA 18
ATOM 24506 C C . PHE A 1 29 ? 3.600 1.198 -7.645 1.00 24.32 29 PHE A C 18
ATOM 24507 O O . PHE A 1 29 ? 2.474 0.961 -8.106 1.00 20.11 29 PHE A O 18
ATOM 24523 N N . ASP A 1 30 ? 4.737 0.855 -8.252 1.00 71.22 30 ASP A N 18
ATOM 24524 C CA . ASP A 1 30 ? 4.808 -0.003 -9.437 1.00 40.31 30 ASP A CA 18
ATOM 24525 C C . ASP A 1 30 ? 5.262 -1.390 -9.034 1.00 40.30 30 ASP A C 18
ATOM 24526 O O . ASP A 1 30 ? 5.946 -1.572 -8.027 1.00 32.04 30 ASP A O 18
ATOM 24534 N N . GLU A 1 31 ? 4.925 -2.373 -9.855 1.00 32.21 31 GLU A N 18
ATOM 24535 C CA . GLU A 1 31 ? 5.279 -3.756 -9.606 1.00 22.45 31 GLU A CA 18
ATOM 24536 C C . GLU A 1 31 ? 6.724 -4.053 -10.001 1.00 23.22 31 GLU A C 18
ATOM 24537 O O . GLU A 1 31 ? 7.308 -5.012 -9.502 1.00 52.14 31 GLU A O 18
ATOM 24547 N N . ASP A 1 32 ? 7.316 -3.231 -10.873 1.00 35.21 32 ASP A N 18
ATOM 24548 C CA . ASP A 1 32 ? 8.643 -3.480 -11.440 1.00 72.04 32 ASP A CA 18
ATOM 24549 C C . ASP A 1 32 ? 9.576 -2.269 -11.301 1.00 52.22 32 ASP A C 18
ATOM 24550 O O . ASP A 1 32 ? 10.745 -2.350 -11.682 1.00 4.55 32 ASP A O 18
ATOM 24558 N N . GLY A 1 33 ? 9.070 -1.167 -10.732 1.00 55.41 33 GLY A N 18
ATOM 24559 C CA . GLY A 1 33 ? 9.689 0.155 -10.758 1.00 22.14 33 GLY A CA 18
ATOM 24560 C C . GLY A 1 33 ? 10.060 0.641 -9.357 1.00 54.43 33 GLY A C 18
ATOM 24561 O O . GLY A 1 33 ? 10.740 -0.071 -8.620 1.00 32.13 33 GLY A O 18
ATOM 24565 N N . THR A 1 34 ? 9.659 1.866 -9.020 1.00 51.52 34 THR A N 18
ATOM 24566 C CA . THR A 1 34 ? 9.813 2.522 -7.726 1.00 61.03 34 THR A CA 18
ATOM 24567 C C . THR A 1 34 ? 8.484 3.234 -7.410 1.00 31.23 34 THR A C 18
ATOM 24568 O O . THR A 1 34 ? 7.591 3.285 -8.270 1.00 3.15 34 THR A O 18
ATOM 24579 N N . GLY A 1 35 ? 8.323 3.782 -6.203 1.00 35.11 35 GLY A N 18
ATOM 24580 C CA . GLY A 1 35 ? 7.088 4.418 -5.763 1.00 11.35 35 GLY A CA 18
ATOM 24581 C C . GLY A 1 35 ? 7.170 5.941 -5.821 1.00 32.31 35 GLY A C 18
ATOM 24582 O O . GLY A 1 35 ? 8.213 6.525 -6.131 1.00 35.34 35 GLY A O 18
ATOM 24586 N N . SER A 1 36 ? 6.046 6.586 -5.515 1.00 75.31 36 SER A N 18
ATOM 24587 C CA . SER A 1 36 ? 5.910 8.038 -5.439 1.00 42.11 36 SER A CA 18
ATOM 24588 C C . SER A 1 36 ? 5.098 8.381 -4.184 1.00 31.41 36 SER A C 18
ATOM 24589 O O . SER A 1 36 ? 4.236 7.603 -3.770 1.00 32.45 36 SER A O 18
ATOM 24596 N N . PHE A 1 37 ? 5.326 9.567 -3.616 1.00 2.52 37 PHE A N 18
ATOM 24597 C CA . PHE A 1 37 ? 4.589 10.119 -2.479 1.00 61.04 37 PHE A CA 18
ATOM 24598 C C . PHE A 1 37 ? 4.479 11.632 -2.655 1.00 2.23 37 PHE A C 18
ATOM 24599 O O . PHE A 1 37 ? 5.465 12.353 -2.467 1.00 13.32 37 PHE A O 18
ATOM 24615 N N . GLY A 1 38 ? 3.289 12.120 -3.002 1.00 21.13 38 GLY A N 18
ATOM 24616 C CA . GLY A 1 38 ? 3.024 13.539 -3.172 1.00 73.40 38 GLY A CA 18
ATOM 24617 C C . GLY A 1 38 ? 2.051 14.037 -2.114 1.00 75.12 38 GLY A C 18
ATOM 24618 O O . GLY A 1 38 ? 1.153 13.316 -1.671 1.00 72.12 38 GLY A O 18
ATOM 24622 N N . ILE A 1 39 ? 2.195 15.307 -1.749 1.00 71.41 39 ILE A N 18
ATOM 24623 C CA . ILE A 1 39 ? 1.410 15.976 -0.714 1.00 41.11 39 ILE A CA 18
ATOM 24624 C C . ILE A 1 39 ? 0.632 17.072 -1.441 1.00 13.14 39 ILE A C 18
ATOM 24625 O O . ILE A 1 39 ? 1.218 17.777 -2.272 1.00 22.43 39 ILE A O 18
ATOM 24640 N N . TYR A 1 40 ? -0.676 17.177 -1.200 1.00 3.23 40 TYR A N 18
ATOM 24641 C CA . TYR A 1 40 ? -1.596 18.028 -1.944 1.00 11.54 40 TYR A CA 18
ATOM 24642 C C . TYR A 1 40 ? -2.432 18.842 -0.955 1.00 41.24 40 TYR A C 18
ATOM 24643 O O . TYR A 1 40 ? -3.047 18.291 -0.040 1.00 24.31 40 TYR A O 18
ATOM 24660 N N . SER A 1 41 ? -2.470 20.158 -1.129 1.00 42.54 41 SER A N 18
ATOM 24661 C CA . SER A 1 41 ? -3.319 21.054 -0.363 1.00 44.12 41 SER A CA 18
ATOM 24662 C C . SER A 1 41 ? -4.502 21.364 -1.260 1.00 23.13 41 SER A C 18
ATOM 24663 O O . SER A 1 41 ? -4.314 21.966 -2.314 1.00 43.24 41 SER A O 18
ATOM 24670 N N . ASN A 1 42 ? -5.693 20.944 -0.836 1.00 14.52 42 ASN A N 18
ATOM 24671 C CA . ASN A 1 42 ? -7.009 21.113 -1.443 1.00 51.31 42 ASN A CA 18
ATOM 24672 C C . ASN A 1 42 ? -7.125 20.697 -2.908 1.00 13.41 42 ASN A C 18
ATOM 24673 O O . ASN A 1 42 ? -7.891 19.779 -3.198 1.00 31.13 42 ASN A O 18
ATOM 24683 N N . ALA A 1 43 ? -6.441 21.369 -3.832 1.00 1.51 43 ALA A N 18
ATOM 24684 C CA . ALA A 1 43 ? -6.337 20.989 -5.232 1.00 40.50 43 ALA A CA 18
ATOM 24685 C C . ALA A 1 43 ? -5.044 21.516 -5.871 1.00 15.43 43 ALA A C 18
ATOM 24686 O O . ALA A 1 43 ? -5.061 21.931 -7.032 1.00 74.01 43 ALA A O 18
ATOM 24693 N N . THR A 1 44 ? -3.943 21.541 -5.116 1.00 0.53 44 THR A N 18
ATOM 24694 C CA . THR A 1 44 ? -2.623 21.961 -5.576 1.00 75.04 44 THR A CA 18
ATOM 24695 C C . THR A 1 44 ? -1.575 20.979 -5.034 1.00 4.43 44 THR A C 18
ATOM 24696 O O . THR A 1 44 ? -1.631 20.651 -3.844 1.00 3.22 44 THR A O 18
ATOM 24707 N N . PRO A 1 45 ? -0.623 20.500 -5.854 1.00 4.55 45 PRO A N 18
ATOM 24708 C CA . PRO A 1 45 ? 0.517 19.715 -5.390 1.00 40.13 45 PRO A CA 18
ATOM 24709 C C . PRO A 1 45 ? 1.539 20.613 -4.677 1.00 53.22 45 PRO A C 18
ATOM 24710 O O . PRO A 1 45 ? 1.891 21.664 -5.208 1.00 23.02 45 PRO A O 18
ATOM 24718 N N . ILE A 1 46 ? 2.033 20.209 -3.499 1.00 3.13 46 ILE A N 18
ATOM 24719 C CA . ILE A 1 46 ? 2.967 20.995 -2.681 1.00 40.20 46 ILE A CA 18
ATOM 24720 C C . ILE A 1 46 ? 4.207 20.180 -2.265 1.00 12.43 46 ILE A C 18
ATOM 24721 O O . ILE A 1 46 ? 5.124 20.741 -1.666 1.00 73.13 46 ILE A O 18
ATOM 24736 N N . SER A 1 47 ? 4.288 18.872 -2.528 1.00 0.21 47 SER A N 18
ATOM 24737 C CA . SER A 1 47 ? 5.539 18.126 -2.394 1.00 74.13 47 SER A CA 18
ATOM 24738 C C . SER A 1 47 ? 5.519 16.938 -3.329 1.00 51.23 47 SER A C 18
ATOM 24739 O O . SER A 1 47 ? 4.456 16.441 -3.705 1.00 64.02 47 SER A O 18
ATOM 24746 N N . PHE A 1 48 ? 6.727 16.482 -3.629 1.00 2.52 48 PHE A N 18
ATOM 24747 C CA . PHE A 1 48 ? 7.048 15.350 -4.476 1.00 24.24 48 PHE A CA 18
ATOM 24748 C C . PHE A 1 48 ? 8.314 14.697 -3.928 1.00 13.11 48 PHE A C 18
ATOM 24749 O O . PHE A 1 48 ? 9.297 15.392 -3.646 1.00 42.40 48 PHE A O 18
ATOM 24765 N N . GLN A 1 49 ? 8.330 13.376 -3.822 1.00 31.21 49 GLN A N 18
ATOM 24766 C CA . GLN A 1 49 ? 9.552 12.592 -3.665 1.00 3.51 49 GLN A CA 18
ATOM 24767 C C . GLN A 1 49 ? 9.406 11.316 -4.482 1.00 24.23 49 GLN A C 18
ATOM 24768 O O . GLN A 1 49 ? 8.281 10.891 -4.769 1.00 71.11 49 GLN A O 18
ATOM 24780 N N . MET A 1 50 ? 10.518 10.669 -4.802 1.00 24.33 50 MET A N 18
ATOM 24781 C CA . MET A 1 50 ? 10.548 9.373 -5.443 1.00 22.01 50 MET A CA 18
ATOM 24782 C C . MET A 1 50 ? 11.515 8.535 -4.619 1.00 54.53 50 MET A C 18
ATOM 24783 O O . MET A 1 50 ? 12.507 9.070 -4.114 1.00 62.04 50 MET A O 18
ATOM 24795 N N . PHE A 1 51 ? 11.168 7.274 -4.394 1.00 51.21 51 PHE A N 18
ATOM 24796 C CA . PHE A 1 51 ? 11.896 6.373 -3.522 1.00 73.01 51 PHE A CA 18
ATOM 24797 C C . PHE A 1 51 ? 11.566 4.957 -3.944 1.00 61.44 51 PHE A C 18
ATOM 24798 O O . PHE A 1 51 ? 10.477 4.681 -4.464 1.00 2.14 51 PHE A O 18
ATOM 24814 N N . ASP A 1 52 ? 12.498 4.059 -3.690 1.00 3.12 52 ASP A N 18
ATOM 24815 C CA . ASP A 1 52 ? 12.369 2.645 -3.949 1.00 21.32 52 ASP A CA 18
ATOM 24816 C C . ASP A 1 52 ? 11.545 1.960 -2.856 1.00 75.30 52 ASP A C 18
ATOM 24817 O O . ASP A 1 52 ? 10.933 2.593 -1.985 1.00 63.54 52 ASP A O 18
ATOM 24825 N N . TYR A 1 53 ? 11.424 0.644 -2.989 1.00 72.32 53 TYR A N 18
ATOM 24826 C CA . TYR A 1 53 ? 10.466 -0.194 -2.298 1.00 34.34 53 TYR A CA 18
ATOM 24827 C C . TYR A 1 53 ? 10.720 -1.656 -2.563 1.00 60.21 53 TYR A C 18
ATOM 24828 O O . TYR A 1 53 ? 10.897 -2.043 -3.719 1.00 2.45 53 TYR A O 18
ATOM 24845 N N . LYS A 1 54 ? 10.672 -2.458 -1.494 1.00 23.44 54 LYS A N 18
ATOM 24846 C CA . LYS A 1 54 ? 10.468 -3.897 -1.584 1.00 64.54 54 LYS A CA 18
ATOM 24847 C C . LYS A 1 54 ? 9.450 -4.325 -0.539 1.00 41.24 54 LYS A C 18
ATOM 24848 O O . LYS A 1 54 ? 9.306 -3.648 0.483 1.00 33.44 54 LYS A O 18
ATOM 24863 N N . ILE A 1 55 ? 8.829 -5.490 -0.713 1.00 75.23 55 ILE A N 18
ATOM 24864 C CA . ILE A 1 55 ? 8.382 -6.289 0.412 1.00 34.52 55 ILE A CA 18
ATOM 24865 C C . ILE A 1 55 ? 9.504 -7.293 0.679 1.00 12.11 55 ILE A C 18
ATOM 24866 O O . ILE A 1 55 ? 9.850 -8.115 -0.175 1.00 54.20 55 ILE A O 18
ATOM 24881 N N . GLU A 1 56 ? 10.082 -7.230 1.874 1.00 12.45 56 GLU A N 18
ATOM 24882 C CA . GLU A 1 56 ? 10.899 -8.310 2.444 1.00 51.14 56 GLU A CA 18
ATOM 24883 C C . GLU A 1 56 ? 10.546 -8.512 3.927 1.00 40.22 56 GLU A C 18
ATOM 24884 O O . GLU A 1 56 ? 11.373 -8.933 4.730 1.00 60.44 56 GLU A O 18
ATOM 24894 N N . GLU A 1 57 ? 9.333 -8.142 4.330 1.00 2.24 57 GLU A N 18
ATOM 24895 C CA . GLU A 1 57 ? 8.911 -8.174 5.724 1.00 73.54 57 GLU A CA 18
ATOM 24896 C C . GLU A 1 57 ? 7.402 -8.022 5.958 1.00 73.33 57 GLU A C 18
ATOM 24897 O O . GLU A 1 57 ? 6.977 -7.739 7.077 1.00 54.30 57 GLU A O 18
ATOM 24907 N N . GLY A 1 58 ? 6.559 -8.173 4.937 1.00 64.13 58 GLY A N 18
ATOM 24908 C CA . GLY A 1 58 ? 5.118 -7.925 5.096 1.00 0.13 58 GLY A CA 18
ATOM 24909 C C . GLY A 1 58 ? 4.849 -6.455 5.431 1.00 41.30 58 GLY A C 18
ATOM 24910 O O . GLY A 1 58 ? 3.831 -6.107 6.027 1.00 21.44 58 GLY A O 18
ATOM 24914 N N . ARG A 1 59 ? 5.815 -5.595 5.116 1.00 0.32 59 ARG A N 18
ATOM 24915 C CA . ARG A 1 59 ? 5.899 -4.179 5.415 1.00 32.25 59 ARG A CA 18
ATOM 24916 C C . ARG A 1 59 ? 6.669 -3.574 4.247 1.00 1.05 59 ARG A C 18
ATOM 24917 O O . ARG A 1 59 ? 7.414 -4.287 3.565 1.00 35.22 59 ARG A O 18
ATOM 24935 N N . ILE A 1 60 ? 6.494 -2.280 4.006 1.00 4.41 60 ILE A N 18
ATOM 24936 C CA . ILE A 1 60 ? 7.122 -1.608 2.861 1.00 4.03 60 ILE A CA 18
ATOM 24937 C C . ILE A 1 60 ? 8.522 -1.245 3.327 1.00 55.03 60 ILE A C 18
ATOM 24938 O O . ILE A 1 60 ? 8.663 -0.480 4.280 1.00 53.20 60 ILE A O 18
ATOM 24953 N N . TYR A 1 61 ? 9.533 -1.830 2.700 1.00 60.43 61 TYR A N 18
ATOM 24954 C CA . TYR A 1 61 ? 10.931 -1.544 2.960 1.00 15.14 61 TYR A CA 18
ATOM 24955 C C . TYR A 1 61 ? 11.391 -0.420 2.045 1.00 61.42 61 TYR A C 18
ATOM 24956 O O . TYR A 1 61 ? 11.369 -0.620 0.830 1.00 54.13 61 TYR A O 18
ATOM 24973 N N . ILE A 1 62 ? 11.789 0.724 2.600 1.00 43.20 62 ILE A N 18
ATOM 24974 C CA . ILE A 1 62 ? 12.398 1.826 1.850 1.00 20.51 62 ILE A CA 18
ATOM 24975 C C . ILE A 1 62 ? 13.909 1.674 1.975 1.00 55.14 62 ILE A C 18
ATOM 24976 O O . ILE A 1 62 ? 14.366 1.228 3.032 1.00 1.35 62 ILE A O 18
ATOM 24991 N N . TYR A 1 63 ? 14.681 2.087 0.964 1.00 43.44 63 TYR A N 18
ATOM 24992 C CA . TYR A 1 63 ? 16.145 2.049 1.031 1.00 35.52 63 TYR A CA 18
ATOM 24993 C C . TYR A 1 63 ? 16.883 2.997 0.070 1.00 60.40 63 TYR A C 18
ATOM 24994 O O . TYR A 1 63 ? 18.111 3.084 0.158 1.00 41.44 63 TYR A O 18
ATOM 25011 N N . ASP A 1 64 ? 16.190 3.781 -0.755 1.00 64.54 64 ASP A N 18
ATOM 25012 C CA . ASP A 1 64 ? 16.719 4.781 -1.653 1.00 53.21 64 ASP A CA 18
ATOM 25013 C C . ASP A 1 64 ? 15.599 5.787 -1.813 1.00 21.54 64 ASP A C 18
ATOM 25014 O O . ASP A 1 64 ? 14.473 5.411 -2.124 1.00 32.31 64 ASP A O 18
ATOM 25022 N N . VAL A 1 65 ? 15.880 7.048 -1.538 1.00 61.23 65 VAL A N 18
ATOM 25023 C CA . VAL A 1 65 ? 14.983 8.168 -1.748 1.00 0.11 65 VAL A CA 18
ATOM 25024 C C . VAL A 1 65 ? 15.761 9.363 -2.302 1.00 34.53 65 VAL A C 18
ATOM 25025 O O . VAL A 1 65 ? 16.983 9.459 -2.160 1.00 74.44 65 VAL A O 18
ATOM 25038 N N . TYR A 1 66 ? 15.040 10.271 -2.950 1.00 22.41 66 TYR A N 18
ATOM 25039 C CA . TYR A 1 66 ? 15.528 11.491 -3.568 1.00 0.22 66 TYR A CA 18
ATOM 25040 C C . TYR A 1 66 ? 14.421 12.549 -3.405 1.00 21.13 66 TYR A C 18
ATOM 25041 O O . TYR A 1 66 ? 13.245 12.196 -3.232 1.00 52.44 66 TYR A O 18
ATOM 25058 N N . PRO A 1 67 ? 14.752 13.849 -3.487 1.00 13.44 67 PRO A N 18
ATOM 25059 C CA . PRO A 1 67 ? 16.084 14.397 -3.741 1.00 62.21 67 PRO A CA 18
ATOM 25060 C C . PRO A 1 67 ? 16.982 14.440 -2.503 1.00 72.52 67 PRO A C 18
ATOM 25061 O O . PRO A 1 67 ? 18.170 14.732 -2.629 1.00 43.21 67 PRO A O 18
ATOM 25069 N N . ASP A 1 68 ? 16.418 14.204 -1.327 1.00 63.40 68 ASP A N 18
ATOM 25070 C CA . ASP A 1 68 ? 17.109 13.981 -0.070 1.00 70.51 68 ASP A CA 18
ATOM 25071 C C . ASP A 1 68 ? 16.884 12.501 0.203 1.00 30.23 68 ASP A C 18
ATOM 25072 O O . ASP A 1 68 ? 15.728 12.072 0.208 1.00 44.01 68 ASP A O 18
ATOM 25080 N N . GLU A 1 69 ? 17.954 11.733 0.392 1.00 30.31 69 GLU A N 18
ATOM 25081 C CA . GLU A 1 69 ? 17.871 10.346 0.819 1.00 24.21 69 GLU A CA 18
ATOM 25082 C C . GLU A 1 69 ? 17.541 10.293 2.320 1.00 53.32 69 GLU A C 18
ATOM 25083 O O . GLU A 1 69 ? 17.936 11.184 3.080 1.00 10.13 69 GLU A O 18
ATOM 25093 N N . LYS A 1 70 ? 16.810 9.254 2.749 1.00 41.12 70 LYS A N 18
ATOM 25094 C CA . LYS A 1 70 ? 16.611 8.961 4.165 1.00 70.34 70 LYS A CA 18
ATOM 25095 C C . LYS A 1 70 ? 16.970 7.503 4.441 1.00 74.11 70 LYS A C 18
ATOM 25096 O O . LYS A 1 70 ? 16.948 6.670 3.532 1.00 13.24 70 LYS A O 18
ATOM 25111 N N . THR A 1 71 ? 17.267 7.187 5.701 1.00 3.05 71 THR A N 18
ATOM 25112 C CA . THR A 1 71 ? 17.672 5.862 6.166 1.00 74.54 71 THR A CA 18
ATOM 25113 C C . THR A 1 71 ? 16.663 4.773 5.739 1.00 43.01 71 THR A C 18
ATOM 25114 O O . THR A 1 71 ? 15.465 5.057 5.645 1.00 64.20 71 THR A O 18
ATOM 25125 N N . PRO A 1 72 ? 17.102 3.522 5.505 1.00 11.05 72 PRO A N 18
ATOM 25126 C CA . PRO A 1 72 ? 16.195 2.418 5.220 1.00 52.33 72 PRO A CA 18
ATOM 25127 C C . PRO A 1 72 ? 15.381 2.028 6.456 1.00 53.20 72 PRO A C 18
ATOM 25128 O O . PRO A 1 72 ? 15.935 1.941 7.555 1.00 63.22 72 PRO A O 18
ATOM 25136 N N . TYR A 1 73 ? 14.096 1.709 6.296 1.00 41.11 73 TYR A N 18
ATOM 25137 C CA . TYR A 1 73 ? 13.216 1.230 7.365 1.00 25.35 73 TYR A CA 18
ATOM 25138 C C . TYR A 1 73 ? 12.013 0.491 6.770 1.00 64.11 73 TYR A C 18
ATOM 25139 O O . TYR A 1 73 ? 11.827 0.473 5.552 1.00 73.44 73 TYR A O 18
ATOM 25156 N N . TYR A 1 74 ? 11.183 -0.098 7.638 1.00 12.41 74 TYR A N 18
ATOM 25157 C CA . TYR A 1 74 ? 9.969 -0.828 7.295 1.00 22.23 74 TYR A CA 18
ATOM 25158 C C . TYR A 1 74 ? 8.737 -0.063 7.779 1.00 4.14 74 TYR A C 18
ATOM 25159 O O . TYR A 1 74 ? 8.637 0.259 8.966 1.00 1.34 74 TYR A O 18
ATOM 25176 N N . LEU A 1 75 ? 7.795 0.216 6.878 1.00 5.45 75 LEU A N 18
ATOM 25177 C CA . LEU A 1 75 ? 6.491 0.787 7.193 1.00 11.45 75 LEU A CA 18
ATOM 25178 C C . LEU A 1 75 ? 5.510 -0.336 7.470 1.00 52.13 75 LEU A C 18
ATOM 25179 O O . LEU A 1 75 ? 5.139 -1.086 6.562 1.00 51.41 75 LEU A O 18
ATOM 25194 N N . ASP A 1 76 ? 5.075 -0.430 8.721 1.00 64.23 76 ASP A N 18
ATOM 25195 C CA . ASP A 1 76 ? 3.993 -1.293 9.165 1.00 25.35 76 ASP A CA 18
ATOM 25196 C C . ASP A 1 76 ? 2.728 -0.830 8.466 1.00 31.12 76 ASP A C 18
ATOM 25197 O O . ASP A 1 76 ? 2.278 0.305 8.666 1.00 73.52 76 ASP A O 18
ATOM 25205 N N . CYS A 1 77 ? 2.181 -1.672 7.595 1.00 43.23 77 CYS A N 18
ATOM 25206 C CA . CYS A 1 77 ? 0.921 -1.406 6.935 1.00 53.01 77 CYS A CA 18
ATOM 25207 C C . CYS A 1 77 ? 0.230 -2.707 6.568 1.00 14.42 77 CYS A C 18
ATOM 25208 O O . CYS A 1 77 ? 0.856 -3.760 6.429 1.00 15.14 77 CYS A O 18
ATOM 25215 N N . LYS A 1 78 ? -1.081 -2.594 6.395 1.00 35.53 78 LYS A N 18
ATOM 25216 C CA . LYS A 1 78 ? -2.003 -3.685 6.138 1.00 12.32 78 LYS A CA 18
ATOM 25217 C C . LYS A 1 78 ? -2.854 -3.334 4.923 1.00 2.30 78 LYS A C 18
ATOM 25218 O O . LYS A 1 78 ? -3.064 -2.152 4.631 1.00 74.53 78 LYS A O 18
ATOM 25233 N N . ILE A 1 79 ? -3.344 -4.338 4.195 1.00 54.04 79 ILE A N 18
ATOM 25234 C CA . ILE A 1 79 ? -4.095 -4.127 2.959 1.00 2.41 79 ILE A CA 18
ATOM 25235 C C . ILE A 1 79 ? -5.153 -5.218 2.814 1.00 24.53 79 ILE A C 18
ATOM 25236 O O . ILE A 1 79 ? -4.970 -6.306 3.362 1.00 31.10 79 ILE A O 18
ATOM 25251 N N . SER A 1 80 ? -6.256 -4.933 2.117 1.00 34.20 80 SER A N 18
ATOM 25252 C CA . SER A 1 80 ? -7.373 -5.864 1.928 1.00 51.21 80 SER A CA 18
ATOM 25253 C C . SER A 1 80 ? -8.214 -5.465 0.707 1.00 72.54 80 SER A C 18
ATOM 25254 O O . SER A 1 80 ? -9.439 -5.324 0.753 1.00 74.32 80 SER A O 18
ATOM 25261 N N . GLY A 1 81 ? -7.534 -5.159 -0.380 1.00 35.44 81 GLY A N 18
ATOM 25262 C CA . GLY A 1 81 ? -8.121 -4.692 -1.619 1.00 54.13 81 GLY A CA 18
ATOM 25263 C C . GLY A 1 81 ? -8.076 -3.180 -1.582 1.00 0.34 81 GLY A C 18
ATOM 25264 O O . GLY A 1 81 ? -7.009 -2.618 -1.330 1.00 14.10 81 GLY A O 18
ATOM 25268 N N . THR A 1 82 ? -9.200 -2.498 -1.814 1.00 40.12 82 THR A N 18
ATOM 25269 C CA . THR A 1 82 ? -9.107 -1.058 -2.046 1.00 61.24 82 THR A CA 18
ATOM 25270 C C . THR A 1 82 ? -8.762 -0.249 -0.806 1.00 41.31 82 THR A C 18
ATOM 25271 O O . THR A 1 82 ? -8.436 0.915 -0.990 1.00 64.14 82 THR A O 18
ATOM 25282 N N . THR A 1 83 ? -8.786 -0.791 0.413 1.00 35.33 83 THR A N 18
ATOM 25283 C CA . THR A 1 83 ? -8.326 -0.056 1.588 1.00 22.24 83 THR A CA 18
ATOM 25284 C C . THR A 1 83 ? -6.866 -0.420 1.857 1.00 3.41 83 THR A C 18
ATOM 25285 O O . THR A 1 83 ? -6.541 -1.587 2.092 1.00 40.25 83 THR A O 18
ATOM 25296 N N . LEU A 1 84 ? -5.999 0.589 1.818 1.00 62.30 84 LEU A N 18
ATOM 25297 C CA . LEU A 1 84 ? -4.671 0.593 2.415 1.00 55.31 84 LEU A CA 18
ATOM 25298 C C . LEU A 1 84 ? -4.784 1.182 3.826 1.00 41.32 84 LEU A C 18
ATOM 25299 O O . LEU A 1 84 ? -5.390 2.243 4.006 1.00 14.45 84 LEU A O 18
ATOM 25314 N N . LYS A 1 85 ? -4.199 0.508 4.822 1.00 62.44 85 LYS A N 18
ATOM 25315 C CA . LYS A 1 85 ? -4.076 0.978 6.200 1.00 35.33 85 LYS A CA 18
ATOM 25316 C C . LYS A 1 85 ? -2.596 1.069 6.540 1.00 35.42 85 LYS A C 18
ATOM 25317 O O . LYS A 1 85 ? -1.978 0.040 6.804 1.00 41.22 85 LYS A O 18
ATOM 25332 N N . VAL A 1 86 ? -2.009 2.263 6.507 1.00 44.14 86 VAL A N 18
ATOM 25333 C CA . VAL A 1 86 ? -0.622 2.432 6.937 1.00 35.13 86 VAL A CA 18
ATOM 25334 C C . VAL A 1 86 ? -0.636 2.849 8.400 1.00 42.22 86 VAL A C 18
ATOM 25335 O O . VAL A 1 86 ? -1.396 3.742 8.775 1.00 35.44 86 VAL A O 18
ATOM 25348 N N . GLU A 1 87 ? 0.174 2.184 9.222 1.00 41.22 87 GLU A N 18
ATOM 25349 C CA . GLU A 1 87 ? 0.171 2.355 10.670 1.00 31.41 87 GLU A CA 18
ATOM 25350 C C . GLU A 1 87 ? 1.174 3.417 11.142 1.00 24.21 87 GLU A C 18
ATOM 25351 O O . GLU A 1 87 ? 0.916 4.069 12.155 1.00 52.41 87 GLU A O 18
ATOM 25361 N N . THR A 1 88 ? 2.276 3.622 10.418 1.00 45.02 88 THR A N 18
ATOM 25362 C CA . THR A 1 88 ? 3.411 4.473 10.796 1.00 34.41 88 THR A CA 18
ATOM 25363 C C . THR A 1 88 ? 3.933 5.234 9.564 1.00 31.53 88 THR A C 18
ATOM 25364 O O . THR A 1 88 ? 3.461 5.000 8.452 1.00 2.25 88 THR A O 18
ATOM 25375 N N . GLY A 1 89 ? 4.874 6.162 9.734 1.00 44.43 89 GLY A N 18
ATOM 25376 C CA . GLY A 1 89 ? 5.419 6.941 8.642 1.00 45.22 89 GLY A CA 18
ATOM 25377 C C . GLY A 1 89 ? 4.613 8.202 8.374 1.00 21.31 89 GLY A C 18
ATOM 25378 O O . GLY A 1 89 ? 3.656 8.550 9.074 1.00 1.31 89 GLY A O 18
ATOM 25382 N N . SER A 1 90 ? 5.019 8.915 7.332 1.00 51.30 90 SER A N 18
ATOM 25383 C CA . SER A 1 90 ? 4.289 10.065 6.814 1.00 71.21 90 SER A CA 18
ATOM 25384 C C . SER A 1 90 ? 2.928 9.635 6.266 1.00 61.54 90 SER A C 18
ATOM 25385 O O . SER A 1 90 ? 1.947 10.370 6.396 1.00 32.55 90 SER A O 18
ATOM 25392 N N . GLU A 1 91 ? 2.828 8.424 5.724 1.00 63.40 91 GLU A N 18
ATOM 25393 C CA . GLU A 1 91 ? 1.636 7.991 4.992 1.00 32.15 91 GLU A CA 18
ATOM 25394 C C . GLU A 1 91 ? 0.605 7.308 5.904 1.00 0.02 91 GLU A C 18
ATOM 25395 O O . GLU A 1 91 ? -0.399 6.775 5.432 1.00 21.35 91 GLU A O 18
ATOM 25405 N N . ALA A 1 92 ? 0.854 7.340 7.214 1.00 24.42 92 ALA A N 18
ATOM 25406 C CA . ALA A 1 92 ? 0.058 6.748 8.275 1.00 62.34 92 ALA A CA 18
ATOM 25407 C C . ALA A 1 92 ? -1.379 7.278 8.264 1.00 42.44 92 ALA A C 18
ATOM 25408 O O . ALA A 1 92 ? -1.641 8.401 8.711 1.00 71.52 92 ALA A O 18
ATOM 25415 N N . GLY A 1 93 ? -2.329 6.473 7.800 1.00 2.24 93 GLY A N 18
ATOM 25416 C CA . GLY A 1 93 ? -3.720 6.876 7.705 1.00 53.23 93 GLY A CA 18
ATOM 25417 C C . GLY A 1 93 ? -4.574 5.846 6.989 1.00 61.31 93 GLY A C 18
ATOM 25418 O O . GLY A 1 93 ? -4.257 4.654 6.963 1.00 23.21 93 GLY A O 18
ATOM 25422 N N . THR A 1 94 ? -5.710 6.310 6.484 1.00 13.25 94 THR A N 18
ATOM 25423 C CA . THR A 1 94 ? -6.745 5.531 5.828 1.00 52.00 94 THR A CA 18
ATOM 25424 C C . THR A 1 94 ? -6.820 6.004 4.378 1.00 53.03 94 THR A C 18
ATOM 25425 O O . THR A 1 94 ? -7.021 7.200 4.139 1.00 55.44 94 THR A O 18
ATOM 25436 N N . TYR A 1 95 ? -6.596 5.103 3.417 1.00 44.01 95 TYR A N 18
ATOM 25437 C CA . TYR A 1 95 ? -6.533 5.452 2.005 1.00 0.31 95 TYR A CA 18
ATOM 25438 C C . TYR A 1 95 ? -7.321 4.432 1.208 1.00 31.33 95 TYR A C 18
ATOM 25439 O O . TYR A 1 95 ? -7.361 3.248 1.557 1.00 43.02 95 TYR A O 18
ATOM 25456 N N . LYS A 1 96 ? -7.917 4.887 0.108 1.00 34.14 96 LYS A N 18
ATOM 25457 C CA . LYS A 1 96 ? -8.582 4.036 -0.859 1.00 52.24 96 LYS A CA 18
ATOM 25458 C C . LYS A 1 96 ? -7.774 4.062 -2.143 1.00 35.03 96 LYS A C 18
ATOM 25459 O O . LYS A 1 96 ? -7.195 5.095 -2.497 1.00 13.21 96 LYS A O 18
ATOM 25474 N N . LYS A 1 97 ? -7.759 2.934 -2.847 1.00 71.31 97 LYS A N 18
ATOM 25475 C CA . LYS A 1 97 ? -7.171 2.812 -4.171 1.00 40.44 97 LYS A CA 18
ATOM 25476 C C . LYS A 1 97 ? -7.807 3.853 -5.093 1.00 20.44 97 LYS A C 18
ATOM 25477 O O . LYS A 1 97 ? -8.999 4.159 -4.954 1.00 1.14 97 LYS A O 18
ATOM 25492 N N . GLN A 1 98 ? -7.025 4.401 -6.013 1.00 4.34 98 GLN A N 18
ATOM 25493 C CA . GLN A 1 98 ? -7.417 5.395 -6.992 1.00 40.51 98 GLN A CA 18
ATOM 25494 C C . GLN A 1 98 ? -7.004 4.832 -8.338 1.00 73.20 98 GLN A C 18
ATOM 25495 O O . GLN A 1 98 ? -5.917 5.105 -8.836 1.00 41.43 98 GLN A O 18
ATOM 25507 N N . LYS A 1 99 ? -7.908 4.042 -8.893 1.00 24.01 99 LYS A N 18
ATOM 25508 C CA . LYS A 1 99 ? -7.810 3.370 -10.187 1.00 51.32 99 LYS A CA 18
ATOM 25509 C C . LYS A 1 99 ? -6.865 2.180 -10.134 1.00 23.25 99 LYS A C 18
ATOM 25510 O O . LYS A 1 99 ? -6.111 2.022 -9.151 1.00 22.22 99 LYS A O 18
ATOM 25525 N N . GLY A 1 1 ? -6.677 -7.514 17.246 1.00 71.23 1 GLY A N 19
ATOM 25526 C CA . GLY A 1 1 ? -6.602 -6.290 16.445 1.00 11.42 1 GLY A CA 19
ATOM 25527 C C . GLY A 1 1 ? -7.664 -6.301 15.363 1.00 42.54 1 GLY A C 19
ATOM 25528 O O . GLY A 1 1 ? -8.812 -6.650 15.634 1.00 63.03 1 GLY A O 19
ATOM 25532 N N . GLU A 1 2 ? -7.304 -5.918 14.135 1.00 32.22 2 GLU A N 19
ATOM 25533 C CA . GLU A 1 2 ? -8.170 -6.071 12.968 1.00 62.32 2 GLU A CA 19
ATOM 25534 C C . GLU A 1 2 ? -7.655 -7.215 12.098 1.00 33.45 2 GLU A C 19
ATOM 25535 O O . GLU A 1 2 ? -6.462 -7.526 12.098 1.00 43.41 2 GLU A O 19
ATOM 25545 N N . ASP A 1 3 ? -8.546 -7.787 11.298 1.00 25.22 3 ASP A N 19
ATOM 25546 C CA . ASP A 1 3 ? -8.266 -8.904 10.418 1.00 74.22 3 ASP A CA 19
ATOM 25547 C C . ASP A 1 3 ? -7.876 -8.305 9.082 1.00 33.44 3 ASP A C 19
ATOM 25548 O O . ASP A 1 3 ? -8.708 -7.722 8.380 1.00 14.33 3 ASP A O 19
ATOM 25556 N N . TRP A 1 4 ? -6.594 -8.376 8.770 1.00 42.41 4 TRP A N 19
ATOM 25557 C CA . TRP A 1 4 ? -6.036 -8.008 7.482 1.00 32.22 4 TRP A CA 19
ATOM 25558 C C . TRP A 1 4 ? -5.321 -9.202 6.847 1.00 43.50 4 TRP A C 19
ATOM 25559 O O . TRP A 1 4 ? -4.996 -10.181 7.528 1.00 53.31 4 TRP A O 19
ATOM 25579 N N . THR A 1 5 ? -5.109 -9.129 5.534 1.00 23.23 5 THR A N 19
ATOM 25580 C CA . THR A 1 5 ? -4.393 -10.074 4.717 1.00 65.02 5 THR A CA 19
ATOM 25581 C C . THR A 1 5 ? -2.885 -9.873 4.885 1.00 34.12 5 THR A C 19
ATOM 25582 O O . THR A 1 5 ? -2.406 -8.939 5.541 1.00 71.25 5 THR A O 19
ATOM 25593 N N . GLU A 1 6 ? -2.134 -10.721 4.195 1.00 73.21 6 GLU A N 19
ATOM 25594 C CA . GLU A 1 6 ? -0.743 -10.485 3.896 1.00 45.33 6 GLU A CA 19
ATOM 25595 C C . GLU A 1 6 ? -0.599 -9.310 2.942 1.00 32.32 6 GLU A C 19
ATOM 25596 O O . GLU A 1 6 ? -1.284 -9.211 1.919 1.00 4.44 6 GLU A O 19
ATOM 25606 N N . LEU A 1 7 ? 0.351 -8.442 3.249 1.00 33.14 7 LEU A N 19
ATOM 25607 C CA . LEU A 1 7 ? 0.976 -7.521 2.349 1.00 62.21 7 LEU A CA 19
ATOM 25608 C C . LEU A 1 7 ? 1.910 -8.297 1.460 1.00 3.30 7 LEU A C 19
ATOM 25609 O O . LEU A 1 7 ? 2.766 -9.005 1.987 1.00 5.31 7 LEU A O 19
ATOM 25624 N N . ASN A 1 8 ? 1.819 -8.108 0.142 1.00 2.43 8 ASN A N 19
ATOM 25625 C CA . ASN A 1 8 ? 2.925 -8.496 -0.718 1.00 33.41 8 ASN A CA 19
ATOM 25626 C C . ASN A 1 8 ? 3.111 -7.467 -1.832 1.00 62.04 8 ASN A C 19
ATOM 25627 O O . ASN A 1 8 ? 2.356 -6.497 -1.938 1.00 53.11 8 ASN A O 19
ATOM 25637 N N . SER A 1 9 ? 4.102 -7.692 -2.696 1.00 14.40 9 SER A N 19
ATOM 25638 C CA . SER A 1 9 ? 4.466 -6.852 -3.837 1.00 32.11 9 SER A CA 19
ATOM 25639 C C . SER A 1 9 ? 3.409 -6.884 -4.959 1.00 33.41 9 SER A C 19
ATOM 25640 O O . SER A 1 9 ? 3.747 -6.683 -6.117 1.00 12.31 9 SER A O 19
ATOM 25647 N N . ASN A 1 10 ? 2.133 -7.178 -4.678 1.00 62.43 10 ASN A N 19
ATOM 25648 C CA . ASN A 1 10 ? 1.121 -7.401 -5.716 1.00 13.12 10 ASN A CA 19
ATOM 25649 C C . ASN A 1 10 ? -0.147 -6.647 -5.352 1.00 21.04 10 ASN A C 19
ATOM 25650 O O . ASN A 1 10 ? -0.636 -5.834 -6.140 1.00 63.22 10 ASN A O 19
ATOM 25660 N N . ASN A 1 11 ? -0.679 -6.864 -4.145 1.00 14.51 11 ASN A N 19
ATOM 25661 C CA . ASN A 1 11 ? -1.871 -6.143 -3.716 1.00 25.22 11 ASN A CA 19
ATOM 25662 C C . ASN A 1 11 ? -1.623 -4.641 -3.560 1.00 74.12 11 ASN A C 19
ATOM 25663 O O . ASN A 1 11 ? -2.571 -3.883 -3.776 1.00 4.24 11 ASN A O 19
ATOM 25673 N N . ILE A 1 12 ? -0.411 -4.163 -3.245 1.00 25.32 12 ILE A N 19
ATOM 25674 C CA . ILE A 1 12 ? -0.201 -2.722 -3.076 1.00 11.34 12 ILE A CA 19
ATOM 25675 C C . ILE A 1 12 ? -0.110 -1.942 -4.402 1.00 21.30 12 ILE A C 19
ATOM 25676 O O . ILE A 1 12 ? -0.316 -0.727 -4.431 1.00 54.21 12 ILE A O 19
ATOM 25691 N N . ILE A 1 13 ? 0.153 -2.626 -5.511 1.00 74.04 13 ILE A N 19
ATOM 25692 C CA . ILE A 1 13 ? 0.484 -1.998 -6.784 1.00 11.42 13 ILE A CA 19
ATOM 25693 C C . ILE A 1 13 ? -0.695 -1.152 -7.281 1.00 52.15 13 ILE A C 19
ATOM 25694 O O . ILE A 1 13 ? -1.794 -1.684 -7.476 1.00 21.31 13 ILE A O 19
ATOM 25709 N N . GLY A 1 14 ? -0.471 0.150 -7.484 1.00 65.12 14 GLY A N 19
ATOM 25710 C CA . GLY A 1 14 ? -1.435 1.118 -7.993 1.00 74.15 14 GLY A CA 19
ATOM 25711 C C . GLY A 1 14 ? -1.205 2.500 -7.379 1.00 24.41 14 GLY A C 19
ATOM 25712 O O . GLY A 1 14 ? -0.220 2.708 -6.669 1.00 22.22 14 GLY A O 19
ATOM 25716 N N . TYR A 1 15 ? -2.102 3.447 -7.673 1.00 1.22 15 TYR A N 19
ATOM 25717 C CA . TYR A 1 15 ? -2.163 4.770 -7.047 1.00 50.21 15 TYR A CA 19
ATOM 25718 C C . TYR A 1 15 ? -3.048 4.703 -5.787 1.00 62.04 15 TYR A C 19
ATOM 25719 O O . TYR A 1 15 ? -3.838 3.766 -5.632 1.00 53.51 15 TYR A O 19
ATOM 25736 N N . TRP A 1 16 ? -2.969 5.695 -4.886 1.00 73.14 16 TRP A N 19
ATOM 25737 C CA . TRP A 1 16 ? -3.704 5.684 -3.615 1.00 61.40 16 TRP A CA 19
ATOM 25738 C C . TRP A 1 16 ? -4.035 7.109 -3.156 1.00 3.23 16 TRP A C 19
ATOM 25739 O O . TRP A 1 16 ? -3.147 7.963 -3.114 1.00 1.14 16 TRP A O 19
ATOM 25759 N N . SER A 1 17 ? -5.276 7.367 -2.728 1.00 52.12 17 SER A N 19
ATOM 25760 C CA . SER A 1 17 ? -5.758 8.674 -2.259 1.00 54.54 17 SER A CA 19
ATOM 25761 C C . SER A 1 17 ? -6.640 8.482 -1.014 1.00 64.12 17 SER A C 19
ATOM 25762 O O . SER A 1 17 ? -7.095 7.373 -0.752 1.00 32.35 17 SER A O 19
ATOM 25769 N N . THR A 1 18 ? -6.892 9.533 -0.232 1.00 52.21 18 THR A N 19
ATOM 25770 C CA . THR A 1 18 ? -7.720 9.487 0.989 1.00 33.35 18 THR A CA 19
ATOM 25771 C C . THR A 1 18 ? -8.839 10.538 0.972 1.00 13.32 18 THR A C 19
ATOM 25772 O O . THR A 1 18 ? -9.785 10.464 1.762 1.00 63.02 18 THR A O 19
ATOM 25783 N N . GLY A 1 19 ? -8.764 11.518 0.080 1.00 53.53 19 GLY A N 19
ATOM 25784 C CA . GLY A 1 19 ? -9.605 12.694 0.078 1.00 50.43 19 GLY A CA 19
ATOM 25785 C C . GLY A 1 19 ? -8.960 13.705 -0.856 1.00 30.13 19 GLY A C 19
ATOM 25786 O O . GLY A 1 19 ? -7.839 13.498 -1.320 1.00 72.24 19 GLY A O 19
ATOM 25790 N N . ILE A 1 20 ? -9.687 14.777 -1.141 1.00 1.34 20 ILE A N 19
ATOM 25791 C CA . ILE A 1 20 ? -9.442 15.665 -2.274 1.00 31.15 20 ILE A CA 19
ATOM 25792 C C . ILE A 1 20 ? -9.635 17.116 -1.814 1.00 22.35 20 ILE A C 19
ATOM 25793 O O . ILE A 1 20 ? -10.187 17.952 -2.529 1.00 24.45 20 ILE A O 19
ATOM 25808 N N . GLU A 1 21 ? -9.268 17.403 -0.569 1.00 54.40 21 GLU A N 19
ATOM 25809 C CA . GLU A 1 21 ? -9.621 18.608 0.166 1.00 63.21 21 GLU A CA 19
ATOM 25810 C C . GLU A 1 21 ? -8.501 18.969 1.143 1.00 74.40 21 GLU A C 19
ATOM 25811 O O . GLU A 1 21 ? -7.471 18.291 1.175 1.00 43.22 21 GLU A O 19
ATOM 25821 N N . GLY A 1 22 ? -8.732 20.016 1.943 1.00 52.24 22 GLY A N 19
ATOM 25822 C CA . GLY A 1 22 ? -8.075 20.302 3.208 1.00 41.41 22 GLY A CA 19
ATOM 25823 C C . GLY A 1 22 ? -6.562 20.117 3.154 1.00 1.21 22 GLY A C 19
ATOM 25824 O O . GLY A 1 22 ? -5.861 21.007 2.675 1.00 41.21 22 GLY A O 19
ATOM 25828 N N . THR A 1 23 ? -6.066 18.983 3.643 1.00 65.44 23 THR A N 19
ATOM 25829 C CA . THR A 1 23 ? -4.713 18.505 3.417 1.00 72.22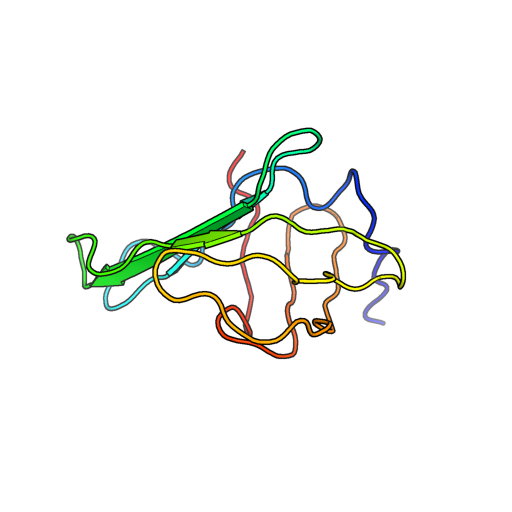 23 THR A CA 19
ATOM 25830 C C . THR A 1 23 ? -4.831 17.018 3.074 1.00 30.32 23 THR A C 19
ATOM 25831 O O . THR A 1 23 ? -5.269 16.237 3.924 1.00 52.33 23 THR A O 19
ATOM 25842 N N . HIS A 1 24 ? -4.456 16.606 1.860 1.00 72.43 24 HIS A N 19
ATOM 25843 C CA . HIS A 1 24 ? -4.486 15.209 1.462 1.00 74.10 24 HIS A CA 19
ATOM 25844 C C . HIS A 1 24 ? -3.125 14.803 0.909 1.00 50.14 24 HIS A C 19
ATOM 25845 O O . HIS A 1 24 ? -2.237 15.633 0.700 1.00 11.30 24 HIS A O 19
ATOM 25858 N N . LYS A 1 25 ? -2.947 13.499 0.731 1.00 22.24 25 LYS A N 19
ATOM 25859 C CA . LYS A 1 25 ? -1.664 12.850 0.523 1.00 42.13 25 LYS A CA 19
ATOM 25860 C C . LYS A 1 25 ? -1.880 11.782 -0.539 1.00 45.43 25 LYS A C 19
ATOM 25861 O O . LYS A 1 25 ? -2.905 11.092 -0.529 1.00 41.11 25 LYS A O 19
ATOM 25876 N N . LEU A 1 26 ? -0.950 11.674 -1.480 1.00 12.24 26 LEU A N 19
ATOM 25877 C CA . LEU A 1 26 ? -1.049 10.835 -2.666 1.00 64.35 26 LEU A CA 19
ATOM 25878 C C . LEU A 1 26 ? 0.154 9.891 -2.669 1.00 72.42 26 LEU A C 19
ATOM 25879 O O . LEU A 1 26 ? 1.246 10.292 -2.276 1.00 10.32 26 LEU A O 19
ATOM 25894 N N . LEU A 1 27 ? -0.030 8.650 -3.110 1.00 3.34 27 LEU A N 19
ATOM 25895 C CA . LEU A 1 27 ? 0.982 7.597 -3.145 1.00 71.42 27 LEU A CA 19
ATOM 25896 C C . LEU A 1 27 ? 0.827 6.846 -4.458 1.00 21.22 27 LEU A C 19
ATOM 25897 O O . LEU A 1 27 ? -0.278 6.790 -5.012 1.00 23.20 27 LEU A O 19
ATOM 25912 N N . SER A 1 28 ? 1.887 6.161 -4.869 1.00 53.41 28 SER A N 19
ATOM 25913 C CA . SER A 1 28 ? 1.836 5.136 -5.888 1.00 13.12 28 SER A CA 19
ATOM 25914 C C . SER A 1 28 ? 2.922 4.104 -5.633 1.00 50.35 28 SER A C 19
ATOM 25915 O O . SER A 1 28 ? 3.922 4.426 -4.987 1.00 65.22 28 SER A O 19
ATOM 25922 N N . PHE A 1 29 ? 2.727 2.896 -6.161 1.00 43.52 29 PHE A N 19
ATOM 25923 C CA . PHE A 1 29 ? 3.684 1.798 -6.139 1.00 3.32 29 PHE A CA 19
ATOM 25924 C C . PHE A 1 29 ? 3.553 1.041 -7.451 1.00 70.21 29 PHE A C 19
ATOM 25925 O O . PHE A 1 29 ? 2.425 0.779 -7.889 1.00 23.42 29 PHE A O 19
ATOM 25941 N N . ASP A 1 30 ? 4.683 0.695 -8.069 1.00 71.02 30 ASP A N 19
ATOM 25942 C CA . ASP A 1 30 ? 4.740 -0.061 -9.316 1.00 2.10 30 ASP A CA 19
ATOM 25943 C C . ASP A 1 30 ? 5.292 -1.448 -9.035 1.00 74.41 30 ASP A C 19
ATOM 25944 O O . ASP A 1 30 ? 6.102 -1.634 -8.125 1.00 22.14 30 ASP A O 19
ATOM 25952 N N . GLU A 1 31 ? 4.887 -2.434 -9.825 1.00 0.23 31 GLU A N 19
ATOM 25953 C CA . GLU A 1 31 ? 5.273 -3.820 -9.571 1.00 72.21 31 GLU A CA 19
ATOM 25954 C C . GLU A 1 31 ? 6.714 -4.066 -9.982 1.00 53.13 31 GLU A C 19
ATOM 25955 O O . GLU A 1 31 ? 7.375 -4.918 -9.392 1.00 35.33 31 GLU A O 19
ATOM 25965 N N . ASP A 1 32 ? 7.220 -3.274 -10.925 1.00 53.42 32 ASP A N 19
ATOM 25966 C CA . ASP A 1 32 ? 8.526 -3.486 -11.539 1.00 23.13 32 ASP A CA 19
ATOM 25967 C C . ASP A 1 32 ? 9.369 -2.213 -11.493 1.00 1.42 32 ASP A C 19
ATOM 25968 O O . ASP A 1 32 ? 10.533 -2.248 -11.889 1.00 43.31 32 ASP A O 19
ATOM 25976 N N . GLY A 1 33 ? 8.805 -1.111 -10.989 1.00 44.33 33 GLY A N 19
ATOM 25977 C CA . GLY A 1 33 ? 9.410 0.215 -10.933 1.00 4.41 33 GLY A CA 19
ATOM 25978 C C . GLY A 1 33 ? 9.577 0.659 -9.483 1.00 74.22 33 GLY A C 19
ATOM 25979 O O . GLY A 1 33 ? 9.921 -0.151 -8.619 1.00 51.43 33 GLY A O 19
ATOM 25983 N N . THR A 1 34 ? 9.325 1.936 -9.207 1.00 62.13 34 THR A N 19
ATOM 25984 C CA . THR A 1 34 ? 9.499 2.556 -7.895 1.00 23.00 34 THR A CA 19
ATOM 25985 C C . THR A 1 34 ? 8.170 3.167 -7.448 1.00 11.23 34 THR A C 19
ATOM 25986 O O . THR A 1 34 ? 7.291 3.465 -8.269 1.00 63.24 34 THR A O 19
ATOM 25997 N N . GLY A 1 35 ? 8.016 3.377 -6.143 1.00 42.15 35 GLY A N 19
ATOM 25998 C CA . GLY A 1 35 ? 6.881 4.080 -5.586 1.00 52.44 35 GLY A CA 19
ATOM 25999 C C . GLY A 1 35 ? 7.113 5.581 -5.664 1.00 74.22 35 GLY A C 19
ATOM 26000 O O . GLY A 1 35 ? 8.239 6.048 -5.882 1.00 60.24 35 GLY A O 19
ATOM 26004 N N . SER A 1 36 ? 6.051 6.353 -5.469 1.00 72.21 36 SER A N 19
ATOM 26005 C CA . SER A 1 36 ? 6.139 7.805 -5.371 1.00 31.02 36 SER A CA 19
ATOM 26006 C C . SER A 1 36 ? 5.210 8.296 -4.261 1.00 1.50 36 SER A C 19
ATOM 26007 O O . SER A 1 36 ? 4.289 7.581 -3.858 1.00 50.21 36 SER A O 19
ATOM 26014 N N . PHE A 1 37 ? 5.431 9.518 -3.777 1.00 32.23 37 PHE A N 19
ATOM 26015 C CA . PHE A 1 37 ? 4.621 10.141 -2.737 1.00 72.21 37 PHE A CA 19
ATOM 26016 C C . PHE A 1 37 ? 4.446 11.621 -3.093 1.00 61.03 37 PHE A C 19
ATOM 26017 O O . PHE A 1 37 ? 5.300 12.220 -3.756 1.00 5.31 37 PHE A O 19
ATOM 26033 N N . GLY A 1 38 ? 3.327 12.221 -2.690 1.00 13.30 38 GLY A N 19
ATOM 26034 C CA . GLY A 1 38 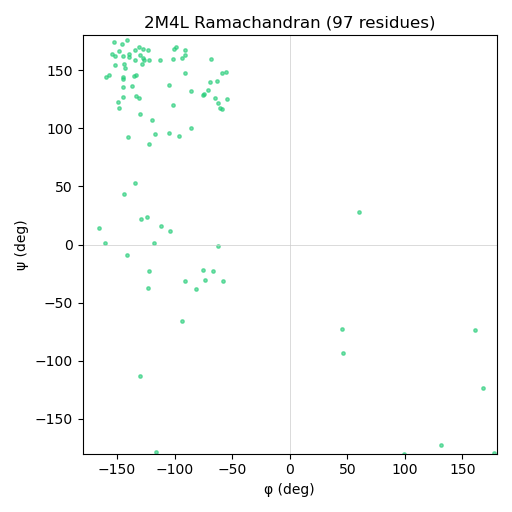? 3.066 13.643 -2.832 1.00 62.43 38 GLY A CA 19
ATOM 26035 C C . GLY A 1 38 ? 2.161 14.125 -1.701 1.00 2.52 38 GLY A C 19
ATOM 26036 O O . GLY A 1 38 ? 1.369 13.357 -1.146 1.00 13.31 38 GLY A O 19
ATOM 26040 N N . ILE A 1 39 ? 2.226 15.418 -1.389 1.00 25.04 39 ILE A N 19
ATOM 26041 C CA . ILE A 1 39 ? 1.398 16.072 -0.380 1.00 45.23 39 ILE A CA 19
ATOM 26042 C C . ILE A 1 39 ? 0.735 17.237 -1.092 1.00 72.31 39 ILE A C 19
ATOM 26043 O O . ILE A 1 39 ? 1.395 17.967 -1.838 1.00 23.21 39 ILE A O 19
ATOM 26058 N N . TYR A 1 40 ? -0.553 17.424 -0.831 1.00 62.32 40 TYR A N 19
ATOM 26059 C CA . TYR A 1 40 ? -1.368 18.468 -1.406 1.00 65.04 40 TYR A CA 19
ATOM 26060 C C . TYR A 1 40 ? -1.905 19.336 -0.271 1.00 2.41 40 TYR A C 19
ATOM 26061 O O . TYR A 1 40 ? -2.082 18.889 0.868 1.00 63.44 40 TYR A O 19
ATOM 26078 N N . SER A 1 41 ? -2.227 20.577 -0.601 1.00 71.33 41 SER A N 19
ATOM 26079 C CA . SER A 1 41 ? -3.061 21.465 0.180 1.00 33.03 41 SER A CA 19
ATOM 26080 C C . SER A 1 41 ? -4.268 21.780 -0.681 1.00 64.03 41 SER A C 19
ATOM 26081 O O . SER A 1 41 ? -4.106 22.147 -1.841 1.00 70.32 41 SER A O 19
ATOM 26088 N N . ASN A 1 42 ? -5.455 21.643 -0.098 1.00 4.22 42 ASN A N 19
ATOM 26089 C CA . ASN A 1 42 ? -6.774 21.845 -0.677 1.00 13.41 42 ASN A CA 19
ATOM 26090 C C . ASN A 1 42 ? -6.962 21.232 -2.060 1.00 21.14 42 ASN A C 19
ATOM 26091 O O . ASN A 1 42 ? -7.564 20.162 -2.163 1.00 53.50 42 ASN A O 19
ATOM 26101 N N . ALA A 1 43 ? -6.505 21.920 -3.105 1.00 32.24 43 ALA A N 19
ATOM 26102 C CA . ALA A 1 43 ? -6.452 21.448 -4.482 1.00 72.32 43 ALA A CA 19
ATOM 26103 C C . ALA A 1 43 ? -5.182 21.961 -5.176 1.00 1.45 43 ALA A C 19
ATOM 26104 O O . ALA A 1 43 ? -5.246 22.641 -6.204 1.00 33.45 43 ALA A O 19
ATOM 26111 N N . THR A 1 44 ? -4.007 21.713 -4.595 1.00 73.42 44 THR A N 19
ATOM 26112 C CA . THR A 1 44 ? -2.702 22.130 -5.103 1.00 52.42 44 THR A CA 19
ATOM 26113 C C . THR A 1 44 ? -1.630 21.170 -4.548 1.00 64.12 44 THR A C 19
ATOM 26114 O O . THR A 1 44 ? -1.565 21.014 -3.327 1.00 73.13 44 THR A O 19
ATOM 26125 N N . PRO A 1 45 ? -0.805 20.502 -5.378 1.00 64.33 45 PRO A N 19
ATOM 26126 C CA . PRO A 1 45 ? 0.345 19.733 -4.905 1.00 4.30 45 PRO A CA 19
ATOM 26127 C C . PRO A 1 45 ? 1.427 20.681 -4.373 1.00 3.23 45 PRO A C 19
ATOM 26128 O O . PRO A 1 45 ? 1.682 21.723 -4.981 1.00 71.21 45 PRO A O 19
ATOM 26136 N N . ILE A 1 46 ? 2.073 20.309 -3.260 1.00 63.23 46 ILE A N 19
ATOM 26137 C CA . ILE A 1 46 ? 3.089 21.107 -2.565 1.00 72.34 46 ILE A CA 19
ATOM 26138 C C . ILE A 1 46 ? 4.360 20.280 -2.285 1.00 65.24 46 ILE A C 19
ATOM 26139 O O . ILE A 1 46 ? 5.409 20.858 -2.002 1.00 45.12 46 ILE A O 19
ATOM 26154 N N . SER A 1 47 ? 4.330 18.946 -2.354 1.00 5.42 47 SER A N 19
ATOM 26155 C CA . SER A 1 47 ? 5.519 18.103 -2.209 1.00 14.10 47 SER A CA 19
ATOM 26156 C C . SER A 1 47 ? 5.443 16.967 -3.211 1.00 73.14 47 SER A C 19
ATOM 26157 O O . SER A 1 47 ? 4.375 16.669 -3.757 1.00 53.11 47 SER A O 19
ATOM 26164 N N . PHE A 1 48 ? 6.604 16.371 -3.438 1.00 42.55 48 PHE A N 19
ATOM 26165 C CA . PHE A 1 48 ? 6.850 15.303 -4.391 1.00 22.22 48 PHE A CA 19
ATOM 26166 C C . PHE A 1 48 ? 8.149 14.601 -3.989 1.00 72.22 48 PHE A C 19
ATOM 26167 O O . PHE A 1 48 ? 9.074 15.264 -3.510 1.00 14.12 48 PHE A O 19
ATOM 26183 N N . GLN A 1 49 ? 8.243 13.290 -4.184 1.00 61.44 49 GLN A N 19
ATOM 26184 C CA . GLN A 1 49 ? 9.470 12.501 -4.106 1.00 2.53 49 GLN A CA 19
ATOM 26185 C C . GLN A 1 49 ? 9.226 11.191 -4.868 1.00 2.13 49 GLN A C 19
ATOM 26186 O O . GLN A 1 49 ? 8.076 10.864 -5.195 1.00 14.43 49 GLN A O 19
ATOM 26198 N N . MET A 1 50 ? 10.293 10.434 -5.120 1.00 74.05 50 MET A N 19
ATOM 26199 C CA . MET A 1 50 ? 10.252 9.098 -5.689 1.00 20.31 50 MET A CA 19
ATOM 26200 C C . MET A 1 50 ? 11.173 8.222 -4.836 1.00 32.20 50 MET A C 19
ATOM 26201 O O . MET A 1 50 ? 12.252 8.685 -4.440 1.00 75.31 50 MET A O 19
ATOM 26213 N N . PHE A 1 51 ? 10.744 6.993 -4.533 1.00 64.44 51 PHE A N 19
ATOM 26214 C CA . PHE A 1 51 ? 11.427 6.074 -3.632 1.00 63.31 51 PHE A CA 19
ATOM 26215 C C . PHE A 1 51 ? 11.176 4.631 -4.054 1.00 41.23 51 PHE A C 19
ATOM 26216 O O . PHE A 1 51 ? 10.043 4.261 -4.371 1.00 55.41 51 PHE A O 19
ATOM 26232 N N . ASP A 1 52 ? 12.208 3.794 -4.034 1.00 64.24 52 ASP A N 19
ATOM 26233 C CA . ASP A 1 52 ? 12.035 2.348 -4.206 1.00 20.11 52 ASP A CA 19
ATOM 26234 C C . ASP A 1 52 ? 11.630 1.744 -2.862 1.00 13.12 52 ASP A C 19
ATOM 26235 O O . ASP A 1 52 ? 11.776 2.371 -1.803 1.00 35.00 52 ASP A O 19
ATOM 26243 N N . TYR A 1 53 ? 11.161 0.502 -2.897 1.00 40.34 53 TYR A N 19
ATOM 26244 C CA . TYR A 1 53 ? 10.672 -0.216 -1.726 1.00 15.33 53 TYR A CA 19
ATOM 26245 C C . TYR A 1 53 ? 10.774 -1.731 -1.902 1.00 21.11 53 TYR A C 19
ATOM 26246 O O . TYR A 1 53 ? 10.965 -2.199 -3.022 1.00 42.41 53 TYR A O 19
ATOM 26263 N N . LYS A 1 54 ? 10.585 -2.505 -0.820 1.00 1.41 54 LYS A N 19
ATOM 26264 C CA . LYS A 1 54 ? 10.286 -3.939 -0.879 1.00 21.31 54 LYS A CA 19
ATOM 26265 C C . LYS A 1 54 ? 9.243 -4.335 0.164 1.00 12.40 54 LYS A C 19
ATOM 26266 O O . LYS A 1 54 ? 9.125 -3.658 1.194 1.00 65.02 54 LYS A O 19
ATOM 26281 N N . ILE A 1 55 ? 8.553 -5.462 -0.050 1.00 34.34 55 ILE A N 19
ATOM 26282 C CA . ILE A 1 55 ? 7.644 -6.099 0.913 1.00 44.31 55 ILE A CA 19
ATOM 26283 C C . ILE A 1 55 ? 8.262 -7.446 1.336 1.00 4.13 55 ILE A C 19
ATOM 26284 O O . ILE A 1 55 ? 7.882 -8.492 0.822 1.00 45.13 55 ILE A O 19
ATOM 26299 N N . GLU A 1 56 ? 9.187 -7.445 2.306 1.00 25.22 56 GLU A N 19
ATOM 26300 C CA . GLU A 1 56 ? 9.920 -8.621 2.820 1.00 14.13 56 GLU A CA 19
ATOM 26301 C C . GLU A 1 56 ? 9.599 -8.872 4.295 1.00 25.40 56 GLU A C 19
ATOM 26302 O O . GLU A 1 56 ? 10.360 -9.494 5.035 1.00 45.13 56 GLU A O 19
ATOM 26312 N N . GLU A 1 57 ? 8.439 -8.403 4.737 1.00 51.21 57 GLU A N 19
ATOM 26313 C CA . GLU A 1 57 ? 7.992 -8.535 6.109 1.00 14.31 57 GLU A CA 19
ATOM 26314 C C . GLU A 1 57 ? 6.503 -8.260 6.314 1.00 44.31 57 GLU A C 19
ATOM 26315 O O . GLU A 1 57 ? 6.057 -8.072 7.446 1.00 64.25 57 GLU A O 19
ATOM 26325 N N . GLY A 1 58 ? 5.711 -8.228 5.245 1.00 24.21 58 GLY A N 19
ATOM 26326 C CA . GLY A 1 58 ? 4.333 -7.763 5.354 1.00 52.13 58 GLY A CA 19
ATOM 26327 C C . GLY A 1 58 ? 4.275 -6.260 5.642 1.00 11.33 58 GLY A C 19
ATOM 26328 O O . GLY A 1 58 ? 3.301 -5.766 6.200 1.00 54.31 58 GLY A O 19
ATOM 26332 N N . ARG A 1 59 ? 5.350 -5.532 5.327 1.00 41.11 59 ARG A N 19
ATOM 26333 C CA . ARG A 1 59 ? 5.579 -4.123 5.636 1.00 53.44 59 ARG A CA 19
ATOM 26334 C C . ARG A 1 59 ? 6.357 -3.513 4.489 1.00 63.11 59 ARG A C 19
ATOM 26335 O O . ARG A 1 59 ? 6.917 -4.255 3.683 1.00 50.11 59 ARG A O 19
ATOM 26353 N N . ILE A 1 60 ? 6.435 -2.192 4.418 1.00 3.44 60 ILE A N 19
ATOM 26354 C CA . ILE A 1 60 ? 7.108 -1.499 3.323 1.00 30.33 60 ILE A CA 19
ATOM 26355 C C . ILE A 1 60 ? 8.491 -1.119 3.836 1.00 72.44 60 ILE A C 19
ATOM 26356 O O . ILE A 1 60 ? 8.595 -0.344 4.781 1.00 21.14 60 ILE A O 19
ATOM 26371 N N . TYR A 1 61 ? 9.532 -1.685 3.237 1.00 61.21 61 TYR A N 19
ATOM 26372 C CA . TYR A 1 61 ? 10.931 -1.348 3.471 1.00 34.22 61 TYR A CA 19
ATOM 26373 C C . TYR A 1 61 ? 11.312 -0.240 2.506 1.00 23.32 61 TYR A C 19
ATOM 26374 O O . TYR A 1 61 ? 11.157 -0.448 1.304 1.00 23.10 61 TYR A O 19
ATOM 26391 N N . ILE A 1 62 ? 11.785 0.902 3.001 1.00 40.15 62 ILE A N 19
ATOM 26392 C CA . ILE A 1 62 ? 12.318 2.000 2.197 1.00 35.31 62 ILE A CA 19
ATOM 26393 C C . ILE A 1 62 ? 13.840 1.875 2.215 1.00 20.32 62 ILE A C 19
ATOM 26394 O O . ILE A 1 62 ? 14.388 1.520 3.261 1.00 3.30 62 ILE A O 19
ATOM 26409 N N . TYR A 1 63 ? 14.515 2.184 1.101 1.00 44.21 63 TYR A N 19
ATOM 26410 C CA . TYR A 1 63 ? 15.983 2.101 1.023 1.00 2.41 63 TYR A CA 19
ATOM 26411 C C . TYR A 1 63 ? 16.604 2.915 -0.126 1.00 44.51 63 TYR A C 19
ATOM 26412 O O . TYR A 1 63 ? 17.817 2.883 -0.340 1.00 40.32 63 TYR A O 19
ATOM 26429 N N . ASP A 1 64 ? 15.797 3.640 -0.897 1.00 12.34 64 ASP A N 19
ATOM 26430 C CA . ASP A 1 64 ? 16.232 4.458 -2.014 1.00 14.30 64 ASP A CA 19
ATOM 26431 C C . ASP A 1 64 ? 15.175 5.530 -2.128 1.00 43.23 64 ASP A C 19
ATOM 26432 O O . ASP A 1 64 ? 14.033 5.181 -2.384 1.00 15.32 64 ASP A O 19
ATOM 26440 N N . VAL A 1 65 ? 15.487 6.790 -1.851 1.00 3.43 65 VAL A N 19
ATOM 26441 C CA . VAL A 1 65 ? 14.616 7.925 -2.090 1.00 44.55 65 VAL A CA 19
ATOM 26442 C C . VAL A 1 65 ? 15.473 9.053 -2.644 1.00 15.21 65 VAL A C 19
ATOM 26443 O O . VAL A 1 65 ? 16.693 9.062 -2.444 1.00 15.14 65 VAL A O 19
ATOM 26456 N N . TYR A 1 66 ? 14.834 9.987 -3.339 1.00 40.52 66 TYR A N 19
ATOM 26457 C CA . TYR A 1 66 ? 15.461 11.141 -3.946 1.00 12.22 66 TYR A CA 19
ATOM 26458 C C . TYR A 1 66 ? 14.507 12.340 -3.813 1.00 13.53 66 TYR A C 19
ATOM 26459 O O . TYR A 1 66 ? 13.321 12.159 -3.518 1.00 42.11 66 TYR A O 19
ATOM 26476 N N . PRO A 1 67 ? 14.987 13.573 -4.046 1.00 23.24 67 PRO A N 19
ATOM 26477 C CA . PRO A 1 67 ? 16.399 13.915 -4.199 1.00 74.43 67 PRO A CA 19
ATOM 26478 C C . PRO A 1 67 ? 17.166 13.727 -2.901 1.00 53.53 67 PRO A C 19
ATOM 26479 O O . PRO A 1 67 ? 18.245 13.135 -2.909 1.00 12.14 67 PRO A O 19
ATOM 26487 N N . ASP A 1 68 ? 16.606 14.174 -1.789 1.00 24.04 68 ASP A N 19
ATOM 26488 C CA . ASP A 1 68 ? 17.105 13.821 -0.476 1.00 21.32 68 ASP A CA 19
ATOM 26489 C C . ASP A 1 68 ? 16.753 12.364 -0.248 1.00 20.13 68 ASP A C 19
ATOM 26490 O O . ASP A 1 68 ? 15.573 12.023 -0.369 1.00 15.54 68 ASP A O 19
ATOM 26498 N N . GLU A 1 69 ? 17.745 11.534 0.069 1.00 53.45 69 GLU A N 19
ATOM 26499 C CA . GLU A 1 69 ? 17.526 10.181 0.537 1.00 62.33 69 GLU A CA 19
ATOM 26500 C C . GLU A 1 69 ? 17.056 10.236 1.999 1.00 2.41 69 GLU A C 19
ATOM 26501 O O . GLU A 1 69 ? 17.301 11.203 2.728 1.00 41.31 69 GLU A O 19
ATOM 26511 N N . LYS A 1 70 ? 16.387 9.188 2.470 1.00 11.34 70 LYS A N 19
ATOM 26512 C CA . LYS A 1 70 ? 16.186 8.983 3.895 1.00 40.31 70 LYS A CA 19
ATOM 26513 C C . LYS A 1 70 ? 16.922 7.718 4.297 1.00 55.31 70 LYS A C 19
ATOM 26514 O O . LYS A 1 70 ? 17.144 6.839 3.464 1.00 60.15 70 LYS A O 19
ATOM 26529 N N . THR A 1 71 ? 17.220 7.607 5.587 1.00 21.41 71 THR A N 19
ATOM 26530 C CA . THR A 1 71 ? 17.690 6.370 6.188 1.00 42.15 71 THR A CA 19
ATOM 26531 C C . THR A 1 71 ? 16.687 5.262 5.819 1.00 41.24 71 THR A C 19
ATOM 26532 O O . THR A 1 71 ? 15.486 5.539 5.755 1.00 15.43 71 THR A O 19
ATOM 26543 N N . PRO A 1 72 ? 17.134 4.018 5.615 1.00 21.34 72 PRO A N 19
ATOM 26544 C CA . PRO A 1 72 ? 16.230 2.912 5.355 1.00 33.24 72 PRO A CA 19
ATOM 26545 C C . PRO A 1 72 ? 15.490 2.542 6.639 1.00 74.35 72 PRO A C 19
ATOM 26546 O O . PRO A 1 72 ? 16.093 2.458 7.712 1.00 1.11 72 PRO A O 19
ATOM 26554 N N . TYR A 1 73 ? 14.201 2.235 6.543 1.00 61.05 73 TYR A N 19
ATOM 26555 C CA . TYR A 1 73 ? 13.368 1.763 7.646 1.00 1.33 73 TYR A CA 19
ATOM 26556 C C . TYR A 1 73 ? 12.233 0.919 7.071 1.00 74.11 73 TYR A C 19
ATOM 26557 O O . TYR A 1 73 ? 12.066 0.850 5.852 1.00 23.42 73 TYR A O 19
ATOM 26574 N N . TYR A 1 74 ? 11.446 0.289 7.943 1.00 11.24 74 TYR A N 19
ATOM 26575 C CA . TYR A 1 74 ? 10.221 -0.402 7.574 1.00 34.01 74 TYR A CA 19
ATOM 26576 C C . TYR A 1 74 ? 9.042 0.439 8.060 1.00 51.42 74 TYR A C 19
ATOM 26577 O O . TYR A 1 74 ? 9.173 1.188 9.030 1.00 71.43 74 TYR A O 19
ATOM 26594 N N . LEU A 1 75 ? 7.898 0.305 7.393 1.00 11.42 75 LEU A N 19
ATOM 26595 C CA . LEU A 1 75 ? 6.641 0.951 7.720 1.00 63.43 75 LEU A CA 19
ATOM 26596 C C . LEU A 1 75 ? 5.607 -0.139 7.883 1.00 31.21 75 LEU A C 19
ATOM 26597 O O . LEU A 1 75 ? 5.275 -0.855 6.934 1.00 52.21 75 LEU A O 19
ATOM 26612 N N . ASP A 1 76 ? 5.096 -0.246 9.101 1.00 13.24 76 ASP A N 19
ATOM 26613 C CA . ASP A 1 76 ? 3.916 -1.003 9.445 1.00 23.23 76 ASP A CA 19
ATOM 26614 C C . ASP A 1 76 ? 2.746 -0.499 8.628 1.00 30.13 76 ASP A C 19
ATOM 26615 O O . ASP A 1 76 ? 2.373 0.674 8.673 1.00 42.23 76 ASP A O 19
ATOM 26623 N N . CYS A 1 77 ? 2.168 -1.413 7.862 1.00 54.54 77 CYS A N 19
ATOM 26624 C CA . CYS A 1 77 ? 0.955 -1.219 7.108 1.00 43.15 77 CYS A CA 19
ATOM 26625 C C . CYS A 1 77 ? 0.215 -2.543 7.041 1.00 23.31 77 CYS A C 19
ATOM 26626 O O . CYS A 1 77 ? 0.782 -3.596 7.339 1.00 22.41 77 CYS A O 19
ATOM 26633 N N . LYS A 1 78 ? -1.033 -2.484 6.584 1.00 14.43 78 LYS A N 19
ATOM 26634 C CA . LYS A 1 78 ? -1.811 -3.602 6.108 1.00 53.32 78 LYS A CA 19
ATOM 26635 C C . LYS A 1 78 ? -2.592 -3.231 4.868 1.00 5.15 78 LYS A C 19
ATOM 26636 O O . LYS A 1 78 ? -2.750 -2.053 4.542 1.00 12.54 78 LYS A O 19
ATOM 26651 N N . ILE A 1 79 ? -3.104 -4.246 4.182 1.00 33.21 79 ILE A N 19
ATOM 26652 C CA . ILE A 1 79 ? -3.884 -4.095 2.973 1.00 52.42 79 ILE A CA 19
ATOM 26653 C C . ILE A 1 79 ? -4.736 -5.354 2.817 1.00 64.32 79 ILE A C 19
ATOM 26654 O O . ILE A 1 79 ? -4.423 -6.395 3.390 1.00 44.53 79 ILE A O 19
ATOM 26669 N N . SER A 1 80 ? -5.803 -5.247 2.037 1.00 41.43 80 SER A N 19
ATOM 26670 C CA . SER A 1 80 ? -6.712 -6.350 1.709 1.00 10.45 80 SER A CA 19
ATOM 26671 C C . SER A 1 80 ? -7.114 -6.362 0.232 1.00 72.13 80 SER A C 19
ATOM 26672 O O . SER A 1 80 ? -7.817 -7.256 -0.239 1.00 4.24 80 SER A O 19
ATOM 26679 N N . GLY A 1 81 ? -6.664 -5.386 -0.557 1.00 21.35 81 GLY A N 19
ATOM 26680 C CA . GLY A 1 81 ? -7.421 -4.903 -1.698 1.00 2.41 81 GLY A CA 19
ATOM 26681 C C . GLY A 1 81 ? -7.444 -3.385 -1.627 1.00 42.14 81 GLY A C 19
ATOM 26682 O O . GLY A 1 81 ? -6.571 -2.794 -0.983 1.00 62.01 81 GLY A O 19
ATOM 26686 N N . THR A 1 82 ? -8.479 -2.766 -2.180 1.00 62.03 82 THR A N 19
ATOM 26687 C CA . THR A 1 82 ? -8.710 -1.334 -2.374 1.00 71.34 82 THR A CA 19
ATOM 26688 C C . THR A 1 82 ? -8.575 -0.365 -1.166 1.00 33.44 82 THR A C 19
ATOM 26689 O O . THR A 1 82 ? -8.880 0.810 -1.334 1.00 10.22 82 THR A O 19
ATOM 26700 N N . THR A 1 83 ? -8.114 -0.768 0.019 1.00 44.42 83 THR A N 19
ATOM 26701 C CA . THR A 1 83 ? -7.926 0.020 1.243 1.00 14.53 83 THR A CA 19
ATOM 26702 C C . THR A 1 83 ? -6.498 -0.242 1.766 1.00 2.34 83 THR A C 19
ATOM 26703 O O . THR A 1 83 ? -6.200 -1.366 2.183 1.00 53.31 83 THR A O 19
ATOM 26714 N N . LEU A 1 84 ? -5.600 0.744 1.704 1.00 44.44 84 LEU A N 19
ATOM 26715 C CA . LEU A 1 84 ? -4.280 0.708 2.325 1.00 31.04 84 LEU A CA 19
ATOM 26716 C C . LEU A 1 84 ? -4.443 1.235 3.746 1.00 34.24 84 LEU A C 19
ATOM 26717 O O . LEU A 1 84 ? -4.981 2.334 3.923 1.00 43.12 84 LEU A O 19
ATOM 26732 N N . LYS A 1 85 ? -3.957 0.490 4.735 1.00 4.22 85 LYS A N 19
ATOM 26733 C CA . LYS A 1 85 ? -3.897 0.932 6.126 1.00 64.04 85 LYS A CA 19
ATOM 26734 C C . LYS A 1 85 ? -2.456 0.995 6.608 1.00 61.40 85 LYS A C 19
ATOM 26735 O O . LYS A 1 85 ? -1.977 0.037 7.213 1.00 61.12 85 LYS A O 19
ATOM 26750 N N . VAL A 1 86 ? -1.748 2.082 6.321 1.00 11.54 86 VAL A N 19
ATOM 26751 C CA . VAL A 1 86 ? -0.428 2.305 6.914 1.00 43.22 86 VAL A CA 19
ATOM 26752 C C . VAL A 1 86 ? -0.629 2.794 8.355 1.00 73.04 86 VAL A C 19
ATOM 26753 O O . VAL A 1 86 ? -1.398 3.726 8.611 1.00 30.30 86 VAL A O 19
ATOM 26766 N N . GLU A 1 87 ? 0.046 2.146 9.299 1.00 31.20 87 GLU A N 19
ATOM 26767 C CA . GLU A 1 87 ? 0.050 2.506 10.707 1.00 34.20 87 GLU A CA 19
ATOM 26768 C C . GLU A 1 87 ? 0.970 3.717 10.938 1.00 22.12 87 GLU A C 19
ATOM 26769 O O . GLU A 1 87 ? 0.584 4.634 11.662 1.00 45.32 87 GLU A O 19
ATOM 26779 N N . THR A 1 88 ? 2.163 3.761 10.324 1.00 25.41 88 THR A N 19
ATOM 26780 C CA . THR A 1 88 ? 3.211 4.754 10.620 1.00 24.10 88 THR A CA 19
ATOM 26781 C C . THR A 1 88 ? 3.762 5.431 9.345 1.00 63.42 88 THR A C 19
ATOM 26782 O O . THR A 1 88 ? 3.212 5.260 8.260 1.00 13.54 88 THR A O 19
ATOM 26793 N N . GLY A 1 89 ? 4.803 6.260 9.450 1.00 12.10 89 GLY A N 19
ATOM 26794 C CA . GLY A 1 89 ? 5.387 7.011 8.357 1.00 72.21 89 GLY A CA 19
ATOM 26795 C C . GLY A 1 89 ? 4.710 8.366 8.217 1.00 43.14 89 GLY A C 19
ATOM 26796 O O . GLY A 1 89 ? 3.882 8.784 9.030 1.00 25.23 89 GLY A O 19
ATOM 26800 N N . SER A 1 90 ? 5.061 9.071 7.151 1.00 64.14 90 SER A N 19
ATOM 26801 C CA . SER A 1 90 ? 4.240 10.127 6.592 1.00 13.34 90 SER A CA 19
ATOM 26802 C C . SER A 1 90 ? 2.914 9.547 6.100 1.00 22.10 90 SER A C 19
ATOM 26803 O O . SER A 1 90 ? 1.901 10.242 6.050 1.00 31.13 90 SER A O 19
ATOM 26810 N N . GLU A 1 91 ? 2.926 8.278 5.710 1.00 4.33 91 GLU A N 19
ATOM 26811 C CA . GLU A 1 91 ? 1.872 7.619 4.974 1.00 30.32 91 GLU A CA 19
ATOM 26812 C C . GLU A 1 91 ? 0.795 7.048 5.897 1.00 51.22 91 GLU A C 19
ATOM 26813 O O . GLU A 1 91 ? -0.211 6.524 5.428 1.00 44.44 91 GLU A O 19
ATOM 26823 N N . ALA A 1 92 ? 0.982 7.210 7.204 1.00 63.12 92 ALA A N 19
ATOM 26824 C CA . ALA A 1 92 ? 0.087 6.822 8.276 1.00 62.43 92 ALA A CA 19
ATOM 26825 C C . ALA A 1 92 ? -1.308 7.379 7.997 1.00 72.12 92 ALA A C 19
ATOM 26826 O O . ALA A 1 92 ? -1.517 8.597 8.092 1.00 71.01 92 ALA A O 19
ATOM 26833 N N . GLY A 1 93 ? -2.243 6.503 7.637 1.00 71.11 93 GLY A N 19
ATOM 26834 C CA . GLY A 1 93 ? -3.610 6.871 7.315 1.00 73.20 93 GLY A CA 19
ATOM 26835 C C . GLY A 1 93 ? -4.432 5.693 6.810 1.00 61.11 93 GLY A C 19
ATOM 26836 O O . GLY A 1 93 ? -4.201 4.533 7.159 1.00 23.41 93 GLY A O 19
ATOM 26840 N N . THR A 1 94 ? -5.456 6.029 6.036 1.00 50.51 94 THR A N 19
ATOM 26841 C CA . THR A 1 94 ? -6.427 5.109 5.480 1.00 21.24 94 THR A CA 19
ATOM 26842 C C . THR A 1 94 ? -6.700 5.602 4.060 1.00 51.51 94 THR A C 19
ATOM 26843 O O . THR A 1 94 ? -7.446 6.559 3.843 1.00 23.45 94 THR A O 19
ATOM 26854 N N . TYR A 1 95 ? -6.043 5.002 3.071 1.00 45.22 95 TYR A N 19
ATOM 26855 C CA . TYR A 1 95 ? -6.140 5.434 1.681 1.00 5.53 95 TYR A CA 19
ATOM 26856 C C . TYR A 1 95 ? -6.901 4.364 0.923 1.00 12.54 95 TYR A C 19
ATOM 26857 O O . TYR A 1 95 ? -6.845 3.183 1.262 1.00 10.45 95 TYR A O 19
ATOM 26874 N N . LYS A 1 96 ? -7.598 4.758 -0.132 1.00 54.31 96 LYS A N 19
ATOM 26875 C CA . LYS A 1 96 ? -8.278 3.848 -1.024 1.00 51.11 96 LYS A CA 19
ATOM 26876 C C . LYS A 1 96 ? -7.459 3.770 -2.297 1.00 2.45 96 LYS A C 19
ATOM 26877 O O . LYS A 1 96 ? -6.826 4.759 -2.686 1.00 34.13 96 LYS A O 19
ATOM 26892 N N . LYS A 1 97 ? -7.476 2.608 -2.947 1.00 43.33 97 LYS A N 19
ATOM 26893 C CA . LYS A 1 97 ? -6.854 2.418 -4.248 1.00 64.10 97 LYS A CA 19
ATOM 26894 C C . LYS A 1 97 ? -7.434 3.468 -5.162 1.00 61.34 97 LYS A C 19
ATOM 26895 O O . LYS A 1 97 ? -8.643 3.719 -5.105 1.00 71.11 97 LYS A O 19
ATOM 26910 N N . GLN A 1 98 ? -6.598 4.054 -6.001 1.00 1.42 98 GLN A N 19
ATOM 26911 C CA . GLN A 1 98 ? -7.023 4.751 -7.185 1.00 54.13 98 GLN A CA 19
ATOM 26912 C C . GLN A 1 98 ? -6.416 3.968 -8.336 1.00 25.01 98 GLN A C 19
ATOM 26913 O O . GLN A 1 98 ? -5.203 3.780 -8.408 1.00 50.20 98 GLN A O 19
ATOM 26925 N N . LYS A 1 99 ? -7.306 3.528 -9.211 1.00 13.11 99 LYS A N 19
ATOM 26926 C CA . LYS A 1 99 ? -7.012 2.957 -10.521 1.00 10.42 99 LYS A CA 19
ATOM 26927 C C . LYS A 1 99 ? -6.112 1.733 -10.399 1.00 63.12 99 LYS A C 19
ATOM 26928 O O . LYS A 1 99 ? -6.333 0.964 -9.440 1.00 30.03 99 LYS A O 19
ATOM 26943 N N . GLY A 1 1 ? -11.809 -6.519 15.927 1.00 5.40 1 GLY A N 20
ATOM 26944 C CA . GLY A 1 1 ? -10.559 -6.759 15.193 1.00 62.01 1 GLY A CA 20
ATOM 26945 C C . GLY A 1 1 ? -10.869 -7.034 13.731 1.00 11.10 1 GLY A C 20
ATOM 26946 O O . GLY A 1 1 ? -11.877 -7.673 13.419 1.00 51.44 1 GLY A O 20
ATOM 26950 N N . GLU A 1 2 ? -10.016 -6.553 12.824 1.00 4.34 2 GLU A N 20
ATOM 26951 C CA . GLU A 1 2 ? -10.101 -6.812 11.394 1.00 71.03 2 GLU A CA 20
ATOM 26952 C C . GLU A 1 2 ? -8.943 -7.718 11.015 1.00 25.23 2 GLU A C 20
ATOM 26953 O O . GLU A 1 2 ? -7.795 -7.488 11.402 1.00 32.32 2 GLU A O 20
ATOM 26963 N N . ASP A 1 3 ? -9.279 -8.744 10.249 1.00 1.21 3 ASP A N 20
ATOM 26964 C CA . ASP A 1 3 ? -8.423 -9.846 9.858 1.00 72.13 3 ASP A CA 20
ATOM 26965 C C . ASP A 1 3 ? -7.749 -9.462 8.552 1.00 25.02 3 ASP A C 20
ATOM 26966 O O . ASP A 1 3 ? -8.055 -9.979 7.478 1.00 52.13 3 ASP A O 20
ATOM 26974 N N . TRP A 1 4 ? -6.859 -8.482 8.650 1.00 43.24 4 TRP A N 20
ATOM 26975 C CA . TRP A 1 4 ? -6.125 -7.959 7.511 1.00 41.24 4 TRP A CA 20
ATOM 26976 C C . TRP A 1 4 ? -5.269 -9.047 6.859 1.00 2.20 4 TRP A C 20
ATOM 26977 O O . TRP A 1 4 ? -4.706 -9.884 7.567 1.00 14.33 4 TRP A O 20
ATOM 26997 N N . THR A 1 5 ? -5.134 -9.013 5.532 1.00 2.11 5 THR A N 20
ATOM 26998 C CA . THR A 1 5 ? -4.331 -9.964 4.782 1.00 73.32 5 THR A CA 20
ATOM 26999 C C . THR A 1 5 ? -2.841 -9.655 4.940 1.00 43.25 5 THR A C 20
ATOM 27000 O O . THR A 1 5 ? -2.435 -8.623 5.489 1.00 24.41 5 THR A O 20
ATOM 27011 N N . GLU A 1 6 ? -2.013 -10.557 4.424 1.00 24.40 6 GLU A N 20
ATOM 27012 C CA . GLU A 1 6 ? -0.596 -10.328 4.243 1.00 23.03 6 GLU A CA 20
ATOM 27013 C C . GLU A 1 6 ? -0.371 -9.287 3.158 1.00 35.30 6 GLU A C 20
ATOM 27014 O O . GLU A 1 6 ? -1.030 -9.273 2.113 1.00 62.35 6 GLU A O 20
ATOM 27024 N N . LEU A 1 7 ? 0.612 -8.432 3.403 1.00 12.30 7 LEU A N 20
ATOM 27025 C CA . LEU A 1 7 ? 1.156 -7.522 2.419 1.00 1.32 7 LEU A CA 20
ATOM 27026 C C . LEU A 1 7 ? 2.103 -8.319 1.530 1.00 60.02 7 LEU A C 20
ATOM 27027 O O . LEU A 1 7 ? 2.944 -9.080 2.018 1.00 74.43 7 LEU A O 20
ATOM 27042 N N . ASN A 1 8 ? 1.998 -8.149 0.218 1.00 23.24 8 ASN A N 20
ATOM 27043 C CA . ASN A 1 8 ? 2.921 -8.734 -0.753 1.00 54.41 8 ASN A CA 20
ATOM 27044 C C . ASN A 1 8 ? 3.136 -7.749 -1.887 1.00 52.14 8 ASN A C 20
ATOM 27045 O O . ASN A 1 8 ? 2.413 -6.760 -2.019 1.00 12.23 8 ASN A O 20
ATOM 27055 N N . SER A 1 9 ? 4.136 -8.032 -2.718 1.00 21.04 9 SER A N 20
ATOM 27056 C CA . SER A 1 9 ? 4.549 -7.220 -3.854 1.00 72.03 9 SER A CA 20
ATOM 27057 C C . SER A 1 9 ? 3.554 -7.403 -5.019 1.00 3.24 9 SER A C 20
ATOM 27058 O O . SER A 1 9 ? 3.929 -7.609 -6.173 1.00 34.00 9 SER A O 20
ATOM 27065 N N . ASN A 1 10 ? 2.250 -7.409 -4.733 1.00 53.54 10 ASN A N 20
ATOM 27066 C CA . ASN A 1 10 ? 1.212 -7.616 -5.730 1.00 60.32 10 ASN A CA 20
ATOM 27067 C C . ASN A 1 10 ? -0.058 -6.888 -5.337 1.00 21.04 10 ASN A C 20
ATOM 27068 O O . ASN A 1 10 ? -0.593 -6.139 -6.152 1.00 62.44 10 ASN A O 20
ATOM 27078 N N . ASN A 1 11 ? -0.538 -7.080 -4.103 1.00 0.10 11 ASN A N 20
ATOM 27079 C CA . ASN A 1 11 ? -1.714 -6.351 -3.638 1.00 14.22 11 ASN A CA 20
ATOM 27080 C C . ASN A 1 11 ? -1.398 -4.868 -3.421 1.00 20.01 11 ASN A C 20
ATOM 27081 O O . ASN A 1 11 ? -2.272 -4.032 -3.642 1.00 60.41 11 ASN A O 20
ATOM 27091 N N . ILE A 1 12 ? -0.161 -4.507 -3.066 1.00 32.22 12 ILE A N 20
ATOM 27092 C CA . ILE A 1 12 ? 0.255 -3.119 -2.830 1.00 34.40 12 ILE A CA 20
ATOM 27093 C C . ILE A 1 12 ? 0.180 -2.246 -4.097 1.00 15.23 12 ILE A C 20
ATOM 27094 O O . ILE A 1 12 ? 0.002 -1.032 -4.008 1.00 72.05 12 ILE A O 20
ATOM 27109 N N . ILE A 1 13 ? 0.293 -2.856 -5.276 1.00 32.34 13 ILE A N 20
ATOM 27110 C CA . ILE A 1 13 ? 0.491 -2.176 -6.546 1.00 34.11 13 ILE A CA 20
ATOM 27111 C C . ILE A 1 13 ? -0.710 -1.277 -6.859 1.00 62.23 13 ILE A C 20
ATOM 27112 O O . ILE A 1 13 ? -1.863 -1.719 -6.809 1.00 34.41 13 ILE A O 20
ATOM 27127 N N . GLY A 1 14 ? -0.421 -0.038 -7.251 1.00 43.33 14 GLY A N 20
ATOM 27128 C CA . GLY A 1 14 ? -1.371 0.937 -7.749 1.00 33.22 14 GLY A CA 20
ATOM 27129 C C . GLY A 1 14 ? -1.251 2.275 -7.027 1.00 4.10 14 GLY A C 20
ATOM 27130 O O . GLY A 1 14 ? -0.397 2.471 -6.156 1.00 73.43 14 GLY A O 20
ATOM 27134 N N . TYR A 1 15 ? -2.111 3.217 -7.414 1.00 61.43 15 TYR A N 20
ATOM 27135 C CA . TYR A 1 15 ? -2.221 4.519 -6.766 1.00 71.33 15 TYR A CA 20
ATOM 27136 C C . TYR A 1 15 ? -2.967 4.391 -5.446 1.00 14.11 15 TYR A C 20
ATOM 27137 O O . TYR A 1 15 ? -3.808 3.502 -5.312 1.00 22.22 15 TYR A O 20
ATOM 27154 N N . TRP A 1 16 ? -2.770 5.333 -4.526 1.00 0.32 16 TRP A N 20
ATOM 27155 C CA . TRP A 1 16 ? -3.423 5.344 -3.229 1.00 61.11 16 TRP A CA 20
ATOM 27156 C C . TRP A 1 16 ? -3.738 6.794 -2.855 1.00 62.44 16 TRP A C 20
ATOM 27157 O O . TRP A 1 16 ? -2.827 7.573 -2.594 1.00 24.30 16 TRP A O 20
ATOM 27177 N N . SER A 1 17 ? -5.014 7.183 -2.841 1.00 75.21 17 SER A N 20
ATOM 27178 C CA . SER A 1 17 ? -5.451 8.537 -2.473 1.00 54.14 17 SER A CA 20
ATOM 27179 C C . SER A 1 17 ? -6.280 8.470 -1.194 1.00 2.00 17 SER A C 20
ATOM 27180 O O . SER A 1 17 ? -6.955 7.464 -0.955 1.00 32.33 17 SER A O 20
ATOM 27187 N N . THR A 1 18 ? -6.286 9.537 -0.392 1.00 4.02 18 THR A N 20
ATOM 27188 C CA . THR A 1 18 ? -7.103 9.643 0.820 1.00 33.23 18 THR A CA 20
ATOM 27189 C C . THR A 1 18 ? -8.311 10.581 0.619 1.00 13.31 18 THR A C 20
ATOM 27190 O O . THR A 1 18 ? -9.308 10.477 1.346 1.00 4.41 18 THR A O 20
ATOM 27201 N N . GLY A 1 19 ? -8.301 11.428 -0.414 1.00 55.41 19 GLY A N 20
ATOM 27202 C CA . GLY A 1 19 ? -9.305 12.449 -0.676 1.00 64.32 19 GLY A CA 20
ATOM 27203 C C . GLY A 1 19 ? -8.710 13.499 -1.608 1.00 22.51 19 GLY A C 20
ATOM 27204 O O . GLY A 1 19 ? -7.552 13.356 -2.006 1.00 20.42 19 GLY A O 20
ATOM 27208 N N . ILE A 1 20 ? -9.488 14.524 -1.966 1.00 11.14 20 ILE A N 20
ATOM 27209 C CA . ILE A 1 20 ? -9.063 15.578 -2.891 1.00 41.10 20 ILE A CA 20
ATOM 27210 C C . ILE A 1 20 ? -9.363 16.990 -2.364 1.00 71.50 20 ILE A C 20
ATOM 27211 O O . ILE A 1 20 ? -9.218 17.957 -3.114 1.00 3.15 20 ILE A O 20
ATOM 27226 N N . GLU A 1 21 ? -9.781 17.144 -1.104 1.00 14.23 21 GLU A N 20
ATOM 27227 C CA . GLU A 1 21 ? -10.123 18.447 -0.524 1.00 3.35 21 GLU A CA 20
ATOM 27228 C C . GLU A 1 21 ? -9.041 18.890 0.458 1.00 0.42 21 GLU A C 20
ATOM 27229 O O . GLU A 1 21 ? -8.284 18.062 0.966 1.00 53.34 21 GLU A O 20
ATOM 27239 N N . GLY A 1 22 ? -9.042 20.178 0.800 1.00 32.15 22 GLY A N 20
ATOM 27240 C CA . GLY A 1 22 ? -8.478 20.720 2.028 1.00 62.43 22 GLY A CA 20
ATOM 27241 C C . GLY A 1 22 ? -7.000 20.399 2.256 1.00 31.31 22 GLY A C 20
ATOM 27242 O O . GLY A 1 22 ? -6.161 21.171 1.799 1.00 35.33 22 GLY A O 20
ATOM 27246 N N . THR A 1 23 ? -6.649 19.299 2.920 1.00 51.42 23 THR A N 20
ATOM 27247 C CA . THR A 1 23 ? -5.296 18.747 2.868 1.00 34.21 23 THR A CA 20
ATOM 27248 C C . THR A 1 23 ? -5.418 17.237 2.648 1.00 54.30 23 THR A C 20
ATOM 27249 O O . THR A 1 23 ? -6.062 16.559 3.450 1.00 35.43 23 THR A O 20
ATOM 27260 N N . HIS A 1 24 ? -4.805 16.702 1.594 1.00 21.41 24 HIS A N 20
ATOM 27261 C CA . HIS A 1 24 ? -4.806 15.280 1.270 1.00 33.23 24 HIS A CA 20
ATOM 27262 C C . HIS A 1 24 ? -3.425 14.877 0.748 1.00 40.13 24 HIS A C 20
ATOM 27263 O O . HIS A 1 24 ? -2.507 15.701 0.670 1.00 74.11 24 HIS A O 20
ATOM 27276 N N . LYS A 1 25 ? -3.253 13.581 0.478 1.00 63.25 25 LYS A N 20
ATOM 27277 C CA . LYS A 1 25 ? -1.983 12.965 0.120 1.00 61.23 25 LYS A CA 20
ATOM 27278 C C . LYS A 1 25 ? -2.242 11.882 -0.923 1.00 4.34 25 LYS A C 20
ATOM 27279 O O . LYS A 1 25 ? -3.243 11.162 -0.821 1.00 51.44 25 LYS A O 20
ATOM 27294 N N . LEU A 1 26 ? -1.350 11.775 -1.906 1.00 55.25 26 LEU A N 20
ATOM 27295 C CA . LEU A 1 26 ? -1.349 10.771 -2.964 1.00 43.15 26 LEU A CA 20
ATOM 27296 C C . LEU A 1 26 ? -0.127 9.870 -2.781 1.00 62.35 26 LEU A C 20
ATOM 27297 O O . LEU A 1 26 ? 0.937 10.365 -2.407 1.00 63.15 26 LEU A O 20
ATOM 27312 N N . LEU A 1 27 ? -0.231 8.584 -3.129 1.00 35.44 27 LEU A N 20
ATOM 27313 C CA . LEU A 1 27 ? 0.909 7.708 -3.374 1.00 14.01 27 LEU A CA 20
ATOM 27314 C C . LEU A 1 27 ? 0.702 6.867 -4.633 1.00 75.13 27 LEU A C 20
ATOM 27315 O O . LEU A 1 27 ? -0.413 6.761 -5.149 1.00 42.12 27 LEU A O 20
ATOM 27330 N N . SER A 1 28 ? 1.769 6.212 -5.092 1.00 20.52 28 SER A N 20
ATOM 27331 C CA . SER A 1 28 ? 1.778 5.217 -6.156 1.00 64.22 28 SER A CA 20
ATOM 27332 C C . SER A 1 28 ? 2.807 4.135 -5.813 1.00 73.31 28 SER A C 20
ATOM 27333 O O . SER A 1 28 ? 3.721 4.377 -5.025 1.00 55.13 28 SER A O 20
ATOM 27340 N N . PHE A 1 29 ? 2.630 2.938 -6.378 1.00 3.31 29 PHE A N 20
ATOM 27341 C CA . PHE A 1 29 ? 3.445 1.733 -6.232 1.00 20.14 29 PHE A CA 20
ATOM 27342 C C . PHE A 1 29 ? 3.399 1.009 -7.583 1.00 3.34 29 PHE A C 20
ATOM 27343 O O . PHE A 1 29 ? 2.315 0.573 -7.983 1.00 4.24 29 PHE A O 20
ATOM 27359 N N . ASP A 1 30 ? 4.514 0.943 -8.318 1.00 53.22 30 ASP A N 20
ATOM 27360 C CA . ASP A 1 30 ? 4.667 0.047 -9.476 1.00 15.13 30 ASP A CA 20
ATOM 27361 C C . ASP A 1 30 ? 5.079 -1.337 -8.991 1.00 35.00 30 ASP A C 20
ATOM 27362 O O . ASP A 1 30 ? 5.577 -1.488 -7.875 1.00 0.14 30 ASP A O 20
ATOM 27370 N N . GLU A 1 31 ? 4.930 -2.344 -9.853 1.00 15.10 31 GLU A N 20
ATOM 27371 C CA . GLU A 1 31 ? 5.368 -3.709 -9.575 1.00 55.15 31 GLU A CA 20
ATOM 27372 C C . GLU A 1 31 ? 6.817 -3.946 -10.001 1.00 44.21 31 GLU A C 20
ATOM 27373 O O . GLU A 1 31 ? 7.502 -4.768 -9.391 1.00 13.11 31 GLU A O 20
ATOM 27383 N N . ASP A 1 32 ? 7.294 -3.196 -10.999 1.00 13.40 32 ASP A N 20
ATOM 27384 C CA . ASP A 1 32 ? 8.601 -3.388 -11.634 1.00 61.02 32 ASP A CA 20
ATOM 27385 C C . ASP A 1 32 ? 9.387 -2.072 -11.735 1.00 40.41 32 ASP A C 20
ATOM 27386 O O . ASP A 1 32 ? 10.383 -1.981 -12.453 1.00 62.02 32 ASP A O 20
ATOM 27394 N N . GLY A 1 33 ? 8.926 -1.041 -11.024 1.00 74.42 33 GLY A N 20
ATOM 27395 C CA . GLY A 1 33 ? 9.451 0.318 -11.020 1.00 35.01 33 GLY A CA 20
ATOM 27396 C C . GLY A 1 33 ? 9.735 0.735 -9.584 1.00 21.42 33 GLY A C 20
ATOM 27397 O O . GLY A 1 33 ? 10.371 -0.019 -8.851 1.00 1.12 33 GLY A O 20
ATOM 27401 N N . THR A 1 34 ? 9.244 1.901 -9.170 1.00 40.35 34 THR A N 20
ATOM 27402 C CA . THR A 1 34 ? 9.331 2.442 -7.819 1.00 24.42 34 THR A CA 20
ATOM 27403 C C . THR A 1 34 ? 7.928 2.945 -7.418 1.00 40.55 34 THR A C 20
ATOM 27404 O O . THR A 1 34 ? 6.926 2.609 -8.066 1.00 32.54 34 THR A O 20
ATOM 27415 N N . GLY A 1 35 ? 7.793 3.721 -6.346 1.00 74.11 35 GLY A N 20
ATOM 27416 C CA . GLY A 1 35 ? 6.541 4.373 -5.989 1.00 32.31 35 GLY A CA 20
ATOM 27417 C C . GLY A 1 35 ? 6.725 5.843 -5.723 1.00 55.11 35 GLY A C 20
ATOM 27418 O O . GLY A 1 35 ? 7.805 6.389 -5.962 1.00 32.14 35 GLY A O 20
ATOM 27422 N N . SER A 1 36 ? 5.645 6.496 -5.294 1.00 71.22 36 SER A N 20
ATOM 27423 C CA . SER A 1 36 ? 5.632 7.957 -5.285 1.00 34.22 36 SER A CA 20
ATOM 27424 C C . SER A 1 36 ? 4.846 8.463 -4.090 1.00 14.12 36 SER A C 20
ATOM 27425 O O . SER A 1 36 ? 3.933 7.765 -3.656 1.00 2.11 36 SER A O 20
ATOM 27432 N N . PHE A 1 37 ? 5.137 9.679 -3.612 1.00 74.24 37 PHE A N 20
ATOM 27433 C CA . PHE A 1 37 ? 4.366 10.378 -2.587 1.00 44.35 37 PHE A CA 20
ATOM 27434 C C . PHE A 1 37 ? 4.198 11.843 -2.986 1.00 31.34 37 PHE A C 20
ATOM 27435 O O . PHE A 1 37 ? 5.168 12.492 -3.396 1.00 35.10 37 PHE A O 20
ATOM 27451 N N . GLY A 1 38 ? 2.989 12.392 -2.850 1.00 12.32 38 GLY A N 20
ATOM 27452 C CA . GLY A 1 38 ? 2.755 13.830 -2.934 1.00 0.02 38 GLY A CA 20
ATOM 27453 C C . GLY A 1 38 ? 1.765 14.277 -1.858 1.00 51.41 38 GLY A C 20
ATOM 27454 O O . GLY A 1 38 ? 0.973 13.474 -1.361 1.00 3.14 38 GLY A O 20
ATOM 27458 N N . ILE A 1 39 ? 1.789 15.565 -1.509 1.00 61.45 39 ILE A N 20
ATOM 27459 C CA . ILE A 1 39 ? 0.899 16.182 -0.522 1.00 63.35 39 ILE A CA 20
ATOM 27460 C C . ILE A 1 39 ? 0.294 17.390 -1.219 1.00 51.12 39 ILE A C 20
ATOM 27461 O O . ILE A 1 39 ? 1.036 18.163 -1.830 1.00 11.13 39 ILE A O 20
ATOM 27476 N N . TYR A 1 40 ? -1.021 17.565 -1.118 1.00 71.43 40 TYR A N 20
ATOM 27477 C CA . TYR A 1 40 ? -1.757 18.618 -1.797 1.00 12.44 40 TYR A CA 20
ATOM 27478 C C . TYR A 1 40 ? -2.625 19.338 -0.770 1.00 43.13 40 TYR A C 20
ATOM 27479 O O . TYR A 1 40 ? -3.431 18.734 -0.057 1.00 0.21 40 TYR A O 20
ATOM 27496 N N . SER A 1 41 ? -2.442 20.650 -0.694 1.00 20.22 41 SER A N 20
ATOM 27497 C CA . SER A 1 41 ? -3.325 21.570 -0.017 1.00 53.33 41 SER A CA 20
ATOM 27498 C C . SER A 1 41 ? -4.388 21.925 -1.038 1.00 40.20 41 SER A C 20
ATOM 27499 O O . SER A 1 41 ? -4.089 22.657 -1.974 1.00 72.33 41 SER A O 20
ATOM 27506 N N . ASN A 1 42 ? -5.602 21.406 -0.872 1.00 34.15 42 ASN A N 20
ATOM 27507 C CA . ASN A 1 42 ? -6.819 21.750 -1.599 1.00 72.41 42 ASN A CA 20
ATOM 27508 C C . ASN A 1 42 ? -6.723 21.463 -3.091 1.00 44.11 42 ASN A C 20
ATOM 27509 O O . ASN A 1 42 ? -7.262 20.471 -3.577 1.00 64.30 42 ASN A O 20
ATOM 27519 N N . ALA A 1 43 ? -6.007 22.314 -3.810 1.00 72.44 43 ALA A N 20
ATOM 27520 C CA . ALA A 1 43 ? -5.675 22.124 -5.210 1.00 60.40 43 ALA A CA 20
ATOM 27521 C C . ALA A 1 43 ? -4.302 22.709 -5.573 1.00 54.20 43 ALA A C 20
ATOM 27522 O O . ALA A 1 43 ? -4.109 23.184 -6.692 1.00 61.31 43 ALA A O 20
ATOM 27529 N N . THR A 1 44 ? -3.341 22.650 -4.652 1.00 11.34 44 THR A N 20
ATOM 27530 C CA . THR A 1 44 ? -1.961 23.090 -4.810 1.00 44.13 44 THR A CA 20
ATOM 27531 C C . THR A 1 44 ? -1.045 22.030 -4.163 1.00 72.42 44 THR A C 20
ATOM 27532 O O . THR A 1 44 ? -1.197 21.764 -2.971 1.00 35.41 44 THR A O 20
ATOM 27543 N N . PRO A 1 45 ? -0.143 21.368 -4.907 1.00 14.22 45 PRO A N 20
ATOM 27544 C CA . PRO A 1 45 ? 0.825 20.426 -4.344 1.00 74.23 45 PRO A CA 20
ATOM 27545 C C . PRO A 1 45 ? 1.905 21.158 -3.541 1.00 60.50 45 PRO A C 20
ATOM 27546 O O . PRO A 1 45 ? 2.481 22.125 -4.043 1.00 15.12 45 PRO A O 20
ATOM 27554 N N . ILE A 1 46 ? 2.208 20.658 -2.338 1.00 52.31 46 ILE A N 20
ATOM 27555 C CA . ILE A 1 46 ? 3.129 21.243 -1.356 1.00 20.22 46 ILE A CA 20
ATOM 27556 C C . ILE A 1 46 ? 4.264 20.254 -1.001 1.00 60.13 46 ILE A C 20
ATOM 27557 O O . ILE A 1 46 ? 5.101 20.545 -0.144 1.00 4.43 46 ILE A O 20
ATOM 27572 N N . SER A 1 47 ? 4.316 19.062 -1.605 1.00 24.54 47 SER A N 20
ATOM 27573 C CA . SER A 1 47 ? 5.485 18.184 -1.557 1.00 15.21 47 SER A CA 20
ATOM 27574 C C . SER A 1 47 ? 5.410 17.183 -2.699 1.00 32.43 47 SER A C 20
ATOM 27575 O O . SER A 1 47 ? 4.315 16.787 -3.108 1.00 32.31 47 SER A O 20
ATOM 27582 N N . PHE A 1 48 ? 6.584 16.723 -3.124 1.00 23.11 48 PHE A N 20
ATOM 27583 C CA . PHE A 1 48 ? 6.793 15.658 -4.094 1.00 63.14 48 PHE A CA 20
ATOM 27584 C C . PHE A 1 48 ? 8.089 14.917 -3.760 1.00 3.02 48 PHE A C 20
ATOM 27585 O O . PHE A 1 48 ? 9.106 15.551 -3.475 1.00 14.24 48 PHE A O 20
ATOM 27601 N N . GLN A 1 49 ? 8.068 13.584 -3.813 1.00 13.20 49 GLN A N 20
ATOM 27602 C CA . GLN A 1 49 ? 9.236 12.708 -3.741 1.00 24.14 49 GLN A CA 20
ATOM 27603 C C . GLN A 1 49 ? 8.847 11.360 -4.365 1.00 21.33 49 GLN A C 20
ATOM 27604 O O . GLN A 1 49 ? 7.650 11.058 -4.454 1.00 24.20 49 GLN A O 20
ATOM 27616 N N . MET A 1 50 ? 9.822 10.521 -4.723 1.00 22.14 50 MET A N 20
ATOM 27617 C CA . MET A 1 50 ? 9.601 9.132 -5.131 1.00 71.22 50 MET A CA 20
ATOM 27618 C C . MET A 1 50 ? 10.685 8.258 -4.508 1.00 12.03 50 MET A C 20
ATOM 27619 O O . MET A 1 50 ? 11.773 8.761 -4.215 1.00 73.45 50 MET A O 20
ATOM 27631 N N . PHE A 1 51 ? 10.378 6.987 -4.246 1.00 54.04 51 PHE A N 20
ATOM 27632 C CA . PHE A 1 51 ? 11.281 6.050 -3.586 1.00 23.12 51 PHE A CA 20
ATOM 27633 C C . PHE A 1 51 ? 10.859 4.619 -3.901 1.00 63.03 51 PHE A C 20
ATOM 27634 O O . PHE A 1 51 ? 9.694 4.381 -4.234 1.00 2.14 51 PHE A O 20
ATOM 27650 N N . ASP A 1 52 ? 11.803 3.678 -3.832 1.00 61.24 52 ASP A N 20
ATOM 27651 C CA . ASP A 1 52 ? 11.502 2.250 -3.969 1.00 71.41 52 ASP A CA 20
ATOM 27652 C C . ASP A 1 52 ? 11.036 1.693 -2.628 1.00 73.14 52 ASP A C 20
ATOM 27653 O O . ASP A 1 52 ? 11.246 2.308 -1.573 1.00 13.34 52 ASP A O 20
ATOM 27661 N N . TYR A 1 53 ? 10.480 0.483 -2.656 1.00 12.44 53 TYR A N 20
ATOM 27662 C CA . TYR A 1 53 ? 10.193 -0.290 -1.469 1.00 61.43 53 TYR A CA 20
ATOM 27663 C C . TYR A 1 53 ? 10.391 -1.772 -1.809 1.00 21.13 53 TYR A C 20
ATOM 27664 O O . TYR A 1 53 ? 10.204 -2.149 -2.966 1.00 23.32 53 TYR A O 20
ATOM 27681 N N . LYS A 1 54 ? 10.585 -2.639 -0.810 1.00 44.55 54 LYS A N 20
ATOM 27682 C CA . LYS A 1 54 ? 10.406 -4.090 -0.958 1.00 72.01 54 LYS A CA 20
ATOM 27683 C C . LYS A 1 54 ? 9.428 -4.601 0.096 1.00 33.42 54 LYS A C 20
ATOM 27684 O O . LYS A 1 54 ? 9.185 -3.910 1.092 1.00 3.34 54 LYS A O 20
ATOM 27699 N N . ILE A 1 55 ? 8.895 -5.809 -0.106 1.00 43.22 55 ILE A N 20
ATOM 27700 C CA . ILE A 1 55 ? 8.041 -6.522 0.831 1.00 24.32 55 ILE A CA 20
ATOM 27701 C C . ILE A 1 55 ? 8.740 -7.846 1.154 1.00 23.40 55 ILE A C 20
ATOM 27702 O O . ILE A 1 55 ? 8.407 -8.889 0.597 1.00 15.51 55 ILE A O 20
ATOM 27717 N N . GLU A 1 56 ? 9.691 -7.814 2.083 1.00 74.23 56 GLU A N 20
ATOM 27718 C CA . GLU A 1 56 ? 10.577 -8.932 2.410 1.00 4.11 56 GLU A CA 20
ATOM 27719 C C . GLU A 1 56 ? 10.355 -9.374 3.868 1.00 52.41 56 GLU A C 20
ATOM 27720 O O . GLU A 1 56 ? 11.231 -9.940 4.530 1.00 23.30 56 GLU A O 20
ATOM 27730 N N . GLU A 1 57 ? 9.166 -9.082 4.389 1.00 53.53 57 GLU A N 20
ATOM 27731 C CA . GLU A 1 57 ? 8.816 -9.097 5.792 1.00 34.43 57 GLU A CA 20
ATOM 27732 C C . GLU A 1 57 ? 7.322 -8.833 6.037 1.00 32.24 57 GLU A C 20
ATOM 27733 O O . GLU A 1 57 ? 6.916 -8.551 7.162 1.00 2.31 57 GLU A O 20
ATOM 27743 N N . GLY A 1 58 ? 6.471 -8.915 5.010 1.00 54.12 58 GLY A N 20
ATOM 27744 C CA . GLY A 1 58 ? 5.035 -8.667 5.166 1.00 35.14 58 GLY A CA 20
ATOM 27745 C C . GLY A 1 58 ? 4.714 -7.208 5.515 1.00 43.14 58 GLY A C 20
ATOM 27746 O O . GLY A 1 58 ? 3.569 -6.879 5.816 1.00 72.12 58 GLY A O 20
ATOM 27750 N N . ARG A 1 59 ? 5.711 -6.325 5.431 1.00 24.03 59 ARG A N 20
ATOM 27751 C CA . ARG A 1 59 ? 5.665 -4.898 5.724 1.00 62.32 59 ARG A CA 20
ATOM 27752 C C . ARG A 1 59 ? 6.497 -4.203 4.653 1.00 22.02 59 ARG A C 20
ATOM 27753 O O . ARG A 1 59 ? 7.191 -4.868 3.881 1.00 40.51 59 ARG A O 20
ATOM 27771 N N . ILE A 1 60 ? 6.432 -2.881 4.569 1.00 42.54 60 ILE A N 20
ATOM 27772 C CA . ILE A 1 60 ? 7.176 -2.128 3.559 1.00 23.23 60 ILE A CA 20
ATOM 27773 C C . ILE A 1 60 ? 8.615 -1.974 4.083 1.00 52.35 60 ILE A C 20
ATOM 27774 O O . ILE A 1 60 ? 8.817 -1.923 5.295 1.00 0.34 60 ILE A O 20
ATOM 27789 N N . TYR A 1 61 ? 9.608 -1.884 3.195 1.00 21.31 61 TYR A N 20
ATOM 27790 C CA . TYR A 1 61 ? 11.011 -1.592 3.488 1.00 4.53 61 TYR A CA 20
ATOM 27791 C C . TYR A 1 61 ? 11.491 -0.506 2.527 1.00 71.32 61 TYR A C 20
ATOM 27792 O O . TYR A 1 61 ? 11.544 -0.771 1.328 1.00 11.23 61 TYR A O 20
ATOM 27809 N N . ILE A 1 62 ? 11.777 0.706 3.016 1.00 42.44 62 ILE A N 20
ATOM 27810 C CA . ILE A 1 62 ? 12.327 1.811 2.217 1.00 1.40 62 ILE A CA 20
ATOM 27811 C C . ILE A 1 62 ? 13.843 1.645 2.186 1.00 4.42 62 ILE A C 20
ATOM 27812 O O . ILE A 1 62 ? 14.399 1.178 3.182 1.00 73.34 62 ILE A O 20
ATOM 27827 N N . TYR A 1 63 ? 14.520 2.062 1.106 1.00 72.25 63 TYR A N 20
ATOM 27828 C CA . TYR A 1 63 ? 15.988 2.073 1.058 1.00 74.41 63 TYR A CA 20
ATOM 27829 C C . TYR A 1 63 ? 16.625 3.023 0.030 1.00 71.21 63 TYR A C 20
ATOM 27830 O O . TYR A 1 63 ? 17.853 3.136 0.028 1.00 15.12 63 TYR A O 20
ATOM 27847 N N . ASP A 1 64 ? 15.835 3.687 -0.822 1.00 3.34 64 ASP A N 20
ATOM 27848 C CA . ASP A 1 64 ? 16.272 4.371 -2.037 1.00 11.43 64 ASP A CA 20
ATOM 27849 C C . ASP A 1 64 ? 15.215 5.430 -2.329 1.00 22.11 64 ASP A C 20
ATOM 27850 O O . ASP A 1 64 ? 14.083 5.061 -2.642 1.00 42.31 64 ASP A O 20
ATOM 27858 N N . VAL A 1 65 ? 15.520 6.714 -2.117 1.00 72.23 65 VAL A N 20
ATOM 27859 C CA . VAL A 1 65 ? 14.588 7.836 -2.254 1.00 43.52 65 VAL A CA 20
ATOM 27860 C C . VAL A 1 65 ? 15.256 9.008 -2.952 1.00 23.30 65 VAL A C 20
ATOM 27861 O O . VAL A 1 65 ? 16.448 9.242 -2.775 1.00 22.12 65 VAL A O 20
ATOM 27874 N N . TYR A 1 66 ? 14.461 9.804 -3.664 1.00 35.24 66 TYR A N 20
ATOM 27875 C CA . TYR A 1 66 ? 14.854 11.103 -4.180 1.00 34.10 66 TYR A CA 20
ATOM 27876 C C . TYR A 1 66 ? 13.739 12.110 -3.858 1.00 1.24 66 TYR A C 20
ATOM 27877 O O . TYR A 1 66 ? 12.603 11.702 -3.597 1.00 13.02 66 TYR A O 20
ATOM 27894 N N . PRO A 1 67 ? 14.018 13.422 -3.897 1.00 33.52 67 PRO A N 20
ATOM 27895 C CA . PRO A 1 67 ? 15.305 14.005 -4.257 1.00 72.35 67 PRO A CA 20
ATOM 27896 C C . PRO A 1 67 ? 16.396 13.833 -3.201 1.00 2.41 67 PRO A C 20
ATOM 27897 O O . PRO A 1 67 ? 17.574 13.829 -3.555 1.00 22.11 67 PRO A O 20
ATOM 27905 N N . ASP A 1 68 ? 16.041 13.660 -1.930 1.00 73.55 68 ASP A N 20
ATOM 27906 C CA . ASP A 1 68 ? 17.001 13.569 -0.835 1.00 41.02 68 ASP A CA 20
ATOM 27907 C C . ASP A 1 68 ? 16.816 12.234 -0.135 1.00 40.01 68 ASP A C 20
ATOM 27908 O O . ASP A 1 68 ? 15.762 11.977 0.462 1.00 3.12 68 ASP A O 20
ATOM 27916 N N . GLU A 1 69 ? 17.825 11.391 -0.291 1.00 35.01 69 GLU A N 20
ATOM 27917 C CA . GLU A 1 69 ? 17.914 10.010 0.140 1.00 53.45 69 GLU A CA 20
ATOM 27918 C C . GLU A 1 69 ? 17.774 9.952 1.656 1.00 42.54 69 GLU A C 20
ATOM 27919 O O . GLU A 1 69 ? 18.563 10.578 2.377 1.00 24.10 69 GLU A O 20
ATOM 27929 N N . LYS A 1 70 ? 16.802 9.190 2.150 1.00 54.54 70 LYS A N 20
ATOM 27930 C CA . LYS A 1 70 ? 16.635 8.951 3.572 1.00 63.14 70 LYS A CA 20
ATOM 27931 C C . LYS A 1 70 ? 17.150 7.556 3.888 1.00 40.31 70 LYS A C 20
ATOM 27932 O O . LYS A 1 70 ? 17.061 6.652 3.056 1.00 54.41 70 LYS A O 20
ATOM 27947 N N . THR A 1 71 ? 17.606 7.377 5.126 1.00 11.20 71 THR A N 20
ATOM 27948 C CA . THR A 1 71 ? 18.059 6.077 5.604 1.00 24.13 71 THR A CA 20
ATOM 27949 C C . THR A 1 71 ? 16.923 5.057 5.436 1.00 51.35 71 THR A C 20
ATOM 27950 O O . THR A 1 71 ? 15.759 5.420 5.640 1.00 1.13 71 THR A O 20
ATOM 27961 N N . PRO A 1 72 ? 17.236 3.779 5.169 1.00 21.34 72 PRO A N 20
ATOM 27962 C CA . PRO A 1 72 ? 16.256 2.708 5.186 1.00 35.12 72 PRO A CA 20
ATOM 27963 C C . PRO A 1 72 ? 15.624 2.525 6.561 1.00 15.13 72 PRO A C 20
ATOM 27964 O O . PRO A 1 72 ? 16.181 2.908 7.601 1.00 51.54 72 PRO A O 20
ATOM 27972 N N . TYR A 1 73 ? 14.452 1.898 6.543 1.00 44.31 73 TYR A N 20
ATOM 27973 C CA . TYR A 1 73 ? 13.695 1.396 7.674 1.00 71.21 73 TYR A CA 20
ATOM 27974 C C . TYR A 1 73 ? 12.514 0.591 7.122 1.00 72.35 73 TYR A C 20
ATOM 27975 O O . TYR A 1 73 ? 12.219 0.654 5.923 1.00 63.13 73 TYR A O 20
ATOM 27992 N N . TYR A 1 74 ? 11.824 -0.152 7.990 1.00 55.55 74 TYR A N 20
ATOM 27993 C CA . TYR A 1 74 ? 10.578 -0.831 7.639 1.00 22.03 74 TYR A CA 20
ATOM 27994 C C . TYR A 1 74 ? 9.402 0.056 8.063 1.00 0.32 74 TYR A C 20
ATOM 27995 O O . TYR A 1 74 ? 9.550 0.874 8.977 1.00 32.24 74 TYR A O 20
ATOM 28012 N N . LEU A 1 75 ? 8.246 -0.085 7.411 1.00 74.21 75 LEU A N 20
ATOM 28013 C CA . LEU A 1 75 ? 7.033 0.683 7.682 1.00 21.11 75 LEU A CA 20
ATOM 28014 C C . LEU A 1 75 ? 5.856 -0.272 7.785 1.00 44.32 75 LEU A C 20
ATOM 28015 O O . LEU A 1 75 ? 5.675 -1.165 6.952 1.00 32.43 75 LEU A O 20
ATOM 28030 N N . ASP A 1 76 ? 5.054 -0.044 8.817 1.00 24.13 76 ASP A N 20
ATOM 28031 C CA . ASP A 1 76 ? 3.991 -0.918 9.277 1.00 61.05 76 ASP A CA 20
ATOM 28032 C C . ASP A 1 76 ? 2.674 -0.444 8.676 1.00 14.51 76 ASP A C 20
ATOM 28033 O O . ASP A 1 76 ? 2.295 0.728 8.805 1.00 54.43 76 ASP A O 20
ATOM 28041 N N . CYS A 1 77 ? 1.974 -1.346 7.995 1.00 73.14 77 CYS A N 20
ATOM 28042 C CA . CYS A 1 77 ? 0.710 -1.081 7.329 1.00 64.45 77 CYS A CA 20
ATOM 28043 C C . CYS A 1 77 ? -0.047 -2.383 7.129 1.00 11.24 77 CYS A C 20
ATOM 28044 O O . CYS A 1 77 ? 0.538 -3.465 7.161 1.00 61.11 77 CYS A O 20
ATOM 28051 N N . LYS A 1 78 ? -1.333 -2.258 6.811 1.00 11.10 78 LYS A N 20
ATOM 28052 C CA . LYS A 1 78 ? -2.183 -3.356 6.386 1.00 52.41 78 LYS A CA 20
ATOM 28053 C C . LYS A 1 78 ? -2.846 -3.073 5.058 1.00 64.04 78 LYS A C 20
ATOM 28054 O O . LYS A 1 78 ? -3.052 -1.913 4.695 1.00 35.00 78 LYS A O 20
ATOM 28069 N N . ILE A 1 79 ? -3.303 -4.128 4.390 1.00 63.24 79 ILE A N 20
ATOM 28070 C CA . ILE A 1 79 ? -4.012 -4.069 3.122 1.00 72.31 79 ILE A CA 20
ATOM 28071 C C . ILE A 1 79 ? -5.058 -5.183 3.122 1.00 33.24 79 ILE A C 20
ATOM 28072 O O . ILE A 1 79 ? -4.848 -6.211 3.770 1.00 51.52 79 ILE A O 20
ATOM 28087 N N . SER A 1 80 ? -6.160 -5.004 2.392 1.00 34.40 80 SER A N 20
ATOM 28088 C CA . SER A 1 80 ? -7.007 -6.142 2.015 1.00 72.23 80 SER A CA 20
ATOM 28089 C C . SER A 1 80 ? -7.696 -5.973 0.653 1.00 74.42 80 SER A C 20
ATOM 28090 O O . SER A 1 80 ? -8.675 -6.670 0.374 1.00 20.32 80 SER A O 20
ATOM 28097 N N . GLY A 1 81 ? -7.199 -5.086 -0.210 1.00 73.22 81 GLY A N 20
ATOM 28098 C CA . GLY A 1 81 ? -7.686 -4.936 -1.574 1.00 23.13 81 GLY A CA 20
ATOM 28099 C C . GLY A 1 81 ? -7.587 -3.478 -1.965 1.00 11.13 81 GLY A C 20
ATOM 28100 O O . GLY A 1 81 ? -6.489 -2.989 -2.232 1.00 23.21 81 GLY A O 20
ATOM 28104 N N . THR A 1 82 ? -8.709 -2.765 -1.952 1.00 15.31 82 THR A N 20
ATOM 28105 C CA . THR A 1 82 ? -8.738 -1.346 -2.264 1.00 31.04 82 THR A CA 20
ATOM 28106 C C . THR A 1 82 ? -8.482 -0.476 -1.033 1.00 34.02 82 THR A C 20
ATOM 28107 O O . THR A 1 82 ? -8.214 0.718 -1.170 1.00 34.00 82 THR A O 20
ATOM 28118 N N . THR A 1 83 ? -8.531 -1.050 0.166 1.00 62.24 83 THR A N 20
ATOM 28119 C CA . THR A 1 83 ? -8.212 -0.382 1.415 1.00 24.14 83 THR A CA 20
ATOM 28120 C C . THR A 1 83 ? -6.712 -0.567 1.655 1.00 11.41 83 THR A C 20
ATOM 28121 O O . THR A 1 83 ? -6.208 -1.696 1.605 1.00 23.33 83 THR A O 20
ATOM 28132 N N . LEU A 1 84 ? -6.014 0.553 1.877 1.00 60.25 84 LEU A N 20
ATOM 28133 C CA . LEU A 1 84 ? -4.700 0.626 2.514 1.00 3.12 84 LEU A CA 20
ATOM 28134 C C . LEU A 1 84 ? -4.853 1.351 3.850 1.00 55.35 84 LEU A C 20
ATOM 28135 O O . LEU A 1 84 ? -5.465 2.425 3.917 1.00 12.51 84 LEU A O 20
ATOM 28150 N N . LYS A 1 85 ? -4.269 0.782 4.900 1.00 54.43 85 LYS A N 20
ATOM 28151 C CA . LYS A 1 85 ? -4.223 1.296 6.259 1.00 1.41 85 LYS A CA 20
ATOM 28152 C C . LYS A 1 85 ? -2.762 1.381 6.681 1.00 33.13 85 LYS A C 20
ATOM 28153 O O . LYS A 1 85 ? -2.195 0.378 7.112 1.00 55.11 85 LYS A O 20
ATOM 28168 N N . VAL A 1 86 ? -2.128 2.534 6.508 1.00 43.31 86 VAL A N 20
ATOM 28169 C CA . VAL A 1 86 ? -0.767 2.741 6.982 1.00 44.35 86 VAL A CA 20
ATOM 28170 C C . VAL A 1 86 ? -0.848 3.037 8.480 1.00 24.42 86 VAL A C 20
ATOM 28171 O O . VAL A 1 86 ? -1.741 3.774 8.912 1.00 20.24 86 VAL A O 20
ATOM 28184 N N . GLU A 1 87 ? 0.065 2.470 9.274 1.00 31.10 87 GLU A N 20
ATOM 28185 C CA . GLU A 1 87 ? 0.099 2.707 10.712 1.00 73.31 87 GLU A CA 20
ATOM 28186 C C . GLU A 1 87 ? 1.191 3.707 11.111 1.00 72.23 87 GLU A C 20
ATOM 28187 O O . GLU A 1 87 ? 0.991 4.450 12.074 1.00 63.21 87 GLU A O 20
ATOM 28197 N N . THR A 1 88 ? 2.317 3.768 10.396 1.00 21.01 88 THR A N 20
ATOM 28198 C CA . THR A 1 88 ? 3.468 4.610 10.744 1.00 14.41 88 THR A CA 20
ATOM 28199 C C . THR A 1 88 ? 4.166 5.129 9.481 1.00 40.24 88 THR A C 20
ATOM 28200 O O . THR A 1 88 ? 3.868 4.685 8.371 1.00 31.24 88 THR A O 20
ATOM 28211 N N . GLY A 1 89 ? 5.114 6.049 9.666 1.00 52.15 89 GLY A N 20
ATOM 28212 C CA . GLY A 1 89 ? 5.811 6.739 8.598 1.00 42.23 89 GLY A CA 20
ATOM 28213 C C . GLY A 1 89 ? 5.114 8.059 8.328 1.00 33.12 89 GLY A C 20
ATOM 28214 O O . GLY A 1 89 ? 4.048 8.358 8.879 1.00 52.24 89 GLY A O 20
ATOM 28218 N N . SER A 1 90 ? 5.694 8.877 7.460 1.00 21.12 90 SER A N 20
ATOM 28219 C CA . SER A 1 90 ? 5.060 10.095 7.008 1.00 4.33 90 SER A CA 20
ATOM 28220 C C . SER A 1 90 ? 3.731 9.819 6.285 1.00 31.24 90 SER A C 20
ATOM 28221 O O . SER A 1 90 ? 2.870 10.704 6.248 1.00 72.05 90 SER A O 20
ATOM 28228 N N . GLU A 1 91 ? 3.528 8.604 5.761 1.00 33.22 91 GLU A N 20
ATOM 28229 C CA . GLU A 1 91 ? 2.318 8.258 5.011 1.00 21.13 91 GLU A CA 20
ATOM 28230 C C . GLU A 1 91 ? 1.146 7.840 5.898 1.00 11.33 91 GLU A C 20
ATOM 28231 O O . GLU A 1 91 ? 0.046 7.653 5.385 1.00 41.41 91 GLU A O 20
ATOM 28241 N N . ALA A 1 92 ? 1.369 7.724 7.204 1.00 20.13 92 ALA A N 20
ATOM 28242 C CA . ALA A 1 92 ? 0.469 7.159 8.208 1.00 13.20 92 ALA A CA 20
ATOM 28243 C C . ALA A 1 92 ? -0.944 7.707 8.032 1.00 75.42 92 ALA A C 20
ATOM 28244 O O . ALA A 1 92 ? -1.194 8.897 8.258 1.00 41.43 92 ALA A O 20
ATOM 28251 N N . GLY A 1 93 ? -1.849 6.851 7.564 1.00 20.01 93 GLY A N 20
ATOM 28252 C CA . GLY A 1 93 ? -3.072 7.304 6.938 1.00 24.44 93 GLY A CA 20
ATOM 28253 C C . GLY A 1 93 ? -3.877 6.176 6.302 1.00 52.14 93 GLY A C 20
ATOM 28254 O O . GLY A 1 93 ? -3.597 4.990 6.475 1.00 43.42 93 GLY A O 20
ATOM 28258 N N . THR A 1 94 ? -4.925 6.567 5.590 1.00 1.43 94 THR A N 20
ATOM 28259 C CA . THR A 1 94 ? -6.104 5.784 5.288 1.00 44.52 94 THR A CA 20
ATOM 28260 C C . THR A 1 94 ? -6.452 6.034 3.818 1.00 64.33 94 THR A C 20
ATOM 28261 O O . THR A 1 94 ? -6.948 7.109 3.459 1.00 64.23 94 THR A O 20
ATOM 28272 N N . TYR A 1 95 ? -6.175 5.075 2.930 1.00 55.51 95 TYR A N 20
ATOM 28273 C CA . TYR A 1 95 ? -6.174 5.318 1.488 1.00 55.11 95 TYR A CA 20
ATOM 28274 C C . TYR A 1 95 ? -7.110 4.369 0.737 1.00 11.34 95 TYR A C 20
ATOM 28275 O O . TYR A 1 95 ? -7.577 3.357 1.279 1.00 55.13 95 TYR A O 20
ATOM 28292 N N . LYS A 1 96 ? -7.347 4.719 -0.529 1.00 33.30 96 LYS A N 20
ATOM 28293 C CA . LYS A 1 96 ? -8.177 4.061 -1.528 1.00 3.32 96 LYS A CA 20
ATOM 28294 C C . LYS A 1 96 ? -7.306 3.774 -2.745 1.00 41.05 96 LYS A C 20
ATOM 28295 O O . LYS A 1 96 ? -6.647 4.691 -3.241 1.00 4.12 96 LYS A O 20
ATOM 28310 N N . LYS A 1 97 ? -7.287 2.527 -3.208 1.00 0.12 97 LYS A N 20
ATOM 28311 C CA . LYS A 1 97 ? -6.662 2.104 -4.461 1.00 15.54 97 LYS A CA 20
ATOM 28312 C C . LYS A 1 97 ? -7.278 2.895 -5.617 1.00 40.32 97 LYS A C 20
ATOM 28313 O O . LYS A 1 97 ? -8.500 3.038 -5.651 1.00 11.02 97 LYS A O 20
ATOM 28328 N N . GLN A 1 98 ? -6.467 3.410 -6.549 1.00 0.04 98 GLN A N 20
ATOM 28329 C CA . GLN A 1 98 ? -6.964 4.116 -7.728 1.00 75.32 98 GLN A CA 20
ATOM 28330 C C . GLN A 1 98 ? -6.144 3.873 -8.999 1.00 3.03 98 GLN A C 20
ATOM 28331 O O . GLN A 1 98 ? -5.938 4.776 -9.809 1.00 33.50 98 GLN A O 20
ATOM 28343 N N . LYS A 1 99 ? -5.677 2.641 -9.185 1.00 0.04 99 LYS A N 20
ATOM 28344 C CA . LYS A 1 99 ? -5.195 2.176 -10.490 1.00 12.33 99 LYS A CA 20
ATOM 28345 C C . LYS A 1 99 ? -6.359 2.184 -11.476 1.00 24.40 99 LYS A C 20
ATOM 28346 O O . LYS A 1 99 ? -7.537 2.220 -11.033 1.00 32.24 99 LYS A O 20
#

Secondary structure (DSSP, 8-state):
---PBPP-TTTS-EEEE--SSSS-EEEEE-SSS-EEEEEEETTEEEEEEEEEEE-SSSSEEEEEEESS----EEE-EEESSSEEEE-SSTT-S-EEE--

Foldseek 3Di:
DDPFDFDALPLQAAKKWQDQAQKTKIKGQHSPDWMWIWIDGGHRTPDTKTFHWHCPDSWTWTPGIPPDGDHIDTFDWTDDHQWTQGCDDPCHDIIGGDD

CATH classification: 2.40.128.360

Sequence (99 aa):
GEDWTELNSNNIIGYWSTGIEGTHKLLSFDEDGTGSFGIYSNATPISFQMFDYKIEEGRIYIYDVYPDEKTPYYLDCKISGTTLKVETGSEAGTYKKQKGEDWTELNSNNIIGYWSTGIEGTHKLLSFDEDGTGSFGIYSNATPISFQMFDYKIEEGRIYIYDVYPDEKTPYYLDCKISGTTLKVETGSEAGTYKKQKGEDWTELNSNNIIGYWSTGIEGTHKLLSFDEDGTGSFGIYSNATPISFQMFDYKIEEGRIYIYDVYPDEKTPYYLDCKISGTTLKVETGSEAGTYKKQKGEDWTELNSNNIIGYWSTGIEGTHKLLSFDEDGTGSFGIYSNATPISFQMFDYKIEEGRIYIYDVYPDEKTPYYLDCKISGTTLKVETGSEAGTYKKQKGEDWTELNSNNIIGYWSTGIEGTHKLLSFDEDGTGSFGIYSNATPISFQMFDYKIEEGRIYIYDVYPDEKTPYYLDCKISGTTLKVETGSEAGTYKKQKGEDWTELNSNNIIGYWSTGIEGTHKLLSFDEDGTGSFGIYSNATPISFQMFDYKIEEGRIYIYDVYPDEKTPYYLDCKISGTTLKVETGSEAGTYKKQKGEDWTELNSNNIIGYWSTGIEGTHKLLSFDEDGTGSFGIYSNATPISFQMFDYKIEEGRIYIYDVYPDEKTPYYLDCKISGTTLKVETGSEAGTYKKQKGEDWTELNSNNIIGYWSTGIEGTHKLLSFDEDGTGSFGIYSNATPISFQMFDYKIEEGRIYIYDVYPDEKTPYYLDCKISGTTLKVETGSEAGTYKKQKGEDWTELNSNNIIGYWSTGIEGTHKLLSFDEDGTGSFGIYSNATPISFQMFDYKIEEGRIYIYDVYPDEKTPYYLDCKISGTTLKVETGSEAGTYKKQKGEDWTELNSNNIIGYWSTGIEGTHKLLSFDEDGTGSFGIYSNATPISFQMFDYKIEEGRIYIYDVYPDEKTPYYLDCKISGTTLKVETGSEAGTYKKQKGEDWTELNSNNIIGYWSTGIEGTHKLLSFDEDGTGSFGIYSNATPISFQMFDYKIEEGRIYIYDVYPDEKTPYYLDCKISGTTLKVETGSEAGTYKKQKGEDWTELNSNNIIGYWSTGIEGTHKLLSFDEDGTGSFGIYSNATPISFQMFDYKIEEGRIYIYDVYPDEKTPYYLDCKISGTTLKVETGSEAGTYKKQKGEDWTELNSNNIIGYWSTGIEGTHKLLSFDEDGTGSFGIYSNATPISFQMFDYKIEEGRIYIYDVYPDEKTPYYLDCKISGTTLKVETGSEAGTYKKQKGEDWTELNSNNIIGYWSTGIEGTHKLLSFDEDGTGSFGIYSNATPISFQMFDYKIEEGRIYIYDVYPDEKTPYYLDCKISGTTLKVETGSEAGTYKKQKGEDWTELNSNNIIGYWSTGIEGTHKLLSFDEDGTGSFGIYSNATPISFQMFDYKIEEGRIYIYDVYPDEKTPYYLDCKISGTTLKVETGSEAGTYKKQKGEDWTELNSNNIIGYWSTGIEGTHKLLSFDEDGTGSFGIYSNATPISFQMFDYKIEEGRIYIYDVYPDEKTPYYLDCKISGTTLKVETGSEAGTYKKQKGEDWTELNSNNIIGYWSTGIEGTHKLLSFDEDGTGSFGIYSNATPISFQMFDYKIEEGRIYIYDVYPDEKTPYYLDCKISGTTLKVETGSEAGTYKKQKGEDWTELNSNNIIGYWSTGIEGTHKLLSFDEDGTGSFGIYSNATPISFQMFDYKIEEGRIYIYDVYPDEKTPYYLDCKISGTTLKVETGSEAGTYKKQKGEDWTELNSNNIIGYWSTGIEGTHKLLSFDEDGTGSFGIYSNATPISFQMFDYKIEEGRIYIYDVYPDEKTPYYLDCKISGTTLKVETGSEAGTYKKQKGEDWTELNSNNIIGYWSTGIEGTHKLLSFDEDGTGSFGIYSNATPISFQMFDYKIEEGRIYIYDVYPDEKTPYYLDCKISGTTLKVETGSEAGTYKKQK

Radius of gyration: 13.1 Å; Cα contacts (8 Å, |Δi|>4): 223; chains: 1; bounding box: 30×33×25 Å

B-factor: mean 36.93, std 22.66, range [0.01, 75.54]

Nearest PDB structures (foldseek):
  2m4l-assembly1_A  TM=9.850E-01  e=8.877E-17  Bacteroides thetaiotaomicron VPI-5482
  6e8e-assembly1_B  TM=2.904E-01  e=2.493E+00  Escherichia coli K-12
  6e8e-assembly1_A  TM=2.824E-01  e=2.028E+00  Escherichia coli K-12
  7stb-assembly1_F  TM=2.749E-01  e=4.177E+00  Saccharomyces cerevisiae S288C
  2m4l-assembly1_A  TM=9.764E-01  e=9.809E-17  Bacteroides thetaiotaomicron VPI-5482